Protein 2MUX (pdb70)

InterPro domains:
  IPR001394 Peptidase C19, ubiquitin carboxyl-terminal hydrolase [PF00443] (169-654)
  IPR003903 Ubiquitin interacting motif [PS50330] (97-116)
  IPR003903 Ubiquitin interacting motif [SM00726] (97-116)
  IPR009060 UBA-like superfamily [SSF46934] (2-73)
  IPR018200 Ubiquitin specific protease, conserved site [PS00972] (170-185)
  IPR018200 Ubiquitin specific protease, conserved site [PS00973] (591-608)
  IPR028889 Ubiquitin specific protease UPS, catalytic domain [PS50235] (169-657)
  IPR038765 Papain-like cysteine peptidase superfamily [SSF54001] (167-654)
  IPR050164 Ubiquitin carboxyl-terminal hydrolases [PTHR24006] (99-657)
  IPR054108 Ubiquitin carboxyl-terminal hydrolase 25/28, UIM [PF21909] (70-132)
  IPR054109 UBA-like domain [PF22566] (16-60)

Secondary structure (DSSP, 8-state):
---S-S---S-HHHHHHHHHHHHHHHHS----HHHHHHHHHHHTS-HHHHHHHHHSS---SSSS----SSSTT-------S----------S-SS----HHHHHHHHHHHHHHHHHS-S--S-THHHHHHHHHHHHTSS-SS----

Foldseek 3Di:
DPPPDDPVLPDVSCVCCCVVLVVLCVVLVDPPSVLQVVLCVVVVNDRVRSNCCVVVDDDDDVPPDDDDDDPPPPNDDDPPDDDDDDPPDDPDDDPPDDPVCVVVVVVVVVVVCVCVPPPDDPVPPVVVVVVVVVVVVPVPPDPPDD

Solvent-accessible surface area: 14635 Å² total; per-residue (Å²): 235,84,99,124,110,137,116,133,148,164,69,72,82,108,140,130,81,102,66,22,35,69,67,0,78,113,70,18,9,39,123,73,116,120,76,10,65,101,4,25,152,100,5,128,54,66,43,138,72,0,17,30,91,30,29,74,178,125,70,129,106,114,113,76,136,85,101,56,113,184,152,106,57,108,137,41,125,106,225,184,169,82,131,61,96,158,82,130,108,145,127,141,96,180,103,27,121,73,181,82,90,111,129,168,63,113,51,102,65,115,25,133,58,113,184,70,131,178,173,83,44,125,84,84,95,113,125,47,108,58,187,89,107,120,82,95,80,53,148,85,181,84,101,126,206,270

Nearest PDB structures (foldseek):
  2mux-assembly1_A  TM=3.375E-01  e=9.725E-16  Homo sapiens
  2lva-assembly1_A  TM=3.539E-01  e=2.546E-04  Homo sapiens
  2muu-assembly1_A  TM=3.837E-01  e=1.658E-03  Homo sapiens
  2mux-assembly1_A  TM=3.399E-01  e=7.164E-18  Homo sapiens
  2lva-assembly1_A  TM=3.438E-01  e=9.542E-04  Homo sapiens

Organism: Homo sapiens (NCBI:txid9606)

Structure (mmCIF, N/CA/C/O backbone):
data_2MUX
#
_entry.id   2MUX
#
loop_
_atom_site.group_PDB
_atom_site.id
_atom_site.type_symbol
_atom_site.label_atom_id
_atom_site.label_alt_id
_atom_site.label_comp_id
_atom_site.label_asym_id
_atom_site.label_entity_id
_atom_site.label_seq_id
_atom_site.pdbx_PDB_ins_code
_atom_site.Cartn_x
_atom_site.Cartn_y
_atom_site.Cartn_z
_atom_site.occupancy
_atom_site.B_iso_or_equiv
_atom_site.auth_seq_id
_atom_site.auth_comp_id
_atom_site.auth_asym_id
_atom_site.auth_atom_id
_atom_site.pdbx_PDB_model_num
ATOM 1 N N . MET A 1 21 ? -39.625 -11.862 17.560 1.00 0.00 1 MET A N 1
ATOM 2 C CA . MET A 1 21 ? -38.547 -10.835 17.617 1.00 0.00 1 MET A CA 1
ATOM 3 C C . MET A 1 21 ? -39.119 -9.475 17.228 1.00 0.00 1 MET A C 1
ATOM 4 O O . MET A 1 21 ? -39.341 -8.617 18.082 1.00 0.00 1 MET A O 1
ATOM 18 N N . THR A 1 22 ? -39.352 -9.287 15.933 1.00 0.00 2 THR A N 1
ATOM 19 C CA . THR A 1 22 ? -39.898 -8.028 15.438 1.00 0.00 2 THR A CA 1
ATOM 20 C C . THR A 1 22 ? -41.404 -8.144 15.226 1.00 0.00 2 THR A C 1
ATOM 21 O O . THR A 1 22 ? -41.907 -7.906 14.127 1.00 0.00 2 THR A O 1
ATOM 32 N N . VAL A 1 23 ? -42.118 -8.514 16.285 1.00 0.00 3 VAL A N 1
ATOM 33 C CA . VAL A 1 23 ? -43.565 -8.662 16.207 1.00 0.00 3 VAL A CA 1
ATOM 34 C C . VAL A 1 23 ? -44.198 -7.426 15.577 1.00 0.00 3 VAL A C 1
ATOM 35 O O . VAL A 1 23 ? -43.968 -6.303 16.026 1.00 0.00 3 VAL A O 1
ATOM 48 N N . GLU A 1 24 ? -44.996 -7.640 14.537 1.00 0.00 4 GLU A N 1
ATOM 49 C CA . GLU A 1 24 ? -45.657 -6.533 13.854 1.00 0.00 4 GLU A CA 1
ATOM 50 C C . GLU A 1 24 ? -46.868 -6.056 14.651 1.00 0.00 4 GLU A C 1
ATOM 51 O O . GLU A 1 24 ? -47.916 -5.749 14.083 1.00 0.00 4 GLU A O 1
ATOM 63 N N . GLN A 1 25 ? -46.716 -5.995 15.971 1.00 0.00 5 GLN A N 1
ATOM 64 C CA . GLN A 1 25 ? -47.804 -5.552 16.836 1.00 0.00 5 GLN A CA 1
ATOM 65 C C . GLN A 1 25 ? -47.259 -5.066 18.176 1.00 0.00 5 GLN A C 1
ATOM 66 O O . GLN A 1 25 ? -46.048 -4.938 18.355 1.00 0.00 5 GLN A O 1
ATOM 80 N N . ASN A 1 26 ? -48.163 -4.799 19.114 1.00 0.00 6 ASN A N 1
ATOM 81 C CA . ASN A 1 26 ? -47.765 -4.331 20.435 1.00 0.00 6 ASN A CA 1
ATOM 82 C C . ASN A 1 26 ? -48.971 -3.785 21.191 1.00 0.00 6 ASN A C 1
ATOM 83 O O . ASN A 1 26 ? -49.382 -4.343 22.209 1.00 0.00 6 ASN A O 1
ATOM 94 N N . VAL A 1 27 ? -49.533 -2.691 20.688 1.00 0.00 7 VAL A N 1
ATOM 95 C CA . VAL A 1 27 ? -50.691 -2.080 21.327 1.00 0.00 7 VAL A CA 1
ATOM 96 C C . VAL A 1 27 ? -51.232 -0.937 20.472 1.00 0.00 7 VAL A C 1
ATOM 97 O O . VAL A 1 27 ? -50.665 0.156 20.449 1.00 0.00 7 VAL A O 1
ATOM 110 N N . LEU A 1 28 ? -52.332 -1.197 19.773 1.00 0.00 8 LEU A N 1
ATOM 111 C CA . LEU A 1 28 ? -52.940 -0.181 18.922 1.00 0.00 8 LEU A CA 1
ATOM 112 C C . LEU A 1 28 ? -53.801 0.771 19.747 1.00 0.00 8 LEU A C 1
ATOM 113 O O . LEU A 1 28 ? -54.420 0.375 20.733 1.00 0.00 8 LEU A O 1
ATOM 129 N N . GLN A 1 29 ? -53.812 2.038 19.352 1.00 0.00 9 GLN A N 1
ATOM 130 C CA . GLN A 1 29 ? -54.577 3.041 20.069 1.00 0.00 9 GLN A CA 1
ATOM 131 C C . GLN A 1 29 ? -55.358 3.925 19.101 1.00 0.00 9 GLN A C 1
ATOM 132 O O . GLN A 1 29 ? -54.812 4.870 18.530 1.00 0.00 9 GLN A O 1
ATOM 146 N N . GLN A 1 30 ? -56.637 3.614 18.923 1.00 0.00 10 GLN A N 1
ATOM 147 C CA . GLN A 1 30 ? -57.483 4.390 18.026 1.00 0.00 10 GLN A CA 1
ATOM 148 C C . GLN A 1 30 ? -56.787 4.615 16.688 1.00 0.00 10 GLN A C 1
ATOM 149 O O . GLN A 1 30 ? -56.079 3.740 16.191 1.00 0.00 10 GLN A O 1
ATOM 163 N N . SER A 1 31 ? -56.996 5.795 16.110 1.00 0.00 11 SER A N 1
ATOM 164 C CA . SER A 1 31 ? -56.385 6.124 14.827 1.00 0.00 11 SER A CA 1
ATOM 165 C C . SER A 1 31 ? -56.941 5.225 13.728 1.00 0.00 11 SER A C 1
ATOM 166 O O . SER A 1 31 ? -56.188 4.586 12.993 1.00 0.00 11 SER A O 1
ATOM 174 N N . ALA A 1 32 ? -58.266 5.180 13.625 1.00 0.00 12 ALA A N 1
ATOM 175 C CA . ALA A 1 32 ? -58.918 4.355 12.615 1.00 0.00 12 ALA A CA 1
ATOM 176 C C . ALA A 1 32 ? -58.857 5.033 11.250 1.00 0.00 12 ALA A C 1
ATOM 177 O O . ALA A 1 32 ? -58.467 4.417 10.258 1.00 0.00 12 ALA A O 1
ATOM 184 N N . ALA A 1 33 ? -59.242 6.305 11.207 1.00 0.00 13 ALA A N 1
ATOM 185 C CA . ALA A 1 33 ? -59.222 7.053 9.957 1.00 0.00 13 ALA A CA 1
ATOM 186 C C . ALA A 1 33 ? -57.828 7.012 9.342 1.00 0.00 13 ALA A C 1
ATOM 187 O O . ALA A 1 33 ? -57.678 6.918 8.123 1.00 0.00 13 ALA A O 1
ATOM 194 N N . GLN A 1 34 ? -56.811 7.079 10.194 1.00 0.00 14 GLN A N 1
ATOM 195 C CA . GLN A 1 34 ? -55.431 7.044 9.727 1.00 0.00 14 GLN A CA 1
ATOM 196 C C . GLN A 1 34 ? -55.060 5.632 9.283 1.00 0.00 14 GLN A C 1
ATOM 197 O O . GLN A 1 34 ? -54.191 5.445 8.433 1.00 0.00 14 GLN A O 1
ATOM 211 N N . LYS A 1 35 ? -55.732 4.643 9.864 1.00 0.00 15 LYS A N 1
ATOM 212 C CA . LYS A 1 35 ? -55.472 3.249 9.523 1.00 0.00 15 LYS A CA 1
ATOM 213 C C . LYS A 1 35 ? -55.683 3.017 8.030 1.00 0.00 15 LYS A C 1
ATOM 214 O O . LYS A 1 35 ? -55.207 2.028 7.473 1.00 0.00 15 LYS A O 1
ATOM 233 N N . HIS A 1 36 ? -56.407 3.930 7.389 1.00 0.00 16 HIS A N 1
ATOM 234 C CA . HIS A 1 36 ? -56.683 3.808 5.961 1.00 0.00 16 HIS A CA 1
ATOM 235 C C . HIS A 1 36 ? -55.455 4.179 5.134 1.00 0.00 16 HIS A C 1
ATOM 236 O O . HIS A 1 36 ? -54.950 3.364 4.363 1.00 0.00 16 HIS A O 1
ATOM 250 N N . GLN A 1 37 ? -54.973 5.407 5.299 1.00 0.00 17 GLN A N 1
ATOM 251 C CA . GLN A 1 37 ? -53.799 5.849 4.555 1.00 0.00 17 GLN A CA 1
ATOM 252 C C . GLN A 1 37 ? -52.625 4.927 4.847 1.00 0.00 17 GLN A C 1
ATOM 253 O O . GLN A 1 37 ? -51.780 4.685 3.987 1.00 0.00 17 GLN A O 1
ATOM 267 N N . GLN A 1 38 ? -52.585 4.413 6.072 1.00 0.00 18 GLN A N 1
ATOM 268 C CA . GLN A 1 38 ? -51.514 3.514 6.480 1.00 0.00 18 GLN A CA 1
ATOM 269 C C . GLN A 1 38 ? -51.500 2.271 5.607 1.00 0.00 18 GLN A C 1
ATOM 270 O O . GLN A 1 38 ? -50.474 1.916 5.042 1.00 0.00 18 GLN A O 1
ATOM 284 N N . THR A 1 39 ? -52.648 1.605 5.533 1.00 0.00 19 THR A N 1
ATOM 285 C CA . THR A 1 39 ? -52.774 0.382 4.758 1.00 0.00 19 THR A CA 1
ATOM 286 C C . THR A 1 39 ? -52.525 0.626 3.275 1.00 0.00 19 THR A C 1
ATOM 287 O O . THR A 1 39 ? -51.729 -0.065 2.643 1.00 0.00 19 THR A O 1
ATOM 298 N N . PHE A 1 40 ? -53.220 1.607 2.732 1.00 0.00 20 PHE A N 1
ATOM 299 C CA . PHE A 1 40 ? -53.085 1.946 1.315 1.00 0.00 20 PHE A CA 1
ATOM 300 C C . PHE A 1 40 ? -51.626 2.240 0.982 1.00 0.00 20 PHE A C 1
ATOM 301 O O . PHE A 1 40 ? -51.050 1.652 0.068 1.00 0.00 20 PHE A O 1
ATOM 318 N N . LEU A 1 41 ? -51.036 3.144 1.747 1.00 0.00 21 LEU A N 1
ATOM 319 C CA . LEU A 1 41 ? -49.635 3.507 1.557 1.00 0.00 21 LEU A CA 1
ATOM 320 C C . LEU A 1 41 ? -48.760 2.284 1.805 1.00 0.00 21 LEU A C 1
ATOM 321 O O . LEU A 1 41 ? -47.890 1.947 1.001 1.00 0.00 21 LEU A O 1
ATOM 337 N N . ASN A 1 42 ? -49.020 1.613 2.920 1.00 0.00 22 ASN A N 1
ATOM 338 C CA . ASN A 1 42 ? -48.279 0.412 3.273 1.00 0.00 22 ASN A CA 1
ATOM 339 C C . ASN A 1 42 ? -48.265 -0.536 2.084 1.00 0.00 22 ASN A C 1
ATOM 340 O O . ASN A 1 42 ? -47.236 -1.121 1.739 1.00 0.00 22 ASN A O 1
ATOM 351 N N . GLN A 1 43 ? -49.424 -0.666 1.455 1.00 0.00 23 GLN A N 1
ATOM 352 C CA . GLN A 1 43 ? -49.560 -1.528 0.295 1.00 0.00 23 GLN A CA 1
ATOM 353 C C . GLN A 1 43 ? -48.566 -1.116 -0.782 1.00 0.00 23 GLN A C 1
ATOM 354 O O . GLN A 1 43 ? -47.800 -1.943 -1.266 1.00 0.00 23 GLN A O 1
ATOM 368 N N . LEU A 1 44 ? -48.590 0.167 -1.152 1.00 0.00 24 LEU A N 1
ATOM 369 C CA . LEU A 1 44 ? -47.698 0.685 -2.186 1.00 0.00 24 LEU A CA 1
ATOM 370 C C . LEU A 1 44 ? -46.289 0.143 -2.004 1.00 0.00 24 LEU A C 1
ATOM 371 O O . LEU A 1 44 ? -45.592 -0.126 -2.976 1.00 0.00 24 LEU A O 1
ATOM 387 N N . ARG A 1 45 ? -45.880 -0.029 -0.760 1.00 0.00 25 ARG A N 1
ATOM 388 C CA . ARG A 1 45 ? -44.553 -0.555 -0.476 1.00 0.00 25 ARG A CA 1
ATOM 389 C C . ARG A 1 45 ? -44.532 -2.062 -0.717 1.00 0.00 25 ARG A C 1
ATOM 390 O O . ARG A 1 45 ? -43.474 -2.663 -0.901 1.00 0.00 25 ARG A O 1
ATOM 411 N N . GLU A 1 46 ? -45.716 -2.664 -0.686 1.00 0.00 26 GLU A N 1
ATOM 412 C CA . GLU A 1 46 ? -45.842 -4.110 -0.869 1.00 0.00 26 GLU A CA 1
ATOM 413 C C . GLU A 1 46 ? -45.963 -4.546 -2.342 1.00 0.00 26 GLU A C 1
ATOM 414 O O . GLU A 1 46 ? -45.167 -5.359 -2.812 1.00 0.00 26 GLU A O 1
ATOM 426 N N . ILE A 1 47 ? -46.980 -4.049 -3.053 1.00 0.00 27 ILE A N 1
ATOM 427 C CA . ILE A 1 47 ? -47.199 -4.460 -4.453 1.00 0.00 27 ILE A CA 1
ATOM 428 C C . ILE A 1 47 ? -45.995 -4.144 -5.339 1.00 0.00 27 ILE A C 1
ATOM 429 O O . ILE A 1 47 ? -45.415 -5.041 -5.951 1.00 0.00 27 ILE A O 1
ATOM 445 N N . THR A 1 48 ? -45.633 -2.869 -5.419 1.00 0.00 28 THR A N 1
ATOM 446 C CA . THR A 1 48 ? -44.509 -2.459 -6.256 1.00 0.00 28 THR A CA 1
ATOM 447 C C . THR A 1 48 ? -43.184 -2.661 -5.525 1.00 0.00 28 THR A C 1
ATOM 448 O O . THR A 1 48 ? -42.112 -2.435 -6.087 1.00 0.00 28 THR A O 1
ATOM 459 N N . GLY A 1 49 ? -43.266 -3.102 -4.274 1.00 0.00 29 GLY A N 1
ATOM 460 C CA . GLY A 1 49 ? -42.068 -3.349 -3.478 1.00 0.00 29 GLY A CA 1
ATOM 461 C C . GLY A 1 49 ? -41.230 -2.085 -3.326 1.00 0.00 29 GLY A C 1
ATOM 462 O O . GLY A 1 49 ? -40.021 -2.155 -3.108 1.00 0.00 29 GLY A O 1
ATOM 466 N N . ILE A 1 50 ? -41.875 -0.930 -3.438 1.00 0.00 30 ILE A N 1
ATOM 467 C CA . ILE A 1 50 ? -41.168 0.337 -3.306 1.00 0.00 30 ILE A CA 1
ATOM 468 C C . ILE A 1 50 ? -40.716 0.539 -1.860 1.00 0.00 30 ILE A C 1
ATOM 469 O O . ILE A 1 50 ? -41.247 -0.091 -0.945 1.00 0.00 30 ILE A O 1
ATOM 485 N N . ASN A 1 51 ? -39.729 1.408 -1.659 1.00 0.00 31 ASN A N 1
ATOM 486 C CA . ASN A 1 51 ? -39.215 1.663 -0.315 1.00 0.00 31 ASN A CA 1
ATOM 487 C C . ASN A 1 51 ? -39.097 3.159 -0.042 1.00 0.00 31 ASN A C 1
ATOM 488 O O . ASN A 1 51 ? -38.338 3.579 0.832 1.00 0.00 31 ASN A O 1
ATOM 499 N N . ASP A 1 52 ? -39.853 3.958 -0.784 1.00 0.00 32 ASP A N 1
ATOM 500 C CA . ASP A 1 52 ? -39.826 5.403 -0.602 1.00 0.00 32 ASP A CA 1
ATOM 501 C C . ASP A 1 52 ? -41.072 5.860 0.150 1.00 0.00 32 ASP A C 1
ATOM 502 O O . ASP A 1 52 ? -42.194 5.626 -0.295 1.00 0.00 32 ASP A O 1
ATOM 511 N N . THR A 1 53 ? -40.866 6.499 1.295 1.00 0.00 33 THR A N 1
ATOM 512 C CA . THR A 1 53 ? -41.981 6.971 2.110 1.00 0.00 33 THR A CA 1
ATOM 513 C C . THR A 1 53 ? -42.514 8.308 1.598 1.00 0.00 33 THR A C 1
ATOM 514 O O . THR A 1 53 ? -43.681 8.638 1.805 1.00 0.00 33 THR A O 1
ATOM 525 N N . GLN A 1 54 ? -41.654 9.077 0.939 1.00 0.00 34 GLN A N 1
ATOM 526 C CA . GLN A 1 54 ? -42.060 10.380 0.418 1.00 0.00 34 GLN A CA 1
ATOM 527 C C . GLN A 1 54 ? -42.740 10.242 -0.941 1.00 0.00 34 GLN A C 1
ATOM 528 O O . GLN A 1 54 ? -43.790 10.838 -1.186 1.00 0.00 34 GLN A O 1
ATOM 542 N N . ILE A 1 55 ? -42.132 9.464 -1.825 1.00 0.00 35 ILE A N 1
ATOM 543 C CA . ILE A 1 55 ? -42.684 9.268 -3.159 1.00 0.00 35 ILE A CA 1
ATOM 544 C C . ILE A 1 55 ? -44.005 8.505 -3.100 1.00 0.00 35 ILE A C 1
ATOM 545 O O . ILE A 1 55 ? -44.798 8.551 -4.040 1.00 0.00 35 ILE A O 1
ATOM 561 N N . LEU A 1 56 ? -44.235 7.798 -1.998 1.00 0.00 36 LEU A N 1
ATOM 562 C CA . LEU A 1 56 ? -45.465 7.027 -1.847 1.00 0.00 36 LEU A CA 1
ATOM 563 C C . LEU A 1 56 ? -46.656 7.942 -1.573 1.00 0.00 36 LEU A C 1
ATOM 564 O O . LEU A 1 56 ? -47.587 8.015 -2.375 1.00 0.00 36 LEU A O 1
ATOM 580 N N . GLN A 1 57 ? -46.623 8.641 -0.443 1.00 0.00 37 GLN A N 1
ATOM 581 C CA . GLN A 1 57 ? -47.712 9.547 -0.096 1.00 0.00 37 GLN A CA 1
ATOM 582 C C . GLN A 1 57 ? -47.995 10.469 -1.270 1.00 0.00 37 GLN A C 1
ATOM 583 O O . GLN A 1 57 ? -49.109 10.966 -1.432 1.00 0.00 37 GLN A O 1
ATOM 597 N N . GLN A 1 58 ? -46.981 10.669 -2.102 1.00 0.00 38 GLN A N 1
ATOM 598 C CA . GLN A 1 58 ? -47.133 11.510 -3.282 1.00 0.00 38 GLN A CA 1
ATOM 599 C C . GLN A 1 58 ? -47.920 10.752 -4.346 1.00 0.00 38 GLN A C 1
ATOM 600 O O . GLN A 1 58 ? -48.770 11.320 -5.033 1.00 0.00 38 GLN A O 1
ATOM 614 N N . ALA A 1 59 ? -47.640 9.456 -4.457 1.00 0.00 39 ALA A N 1
ATOM 615 C CA . ALA A 1 59 ? -48.333 8.611 -5.420 1.00 0.00 39 ALA A CA 1
ATOM 616 C C . ALA A 1 59 ? -49.810 8.508 -5.052 1.00 0.00 39 ALA A C 1
ATOM 617 O O . ALA A 1 59 ? -50.647 8.159 -5.884 1.00 0.00 39 ALA A O 1
ATOM 624 N N . LEU A 1 60 ? -50.118 8.824 -3.796 1.00 0.00 40 LEU A N 1
ATOM 625 C CA . LEU A 1 60 ? -51.494 8.777 -3.312 1.00 0.00 40 LEU A CA 1
ATOM 626 C C . LEU A 1 60 ? -52.263 10.018 -3.758 1.00 0.00 40 LEU A C 1
ATOM 627 O O . LEU A 1 60 ? -53.336 9.917 -4.351 1.00 0.00 40 LEU A O 1
ATOM 643 N N . LYS A 1 61 ? -51.706 11.189 -3.466 1.00 0.00 41 LYS A N 1
ATOM 644 C CA . LYS A 1 61 ? -52.349 12.441 -3.838 1.00 0.00 41 LYS A CA 1
ATOM 645 C C . LYS A 1 61 ? -52.708 12.434 -5.318 1.00 0.00 41 LYS A C 1
ATOM 646 O O . LYS A 1 61 ? -53.717 13.011 -5.725 1.00 0.00 41 LYS A O 1
ATOM 665 N N . ASP A 1 62 ? -51.874 11.781 -6.120 1.00 0.00 42 ASP A N 1
ATOM 666 C CA . ASP A 1 62 ? -52.114 11.713 -7.555 1.00 0.00 42 ASP A CA 1
ATOM 667 C C . ASP A 1 62 ? -53.075 10.576 -7.895 1.00 0.00 42 ASP A C 1
ATOM 668 O O . ASP A 1 62 ? -53.790 10.635 -8.896 1.00 0.00 42 ASP A O 1
ATOM 677 N N . SER A 1 63 ? -53.086 9.540 -7.060 1.00 0.00 43 SER A N 1
ATOM 678 C CA . SER A 1 63 ? -53.963 8.394 -7.289 1.00 0.00 43 SER A CA 1
ATOM 679 C C . SER A 1 63 ? -55.379 8.692 -6.812 1.00 0.00 43 SER A C 1
ATOM 680 O O . SER A 1 63 ? -56.352 8.181 -7.367 1.00 0.00 43 SER A O 1
ATOM 688 N N . ASN A 1 64 ? -55.488 9.525 -5.786 1.00 0.00 44 ASN A N 1
ATOM 689 C CA . ASN A 1 64 ? -56.791 9.890 -5.246 1.00 0.00 44 ASN A CA 1
ATOM 690 C C . ASN A 1 64 ? -57.529 8.666 -4.701 1.00 0.00 44 ASN A C 1
ATOM 691 O O . ASN A 1 64 ? -58.754 8.584 -4.790 1.00 0.00 44 ASN A O 1
ATOM 702 N N . GLY A 1 65 ? -56.783 7.723 -4.126 1.00 0.00 45 GLY A N 1
ATOM 703 C CA . GLY A 1 65 ? -57.396 6.521 -3.562 1.00 0.00 45 GLY A CA 1
ATOM 704 C C . GLY A 1 65 ? -57.227 5.316 -4.484 1.00 0.00 45 GLY A C 1
ATOM 705 O O . GLY A 1 65 ? -57.746 4.234 -4.205 1.00 0.00 45 GLY A O 1
ATOM 709 N N . ASN A 1 66 ? -56.493 5.503 -5.573 1.00 0.00 46 ASN A N 1
ATOM 710 C CA . ASN A 1 66 ? -56.256 4.418 -6.519 1.00 0.00 46 ASN A CA 1
ATOM 711 C C . ASN A 1 66 ? -54.940 3.711 -6.181 1.00 0.00 46 ASN A C 1
ATOM 712 O O . ASN A 1 66 ? -53.920 4.358 -5.959 1.00 0.00 46 ASN A O 1
ATOM 723 N N . LEU A 1 67 ? -54.980 2.382 -6.111 1.00 0.00 47 LEU A N 1
ATOM 724 C CA . LEU A 1 67 ? -53.788 1.605 -5.752 1.00 0.00 47 LEU A CA 1
ATOM 725 C C . LEU A 1 67 ? -52.904 1.333 -6.967 1.00 0.00 47 LEU A C 1
ATOM 726 O O . LEU A 1 67 ? -51.755 1.771 -7.019 1.00 0.00 47 LEU A O 1
ATOM 742 N N . GLU A 1 68 ? -53.444 0.605 -7.937 1.00 0.00 48 GLU A N 1
ATOM 743 C CA . GLU A 1 68 ? -52.690 0.273 -9.143 1.00 0.00 48 GLU A CA 1
ATOM 744 C C . GLU A 1 68 ? -52.118 1.534 -9.771 1.00 0.00 48 GLU A C 1
ATOM 745 O O . GLU A 1 68 ? -51.151 1.482 -10.530 1.00 0.00 48 GLU A O 1
ATOM 757 N N . LEU A 1 69 ? -52.725 2.665 -9.447 1.00 0.00 49 LEU A N 1
ATOM 758 C CA . LEU A 1 69 ? -52.277 3.940 -9.982 1.00 0.00 49 LEU A CA 1
ATOM 759 C C . LEU A 1 69 ? -51.096 4.453 -9.189 1.00 0.00 49 LEU A C 1
ATOM 760 O O . LEU A 1 69 ? -50.036 4.721 -9.748 1.00 0.00 49 LEU A O 1
ATOM 776 N N . ALA A 1 70 ? -51.268 4.564 -7.880 1.00 0.00 50 ALA A N 1
ATOM 777 C CA . ALA A 1 70 ? -50.177 5.019 -7.049 1.00 0.00 50 ALA A CA 1
ATOM 778 C C . ALA A 1 70 ? -48.982 4.147 -7.371 1.00 0.00 50 ALA A C 1
ATOM 779 O O . ALA A 1 70 ? -47.847 4.611 -7.441 1.00 0.00 50 ALA A O 1
ATOM 786 N N . VAL A 1 71 ? -49.274 2.876 -7.617 1.00 0.00 51 VAL A N 1
ATOM 787 C CA . VAL A 1 71 ? -48.254 1.916 -7.990 1.00 0.00 51 VAL A CA 1
ATOM 788 C C . VAL A 1 71 ? -47.637 2.327 -9.318 1.00 0.00 51 VAL A C 1
ATOM 789 O O . VAL A 1 71 ? -46.417 2.389 -9.465 1.00 0.00 51 VAL A O 1
ATOM 802 N N . ALA A 1 72 ? -48.504 2.607 -10.282 1.00 0.00 52 ALA A N 1
ATOM 803 C CA . ALA A 1 72 ? -48.066 3.013 -11.605 1.00 0.00 52 ALA A CA 1
ATOM 804 C C . ALA A 1 72 ? -47.177 4.251 -11.525 1.00 0.00 52 ALA A C 1
ATOM 805 O O . ALA A 1 72 ? -46.145 4.322 -12.180 1.00 0.00 52 ALA A O 1
ATOM 812 N N . PHE A 1 73 ? -47.571 5.230 -10.724 1.00 0.00 53 PHE A N 1
ATOM 813 C CA . PHE A 1 73 ? -46.762 6.440 -10.602 1.00 0.00 53 PHE A CA 1
ATOM 814 C C . PHE A 1 73 ? -45.369 6.110 -10.073 1.00 0.00 53 PHE A C 1
ATOM 815 O O . PHE A 1 73 ? -44.417 6.853 -10.309 1.00 0.00 53 PHE A O 1
ATOM 832 N N . LEU A 1 74 ? -45.253 4.997 -9.359 1.00 0.00 54 LEU A N 1
ATOM 833 C CA . LEU A 1 74 ? -43.963 4.592 -8.808 1.00 0.00 54 LEU A CA 1
ATOM 834 C C . LEU A 1 74 ? -43.180 3.761 -9.820 1.00 0.00 54 LEU A C 1
ATOM 835 O O . LEU A 1 74 ? -42.035 4.078 -10.144 1.00 0.00 54 LEU A O 1
ATOM 851 N N . THR A 1 75 ? -43.807 2.705 -10.327 1.00 0.00 55 THR A N 1
ATOM 852 C CA . THR A 1 75 ? -43.162 1.846 -11.313 1.00 0.00 55 THR A CA 1
ATOM 853 C C . THR A 1 75 ? -43.482 2.348 -12.715 1.00 0.00 55 THR A C 1
ATOM 854 O O . THR A 1 75 ? -42.630 2.342 -13.603 1.00 0.00 55 THR A O 1
ATOM 865 N N . ALA A 1 76 ? -44.718 2.798 -12.889 1.00 0.00 56 ALA A N 1
ATOM 866 C CA . ALA A 1 76 ? -45.172 3.327 -14.169 1.00 0.00 56 ALA A CA 1
ATOM 867 C C . ALA A 1 76 ? -44.534 2.576 -15.336 1.00 0.00 56 ALA A C 1
ATOM 868 O O . ALA A 1 76 ? -44.490 3.075 -16.461 1.00 0.00 56 ALA A O 1
ATOM 875 N N . LYS A 1 77 ? -44.053 1.366 -15.059 1.00 0.00 57 LYS A N 1
ATOM 876 C CA . LYS A 1 77 ? -43.432 0.534 -16.085 1.00 0.00 57 LYS A CA 1
ATOM 877 C C . LYS A 1 77 ? -43.907 -0.909 -15.945 1.00 0.00 57 LYS A C 1
ATOM 878 O O . LYS A 1 77 ? -45.009 -1.256 -16.371 1.00 0.00 57 LYS A O 1
ATOM 897 N N . ASN A 1 78 ? -43.069 -1.742 -15.335 1.00 0.00 58 ASN A N 1
ATOM 898 C CA . ASN A 1 78 ? -43.411 -3.145 -15.126 1.00 0.00 58 ASN A CA 1
ATOM 899 C C . ASN A 1 78 ? -43.686 -3.397 -13.646 1.00 0.00 58 ASN A C 1
ATOM 900 O O . ASN A 1 78 ? -43.886 -2.456 -12.878 1.00 0.00 58 ASN A O 1
ATOM 911 N N . ALA A 1 79 ? -43.691 -4.665 -13.246 1.00 0.00 59 ALA A N 1
ATOM 912 C CA . ALA A 1 79 ? -43.941 -5.005 -11.848 1.00 0.00 59 ALA A CA 1
ATOM 913 C C . ALA A 1 79 ? -44.462 -6.433 -11.713 1.00 0.00 59 ALA A C 1
ATOM 914 O O . ALA A 1 79 ? -45.302 -6.874 -12.498 1.00 0.00 59 ALA A O 1
ATOM 921 N N . LYS A 1 80 ? -43.961 -7.147 -10.708 1.00 0.00 60 LYS A N 1
ATOM 922 C CA . LYS A 1 80 ? -44.387 -8.520 -10.472 1.00 0.00 60 LYS A CA 1
ATOM 923 C C . LYS A 1 80 ? -44.977 -8.661 -9.070 1.00 0.00 60 LYS A C 1
ATOM 924 O O . LYS A 1 80 ? -45.919 -7.952 -8.714 1.00 0.00 60 LYS A O 1
ATOM 943 N N . THR A 1 81 ? -44.421 -9.574 -8.275 1.00 0.00 61 THR A N 1
ATOM 944 C CA . THR A 1 81 ? -44.914 -9.781 -6.915 1.00 0.00 61 THR A CA 1
ATOM 945 C C . THR A 1 81 ? -43.896 -10.527 -6.049 1.00 0.00 61 THR A C 1
ATOM 946 O O . THR A 1 81 ? -43.761 -10.237 -4.861 1.00 0.00 61 THR A O 1
ATOM 957 N N . PRO A 1 82 ? -43.188 -11.478 -6.605 1.00 0.00 62 PRO A N 1
ATOM 958 C CA . PRO A 1 82 ? -42.181 -12.272 -5.861 1.00 0.00 62 PRO A CA 1
ATOM 959 C C . PRO A 1 82 ? -40.806 -11.611 -5.884 1.00 0.00 62 PRO A C 1
ATOM 960 O O . PRO A 1 82 ? -39.794 -12.244 -5.583 1.00 0.00 62 PRO A O 1
ATOM 971 N N . GLN A 1 83 ? -40.781 -10.332 -6.245 1.00 0.00 63 GLN A N 1
ATOM 972 C CA . GLN A 1 83 ? -39.530 -9.587 -6.309 1.00 0.00 63 GLN A CA 1
ATOM 973 C C . GLN A 1 83 ? -38.825 -9.601 -4.957 1.00 0.00 63 GLN A C 1
ATOM 974 O O . GLN A 1 83 ? -37.948 -10.429 -4.712 1.00 0.00 63 GLN A O 1
ATOM 988 N N . GLN A 1 84 ? -39.214 -8.678 -4.083 1.00 0.00 64 GLN A N 1
ATOM 989 C CA . GLN A 1 84 ? -38.612 -8.594 -2.758 1.00 0.00 64 GLN A CA 1
ATOM 990 C C . GLN A 1 84 ? -39.686 -8.683 -1.679 1.00 0.00 64 GLN A C 1
ATOM 991 O O . GLN A 1 84 ? -40.374 -7.704 -1.391 1.00 0.00 64 GLN A O 1
ATOM 1005 N N . GLU A 1 85 ? -39.823 -9.865 -1.087 1.00 0.00 65 GLU A N 1
ATOM 1006 C CA . GLU A 1 85 ? -40.817 -10.074 -0.043 1.00 0.00 65 GLU A CA 1
ATOM 1007 C C . GLU A 1 85 ? -40.451 -9.289 1.212 1.00 0.00 65 GLU A C 1
ATOM 1008 O O . GLU A 1 85 ? -39.388 -9.496 1.798 1.00 0.00 65 GLU A O 1
ATOM 1020 N N . GLU A 1 86 ? -41.340 -8.389 1.619 1.00 0.00 66 GLU A N 1
ATOM 1021 C CA . GLU A 1 86 ? -41.102 -7.577 2.808 1.00 0.00 66 GLU A CA 1
ATOM 1022 C C . GLU A 1 86 ? -40.397 -8.400 3.881 1.00 0.00 66 GLU A C 1
ATOM 1023 O O . GLU A 1 86 ? -41.042 -9.095 4.667 1.00 0.00 66 GLU A O 1
ATOM 1035 N N . THR A 1 87 ? -39.070 -8.322 3.906 1.00 0.00 67 THR A N 1
ATOM 1036 C CA . THR A 1 87 ? -38.289 -9.071 4.885 1.00 0.00 67 THR A CA 1
ATOM 1037 C C . THR A 1 87 ? -37.905 -8.188 6.069 1.00 0.00 67 THR A C 1
ATOM 1038 O O . THR A 1 87 ? -38.051 -8.591 7.224 1.00 0.00 67 THR A O 1
ATOM 1049 N N . THR A 1 88 ? -37.412 -6.988 5.782 1.00 0.00 68 THR A N 1
ATOM 1050 C CA . THR A 1 88 ? -37.010 -6.071 6.843 1.00 0.00 68 THR A CA 1
ATOM 1051 C C . THR A 1 88 ? -36.934 -4.637 6.327 1.00 0.00 68 THR A C 1
ATOM 1052 O O . THR A 1 88 ? -37.206 -4.370 5.157 1.00 0.00 68 THR A O 1
ATOM 1063 N N . TYR A 1 89 ? -36.558 -3.721 7.214 1.00 0.00 69 TYR A N 1
ATOM 1064 C CA . TYR A 1 89 ? -36.441 -2.314 6.850 1.00 0.00 69 TYR A CA 1
ATOM 1065 C C . TYR A 1 89 ? -35.496 -1.597 7.811 1.00 0.00 69 TYR A C 1
ATOM 1066 O O . TYR A 1 89 ? -35.926 -0.782 8.626 1.00 0.00 69 TYR A O 1
ATOM 1084 N N . TYR A 1 90 ? -34.209 -1.913 7.712 1.00 0.00 70 TYR A N 1
ATOM 1085 C CA . TYR A 1 90 ? -33.212 -1.297 8.581 1.00 0.00 70 TYR A CA 1
ATOM 1086 C C . TYR A 1 90 ? -31.877 -1.163 7.857 1.00 0.00 70 TYR A C 1
ATOM 1087 O O . TYR A 1 90 ? -31.576 -0.118 7.279 1.00 0.00 70 TYR A O 1
ATOM 1105 N N . GLN A 1 91 ? -31.080 -2.226 7.893 1.00 0.00 71 GLN A N 1
ATOM 1106 C CA . GLN A 1 91 ? -29.778 -2.214 7.236 1.00 0.00 71 GLN A CA 1
ATOM 1107 C C . GLN A 1 91 ? -29.872 -2.848 5.853 1.00 0.00 71 GLN A C 1
ATOM 1108 O O . GLN A 1 91 ? -28.939 -3.510 5.397 1.00 0.00 71 GLN A O 1
ATOM 1122 N N . THR A 1 92 ? -31.004 -2.640 5.189 1.00 0.00 72 THR A N 1
ATOM 1123 C CA . THR A 1 92 ? -31.210 -3.195 3.856 1.00 0.00 72 THR A CA 1
ATOM 1124 C C . THR A 1 92 ? -30.742 -4.646 3.802 1.00 0.00 72 THR A C 1
ATOM 1125 O O . THR A 1 92 ? -30.522 -5.198 2.724 1.00 0.00 72 THR A O 1
ATOM 1136 N N . ALA A 1 93 ? -30.591 -5.257 4.972 1.00 0.00 73 ALA A N 1
ATOM 1137 C CA . ALA A 1 93 ? -30.147 -6.644 5.045 1.00 0.00 73 ALA A CA 1
ATOM 1138 C C . ALA A 1 93 ? -29.017 -6.895 4.052 1.00 0.00 73 ALA A C 1
ATOM 1139 O O . ALA A 1 93 ? -28.689 -8.042 3.747 1.00 0.00 73 ALA A O 1
ATOM 1146 N N . LEU A 1 94 ? -28.427 -5.815 3.552 1.00 0.00 74 LEU A N 1
ATOM 1147 C CA . LEU A 1 94 ? -27.334 -5.926 2.594 1.00 0.00 74 LEU A CA 1
ATOM 1148 C C . LEU A 1 94 ? -26.565 -7.228 2.803 1.00 0.00 74 LEU A C 1
ATOM 1149 O O . LEU A 1 94 ? -25.645 -7.290 3.619 1.00 0.00 74 LEU A O 1
ATOM 1165 N N . PRO A 1 95 ? -26.921 -8.260 2.085 1.00 0.00 75 PRO A N 1
ATOM 1166 C CA . PRO A 1 95 ? -26.250 -9.583 2.195 1.00 0.00 75 PRO A CA 1
ATOM 1167 C C . PRO A 1 95 ? -24.944 -9.630 1.404 1.00 0.00 75 PRO A C 1
ATOM 1168 O O . PRO A 1 95 ? -24.410 -10.705 1.131 1.00 0.00 75 PRO A O 1
ATOM 1179 N N . GLY A 1 96 ? -24.437 -8.455 1.042 1.00 0.00 76 GLY A N 1
ATOM 1180 C CA . GLY A 1 96 ? -23.194 -8.370 0.283 1.00 0.00 76 GLY A CA 1
ATOM 1181 C C . GLY A 1 96 ? -23.012 -6.976 -0.309 1.00 0.00 76 GLY A C 1
ATOM 1182 O O . GLY A 1 96 ? -23.987 -6.290 -0.615 1.00 0.00 76 GLY A O 1
ATOM 1186 N N . ASN A 1 97 ? -21.758 -6.564 -0.468 1.00 0.00 77 ASN A N 1
ATOM 1187 C CA . ASN A 1 97 ? -21.461 -5.248 -1.024 1.00 0.00 77 ASN A CA 1
ATOM 1188 C C . ASN A 1 97 ? -21.087 -5.360 -2.499 1.00 0.00 77 ASN A C 1
ATOM 1189 O O . ASN A 1 97 ? -21.944 -5.253 -3.376 1.00 0.00 77 ASN A O 1
ATOM 1200 N N . ASP A 1 98 ? -19.803 -5.574 -2.764 1.00 0.00 78 ASP A N 1
ATOM 1201 C CA . ASP A 1 98 ? -19.327 -5.696 -4.137 1.00 0.00 78 ASP A CA 1
ATOM 1202 C C . ASP A 1 98 ? -17.864 -5.275 -4.232 1.00 0.00 78 ASP A C 1
ATOM 1203 O O . ASP A 1 98 ? -17.367 -4.531 -3.387 1.00 0.00 78 ASP A O 1
ATOM 1212 N N . ARG A 1 99 ? -17.182 -5.752 -5.267 1.00 0.00 79 ARG A N 1
ATOM 1213 C CA . ARG A 1 99 ? -15.778 -5.413 -5.461 1.00 0.00 79 ARG A CA 1
ATOM 1214 C C . ARG A 1 99 ? -15.631 -3.924 -5.761 1.00 0.00 79 ARG A C 1
ATOM 1215 O O . ARG A 1 99 ? -16.262 -3.401 -6.679 1.00 0.00 79 ARG A O 1
ATOM 1236 N N . TYR A 1 100 ? -14.796 -3.246 -4.979 1.00 0.00 80 TYR A N 1
ATOM 1237 C CA . TYR A 1 100 ? -14.574 -1.821 -5.164 1.00 0.00 80 TYR A CA 1
ATOM 1238 C C . TYR A 1 100 ? -13.548 -1.584 -6.268 1.00 0.00 80 TYR A C 1
ATOM 1239 O O . TYR A 1 100 ? -13.177 -2.509 -6.989 1.00 0.00 80 TYR A O 1
ATOM 1257 N N . ILE A 1 101 ? -13.103 -0.338 -6.393 1.00 0.00 81 ILE A N 1
ATOM 1258 C CA . ILE A 1 101 ? -12.121 0.025 -7.413 1.00 0.00 81 ILE A CA 1
ATOM 1259 C C . ILE A 1 101 ? -11.326 -1.197 -7.861 1.00 0.00 81 ILE A C 1
ATOM 1260 O O . ILE A 1 101 ? -11.659 -1.834 -8.859 1.00 0.00 81 ILE A O 1
ATOM 1276 N N . SER A 1 102 ? -10.275 -1.519 -7.115 1.00 0.00 82 SER A N 1
ATOM 1277 C CA . SER A 1 102 ? -9.441 -2.668 -7.445 1.00 0.00 82 SER A CA 1
ATOM 1278 C C . SER A 1 102 ? -8.450 -2.956 -6.322 1.00 0.00 82 SER A C 1
ATOM 1279 O O . SER A 1 102 ? -8.541 -2.383 -5.237 1.00 0.00 82 SER A O 1
ATOM 1287 N N . VAL A 1 103 ? -7.504 -3.849 -6.592 1.00 0.00 83 VAL A N 1
ATOM 1288 C CA . VAL A 1 103 ? -6.498 -4.212 -5.600 1.00 0.00 83 VAL A CA 1
ATOM 1289 C C . VAL A 1 103 ? -5.493 -3.079 -5.415 1.00 0.00 83 VAL A C 1
ATOM 1290 O O . VAL A 1 103 ? -5.587 -2.041 -6.068 1.00 0.00 83 VAL A O 1
ATOM 1303 N N . GLY A 1 104 ? -4.527 -3.290 -4.525 1.00 0.00 84 GLY A N 1
ATOM 1304 C CA . GLY A 1 104 ? -3.507 -2.281 -4.270 1.00 0.00 84 GLY A CA 1
ATOM 1305 C C . GLY A 1 104 ? -2.467 -2.276 -5.385 1.00 0.00 84 GLY A C 1
ATOM 1306 O O . GLY A 1 104 ? -2.169 -1.232 -5.965 1.00 0.00 84 GLY A O 1
ATOM 1310 N N . SER A 1 105 ? -1.923 -3.452 -5.683 1.00 0.00 85 SER A N 1
ATOM 1311 C CA . SER A 1 105 ? -0.920 -3.575 -6.734 1.00 0.00 85 SER A CA 1
ATOM 1312 C C . SER A 1 105 ? 0.368 -2.865 -6.329 1.00 0.00 85 SER A C 1
ATOM 1313 O O . SER A 1 105 ? 0.720 -1.825 -6.886 1.00 0.00 85 SER A O 1
ATOM 1321 N N . GLN A 1 106 ? 1.066 -3.438 -5.352 1.00 0.00 86 GLN A N 1
ATOM 1322 C CA . GLN A 1 106 ? 2.315 -2.858 -4.871 1.00 0.00 86 GLN A CA 1
ATOM 1323 C C . GLN A 1 106 ? 3.435 -3.080 -5.881 1.00 0.00 86 GLN A C 1
ATOM 1324 O O . GLN A 1 106 ? 3.253 -3.773 -6.882 1.00 0.00 86 GLN A O 1
ATOM 1338 N N . ALA A 1 107 ? 4.594 -2.489 -5.611 1.00 0.00 87 ALA A N 1
ATOM 1339 C CA . ALA A 1 107 ? 5.738 -2.634 -6.503 1.00 0.00 87 ALA A CA 1
ATOM 1340 C C . ALA A 1 107 ? 6.315 -4.042 -6.401 1.00 0.00 87 ALA A C 1
ATOM 1341 O O . ALA A 1 107 ? 6.370 -4.623 -5.317 1.00 0.00 87 ALA A O 1
ATOM 1348 N N . ASP A 1 108 ? 6.743 -4.587 -7.535 1.00 0.00 88 ASP A N 1
ATOM 1349 C CA . ASP A 1 108 ? 7.312 -5.930 -7.556 1.00 0.00 88 ASP A CA 1
ATOM 1350 C C . ASP A 1 108 ? 8.833 -5.871 -7.475 1.00 0.00 88 ASP A C 1
ATOM 1351 O O . ASP A 1 108 ? 9.526 -6.737 -8.009 1.00 0.00 88 ASP A O 1
ATOM 1360 N N . THR A 1 109 ? 9.347 -4.846 -6.804 1.00 0.00 89 THR A N 1
ATOM 1361 C CA . THR A 1 109 ? 10.789 -4.688 -6.661 1.00 0.00 89 THR A CA 1
ATOM 1362 C C . THR A 1 109 ? 11.371 -5.825 -5.826 1.00 0.00 89 THR A C 1
ATOM 1363 O O . THR A 1 109 ? 10.971 -6.035 -4.681 1.00 0.00 89 THR A O 1
ATOM 1374 N N . ASN A 1 110 ? 12.316 -6.559 -6.408 1.00 0.00 90 ASN A N 1
ATOM 1375 C CA . ASN A 1 110 ? 12.941 -7.675 -5.708 1.00 0.00 90 ASN A CA 1
ATOM 1376 C C . ASN A 1 110 ? 14.124 -8.198 -6.511 1.00 0.00 90 ASN A C 1
ATOM 1377 O O . ASN A 1 110 ? 14.483 -9.372 -6.420 1.00 0.00 90 ASN A O 1
ATOM 1388 N N . VAL A 1 111 ? 14.716 -7.317 -7.307 1.00 0.00 91 VAL A N 1
ATOM 1389 C CA . VAL A 1 111 ? 15.851 -7.690 -8.139 1.00 0.00 91 VAL A CA 1
ATOM 1390 C C . VAL A 1 111 ? 17.164 -7.253 -7.501 1.00 0.00 91 VAL A C 1
ATOM 1391 O O . VAL A 1 111 ? 17.527 -7.721 -6.423 1.00 0.00 91 VAL A O 1
ATOM 1404 N N . ILE A 1 112 ? 17.865 -6.354 -8.186 1.00 0.00 92 ILE A N 1
ATOM 1405 C CA . ILE A 1 112 ? 19.143 -5.841 -7.708 1.00 0.00 92 ILE A CA 1
ATOM 1406 C C . ILE A 1 112 ? 19.891 -6.890 -6.895 1.00 0.00 92 ILE A C 1
ATOM 1407 O O . ILE A 1 112 ? 19.610 -8.085 -6.979 1.00 0.00 92 ILE A O 1
ATOM 1423 N N . ASP A 1 113 ? 20.848 -6.421 -6.117 1.00 0.00 93 ASP A N 1
ATOM 1424 C CA . ASP A 1 113 ? 21.657 -7.299 -5.279 1.00 0.00 93 ASP A CA 1
ATOM 1425 C C . ASP A 1 113 ? 22.158 -6.539 -4.055 1.00 0.00 93 ASP A C 1
ATOM 1426 O O . ASP A 1 113 ? 22.620 -5.403 -4.165 1.00 0.00 93 ASP A O 1
ATOM 1435 N N . LEU A 1 114 ? 22.056 -7.168 -2.889 1.00 0.00 94 LEU A N 1
ATOM 1436 C CA . LEU A 1 114 ? 22.495 -6.536 -1.650 1.00 0.00 94 LEU A CA 1
ATOM 1437 C C . LEU A 1 114 ? 24.017 -6.546 -1.539 1.00 0.00 94 LEU A C 1
ATOM 1438 O O . LEU A 1 114 ? 24.615 -5.597 -1.032 1.00 0.00 94 LEU A O 1
ATOM 1454 N N . THR A 1 115 ? 24.638 -7.622 -2.010 1.00 0.00 95 THR A N 1
ATOM 1455 C CA . THR A 1 115 ? 26.091 -7.735 -1.949 1.00 0.00 95 THR A CA 1
ATOM 1456 C C . THR A 1 115 ? 26.721 -7.306 -3.270 1.00 0.00 95 THR A C 1
ATOM 1457 O O . THR A 1 115 ? 27.683 -6.538 -3.289 1.00 0.00 95 THR A O 1
ATOM 1468 N N . GLY A 1 116 ? 26.175 -7.808 -4.372 1.00 0.00 96 GLY A N 1
ATOM 1469 C CA . GLY A 1 116 ? 26.696 -7.467 -5.691 1.00 0.00 96 GLY A CA 1
ATOM 1470 C C . GLY A 1 116 ? 27.948 -8.279 -6.005 1.00 0.00 96 GLY A C 1
ATOM 1471 O O . GLY A 1 116 ? 28.673 -7.978 -6.952 1.00 0.00 96 GLY A O 1
ATOM 1475 N N . ASP A 1 117 ? 28.194 -9.308 -5.202 1.00 0.00 97 ASP A N 1
ATOM 1476 C CA . ASP A 1 117 ? 29.363 -10.158 -5.400 1.00 0.00 97 ASP A CA 1
ATOM 1477 C C . ASP A 1 117 ? 30.564 -9.325 -5.837 1.00 0.00 97 ASP A C 1
ATOM 1478 O O . ASP A 1 117 ? 30.897 -9.271 -7.021 1.00 0.00 97 ASP A O 1
ATOM 1487 N N . ASP A 1 118 ? 31.210 -8.678 -4.872 1.00 0.00 98 ASP A N 1
ATOM 1488 C CA . ASP A 1 118 ? 32.375 -7.851 -5.165 1.00 0.00 98 ASP A CA 1
ATOM 1489 C C . ASP A 1 118 ? 33.587 -8.342 -4.381 1.00 0.00 98 ASP A C 1
ATOM 1490 O O . ASP A 1 118 ? 33.920 -7.798 -3.328 1.00 0.00 98 ASP A O 1
ATOM 1499 N N . LYS A 1 119 ? 34.240 -9.377 -4.900 1.00 0.00 99 LYS A N 1
ATOM 1500 C CA . LYS A 1 119 ? 35.412 -9.942 -4.239 1.00 0.00 99 LYS A CA 1
ATOM 1501 C C . LYS A 1 119 ? 36.694 -9.307 -4.773 1.00 0.00 99 LYS A C 1
ATOM 1502 O O . LYS A 1 119 ? 37.792 -9.634 -4.322 1.00 0.00 99 LYS A O 1
ATOM 1521 N N . ASP A 1 120 ? 36.549 -8.403 -5.735 1.00 0.00 100 ASP A N 1
ATOM 1522 C CA . ASP A 1 120 ? 37.707 -7.736 -6.321 1.00 0.00 100 ASP A CA 1
ATOM 1523 C C . ASP A 1 120 ? 38.376 -6.817 -5.301 1.00 0.00 100 ASP A C 1
ATOM 1524 O O . ASP A 1 120 ? 39.512 -6.383 -5.493 1.00 0.00 100 ASP A O 1
ATOM 1533 N N . ASP A 1 121 ? 37.663 -6.520 -4.220 1.00 0.00 101 ASP A N 1
ATOM 1534 C CA . ASP A 1 121 ? 38.193 -5.646 -3.177 1.00 0.00 101 ASP A CA 1
ATOM 1535 C C . ASP A 1 121 ? 39.578 -6.108 -2.724 1.00 0.00 101 ASP A C 1
ATOM 1536 O O . ASP A 1 121 ? 40.540 -5.336 -2.746 1.00 0.00 101 ASP A O 1
ATOM 1545 N N . LEU A 1 122 ? 39.675 -7.364 -2.300 1.00 0.00 102 LEU A N 1
ATOM 1546 C CA . LEU A 1 122 ? 40.951 -7.893 -1.835 1.00 0.00 102 LEU A CA 1
ATOM 1547 C C . LEU A 1 122 ? 42.014 -7.738 -2.905 1.00 0.00 102 LEU A C 1
ATOM 1548 O O . LEU A 1 122 ? 43.175 -7.457 -2.608 1.00 0.00 102 LEU A O 1
ATOM 1564 N N . GLN A 1 123 ? 41.604 -7.890 -4.148 1.00 0.00 103 GLN A N 1
ATOM 1565 C CA . GLN A 1 123 ? 42.528 -7.729 -5.256 1.00 0.00 103 GLN A CA 1
ATOM 1566 C C . GLN A 1 123 ? 43.195 -6.371 -5.121 1.00 0.00 103 GLN A C 1
ATOM 1567 O O . GLN A 1 123 ? 44.261 -6.115 -5.686 1.00 0.00 103 GLN A O 1
ATOM 1581 N N . ARG A 1 124 ? 42.547 -5.509 -4.346 1.00 0.00 104 ARG A N 1
ATOM 1582 C CA . ARG A 1 124 ? 43.058 -4.168 -4.106 1.00 0.00 104 ARG A CA 1
ATOM 1583 C C . ARG A 1 124 ? 44.029 -4.187 -2.936 1.00 0.00 104 ARG A C 1
ATOM 1584 O O . ARG A 1 124 ? 44.997 -3.430 -2.907 1.00 0.00 104 ARG A O 1
ATOM 1605 N N . ALA A 1 125 ? 43.765 -5.065 -1.976 1.00 0.00 105 ALA A N 1
ATOM 1606 C CA . ALA A 1 125 ? 44.631 -5.180 -0.810 1.00 0.00 105 ALA A CA 1
ATOM 1607 C C . ALA A 1 125 ? 46.069 -5.446 -1.247 1.00 0.00 105 ALA A C 1
ATOM 1608 O O . ALA A 1 125 ? 46.992 -4.723 -0.865 1.00 0.00 105 ALA A O 1
ATOM 1615 N N . ILE A 1 126 ? 46.251 -6.486 -2.058 1.00 0.00 106 ILE A N 1
ATOM 1616 C CA . ILE A 1 126 ? 47.580 -6.838 -2.547 1.00 0.00 106 ILE A CA 1
ATOM 1617 C C . ILE A 1 126 ? 48.110 -5.760 -3.473 1.00 0.00 106 ILE A C 1
ATOM 1618 O O . ILE A 1 126 ? 49.250 -5.313 -3.349 1.00 0.00 106 ILE A O 1
ATOM 1634 N N . ALA A 1 127 ? 47.268 -5.350 -4.393 1.00 0.00 107 ALA A N 1
ATOM 1635 C CA . ALA A 1 127 ? 47.636 -4.315 -5.350 1.00 0.00 107 ALA A CA 1
ATOM 1636 C C . ALA A 1 127 ? 48.230 -3.113 -4.622 1.00 0.00 107 ALA A C 1
ATOM 1637 O O . ALA A 1 127 ? 49.364 -2.705 -4.885 1.00 0.00 107 ALA A O 1
ATOM 1644 N N . LEU A 1 128 ? 47.454 -2.556 -3.698 1.00 0.00 108 LEU A N 1
ATOM 1645 C CA . LEU A 1 128 ? 47.903 -1.406 -2.926 1.00 0.00 108 LEU A CA 1
ATOM 1646 C C . LEU A 1 128 ? 49.319 -1.640 -2.413 1.00 0.00 108 LEU A C 1
ATOM 1647 O O . LEU A 1 128 ? 50.173 -0.758 -2.496 1.00 0.00 108 LEU A O 1
ATOM 1663 N N . SER A 1 129 ? 49.563 -2.838 -1.891 1.00 0.00 109 SER A N 1
ATOM 1664 C CA . SER A 1 129 ? 50.885 -3.173 -1.376 1.00 0.00 109 SER A CA 1
ATOM 1665 C C . SER A 1 129 ? 51.908 -3.155 -2.502 1.00 0.00 109 SER A C 1
ATOM 1666 O O . SER A 1 129 ? 52.999 -2.605 -2.353 1.00 0.00 109 SER A O 1
ATOM 1674 N N . LEU A 1 130 ? 51.543 -3.743 -3.633 1.00 0.00 110 LEU A N 1
ATOM 1675 C CA . LEU A 1 130 ? 52.437 -3.766 -4.779 1.00 0.00 110 LEU A CA 1
ATOM 1676 C C . LEU A 1 130 ? 52.974 -2.365 -5.023 1.00 0.00 110 LEU A C 1
ATOM 1677 O O . LEU A 1 130 ? 53.992 -2.177 -5.691 1.00 0.00 110 LEU A O 1
ATOM 1693 N N . ALA A 1 131 ? 52.274 -1.384 -4.468 1.00 0.00 111 ALA A N 1
ATOM 1694 C CA . ALA A 1 131 ? 52.676 0.010 -4.622 1.00 0.00 111 ALA A CA 1
ATOM 1695 C C . ALA A 1 131 ? 53.687 0.399 -3.551 1.00 0.00 111 ALA A C 1
ATOM 1696 O O . ALA A 1 131 ? 54.801 0.823 -3.860 1.00 0.00 111 ALA A O 1
ATOM 1703 N N . GLU A 1 132 ? 53.295 0.250 -2.291 1.00 0.00 112 GLU A N 1
ATOM 1704 C CA . GLU A 1 132 ? 54.181 0.589 -1.186 1.00 0.00 112 GLU A CA 1
ATOM 1705 C C . GLU A 1 132 ? 55.562 -0.017 -1.410 1.00 0.00 112 GLU A C 1
ATOM 1706 O O . GLU A 1 132 ? 56.542 0.405 -0.797 1.00 0.00 112 GLU A O 1
ATOM 1718 N N . SER A 1 133 ? 55.632 -1.007 -2.296 1.00 0.00 113 SER A N 1
ATOM 1719 C CA . SER A 1 133 ? 56.902 -1.659 -2.593 1.00 0.00 113 SER A CA 1
ATOM 1720 C C . SER A 1 133 ? 57.610 -0.956 -3.746 1.00 0.00 113 SER A C 1
ATOM 1721 O O . SER A 1 133 ? 58.761 -0.540 -3.614 1.00 0.00 113 SER A O 1
ATOM 1729 N N . ASN A 1 134 ? 56.917 -0.815 -4.872 1.00 0.00 114 ASN A N 1
ATOM 1730 C CA . ASN A 1 134 ? 57.505 -0.147 -6.026 1.00 0.00 114 ASN A CA 1
ATOM 1731 C C . ASN A 1 134 ? 57.829 1.299 -5.674 1.00 0.00 114 ASN A C 1
ATOM 1732 O O . ASN A 1 134 ? 58.285 2.072 -6.517 1.00 0.00 114 ASN A O 1
ATOM 1743 N N . ARG A 1 135 ? 57.596 1.651 -4.413 1.00 0.00 115 ARG A N 1
ATOM 1744 C CA . ARG A 1 135 ? 57.870 3.000 -3.937 1.00 0.00 115 ARG A CA 1
ATOM 1745 C C . ARG A 1 135 ? 58.915 2.951 -2.831 1.00 0.00 115 ARG A C 1
ATOM 1746 O O . ARG A 1 135 ? 59.672 3.901 -2.630 1.00 0.00 115 ARG A O 1
ATOM 1767 N N . ALA A 1 136 ? 58.953 1.827 -2.123 1.00 0.00 116 ALA A N 1
ATOM 1768 C CA . ALA A 1 136 ? 59.912 1.645 -1.043 1.00 0.00 116 ALA A CA 1
ATOM 1769 C C . ALA A 1 136 ? 61.225 1.107 -1.600 1.00 0.00 116 ALA A C 1
ATOM 1770 O O . ALA A 1 136 ? 62.271 1.196 -0.956 1.00 0.00 116 ALA A O 1
ATOM 1777 N N . PHE A 1 137 ? 61.161 0.552 -2.807 1.00 0.00 117 PHE A N 1
ATOM 1778 C CA . PHE A 1 137 ? 62.347 0.006 -3.452 1.00 0.00 117 PHE A CA 1
ATOM 1779 C C . PHE A 1 137 ? 63.265 1.134 -3.911 1.00 0.00 117 PHE A C 1
ATOM 1780 O O . PHE A 1 137 ? 62.916 2.309 -3.809 1.00 0.00 117 PHE A O 1
ATOM 1797 N N . ARG A 1 138 ? 64.441 0.772 -4.411 1.00 0.00 118 ARG A N 1
ATOM 1798 C CA . ARG A 1 138 ? 65.399 1.768 -4.874 1.00 0.00 118 ARG A CA 1
ATOM 1799 C C . ARG A 1 138 ? 65.851 1.466 -6.299 1.00 0.00 118 ARG A C 1
ATOM 1800 O O . ARG A 1 138 ? 66.930 1.885 -6.718 1.00 0.00 118 ARG A O 1
ATOM 1821 N N . GLU A 1 139 ? 65.019 0.736 -7.037 1.00 0.00 119 GLU A N 1
ATOM 1822 C CA . GLU A 1 139 ? 65.339 0.377 -8.416 1.00 0.00 119 GLU A CA 1
ATOM 1823 C C . GLU A 1 139 ? 66.570 -0.522 -8.464 1.00 0.00 119 GLU A C 1
ATOM 1824 O O . GLU A 1 139 ? 66.677 -1.397 -9.323 1.00 0.00 119 GLU A O 1
ATOM 1836 N N . THR A 1 140 ? 67.493 -0.304 -7.535 1.00 0.00 120 THR A N 1
ATOM 1837 C CA . THR A 1 140 ? 68.707 -1.105 -7.476 1.00 0.00 120 THR A CA 1
ATOM 1838 C C . THR A 1 140 ? 68.381 -2.520 -7.013 1.00 0.00 120 THR A C 1
ATOM 1839 O O . THR A 1 140 ? 67.763 -3.295 -7.743 1.00 0.00 120 THR A O 1
ATOM 1850 N N . GLY A 1 141 ? 68.791 -2.850 -5.794 1.00 0.00 121 GLY A N 1
ATOM 1851 C CA . GLY A 1 141 ? 68.526 -4.175 -5.247 1.00 0.00 121 GLY A CA 1
ATOM 1852 C C . GLY A 1 141 ? 69.822 -4.904 -4.913 1.00 0.00 121 GLY A C 1
ATOM 1853 O O . GLY A 1 141 ? 69.889 -5.652 -3.938 1.00 0.00 121 GLY A O 1
ATOM 1857 N N . ILE A 1 142 ? 70.847 -4.686 -5.729 1.00 0.00 122 ILE A N 1
ATOM 1858 C CA . ILE A 1 142 ? 72.133 -5.335 -5.508 1.00 0.00 122 ILE A CA 1
ATOM 1859 C C . ILE A 1 142 ? 72.857 -4.705 -4.321 1.00 0.00 122 ILE A C 1
ATOM 1860 O O . ILE A 1 142 ? 73.804 -5.279 -3.784 1.00 0.00 122 ILE A O 1
ATOM 1876 N N . THR A 1 143 ? 72.405 -3.521 -3.918 1.00 0.00 123 THR A N 1
ATOM 1877 C CA . THR A 1 143 ? 73.017 -2.822 -2.794 1.00 0.00 123 THR A CA 1
ATOM 1878 C C . THR A 1 143 ? 74.511 -2.624 -3.031 1.00 0.00 123 THR A C 1
ATOM 1879 O O . THR A 1 143 ? 75.342 -3.108 -2.261 1.00 0.00 123 THR A O 1
ATOM 1890 N N . ASP A 1 144 ? 74.844 -1.909 -4.101 1.00 0.00 124 ASP A N 1
ATOM 1891 C CA . ASP A 1 144 ? 76.240 -1.649 -4.435 1.00 0.00 124 ASP A CA 1
ATOM 1892 C C . ASP A 1 144 ? 76.798 -0.525 -3.568 1.00 0.00 124 ASP A C 1
ATOM 1893 O O . ASP A 1 144 ? 77.945 -0.111 -3.733 1.00 0.00 124 ASP A O 1
ATOM 1902 N N . GLU A 1 145 ? 75.979 -0.036 -2.645 1.00 0.00 125 GLU A N 1
ATOM 1903 C CA . GLU A 1 145 ? 76.398 1.042 -1.757 1.00 0.00 125 GLU A CA 1
ATOM 1904 C C . GLU A 1 145 ? 77.612 0.621 -0.933 1.00 0.00 125 GLU A C 1
ATOM 1905 O O . GLU A 1 145 ? 78.529 1.412 -0.713 1.00 0.00 125 GLU A O 1
ATOM 1917 N N . GLU A 1 146 ? 77.609 -0.628 -0.479 1.00 0.00 126 GLU A N 1
ATOM 1918 C CA . GLU A 1 146 ? 78.714 -1.143 0.324 1.00 0.00 126 GLU A CA 1
ATOM 1919 C C . GLU A 1 146 ? 80.042 -0.975 -0.408 1.00 0.00 126 GLU A C 1
ATOM 1920 O O . GLU A 1 146 ? 80.993 -0.412 0.134 1.00 0.00 126 GLU A O 1
ATOM 1932 N N . GLN A 1 147 ? 80.101 -1.472 -1.639 1.00 0.00 127 GLN A N 1
ATOM 1933 C CA . GLN A 1 147 ? 81.320 -1.377 -2.434 1.00 0.00 127 GLN A CA 1
ATOM 1934 C C . GLN A 1 147 ? 81.759 0.077 -2.573 1.00 0.00 127 GLN A C 1
ATOM 1935 O O . GLN A 1 147 ? 82.945 0.364 -2.735 1.00 0.00 127 GLN A O 1
ATOM 1949 N N . ALA A 1 148 ? 80.796 0.990 -2.508 1.00 0.00 128 ALA A N 1
ATOM 1950 C CA . ALA A 1 148 ? 81.097 2.411 -2.628 1.00 0.00 128 ALA A CA 1
ATOM 1951 C C . ALA A 1 148 ? 81.782 2.924 -1.364 1.00 0.00 128 ALA A C 1
ATOM 1952 O O . ALA A 1 148 ? 83.009 2.996 -1.297 1.00 0.00 128 ALA A O 1
ATOM 1959 N N . ILE A 1 149 ? 80.979 3.278 -0.364 1.00 0.00 129 ILE A N 1
ATOM 1960 C CA . ILE A 1 149 ? 81.515 3.783 0.896 1.00 0.00 129 ILE A CA 1
ATOM 1961 C C . ILE A 1 149 ? 82.918 3.240 1.143 1.00 0.00 129 ILE A C 1
ATOM 1962 O O . ILE A 1 149 ? 83.797 3.958 1.619 1.00 0.00 129 ILE A O 1
ATOM 1978 N N . SER A 1 150 ? 83.122 1.968 0.818 1.00 0.00 130 SER A N 1
ATOM 1979 C CA . SER A 1 150 ? 84.424 1.339 1.012 1.00 0.00 130 SER A CA 1
ATOM 1980 C C . SER A 1 150 ? 85.486 2.027 0.160 1.00 0.00 130 SER A C 1
ATOM 1981 O O . SER A 1 150 ? 86.378 2.695 0.683 1.00 0.00 130 SER A O 1
ATOM 1989 N N . ARG A 1 151 ? 85.383 1.858 -1.154 1.00 0.00 131 ARG A N 1
ATOM 1990 C CA . ARG A 1 151 ? 86.340 2.465 -2.073 1.00 0.00 131 ARG A CA 1
ATOM 1991 C C . ARG A 1 151 ? 86.635 3.907 -1.669 1.00 0.00 131 ARG A C 1
ATOM 1992 O O . ARG A 1 151 ? 87.698 4.443 -1.980 1.00 0.00 131 ARG A O 1
ATOM 2013 N N . VAL A 1 152 ? 85.687 4.528 -0.975 1.00 0.00 132 VAL A N 1
ATOM 2014 C CA . VAL A 1 152 ? 85.856 5.910 -0.535 1.00 0.00 132 VAL A CA 1
ATOM 2015 C C . VAL A 1 152 ? 86.814 5.984 0.651 1.00 0.00 132 VAL A C 1
ATOM 2016 O O . VAL A 1 152 ? 87.881 6.598 0.563 1.00 0.00 132 VAL A O 1
ATOM 2029 N N . LEU A 1 153 ? 86.434 5.353 1.759 1.00 0.00 133 LEU A N 1
ATOM 2030 C CA . LEU A 1 153 ? 87.280 5.355 2.946 1.00 0.00 133 LEU A CA 1
ATOM 2031 C C . LEU A 1 153 ? 88.742 5.256 2.532 1.00 0.00 133 LEU A C 1
ATOM 2032 O O . LEU A 1 153 ? 89.556 6.112 2.875 1.00 0.00 133 LEU A O 1
ATOM 2048 N N . GLU A 1 154 ? 89.061 4.210 1.775 1.00 0.00 134 GLU A N 1
ATOM 2049 C CA . GLU A 1 154 ? 90.422 4.012 1.297 1.00 0.00 134 GLU A CA 1
ATOM 2050 C C . GLU A 1 154 ? 90.881 5.235 0.527 1.00 0.00 134 GLU A C 1
ATOM 2051 O O . GLU A 1 154 ? 92.015 5.667 0.682 1.00 0.00 134 GLU A O 1
ATOM 2063 N N . ALA A 1 155 ? 89.993 5.795 -0.291 1.00 0.00 135 ALA A N 1
ATOM 2064 C CA . ALA A 1 155 ? 90.339 6.982 -1.063 1.00 0.00 135 ALA A CA 1
ATOM 2065 C C . ALA A 1 155 ? 91.243 7.885 -0.236 1.00 0.00 135 ALA A C 1
ATOM 2066 O O . ALA A 1 155 ? 92.388 8.142 -0.606 1.00 0.00 135 ALA A O 1
ATOM 2073 N N . SER A 1 156 ? 90.727 8.345 0.899 1.00 0.00 136 SER A N 1
ATOM 2074 C CA . SER A 1 156 ? 91.508 9.199 1.785 1.00 0.00 136 SER A CA 1
ATOM 2075 C C . SER A 1 156 ? 92.542 8.353 2.517 1.00 0.00 136 SER A C 1
ATOM 2076 O O . SER A 1 156 ? 93.408 8.876 3.215 1.00 0.00 136 SER A O 1
ATOM 2084 N N . ILE A 1 157 ? 92.417 7.039 2.334 1.00 0.00 137 ILE A N 1
ATOM 2085 C CA . ILE A 1 157 ? 93.306 6.051 2.949 1.00 0.00 137 ILE A CA 1
ATOM 2086 C C . ILE A 1 157 ? 92.618 5.402 4.131 1.00 0.00 137 ILE A C 1
ATOM 2087 O O . ILE A 1 157 ? 93.233 5.150 5.167 1.00 0.00 137 ILE A O 1
ATOM 2103 N N . ALA A 1 158 ? 91.331 5.134 3.949 1.00 0.00 138 ALA A N 1
ATOM 2104 C CA . ALA A 1 158 ? 90.518 4.504 4.987 1.00 0.00 138 ALA A CA 1
ATOM 2105 C C . ALA A 1 158 ? 91.208 4.572 6.347 1.00 0.00 138 ALA A C 1
ATOM 2106 O O . ALA A 1 158 ? 91.048 5.540 7.089 1.00 0.00 138 ALA A O 1
ATOM 2113 N N . GLU A 1 159 ? 91.975 3.534 6.666 1.00 0.00 139 GLU A N 1
ATOM 2114 C CA . GLU A 1 159 ? 92.684 3.479 7.939 1.00 0.00 139 GLU A CA 1
ATOM 2115 C C . GLU A 1 159 ? 93.783 4.536 7.991 1.00 0.00 139 GLU A C 1
ATOM 2116 O O . GLU A 1 159 ? 93.624 5.639 7.468 1.00 0.00 139 GLU A O 1
ATOM 2128 N N . ASN A 1 160 ? 94.897 4.190 8.628 1.00 0.00 140 ASN A N 1
ATOM 2129 C CA . ASN A 1 160 ? 96.018 5.116 8.746 1.00 0.00 140 ASN A CA 1
ATOM 2130 C C . ASN A 1 160 ? 97.317 4.357 8.999 1.00 0.00 140 ASN A C 1
ATOM 2131 O O . ASN A 1 160 ? 97.359 3.436 9.815 1.00 0.00 140 ASN A O 1
ATOM 2142 N N . LYS A 1 161 ? 98.374 4.752 8.295 1.00 0.00 141 LYS A N 1
ATOM 2143 C CA . LYS A 1 161 ? 99.671 4.103 8.451 1.00 0.00 141 LYS A CA 1
ATOM 2144 C C . LYS A 1 161 ? 100.462 4.759 9.579 1.00 0.00 141 LYS A C 1
ATOM 2145 O O . LYS A 1 161 ? 100.464 4.275 10.712 1.00 0.00 141 LYS A O 1
ATOM 2164 N N . ALA A 1 162 ? 101.130 5.864 9.262 1.00 0.00 142 ALA A N 1
ATOM 2165 C CA . ALA A 1 162 ? 101.920 6.581 10.257 1.00 0.00 142 ALA A CA 1
ATOM 2166 C C . ALA A 1 162 ? 101.074 7.650 10.943 1.00 0.00 142 ALA A C 1
ATOM 2167 O O . ALA A 1 162 ? 101.001 8.789 10.481 1.00 0.00 142 ALA A O 1
ATOM 2174 N N . CYS A 1 163 ? 100.436 7.275 12.048 1.00 0.00 143 CYS A N 1
ATOM 2175 C CA . CYS A 1 163 ? 99.596 8.209 12.791 1.00 0.00 143 CYS A CA 1
ATOM 2176 C C . CYS A 1 163 ? 100.310 9.546 12.981 1.00 0.00 143 CYS A C 1
ATOM 2177 O O . CYS A 1 163 ? 101.540 9.610 12.971 1.00 0.00 143 CYS A O 1
ATOM 2185 N N . LEU A 1 164 ? 99.531 10.611 13.152 1.00 0.00 144 LEU A N 1
ATOM 2186 C CA . LEU A 1 164 ? 100.100 11.943 13.342 1.00 0.00 144 LEU A CA 1
ATOM 2187 C C . LEU A 1 164 ? 100.270 12.243 14.830 1.00 0.00 144 LEU A C 1
ATOM 2188 O O . LEU A 1 164 ? 100.306 11.331 15.655 1.00 0.00 144 LEU A O 1
ATOM 2204 N N . LYS A 1 165 ? 100.374 13.527 15.163 1.00 0.00 145 LYS A N 1
ATOM 2205 C CA . LYS A 1 165 ? 100.539 13.938 16.555 1.00 0.00 145 LYS A CA 1
ATOM 2206 C C . LYS A 1 165 ? 99.218 13.819 17.307 1.00 0.00 145 LYS A C 1
ATOM 2207 O O . LYS A 1 165 ? 99.176 13.934 18.532 1.00 0.00 145 LYS A O 1
ATOM 2226 N N . ARG A 1 166 ? 98.141 13.591 16.565 1.00 0.00 146 ARG A N 1
ATOM 2227 C CA . ARG A 1 166 ? 96.821 13.460 17.171 1.00 0.00 146 ARG A CA 1
ATOM 2228 C C . ARG A 1 166 ? 96.727 12.167 17.975 1.00 0.00 146 ARG A C 1
ATOM 2229 O O . ARG A 1 166 ? 97.432 11.231 17.639 1.00 0.00 146 ARG A O 1
ATOM 2251 N N . MET A 1 21 ? 6.802 -45.723 35.184 1.00 0.00 1 MET A N 2
ATOM 2252 C CA . MET A 1 21 ? 5.748 -46.730 35.490 1.00 0.00 1 MET A CA 2
ATOM 2253 C C . MET A 1 21 ? 5.433 -47.529 34.230 1.00 0.00 1 MET A C 2
ATOM 2254 O O . MET A 1 21 ? 6.065 -47.341 33.190 1.00 0.00 1 MET A O 2
ATOM 2268 N N . THR A 1 22 ? 4.452 -48.419 34.332 1.00 0.00 2 THR A N 2
ATOM 2269 C CA . THR A 1 22 ? 4.058 -49.241 33.195 1.00 0.00 2 THR A CA 2
ATOM 2270 C C . THR A 1 22 ? 3.666 -48.361 32.013 1.00 0.00 2 THR A C 2
ATOM 2271 O O . THR A 1 22 ? 2.484 -48.132 31.764 1.00 0.00 2 THR A O 2
ATOM 2282 N N . VAL A 1 23 ? 4.669 -47.871 31.289 1.00 0.00 3 VAL A N 2
ATOM 2283 C CA . VAL A 1 23 ? 4.423 -47.015 30.133 1.00 0.00 3 VAL A CA 2
ATOM 2284 C C . VAL A 1 23 ? 3.263 -47.551 29.303 1.00 0.00 3 VAL A C 2
ATOM 2285 O O . VAL A 1 23 ? 2.103 -47.463 29.703 1.00 0.00 3 VAL A O 2
ATOM 2298 N N . GLU A 1 24 ? 3.589 -48.104 28.145 1.00 0.00 4 GLU A N 2
ATOM 2299 C CA . GLU A 1 24 ? 2.571 -48.655 27.259 1.00 0.00 4 GLU A CA 2
ATOM 2300 C C . GLU A 1 24 ? 2.390 -50.146 27.521 1.00 0.00 4 GLU A C 2
ATOM 2301 O O . GLU A 1 24 ? 1.435 -50.558 28.179 1.00 0.00 4 GLU A O 2
ATOM 2313 N N . GLN A 1 25 ? 3.315 -50.949 27.005 1.00 0.00 5 GLN A N 2
ATOM 2314 C CA . GLN A 1 25 ? 3.248 -52.394 27.195 1.00 0.00 5 GLN A CA 2
ATOM 2315 C C . GLN A 1 25 ? 1.846 -52.912 26.890 1.00 0.00 5 GLN A C 2
ATOM 2316 O O . GLN A 1 25 ? 1.593 -53.453 25.813 1.00 0.00 5 GLN A O 2
ATOM 2330 N N . ASN A 1 26 ? 0.940 -52.745 27.847 1.00 0.00 6 ASN A N 2
ATOM 2331 C CA . ASN A 1 26 ? -0.434 -53.200 27.675 1.00 0.00 6 ASN A CA 2
ATOM 2332 C C . ASN A 1 26 ? -0.576 -54.645 28.141 1.00 0.00 6 ASN A C 2
ATOM 2333 O O . ASN A 1 26 ? 0.364 -55.229 28.679 1.00 0.00 6 ASN A O 2
ATOM 2344 N N . VAL A 1 27 ? -1.757 -55.215 27.933 1.00 0.00 7 VAL A N 2
ATOM 2345 C CA . VAL A 1 27 ? -2.009 -56.592 28.338 1.00 0.00 7 VAL A CA 2
ATOM 2346 C C . VAL A 1 27 ? -2.816 -57.324 27.272 1.00 0.00 7 VAL A C 2
ATOM 2347 O O . VAL A 1 27 ? -3.690 -56.740 26.631 1.00 0.00 7 VAL A O 2
ATOM 2360 N N . LEU A 1 28 ? -2.519 -58.605 27.087 1.00 0.00 8 LEU A N 2
ATOM 2361 C CA . LEU A 1 28 ? -3.227 -59.405 26.095 1.00 0.00 8 LEU A CA 2
ATOM 2362 C C . LEU A 1 28 ? -3.509 -60.800 26.639 1.00 0.00 8 LEU A C 2
ATOM 2363 O O . LEU A 1 28 ? -2.625 -61.655 26.683 1.00 0.00 8 LEU A O 2
ATOM 2379 N N . GLN A 1 29 ? -4.749 -61.016 27.052 1.00 0.00 9 GLN A N 2
ATOM 2380 C CA . GLN A 1 29 ? -5.153 -62.307 27.596 1.00 0.00 9 GLN A CA 2
ATOM 2381 C C . GLN A 1 29 ? -4.743 -63.434 26.655 1.00 0.00 9 GLN A C 2
ATOM 2382 O O . GLN A 1 29 ? -4.150 -63.191 25.604 1.00 0.00 9 GLN A O 2
ATOM 2396 N N . GLN A 1 30 ? -5.060 -64.667 27.037 1.00 0.00 10 GLN A N 2
ATOM 2397 C CA . GLN A 1 30 ? -4.715 -65.821 26.215 1.00 0.00 10 GLN A CA 2
ATOM 2398 C C . GLN A 1 30 ? -5.962 -66.632 25.878 1.00 0.00 10 GLN A C 2
ATOM 2399 O O . GLN A 1 30 ? -6.963 -66.087 25.413 1.00 0.00 10 GLN A O 2
ATOM 2413 N N . SER A 1 31 ? -5.894 -67.939 26.114 1.00 0.00 11 SER A N 2
ATOM 2414 C CA . SER A 1 31 ? -7.026 -68.817 25.832 1.00 0.00 11 SER A CA 2
ATOM 2415 C C . SER A 1 31 ? -7.401 -69.622 27.071 1.00 0.00 11 SER A C 2
ATOM 2416 O O . SER A 1 31 ? -8.110 -69.134 27.951 1.00 0.00 11 SER A O 2
ATOM 2424 N N . ALA A 1 32 ? -6.920 -70.859 27.132 1.00 0.00 12 ALA A N 2
ATOM 2425 C CA . ALA A 1 32 ? -7.207 -71.729 28.266 1.00 0.00 12 ALA A CA 2
ATOM 2426 C C . ALA A 1 32 ? -6.972 -70.995 29.583 1.00 0.00 12 ALA A C 2
ATOM 2427 O O . ALA A 1 32 ? -7.419 -71.439 30.640 1.00 0.00 12 ALA A O 2
ATOM 2434 N N . ALA A 1 33 ? -6.262 -69.876 29.512 1.00 0.00 13 ALA A N 2
ATOM 2435 C CA . ALA A 1 33 ? -5.966 -69.093 30.707 1.00 0.00 13 ALA A CA 2
ATOM 2436 C C . ALA A 1 33 ? -7.163 -68.240 31.116 1.00 0.00 13 ALA A C 2
ATOM 2437 O O . ALA A 1 33 ? -7.313 -67.890 32.287 1.00 0.00 13 ALA A O 2
ATOM 2444 N N . GLN A 1 34 ? -8.010 -67.905 30.149 1.00 0.00 14 GLN A N 2
ATOM 2445 C CA . GLN A 1 34 ? -9.185 -67.086 30.430 1.00 0.00 14 GLN A CA 2
ATOM 2446 C C . GLN A 1 34 ? -10.340 -67.950 30.926 1.00 0.00 14 GLN A C 2
ATOM 2447 O O . GLN A 1 34 ? -11.033 -67.589 31.876 1.00 0.00 14 GLN A O 2
ATOM 2461 N N . LYS A 1 35 ? -10.545 -69.089 30.274 1.00 0.00 15 LYS A N 2
ATOM 2462 C CA . LYS A 1 35 ? -11.624 -69.994 30.655 1.00 0.00 15 LYS A CA 2
ATOM 2463 C C . LYS A 1 35 ? -11.459 -70.463 32.097 1.00 0.00 15 LYS A C 2
ATOM 2464 O O . LYS A 1 35 ? -12.438 -70.795 32.766 1.00 0.00 15 LYS A O 2
ATOM 2483 N N . HIS A 1 36 ? -10.219 -70.492 32.573 1.00 0.00 16 HIS A N 2
ATOM 2484 C CA . HIS A 1 36 ? -9.949 -70.929 33.939 1.00 0.00 16 HIS A CA 2
ATOM 2485 C C . HIS A 1 36 ? -10.239 -69.812 34.936 1.00 0.00 16 HIS A C 2
ATOM 2486 O O . HIS A 1 36 ? -10.935 -70.020 35.930 1.00 0.00 16 HIS A O 2
ATOM 2500 N N . GLN A 1 37 ? -9.695 -68.628 34.670 1.00 0.00 17 GLN A N 2
ATOM 2501 C CA . GLN A 1 37 ? -9.898 -67.485 35.554 1.00 0.00 17 GLN A CA 2
ATOM 2502 C C . GLN A 1 37 ? -11.383 -67.256 35.808 1.00 0.00 17 GLN A C 2
ATOM 2503 O O . GLN A 1 37 ? -11.794 -66.951 36.928 1.00 0.00 17 GLN A O 2
ATOM 2517 N N . GLN A 1 38 ? -12.183 -67.397 34.757 1.00 0.00 18 GLN A N 2
ATOM 2518 C CA . GLN A 1 38 ? -13.622 -67.194 34.868 1.00 0.00 18 GLN A CA 2
ATOM 2519 C C . GLN A 1 38 ? -14.239 -68.166 35.871 1.00 0.00 18 GLN A C 2
ATOM 2520 O O . GLN A 1 38 ? -15.082 -67.778 36.679 1.00 0.00 18 GLN A O 2
ATOM 2534 N N . THR A 1 39 ? -13.823 -69.426 35.813 1.00 0.00 19 THR A N 2
ATOM 2535 C CA . THR A 1 39 ? -14.361 -70.432 36.725 1.00 0.00 19 THR A CA 2
ATOM 2536 C C . THR A 1 39 ? -13.674 -70.358 38.078 1.00 0.00 19 THR A C 2
ATOM 2537 O O . THR A 1 39 ? -14.314 -70.459 39.125 1.00 0.00 19 THR A O 2
ATOM 2548 N N . PHE A 1 40 ? -12.371 -70.184 38.041 1.00 0.00 20 PHE A N 2
ATOM 2549 C CA . PHE A 1 40 ? -11.584 -70.100 39.263 1.00 0.00 20 PHE A CA 2
ATOM 2550 C C . PHE A 1 40 ? -12.101 -68.978 40.157 1.00 0.00 20 PHE A C 2
ATOM 2551 O O . PHE A 1 40 ? -12.465 -69.203 41.313 1.00 0.00 20 PHE A O 2
ATOM 2568 N N . LEU A 1 41 ? -12.133 -67.772 39.608 1.00 0.00 21 LEU A N 2
ATOM 2569 C CA . LEU A 1 41 ? -12.608 -66.615 40.355 1.00 0.00 21 LEU A CA 2
ATOM 2570 C C . LEU A 1 41 ? -14.084 -66.781 40.695 1.00 0.00 21 LEU A C 2
ATOM 2571 O O . LEU A 1 41 ? -14.519 -66.447 41.798 1.00 0.00 21 LEU A O 2
ATOM 2587 N N . ASN A 1 42 ? -14.852 -67.310 39.746 1.00 0.00 22 ASN A N 2
ATOM 2588 C CA . ASN A 1 42 ? -16.276 -67.526 39.968 1.00 0.00 22 ASN A CA 2
ATOM 2589 C C . ASN A 1 42 ? -16.476 -68.402 41.197 1.00 0.00 22 ASN A C 2
ATOM 2590 O O . ASN A 1 42 ? -17.370 -68.162 42.009 1.00 0.00 22 ASN A O 2
ATOM 2601 N N . GLN A 1 43 ? -15.628 -69.416 41.330 1.00 0.00 23 GLN A N 2
ATOM 2602 C CA . GLN A 1 43 ? -15.709 -70.323 42.472 1.00 0.00 23 GLN A CA 2
ATOM 2603 C C . GLN A 1 43 ? -15.594 -69.537 43.773 1.00 0.00 23 GLN A C 2
ATOM 2604 O O . GLN A 1 43 ? -16.384 -69.730 44.698 1.00 0.00 23 GLN A O 2
ATOM 2618 N N . LEU A 1 44 ? -14.605 -68.649 43.836 1.00 0.00 24 LEU A N 2
ATOM 2619 C CA . LEU A 1 44 ? -14.396 -67.837 45.031 1.00 0.00 24 LEU A CA 2
ATOM 2620 C C . LEU A 1 44 ? -15.694 -67.154 45.451 1.00 0.00 24 LEU A C 2
ATOM 2621 O O . LEU A 1 44 ? -16.139 -67.279 46.589 1.00 0.00 24 LEU A O 2
ATOM 2637 N N . ARG A 1 45 ? -16.307 -66.442 44.521 1.00 0.00 25 ARG A N 2
ATOM 2638 C CA . ARG A 1 45 ? -17.556 -65.758 44.801 1.00 0.00 25 ARG A CA 2
ATOM 2639 C C . ARG A 1 45 ? -18.609 -66.770 45.214 1.00 0.00 25 ARG A C 2
ATOM 2640 O O . ARG A 1 45 ? -19.657 -66.417 45.753 1.00 0.00 25 ARG A O 2
ATOM 2661 N N . GLU A 1 46 ? -18.331 -68.032 44.918 1.00 0.00 26 GLU A N 2
ATOM 2662 C CA . GLU A 1 46 ? -19.273 -69.100 45.222 1.00 0.00 26 GLU A CA 2
ATOM 2663 C C . GLU A 1 46 ? -19.198 -69.579 46.678 1.00 0.00 26 GLU A C 2
ATOM 2664 O O . GLU A 1 46 ? -20.211 -69.585 47.377 1.00 0.00 26 GLU A O 2
ATOM 2676 N N . ILE A 1 47 ? -18.022 -70.027 47.122 1.00 0.00 27 ILE A N 2
ATOM 2677 C CA . ILE A 1 47 ? -17.897 -70.553 48.486 1.00 0.00 27 ILE A CA 2
ATOM 2678 C C . ILE A 1 47 ? -17.816 -69.471 49.546 1.00 0.00 27 ILE A C 2
ATOM 2679 O O . ILE A 1 47 ? -18.471 -69.569 50.584 1.00 0.00 27 ILE A O 2
ATOM 2695 N N . THR A 1 48 ? -16.989 -68.469 49.325 1.00 0.00 28 THR A N 2
ATOM 2696 C CA . THR A 1 48 ? -16.836 -67.442 50.327 1.00 0.00 28 THR A CA 2
ATOM 2697 C C . THR A 1 48 ? -17.794 -66.272 50.088 1.00 0.00 28 THR A C 2
ATOM 2698 O O . THR A 1 48 ? -17.881 -65.348 50.898 1.00 0.00 28 THR A O 2
ATOM 2709 N N . GLY A 1 49 ? -18.545 -66.352 48.992 1.00 0.00 29 GLY A N 2
ATOM 2710 C CA . GLY A 1 49 ? -19.544 -65.333 48.661 1.00 0.00 29 GLY A CA 2
ATOM 2711 C C . GLY A 1 49 ? -18.950 -63.946 48.419 1.00 0.00 29 GLY A C 2
ATOM 2712 O O . GLY A 1 49 ? -19.666 -63.034 48.005 1.00 0.00 29 GLY A O 2
ATOM 2716 N N . ILE A 1 50 ? -17.662 -63.769 48.677 1.00 0.00 30 ILE A N 2
ATOM 2717 C CA . ILE A 1 50 ? -17.047 -62.461 48.468 1.00 0.00 30 ILE A CA 2
ATOM 2718 C C . ILE A 1 50 ? -17.194 -62.034 47.012 1.00 0.00 30 ILE A C 2
ATOM 2719 O O . ILE A 1 50 ? -16.415 -62.443 46.150 1.00 0.00 30 ILE A O 2
ATOM 2735 N N . ASN A 1 51 ? -18.207 -61.215 46.747 1.00 0.00 31 ASN A N 2
ATOM 2736 C CA . ASN A 1 51 ? -18.464 -60.741 45.392 1.00 0.00 31 ASN A CA 2
ATOM 2737 C C . ASN A 1 51 ? -17.587 -59.540 45.054 1.00 0.00 31 ASN A C 2
ATOM 2738 O O . ASN A 1 51 ? -18.019 -58.625 44.354 1.00 0.00 31 ASN A O 2
ATOM 2749 N N . ASP A 1 52 ? -16.354 -59.552 45.545 1.00 0.00 32 ASP A N 2
ATOM 2750 C CA . ASP A 1 52 ? -15.430 -58.459 45.273 1.00 0.00 32 ASP A CA 2
ATOM 2751 C C . ASP A 1 52 ? -14.365 -58.908 44.280 1.00 0.00 32 ASP A C 2
ATOM 2752 O O . ASP A 1 52 ? -13.280 -59.340 44.669 1.00 0.00 32 ASP A O 2
ATOM 2761 N N . THR A 1 53 ? -14.686 -58.805 42.995 1.00 0.00 33 THR A N 2
ATOM 2762 C CA . THR A 1 53 ? -13.758 -59.209 41.944 1.00 0.00 33 THR A CA 2
ATOM 2763 C C . THR A 1 53 ? -12.347 -58.719 42.243 1.00 0.00 33 THR A C 2
ATOM 2764 O O . THR A 1 53 ? -11.369 -59.413 41.963 1.00 0.00 33 THR A O 2
ATOM 2775 N N . GLN A 1 54 ? -12.248 -57.524 42.808 1.00 0.00 34 GLN A N 2
ATOM 2776 C CA . GLN A 1 54 ? -10.953 -56.953 43.135 1.00 0.00 34 GLN A CA 2
ATOM 2777 C C . GLN A 1 54 ? -10.183 -57.871 44.074 1.00 0.00 34 GLN A C 2
ATOM 2778 O O . GLN A 1 54 ? -9.001 -58.145 43.860 1.00 0.00 34 GLN A O 2
ATOM 2792 N N . ILE A 1 55 ? -10.855 -58.342 45.118 1.00 0.00 35 ILE A N 2
ATOM 2793 C CA . ILE A 1 55 ? -10.214 -59.222 46.082 1.00 0.00 35 ILE A CA 2
ATOM 2794 C C . ILE A 1 55 ? -10.062 -60.629 45.509 1.00 0.00 35 ILE A C 2
ATOM 2795 O O . ILE A 1 55 ? -9.092 -61.326 45.807 1.00 0.00 35 ILE A O 2
ATOM 2811 N N . LEU A 1 56 ? -11.017 -61.038 44.679 1.00 0.00 36 LEU A N 2
ATOM 2812 C CA . LEU A 1 56 ? -10.960 -62.362 44.067 1.00 0.00 36 LEU A CA 2
ATOM 2813 C C . LEU A 1 56 ? -9.763 -62.451 43.127 1.00 0.00 36 LEU A C 2
ATOM 2814 O O . LEU A 1 56 ? -8.846 -63.242 43.347 1.00 0.00 36 LEU A O 2
ATOM 2830 N N . GLN A 1 57 ? -9.778 -61.628 42.084 1.00 0.00 37 GLN A N 2
ATOM 2831 C CA . GLN A 1 57 ? -8.686 -61.617 41.120 1.00 0.00 37 GLN A CA 2
ATOM 2832 C C . GLN A 1 57 ? -7.350 -61.479 41.843 1.00 0.00 37 GLN A C 2
ATOM 2833 O O . GLN A 1 57 ? -6.320 -61.946 41.359 1.00 0.00 37 GLN A O 2
ATOM 2847 N N . GLN A 1 58 ? -7.378 -60.839 43.009 1.00 0.00 38 GLN A N 2
ATOM 2848 C CA . GLN A 1 58 ? -6.165 -60.654 43.797 1.00 0.00 38 GLN A CA 2
ATOM 2849 C C . GLN A 1 58 ? -5.818 -61.942 44.536 1.00 0.00 38 GLN A C 2
ATOM 2850 O O . GLN A 1 58 ? -4.651 -62.318 44.635 1.00 0.00 38 GLN A O 2
ATOM 2864 N N . ALA A 1 59 ? -6.844 -62.621 45.044 1.00 0.00 39 ALA A N 2
ATOM 2865 C CA . ALA A 1 59 ? -6.638 -63.872 45.760 1.00 0.00 39 ALA A CA 2
ATOM 2866 C C . ALA A 1 59 ? -5.943 -64.883 44.856 1.00 0.00 39 ALA A C 2
ATOM 2867 O O . ALA A 1 59 ? -5.057 -65.616 45.293 1.00 0.00 39 ALA A O 2
ATOM 2874 N N . LEU A 1 60 ? -6.345 -64.902 43.590 1.00 0.00 40 LEU A N 2
ATOM 2875 C CA . LEU A 1 60 ? -5.753 -65.812 42.617 1.00 0.00 40 LEU A CA 2
ATOM 2876 C C . LEU A 1 60 ? -4.301 -65.417 42.346 1.00 0.00 40 LEU A C 2
ATOM 2877 O O . LEU A 1 60 ? -3.414 -66.268 42.277 1.00 0.00 40 LEU A O 2
ATOM 2893 N N . LYS A 1 61 ? -4.068 -64.118 42.201 1.00 0.00 41 LYS A N 2
ATOM 2894 C CA . LYS A 1 61 ? -2.729 -63.612 41.940 1.00 0.00 41 LYS A CA 2
ATOM 2895 C C . LYS A 1 61 ? -1.725 -64.235 42.900 1.00 0.00 41 LYS A C 2
ATOM 2896 O O . LYS A 1 61 ? -0.607 -64.573 42.510 1.00 0.00 41 LYS A O 2
ATOM 2915 N N . ASP A 1 62 ? -2.123 -64.380 44.160 1.00 0.00 42 ASP A N 2
ATOM 2916 C CA . ASP A 1 62 ? -1.235 -64.959 45.156 1.00 0.00 42 ASP A CA 2
ATOM 2917 C C . ASP A 1 62 ? -1.351 -66.482 45.180 1.00 0.00 42 ASP A C 2
ATOM 2918 O O . ASP A 1 62 ? -0.351 -67.186 45.317 1.00 0.00 42 ASP A O 2
ATOM 2927 N N . SER A 1 63 ? -2.577 -66.980 45.053 1.00 0.00 43 SER A N 2
ATOM 2928 C CA . SER A 1 63 ? -2.814 -68.421 45.073 1.00 0.00 43 SER A CA 2
ATOM 2929 C C . SER A 1 63 ? -2.141 -69.106 43.888 1.00 0.00 43 SER A C 2
ATOM 2930 O O . SER A 1 63 ? -1.834 -70.297 43.942 1.00 0.00 43 SER A O 2
ATOM 2938 N N . ASN A 1 64 ? -1.914 -68.349 42.825 1.00 0.00 44 ASN A N 2
ATOM 2939 C CA . ASN A 1 64 ? -1.271 -68.891 41.631 1.00 0.00 44 ASN A CA 2
ATOM 2940 C C . ASN A 1 64 ? -1.943 -70.184 41.169 1.00 0.00 44 ASN A C 2
ATOM 2941 O O . ASN A 1 64 ? -1.267 -71.133 40.774 1.00 0.00 44 ASN A O 2
ATOM 2952 N N . GLY A 1 65 ? -3.273 -70.214 41.197 1.00 0.00 45 GLY A N 2
ATOM 2953 C CA . GLY A 1 65 ? -4.004 -71.399 40.751 1.00 0.00 45 GLY A CA 2
ATOM 2954 C C . GLY A 1 65 ? -4.520 -72.229 41.923 1.00 0.00 45 GLY A C 2
ATOM 2955 O O . GLY A 1 65 ? -5.187 -73.245 41.723 1.00 0.00 45 GLY A O 2
ATOM 2959 N N . ASN A 1 66 ? -4.222 -71.796 43.141 1.00 0.00 46 ASN A N 2
ATOM 2960 C CA . ASN A 1 66 ? -4.683 -72.518 44.324 1.00 0.00 46 ASN A CA 2
ATOM 2961 C C . ASN A 1 66 ? -5.963 -71.876 44.859 1.00 0.00 46 ASN A C 2
ATOM 2962 O O . ASN A 1 66 ? -5.988 -70.686 45.162 1.00 0.00 46 ASN A O 2
ATOM 2973 N N . LEU A 1 67 ? -7.031 -72.661 44.962 1.00 0.00 47 LEU A N 2
ATOM 2974 C CA . LEU A 1 67 ? -8.303 -72.127 45.444 1.00 0.00 47 LEU A CA 2
ATOM 2975 C C . LEU A 1 67 ? -8.365 -72.138 46.963 1.00 0.00 47 LEU A C 2
ATOM 2976 O O . LEU A 1 67 ? -8.475 -71.084 47.590 1.00 0.00 47 LEU A O 2
ATOM 2992 N N . GLU A 1 68 ? -8.287 -73.322 47.559 1.00 0.00 48 GLU A N 2
ATOM 2993 C CA . GLU A 1 68 ? -8.330 -73.408 49.009 1.00 0.00 48 GLU A CA 2
ATOM 2994 C C . GLU A 1 68 ? -7.462 -72.305 49.587 1.00 0.00 48 GLU A C 2
ATOM 2995 O O . GLU A 1 68 ? -7.629 -71.892 50.734 1.00 0.00 48 GLU A O 2
ATOM 3007 N N . LEU A 1 69 ? -6.544 -71.827 48.759 1.00 0.00 49 LEU A N 2
ATOM 3008 C CA . LEU A 1 69 ? -5.642 -70.758 49.145 1.00 0.00 49 LEU A CA 2
ATOM 3009 C C . LEU A 1 69 ? -6.267 -69.417 48.807 1.00 0.00 49 LEU A C 2
ATOM 3010 O O . LEU A 1 69 ? -6.167 -68.463 49.576 1.00 0.00 49 LEU A O 2
ATOM 3026 N N . ALA A 1 70 ? -6.932 -69.359 47.657 1.00 0.00 50 ALA A N 2
ATOM 3027 C CA . ALA A 1 70 ? -7.591 -68.133 47.243 1.00 0.00 50 ALA A CA 2
ATOM 3028 C C . ALA A 1 70 ? -8.752 -67.854 48.189 1.00 0.00 50 ALA A C 2
ATOM 3029 O O . ALA A 1 70 ? -8.814 -66.793 48.805 1.00 0.00 50 ALA A O 2
ATOM 3036 N N . VAL A 1 71 ? -9.651 -68.826 48.337 1.00 0.00 51 VAL A N 2
ATOM 3037 C CA . VAL A 1 71 ? -10.771 -68.663 49.251 1.00 0.00 51 VAL A CA 2
ATOM 3038 C C . VAL A 1 71 ? -10.232 -68.282 50.613 1.00 0.00 51 VAL A C 2
ATOM 3039 O O . VAL A 1 71 ? -10.623 -67.275 51.203 1.00 0.00 51 VAL A O 2
ATOM 3052 N N . ALA A 1 72 ? -9.307 -69.099 51.083 1.00 0.00 52 ALA A N 2
ATOM 3053 C CA . ALA A 1 72 ? -8.668 -68.874 52.359 1.00 0.00 52 ALA A CA 2
ATOM 3054 C C . ALA A 1 72 ? -8.115 -67.456 52.410 1.00 0.00 52 ALA A C 2
ATOM 3055 O O . ALA A 1 72 ? -8.288 -66.742 53.394 1.00 0.00 52 ALA A O 2
ATOM 3062 N N . PHE A 1 73 ? -7.460 -67.052 51.330 1.00 0.00 53 PHE A N 2
ATOM 3063 C CA . PHE A 1 73 ? -6.893 -65.711 51.252 1.00 0.00 53 PHE A CA 2
ATOM 3064 C C . PHE A 1 73 ? -7.928 -64.665 51.657 1.00 0.00 53 PHE A C 2
ATOM 3065 O O . PHE A 1 73 ? -7.577 -63.590 52.143 1.00 0.00 53 PHE A O 2
ATOM 3082 N N . LEU A 1 74 ? -9.203 -64.983 51.451 1.00 0.00 54 LEU A N 2
ATOM 3083 C CA . LEU A 1 74 ? -10.275 -64.054 51.800 1.00 0.00 54 LEU A CA 2
ATOM 3084 C C . LEU A 1 74 ? -10.670 -64.211 53.264 1.00 0.00 54 LEU A C 2
ATOM 3085 O O . LEU A 1 74 ? -10.710 -63.236 54.012 1.00 0.00 54 LEU A O 2
ATOM 3101 N N . THR A 1 75 ? -10.965 -65.443 53.665 1.00 0.00 55 THR A N 2
ATOM 3102 C CA . THR A 1 75 ? -11.358 -65.705 55.044 1.00 0.00 55 THR A CA 2
ATOM 3103 C C . THR A 1 75 ? -10.128 -65.826 55.935 1.00 0.00 55 THR A C 2
ATOM 3104 O O . THR A 1 75 ? -10.078 -65.250 57.022 1.00 0.00 55 THR A O 2
ATOM 3115 N N . ALA A 1 76 ? -9.133 -66.574 55.470 1.00 0.00 56 ALA A N 2
ATOM 3116 C CA . ALA A 1 76 ? -7.907 -66.753 56.242 1.00 0.00 56 ALA A CA 2
ATOM 3117 C C . ALA A 1 76 ? -7.620 -65.510 57.078 1.00 0.00 56 ALA A C 2
ATOM 3118 O O . ALA A 1 76 ? -7.883 -64.388 56.645 1.00 0.00 56 ALA A O 2
ATOM 3125 N N . LYS A 1 77 ? -7.077 -65.714 58.274 1.00 0.00 57 LYS A N 2
ATOM 3126 C CA . LYS A 1 77 ? -6.760 -64.596 59.154 1.00 0.00 57 LYS A CA 2
ATOM 3127 C C . LYS A 1 77 ? -5.252 -64.483 59.358 1.00 0.00 57 LYS A C 2
ATOM 3128 O O . LYS A 1 77 ? -4.573 -65.476 59.619 1.00 0.00 57 LYS A O 2
ATOM 3147 N N . ASN A 1 78 ? -4.738 -63.263 59.239 1.00 0.00 58 ASN A N 2
ATOM 3148 C CA . ASN A 1 78 ? -3.311 -63.021 59.416 1.00 0.00 58 ASN A CA 2
ATOM 3149 C C . ASN A 1 78 ? -3.038 -61.521 59.498 1.00 0.00 58 ASN A C 2
ATOM 3150 O O . ASN A 1 78 ? -2.067 -61.023 58.929 1.00 0.00 58 ASN A O 2
ATOM 3161 N N . ALA A 1 79 ? -3.906 -60.808 60.208 1.00 0.00 59 ALA A N 2
ATOM 3162 C CA . ALA A 1 79 ? -3.753 -59.366 60.356 1.00 0.00 59 ALA A CA 2
ATOM 3163 C C . ALA A 1 79 ? -4.049 -58.662 59.037 1.00 0.00 59 ALA A C 2
ATOM 3164 O O . ALA A 1 79 ? -4.894 -59.109 58.261 1.00 0.00 59 ALA A O 2
ATOM 3171 N N . LYS A 1 80 ? -3.347 -57.562 58.787 1.00 0.00 60 LYS A N 2
ATOM 3172 C CA . LYS A 1 80 ? -3.542 -56.809 57.554 1.00 0.00 60 LYS A CA 2
ATOM 3173 C C . LYS A 1 80 ? -2.642 -57.354 56.449 1.00 0.00 60 LYS A C 2
ATOM 3174 O O . LYS A 1 80 ? -2.502 -58.567 56.294 1.00 0.00 60 LYS A O 2
ATOM 3193 N N . THR A 1 81 ? -2.032 -56.451 55.691 1.00 0.00 61 THR A N 2
ATOM 3194 C CA . THR A 1 81 ? -1.144 -56.852 54.608 1.00 0.00 61 THR A CA 2
ATOM 3195 C C . THR A 1 81 ? -0.036 -55.822 54.420 1.00 0.00 61 THR A C 2
ATOM 3196 O O . THR A 1 81 ? 0.055 -55.167 53.382 1.00 0.00 61 THR A O 2
ATOM 3207 N N . PRO A 1 82 ? 0.795 -55.676 55.412 1.00 0.00 62 PRO A N 2
ATOM 3208 C CA . PRO A 1 82 ? 1.927 -54.714 55.392 1.00 0.00 62 PRO A CA 2
ATOM 3209 C C . PRO A 1 82 ? 3.161 -55.291 54.703 1.00 0.00 62 PRO A C 2
ATOM 3210 O O . PRO A 1 82 ? 3.237 -55.332 53.475 1.00 0.00 62 PRO A O 2
ATOM 3221 N N . GLN A 1 83 ? 4.125 -55.737 55.503 1.00 0.00 63 GLN A N 2
ATOM 3222 C CA . GLN A 1 83 ? 5.350 -56.309 54.959 1.00 0.00 63 GLN A CA 2
ATOM 3223 C C . GLN A 1 83 ? 5.953 -55.385 53.907 1.00 0.00 63 GLN A C 2
ATOM 3224 O O . GLN A 1 83 ? 6.040 -55.739 52.731 1.00 0.00 63 GLN A O 2
ATOM 3238 N N . GLN A 1 84 ? 6.368 -54.198 54.337 1.00 0.00 64 GLN A N 2
ATOM 3239 C CA . GLN A 1 84 ? 6.962 -53.230 53.422 1.00 0.00 64 GLN A CA 2
ATOM 3240 C C . GLN A 1 84 ? 6.067 -53.027 52.203 1.00 0.00 64 GLN A C 2
ATOM 3241 O O . GLN A 1 84 ? 6.213 -53.714 51.193 1.00 0.00 64 GLN A O 2
ATOM 3255 N N . GLU A 1 85 ? 5.140 -52.080 52.305 1.00 0.00 65 GLU A N 2
ATOM 3256 C CA . GLU A 1 85 ? 4.228 -51.799 51.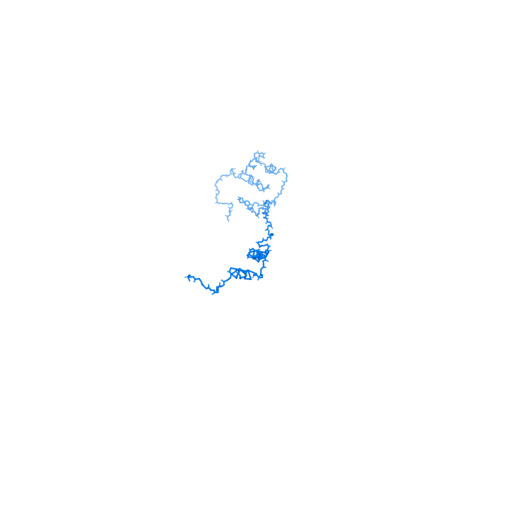201 1.00 0.00 65 GLU A CA 2
ATOM 3257 C C . GLU A 1 85 ? 4.726 -50.614 50.379 1.00 0.00 65 GLU A C 2
ATOM 3258 O O . GLU A 1 85 ? 4.044 -50.153 49.465 1.00 0.00 65 GLU A O 2
ATOM 3270 N N . GLU A 1 86 ? 5.916 -50.125 50.710 1.00 0.00 66 GLU A N 2
ATOM 3271 C CA . GLU A 1 86 ? 6.490 -48.992 49.994 1.00 0.00 66 GLU A CA 2
ATOM 3272 C C . GLU A 1 86 ? 7.121 -49.446 48.681 1.00 0.00 66 GLU A C 2
ATOM 3273 O O . GLU A 1 86 ? 6.434 -49.594 47.670 1.00 0.00 66 GLU A O 2
ATOM 3285 N N . THR A 1 87 ? 8.432 -49.664 48.702 1.00 0.00 67 THR A N 2
ATOM 3286 C CA . THR A 1 87 ? 9.143 -50.099 47.505 1.00 0.00 67 THR A CA 2
ATOM 3287 C C . THR A 1 87 ? 8.329 -51.139 46.743 1.00 0.00 67 THR A C 2
ATOM 3288 O O . THR A 1 87 ? 8.297 -52.312 47.115 1.00 0.00 67 THR A O 2
ATOM 3299 N N . THR A 1 88 ? 7.675 -50.700 45.674 1.00 0.00 68 THR A N 2
ATOM 3300 C CA . THR A 1 88 ? 6.865 -51.598 44.861 1.00 0.00 68 THR A CA 2
ATOM 3301 C C . THR A 1 88 ? 6.496 -50.929 43.541 1.00 0.00 68 THR A C 2
ATOM 3302 O O . THR A 1 88 ? 6.925 -49.810 43.262 1.00 0.00 68 THR A O 2
ATOM 3313 N N . TYR A 1 89 ? 5.698 -51.621 42.735 1.00 0.00 69 TYR A N 2
ATOM 3314 C CA . TYR A 1 89 ? 5.280 -51.081 41.447 1.00 0.00 69 TYR A CA 2
ATOM 3315 C C . TYR A 1 89 ? 3.909 -51.625 41.058 1.00 0.00 69 TYR A C 2
ATOM 3316 O O . TYR A 1 89 ? 3.657 -52.826 41.156 1.00 0.00 69 TYR A O 2
ATOM 3334 N N . TYR A 1 90 ? 3.029 -50.733 40.617 1.00 0.00 70 TYR A N 2
ATOM 3335 C CA . TYR A 1 90 ? 1.686 -51.135 40.215 1.00 0.00 70 TYR A CA 2
ATOM 3336 C C . TYR A 1 90 ? 1.534 -51.035 38.701 1.00 0.00 70 TYR A C 2
ATOM 3337 O O . TYR A 1 90 ? 2.505 -50.786 37.986 1.00 0.00 70 TYR A O 2
ATOM 3355 N N . GLN A 1 91 ? 0.311 -51.223 38.219 1.00 0.00 71 GLN A N 2
ATOM 3356 C CA . GLN A 1 91 ? 0.047 -51.142 36.789 1.00 0.00 71 GLN A CA 2
ATOM 3357 C C . GLN A 1 91 ? -0.983 -50.055 36.502 1.00 0.00 71 GLN A C 2
ATOM 3358 O O . GLN A 1 91 ? -1.260 -49.737 35.346 1.00 0.00 71 GLN A O 2
ATOM 3372 N N . THR A 1 92 ? -1.543 -49.486 37.565 1.00 0.00 72 THR A N 2
ATOM 3373 C CA . THR A 1 92 ? -2.538 -48.429 37.420 1.00 0.00 72 THR A CA 2
ATOM 3374 C C . THR A 1 92 ? -1.856 -47.068 37.320 1.00 0.00 72 THR A C 2
ATOM 3375 O O . THR A 1 92 ? -1.414 -46.510 38.323 1.00 0.00 72 THR A O 2
ATOM 3386 N N . ALA A 1 93 ? -1.771 -46.542 36.102 1.00 0.00 73 ALA A N 2
ATOM 3387 C CA . ALA A 1 93 ? -1.135 -45.249 35.886 1.00 0.00 73 ALA A CA 2
ATOM 3388 C C . ALA A 1 93 ? -1.354 -44.776 34.450 1.00 0.00 73 ALA A C 2
ATOM 3389 O O . ALA A 1 93 ? -0.993 -45.468 33.498 1.00 0.00 73 ALA A O 2
ATOM 3396 N N . LEU A 1 94 ? -1.945 -43.595 34.304 1.00 0.00 74 LEU A N 2
ATOM 3397 C CA . LEU A 1 94 ? -2.206 -43.043 32.979 1.00 0.00 74 LEU A CA 2
ATOM 3398 C C . LEU A 1 94 ? -1.039 -42.193 32.488 1.00 0.00 74 LEU A C 2
ATOM 3399 O O . LEU A 1 94 ? -0.838 -42.059 31.285 1.00 0.00 74 LEU A O 2
ATOM 3415 N N . PRO A 1 95 ? -0.279 -41.613 33.386 1.00 0.00 75 PRO A N 2
ATOM 3416 C CA . PRO A 1 95 ? 0.887 -40.754 33.018 1.00 0.00 75 PRO A CA 2
ATOM 3417 C C . PRO A 1 95 ? 1.899 -41.499 32.152 1.00 0.00 75 PRO A C 2
ATOM 3418 O O . PRO A 1 95 ? 3.078 -41.588 32.492 1.00 0.00 75 PRO A O 2
ATOM 3429 N N . GLY A 1 96 ? 1.426 -42.033 31.032 1.00 0.00 76 GLY A N 2
ATOM 3430 C CA . GLY A 1 96 ? 2.295 -42.771 30.122 1.00 0.00 76 GLY A CA 2
ATOM 3431 C C . GLY A 1 96 ? 2.368 -42.084 28.763 1.00 0.00 76 GLY A C 2
ATOM 3432 O O . GLY A 1 96 ? 1.653 -42.450 27.830 1.00 0.00 76 GLY A O 2
ATOM 3436 N N . ASN A 1 97 ? 3.238 -41.086 28.658 1.00 0.00 77 ASN A N 2
ATOM 3437 C CA . ASN A 1 97 ? 3.398 -40.352 27.407 1.00 0.00 77 ASN A CA 2
ATOM 3438 C C . ASN A 1 97 ? 4.769 -39.688 27.348 1.00 0.00 77 ASN A C 2
ATOM 3439 O O . ASN A 1 97 ? 5.249 -39.143 28.341 1.00 0.00 77 ASN A O 2
ATOM 3450 N N . ASP A 1 98 ? 5.394 -39.734 26.175 1.00 0.00 78 ASP A N 2
ATOM 3451 C CA . ASP A 1 98 ? 6.708 -39.130 25.998 1.00 0.00 78 ASP A CA 2
ATOM 3452 C C . ASP A 1 98 ? 6.676 -38.099 24.876 1.00 0.00 78 ASP A C 2
ATOM 3453 O O . ASP A 1 98 ? 5.607 -37.727 24.392 1.00 0.00 78 ASP A O 2
ATOM 3462 N N . ARG A 1 99 ? 7.854 -37.640 24.468 1.00 0.00 79 ARG A N 2
ATOM 3463 C CA . ARG A 1 99 ? 7.947 -36.649 23.403 1.00 0.00 79 ARG A CA 2
ATOM 3464 C C . ARG A 1 99 ? 9.108 -36.974 22.468 1.00 0.00 79 ARG A C 2
ATOM 3465 O O . ARG A 1 99 ? 8.930 -37.662 21.463 1.00 0.00 79 ARG A O 2
ATOM 3486 N N . TYR A 1 100 ? 10.293 -36.473 22.803 1.00 0.00 80 TYR A N 2
ATOM 3487 C CA . TYR A 1 100 ? 11.474 -36.715 21.986 1.00 0.00 80 TYR A CA 2
ATOM 3488 C C . TYR A 1 100 ? 11.388 -35.938 20.679 1.00 0.00 80 TYR A C 2
ATOM 3489 O O . TYR A 1 100 ? 10.307 -35.529 20.255 1.00 0.00 80 TYR A O 2
ATOM 3507 N N . ILE A 1 101 ? 12.538 -35.739 20.047 1.00 0.00 81 ILE A N 2
ATOM 3508 C CA . ILE A 1 101 ? 12.597 -35.009 18.784 1.00 0.00 81 ILE A CA 2
ATOM 3509 C C . ILE A 1 101 ? 12.321 -33.528 19.011 1.00 0.00 81 ILE A C 2
ATOM 3510 O O . ILE A 1 101 ? 11.249 -33.153 19.485 1.00 0.00 81 ILE A O 2
ATOM 3526 N N . SER A 1 102 ? 13.294 -32.690 18.669 1.00 0.00 82 SER A N 2
ATOM 3527 C CA . SER A 1 102 ? 13.141 -31.251 18.840 1.00 0.00 82 SER A CA 2
ATOM 3528 C C . SER A 1 102 ? 14.455 -30.532 18.558 1.00 0.00 82 SER A C 2
ATOM 3529 O O . SER A 1 102 ? 14.463 -29.354 18.197 1.00 0.00 82 SER A O 2
ATOM 3537 N N . VAL A 1 103 ? 15.565 -31.244 18.723 1.00 0.00 83 VAL A N 2
ATOM 3538 C CA . VAL A 1 103 ? 16.878 -30.657 18.481 1.00 0.00 83 VAL A CA 2
ATOM 3539 C C . VAL A 1 103 ? 17.595 -31.390 17.352 1.00 0.00 83 VAL A C 2
ATOM 3540 O O . VAL A 1 103 ? 17.462 -32.605 17.205 1.00 0.00 83 VAL A O 2
ATOM 3553 N N . GLY A 1 104 ? 18.354 -30.644 16.555 1.00 0.00 84 GLY A N 2
ATOM 3554 C CA . GLY A 1 104 ? 19.087 -31.235 15.442 1.00 0.00 84 GLY A CA 2
ATOM 3555 C C . GLY A 1 104 ? 20.592 -31.116 15.657 1.00 0.00 84 GLY A C 2
ATOM 3556 O O . GLY A 1 104 ? 21.209 -31.977 16.285 1.00 0.00 84 GLY A O 2
ATOM 3560 N N . SER A 1 105 ? 21.179 -30.044 15.132 1.00 0.00 85 SER A N 2
ATOM 3561 C CA . SER A 1 105 ? 22.614 -29.822 15.275 1.00 0.00 85 SER A CA 2
ATOM 3562 C C . SER A 1 105 ? 23.091 -28.744 14.309 1.00 0.00 85 SER A C 2
ATOM 3563 O O . SER A 1 105 ? 23.874 -29.014 13.399 1.00 0.00 85 SER A O 2
ATOM 3571 N N . GLN A 1 106 ? 22.617 -27.519 14.513 1.00 0.00 86 GLN A N 2
ATOM 3572 C CA . GLN A 1 106 ? 23.007 -26.407 13.653 1.00 0.00 86 GLN A CA 2
ATOM 3573 C C . GLN A 1 106 ? 23.219 -26.890 12.220 1.00 0.00 86 GLN A C 2
ATOM 3574 O O . GLN A 1 106 ? 22.686 -27.925 11.819 1.00 0.00 86 GLN A O 2
ATOM 3588 N N . ALA A 1 107 ? 24.000 -26.134 11.454 1.00 0.00 87 ALA A N 2
ATOM 3589 C CA . ALA A 1 107 ? 24.277 -26.495 10.067 1.00 0.00 87 ALA A CA 2
ATOM 3590 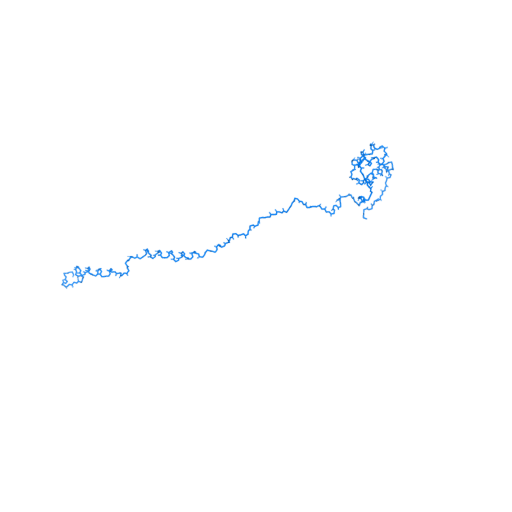C C . ALA A 1 107 ? 25.728 -26.188 9.714 1.00 0.00 87 ALA A C 2
ATOM 3591 O O . ALA A 1 107 ? 26.330 -25.268 10.268 1.00 0.00 87 ALA A O 2
ATOM 3598 N N . ASP A 1 108 ? 26.283 -26.963 8.787 1.00 0.00 88 ASP A N 2
ATOM 3599 C CA . ASP A 1 108 ? 27.665 -26.758 8.369 1.00 0.00 88 ASP A CA 2
ATOM 3600 C C . ASP A 1 108 ? 27.857 -25.336 7.855 1.00 0.00 88 ASP A C 2
ATOM 3601 O O . ASP A 1 108 ? 28.972 -24.815 7.841 1.00 0.00 88 ASP A O 2
ATOM 3610 N N . THR A 1 109 ? 26.759 -24.712 7.438 1.00 0.00 89 THR A N 2
ATOM 3611 C CA . THR A 1 109 ? 26.816 -23.347 6.928 1.00 0.00 89 THR A CA 2
ATOM 3612 C C . THR A 1 109 ? 27.849 -23.236 5.811 1.00 0.00 89 THR A C 2
ATOM 3613 O O . THR A 1 109 ? 28.552 -24.200 5.506 1.00 0.00 89 THR A O 2
ATOM 3624 N N . ASN A 1 110 ? 27.937 -22.057 5.203 1.00 0.00 90 ASN A N 2
ATOM 3625 C CA . ASN A 1 110 ? 28.888 -21.836 4.120 1.00 0.00 90 ASN A CA 2
ATOM 3626 C C . ASN A 1 110 ? 28.933 -20.357 3.760 1.00 0.00 90 ASN A C 2
ATOM 3627 O O . ASN A 1 110 ? 29.046 -19.989 2.591 1.00 0.00 90 ASN A O 2
ATOM 3638 N N . VAL A 1 111 ? 28.831 -19.516 4.780 1.00 0.00 91 VAL A N 2
ATOM 3639 C CA . VAL A 1 111 ? 28.848 -18.075 4.578 1.00 0.00 91 VAL A CA 2
ATOM 3640 C C . VAL A 1 111 ? 30.080 -17.449 5.222 1.00 0.00 91 VAL A C 2
ATOM 3641 O O . VAL A 1 111 ? 31.187 -17.544 4.695 1.00 0.00 91 VAL A O 2
ATOM 3654 N N . ILE A 1 112 ? 29.867 -16.805 6.365 1.00 0.00 92 ILE A N 2
ATOM 3655 C CA . ILE A 1 112 ? 30.952 -16.155 7.089 1.00 0.00 92 ILE A CA 2
ATOM 3656 C C . ILE A 1 112 ? 32.029 -15.659 6.136 1.00 0.00 92 ILE A C 2
ATOM 3657 O O . ILE A 1 112 ? 31.777 -15.428 4.954 1.00 0.00 92 ILE A O 2
ATOM 3673 N N . ASP A 1 113 ? 33.224 -15.492 6.673 1.00 0.00 93 ASP A N 2
ATOM 3674 C CA . ASP A 1 113 ? 34.354 -15.016 5.881 1.00 0.00 93 ASP A CA 2
ATOM 3675 C C . ASP A 1 113 ? 34.072 -13.619 5.333 1.00 0.00 93 ASP A C 2
ATOM 3676 O O . ASP A 1 113 ? 33.353 -13.463 4.347 1.00 0.00 93 ASP A O 2
ATOM 3685 N N . LEU A 1 114 ? 34.642 -12.606 5.981 1.00 0.00 94 LEU A N 2
ATOM 3686 C CA . LEU A 1 114 ? 34.442 -11.226 5.550 1.00 0.00 94 LEU A CA 2
ATOM 3687 C C . LEU A 1 114 ? 35.382 -10.876 4.399 1.00 0.00 94 LEU A C 2
ATOM 3688 O O . LEU A 1 114 ? 35.778 -9.722 4.238 1.00 0.00 94 LEU A O 2
ATOM 3704 N N . THR A 1 115 ? 35.732 -11.878 3.599 1.00 0.00 95 THR A N 2
ATOM 3705 C CA . THR A 1 115 ? 36.623 -11.665 2.464 1.00 0.00 95 THR A CA 2
ATOM 3706 C C . THR A 1 115 ? 36.004 -12.229 1.189 1.00 0.00 95 THR A C 2
ATOM 3707 O O . THR A 1 115 ? 36.291 -11.762 0.086 1.00 0.00 95 THR A O 2
ATOM 3718 N N . GLY A 1 116 ? 35.151 -13.237 1.348 1.00 0.00 96 GLY A N 2
ATOM 3719 C CA . GLY A 1 116 ? 34.495 -13.859 0.203 1.00 0.00 96 GLY A CA 2
ATOM 3720 C C . GLY A 1 116 ? 33.482 -12.909 -0.426 1.00 0.00 96 GLY A C 2
ATOM 3721 O O . GLY A 1 116 ? 33.167 -13.018 -1.611 1.00 0.00 96 GLY A O 2
ATOM 3725 N N . ASP A 1 117 ? 32.974 -11.978 0.374 1.00 0.00 97 ASP A N 2
ATOM 3726 C CA . ASP A 1 117 ? 31.998 -11.014 -0.118 1.00 0.00 97 ASP A CA 2
ATOM 3727 C C . ASP A 1 117 ? 32.346 -10.582 -1.538 1.00 0.00 97 ASP A C 2
ATOM 3728 O O . ASP A 1 117 ? 31.553 -10.758 -2.463 1.00 0.00 97 ASP A O 2
ATOM 3737 N N . ASP A 1 118 ? 33.539 -10.017 -1.704 1.00 0.00 98 ASP A N 2
ATOM 3738 C CA . ASP A 1 118 ? 33.985 -9.564 -3.016 1.00 0.00 98 ASP A CA 2
ATOM 3739 C C . ASP A 1 118 ? 35.447 -9.946 -3.240 1.00 0.00 98 ASP A C 2
ATOM 3740 O O . ASP A 1 118 ? 36.252 -9.931 -2.308 1.00 0.00 98 ASP A O 2
ATOM 3749 N N . LYS A 1 119 ? 35.783 -10.288 -4.480 1.00 0.00 99 LYS A N 2
ATOM 3750 C CA . LYS A 1 119 ? 37.152 -10.673 -4.811 1.00 0.00 99 LYS A CA 2
ATOM 3751 C C . LYS A 1 119 ? 37.981 -9.444 -5.172 1.00 0.00 99 LYS A C 2
ATOM 3752 O O . LYS A 1 119 ? 39.078 -9.248 -4.648 1.00 0.00 99 LYS A O 2
ATOM 3771 N N . ASP A 1 120 ? 37.447 -8.618 -6.066 1.00 0.00 100 ASP A N 2
ATOM 3772 C CA . ASP A 1 120 ? 38.144 -7.409 -6.487 1.00 0.00 100 ASP A CA 2
ATOM 3773 C C . ASP A 1 120 ? 38.538 -6.573 -5.274 1.00 0.00 100 ASP A C 2
ATOM 3774 O O . ASP A 1 120 ? 39.447 -5.746 -5.347 1.00 0.00 100 ASP A O 2
ATOM 3783 N N . ASP A 1 121 ? 37.850 -6.798 -4.159 1.00 0.00 101 ASP A N 2
ATOM 3784 C CA . ASP A 1 121 ? 38.141 -6.059 -2.938 1.00 0.00 101 ASP A CA 2
ATOM 3785 C C . ASP A 1 121 ? 39.549 -6.380 -2.448 1.00 0.00 101 ASP A C 2
ATOM 3786 O O . ASP A 1 121 ? 40.322 -5.479 -2.122 1.00 0.00 101 ASP A O 2
ATOM 3795 N N . LEU A 1 122 ? 39.885 -7.666 -2.410 1.00 0.00 102 LEU A N 2
ATOM 3796 C CA . LEU A 1 122 ? 41.213 -8.073 -1.969 1.00 0.00 102 LEU A CA 2
ATOM 3797 C C . LEU A 1 122 ? 42.234 -7.738 -3.036 1.00 0.00 102 LEU A C 2
ATOM 3798 O O . LEU A 1 122 ? 43.284 -7.163 -2.753 1.00 0.00 102 LEU A O 2
ATOM 3814 N N . GLN A 1 123 ? 41.904 -8.078 -4.264 1.00 0.00 103 GLN A N 2
ATOM 3815 C CA . GLN A 1 123 ? 42.787 -7.780 -5.376 1.00 0.00 103 GLN A CA 2
ATOM 3816 C C . GLN A 1 123 ? 43.281 -6.353 -5.226 1.00 0.00 103 GLN A C 2
ATOM 3817 O O . GLN A 1 123 ? 44.301 -5.961 -5.793 1.00 0.00 103 GLN A O 2
ATOM 3831 N N . ARG A 1 124 ? 42.533 -5.589 -4.440 1.00 0.00 104 ARG A N 2
ATOM 3832 C CA . ARG A 1 124 ? 42.873 -4.195 -4.186 1.00 0.00 104 ARG A CA 2
ATOM 3833 C C . ARG A 1 124 ? 43.861 -4.099 -3.032 1.00 0.00 104 ARG A C 2
ATOM 3834 O O . ARG A 1 124 ? 44.861 -3.385 -3.115 1.00 0.00 104 ARG A O 2
ATOM 3855 N N . ALA A 1 125 ? 43.581 -4.833 -1.959 1.00 0.00 105 ALA A N 2
ATOM 3856 C CA . ALA A 1 125 ? 44.460 -4.830 -0.798 1.00 0.00 105 ALA A CA 2
ATOM 3857 C C . ALA A 1 125 ? 45.884 -5.171 -1.225 1.00 0.00 105 ALA A C 2
ATOM 3858 O O . ALA A 1 125 ? 46.839 -4.492 -0.847 1.00 0.00 105 ALA A O 2
ATOM 3865 N N . ILE A 1 126 ? 46.015 -6.224 -2.028 1.00 0.00 106 ILE A N 2
ATOM 3866 C CA . ILE A 1 126 ? 47.324 -6.641 -2.514 1.00 0.00 106 ILE A CA 2
ATOM 3867 C C . ILE A 1 126 ? 47.935 -5.543 -3.356 1.00 0.00 106 ILE A C 2
ATOM 3868 O O . ILE A 1 126 ? 49.023 -5.041 -3.073 1.00 0.00 106 ILE A O 2
ATOM 3884 N N . ALA A 1 127 ? 47.210 -5.180 -4.387 1.00 0.00 107 ALA A N 2
ATOM 3885 C CA . ALA A 1 127 ? 47.648 -4.130 -5.296 1.00 0.00 107 ALA A CA 2
ATOM 3886 C C . ALA A 1 127 ? 48.174 -2.939 -4.504 1.00 0.00 107 ALA A C 2
ATOM 3887 O O . ALA A 1 127 ? 49.216 -2.371 -4.831 1.00 0.00 107 ALA A O 2
ATOM 3894 N N . LEU A 1 128 ? 47.445 -2.570 -3.455 1.00 0.00 108 LEU A N 2
ATOM 3895 C CA . LEU A 1 128 ? 47.846 -1.449 -2.614 1.00 0.00 108 LEU A CA 2
ATOM 3896 C C . LEU A 1 128 ? 49.271 -1.652 -2.113 1.00 0.00 108 LEU A C 2
ATOM 3897 O O . LEU A 1 128 ? 50.055 -0.706 -2.042 1.00 0.00 108 LEU A O 2
ATOM 3913 N N . SER A 1 129 ? 49.601 -2.894 -1.769 1.00 0.00 109 SER A N 2
ATOM 3914 C CA . SER A 1 129 ? 50.939 -3.204 -1.283 1.00 0.00 109 SER A CA 2
ATOM 3915 C C . SER A 1 129 ? 51.936 -3.173 -2.431 1.00 0.00 109 SER A C 2
ATOM 3916 O O . SER A 1 129 ? 53.003 -2.570 -2.323 1.00 0.00 109 SER A O 2
ATOM 3924 N N . LEU A 1 130 ? 51.576 -3.812 -3.535 1.00 0.00 110 LEU A N 2
ATOM 3925 C CA . LEU A 1 130 ? 52.446 -3.830 -4.700 1.00 0.00 110 LEU A CA 2
ATOM 3926 C C . LEU A 1 130 ? 52.917 -2.416 -4.997 1.00 0.00 110 LEU A C 2
ATOM 3927 O O . LEU A 1 130 ? 53.897 -2.209 -5.714 1.00 0.00 110 LEU A O 2
ATOM 3943 N N . ALA A 1 131 ? 52.203 -1.446 -4.437 1.00 0.00 111 ALA A N 2
ATOM 3944 C CA . ALA A 1 131 ? 52.541 -0.041 -4.640 1.00 0.00 111 ALA A CA 2
ATOM 3945 C C . ALA A 1 131 ? 53.551 0.423 -3.597 1.00 0.00 111 ALA A C 2
ATOM 3946 O O . ALA A 1 131 ? 54.646 0.872 -3.938 1.00 0.00 111 ALA A O 2
ATOM 3953 N N . GLU A 1 132 ? 53.183 0.304 -2.324 1.00 0.00 112 GLU A N 2
ATOM 3954 C CA . GLU A 1 132 ? 54.079 0.710 -1.248 1.00 0.00 112 GLU A CA 2
ATOM 3955 C C . GLU A 1 132 ? 55.466 0.136 -1.499 1.00 0.00 112 GLU A C 2
ATOM 3956 O O . GLU A 1 132 ? 56.473 0.673 -1.033 1.00 0.00 112 GLU A O 2
ATOM 3968 N N . SER A 1 133 ? 55.506 -0.954 -2.256 1.00 0.00 113 SER A N 2
ATOM 3969 C CA . SER A 1 133 ? 56.768 -1.599 -2.587 1.00 0.00 113 SER A CA 2
ATOM 3970 C C . SER A 1 133 ? 57.359 -0.970 -3.841 1.00 0.00 113 SER A C 2
ATOM 3971 O O . SER A 1 133 ? 58.541 -0.629 -3.878 1.00 0.00 113 SER A O 2
ATOM 3979 N N . ASN A 1 134 ? 56.524 -0.803 -4.864 1.00 0.00 114 ASN A N 2
ATOM 3980 C CA . ASN A 1 134 ? 56.982 -0.197 -6.106 1.00 0.00 114 ASN A CA 2
ATOM 3981 C C . ASN A 1 134 ? 57.809 1.042 -5.792 1.00 0.00 114 ASN A C 2
ATOM 3982 O O . ASN A 1 134 ? 58.531 1.559 -6.644 1.00 0.00 114 ASN A O 2
ATOM 3993 N N . ARG A 1 135 ? 57.703 1.503 -4.549 1.00 0.00 115 ARG A N 2
ATOM 3994 C CA . ARG A 1 135 ? 58.450 2.673 -4.105 1.00 0.00 115 ARG A CA 2
ATOM 3995 C C . ARG A 1 135 ? 59.640 2.230 -3.263 1.00 0.00 115 ARG A C 2
ATOM 3996 O O . ARG A 1 135 ? 60.719 2.817 -3.333 1.00 0.00 115 ARG A O 2
ATOM 4017 N N . ALA A 1 136 ? 59.430 1.185 -2.468 1.00 0.00 116 ALA A N 2
ATOM 4018 C CA . ALA A 1 136 ? 60.487 0.660 -1.613 1.00 0.00 116 ALA A CA 2
ATOM 4019 C C . ALA A 1 136 ? 61.181 -0.523 -2.284 1.00 0.00 116 ALA A C 2
ATOM 4020 O O . ALA A 1 136 ? 61.689 -1.419 -1.610 1.00 0.00 116 ALA A O 2
ATOM 4027 N N . PHE A 1 137 ? 61.199 -0.520 -3.613 1.00 0.00 117 PHE A N 2
ATOM 4028 C CA . PHE A 1 137 ? 61.834 -1.601 -4.359 1.00 0.00 117 PHE A CA 2
ATOM 4029 C C . PHE A 1 137 ? 63.201 -1.167 -4.880 1.00 0.00 117 PHE A C 2
ATOM 4030 O O . PHE A 1 137 ? 64.160 -1.939 -4.850 1.00 0.00 117 PHE A O 2
ATOM 4047 N N . ARG A 1 138 ? 63.282 0.070 -5.360 1.00 0.00 118 ARG A N 2
ATOM 4048 C CA . ARG A 1 138 ? 64.537 0.593 -5.888 1.00 0.00 118 ARG A CA 2
ATOM 4049 C C . ARG A 1 138 ? 65.724 0.009 -5.129 1.00 0.00 118 ARG A C 2
ATOM 4050 O O . ARG A 1 138 ? 66.775 -0.255 -5.710 1.00 0.00 118 ARG A O 2
ATOM 4071 N N . GLU A 1 139 ? 65.547 -0.188 -3.825 1.00 0.00 119 GLU A N 2
ATOM 4072 C CA . GLU A 1 139 ? 66.611 -0.741 -2.995 1.00 0.00 119 GLU A CA 2
ATOM 4073 C C . GLU A 1 139 ? 67.978 -0.398 -3.578 1.00 0.00 119 GLU A C 2
ATOM 4074 O O . GLU A 1 139 ? 68.783 -1.285 -3.862 1.00 0.00 119 GLU A O 2
ATOM 4086 N N . THR A 1 140 ? 68.231 0.894 -3.758 1.00 0.00 120 THR A N 2
ATOM 4087 C CA . THR A 1 140 ? 69.502 1.348 -4.312 1.00 0.00 120 THR A CA 2
ATOM 4088 C C . THR A 1 140 ? 70.672 0.795 -3.501 1.00 0.00 120 THR A C 2
ATOM 4089 O O . THR A 1 140 ? 70.619 0.745 -2.273 1.00 0.00 120 THR A O 2
ATOM 4100 N N . GLY A 1 141 ? 71.725 0.384 -4.200 1.00 0.00 121 GLY A N 2
ATOM 4101 C CA . GLY A 1 141 ? 72.904 -0.163 -3.538 1.00 0.00 121 GLY A CA 2
ATOM 4102 C C . GLY A 1 141 ? 74.168 0.147 -4.334 1.00 0.00 121 GLY A C 2
ATOM 4103 O O . GLY A 1 141 ? 74.647 -0.686 -5.105 1.00 0.00 121 GLY A O 2
ATOM 4107 N N . ILE A 1 142 ? 74.701 1.349 -4.143 1.00 0.00 122 ILE A N 2
ATOM 4108 C CA . ILE A 1 142 ? 75.909 1.759 -4.849 1.00 0.00 122 ILE A CA 2
ATOM 4109 C C . ILE A 1 142 ? 77.028 2.069 -3.859 1.00 0.00 122 ILE A C 2
ATOM 4110 O O . ILE A 1 142 ? 76.774 2.522 -2.743 1.00 0.00 122 ILE A O 2
ATOM 4126 N N . THR A 1 143 ? 78.265 1.825 -4.278 1.00 0.00 123 THR A N 2
ATOM 4127 C CA . THR A 1 143 ? 79.415 2.084 -3.418 1.00 0.00 123 THR A CA 2
ATOM 4128 C C . THR A 1 143 ? 79.474 3.560 -3.035 1.00 0.00 123 THR A C 2
ATOM 4129 O O . THR A 1 143 ? 78.990 4.422 -3.768 1.00 0.00 123 THR A O 2
ATOM 4140 N N . ASP A 1 144 ? 80.072 3.842 -1.881 1.00 0.00 124 ASP A N 2
ATOM 4141 C CA . ASP A 1 144 ? 80.189 5.218 -1.410 1.00 0.00 124 ASP A CA 2
ATOM 4142 C C . ASP A 1 144 ? 81.599 5.488 -0.893 1.00 0.00 124 ASP A C 2
ATOM 4143 O O . ASP A 1 144 ? 81.882 6.564 -0.363 1.00 0.00 124 ASP A O 2
ATOM 4152 N N . GLU A 1 145 ? 82.479 4.505 -1.051 1.00 0.00 125 GLU A N 2
ATOM 4153 C CA . GLU A 1 145 ? 83.858 4.645 -0.598 1.00 0.00 125 GLU A CA 2
ATOM 4154 C C . GLU A 1 145 ? 84.648 5.531 -1.557 1.00 0.00 125 GLU A C 2
ATOM 4155 O O . GLU A 1 145 ? 85.591 6.213 -1.155 1.00 0.00 125 GLU A O 2
ATOM 4167 N N . GLU A 1 146 ? 84.255 5.514 -2.826 1.00 0.00 126 GLU A N 2
ATOM 4168 C CA . GLU A 1 146 ? 84.932 6.317 -3.836 1.00 0.00 126 GLU A CA 2
ATOM 4169 C C . GLU A 1 146 ? 84.826 7.802 -3.502 1.00 0.00 126 GLU A C 2
ATOM 4170 O O . GLU A 1 146 ? 85.825 8.521 -3.505 1.00 0.00 126 GLU A O 2
ATOM 4182 N N . GLN A 1 147 ? 83.610 8.255 -3.214 1.00 0.00 127 GLN A N 2
ATOM 4183 C CA . GLN A 1 147 ? 83.389 9.656 -2.879 1.00 0.00 127 GLN A CA 2
ATOM 4184 C C . GLN A 1 147 ? 84.036 9.994 -1.540 1.00 0.00 127 GLN A C 2
ATOM 4185 O O . GLN A 1 147 ? 84.462 11.126 -1.314 1.00 0.00 127 GLN A O 2
ATOM 4199 N N . ALA A 1 148 ? 84.106 9.006 -0.654 1.00 0.00 128 ALA A N 2
ATOM 4200 C CA . ALA A 1 148 ? 84.706 9.213 0.659 1.00 0.00 128 ALA A CA 2
ATOM 4201 C C . ALA A 1 148 ? 86.163 9.641 0.520 1.00 0.00 128 ALA A C 2
ATOM 4202 O O . ALA A 1 148 ? 86.590 10.630 1.114 1.00 0.00 128 ALA A O 2
ATOM 4209 N N . ILE A 1 149 ? 86.921 8.888 -0.269 1.00 0.00 129 ILE A N 2
ATOM 4210 C CA . ILE A 1 149 ? 88.331 9.195 -0.481 1.00 0.00 129 ILE A CA 2
ATOM 4211 C C . ILE A 1 149 ? 88.492 10.586 -1.087 1.00 0.00 129 ILE A C 2
ATOM 4212 O O . ILE A 1 149 ? 89.158 11.449 -0.517 1.00 0.00 129 ILE A O 2
ATOM 4228 N N . SER A 1 150 ? 87.876 10.792 -2.246 1.00 0.00 130 SER A N 2
ATOM 4229 C CA . SER A 1 150 ? 87.956 12.081 -2.924 1.00 0.00 130 SER A CA 2
ATOM 4230 C C . SER A 1 150 ? 87.768 13.221 -1.928 1.00 0.00 130 SER A C 2
ATOM 4231 O O . SER A 1 150 ? 88.419 14.262 -2.030 1.00 0.00 130 SER A O 2
ATOM 4239 N N . ARG A 1 151 ? 86.874 13.017 -0.967 1.00 0.00 131 ARG A N 2
ATOM 4240 C CA . ARG A 1 151 ? 86.606 14.034 0.043 1.00 0.00 131 ARG A CA 2
ATOM 4241 C C . ARG A 1 151 ? 87.869 14.343 0.839 1.00 0.00 131 ARG A C 2
ATOM 4242 O O . ARG A 1 151 ? 88.307 15.492 0.904 1.00 0.00 131 ARG A O 2
ATOM 4263 N N . VAL A 1 152 ? 88.451 13.312 1.444 1.00 0.00 132 VAL A N 2
ATOM 4264 C CA . VAL A 1 152 ? 89.664 13.492 2.232 1.00 0.00 132 VAL A CA 2
ATOM 4265 C C . VAL A 1 152 ? 90.650 14.392 1.493 1.00 0.00 132 VAL A C 2
ATOM 4266 O O . VAL A 1 152 ? 91.353 15.194 2.106 1.00 0.00 132 VAL A O 2
ATOM 4279 N N . LEU A 1 153 ? 90.686 14.258 0.170 1.00 0.00 133 LEU A N 2
ATOM 4280 C CA . LEU A 1 153 ? 91.581 15.070 -0.648 1.00 0.00 133 LEU A CA 2
ATOM 4281 C C . LEU A 1 153 ? 91.139 16.532 -0.611 1.00 0.00 133 LEU A C 2
ATOM 4282 O O . LEU A 1 153 ? 91.570 17.305 0.251 1.00 0.00 133 LEU A O 2
ATOM 4298 N N . GLU A 1 154 ? 90.265 16.907 -1.538 1.00 0.00 134 GLU A N 2
ATOM 4299 C CA . GLU A 1 154 ? 89.770 18.277 -1.574 1.00 0.00 134 GLU A CA 2
ATOM 4300 C C . GLU A 1 154 ? 89.675 18.816 -0.158 1.00 0.00 134 GLU A C 2
ATOM 4301 O O . GLU A 1 154 ? 90.176 19.894 0.127 1.00 0.00 134 GLU A O 2
ATOM 4313 N N . ALA A 1 155 ? 89.046 18.052 0.731 1.00 0.00 135 ALA A N 2
ATOM 4314 C CA . ALA A 1 155 ? 88.917 18.474 2.120 1.00 0.00 135 ALA A CA 2
ATOM 4315 C C . ALA A 1 155 ? 90.189 19.185 2.568 1.00 0.00 135 ALA A C 2
ATOM 4316 O O . ALA A 1 155 ? 90.193 20.398 2.776 1.00 0.00 135 ALA A O 2
ATOM 4323 N N . SER A 1 156 ? 91.272 18.424 2.698 1.00 0.00 136 SER A N 2
ATOM 4324 C CA . SER A 1 156 ? 92.550 18.997 3.102 1.00 0.00 136 SER A CA 2
ATOM 4325 C C . SER A 1 156 ? 93.086 19.890 1.991 1.00 0.00 136 SER A C 2
ATOM 4326 O O . SER A 1 156 ? 94.241 20.302 2.020 1.00 0.00 136 SER A O 2
ATOM 4334 N N . ILE A 1 157 ? 92.221 20.161 1.013 1.00 0.00 137 ILE A N 2
ATOM 4335 C CA . ILE A 1 157 ? 92.557 20.994 -0.147 1.00 0.00 137 ILE A CA 2
ATOM 4336 C C . ILE A 1 157 ? 93.448 20.227 -1.110 1.00 0.00 137 ILE A C 2
ATOM 4337 O O . ILE A 1 157 ? 94.425 20.753 -1.643 1.00 0.00 137 ILE A O 2
ATOM 4353 N N . ALA A 1 158 ? 93.069 18.974 -1.332 1.00 0.00 138 ALA A N 2
ATOM 4354 C CA . ALA A 1 158 ? 93.802 18.085 -2.241 1.00 0.00 138 ALA A CA 2
ATOM 4355 C C . ALA A 1 158 ? 95.022 18.777 -2.840 1.00 0.00 138 ALA A C 2
ATOM 4356 O O . ALA A 1 158 ? 96.162 18.414 -2.546 1.00 0.00 138 ALA A O 2
ATOM 4363 N N . GLU A 1 159 ? 94.773 19.768 -3.690 1.00 0.00 139 GLU A N 2
ATOM 4364 C CA . GLU A 1 159 ? 95.852 20.503 -4.338 1.00 0.00 139 GLU A CA 2
ATOM 4365 C C . GLU A 1 159 ? 96.310 21.673 -3.474 1.00 0.00 139 GLU A C 2
ATOM 4366 O O . GLU A 1 159 ? 95.493 22.372 -2.876 1.00 0.00 139 GLU A O 2
ATOM 4378 N N . ASN A 1 160 ? 97.621 21.887 -3.421 1.00 0.00 140 ASN A N 2
ATOM 4379 C CA . ASN A 1 160 ? 98.174 22.981 -2.633 1.00 0.00 140 ASN A CA 2
ATOM 4380 C C . ASN A 1 160 ? 99.186 23.773 -3.454 1.00 0.00 140 ASN A C 2
ATOM 4381 O O . ASN A 1 160 ? 100.314 24.000 -3.016 1.00 0.00 140 ASN A O 2
ATOM 4392 N N . LYS A 1 161 ? 98.776 24.191 -4.647 1.00 0.00 141 LYS A N 2
ATOM 4393 C CA . LYS A 1 161 ? 99.654 24.957 -5.524 1.00 0.00 141 LYS A CA 2
ATOM 4394 C C . LYS A 1 161 ? 99.873 26.360 -4.968 1.00 0.00 141 LYS A C 2
ATOM 4395 O O . LYS A 1 161 ? 100.421 26.528 -3.878 1.00 0.00 141 LYS A O 2
ATOM 4414 N N . ALA A 1 162 ? 99.440 27.363 -5.723 1.00 0.00 142 ALA A N 2
ATOM 4415 C CA . ALA A 1 162 ? 99.590 28.750 -5.298 1.00 0.00 142 ALA A CA 2
ATOM 4416 C C . ALA A 1 162 ? 100.956 28.968 -4.653 1.00 0.00 142 ALA A C 2
ATOM 4417 O O . ALA A 1 162 ? 101.904 28.227 -4.916 1.00 0.00 142 ALA A O 2
ATOM 4424 N N . CYS A 1 163 ? 101.048 29.987 -3.805 1.00 0.00 143 CYS A N 2
ATOM 4425 C CA . CYS A 1 163 ? 102.302 30.294 -3.126 1.00 0.00 143 CYS A CA 2
ATOM 4426 C C . CYS A 1 163 ? 103.407 30.576 -4.139 1.00 0.00 143 CYS A C 2
ATOM 4427 O O . CYS A 1 163 ? 103.657 31.729 -4.494 1.00 0.00 143 CYS A O 2
ATOM 4435 N N . LEU A 1 164 ? 104.063 29.519 -4.602 1.00 0.00 144 LEU A N 2
ATOM 4436 C CA . LEU A 1 164 ? 105.140 29.667 -5.575 1.00 0.00 144 LEU A CA 2
ATOM 4437 C C . LEU A 1 164 ? 104.628 30.359 -6.835 1.00 0.00 144 LEU A C 2
ATOM 4438 O O . LEU A 1 164 ? 103.770 29.830 -7.540 1.00 0.00 144 LEU A O 2
ATOM 4454 N N . LYS A 1 165 ? 105.162 31.544 -7.110 1.00 0.00 145 LYS A N 2
ATOM 4455 C CA . LYS A 1 165 ? 104.751 32.300 -8.287 1.00 0.00 145 LYS A CA 2
ATOM 4456 C C . LYS A 1 165 ? 105.788 33.368 -8.630 1.00 0.00 145 LYS A C 2
ATOM 4457 O O . LYS A 1 165 ? 105.621 34.122 -9.587 1.00 0.00 145 LYS A O 2
ATOM 4476 N N . ARG A 1 166 ? 106.856 33.423 -7.841 1.00 0.00 146 ARG A N 2
ATOM 4477 C CA . ARG A 1 166 ? 107.913 34.400 -8.071 1.00 0.00 146 ARG A CA 2
ATOM 4478 C C . ARG A 1 166 ? 109.199 33.978 -7.367 1.00 0.00 146 ARG A C 2
ATOM 4479 O O . ARG A 1 166 ? 109.201 32.916 -6.766 1.00 0.00 146 ARG A O 2
ATOM 4501 N N . MET A 1 21 ? -16.883 -41.317 -4.898 1.00 0.00 1 MET A N 3
ATOM 4502 C CA . MET A 1 21 ? -17.502 -41.165 -3.552 1.00 0.00 1 MET A CA 3
ATOM 4503 C C . MET A 1 21 ? -18.343 -39.892 -3.524 1.00 0.00 1 MET A C 3
ATOM 4504 O O . MET A 1 21 ? -18.326 -39.105 -4.470 1.00 0.00 1 MET A O 3
ATOM 4518 N N . THR A 1 22 ? -19.073 -39.695 -2.431 1.00 0.00 2 THR A N 3
ATOM 4519 C CA . THR A 1 22 ? -19.915 -38.512 -2.290 1.00 0.00 2 THR A CA 3
ATOM 4520 C C . THR A 1 22 ? -19.062 -37.286 -1.980 1.00 0.00 2 THR A C 3
ATOM 4521 O O . THR A 1 22 ? -17.883 -37.408 -1.652 1.00 0.00 2 THR A O 3
ATOM 4532 N N . VAL A 1 23 ? -19.668 -36.107 -2.088 1.00 0.00 3 VAL A N 3
ATOM 4533 C CA . VAL A 1 23 ? -18.958 -34.859 -1.819 1.00 0.00 3 VAL A CA 3
ATOM 4534 C C . VAL A 1 23 ? -17.986 -35.024 -0.656 1.00 0.00 3 VAL A C 3
ATOM 4535 O O . VAL A 1 23 ? -16.923 -35.627 -0.800 1.00 0.00 3 VAL A O 3
ATOM 4548 N N . GLU A 1 24 ? -18.356 -34.479 0.492 1.00 0.00 4 GLU A N 3
ATOM 4549 C CA . GLU A 1 24 ? -17.511 -34.565 1.677 1.00 0.00 4 GLU A CA 3
ATOM 4550 C C . GLU A 1 24 ? -18.331 -34.991 2.891 1.00 0.00 4 GLU A C 3
ATOM 4551 O O . GLU A 1 24 ? -18.423 -34.260 3.877 1.00 0.00 4 GLU A O 3
ATOM 4563 N N . GLN A 1 25 ? -18.923 -36.179 2.812 1.00 0.00 5 GLN A N 3
ATOM 4564 C CA . GLN A 1 25 ? -19.734 -36.690 3.912 1.00 0.00 5 GLN A CA 3
ATOM 4565 C C . GLN A 1 25 ? -19.130 -37.972 4.477 1.00 0.00 5 GLN A C 3
ATOM 4566 O O . GLN A 1 25 ? -18.488 -38.737 3.757 1.00 0.00 5 GLN A O 3
ATOM 4580 N N . ASN A 1 26 ? -19.344 -38.200 5.770 1.00 0.00 6 ASN A N 3
ATOM 4581 C CA . ASN A 1 26 ? -18.822 -39.394 6.426 1.00 0.00 6 ASN A CA 3
ATOM 4582 C C . ASN A 1 26 ? -17.317 -39.521 6.210 1.00 0.00 6 ASN A C 3
ATOM 4583 O O . ASN A 1 26 ? -16.808 -40.619 5.989 1.00 0.00 6 ASN A O 3
ATOM 4594 N N . VAL A 1 27 ? -16.615 -38.391 6.283 1.00 0.00 7 VAL A N 3
ATOM 4595 C CA . VAL A 1 27 ? -15.163 -38.371 6.099 1.00 0.00 7 VAL A CA 3
ATOM 4596 C C . VAL A 1 27 ? -14.687 -39.607 5.338 1.00 0.00 7 VAL A C 3
ATOM 4597 O O . VAL A 1 27 ? -14.624 -40.704 5.891 1.00 0.00 7 VAL A O 3
ATOM 4610 N N . LEU A 1 28 ? -14.350 -39.415 4.070 1.00 0.00 8 LEU A N 3
ATOM 4611 C CA . LEU A 1 28 ? -13.881 -40.516 3.237 1.00 0.00 8 LEU A CA 3
ATOM 4612 C C . LEU A 1 28 ? -12.370 -40.442 3.033 1.00 0.00 8 LEU A C 3
ATOM 4613 O O . LEU A 1 28 ? -11.789 -41.262 2.323 1.00 0.00 8 LEU A O 3
ATOM 4629 N N . GLN A 1 29 ? -11.743 -39.453 3.658 1.00 0.00 9 GLN A N 3
ATOM 4630 C CA . GLN A 1 29 ? -10.299 -39.280 3.536 1.00 0.00 9 GLN A CA 3
ATOM 4631 C C . GLN A 1 29 ? -9.563 -40.167 4.534 1.00 0.00 9 GLN A C 3
ATOM 4632 O O . GLN A 1 29 ? -9.896 -40.195 5.718 1.00 0.00 9 GLN A O 3
ATOM 4646 N N . GLN A 1 30 ? -8.556 -40.887 4.048 1.00 0.00 10 GLN A N 3
ATOM 4647 C CA . GLN A 1 30 ? -7.775 -41.771 4.908 1.00 0.00 10 GLN A CA 3
ATOM 4648 C C . GLN A 1 30 ? -8.642 -42.901 5.453 1.00 0.00 10 GLN A C 3
ATOM 4649 O O . GLN A 1 30 ? -8.124 -43.875 5.999 1.00 0.00 10 GLN A O 3
ATOM 4663 N N . SER A 1 31 ? -9.960 -42.759 5.297 1.00 0.00 11 SER A N 3
ATOM 4664 C CA . SER A 1 31 ? -10.913 -43.766 5.770 1.00 0.00 11 SER A CA 3
ATOM 4665 C C . SER A 1 31 ? -10.229 -44.823 6.633 1.00 0.00 11 SER A C 3
ATOM 4666 O O . SER A 1 31 ? -9.914 -45.914 6.158 1.00 0.00 11 SER A O 3
ATOM 4674 N N . ALA A 1 32 ? -10.004 -44.495 7.901 1.00 0.00 12 ALA A N 3
ATOM 4675 C CA . ALA A 1 32 ? -9.358 -45.427 8.818 1.00 0.00 12 ALA A CA 3
ATOM 4676 C C . ALA A 1 32 ? -10.227 -46.665 9.024 1.00 0.00 12 ALA A C 3
ATOM 4677 O O . ALA A 1 32 ? -9.748 -47.702 9.487 1.00 0.00 12 ALA A O 3
ATOM 4684 N N . ALA A 1 33 ? -11.505 -46.551 8.676 1.00 0.00 13 ALA A N 3
ATOM 4685 C CA . ALA A 1 33 ? -12.430 -47.668 8.829 1.00 0.00 13 ALA A CA 3
ATOM 4686 C C . ALA A 1 33 ? -11.796 -48.961 8.327 1.00 0.00 13 ALA A C 3
ATOM 4687 O O . ALA A 1 33 ? -12.045 -50.037 8.870 1.00 0.00 13 ALA A O 3
ATOM 4694 N N . GLN A 1 34 ? -10.976 -48.848 7.287 1.00 0.00 14 GLN A N 3
ATOM 4695 C CA . GLN A 1 34 ? -10.312 -50.016 6.722 1.00 0.00 14 GLN A CA 3
ATOM 4696 C C . GLN A 1 34 ? -9.608 -50.809 7.818 1.00 0.00 14 GLN A C 3
ATOM 4697 O O . GLN A 1 34 ? -9.280 -51.981 7.638 1.00 0.00 14 GLN A O 3
ATOM 4711 N N . LYS A 1 35 ? -9.379 -50.158 8.954 1.00 0.00 15 LYS A N 3
ATOM 4712 C CA . LYS A 1 35 ? -8.714 -50.806 10.076 1.00 0.00 15 LYS A CA 3
ATOM 4713 C C . LYS A 1 35 ? -9.434 -52.095 10.457 1.00 0.00 15 LYS A C 3
ATOM 4714 O O . LYS A 1 35 ? -8.803 -53.077 10.849 1.00 0.00 15 LYS A O 3
ATOM 4733 N N . HIS A 1 36 ? -10.758 -52.084 10.343 1.00 0.00 16 HIS A N 3
ATOM 4734 C CA . HIS A 1 36 ? -11.553 -53.259 10.682 1.00 0.00 16 HIS A CA 3
ATOM 4735 C C . HIS A 1 36 ? -11.446 -54.316 9.586 1.00 0.00 16 HIS A C 3
ATOM 4736 O O . HIS A 1 36 ? -11.028 -55.446 9.843 1.00 0.00 16 HIS A O 3
ATOM 4750 N N . GLN A 1 37 ? -11.823 -53.946 8.368 1.00 0.00 17 GLN A N 3
ATOM 4751 C CA . GLN A 1 37 ? -11.761 -54.876 7.245 1.00 0.00 17 GLN A CA 3
ATOM 4752 C C . GLN A 1 37 ? -10.369 -55.492 7.140 1.00 0.00 17 GLN A C 3
ATOM 4753 O O . GLN A 1 37 ? -10.216 -56.640 6.722 1.00 0.00 17 GLN A O 3
ATOM 4767 N N . GLN A 1 38 ? -9.356 -54.719 7.519 1.00 0.00 18 GLN A N 3
ATOM 4768 C CA . GLN A 1 38 ? -7.980 -55.196 7.459 1.00 0.00 18 GLN A CA 3
ATOM 4769 C C . GLN A 1 38 ? -7.802 -56.433 8.332 1.00 0.00 18 GLN A C 3
ATOM 4770 O O . GLN A 1 38 ? -7.347 -57.476 7.863 1.00 0.00 18 GLN A O 3
ATOM 4784 N N . THR A 1 39 ? -8.161 -56.310 9.606 1.00 0.00 19 THR A N 3
ATOM 4785 C CA . THR A 1 39 ? -8.032 -57.428 10.533 1.00 0.00 19 THR A CA 3
ATOM 4786 C C . THR A 1 39 ? -9.019 -58.524 10.177 1.00 0.00 19 THR A C 3
ATOM 4787 O O . THR A 1 39 ? -8.664 -59.699 10.085 1.00 0.00 19 THR A O 3
ATOM 4798 N N . PHE A 1 40 ? -10.253 -58.119 9.975 1.00 0.00 20 PHE A N 3
ATOM 4799 C CA . PHE A 1 40 ? -11.309 -59.054 9.621 1.00 0.00 20 PHE A CA 3
ATOM 4800 C C . PHE A 1 40 ? -10.835 -59.976 8.503 1.00 0.00 20 PHE A C 3
ATOM 4801 O O . PHE A 1 40 ? -10.775 -61.191 8.670 1.00 0.00 20 PHE A O 3
ATOM 4818 N N . LEU A 1 41 ? -10.488 -59.383 7.368 1.00 0.00 21 LEU A N 3
ATOM 4819 C CA . LEU A 1 41 ? -10.006 -60.155 6.227 1.00 0.00 21 LEU A CA 3
ATOM 4820 C C . LEU A 1 41 ? -8.722 -60.884 6.598 1.00 0.00 21 LEU A C 3
ATOM 4821 O O . LEU A 1 41 ? -8.612 -62.097 6.416 1.00 0.00 21 LEU A O 3
ATOM 4837 N N . ASN A 1 42 ? -7.755 -60.140 7.128 1.00 0.00 22 ASN A N 3
ATOM 4838 C CA . ASN A 1 42 ? -6.489 -60.739 7.527 1.00 0.00 22 ASN A CA 3
ATOM 4839 C C . ASN A 1 42 ? -6.754 -62.028 8.291 1.00 0.00 22 ASN A C 3
ATOM 4840 O O . ASN A 1 42 ? -5.985 -62.985 8.205 1.00 0.00 22 ASN A O 3
ATOM 4851 N N . GLN A 1 43 ? -7.862 -62.049 9.025 1.00 0.00 23 GLN A N 3
ATOM 4852 C CA . GLN A 1 43 ? -8.227 -63.236 9.785 1.00 0.00 23 GLN A CA 3
ATOM 4853 C C . GLN A 1 43 ? -8.690 -64.334 8.839 1.00 0.00 23 GLN A C 3
ATOM 4854 O O . GLN A 1 43 ? -8.231 -65.470 8.932 1.00 0.00 23 GLN A O 3
ATOM 4868 N N . LEU A 1 44 ? -9.592 -63.991 7.918 1.00 0.00 24 LEU A N 3
ATOM 4869 C CA . LEU A 1 44 ? -10.087 -64.969 6.960 1.00 0.00 24 LEU A CA 3
ATOM 4870 C C . LEU A 1 44 ? -8.915 -65.764 6.403 1.00 0.00 24 LEU A C 3
ATOM 4871 O O . LEU A 1 44 ? -9.069 -66.906 5.985 1.00 0.00 24 LEU A O 3
ATOM 4887 N N . ARG A 1 45 ? -7.739 -65.151 6.423 1.00 0.00 25 ARG A N 3
ATOM 4888 C CA . ARG A 1 45 ? -6.531 -65.813 5.951 1.00 0.00 25 ARG A CA 3
ATOM 4889 C C . ARG A 1 45 ? -5.881 -66.589 7.103 1.00 0.00 25 ARG A C 3
ATOM 4890 O O . ARG A 1 45 ? -5.114 -67.526 6.885 1.00 0.00 25 ARG A O 3
ATOM 4911 N N . GLU A 1 46 ? -6.169 -66.149 8.326 1.00 0.00 26 GLU A N 3
ATOM 4912 C CA . GLU A 1 46 ? -5.589 -66.754 9.525 1.00 0.00 26 GLU A CA 3
ATOM 4913 C C . GLU A 1 46 ? -6.381 -67.958 10.059 1.00 0.00 26 GLU A C 3
ATOM 4914 O O . GLU A 1 46 ? -5.821 -69.042 10.224 1.00 0.00 26 GLU A O 3
ATOM 4926 N N . ILE A 1 47 ? -7.662 -67.761 10.378 1.00 0.00 27 ILE A N 3
ATOM 4927 C CA . ILE A 1 47 ? -8.467 -68.854 10.947 1.00 0.00 27 ILE A CA 3
ATOM 4928 C C . ILE A 1 47 ? -8.406 -70.096 10.067 1.00 0.00 27 ILE A C 3
ATOM 4929 O O . ILE A 1 47 ? -7.984 -71.163 10.511 1.00 0.00 27 ILE A O 3
ATOM 4945 N N . THR A 1 48 ? -8.841 -69.952 8.822 1.00 0.00 28 THR A N 3
ATOM 4946 C CA . THR A 1 48 ? -8.848 -71.074 7.892 1.00 0.00 28 THR A CA 3
ATOM 4947 C C . THR A 1 48 ? -7.470 -71.263 7.260 1.00 0.00 28 THR A C 3
ATOM 4948 O O . THR A 1 48 ? -7.240 -72.226 6.528 1.00 0.00 28 THR A O 3
ATOM 4959 N N . GLY A 1 49 ? -6.553 -70.349 7.560 1.00 0.00 29 GLY A N 3
ATOM 4960 C CA . GLY A 1 49 ? -5.195 -70.436 7.028 1.00 0.00 29 GLY A CA 3
ATOM 4961 C C . GLY A 1 49 ? -5.158 -70.199 5.519 1.00 0.00 29 GLY A C 3
ATOM 4962 O O . GLY A 1 49 ? -4.327 -70.774 4.817 1.00 0.00 29 GLY A O 3
ATOM 4966 N N . ILE A 1 50 ? -6.056 -69.352 5.025 1.00 0.00 30 ILE A N 3
ATOM 4967 C CA . ILE A 1 50 ? -6.101 -69.057 3.594 1.00 0.00 30 ILE A CA 3
ATOM 4968 C C . ILE A 1 50 ? -5.171 -67.894 3.254 1.00 0.00 30 ILE A C 3
ATOM 4969 O O . ILE A 1 50 ? -4.891 -67.045 4.100 1.00 0.00 30 ILE A O 3
ATOM 4985 N N . ASN A 1 51 ? -4.694 -67.862 2.011 1.00 0.00 31 ASN A N 3
ATOM 4986 C CA . ASN A 1 51 ? -3.793 -66.798 1.575 1.00 0.00 31 ASN A CA 3
ATOM 4987 C C . ASN A 1 51 ? -4.502 -65.841 0.620 1.00 0.00 31 ASN A C 3
ATOM 4988 O O . ASN A 1 51 ? -4.528 -64.631 0.847 1.00 0.00 31 ASN A O 3
ATOM 4999 N N . ASP A 1 52 ? -5.075 -66.389 -0.446 1.00 0.00 32 ASP A N 3
ATOM 5000 C CA . ASP A 1 52 ? -5.778 -65.567 -1.426 1.00 0.00 32 ASP A CA 3
ATOM 5001 C C . ASP A 1 52 ? -6.604 -64.495 -0.724 1.00 0.00 32 ASP A C 3
ATOM 5002 O O . ASP A 1 52 ? -7.686 -64.770 -0.207 1.00 0.00 32 ASP A O 3
ATOM 5011 N N . THR A 1 53 ? -6.078 -63.275 -0.704 1.00 0.00 33 THR A N 3
ATOM 5012 C CA . THR A 1 53 ? -6.763 -62.162 -0.054 1.00 0.00 33 THR A CA 3
ATOM 5013 C C . THR A 1 53 ? -8.055 -61.804 -0.789 1.00 0.00 33 THR A C 3
ATOM 5014 O O . THR A 1 53 ? -8.977 -61.241 -0.197 1.00 0.00 33 THR A O 3
ATOM 5025 N N . GLN A 1 54 ? -8.116 -62.127 -2.076 1.00 0.00 34 GLN A N 3
ATOM 5026 C CA . GLN A 1 54 ? -9.302 -61.823 -2.872 1.00 0.00 34 GLN A CA 3
ATOM 5027 C C . GLN A 1 54 ? -10.484 -62.685 -2.437 1.00 0.00 34 GLN A C 3
ATOM 5028 O O . GLN A 1 54 ? -11.572 -62.173 -2.168 1.00 0.00 34 GLN A O 3
ATOM 5042 N N . ILE A 1 55 ? -10.267 -63.994 -2.379 1.00 0.00 35 ILE A N 3
ATOM 5043 C CA . ILE A 1 55 ? -11.324 -64.918 -1.984 1.00 0.00 35 ILE A CA 3
ATOM 5044 C C . ILE A 1 55 ? -11.938 -64.507 -0.649 1.00 0.00 35 ILE A C 3
ATOM 5045 O O . ILE A 1 55 ? -13.056 -64.907 -0.322 1.00 0.00 35 ILE A O 3
ATOM 5061 N N . LEU A 1 56 ? -11.204 -63.712 0.123 1.00 0.00 36 LEU A N 3
ATOM 5062 C CA . LEU A 1 56 ? -11.701 -63.267 1.421 1.00 0.00 36 LEU A CA 3
ATOM 5063 C C . LEU A 1 56 ? -12.670 -62.102 1.257 1.00 0.00 36 LEU A C 3
ATOM 5064 O O . LEU A 1 56 ? -13.838 -62.198 1.634 1.00 0.00 36 LEU A O 3
ATOM 5080 N N . GLN A 1 57 ? -12.182 -61.005 0.689 1.00 0.00 37 GLN A N 3
ATOM 5081 C CA . GLN A 1 57 ? -13.024 -59.833 0.478 1.00 0.00 37 GLN A CA 3
ATOM 5082 C C . GLN A 1 57 ? -14.379 -60.274 -0.052 1.00 0.00 37 GLN A C 3
ATOM 5083 O O . GLN A 1 57 ? -15.390 -59.591 0.126 1.00 0.00 37 GLN A O 3
ATOM 5097 N N . GLN A 1 58 ? -14.384 -61.434 -0.694 1.00 0.00 38 GLN A N 3
ATOM 5098 C CA . GLN A 1 58 ? -15.609 -61.996 -1.247 1.00 0.00 38 GLN A CA 3
ATOM 5099 C C . GLN A 1 58 ? -16.425 -62.656 -0.142 1.00 0.00 38 GLN A C 3
ATOM 5100 O O . GLN A 1 58 ? -17.652 -62.541 -0.104 1.00 0.00 38 GLN A O 3
ATOM 5114 N N . ALA A 1 59 ? -15.731 -63.339 0.764 1.00 0.00 39 ALA A N 3
ATOM 5115 C CA . ALA A 1 59 ? -16.394 -64.004 1.870 1.00 0.00 39 ALA A CA 3
ATOM 5116 C C . ALA A 1 59 ? -17.083 -62.974 2.753 1.00 0.00 39 ALA A C 3
ATOM 5117 O O . ALA A 1 59 ? -18.171 -63.216 3.272 1.00 0.00 39 ALA A O 3
ATOM 5124 N N . LEU A 1 60 ? -16.448 -61.816 2.903 1.00 0.00 40 LEU A N 3
ATOM 5125 C CA . LEU A 1 60 ? -17.016 -60.744 3.711 1.00 0.00 40 LEU A CA 3
ATOM 5126 C C . LEU A 1 60 ? -18.285 -60.213 3.055 1.00 0.00 40 LEU A C 3
ATOM 5127 O O . LEU A 1 60 ? -19.276 -59.934 3.731 1.00 0.00 40 LEU A O 3
ATOM 5143 N N . LYS A 1 61 ? -18.254 -60.085 1.732 1.00 0.00 41 LYS A N 3
ATOM 5144 C CA . LYS A 1 61 ? -19.412 -59.598 0.998 1.00 0.00 41 LYS A CA 3
ATOM 5145 C C . LYS A 1 61 ? -20.640 -60.417 1.366 1.00 0.00 41 LYS A C 3
ATOM 5146 O O . LYS A 1 61 ? -21.741 -59.884 1.500 1.00 0.00 41 LYS A O 3
ATOM 5165 N N . ASP A 1 62 ? -20.441 -61.720 1.523 1.00 0.00 42 ASP A N 3
ATOM 5166 C CA . ASP A 1 62 ? -21.539 -62.609 1.872 1.00 0.00 42 ASP A CA 3
ATOM 5167 C C . ASP A 1 62 ? -21.737 -62.677 3.387 1.00 0.00 42 ASP A C 3
ATOM 5168 O O . ASP A 1 62 ? -22.851 -62.889 3.863 1.00 0.00 42 ASP A O 3
ATOM 5177 N N . SER A 1 63 ? -20.651 -62.503 4.140 1.00 0.00 43 SER A N 3
ATOM 5178 C CA . SER A 1 63 ? -20.731 -62.558 5.600 1.00 0.00 43 SER A CA 3
ATOM 5179 C C . SER A 1 63 ? -21.266 -61.248 6.170 1.00 0.00 43 SER A C 3
ATOM 5180 O O . SER A 1 63 ? -21.769 -61.212 7.294 1.00 0.00 43 SER A O 3
ATOM 5188 N N . ASN A 1 64 ? -21.152 -60.175 5.395 1.00 0.00 44 ASN A N 3
ATOM 5189 C CA . ASN A 1 64 ? -21.626 -58.868 5.841 1.00 0.00 44 ASN A CA 3
ATOM 5190 C C . ASN A 1 64 ? -20.867 -58.407 7.083 1.00 0.00 44 ASN A C 3
ATOM 5191 O O . ASN A 1 64 ? -21.405 -57.675 7.913 1.00 0.00 44 ASN A O 3
ATOM 5202 N N . GLY A 1 65 ? -19.613 -58.835 7.204 1.00 0.00 45 GLY A N 3
ATOM 5203 C CA . GLY A 1 65 ? -18.794 -58.449 8.350 1.00 0.00 45 GLY A CA 3
ATOM 5204 C C . GLY A 1 65 ? -18.715 -59.571 9.383 1.00 0.00 45 GLY A C 3
ATOM 5205 O O . GLY A 1 65 ? -18.088 -59.418 10.431 1.00 0.00 45 GLY A O 3
ATOM 5209 N N . ASN A 1 66 ? -19.353 -60.694 9.080 1.00 0.00 46 ASN A N 3
ATOM 5210 C CA . ASN A 1 66 ? -19.349 -61.837 9.987 1.00 0.00 46 ASN A CA 3
ATOM 5211 C C . ASN A 1 66 ? -18.136 -62.731 9.713 1.00 0.00 46 ASN A C 3
ATOM 5212 O O . ASN A 1 66 ? -17.859 -63.078 8.565 1.00 0.00 46 ASN A O 3
ATOM 5223 N N . LEU A 1 67 ? -17.406 -63.083 10.772 1.00 0.00 47 LEU A N 3
ATOM 5224 C CA . LEU A 1 67 ? -16.205 -63.913 10.630 1.00 0.00 47 LEU A CA 3
ATOM 5225 C C . LEU A 1 67 ? -16.560 -65.395 10.584 1.00 0.00 47 LEU A C 3
ATOM 5226 O O . LEU A 1 67 ? -16.330 -66.062 9.579 1.00 0.00 47 LEU A O 3
ATOM 5242 N N . GLU A 1 68 ? -17.125 -65.905 11.669 1.00 0.00 48 GLU A N 3
ATOM 5243 C CA . GLU A 1 68 ? -17.505 -67.306 11.718 1.00 0.00 48 GLU A CA 3
ATOM 5244 C C . GLU A 1 68 ? -18.222 -67.683 10.433 1.00 0.00 48 GLU A C 3
ATOM 5245 O O . GLU A 1 68 ? -18.276 -68.851 10.047 1.00 0.00 48 GLU A O 3
ATOM 5257 N N . LEU A 1 69 ? -18.764 -66.670 9.776 1.00 0.00 49 LEU A N 3
ATOM 5258 C CA . LEU A 1 69 ? -19.481 -66.866 8.529 1.00 0.00 49 LEU A CA 3
ATOM 5259 C C . LEU A 1 69 ? -18.529 -66.766 7.353 1.00 0.00 49 LEU A C 3
ATOM 5260 O O . LEU A 1 69 ? -18.611 -67.549 6.410 1.00 0.00 49 LEU A O 3
ATOM 5276 N N . ALA A 1 70 ? -17.617 -65.806 7.420 1.00 0.00 50 ALA A N 3
ATOM 5277 C CA . ALA A 1 70 ? -16.648 -65.639 6.354 1.00 0.00 50 ALA A CA 3
ATOM 5278 C C . ALA A 1 70 ? -15.778 -66.886 6.275 1.00 0.00 50 ALA A C 3
ATOM 5279 O O . ALA A 1 70 ? -15.571 -67.440 5.197 1.00 0.00 50 ALA A O 3
ATOM 5286 N N . VAL A 1 71 ? -15.295 -67.345 7.431 1.00 0.00 51 VAL A N 3
ATOM 5287 C CA . VAL A 1 71 ? -14.480 -68.549 7.469 1.00 0.00 51 VAL A CA 3
ATOM 5288 C C . VAL A 1 71 ? -15.278 -69.703 6.897 1.00 0.00 51 VAL A C 3
ATOM 5289 O O . VAL A 1 71 ? -14.890 -70.320 5.905 1.00 0.00 51 VAL A O 3
ATOM 5302 N N . ALA A 1 72 ? -16.410 -69.967 7.527 1.00 0.00 52 ALA A N 3
ATOM 5303 C CA . ALA A 1 72 ? -17.290 -71.027 7.086 1.00 0.00 52 ALA A CA 3
ATOM 5304 C C . ALA A 1 72 ? -17.546 -70.885 5.591 1.00 0.00 52 ALA A C 3
ATOM 5305 O O . ALA A 1 72 ? -17.571 -71.870 4.856 1.00 0.00 52 ALA A O 3
ATOM 5312 N N . PHE A 1 73 ? -17.720 -69.645 5.148 1.00 0.00 53 PHE A N 3
ATOM 5313 C CA . PHE A 1 73 ? -17.953 -69.376 3.735 1.00 0.00 53 PHE A CA 3
ATOM 5314 C C . PHE A 1 73 ? -16.850 -70.004 2.892 1.00 0.00 53 PHE A C 3
ATOM 5315 O O . PHE A 1 73 ? -17.086 -70.441 1.765 1.00 0.00 53 PHE A O 3
ATOM 5332 N N . LEU A 1 74 ? -15.644 -70.048 3.449 1.00 0.00 54 LEU A N 3
ATOM 5333 C CA . LEU A 1 74 ? -14.508 -70.631 2.744 1.00 0.00 54 LEU A CA 3
ATOM 5334 C C . LEU A 1 74 ? -14.463 -72.137 2.966 1.00 0.00 54 LEU A C 3
ATOM 5335 O O . LEU A 1 74 ? -14.390 -72.912 2.012 1.00 0.00 54 LEU A O 3
ATOM 5351 N N . THR A 1 75 ? -14.511 -72.548 4.229 1.00 0.00 55 THR A N 3
ATOM 5352 C CA . THR A 1 75 ? -14.478 -73.968 4.554 1.00 0.00 55 THR A CA 3
ATOM 5353 C C . THR A 1 75 ? -15.796 -74.624 4.168 1.00 0.00 55 THR A C 3
ATOM 5354 O O . THR A 1 75 ? -15.806 -75.643 3.479 1.00 0.00 55 THR A O 3
ATOM 5365 N N . ALA A 1 76 ? -16.901 -74.018 4.611 1.00 0.00 56 ALA A N 3
ATOM 5366 C CA . ALA A 1 76 ? -18.240 -74.529 4.312 1.00 0.00 56 ALA A CA 3
ATOM 5367 C C . ALA A 1 76 ? -18.163 -75.883 3.615 1.00 0.00 56 ALA A C 3
ATOM 5368 O O . ALA A 1 76 ? -17.901 -76.904 4.251 1.00 0.00 56 ALA A O 3
ATOM 5375 N N . LYS A 1 77 ? -18.370 -75.885 2.302 1.00 0.00 57 LYS A N 3
ATOM 5376 C CA . LYS A 1 77 ? -18.296 -77.123 1.536 1.00 0.00 57 LYS A CA 3
ATOM 5377 C C . LYS A 1 77 ? -16.836 -77.526 1.358 1.00 0.00 57 LYS A C 3
ATOM 5378 O O . LYS A 1 77 ? -15.974 -76.672 1.159 1.00 0.00 57 LYS A O 3
ATOM 5397 N N . ASN A 1 78 ? -16.557 -78.822 1.450 1.00 0.00 58 ASN A N 3
ATOM 5398 C CA . ASN A 1 78 ? -15.186 -79.300 1.314 1.00 0.00 58 ASN A CA 3
ATOM 5399 C C . ASN A 1 78 ? -14.259 -78.443 2.170 1.00 0.00 58 ASN A C 3
ATOM 5400 O O . ASN A 1 78 ? -14.711 -77.768 3.095 1.00 0.00 58 ASN A O 3
ATOM 5411 N N . ALA A 1 79 ? -12.966 -78.466 1.865 1.00 0.00 59 ALA A N 3
ATOM 5412 C CA . ALA A 1 79 ? -12.012 -77.675 2.634 1.00 0.00 59 ALA A CA 3
ATOM 5413 C C . ALA A 1 79 ? -10.582 -77.920 2.152 1.00 0.00 59 ALA A C 3
ATOM 5414 O O . ALA A 1 79 ? -9.673 -78.142 2.952 1.00 0.00 59 ALA A O 3
ATOM 5421 N N . LYS A 1 80 ? -10.387 -77.875 0.837 1.00 0.00 60 LYS A N 3
ATOM 5422 C CA . LYS A 1 80 ? -9.069 -78.089 0.265 1.00 0.00 60 LYS A CA 3
ATOM 5423 C C . LYS A 1 80 ? -8.987 -77.470 -1.129 1.00 0.00 60 LYS A C 3
ATOM 5424 O O . LYS A 1 80 ? -9.955 -77.504 -1.889 1.00 0.00 60 LYS A O 3
ATOM 5443 N N . THR A 1 81 ? -7.827 -76.908 -1.461 1.00 0.00 61 THR A N 3
ATOM 5444 C CA . THR A 1 81 ? -7.642 -76.288 -2.769 1.00 0.00 61 THR A CA 3
ATOM 5445 C C . THR A 1 81 ? -6.196 -75.834 -2.973 1.00 0.00 61 THR A C 3
ATOM 5446 O O . THR A 1 81 ? -5.647 -75.968 -4.066 1.00 0.00 61 THR A O 3
ATOM 5457 N N . PRO A 1 82 ? -5.579 -75.291 -1.955 1.00 0.00 62 PRO A N 3
ATOM 5458 C CA . PRO A 1 82 ? -4.172 -74.799 -2.036 1.00 0.00 62 PRO A CA 3
ATOM 5459 C C . PRO A 1 82 ? -3.175 -75.934 -2.249 1.00 0.00 62 PRO A C 3
ATOM 5460 O O . PRO A 1 82 ? -2.067 -75.716 -2.738 1.00 0.00 62 PRO A O 3
ATOM 5471 N N . GLN A 1 83 ? -3.576 -77.144 -1.875 1.00 0.00 63 GLN A N 3
ATOM 5472 C CA . GLN A 1 83 ? -2.706 -78.305 -2.025 1.00 0.00 63 GLN A CA 3
ATOM 5473 C C . GLN A 1 83 ? -2.448 -78.597 -3.499 1.00 0.00 63 GLN A C 3
ATOM 5474 O O . GLN A 1 83 ? -3.381 -78.716 -4.292 1.00 0.00 63 GLN A O 3
ATOM 5488 N N . GLN A 1 84 ? -1.173 -78.714 -3.857 1.00 0.00 64 GLN A N 3
ATOM 5489 C CA . GLN A 1 84 ? -0.799 -78.997 -5.237 1.00 0.00 64 GLN A CA 3
ATOM 5490 C C . GLN A 1 84 ? -1.704 -78.246 -6.206 1.00 0.00 64 GLN A C 3
ATOM 5491 O O . GLN A 1 84 ? -2.361 -78.850 -7.053 1.00 0.00 64 GLN A O 3
ATOM 5505 N N . GLU A 1 85 ? -1.728 -76.923 -6.079 1.00 0.00 65 GLU A N 3
ATOM 5506 C CA . GLU A 1 85 ? -2.553 -76.099 -6.954 1.00 0.00 65 GLU A CA 3
ATOM 5507 C C . GLU A 1 85 ? -1.796 -75.757 -8.232 1.00 0.00 65 GLU A C 3
ATOM 5508 O O . GLU A 1 85 ? -2.369 -75.219 -9.180 1.00 0.00 65 GLU A O 3
ATOM 5520 N N . GLU A 1 86 ? -0.505 -76.076 -8.253 1.00 0.00 66 GLU A N 3
ATOM 5521 C CA . GLU A 1 86 ? 0.323 -75.799 -9.422 1.00 0.00 66 GLU A CA 3
ATOM 5522 C C . GLU A 1 86 ? -0.492 -75.965 -10.701 1.00 0.00 66 GLU A C 3
ATOM 5523 O O . GLU A 1 86 ? -1.022 -77.041 -10.974 1.00 0.00 66 GLU A O 3
ATOM 5535 N N . THR A 1 87 ? -0.588 -74.894 -11.481 1.00 0.00 67 THR A N 3
ATOM 5536 C CA . THR A 1 87 ? -1.343 -74.938 -12.728 1.00 0.00 67 THR A CA 3
ATOM 5537 C C . THR A 1 87 ? -0.662 -74.094 -13.800 1.00 0.00 67 THR A C 3
ATOM 5538 O O . THR A 1 87 ? -0.749 -74.398 -14.989 1.00 0.00 67 THR A O 3
ATOM 5549 N N . THR A 1 88 ? 0.015 -73.033 -13.372 1.00 0.00 68 THR A N 3
ATOM 5550 C CA . THR A 1 88 ? 0.703 -72.155 -14.311 1.00 0.00 68 THR A CA 3
ATOM 5551 C C . THR A 1 88 ? -0.147 -71.942 -15.559 1.00 0.00 68 THR A C 3
ATOM 5552 O O . THR A 1 88 ? 0.109 -72.542 -16.603 1.00 0.00 68 THR A O 3
ATOM 5563 N N . TYR A 1 89 ? -1.157 -71.086 -15.442 1.00 0.00 69 TYR A N 3
ATOM 5564 C CA . TYR A 1 89 ? -2.042 -70.802 -16.569 1.00 0.00 69 TYR A CA 3
ATOM 5565 C C . TYR A 1 89 ? -3.100 -69.777 -16.173 1.00 0.00 69 TYR A C 3
ATOM 5566 O O . TYR A 1 89 ? -4.264 -70.120 -15.965 1.00 0.00 69 TYR A O 3
ATOM 5584 N N . TYR A 1 90 ? -2.687 -68.518 -16.071 1.00 0.00 70 TYR A N 3
ATOM 5585 C CA . TYR A 1 90 ? -3.608 -67.448 -15.699 1.00 0.00 70 TYR A CA 3
ATOM 5586 C C . TYR A 1 90 ? -3.230 -66.149 -16.402 1.00 0.00 70 TYR A C 3
ATOM 5587 O O . TYR A 1 90 ? -2.308 -66.118 -17.215 1.00 0.00 70 TYR A O 3
ATOM 5605 N N . GLN A 1 91 ? -3.948 -65.079 -16.079 1.00 0.00 71 GLN A N 3
ATOM 5606 C CA . GLN A 1 91 ? -3.680 -63.778 -16.683 1.00 0.00 71 GLN A CA 3
ATOM 5607 C C . GLN A 1 91 ? -2.703 -62.983 -15.822 1.00 0.00 71 GLN A C 3
ATOM 5608 O O . GLN A 1 91 ? -1.518 -63.311 -15.751 1.00 0.00 71 GLN A O 3
ATOM 5622 N N . THR A 1 92 ? -3.202 -61.937 -15.168 1.00 0.00 72 THR A N 3
ATOM 5623 C CA . THR A 1 92 ? -2.354 -61.110 -14.316 1.00 0.00 72 THR A CA 3
ATOM 5624 C C . THR A 1 92 ? -3.010 -60.883 -12.957 1.00 0.00 72 THR A C 3
ATOM 5625 O O . THR A 1 92 ? -2.419 -60.269 -12.068 1.00 0.00 72 THR A O 3
ATOM 5636 N N . ALA A 1 93 ? -4.235 -61.377 -12.800 1.00 0.00 73 ALA A N 3
ATOM 5637 C CA . ALA A 1 93 ? -4.957 -61.214 -11.543 1.00 0.00 73 ALA A CA 3
ATOM 5638 C C . ALA A 1 93 ? -5.046 -59.738 -11.174 1.00 0.00 73 ALA A C 3
ATOM 5639 O O . ALA A 1 93 ? -4.109 -58.976 -11.407 1.00 0.00 73 ALA A O 3
ATOM 5646 N N . LEU A 1 94 ? -6.177 -59.341 -10.600 1.00 0.00 74 LEU A N 3
ATOM 5647 C CA . LEU A 1 94 ? -6.373 -57.951 -10.208 1.00 0.00 74 LEU A CA 3
ATOM 5648 C C . LEU A 1 94 ? -5.618 -57.019 -11.154 1.00 0.00 74 LEU A C 3
ATOM 5649 O O . LEU A 1 94 ? -4.412 -56.820 -11.006 1.00 0.00 74 LEU A O 3
ATOM 5665 N N . PRO A 1 95 ? -6.296 -56.445 -12.114 1.00 0.00 75 PRO A N 3
ATOM 5666 C CA . PRO A 1 95 ? -5.665 -55.518 -13.095 1.00 0.00 75 PRO A CA 3
ATOM 5667 C C . PRO A 1 95 ? -4.789 -54.474 -12.407 1.00 0.00 75 PRO A C 3
ATOM 5668 O O . PRO A 1 95 ? -4.150 -53.653 -13.065 1.00 0.00 75 PRO A O 3
ATOM 5679 N N . GLY A 1 96 ? -4.762 -54.516 -11.079 1.00 0.00 76 GLY A N 3
ATOM 5680 C CA . GLY A 1 96 ? -3.960 -53.573 -10.309 1.00 0.00 76 GLY A CA 3
ATOM 5681 C C . GLY A 1 96 ? -4.579 -52.181 -10.335 1.00 0.00 76 GLY A C 3
ATOM 5682 O O . GLY A 1 96 ? -4.853 -51.633 -11.403 1.00 0.00 76 GLY A O 3
ATOM 5686 N N . ASN A 1 97 ? -4.795 -51.613 -9.155 1.00 0.00 77 ASN A N 3
ATOM 5687 C CA . ASN A 1 97 ? -5.381 -50.282 -9.054 1.00 0.00 77 ASN A CA 3
ATOM 5688 C C . ASN A 1 97 ? -4.715 -49.488 -7.935 1.00 0.00 77 ASN A C 3
ATOM 5689 O O . ASN A 1 97 ? -5.259 -48.489 -7.462 1.00 0.00 77 ASN A O 3
ATOM 5700 N N . ASP A 1 98 ? -3.537 -49.937 -7.518 1.00 0.00 78 ASP A N 3
ATOM 5701 C CA . ASP A 1 98 ? -2.805 -49.258 -6.456 1.00 0.00 78 ASP A CA 3
ATOM 5702 C C . ASP A 1 98 ? -3.001 -47.749 -6.555 1.00 0.00 78 ASP A C 3
ATOM 5703 O O . ASP A 1 98 ? -3.216 -47.211 -7.642 1.00 0.00 78 ASP A O 3
ATOM 5712 N N . ARG A 1 99 ? -2.925 -47.072 -5.415 1.00 0.00 79 ARG A N 3
ATOM 5713 C CA . ARG A 1 99 ? -3.096 -45.625 -5.386 1.00 0.00 79 ARG A CA 3
ATOM 5714 C C . ARG A 1 99 ? -2.286 -44.966 -6.499 1.00 0.00 79 ARG A C 3
ATOM 5715 O O . ARG A 1 99 ? -1.163 -45.380 -6.791 1.00 0.00 79 ARG A O 3
ATOM 5736 N N . TYR A 1 100 ? -2.860 -43.938 -7.115 1.00 0.00 80 TYR A N 3
ATOM 5737 C CA . TYR A 1 100 ? -2.183 -43.228 -8.187 1.00 0.00 80 TYR A CA 3
ATOM 5738 C C . TYR A 1 100 ? -2.058 -41.752 -7.837 1.00 0.00 80 TYR A C 3
ATOM 5739 O O . TYR A 1 100 ? -2.525 -41.310 -6.788 1.00 0.00 80 TYR A O 3
ATOM 5757 N N . ILE A 1 101 ? -1.425 -40.998 -8.723 1.00 0.00 81 ILE A N 3
ATOM 5758 C CA . ILE A 1 101 ? -1.237 -39.568 -8.506 1.00 0.00 81 ILE A CA 3
ATOM 5759 C C . ILE A 1 101 ? -0.326 -39.324 -7.307 1.00 0.00 81 ILE A C 3
ATOM 5760 O O . ILE A 1 101 ? 0.730 -38.704 -7.433 1.00 0.00 81 ILE A O 3
ATOM 5776 N N . SER A 1 102 ? -0.739 -39.817 -6.145 1.00 0.00 82 SER A N 3
ATOM 5777 C CA . SER A 1 102 ? 0.048 -39.647 -4.929 1.00 0.00 82 SER A CA 3
ATOM 5778 C C . SER A 1 102 ? 0.570 -38.219 -4.828 1.00 0.00 82 SER A C 3
ATOM 5779 O O . SER A 1 102 ? -0.007 -37.297 -5.404 1.00 0.00 82 SER A O 3
ATOM 5787 N N . VAL A 1 103 ? 1.662 -38.042 -4.093 1.00 0.00 83 VAL A N 3
ATOM 5788 C CA . VAL A 1 103 ? 2.245 -36.715 -3.927 1.00 0.00 83 VAL A CA 3
ATOM 5789 C C . VAL A 1 103 ? 3.757 -36.809 -3.740 1.00 0.00 83 VAL A C 3
ATOM 5790 O O . VAL A 1 103 ? 4.256 -37.714 -3.070 1.00 0.00 83 VAL A O 3
ATOM 5803 N N . GLY A 1 104 ? 4.480 -35.867 -4.337 1.00 0.00 84 GLY A N 3
ATOM 5804 C CA . GLY A 1 104 ? 5.934 -35.850 -4.230 1.00 0.00 84 GLY A CA 3
ATOM 5805 C C . GLY A 1 104 ? 6.441 -34.431 -3.991 1.00 0.00 84 GLY A C 3
ATOM 5806 O O . GLY A 1 104 ? 6.442 -33.945 -2.860 1.00 0.00 84 GLY A O 3
ATOM 5810 N N . SER A 1 105 ? 6.867 -33.772 -5.062 1.00 0.00 85 SER A N 3
ATOM 5811 C CA . SER A 1 105 ? 7.371 -32.408 -4.952 1.00 0.00 85 SER A CA 3
ATOM 5812 C C . SER A 1 105 ? 8.295 -32.274 -3.746 1.00 0.00 85 SER A C 3
ATOM 5813 O O . SER A 1 105 ? 7.995 -31.546 -2.800 1.00 0.00 85 SER A O 3
ATOM 5821 N N . GLN A 1 106 ? 9.420 -32.982 -3.787 1.00 0.00 86 GLN A N 3
ATOM 5822 C CA . GLN A 1 106 ? 10.379 -32.934 -2.689 1.00 0.00 86 GLN A CA 3
ATOM 5823 C C . GLN A 1 106 ? 11.560 -32.039 -3.052 1.00 0.00 86 GLN A C 3
ATOM 5824 O O . GLN A 1 106 ? 12.104 -31.335 -2.201 1.00 0.00 86 GLN A O 3
ATOM 5838 N N . ALA A 1 107 ? 11.953 -32.072 -4.322 1.00 0.00 87 ALA A N 3
ATOM 5839 C CA . ALA A 1 107 ? 13.072 -31.261 -4.790 1.00 0.00 87 ALA A CA 3
ATOM 5840 C C . ALA A 1 107 ? 13.010 -29.861 -4.186 1.00 0.00 87 ALA A C 3
ATOM 5841 O O . ALA A 1 107 ? 11.943 -29.251 -4.114 1.00 0.00 87 ALA A O 3
ATOM 5848 N N . ASP A 1 108 ? 14.162 -29.359 -3.756 1.00 0.00 88 ASP A N 3
ATOM 5849 C CA . ASP A 1 108 ? 14.231 -28.029 -3.161 1.00 0.00 88 ASP A CA 3
ATOM 5850 C C . ASP A 1 108 ? 15.369 -27.225 -3.781 1.00 0.00 88 ASP A C 3
ATOM 5851 O O . ASP A 1 108 ? 16.498 -27.251 -3.290 1.00 0.00 88 ASP A O 3
ATOM 5860 N N . THR A 1 109 ? 15.066 -26.514 -4.861 1.00 0.00 89 THR A N 3
ATOM 5861 C CA . THR A 1 109 ? 16.077 -25.709 -5.538 1.00 0.00 89 THR A CA 3
ATOM 5862 C C . THR A 1 109 ? 15.575 -24.285 -5.749 1.00 0.00 89 THR A C 3
ATOM 5863 O O . THR A 1 109 ? 14.627 -24.055 -6.498 1.00 0.00 89 THR A O 3
ATOM 5874 N N . ASN A 1 110 ? 16.223 -23.332 -5.087 1.00 0.00 90 ASN A N 3
ATOM 5875 C CA . ASN A 1 110 ? 15.839 -21.932 -5.213 1.00 0.00 90 ASN A CA 3
ATOM 5876 C C . ASN A 1 110 ? 16.984 -21.051 -4.746 1.00 0.00 90 ASN A C 3
ATOM 5877 O O . ASN A 1 110 ? 16.779 -19.940 -4.256 1.00 0.00 90 ASN A O 3
ATOM 5888 N N . VAL A 1 111 ? 18.194 -21.573 -4.892 1.00 0.00 91 VAL A N 3
ATOM 5889 C CA . VAL A 1 111 ? 19.385 -20.854 -4.475 1.00 0.00 91 VAL A CA 3
ATOM 5890 C C . VAL A 1 111 ? 20.329 -20.643 -5.646 1.00 0.00 91 VAL A C 3
ATOM 5891 O O . VAL A 1 111 ? 20.183 -21.270 -6.695 1.00 0.00 91 VAL A O 3
ATOM 5904 N N . ILE A 1 112 ? 21.310 -19.771 -5.450 1.00 0.00 92 ILE A N 3
ATOM 5905 C CA . ILE A 1 112 ? 22.288 -19.498 -6.489 1.00 0.00 92 ILE A CA 3
ATOM 5906 C C . ILE A 1 112 ? 23.295 -18.463 -6.019 1.00 0.00 92 ILE A C 3
ATOM 5907 O O . ILE A 1 112 ? 23.474 -18.241 -4.822 1.00 0.00 92 ILE A O 3
ATOM 5923 N N . ASP A 1 113 ? 23.943 -17.834 -6.981 1.00 0.00 93 ASP A N 3
ATOM 5924 C CA . ASP A 1 113 ? 24.938 -16.810 -6.684 1.00 0.00 93 ASP A CA 3
ATOM 5925 C C . ASP A 1 113 ? 25.014 -15.795 -7.818 1.00 0.00 93 ASP A C 3
ATOM 5926 O O . ASP A 1 113 ? 24.441 -14.708 -7.730 1.00 0.00 93 ASP A O 3
ATOM 5935 N N . LEU A 1 114 ? 25.722 -16.156 -8.884 1.00 0.00 94 LEU A N 3
ATOM 5936 C CA . LEU A 1 114 ? 25.867 -15.268 -10.032 1.00 0.00 94 LEU A CA 3
ATOM 5937 C C . LEU A 1 114 ? 26.720 -14.059 -9.666 1.00 0.00 94 LEU A C 3
ATOM 5938 O O . LEU A 1 114 ? 27.620 -13.671 -10.411 1.00 0.00 94 LEU A O 3
ATOM 5954 N N . THR A 1 115 ? 26.430 -13.466 -8.512 1.00 0.00 95 THR A N 3
ATOM 5955 C CA . THR A 1 115 ? 27.175 -12.301 -8.053 1.00 0.00 95 THR A CA 3
ATOM 5956 C C . THR A 1 115 ? 28.410 -12.732 -7.267 1.00 0.00 95 THR A C 3
ATOM 5957 O O . THR A 1 115 ? 29.453 -12.081 -7.323 1.00 0.00 95 THR A O 3
ATOM 5968 N N . GLY A 1 116 ? 28.282 -13.834 -6.536 1.00 0.00 96 GLY A N 3
ATOM 5969 C CA . GLY A 1 116 ? 29.392 -14.348 -5.742 1.00 0.00 96 GLY A CA 3
ATOM 5970 C C . GLY A 1 116 ? 30.227 -13.209 -5.165 1.00 0.00 96 GLY A C 3
ATOM 5971 O O . GLY A 1 116 ? 31.402 -13.389 -4.846 1.00 0.00 96 GLY A O 3
ATOM 5975 N N . ASP A 1 117 ? 29.614 -12.037 -5.035 1.00 0.00 97 ASP A N 3
ATOM 5976 C CA . ASP A 1 117 ? 30.312 -10.876 -4.497 1.00 0.00 97 ASP A CA 3
ATOM 5977 C C . ASP A 1 117 ? 31.507 -10.515 -5.372 1.00 0.00 97 ASP A C 3
ATOM 5978 O O . ASP A 1 117 ? 31.882 -11.271 -6.270 1.00 0.00 97 ASP A O 3
ATOM 5987 N N . ASP A 1 118 ? 32.104 -9.359 -5.104 1.00 0.00 98 ASP A N 3
ATOM 5988 C CA . ASP A 1 118 ? 33.258 -8.909 -5.874 1.00 0.00 98 ASP A CA 3
ATOM 5989 C C . ASP A 1 118 ? 34.548 -9.166 -5.102 1.00 0.00 98 ASP A C 3
ATOM 5990 O O . ASP A 1 118 ? 34.693 -8.737 -3.957 1.00 0.00 98 ASP A O 3
ATOM 5999 N N . LYS A 1 119 ? 35.481 -9.868 -5.735 1.00 0.00 99 LYS A N 3
ATOM 6000 C CA . LYS A 1 119 ? 36.755 -10.176 -5.095 1.00 0.00 99 LYS A CA 3
ATOM 6001 C C . LYS A 1 119 ? 37.770 -9.071 -5.369 1.00 0.00 99 LYS A C 3
ATOM 6002 O O . LYS A 1 119 ? 38.842 -9.037 -4.765 1.00 0.00 99 LYS A O 3
ATOM 6021 N N . ASP A 1 120 ? 37.423 -8.169 -6.281 1.00 0.00 100 ASP A N 3
ATOM 6022 C CA . ASP A 1 120 ? 38.313 -7.067 -6.624 1.00 0.00 100 ASP A CA 3
ATOM 6023 C C . ASP A 1 120 ? 38.782 -6.349 -5.363 1.00 0.00 100 ASP A C 3
ATOM 6024 O O . ASP A 1 120 ? 39.902 -5.842 -5.306 1.00 0.00 100 ASP A O 3
ATOM 6033 N N . ASP A 1 121 ? 37.921 -6.315 -4.351 1.00 0.00 101 ASP A N 3
ATOM 6034 C CA . ASP A 1 121 ? 38.266 -5.660 -3.095 1.00 0.00 101 ASP A CA 3
ATOM 6035 C C . ASP A 1 121 ? 39.611 -6.170 -2.587 1.00 0.00 101 ASP A C 3
ATOM 6036 O O . ASP A 1 121 ? 40.475 -5.385 -2.193 1.00 0.00 101 ASP A O 3
ATOM 6045 N N . LEU A 1 122 ? 39.786 -7.487 -2.604 1.00 0.00 102 LEU A N 3
ATOM 6046 C CA . LEU A 1 122 ? 41.035 -8.083 -2.145 1.00 0.00 102 LEU A CA 3
ATOM 6047 C C . LEU A 1 122 ? 42.141 -7.813 -3.139 1.00 0.00 102 LEU A C 3
ATOM 6048 O O . LEU A 1 122 ? 43.188 -7.263 -2.795 1.00 0.00 102 LEU A O 3
ATOM 6064 N N . GLN A 1 123 ? 41.892 -8.183 -4.374 1.00 0.00 103 GLN A N 3
ATOM 6065 C CA . GLN A 1 123 ? 42.863 -7.956 -5.426 1.00 0.00 103 GLN A CA 3
ATOM 6066 C C . GLN A 1 123 ? 43.418 -6.554 -5.275 1.00 0.00 103 GLN A C 3
ATOM 6067 O O . GLN A 1 123 ? 44.473 -6.216 -5.811 1.00 0.00 103 GLN A O 3
ATOM 6081 N N . ARG A 1 124 ? 42.682 -5.747 -4.525 1.00 0.00 104 ARG A N 3
ATOM 6082 C CA . ARG A 1 124 ? 43.081 -4.368 -4.280 1.00 0.00 104 ARG A CA 3
ATOM 6083 C C . ARG A 1 124 ? 44.016 -4.292 -3.082 1.00 0.00 104 ARG A C 3
ATOM 6084 O O . ARG A 1 124 ? 44.967 -3.513 -3.075 1.00 0.00 104 ARG A O 3
ATOM 6105 N N . ALA A 1 125 ? 43.746 -5.109 -2.069 1.00 0.00 105 ALA A N 3
ATOM 6106 C CA . ALA A 1 125 ? 44.582 -5.123 -0.875 1.00 0.00 105 ALA A CA 3
ATOM 6107 C C . ALA A 1 125 ? 46.018 -5.490 -1.241 1.00 0.00 105 ALA A C 3
ATOM 6108 O O . ALA A 1 125 ? 46.972 -4.929 -0.697 1.00 0.00 105 ALA A O 3
ATOM 6115 N N . ILE A 1 126 ? 46.164 -6.427 -2.174 1.00 0.00 106 ILE A N 3
ATOM 6116 C CA . ILE A 1 126 ? 47.490 -6.853 -2.613 1.00 0.00 106 ILE A CA 3
ATOM 6117 C C . ILE A 1 126 ? 48.103 -5.798 -3.510 1.00 0.00 106 ILE A C 3
ATOM 6118 O O . ILE A 1 126 ? 49.305 -5.535 -3.467 1.00 0.00 106 ILE A O 3
ATOM 6134 N N . ALA A 1 127 ? 47.253 -5.198 -4.315 1.00 0.00 107 ALA A N 3
ATOM 6135 C CA . ALA A 1 127 ? 47.680 -4.156 -5.234 1.00 0.00 107 ALA A CA 3
ATOM 6136 C C . ALA A 1 127 ? 48.233 -2.967 -4.458 1.00 0.00 107 ALA A C 3
ATOM 6137 O O . ALA A 1 127 ? 49.378 -2.560 -4.657 1.00 0.00 107 ALA A O 3
ATOM 6144 N N . LEU A 1 128 ? 47.413 -2.420 -3.567 1.00 0.00 108 LEU A N 3
ATOM 6145 C CA . LEU A 1 128 ? 47.826 -1.284 -2.755 1.00 0.00 108 LEU A CA 3
ATOM 6146 C C . LEU A 1 128 ? 49.192 -1.552 -2.135 1.00 0.00 108 LEU A C 3
ATOM 6147 O O . LEU A 1 128 ? 50.122 -0.760 -2.291 1.00 0.00 108 LEU A O 3
ATOM 6163 N N . SER A 1 129 ? 49.311 -2.680 -1.438 1.00 0.00 109 SER A N 3
ATOM 6164 C CA . SER A 1 129 ? 50.575 -3.039 -0.811 1.00 0.00 109 SER A CA 3
ATOM 6165 C C . SER A 1 129 ? 51.671 -3.110 -1.863 1.00 0.00 109 SER A C 3
ATOM 6166 O O . SER A 1 129 ? 52.738 -2.514 -1.705 1.00 0.00 109 SER A O 3
ATOM 6174 N N . LEU A 1 130 ? 51.394 -3.820 -2.947 1.00 0.00 110 LEU A N 3
ATOM 6175 C CA . LEU A 1 130 ? 52.358 -3.930 -4.028 1.00 0.00 110 LEU A CA 3
ATOM 6176 C C . LEU A 1 130 ? 52.873 -2.543 -4.371 1.00 0.00 110 LEU A C 3
ATOM 6177 O O . LEU A 1 130 ? 53.913 -2.385 -5.011 1.00 0.00 110 LEU A O 3
ATOM 6193 N N . ALA A 1 131 ? 52.120 -1.540 -3.933 1.00 0.00 111 ALA A N 3
ATOM 6194 C CA . ALA A 1 131 ? 52.479 -0.150 -4.184 1.00 0.00 111 ALA A CA 3
ATOM 6195 C C . ALA A 1 131 ? 53.557 0.309 -3.212 1.00 0.00 111 ALA A C 3
ATOM 6196 O O . ALA A 1 131 ? 54.609 0.793 -3.623 1.00 0.00 111 ALA A O 3
ATOM 6203 N N . GLU A 1 132 ? 53.290 0.150 -1.921 1.00 0.00 112 GLU A N 3
ATOM 6204 C CA . GLU A 1 132 ? 54.256 0.553 -0.911 1.00 0.00 112 GLU A CA 3
ATOM 6205 C C . GLU A 1 132 ? 55.635 0.040 -1.299 1.00 0.00 112 GLU A C 3
ATOM 6206 O O . GLU A 1 132 ? 56.657 0.585 -0.878 1.00 0.00 112 GLU A O 3
ATOM 6218 N N . SER A 1 133 ? 55.650 -1.006 -2.118 1.00 0.00 113 SER A N 3
ATOM 6219 C CA . SER A 1 133 ? 56.906 -1.585 -2.578 1.00 0.00 113 SER A CA 3
ATOM 6220 C C . SER A 1 133 ? 57.341 -0.916 -3.874 1.00 0.00 113 SER A C 3
ATOM 6221 O O . SER A 1 133 ? 58.452 -0.394 -3.972 1.00 0.00 113 SER A O 3
ATOM 6229 N N . ASN A 1 134 ? 56.452 -0.922 -4.860 1.00 0.00 114 ASN A N 3
ATOM 6230 C CA . ASN A 1 134 ? 56.751 -0.298 -6.140 1.00 0.00 114 ASN A CA 3
ATOM 6231 C C . ASN A 1 134 ? 57.285 1.108 -5.908 1.00 0.00 114 ASN A C 3
ATOM 6232 O O . ASN A 1 134 ? 57.756 1.769 -6.834 1.00 0.00 114 ASN A O 3
ATOM 6243 N N . ARG A 1 135 ? 57.212 1.551 -4.657 1.00 0.00 115 ARG A N 3
ATOM 6244 C CA . ARG A 1 135 ? 57.693 2.875 -4.291 1.00 0.00 115 ARG A CA 3
ATOM 6245 C C . ARG A 1 135 ? 59.059 2.764 -3.625 1.00 0.00 115 ARG A C 3
ATOM 6246 O O . ARG A 1 135 ? 60.015 3.424 -4.032 1.00 0.00 115 ARG A O 3
ATOM 6267 N N . ALA A 1 136 ? 59.145 1.914 -2.608 1.00 0.00 116 ALA A N 3
ATOM 6268 C CA . ALA A 1 136 ? 60.402 1.712 -1.900 1.00 0.00 116 ALA A CA 3
ATOM 6269 C C . ALA A 1 136 ? 61.501 1.344 -2.890 1.00 0.00 116 ALA A C 3
ATOM 6270 O O . ALA A 1 136 ? 62.670 1.672 -2.690 1.00 0.00 116 ALA A O 3
ATOM 6277 N N . PHE A 1 137 ? 61.107 0.664 -3.961 1.00 0.00 117 PHE A N 3
ATOM 6278 C CA . PHE A 1 137 ? 62.053 0.253 -4.991 1.00 0.00 117 PHE A CA 3
ATOM 6279 C C . PHE A 1 137 ? 62.923 1.432 -5.418 1.00 0.00 117 PHE A C 3
ATOM 6280 O O . PHE A 1 137 ? 64.093 1.518 -5.045 1.00 0.00 117 PHE A O 3
ATOM 6297 N N . ARG A 1 138 ? 62.342 2.337 -6.198 1.00 0.00 118 ARG A N 3
ATOM 6298 C CA . ARG A 1 138 ? 63.073 3.509 -6.667 1.00 0.00 118 ARG A CA 3
ATOM 6299 C C . ARG A 1 138 ? 63.199 4.540 -5.551 1.00 0.00 118 ARG A C 3
ATOM 6300 O O . ARG A 1 138 ? 62.456 5.522 -5.510 1.00 0.00 118 ARG A O 3
ATOM 6321 N N . GLU A 1 139 ? 64.145 4.309 -4.646 1.00 0.00 119 GLU A N 3
ATOM 6322 C CA . GLU A 1 139 ? 64.362 5.222 -3.530 1.00 0.00 119 GLU A CA 3
ATOM 6323 C C . GLU A 1 139 ? 65.161 6.441 -3.979 1.00 0.00 119 GLU A C 3
ATOM 6324 O O . GLU A 1 139 ? 65.309 7.408 -3.231 1.00 0.00 119 GLU A O 3
ATOM 6336 N N . THR A 1 140 ? 65.672 6.388 -5.204 1.00 0.00 120 THR A N 3
ATOM 6337 C CA . THR A 1 140 ? 66.454 7.494 -5.746 1.00 0.00 120 THR A CA 3
ATOM 6338 C C . THR A 1 140 ? 65.708 8.814 -5.574 1.00 0.00 120 THR A C 3
ATOM 6339 O O . THR A 1 140 ? 64.567 8.957 -6.013 1.00 0.00 120 THR A O 3
ATOM 6350 N N . GLY A 1 141 ? 66.363 9.774 -4.932 1.00 0.00 121 GLY A N 3
ATOM 6351 C CA . GLY A 1 141 ? 65.757 11.081 -4.705 1.00 0.00 121 GLY A CA 3
ATOM 6352 C C . GLY A 1 141 ? 66.826 12.162 -4.589 1.00 0.00 121 GLY A C 3
ATOM 6353 O O . GLY A 1 141 ? 67.673 12.117 -3.698 1.00 0.00 121 GLY A O 3
ATOM 6357 N N . ILE A 1 142 ? 66.781 13.132 -5.497 1.00 0.00 122 ILE A N 3
ATOM 6358 C CA . ILE A 1 142 ? 67.753 14.219 -5.487 1.00 0.00 122 ILE A CA 3
ATOM 6359 C C . ILE A 1 142 ? 67.047 15.566 -5.364 1.00 0.00 122 ILE A C 3
ATOM 6360 O O . ILE A 1 142 ? 66.050 15.820 -6.040 1.00 0.00 122 ILE A O 3
ATOM 6376 N N . THR A 1 143 ? 67.571 16.425 -4.497 1.00 0.00 123 THR A N 3
ATOM 6377 C CA . THR A 1 143 ? 66.982 17.744 -4.295 1.00 0.00 123 THR A CA 3
ATOM 6378 C C . THR A 1 143 ? 67.992 18.839 -4.627 1.00 0.00 123 THR A C 3
ATOM 6379 O O . THR A 1 143 ? 68.219 19.149 -5.797 1.00 0.00 123 THR A O 3
ATOM 6390 N N . ASP A 1 144 ? 68.596 19.417 -3.592 1.00 0.00 124 ASP A N 3
ATOM 6391 C CA . ASP A 1 144 ? 69.583 20.475 -3.782 1.00 0.00 124 ASP A CA 3
ATOM 6392 C C . ASP A 1 144 ? 69.340 21.208 -5.101 1.00 0.00 124 ASP A C 3
ATOM 6393 O O . ASP A 1 144 ? 70.277 21.530 -5.832 1.00 0.00 124 ASP A O 3
ATOM 6402 N N . GLU A 1 145 ? 68.071 21.471 -5.397 1.00 0.00 125 GLU A N 3
ATOM 6403 C CA . GLU A 1 145 ? 67.712 22.166 -6.628 1.00 0.00 125 GLU A CA 3
ATOM 6404 C C . GLU A 1 145 ? 67.774 23.678 -6.431 1.00 0.00 125 GLU A C 3
ATOM 6405 O O . GLU A 1 145 ? 68.375 24.393 -7.233 1.00 0.00 125 GLU A O 3
ATOM 6417 N N . GLU A 1 146 ? 67.150 24.160 -5.361 1.00 0.00 126 GLU A N 3
ATOM 6418 C CA . GLU A 1 146 ? 67.145 25.590 -5.076 1.00 0.00 126 GLU A CA 3
ATOM 6419 C C . GLU A 1 146 ? 68.571 26.113 -4.937 1.00 0.00 126 GLU A C 3
ATOM 6420 O O . GLU A 1 146 ? 68.874 27.234 -5.346 1.00 0.00 126 GLU A O 3
ATOM 6432 N N . GLN A 1 147 ? 69.441 25.295 -4.354 1.00 0.00 127 GLN A N 3
ATOM 6433 C CA . GLN A 1 147 ? 70.832 25.688 -4.162 1.00 0.00 127 GLN A CA 3
ATOM 6434 C C . GLN A 1 147 ? 71.614 25.564 -5.467 1.00 0.00 127 GLN A C 3
ATOM 6435 O O . GLN A 1 147 ? 72.295 26.501 -5.885 1.00 0.00 127 GLN A O 3
ATOM 6449 N N . ALA A 1 148 ? 71.515 24.403 -6.106 1.00 0.00 128 ALA A N 3
ATOM 6450 C CA . ALA A 1 148 ? 72.221 24.172 -7.361 1.00 0.00 128 ALA A CA 3
ATOM 6451 C C . ALA A 1 148 ? 71.988 25.330 -8.328 1.00 0.00 128 ALA A C 3
ATOM 6452 O O . ALA A 1 148 ? 72.923 25.810 -8.970 1.00 0.00 128 ALA A O 3
ATOM 6459 N N . ILE A 1 149 ? 70.739 25.775 -8.427 1.00 0.00 129 ILE A N 3
ATOM 6460 C CA . ILE A 1 149 ? 70.404 26.878 -9.320 1.00 0.00 129 ILE A CA 3
ATOM 6461 C C . ILE A 1 149 ? 71.076 28.166 -8.854 1.00 0.00 129 ILE A C 3
ATOM 6462 O O . ILE A 1 149 ? 71.896 28.743 -9.568 1.00 0.00 129 ILE A O 3
ATOM 6478 N N . SER A 1 150 ? 70.722 28.612 -7.653 1.00 0.00 130 SER A N 3
ATOM 6479 C CA . SER A 1 150 ? 71.295 29.836 -7.101 1.00 0.00 130 SER A CA 3
ATOM 6480 C C . SER A 1 150 ? 72.818 29.741 -7.036 1.00 0.00 130 SER A C 3
ATOM 6481 O O . SER A 1 150 ? 73.505 30.752 -6.896 1.00 0.00 130 SER A O 3
ATOM 6489 N N . ARG A 1 151 ? 73.338 28.522 -7.136 1.00 0.00 131 ARG A N 3
ATOM 6490 C CA . ARG A 1 151 ? 74.780 28.314 -7.085 1.00 0.00 131 ARG A CA 3
ATOM 6491 C C . ARG A 1 151 ? 75.428 28.719 -8.405 1.00 0.00 131 ARG A C 3
ATOM 6492 O O . ARG A 1 151 ? 76.378 29.501 -8.428 1.00 0.00 131 ARG A O 3
ATOM 6513 N N . VAL A 1 152 ? 74.907 28.184 -9.503 1.00 0.00 132 VAL A N 3
ATOM 6514 C CA . VAL A 1 152 ? 75.442 28.496 -10.822 1.00 0.00 132 VAL A CA 3
ATOM 6515 C C . VAL A 1 152 ? 75.238 29.974 -11.143 1.00 0.00 132 VAL A C 3
ATOM 6516 O O . VAL A 1 152 ? 76.183 30.680 -11.493 1.00 0.00 132 VAL A O 3
ATOM 6529 N N . LEU A 1 153 ? 73.997 30.435 -11.018 1.00 0.00 133 LEU A N 3
ATOM 6530 C CA . LEU A 1 153 ? 73.679 31.831 -11.295 1.00 0.00 133 LEU A CA 3
ATOM 6531 C C . LEU A 1 153 ? 74.677 32.756 -10.603 1.00 0.00 133 LEU A C 3
ATOM 6532 O O . LEU A 1 153 ? 75.276 33.623 -11.239 1.00 0.00 133 LEU A O 3
ATOM 6548 N N . GLU A 1 154 ? 74.848 32.566 -9.299 1.00 0.00 134 GLU A N 3
ATOM 6549 C CA . GLU A 1 154 ? 75.776 33.391 -8.535 1.00 0.00 134 GLU A CA 3
ATOM 6550 C C . GLU A 1 154 ? 77.145 33.413 -9.207 1.00 0.00 134 GLU A C 3
ATOM 6551 O O . GLU A 1 154 ? 77.705 34.479 -9.463 1.00 0.00 134 GLU A O 3
ATOM 6563 N N . ALA A 1 155 ? 77.676 32.229 -9.494 1.00 0.00 135 ALA A N 3
ATOM 6564 C CA . ALA A 1 155 ? 78.977 32.123 -10.142 1.00 0.00 135 ALA A CA 3
ATOM 6565 C C . ALA A 1 155 ? 78.973 32.874 -11.469 1.00 0.00 135 ALA A C 3
ATOM 6566 O O . ALA A 1 155 ? 80.023 33.115 -12.063 1.00 0.00 135 ALA A O 3
ATOM 6573 N N . SER A 1 156 ? 77.780 33.240 -11.927 1.00 0.00 136 SER A N 3
ATOM 6574 C CA . SER A 1 156 ? 77.643 33.963 -13.185 1.00 0.00 136 SER A CA 3
ATOM 6575 C C . SER A 1 156 ? 77.179 35.394 -12.930 1.00 0.00 136 SER A C 3
ATOM 6576 O O . SER A 1 156 ? 77.058 36.192 -13.859 1.00 0.00 136 SER A O 3
ATOM 6584 N N . ILE A 1 157 ? 76.920 35.710 -11.665 1.00 0.00 137 ILE A N 3
ATOM 6585 C CA . ILE A 1 157 ? 76.469 37.048 -11.298 1.00 0.00 137 ILE A CA 3
ATOM 6586 C C . ILE A 1 157 ? 77.644 37.900 -10.822 1.00 0.00 137 ILE A C 3
ATOM 6587 O O . ILE A 1 157 ? 77.517 39.114 -10.657 1.00 0.00 137 ILE A O 3
ATOM 6603 N N . ALA A 1 158 ? 78.787 37.256 -10.603 1.00 0.00 138 ALA A N 3
ATOM 6604 C CA . ALA A 1 158 ? 79.977 37.964 -10.145 1.00 0.00 138 ALA A CA 3
ATOM 6605 C C . ALA A 1 158 ? 80.820 38.416 -11.333 1.00 0.00 138 ALA A C 3
ATOM 6606 O O . ALA A 1 158 ? 80.535 38.064 -12.477 1.00 0.00 138 ALA A O 3
ATOM 6613 N N . GLU A 1 159 ? 81.858 39.198 -11.054 1.00 0.00 139 GLU A N 3
ATOM 6614 C CA . GLU A 1 159 ? 82.735 39.693 -12.109 1.00 0.00 139 GLU A CA 3
ATOM 6615 C C . GLU A 1 159 ? 83.733 38.618 -12.530 1.00 0.00 139 GLU A C 3
ATOM 6616 O O . GLU A 1 159 ? 84.442 38.053 -11.697 1.00 0.00 139 GLU A O 3
ATOM 6628 N N . ASN A 1 160 ? 83.782 38.345 -13.830 1.00 0.00 140 ASN A N 3
ATOM 6629 C CA . ASN A 1 160 ? 84.698 37.339 -14.357 1.00 0.00 140 ASN A CA 3
ATOM 6630 C C . ASN A 1 160 ? 86.136 37.657 -13.954 1.00 0.00 140 ASN A C 3
ATOM 6631 O O . ASN A 1 160 ? 86.373 38.390 -12.995 1.00 0.00 140 ASN A O 3
ATOM 6642 N N . LYS A 1 161 ? 87.090 37.102 -14.696 1.00 0.00 141 LYS A N 3
ATOM 6643 C CA . LYS A 1 161 ? 88.501 37.334 -14.411 1.00 0.00 141 LYS A CA 3
ATOM 6644 C C . LYS A 1 161 ? 88.856 36.850 -13.007 1.00 0.00 141 LYS A C 3
ATOM 6645 O O . LYS A 1 161 ? 88.050 36.198 -12.343 1.00 0.00 141 LYS A O 3
ATOM 6664 N N . ALA A 1 162 ? 90.067 37.174 -12.565 1.00 0.00 142 ALA A N 3
ATOM 6665 C CA . ALA A 1 162 ? 90.521 36.767 -11.239 1.00 0.00 142 ALA A CA 3
ATOM 6666 C C . ALA A 1 162 ? 90.441 37.936 -10.262 1.00 0.00 142 ALA A C 3
ATOM 6667 O O . ALA A 1 162 ? 90.937 39.027 -10.543 1.00 0.00 142 ALA A O 3
ATOM 6674 N N . CYS A 1 163 ? 89.814 37.700 -9.116 1.00 0.00 143 CYS A N 3
ATOM 6675 C CA . CYS A 1 163 ? 89.678 38.741 -8.104 1.00 0.00 143 CYS A CA 3
ATOM 6676 C C . CYS A 1 163 ? 91.000 39.479 -7.918 1.00 0.00 143 CYS A C 3
ATOM 6677 O O . CYS A 1 163 ? 91.165 40.604 -8.388 1.00 0.00 143 CYS A O 3
ATOM 6685 N N . LEU A 1 164 ? 91.940 38.835 -7.231 1.00 0.00 144 LEU A N 3
ATOM 6686 C CA . LEU A 1 164 ? 93.246 39.440 -6.992 1.00 0.00 144 LEU A CA 3
ATOM 6687 C C . LEU A 1 164 ? 94.357 38.548 -7.536 1.00 0.00 144 LEU A C 3
ATOM 6688 O O . LEU A 1 164 ? 94.222 37.325 -7.577 1.00 0.00 144 LEU A O 3
ATOM 6704 N N . LYS A 1 165 ? 95.455 39.170 -7.955 1.00 0.00 145 LYS A N 3
ATOM 6705 C CA . LYS A 1 165 ? 96.588 38.426 -8.497 1.00 0.00 145 LYS A CA 3
ATOM 6706 C C . LYS A 1 165 ? 96.107 37.249 -9.339 1.00 0.00 145 LYS A C 3
ATOM 6707 O O . LYS A 1 165 ? 94.929 37.159 -9.688 1.00 0.00 145 LYS A O 3
ATOM 6726 N N . ARG A 1 166 ? 97.029 36.347 -9.662 1.00 0.00 146 ARG A N 3
ATOM 6727 C CA . ARG A 1 166 ? 96.696 35.176 -10.464 1.00 0.00 146 ARG A CA 3
ATOM 6728 C C . ARG A 1 166 ? 95.703 34.286 -9.724 1.00 0.00 146 ARG A C 3
ATOM 6729 O O . ARG A 1 166 ? 94.531 34.334 -10.059 1.00 0.00 146 ARG A O 3
ATOM 6751 N N . MET A 1 21 ? -2.449 -22.598 -35.942 1.00 0.00 1 MET A N 4
ATOM 6752 C CA . MET A 1 21 ? -1.718 -22.526 -34.646 1.00 0.00 1 MET A CA 4
ATOM 6753 C C . MET A 1 21 ? -2.162 -21.281 -33.887 1.00 0.00 1 MET A C 4
ATOM 6754 O O . MET A 1 21 ? -1.983 -21.185 -32.673 1.00 0.00 1 MET A O 4
ATOM 6768 N N . THR A 1 22 ? -2.741 -20.329 -34.611 1.00 0.00 2 THR A N 4
ATOM 6769 C CA . THR A 1 22 ? -3.207 -19.091 -33.996 1.00 0.00 2 THR A CA 4
ATOM 6770 C C . THR A 1 22 ? -4.554 -19.305 -33.310 1.00 0.00 2 THR A C 4
ATOM 6771 O O . THR A 1 22 ? -4.693 -19.054 -32.112 1.00 0.00 2 THR A O 4
ATOM 6782 N N . VAL A 1 23 ? -5.538 -19.767 -34.079 1.00 0.00 3 VAL A N 4
ATOM 6783 C CA . VAL A 1 23 ? -6.877 -20.013 -33.546 1.00 0.00 3 VAL A CA 4
ATOM 6784 C C . VAL A 1 23 ? -7.115 -19.215 -32.269 1.00 0.00 3 VAL A C 4
ATOM 6785 O O . VAL A 1 23 ? -6.963 -19.734 -31.164 1.00 0.00 3 VAL A O 4
ATOM 6798 N N . GLU A 1 24 ? -7.491 -17.950 -32.428 1.00 0.00 4 GLU A N 4
ATOM 6799 C CA . GLU A 1 24 ? -7.748 -17.090 -31.279 1.00 0.00 4 GLU A CA 4
ATOM 6800 C C . GLU A 1 24 ? -9.179 -17.280 -30.782 1.00 0.00 4 GLU A C 4
ATOM 6801 O O . GLU A 1 24 ? -9.768 -16.372 -30.194 1.00 0.00 4 GLU A O 4
ATOM 6813 N N . GLN A 1 25 ? -9.733 -18.464 -31.023 1.00 0.00 5 GLN A N 4
ATOM 6814 C CA . GLN A 1 25 ? -11.095 -18.761 -30.598 1.00 0.00 5 GLN A CA 4
ATOM 6815 C C . GLN A 1 25 ? -11.098 -19.827 -29.505 1.00 0.00 5 GLN A C 4
ATOM 6816 O O . GLN A 1 25 ? -11.192 -21.021 -29.790 1.00 0.00 5 GLN A O 4
ATOM 6830 N N . ASN A 1 26 ? -10.992 -19.389 -28.255 1.00 0.00 6 ASN A N 4
ATOM 6831 C CA . ASN A 1 26 ? -10.981 -20.312 -27.132 1.00 0.00 6 ASN A CA 4
ATOM 6832 C C . ASN A 1 26 ? -12.322 -21.031 -27.013 1.00 0.00 6 ASN A C 4
ATOM 6833 O O . ASN A 1 26 ? -13.130 -21.018 -27.942 1.00 0.00 6 ASN A O 4
ATOM 6844 N N . VAL A 1 27 ? -12.552 -21.653 -25.861 1.00 0.00 7 VAL A N 4
ATOM 6845 C CA . VAL A 1 27 ? -13.799 -22.372 -25.620 1.00 0.00 7 VAL A CA 4
ATOM 6846 C C . VAL A 1 27 ? -13.801 -23.718 -26.340 1.00 0.00 7 VAL A C 4
ATOM 6847 O O . VAL A 1 27 ? -14.767 -24.477 -26.248 1.00 0.00 7 VAL A O 4
ATOM 6860 N N . LEU A 1 28 ? -12.721 -24.012 -27.059 1.00 0.00 8 LEU A N 4
ATOM 6861 C CA . LEU A 1 28 ? -12.625 -25.272 -27.787 1.00 0.00 8 LEU A CA 4
ATOM 6862 C C . LEU A 1 28 ? -11.536 -26.163 -27.195 1.00 0.00 8 LEU A C 4
ATOM 6863 O O . LEU A 1 28 ? -11.399 -27.325 -27.579 1.00 0.00 8 LEU A O 4
ATOM 6879 N N . GLN A 1 29 ? -10.766 -25.618 -26.260 1.00 0.00 9 GLN A N 4
ATOM 6880 C CA . GLN A 1 29 ? -9.699 -26.384 -25.626 1.00 0.00 9 GLN A CA 4
ATOM 6881 C C . GLN A 1 29 ? -10.035 -26.661 -24.164 1.00 0.00 9 GLN A C 4
ATOM 6882 O O . GLN A 1 29 ? -9.284 -26.290 -23.262 1.00 0.00 9 GLN A O 4
ATOM 6896 N N . GLN A 1 30 ? -11.172 -27.313 -23.939 1.00 0.00 10 GLN A N 4
ATOM 6897 C CA . GLN A 1 30 ? -11.603 -27.634 -22.582 1.00 0.00 10 GLN A CA 4
ATOM 6898 C C . GLN A 1 30 ? -12.770 -28.618 -22.608 1.00 0.00 10 GLN A C 4
ATOM 6899 O O . GLN A 1 30 ? -13.931 -28.218 -22.541 1.00 0.00 10 GLN A O 4
ATOM 6913 N N . SER A 1 31 ? -12.452 -29.905 -22.705 1.00 0.00 11 SER A N 4
ATOM 6914 C CA . SER A 1 31 ? -13.485 -30.935 -22.736 1.00 0.00 11 SER A CA 4
ATOM 6915 C C . SER A 1 31 ? -14.052 -31.168 -21.339 1.00 0.00 11 SER A C 4
ATOM 6916 O O . SER A 1 31 ? -14.949 -31.988 -21.151 1.00 0.00 11 SER A O 4
ATOM 6924 N N . ALA A 1 32 ? -13.517 -30.442 -20.362 1.00 0.00 12 ALA A N 4
ATOM 6925 C CA . ALA A 1 32 ? -13.973 -30.577 -18.984 1.00 0.00 12 ALA A CA 4
ATOM 6926 C C . ALA A 1 32 ? -15.277 -29.813 -18.770 1.00 0.00 12 ALA A C 4
ATOM 6927 O O . ALA A 1 32 ? -16.188 -30.300 -18.100 1.00 0.00 12 ALA A O 4
ATOM 6934 N N . ALA A 1 33 ? -15.359 -28.615 -19.340 1.00 0.00 13 ALA A N 4
ATOM 6935 C CA . ALA A 1 33 ? -16.558 -27.795 -19.201 1.00 0.00 13 ALA A CA 4
ATOM 6936 C C . ALA A 1 33 ? -17.811 -28.622 -19.471 1.00 0.00 13 ALA A C 4
ATOM 6937 O O . ALA A 1 33 ? -18.895 -28.302 -18.983 1.00 0.00 13 ALA A O 4
ATOM 6944 N N . GLN A 1 34 ? -17.655 -29.687 -20.250 1.00 0.00 14 GLN A N 4
ATOM 6945 C CA . GLN A 1 34 ? -18.783 -30.553 -20.578 1.00 0.00 14 GLN A CA 4
ATOM 6946 C C . GLN A 1 34 ? -19.127 -31.457 -19.400 1.00 0.00 14 GLN A C 4
ATOM 6947 O O . GLN A 1 34 ? -20.299 -31.671 -19.090 1.00 0.00 14 GLN A O 4
ATOM 6961 N N . LYS A 1 35 ? -18.097 -31.990 -18.749 1.00 0.00 15 LYS A N 4
ATOM 6962 C CA . LYS A 1 35 ? -18.302 -32.877 -17.609 1.00 0.00 15 LYS A CA 4
ATOM 6963 C C . LYS A 1 35 ? -18.541 -32.074 -16.334 1.00 0.00 15 LYS A C 4
ATOM 6964 O O . LYS A 1 35 ? -19.064 -32.598 -15.350 1.00 0.00 15 LYS A O 4
ATOM 6983 N N . HIS A 1 36 ? -18.150 -30.806 -16.355 1.00 0.00 16 HIS A N 4
ATOM 6984 C CA . HIS A 1 36 ? -18.322 -29.945 -15.190 1.00 0.00 16 HIS A CA 4
ATOM 6985 C C . HIS A 1 36 ? -19.801 -29.759 -14.861 1.00 0.00 16 HIS A C 4
ATOM 6986 O O . HIS A 1 36 ? -20.158 -29.455 -13.722 1.00 0.00 16 HIS A O 4
ATOM 7000 N N . GLN A 1 37 ? -20.657 -29.944 -15.860 1.00 0.00 17 GLN A N 4
ATOM 7001 C CA . GLN A 1 37 ? -22.093 -29.793 -15.652 1.00 0.00 17 GLN A CA 4
ATOM 7002 C C . GLN A 1 37 ? -22.523 -30.504 -14.374 1.00 0.00 17 GLN A C 4
ATOM 7003 O O . GLN A 1 37 ? -23.561 -30.184 -13.794 1.00 0.00 17 GLN A O 4
ATOM 7017 N N . GLN A 1 38 ? -21.716 -31.467 -13.939 1.00 0.00 18 GLN A N 4
ATOM 7018 C CA . GLN A 1 38 ? -22.021 -32.216 -12.727 1.00 0.00 18 GLN A CA 4
ATOM 7019 C C . GLN A 1 38 ? -22.215 -31.270 -11.549 1.00 0.00 18 GLN A C 4
ATOM 7020 O O . GLN A 1 38 ? -23.150 -31.423 -10.764 1.00 0.00 18 GLN A O 4
ATOM 7034 N N . THR A 1 39 ? -21.318 -30.298 -11.426 1.00 0.00 19 THR A N 4
ATOM 7035 C CA . THR A 1 39 ? -21.397 -29.340 -10.331 1.00 0.00 19 THR A CA 4
ATOM 7036 C C . THR A 1 39 ? -22.599 -28.423 -10.506 1.00 0.00 19 THR A C 4
ATOM 7037 O O . THR A 1 39 ? -23.331 -28.145 -9.556 1.00 0.00 19 THR A O 4
ATOM 7048 N N . PHE A 1 40 ? -22.790 -27.968 -11.727 1.00 0.00 20 PHE A N 4
ATOM 7049 C CA . PHE A 1 40 ? -23.904 -27.082 -12.049 1.00 0.00 20 PHE A CA 4
ATOM 7050 C C . PHE A 1 40 ? -25.217 -27.669 -11.537 1.00 0.00 20 PHE A C 4
ATOM 7051 O O . PHE A 1 40 ? -25.923 -27.047 -10.738 1.00 0.00 20 PHE A O 4
ATOM 7068 N N . LEU A 1 41 ? -25.535 -28.873 -11.997 1.00 0.00 21 LEU A N 4
ATOM 7069 C CA . LEU A 1 41 ? -26.760 -29.539 -11.575 1.00 0.00 21 LEU A CA 4
ATOM 7070 C C . LEU A 1 41 ? -26.703 -29.838 -10.082 1.00 0.00 21 LEU A C 4
ATOM 7071 O O . LEU A 1 41 ? -27.681 -29.641 -9.363 1.00 0.00 21 LEU A O 4
ATOM 7087 N N . ASN A 1 42 ? -25.547 -30.299 -9.619 1.00 0.00 22 ASN A N 4
ATOM 7088 C CA . ASN A 1 42 ? -25.381 -30.602 -8.205 1.00 0.00 22 ASN A CA 4
ATOM 7089 C C . ASN A 1 42 ? -25.866 -29.422 -7.370 1.00 0.00 22 ASN A C 4
ATOM 7090 O O . ASN A 1 42 ? -26.529 -29.601 -6.349 1.00 0.00 22 ASN A O 4
ATOM 7101 N N . GLN A 1 43 ? -25.536 -28.215 -7.822 1.00 0.00 23 GLN A N 4
ATOM 7102 C CA . GLN A 1 43 ? -25.953 -27.008 -7.114 1.00 0.00 23 GLN A CA 4
ATOM 7103 C C . GLN A 1 43 ? -27.473 -26.940 -7.046 1.00 0.00 23 GLN A C 4
ATOM 7104 O O . GLN A 1 43 ? -28.045 -26.677 -5.988 1.00 0.00 23 GLN A O 4
ATOM 7118 N N . LEU A 1 44 ? -28.126 -27.188 -8.178 1.00 0.00 24 LEU A N 4
ATOM 7119 C CA . LEU A 1 44 ? -29.584 -27.159 -8.213 1.00 0.00 24 LEU A CA 4
ATOM 7120 C C . LEU A 1 44 ? -30.149 -28.016 -7.082 1.00 0.00 24 LEU A C 4
ATOM 7121 O O . LEU A 1 44 ? -30.885 -27.536 -6.228 1.00 0.00 24 LEU A O 4
ATOM 7137 N N . ARG A 1 45 ? -29.781 -29.288 -7.072 1.00 0.00 25 ARG A N 4
ATOM 7138 C CA . ARG A 1 45 ? -30.243 -30.199 -6.036 1.00 0.00 25 ARG A CA 4
ATOM 7139 C C . ARG A 1 45 ? -29.791 -29.700 -4.675 1.00 0.00 25 ARG A C 4
ATOM 7140 O O . ARG A 1 45 ? -30.290 -30.136 -3.638 1.00 0.00 25 ARG A O 4
ATOM 7161 N N . GLU A 1 46 ? -28.812 -28.805 -4.693 1.00 0.00 26 GLU A N 4
ATOM 7162 C CA . GLU A 1 46 ? -28.258 -28.275 -3.459 1.00 0.00 26 GLU A CA 4
ATOM 7163 C C . GLU A 1 46 ? -29.139 -27.193 -2.833 1.00 0.00 26 GLU A C 4
ATOM 7164 O O . GLU A 1 46 ? -29.402 -27.228 -1.630 1.00 0.00 26 GLU A O 4
ATOM 7176 N N . ILE A 1 47 ? -29.568 -26.213 -3.628 1.00 0.00 27 ILE A N 4
ATOM 7177 C CA . ILE A 1 47 ? -30.381 -25.125 -3.084 1.00 0.00 27 ILE A CA 4
ATOM 7178 C C . ILE A 1 47 ? -31.865 -25.423 -3.138 1.00 0.00 27 ILE A C 4
ATOM 7179 O O . ILE A 1 47 ? -32.586 -25.182 -2.170 1.00 0.00 27 ILE A O 4
ATOM 7195 N N . THR A 1 48 ? -32.335 -25.896 -4.276 1.00 0.00 28 THR A N 4
ATOM 7196 C CA . THR A 1 48 ? -33.750 -26.148 -4.415 1.00 0.00 28 THR A CA 4
ATOM 7197 C C . THR A 1 48 ? -34.116 -27.554 -3.934 1.00 0.00 28 THR A C 4
ATOM 7198 O O . THR A 1 48 ? -35.290 -27.921 -3.894 1.00 0.00 28 THR A O 4
ATOM 7209 N N . GLY A 1 49 ? -33.100 -28.316 -3.535 1.00 0.00 29 GLY A N 4
ATOM 7210 C CA . GLY A 1 49 ? -33.311 -29.666 -3.015 1.00 0.00 29 GLY A CA 4
ATOM 7211 C C . GLY A 1 49 ? -34.006 -30.582 -4.019 1.00 0.00 29 GLY A C 4
ATOM 7212 O O . GLY A 1 49 ? -34.759 -31.475 -3.628 1.00 0.00 29 GLY A O 4
ATOM 7216 N N . ILE A 1 50 ? -33.751 -30.373 -5.303 1.00 0.00 30 ILE A N 4
ATOM 7217 C CA . ILE A 1 50 ? -34.366 -31.214 -6.326 1.00 0.00 30 ILE A CA 4
ATOM 7218 C C . ILE A 1 50 ? -33.481 -32.424 -6.619 1.00 0.00 30 ILE A C 4
ATOM 7219 O O . ILE A 1 50 ? -32.283 -32.282 -6.866 1.00 0.00 30 ILE A O 4
ATOM 7235 N N . ASN A 1 51 ? -34.075 -33.615 -6.573 1.00 0.00 31 ASN A N 4
ATOM 7236 C CA . ASN A 1 51 ? -33.324 -34.846 -6.820 1.00 0.00 31 ASN A CA 4
ATOM 7237 C C . ASN A 1 51 ? -33.421 -35.271 -8.284 1.00 0.00 31 ASN A C 4
ATOM 7238 O O . ASN A 1 51 ? -32.413 -35.591 -8.912 1.00 0.00 31 ASN A O 4
ATOM 7249 N N . ASP A 1 52 ? -34.638 -35.279 -8.819 1.00 0.00 32 ASP A N 4
ATOM 7250 C CA . ASP A 1 52 ? -34.844 -35.675 -10.207 1.00 0.00 32 ASP A CA 4
ATOM 7251 C C . ASP A 1 52 ? -33.748 -35.097 -11.098 1.00 0.00 32 ASP A C 4
ATOM 7252 O O . ASP A 1 52 ? -33.804 -33.933 -11.494 1.00 0.00 32 ASP A O 4
ATOM 7261 N N . THR A 1 53 ? -32.749 -35.919 -11.399 1.00 0.00 33 THR A N 4
ATOM 7262 C CA . THR A 1 53 ? -31.632 -35.487 -12.234 1.00 0.00 33 THR A CA 4
ATOM 7263 C C . THR A 1 53 ? -32.100 -35.112 -13.638 1.00 0.00 33 THR A C 4
ATOM 7264 O O . THR A 1 53 ? -31.423 -34.365 -14.344 1.00 0.00 33 THR A O 4
ATOM 7275 N N . GLN A 1 54 ? -33.253 -35.634 -14.043 1.00 0.00 34 GLN A N 4
ATOM 7276 C CA . GLN A 1 54 ? -33.782 -35.338 -15.372 1.00 0.00 34 GLN A CA 4
ATOM 7277 C C . GLN A 1 54 ? -34.403 -33.946 -15.408 1.00 0.00 34 GLN A C 4
ATOM 7278 O O . GLN A 1 54 ? -34.251 -33.215 -16.386 1.00 0.00 34 GLN A O 4
ATOM 7292 N N . ILE A 1 55 ? -35.106 -33.582 -14.342 1.00 0.00 35 ILE A N 4
ATOM 7293 C CA . ILE A 1 55 ? -35.741 -32.272 -14.281 1.00 0.00 35 ILE A CA 4
ATOM 7294 C C . ILE A 1 55 ? -34.693 -31.182 -14.085 1.00 0.00 35 ILE A C 4
ATOM 7295 O O . ILE A 1 55 ? -34.935 -30.015 -14.389 1.00 0.00 35 ILE A O 4
ATOM 7311 N N . LEU A 1 56 ? -33.527 -31.571 -13.577 1.00 0.00 36 LEU A N 4
ATOM 7312 C CA . LEU A 1 56 ? -32.454 -30.611 -13.350 1.00 0.00 36 LEU A CA 4
ATOM 7313 C C . LEU A 1 56 ? -31.788 -30.244 -14.667 1.00 0.00 36 LEU A C 4
ATOM 7314 O O . LEU A 1 56 ? -31.846 -29.094 -15.103 1.00 0.00 36 LEU A O 4
ATOM 7330 N N . GLN A 1 57 ? -31.170 -31.229 -15.310 1.00 0.00 37 GLN A N 4
ATOM 7331 C CA . GLN A 1 57 ? -30.521 -30.982 -16.587 1.00 0.00 37 GLN A CA 4
ATOM 7332 C C . GLN A 1 57 ? -31.487 -30.236 -17.493 1.00 0.00 37 GLN A C 4
ATOM 7333 O O . GLN A 1 57 ? -31.080 -29.493 -18.387 1.00 0.00 37 GLN A O 4
ATOM 7347 N N . GLN A 1 58 ? -32.777 -30.429 -17.231 1.00 0.00 38 GLN A N 4
ATOM 7348 C CA . GLN A 1 58 ? -33.815 -29.760 -17.999 1.00 0.00 38 GLN A CA 4
ATOM 7349 C C . GLN A 1 58 ? -33.873 -28.288 -17.608 1.00 0.00 38 GLN A C 4
ATOM 7350 O O . GLN A 1 58 ? -34.081 -27.417 -18.451 1.00 0.00 38 GLN A O 4
ATOM 7364 N N . ALA A 1 59 ? -33.673 -28.019 -16.318 1.00 0.00 39 ALA A N 4
ATOM 7365 C CA . ALA A 1 59 ? -33.690 -26.646 -15.829 1.00 0.00 39 ALA A CA 4
ATOM 7366 C C . ALA A 1 59 ? -32.600 -25.840 -16.522 1.00 0.00 39 ALA A C 4
ATOM 7367 O O . ALA A 1 59 ? -32.822 -24.705 -16.932 1.00 0.00 39 ALA A O 4
ATOM 7374 N N . LEU A 1 60 ? -31.424 -26.446 -16.660 1.00 0.00 40 LEU A N 4
ATOM 7375 C CA . LEU A 1 60 ? -30.301 -25.786 -17.314 1.00 0.00 40 LEU A CA 4
ATOM 7376 C C . LEU A 1 60 ? -30.589 -25.596 -18.803 1.00 0.00 40 LEU A C 4
ATOM 7377 O O . LEU A 1 60 ? -30.207 -24.586 -19.395 1.00 0.00 40 LEU A O 4
ATOM 7393 N N . LYS A 1 61 ? -31.271 -26.568 -19.402 1.00 0.00 41 LYS A N 4
ATOM 7394 C CA . LYS A 1 61 ? -31.604 -26.488 -20.818 1.00 0.00 41 LYS A CA 4
ATOM 7395 C C . LYS A 1 61 ? -32.316 -25.174 -21.113 1.00 0.00 41 LYS A C 4
ATOM 7396 O O . LYS A 1 61 ? -32.051 -24.528 -22.127 1.00 0.00 41 LYS A O 4
ATOM 7415 N N . ASP A 1 62 ? -33.217 -24.780 -20.217 1.00 0.00 42 ASP A N 4
ATOM 7416 C CA . ASP A 1 62 ? -33.952 -23.538 -20.392 1.00 0.00 42 ASP A CA 4
ATOM 7417 C C . ASP A 1 62 ? -33.170 -22.366 -19.800 1.00 0.00 42 ASP A C 4
ATOM 7418 O O . ASP A 1 62 ? -33.359 -21.217 -20.199 1.00 0.00 42 ASP A O 4
ATOM 7427 N N . SER A 1 63 ? -32.291 -22.669 -18.847 1.00 0.00 43 SER A N 4
ATOM 7428 C CA . SER A 1 63 ? -31.483 -21.636 -18.204 1.00 0.00 43 SER A CA 4
ATOM 7429 C C . SER A 1 63 ? -30.331 -21.212 -19.109 1.00 0.00 43 SER A C 4
ATOM 7430 O O . SER A 1 63 ? -29.615 -20.257 -18.813 1.00 0.00 43 SER A O 4
ATOM 7438 N N . ASN A 1 64 ? -30.161 -21.928 -20.212 1.00 0.00 44 ASN A N 4
ATOM 7439 C CA . ASN A 1 64 ? -29.096 -21.619 -21.159 1.00 0.00 44 ASN A CA 4
ATOM 7440 C C . ASN A 1 64 ? -27.727 -21.639 -20.478 1.00 0.00 44 ASN A C 4
ATOM 7441 O O . ASN A 1 64 ? -26.788 -20.994 -20.942 1.00 0.00 44 ASN A O 4
ATOM 7452 N N . GLY A 1 65 ? -27.613 -22.389 -19.385 1.00 0.00 45 GLY A N 4
ATOM 7453 C CA . GLY A 1 65 ? -26.344 -22.481 -18.667 1.00 0.00 45 GLY A CA 4
ATOM 7454 C C . GLY A 1 65 ? -26.354 -21.621 -17.409 1.00 0.00 45 GLY A C 4
ATOM 7455 O O . GLY A 1 65 ? -25.416 -21.659 -16.614 1.00 0.00 45 GLY A O 4
ATOM 7459 N N . ASN A 1 66 ? -27.423 -20.853 -17.230 1.00 0.00 46 ASN A N 4
ATOM 7460 C CA . ASN A 1 66 ? -27.554 -19.994 -16.056 1.00 0.00 46 ASN A CA 4
ATOM 7461 C C . ASN A 1 66 ? -28.123 -20.802 -14.886 1.00 0.00 46 ASN A C 4
ATOM 7462 O O . ASN A 1 66 ? -29.097 -21.536 -15.047 1.00 0.00 46 ASN A O 4
ATOM 7473 N N . LEU A 1 67 ? -27.489 -20.692 -13.718 1.00 0.00 47 LEU A N 4
ATOM 7474 C CA . LEU A 1 67 ? -27.929 -21.457 -12.548 1.00 0.00 47 LEU A CA 4
ATOM 7475 C C . LEU A 1 67 ? -29.075 -20.764 -11.827 1.00 0.00 47 LEU A C 4
ATOM 7476 O O . LEU A 1 67 ? -30.188 -21.288 -11.782 1.00 0.00 47 LEU A O 4
ATOM 7492 N N . GLU A 1 68 ? -28.818 -19.583 -11.282 1.00 0.00 48 GLU A N 4
ATOM 7493 C CA . GLU A 1 68 ? -29.867 -18.852 -10.598 1.00 0.00 48 GLU A CA 4
ATOM 7494 C C . GLU A 1 68 ? -31.133 -18.964 -11.424 1.00 0.00 48 GLU A C 4
ATOM 7495 O O . GLU A 1 68 ? -32.246 -18.790 -10.930 1.00 0.00 48 GLU A O 4
ATOM 7507 N N . LEU A 1 69 ? -30.925 -19.270 -12.696 1.00 0.00 49 LEU A N 4
ATOM 7508 C CA . LEU A 1 69 ? -32.013 -19.430 -13.637 1.00 0.00 49 LEU A CA 4
ATOM 7509 C C . LEU A 1 69 ? -32.507 -20.864 -13.614 1.00 0.00 49 LEU A C 4
ATOM 7510 O O . LEU A 1 69 ? -33.706 -21.109 -13.555 1.00 0.00 49 LEU A O 4
ATOM 7526 N N . ALA A 1 70 ? -31.569 -21.809 -13.640 1.00 0.00 50 ALA A N 4
ATOM 7527 C CA . ALA A 1 70 ? -31.932 -23.218 -13.597 1.00 0.00 50 ALA A CA 4
ATOM 7528 C C . ALA A 1 70 ? -32.795 -23.471 -12.370 1.00 0.00 50 ALA A C 4
ATOM 7529 O O . ALA A 1 70 ? -33.902 -23.999 -12.475 1.00 0.00 50 ALA A O 4
ATOM 7536 N N . VAL A 1 71 ? -32.294 -23.060 -11.206 1.00 0.00 51 VAL A N 4
ATOM 7537 C CA . VAL A 1 71 ? -33.044 -23.218 -9.975 1.00 0.00 51 VAL A CA 4
ATOM 7538 C C . VAL A 1 71 ? -34.378 -22.523 -10.113 1.00 0.00 51 VAL A C 4
ATOM 7539 O O . VAL A 1 71 ? -35.436 -23.150 -10.074 1.00 0.00 51 VAL A O 4
ATOM 7552 N N . ALA A 1 72 ? -34.307 -21.217 -10.295 1.00 0.00 52 ALA A N 4
ATOM 7553 C CA . ALA A 1 72 ? -35.497 -20.419 -10.464 1.00 0.00 52 ALA A CA 4
ATOM 7554 C C . ALA A 1 72 ? -36.434 -21.116 -11.441 1.00 0.00 52 ALA A C 4
ATOM 7555 O O . ALA A 1 72 ? -37.650 -21.075 -11.287 1.00 0.00 52 ALA A O 4
ATOM 7562 N N . PHE A 1 73 ? -35.846 -21.775 -12.434 1.00 0.00 53 PHE A N 4
ATOM 7563 C CA . PHE A 1 73 ? -36.630 -22.503 -13.426 1.00 0.00 53 PHE A CA 4
ATOM 7564 C C . PHE A 1 73 ? -37.380 -23.652 -12.762 1.00 0.00 53 PHE A C 4
ATOM 7565 O O . PHE A 1 73 ? -38.459 -24.044 -13.206 1.00 0.00 53 PHE A O 4
ATOM 7582 N N . LEU A 1 74 ? -36.792 -24.193 -11.700 1.00 0.00 54 LEU A N 4
ATOM 7583 C CA . LEU A 1 74 ? -37.400 -25.303 -10.980 1.00 0.00 54 LEU A CA 4
ATOM 7584 C C . LEU A 1 74 ? -38.353 -24.807 -9.893 1.00 0.00 54 LEU A C 4
ATOM 7585 O O . LEU A 1 74 ? -39.451 -25.338 -9.732 1.00 0.00 54 LEU A O 4
ATOM 7601 N N . THR A 1 75 ? -37.927 -23.792 -9.146 1.00 0.00 55 THR A N 4
ATOM 7602 C CA . THR A 1 75 ? -38.757 -23.248 -8.075 1.00 0.00 55 THR A CA 4
ATOM 7603 C C . THR A 1 75 ? -39.698 -22.170 -8.606 1.00 0.00 55 THR A C 4
ATOM 7604 O O . THR A 1 75 ? -40.789 -21.979 -8.070 1.00 0.00 55 THR A O 4
ATOM 7615 N N . ALA A 1 76 ? -39.267 -21.470 -9.656 1.00 0.00 56 ALA A N 4
ATOM 7616 C CA . ALA A 1 76 ? -40.084 -20.409 -10.252 1.00 0.00 56 ALA A CA 4
ATOM 7617 C C . ALA A 1 76 ? -41.553 -20.581 -9.880 1.00 0.00 56 ALA A C 4
ATOM 7618 O O . ALA A 1 76 ? -42.221 -19.627 -9.481 1.00 0.00 56 ALA A O 4
ATOM 7625 N N . LYS A 1 77 ? -42.049 -21.808 -10.013 1.00 0.00 57 LYS A N 4
ATOM 7626 C CA . LYS A 1 77 ? -43.440 -22.100 -9.687 1.00 0.00 57 LYS A CA 4
ATOM 7627 C C . LYS A 1 77 ? -43.536 -22.802 -8.337 1.00 0.00 57 LYS A C 4
ATOM 7628 O O . LYS A 1 77 ? -42.765 -23.715 -8.046 1.00 0.00 57 LYS A O 4
ATOM 7647 N N . ASN A 1 78 ? -44.489 -22.371 -7.518 1.00 0.00 58 ASN A N 4
ATOM 7648 C CA . ASN A 1 78 ? -44.676 -22.968 -6.201 1.00 0.00 58 ASN A CA 4
ATOM 7649 C C . ASN A 1 78 ? -45.947 -22.434 -5.549 1.00 0.00 58 ASN A C 4
ATOM 7650 O O . ASN A 1 78 ? -46.749 -21.757 -6.192 1.00 0.00 58 ASN A O 4
ATOM 7661 N N . ALA A 1 79 ? -46.125 -22.743 -4.270 1.00 0.00 59 ALA A N 4
ATOM 7662 C CA . ALA A 1 79 ? -47.303 -22.288 -3.543 1.00 0.00 59 ALA A CA 4
ATOM 7663 C C . ALA A 1 79 ? -47.025 -22.240 -2.045 1.00 0.00 59 ALA A C 4
ATOM 7664 O O . ALA A 1 79 ? -46.089 -21.577 -1.599 1.00 0.00 59 ALA A O 4
ATOM 7671 N N . LYS A 1 80 ? -47.847 -22.944 -1.275 1.00 0.00 60 LYS A N 4
ATOM 7672 C CA . LYS A 1 80 ? -47.683 -22.974 0.172 1.00 0.00 60 LYS A CA 4
ATOM 7673 C C . LYS A 1 80 ? -47.049 -24.287 0.614 1.00 0.00 60 LYS A C 4
ATOM 7674 O O . LYS A 1 80 ? -46.918 -25.224 -0.173 1.00 0.00 60 LYS A O 4
ATOM 7693 N N . THR A 1 81 ? -46.656 -24.346 1.881 1.00 0.00 61 THR A N 4
ATOM 7694 C CA . THR A 1 81 ? -46.034 -25.548 2.423 1.00 0.00 61 THR A CA 4
ATOM 7695 C C . THR A 1 81 ? -46.022 -25.502 3.946 1.00 0.00 61 THR A C 4
ATOM 7696 O O . THR A 1 81 ? -44.968 -25.356 4.566 1.00 0.00 61 THR A O 4
ATOM 7707 N N . PRO A 1 82 ? -47.171 -25.620 4.552 1.00 0.00 62 PRO A N 4
ATOM 7708 C CA . PRO A 1 82 ? -47.318 -25.591 6.026 1.00 0.00 62 PRO A CA 4
ATOM 7709 C C . PRO A 1 82 ? -47.192 -26.979 6.642 1.00 0.00 62 PRO A C 4
ATOM 7710 O O . PRO A 1 82 ? -47.126 -27.124 7.862 1.00 0.00 62 PRO A O 4
ATOM 7721 N N . GLN A 1 83 ? -47.161 -27.993 5.788 1.00 0.00 63 GLN A N 4
ATOM 7722 C CA . GLN A 1 83 ? -47.043 -29.367 6.254 1.00 0.00 63 GLN A CA 4
ATOM 7723 C C . GLN A 1 83 ? -45.954 -29.483 7.319 1.00 0.00 63 GLN A C 4
ATOM 7724 O O . GLN A 1 83 ? -45.781 -30.538 7.930 1.00 0.00 63 GLN A O 4
ATOM 7738 N N . GLN A 1 84 ? -45.224 -28.393 7.535 1.00 0.00 64 GLN A N 4
ATOM 7739 C CA . GLN A 1 84 ? -44.156 -28.387 8.529 1.00 0.00 64 GLN A CA 4
ATOM 7740 C C . GLN A 1 84 ? -43.110 -29.443 8.195 1.00 0.00 64 GLN A C 4
ATOM 7741 O O . GLN A 1 84 ? -42.960 -30.431 8.915 1.00 0.00 64 GLN A O 4
ATOM 7755 N N . GLU A 1 85 ? -42.393 -29.229 7.098 1.00 0.00 65 GLU A N 4
ATOM 7756 C CA . GLU A 1 85 ? -41.364 -30.175 6.675 1.00 0.00 65 GLU A CA 4
ATOM 7757 C C . GLU A 1 85 ? -39.969 -29.643 6.998 1.00 0.00 65 GLU A C 4
ATOM 7758 O O . GLU A 1 85 ? -39.390 -29.986 8.030 1.00 0.00 65 GLU A O 4
ATOM 7770 N N . GLU A 1 86 ? -39.432 -28.807 6.113 1.00 0.00 66 GLU A N 4
ATOM 7771 C CA . GLU A 1 86 ? -38.102 -28.242 6.321 1.00 0.00 66 GLU A CA 4
ATOM 7772 C C . GLU A 1 86 ? -37.082 -29.349 6.570 1.00 0.00 66 GLU A C 4
ATOM 7773 O O . GLU A 1 86 ? -37.421 -30.411 7.093 1.00 0.00 66 GLU A O 4
ATOM 7785 N N . THR A 1 87 ? -35.832 -29.097 6.189 1.00 0.00 67 THR A N 4
ATOM 7786 C CA . THR A 1 87 ? -34.773 -30.085 6.374 1.00 0.00 67 THR A CA 4
ATOM 7787 C C . THR A 1 87 ? -33.508 -29.429 6.920 1.00 0.00 67 THR A C 4
ATOM 7788 O O . THR A 1 87 ? -32.495 -30.094 7.128 1.00 0.00 67 THR A O 4
ATOM 7799 N N . THR A 1 88 ? -33.572 -28.120 7.149 1.00 0.00 68 THR A N 4
ATOM 7800 C CA . THR A 1 88 ? -32.420 -27.391 7.668 1.00 0.00 68 THR A CA 4
ATOM 7801 C C . THR A 1 88 ? -31.208 -27.589 6.762 1.00 0.00 68 THR A C 4
ATOM 7802 O O . THR A 1 88 ? -30.293 -28.344 7.090 1.00 0.00 68 THR A O 4
ATOM 7813 N N . TYR A 1 89 ? -31.209 -26.908 5.621 1.00 0.00 69 TYR A N 4
ATOM 7814 C CA . TYR A 1 89 ? -30.104 -27.022 4.676 1.00 0.00 69 TYR A CA 4
ATOM 7815 C C . TYR A 1 89 ? -29.742 -25.655 4.102 1.00 0.00 69 TYR A C 4
ATOM 7816 O O . TYR A 1 89 ? -30.395 -25.164 3.181 1.00 0.00 69 TYR A O 4
ATOM 7834 N N . TYR A 1 90 ? -28.697 -25.047 4.652 1.00 0.00 70 TYR A N 4
ATOM 7835 C CA . TYR A 1 90 ? -28.256 -23.737 4.186 1.00 0.00 70 TYR A CA 4
ATOM 7836 C C . TYR A 1 90 ? -26.750 -23.732 3.950 1.00 0.00 70 TYR A C 4
ATOM 7837 O O . TYR A 1 90 ? -26.289 -23.591 2.817 1.00 0.00 70 TYR A O 4
ATOM 7855 N N . GLN A 1 91 ? -25.988 -23.886 5.028 1.00 0.00 71 GLN A N 4
ATOM 7856 C CA . GLN A 1 91 ? -24.533 -23.898 4.928 1.00 0.00 71 GLN A CA 4
ATOM 7857 C C . GLN A 1 91 ? -24.092 -24.457 3.578 1.00 0.00 71 GLN A C 4
ATOM 7858 O O . GLN A 1 91 ? -23.901 -25.663 3.428 1.00 0.00 71 GLN A O 4
ATOM 7872 N N . THR A 1 92 ? -23.926 -23.570 2.602 1.00 0.00 72 THR A N 4
ATOM 7873 C CA . THR A 1 92 ? -23.499 -23.986 1.269 1.00 0.00 72 THR A CA 4
ATOM 7874 C C . THR A 1 92 ? -21.980 -24.113 1.219 1.00 0.00 72 THR A C 4
ATOM 7875 O O . THR A 1 92 ? -21.445 -25.187 0.942 1.00 0.00 72 THR A O 4
ATOM 7886 N N . ALA A 1 93 ? -21.293 -23.009 1.495 1.00 0.00 73 ALA A N 4
ATOM 7887 C CA . ALA A 1 93 ? -19.834 -23.001 1.485 1.00 0.00 73 ALA A CA 4
ATOM 7888 C C . ALA A 1 93 ? -19.296 -23.722 0.255 1.00 0.00 73 ALA A C 4
ATOM 7889 O O . ALA A 1 93 ? -19.393 -24.944 0.146 1.00 0.00 73 ALA A O 4
ATOM 7896 N N . LEU A 1 94 ? -18.725 -22.957 -0.670 1.00 0.00 74 LEU A N 4
ATOM 7897 C CA . LEU A 1 94 ? -18.173 -23.538 -1.888 1.00 0.00 74 LEU A CA 4
ATOM 7898 C C . LEU A 1 94 ? -16.765 -23.012 -2.145 1.00 0.00 74 LEU A C 4
ATOM 7899 O O . LEU A 1 94 ? -16.443 -22.591 -3.256 1.00 0.00 74 LEU A O 4
ATOM 7915 N N . PRO A 1 95 ? -15.929 -23.035 -1.144 1.00 0.00 75 PRO A N 4
ATOM 7916 C CA . PRO A 1 95 ? -14.523 -22.555 -1.262 1.00 0.00 75 PRO A CA 4
ATOM 7917 C C . PRO A 1 95 ? -13.677 -23.484 -2.127 1.00 0.00 75 PRO A C 4
ATOM 7918 O O . PRO A 1 95 ? -12.618 -23.095 -2.621 1.00 0.00 75 PRO A O 4
ATOM 7929 N N . GLY A 1 96 ? -14.153 -24.713 -2.305 1.00 0.00 76 GLY A N 4
ATOM 7930 C CA . GLY A 1 96 ? -13.435 -25.694 -3.112 1.00 0.00 76 GLY A CA 4
ATOM 7931 C C . GLY A 1 96 ? -11.942 -25.392 -3.140 1.00 0.00 76 GLY A C 4
ATOM 7932 O O . GLY A 1 96 ? -11.377 -24.913 -2.155 1.00 0.00 76 GLY A O 4
ATOM 7936 N N . ASN A 1 97 ? -11.306 -25.675 -4.272 1.00 0.00 77 ASN A N 4
ATOM 7937 C CA . ASN A 1 97 ? -9.876 -25.430 -4.416 1.00 0.00 77 ASN A CA 4
ATOM 7938 C C . ASN A 1 97 ? -9.565 -24.867 -5.799 1.00 0.00 77 ASN A C 4
ATOM 7939 O O . ASN A 1 97 ? -9.772 -25.535 -6.812 1.00 0.00 77 ASN A O 4
ATOM 7950 N N . ASP A 1 98 ? -9.065 -23.637 -5.833 1.00 0.00 78 ASP A N 4
ATOM 7951 C CA . ASP A 1 98 ? -8.730 -22.995 -7.098 1.00 0.00 78 ASP A CA 4
ATOM 7952 C C . ASP A 1 98 ? -7.890 -23.927 -7.966 1.00 0.00 78 ASP A C 4
ATOM 7953 O O . ASP A 1 98 ? -6.939 -24.545 -7.490 1.00 0.00 78 ASP A O 4
ATOM 7962 N N . ARG A 1 99 ? -8.251 -24.024 -9.241 1.00 0.00 79 ARG A N 4
ATOM 7963 C CA . ARG A 1 99 ? -7.522 -24.885 -10.167 1.00 0.00 79 ARG A CA 4
ATOM 7964 C C . ARG A 1 99 ? -6.069 -24.436 -10.287 1.00 0.00 79 ARG A C 4
ATOM 7965 O O . ARG A 1 99 ? -5.416 -24.141 -9.284 1.00 0.00 79 ARG A O 4
ATOM 7986 N N . TYR A 1 100 ? -5.567 -24.386 -11.515 1.00 0.00 80 TYR A N 4
ATOM 7987 C CA . TYR A 1 100 ? -4.187 -23.971 -11.752 1.00 0.00 80 TYR A CA 4
ATOM 7988 C C . TYR A 1 100 ? -4.130 -22.892 -12.830 1.00 0.00 80 TYR A C 4
ATOM 7989 O O . TYR A 1 100 ? -5.143 -22.275 -13.158 1.00 0.00 80 TYR A O 4
ATOM 8007 N N . ILE A 1 101 ? -2.938 -22.672 -13.377 1.00 0.00 81 ILE A N 4
ATOM 8008 C CA . ILE A 1 101 ? -2.760 -21.665 -14.417 1.00 0.00 81 ILE A CA 4
ATOM 8009 C C . ILE A 1 101 ? -3.188 -20.291 -13.916 1.00 0.00 81 ILE A C 4
ATOM 8010 O O . ILE A 1 101 ? -4.156 -20.167 -13.164 1.00 0.00 81 ILE A O 4
ATOM 8026 N N . SER A 1 102 ? -2.462 -19.260 -14.337 1.00 0.00 82 SER A N 4
ATOM 8027 C CA . SER A 1 102 ? -2.775 -17.896 -13.926 1.00 0.00 82 SER A CA 4
ATOM 8028 C C . SER A 1 102 ? -1.864 -16.900 -14.636 1.00 0.00 82 SER A C 4
ATOM 8029 O O . SER A 1 102 ? -1.673 -16.975 -15.850 1.00 0.00 82 SER A O 4
ATOM 8037 N N . VAL A 1 103 ? -1.303 -15.969 -13.871 1.00 0.00 83 VAL A N 4
ATOM 8038 C CA . VAL A 1 103 ? -0.413 -14.962 -14.437 1.00 0.00 83 VAL A CA 4
ATOM 8039 C C . VAL A 1 103 ? 1.019 -15.486 -14.496 1.00 0.00 83 VAL A C 4
ATOM 8040 O O . VAL A 1 103 ? 1.272 -16.660 -14.225 1.00 0.00 83 VAL A O 4
ATOM 8053 N N . GLY A 1 104 ? 1.952 -14.609 -14.851 1.00 0.00 84 GLY A N 4
ATOM 8054 C CA . GLY A 1 104 ? 3.355 -14.994 -14.940 1.00 0.00 84 GLY A CA 4
ATOM 8055 C C . GLY A 1 104 ? 3.833 -14.990 -16.388 1.00 0.00 84 GLY A C 4
ATOM 8056 O O . GLY A 1 104 ? 4.380 -15.980 -16.874 1.00 0.00 84 GLY A O 4
ATOM 8060 N N . SER A 1 105 ? 3.626 -13.869 -17.073 1.00 0.00 85 SER A N 4
ATOM 8061 C CA . SER A 1 105 ? 4.042 -13.751 -18.465 1.00 0.00 85 SER A CA 4
ATOM 8062 C C . SER A 1 105 ? 4.720 -12.407 -18.712 1.00 0.00 85 SER A C 4
ATOM 8063 O O . SER A 1 105 ? 4.660 -11.865 -19.815 1.00 0.00 85 SER A O 4
ATOM 8071 N N . GLN A 1 106 ? 5.370 -11.878 -17.680 1.00 0.00 86 GLN A N 4
ATOM 8072 C CA . GLN A 1 106 ? 6.060 -10.598 -17.801 1.00 0.00 86 GLN A CA 4
ATOM 8073 C C . GLN A 1 106 ? 7.542 -10.819 -18.086 1.00 0.00 86 GLN A C 4
ATOM 8074 O O . GLN A 1 106 ? 8.124 -11.816 -17.658 1.00 0.00 86 GLN A O 4
ATOM 8088 N N . ALA A 1 107 ? 8.147 -9.885 -18.813 1.00 0.00 87 ALA A N 4
ATOM 8089 C CA . ALA A 1 107 ? 9.561 -9.995 -19.151 1.00 0.00 87 ALA A CA 4
ATOM 8090 C C . ALA A 1 107 ? 10.411 -9.161 -18.198 1.00 0.00 87 ALA A C 4
ATOM 8091 O O . ALA A 1 107 ? 10.621 -7.969 -18.422 1.00 0.00 87 ALA A O 4
ATOM 8098 N N . ASP A 1 108 ? 10.899 -9.795 -17.137 1.00 0.00 88 ASP A N 4
ATOM 8099 C CA . ASP A 1 108 ? 11.729 -9.101 -16.159 1.00 0.00 88 ASP A CA 4
ATOM 8100 C C . ASP A 1 108 ? 12.606 -8.062 -16.846 1.00 0.00 88 ASP A C 4
ATOM 8101 O O . ASP A 1 108 ? 12.497 -6.866 -16.577 1.00 0.00 88 ASP A O 4
ATOM 8110 N N . THR A 1 109 ? 13.477 -8.529 -17.735 1.00 0.00 89 THR A N 4
ATOM 8111 C CA . THR A 1 109 ? 14.372 -7.633 -18.457 1.00 0.00 89 THR A CA 4
ATOM 8112 C C . THR A 1 109 ? 14.700 -6.407 -17.610 1.00 0.00 89 THR A C 4
ATOM 8113 O O . THR A 1 109 ? 14.544 -5.271 -18.058 1.00 0.00 89 THR A O 4
ATOM 8124 N N . ASN A 1 110 ? 15.156 -6.648 -16.386 1.00 0.00 90 ASN A N 4
ATOM 8125 C CA . ASN A 1 110 ? 15.509 -5.563 -15.479 1.00 0.00 90 ASN A CA 4
ATOM 8126 C C . ASN A 1 110 ? 16.325 -6.119 -14.326 1.00 0.00 90 ASN A C 4
ATOM 8127 O O . ASN A 1 110 ? 16.342 -5.565 -13.227 1.00 0.00 90 ASN A O 4
ATOM 8138 N N . VAL A 1 111 ? 16.987 -7.234 -14.596 1.00 0.00 91 VAL A N 4
ATOM 8139 C CA . VAL A 1 111 ? 17.803 -7.904 -13.596 1.00 0.00 91 VAL A CA 4
ATOM 8140 C C . VAL A 1 111 ? 19.280 -7.784 -13.934 1.00 0.00 91 VAL A C 4
ATOM 8141 O O . VAL A 1 111 ? 19.670 -6.998 -14.799 1.00 0.00 91 VAL A O 4
ATOM 8154 N N . ILE A 1 112 ? 20.095 -8.583 -13.257 1.00 0.00 92 ILE A N 4
ATOM 8155 C CA . ILE A 1 112 ? 21.526 -8.578 -13.504 1.00 0.00 92 ILE A CA 4
ATOM 8156 C C . ILE A 1 112 ? 22.198 -9.732 -12.776 1.00 0.00 92 ILE A C 4
ATOM 8157 O O . ILE A 1 112 ? 21.551 -10.705 -12.391 1.00 0.00 92 ILE A O 4
ATOM 8173 N N . ASP A 1 113 ? 23.499 -9.610 -12.603 1.00 0.00 93 ASP A N 4
ATOM 8174 C CA . ASP A 1 113 ? 24.276 -10.643 -11.928 1.00 0.00 93 ASP A CA 4
ATOM 8175 C C . ASP A 1 113 ? 24.500 -10.281 -10.465 1.00 0.00 93 ASP A C 4
ATOM 8176 O O . ASP A 1 113 ? 25.009 -9.206 -10.151 1.00 0.00 93 ASP A O 4
ATOM 8185 N N . LEU A 1 114 ? 24.119 -11.191 -9.572 1.00 0.00 94 LEU A N 4
ATOM 8186 C CA . LEU A 1 114 ? 24.286 -10.962 -8.142 1.00 0.00 94 LEU A CA 4
ATOM 8187 C C . LEU A 1 114 ? 25.258 -11.980 -7.554 1.00 0.00 94 LEU A C 4
ATOM 8188 O O . LEU A 1 114 ? 25.445 -12.045 -6.339 1.00 0.00 94 LEU A O 4
ATOM 8204 N N . THR A 1 115 ? 25.872 -12.770 -8.428 1.00 0.00 95 THR A N 4
ATOM 8205 C CA . THR A 1 115 ? 26.826 -13.784 -7.990 1.00 0.00 95 THR A CA 4
ATOM 8206 C C . THR A 1 115 ? 28.249 -13.361 -8.336 1.00 0.00 95 THR A C 4
ATOM 8207 O O . THR A 1 115 ? 29.201 -13.733 -7.651 1.00 0.00 95 THR A O 4
ATOM 8218 N N . GLY A 1 116 ? 28.387 -12.583 -9.405 1.00 0.00 96 GLY A N 4
ATOM 8219 C CA . GLY A 1 116 ? 29.699 -12.116 -9.831 1.00 0.00 96 GLY A CA 4
ATOM 8220 C C . GLY A 1 116 ? 30.155 -10.934 -8.983 1.00 0.00 96 GLY A C 4
ATOM 8221 O O . GLY A 1 116 ? 30.687 -9.953 -9.503 1.00 0.00 96 GLY A O 4
ATOM 8225 N N . ASP A 1 117 ? 29.940 -11.035 -7.675 1.00 0.00 97 ASP A N 4
ATOM 8226 C CA . ASP A 1 117 ? 30.331 -9.968 -6.763 1.00 0.00 97 ASP A CA 4
ATOM 8227 C C . ASP A 1 117 ? 31.679 -9.385 -7.169 1.00 0.00 97 ASP A C 4
ATOM 8228 O O . ASP A 1 117 ? 32.453 -10.023 -7.883 1.00 0.00 97 ASP A O 4
ATOM 8237 N N . ASP A 1 118 ? 31.954 -8.170 -6.708 1.00 0.00 98 ASP A N 4
ATOM 8238 C CA . ASP A 1 118 ? 33.214 -7.511 -7.026 1.00 0.00 98 ASP A CA 4
ATOM 8239 C C . ASP A 1 118 ? 34.298 -7.933 -6.041 1.00 0.00 98 ASP A C 4
ATOM 8240 O O . ASP A 1 118 ? 34.413 -7.374 -4.951 1.00 0.00 98 ASP A O 4
ATOM 8249 N N . LYS A 1 119 ? 35.090 -8.925 -6.433 1.00 0.00 99 LYS A N 4
ATOM 8250 C CA . LYS A 1 119 ? 36.162 -9.418 -5.577 1.00 0.00 99 LYS A CA 4
ATOM 8251 C C . LYS A 1 119 ? 37.376 -8.500 -5.653 1.00 0.00 99 LYS A C 4
ATOM 8252 O O . LYS A 1 119 ? 38.349 -8.680 -4.924 1.00 0.00 99 LYS A O 4
ATOM 8271 N N . ASP A 1 120 ? 37.310 -7.513 -6.541 1.00 0.00 100 ASP A N 4
ATOM 8272 C CA . ASP A 1 120 ? 38.411 -6.570 -6.702 1.00 0.00 100 ASP A CA 4
ATOM 8273 C C . ASP A 1 120 ? 38.847 -6.025 -5.347 1.00 0.00 100 ASP A C 4
ATOM 8274 O O . ASP A 1 120 ? 39.962 -5.524 -5.198 1.00 0.00 100 ASP A O 4
ATOM 8283 N N . ASP A 1 121 ? 37.960 -6.123 -4.364 1.00 0.00 101 ASP A N 4
ATOM 8284 C CA . ASP A 1 121 ? 38.260 -5.635 -3.023 1.00 0.00 101 ASP A CA 4
ATOM 8285 C C . ASP A 1 121 ? 39.586 -6.200 -2.526 1.00 0.00 101 ASP A C 4
ATOM 8286 O O . ASP A 1 121 ? 40.443 -5.460 -2.043 1.00 0.00 101 ASP A O 4
ATOM 8295 N N . LEU A 1 122 ? 39.750 -7.515 -2.640 1.00 0.00 102 LEU A N 4
ATOM 8296 C CA . LEU A 1 122 ? 40.980 -8.156 -2.191 1.00 0.00 102 LEU A CA 4
ATOM 8297 C C . LEU A 1 122 ? 42.128 -7.817 -3.116 1.00 0.00 102 LEU A C 4
ATOM 8298 O O . LEU A 1 122 ? 43.169 -7.322 -2.684 1.00 0.00 102 LEU A O 4
ATOM 8314 N N . GLN A 1 123 ? 41.924 -8.065 -4.391 1.00 0.00 103 GLN A N 4
ATOM 8315 C CA . GLN A 1 123 ? 42.944 -7.759 -5.376 1.00 0.00 103 GLN A CA 4
ATOM 8316 C C . GLN A 1 123 ? 43.513 -6.390 -5.063 1.00 0.00 103 GLN A C 4
ATOM 8317 O O . GLN A 1 123 ? 44.600 -6.024 -5.512 1.00 0.00 103 GLN A O 4
ATOM 8331 N N . ARG A 1 124 ? 42.748 -5.644 -4.279 1.00 0.00 104 ARG A N 4
ATOM 8332 C CA . ARG A 1 124 ? 43.146 -4.300 -3.883 1.00 0.00 104 ARG A CA 4
ATOM 8333 C C . ARG A 1 124 ? 44.019 -4.345 -2.635 1.00 0.00 104 ARG A C 4
ATOM 8334 O O . ARG A 1 124 ? 44.984 -3.592 -2.519 1.00 0.00 104 ARG A O 4
ATOM 8355 N N . ALA A 1 125 ? 43.677 -5.231 -1.704 1.00 0.00 105 ALA A N 4
ATOM 8356 C CA . ALA A 1 125 ? 44.446 -5.356 -0.472 1.00 0.00 105 ALA A CA 4
ATOM 8357 C C . ALA A 1 125 ? 45.921 -5.590 -0.787 1.00 0.00 105 ALA A C 4
ATOM 8358 O O . ALA A 1 125 ? 46.786 -4.816 -0.373 1.00 0.00 105 ALA A O 4
ATOM 8365 N N . ILE A 1 126 ? 46.200 -6.654 -1.532 1.00 0.00 106 ILE A N 4
ATOM 8366 C CA . ILE A 1 126 ? 47.573 -6.970 -1.902 1.00 0.00 106 ILE A CA 4
ATOM 8367 C C . ILE A 1 126 ? 48.137 -5.870 -2.768 1.00 0.00 106 ILE A C 4
ATOM 8368 O O . ILE A 1 126 ? 49.157 -5.257 -2.454 1.00 0.00 106 ILE A O 4
ATOM 8384 N N . ALA A 1 127 ? 47.448 -5.633 -3.857 1.00 0.00 107 ALA A N 4
ATOM 8385 C CA . ALA A 1 127 ? 47.852 -4.600 -4.801 1.00 0.00 107 ALA A CA 4
ATOM 8386 C C . ALA A 1 127 ? 48.254 -3.334 -4.053 1.00 0.00 107 ALA A C 4
ATOM 8387 O O . ALA A 1 127 ? 49.225 -2.669 -4.413 1.00 0.00 107 ALA A O 4
ATOM 8394 N N . LEU A 1 128 ? 47.508 -3.012 -3.000 1.00 0.00 108 LEU A N 4
ATOM 8395 C CA . LEU A 1 128 ? 47.804 -1.828 -2.200 1.00 0.00 108 LEU A CA 4
ATOM 8396 C C . LEU A 1 128 ? 49.211 -1.927 -1.628 1.00 0.00 108 LEU A C 4
ATOM 8397 O O . LEU A 1 128 ? 49.974 -0.961 -1.662 1.00 0.00 108 LEU A O 4
ATOM 8413 N N . SER A 1 129 ? 49.555 -3.103 -1.114 1.00 0.00 109 SER A N 4
ATOM 8414 C CA . SER A 1 129 ? 50.884 -3.305 -0.555 1.00 0.00 109 SER A CA 4
ATOM 8415 C C . SER A 1 129 ? 51.914 -3.269 -1.671 1.00 0.00 109 SER A C 4
ATOM 8416 O O . SER A 1 129 ? 52.917 -2.562 -1.582 1.00 0.00 109 SER A O 4
ATOM 8424 N N . LEU A 1 130 ? 51.643 -4.011 -2.735 1.00 0.00 110 LEU A N 4
ATOM 8425 C CA . LEU A 1 130 ? 52.537 -4.030 -3.880 1.00 0.00 110 LEU A CA 4
ATOM 8426 C C . LEU A 1 130 ? 52.820 -2.598 -4.311 1.00 0.00 110 LEU A C 4
ATOM 8427 O O . LEU A 1 130 ? 53.768 -2.328 -5.048 1.00 0.00 110 LEU A O 4
ATOM 8443 N N . ALA A 1 131 ? 51.971 -1.686 -3.846 1.00 0.00 111 ALA A N 4
ATOM 8444 C CA . ALA A 1 131 ? 52.113 -0.273 -4.187 1.00 0.00 111 ALA A CA 4
ATOM 8445 C C . ALA A 1 131 ? 53.179 0.393 -3.326 1.00 0.00 111 ALA A C 4
ATOM 8446 O O . ALA A 1 131 ? 54.163 0.926 -3.844 1.00 0.00 111 ALA A O 4
ATOM 8453 N N . GLU A 1 132 ? 52.986 0.355 -2.012 1.00 0.00 112 GLU A N 4
ATOM 8454 C CA . GLU A 1 132 ? 53.953 0.958 -1.106 1.00 0.00 112 GLU A CA 4
ATOM 8455 C C . GLU A 1 132 ? 55.352 0.529 -1.513 1.00 0.00 112 GLU A C 4
ATOM 8456 O O . GLU A 1 132 ? 56.335 1.228 -1.260 1.00 0.00 112 GLU A O 4
ATOM 8468 N N . SER A 1 133 ? 55.428 -0.625 -2.162 1.00 0.00 113 SER A N 4
ATOM 8469 C CA . SER A 1 133 ? 56.704 -1.147 -2.626 1.00 0.00 113 SER A CA 4
ATOM 8470 C C . SER A 1 133 ? 56.978 -0.660 -4.040 1.00 0.00 113 SER A C 4
ATOM 8471 O O . SER A 1 133 ? 58.092 -0.250 -4.362 1.00 0.00 113 SER A O 4
ATOM 8479 N N . ASN A 1 134 ? 55.950 -0.702 -4.879 1.00 0.00 114 ASN A N 4
ATOM 8480 C CA . ASN A 1 134 ? 56.095 -0.251 -6.253 1.00 0.00 114 ASN A CA 4
ATOM 8481 C C . ASN A 1 134 ? 57.013 0.962 -6.299 1.00 0.00 114 ASN A C 4
ATOM 8482 O O . ASN A 1 134 ? 57.633 1.248 -7.323 1.00 0.00 114 ASN A O 4
ATOM 8493 N N . ARG A 1 135 ? 57.108 1.665 -5.172 1.00 0.00 115 ARG A N 4
ATOM 8494 C CA . ARG A 1 135 ? 57.968 2.839 -5.089 1.00 0.00 115 ARG A CA 4
ATOM 8495 C C . ARG A 1 135 ? 59.216 2.510 -4.280 1.00 0.00 115 ARG A C 4
ATOM 8496 O O . ARG A 1 135 ? 60.332 2.842 -4.677 1.00 0.00 115 ARG A O 4
ATOM 8517 N N . ALA A 1 136 ? 59.018 1.837 -3.151 1.00 0.00 116 ALA A N 4
ATOM 8518 C CA . ALA A 1 136 ? 60.136 1.449 -2.305 1.00 0.00 116 ALA A CA 4
ATOM 8519 C C . ALA A 1 136 ? 60.815 0.214 -2.886 1.00 0.00 116 ALA A C 4
ATOM 8520 O O . ALA A 1 136 ? 61.512 -0.518 -2.184 1.00 0.00 116 ALA A O 4
ATOM 8527 N N . PHE A 1 137 ? 60.597 -0.009 -4.179 1.00 0.00 117 PHE A N 4
ATOM 8528 C CA . PHE A 1 137 ? 61.178 -1.157 -4.863 1.00 0.00 117 PHE A CA 4
ATOM 8529 C C . PHE A 1 137 ? 62.132 -0.705 -5.965 1.00 0.00 117 PHE A C 4
ATOM 8530 O O . PHE A 1 137 ? 63.347 -0.675 -5.774 1.00 0.00 117 PHE A O 4
ATOM 8547 N N . ARG A 1 138 ? 61.570 -0.358 -7.119 1.00 0.00 118 ARG A N 4
ATOM 8548 C CA . ARG A 1 138 ? 62.383 0.089 -8.248 1.00 0.00 118 ARG A CA 4
ATOM 8549 C C . ARG A 1 138 ? 63.001 1.453 -7.959 1.00 0.00 118 ARG A C 4
ATOM 8550 O O . ARG A 1 138 ? 62.386 2.490 -8.206 1.00 0.00 118 ARG A O 4
ATOM 8571 N N . GLU A 1 139 ? 64.223 1.443 -7.436 1.00 0.00 119 GLU A N 4
ATOM 8572 C CA . GLU A 1 139 ? 64.920 2.685 -7.118 1.00 0.00 119 GLU A CA 4
ATOM 8573 C C . GLU A 1 139 ? 66.204 2.805 -7.935 1.00 0.00 119 GLU A C 4
ATOM 8574 O O . GLU A 1 139 ? 67.254 3.169 -7.407 1.00 0.00 119 GLU A O 4
ATOM 8586 N N . THR A 1 140 ? 66.111 2.498 -9.224 1.00 0.00 120 THR A N 4
ATOM 8587 C CA . THR A 1 140 ? 67.273 2.578 -10.104 1.00 0.00 120 THR A CA 4
ATOM 8588 C C . THR A 1 140 ? 67.582 4.031 -10.452 1.00 0.00 120 THR A C 4
ATOM 8589 O O . THR A 1 140 ? 66.692 4.881 -10.459 1.00 0.00 120 THR A O 4
ATOM 8600 N N . GLY A 1 141 ? 68.850 4.309 -10.740 1.00 0.00 121 GLY A N 4
ATOM 8601 C CA . GLY A 1 141 ? 69.262 5.665 -11.087 1.00 0.00 121 GLY A CA 4
ATOM 8602 C C . GLY A 1 141 ? 70.764 5.844 -10.894 1.00 0.00 121 GLY A C 4
ATOM 8603 O O . GLY A 1 141 ? 71.203 6.731 -10.162 1.00 0.00 121 GLY A O 4
ATOM 8607 N N . ILE A 1 142 ? 71.547 4.998 -11.555 1.00 0.00 122 ILE A N 4
ATOM 8608 C CA . ILE A 1 142 ? 72.998 5.077 -11.447 1.00 0.00 122 ILE A CA 4
ATOM 8609 C C . ILE A 1 142 ? 73.533 6.249 -12.262 1.00 0.00 122 ILE A C 4
ATOM 8610 O O . ILE A 1 142 ? 73.135 6.453 -13.409 1.00 0.00 122 ILE A O 4
ATOM 8626 N N . THR A 1 143 ? 74.437 7.014 -11.663 1.00 0.00 123 THR A N 4
ATOM 8627 C CA . THR A 1 143 ? 75.026 8.160 -12.343 1.00 0.00 123 THR A CA 4
ATOM 8628 C C . THR A 1 143 ? 76.540 8.002 -12.427 1.00 0.00 123 THR A C 4
ATOM 8629 O O . THR A 1 143 ? 77.204 8.689 -13.201 1.00 0.00 123 THR A O 4
ATOM 8640 N N . ASP A 1 144 ? 77.072 7.087 -11.621 1.00 0.00 124 ASP A N 4
ATOM 8641 C CA . ASP A 1 144 ? 78.509 6.830 -11.599 1.00 0.00 124 ASP A CA 4
ATOM 8642 C C . ASP A 1 144 ? 79.286 8.045 -12.090 1.00 0.00 124 ASP A C 4
ATOM 8643 O O . ASP A 1 144 ? 80.152 7.930 -12.959 1.00 0.00 124 ASP A O 4
ATOM 8652 N N . GLU A 1 145 ? 78.977 9.208 -11.529 1.00 0.00 125 GLU A N 4
ATOM 8653 C CA . GLU A 1 145 ? 79.663 10.435 -11.918 1.00 0.00 125 GLU A CA 4
ATOM 8654 C C . GLU A 1 145 ? 81.055 10.480 -11.299 1.00 0.00 125 GLU A C 4
ATOM 8655 O O . GLU A 1 145 ? 82.022 10.877 -11.950 1.00 0.00 125 GLU A O 4
ATOM 8667 N N . GLU A 1 146 ? 81.150 10.063 -10.041 1.00 0.00 126 GLU A N 4
ATOM 8668 C CA . GLU A 1 146 ? 82.431 10.052 -9.344 1.00 0.00 126 GLU A CA 4
ATOM 8669 C C . GLU A 1 146 ? 83.443 9.213 -10.115 1.00 0.00 126 GLU A C 4
ATOM 8670 O O . GLU A 1 146 ? 84.617 9.573 -10.215 1.00 0.00 126 GLU A O 4
ATOM 8682 N N . GLN A 1 147 ? 82.979 8.096 -10.663 1.00 0.00 127 GLN A N 4
ATOM 8683 C CA . GLN A 1 147 ? 83.848 7.212 -11.429 1.00 0.00 127 GLN A CA 4
ATOM 8684 C C . GLN A 1 147 ? 84.210 7.865 -12.761 1.00 0.00 127 GLN A C 4
ATOM 8685 O O . GLN A 1 147 ? 85.326 7.710 -13.258 1.00 0.00 127 GLN A O 4
ATOM 8699 N N . ALA A 1 148 ? 83.258 8.597 -13.330 1.00 0.00 128 ALA A N 4
ATOM 8700 C CA . ALA A 1 148 ? 83.483 9.273 -14.601 1.00 0.00 128 ALA A CA 4
ATOM 8701 C C . ALA A 1 148 ? 84.455 10.433 -14.420 1.00 0.00 128 ALA A C 4
ATOM 8702 O O . ALA A 1 148 ? 85.600 10.372 -14.869 1.00 0.00 128 ALA A O 4
ATOM 8709 N N . ILE A 1 149 ? 83.991 11.487 -13.757 1.00 0.00 129 ILE A N 4
ATOM 8710 C CA . ILE A 1 149 ? 84.829 12.656 -13.518 1.00 0.00 129 ILE A CA 4
ATOM 8711 C C . ILE A 1 149 ? 86.218 12.229 -13.059 1.00 0.00 129 ILE A C 4
ATOM 8712 O O . ILE A 1 149 ? 87.224 12.819 -13.457 1.00 0.00 129 ILE A O 4
ATOM 8728 N N . SER A 1 150 ? 86.269 11.196 -12.224 1.00 0.00 130 SER A N 4
ATOM 8729 C CA . SER A 1 150 ? 87.541 10.694 -11.721 1.00 0.00 130 SER A CA 4
ATOM 8730 C C . SER A 1 150 ? 88.467 10.336 -12.879 1.00 0.00 130 SER A C 4
ATOM 8731 O O . SER A 1 150 ? 89.580 10.853 -12.979 1.00 0.00 130 SER A O 4
ATOM 8739 N N . ARG A 1 151 ? 87.996 9.454 -13.755 1.00 0.00 131 ARG A N 4
ATOM 8740 C CA . ARG A 1 151 ? 88.789 9.042 -14.908 1.00 0.00 131 ARG A CA 4
ATOM 8741 C C . ARG A 1 151 ? 89.274 10.267 -15.673 1.00 0.00 131 ARG A C 4
ATOM 8742 O O . ARG A 1 151 ? 90.465 10.408 -15.952 1.00 0.00 131 ARG A O 4
ATOM 8763 N N . VAL A 1 152 ? 88.342 11.154 -16.004 1.00 0.00 132 VAL A N 4
ATOM 8764 C CA . VAL A 1 152 ? 88.682 12.371 -16.731 1.00 0.00 132 VAL A CA 4
ATOM 8765 C C . VAL A 1 152 ? 89.888 13.046 -16.090 1.00 0.00 132 VAL A C 4
ATOM 8766 O O . VAL A 1 152 ? 90.983 13.043 -16.652 1.00 0.00 132 VAL A O 4
ATOM 8779 N N . LEU A 1 153 ? 89.681 13.620 -14.910 1.00 0.00 133 LEU A N 4
ATOM 8780 C CA . LEU A 1 153 ? 90.761 14.294 -14.199 1.00 0.00 133 LEU A CA 4
ATOM 8781 C C . LEU A 1 153 ? 92.100 13.646 -14.533 1.00 0.00 133 LEU A C 4
ATOM 8782 O O . LEU A 1 153 ? 92.944 14.248 -15.198 1.00 0.00 133 LEU A O 4
ATOM 8798 N N . GLU A 1 154 ? 92.287 12.417 -14.066 1.00 0.00 134 GLU A N 4
ATOM 8799 C CA . GLU A 1 154 ? 93.526 11.694 -14.319 1.00 0.00 134 GLU A CA 4
ATOM 8800 C C . GLU A 1 154 ? 93.900 11.765 -15.795 1.00 0.00 134 GLU A C 4
ATOM 8801 O O . GLU A 1 154 ? 94.966 12.267 -16.152 1.00 0.00 134 GLU A O 4
ATOM 8813 N N . ALA A 1 155 ? 93.017 11.260 -16.651 1.00 0.00 135 ALA A N 4
ATOM 8814 C CA . ALA A 1 155 ? 93.265 11.272 -18.087 1.00 0.00 135 ALA A CA 4
ATOM 8815 C C . ALA A 1 155 ? 93.505 12.696 -18.581 1.00 0.00 135 ALA A C 4
ATOM 8816 O O . ALA A 1 155 ? 93.657 12.929 -19.780 1.00 0.00 135 ALA A O 4
ATOM 8823 N N . SER A 1 156 ? 93.537 13.646 -17.651 1.00 0.00 136 SER A N 4
ATOM 8824 C CA . SER A 1 156 ? 93.760 15.042 -18.008 1.00 0.00 136 SER A CA 4
ATOM 8825 C C . SER A 1 156 ? 95.095 15.532 -17.456 1.00 0.00 136 SER A C 4
ATOM 8826 O O . SER A 1 156 ? 95.668 16.497 -17.963 1.00 0.00 136 SER A O 4
ATOM 8834 N N . ILE A 1 157 ? 95.583 14.865 -16.416 1.00 0.00 137 ILE A N 4
ATOM 8835 C CA . ILE A 1 157 ? 96.851 15.247 -15.806 1.00 0.00 137 ILE A CA 4
ATOM 8836 C C . ILE A 1 157 ? 97.935 14.221 -16.122 1.00 0.00 137 ILE A C 4
ATOM 8837 O O . ILE A 1 157 ? 99.070 14.582 -16.437 1.00 0.00 137 ILE A O 4
ATOM 8853 N N . ALA A 1 158 ? 97.581 12.942 -16.038 1.00 0.00 138 ALA A N 4
ATOM 8854 C CA . ALA A 1 158 ? 98.537 11.878 -16.318 1.00 0.00 138 ALA A CA 4
ATOM 8855 C C . ALA A 1 158 ? 99.900 12.221 -15.726 1.00 0.00 138 ALA A C 4
ATOM 8856 O O . ALA A 1 158 ? 100.919 12.168 -16.415 1.00 0.00 138 ALA A O 4
ATOM 8863 N N . GLU A 1 159 ? 99.908 12.577 -14.446 1.00 0.00 139 GLU A N 4
ATOM 8864 C CA . GLU A 1 159 ? 101.149 12.935 -13.768 1.00 0.00 139 GLU A CA 4
ATOM 8865 C C . GLU A 1 159 ? 101.805 11.703 -13.151 1.00 0.00 139 GLU A C 4
ATOM 8866 O O . GLU A 1 159 ? 101.177 10.965 -12.394 1.00 0.00 139 GLU A O 4
ATOM 8878 N N . ASN A 1 160 ? 103.077 11.494 -13.478 1.00 0.00 140 ASN A N 4
ATOM 8879 C CA . ASN A 1 160 ? 103.819 10.355 -12.951 1.00 0.00 140 ASN A CA 4
ATOM 8880 C C . ASN A 1 160 ? 105.156 10.814 -12.377 1.00 0.00 140 ASN A C 4
ATOM 8881 O O . ASN A 1 160 ? 105.244 11.195 -11.210 1.00 0.00 140 ASN A O 4
ATOM 8892 N N . LYS A 1 161 ? 106.191 10.778 -13.208 1.00 0.00 141 LYS A N 4
ATOM 8893 C CA . LYS A 1 161 ? 107.520 11.196 -12.779 1.00 0.00 141 LYS A CA 4
ATOM 8894 C C . LYS A 1 161 ? 107.926 10.473 -11.499 1.00 0.00 141 LYS A C 4
ATOM 8895 O O . LYS A 1 161 ? 107.696 10.967 -10.396 1.00 0.00 141 LYS A O 4
ATOM 8914 N N . ALA A 1 162 ? 108.535 9.302 -11.654 1.00 0.00 142 ALA A N 4
ATOM 8915 C CA . ALA A 1 162 ? 108.973 8.523 -10.503 1.00 0.00 142 ALA A CA 4
ATOM 8916 C C . ALA A 1 162 ? 109.835 9.381 -9.582 1.00 0.00 142 ALA A C 4
ATOM 8917 O O . ALA A 1 162 ? 110.529 10.291 -10.037 1.00 0.00 142 ALA A O 4
ATOM 8924 N N . CYS A 1 163 ? 109.786 9.090 -8.288 1.00 0.00 143 CYS A N 4
ATOM 8925 C CA . CYS A 1 163 ? 110.567 9.847 -7.317 1.00 0.00 143 CYS A CA 4
ATOM 8926 C C . CYS A 1 163 ? 112.053 9.785 -7.659 1.00 0.00 143 CYS A C 4
ATOM 8927 O O . CYS A 1 163 ? 112.637 8.705 -7.738 1.00 0.00 143 CYS A O 4
ATOM 8935 N N . LEU A 1 164 ? 112.656 10.952 -7.866 1.00 0.00 144 LEU A N 4
ATOM 8936 C CA . LEU A 1 164 ? 114.074 11.022 -8.201 1.00 0.00 144 LEU A CA 4
ATOM 8937 C C . LEU A 1 164 ? 114.895 11.411 -6.975 1.00 0.00 144 LEU A C 4
ATOM 8938 O O . LEU A 1 164 ? 115.847 10.723 -6.608 1.00 0.00 144 LEU A O 4
ATOM 8954 N N . LYS A 1 165 ? 114.517 12.522 -6.348 1.00 0.00 145 LYS A N 4
ATOM 8955 C CA . LYS A 1 165 ? 115.220 13.003 -5.163 1.00 0.00 145 LYS A CA 4
ATOM 8956 C C . LYS A 1 165 ? 116.716 13.133 -5.435 1.00 0.00 145 LYS A C 4
ATOM 8957 O O . LYS A 1 165 ? 117.275 12.404 -6.255 1.00 0.00 145 LYS A O 4
ATOM 8976 N N . ARG A 1 166 ? 117.357 14.066 -4.737 1.00 0.00 146 ARG A N 4
ATOM 8977 C CA . ARG A 1 166 ? 118.788 14.291 -4.904 1.00 0.00 146 ARG A CA 4
ATOM 8978 C C . ARG A 1 166 ? 119.059 15.127 -6.152 1.00 0.00 146 ARG A C 4
ATOM 8979 O O . ARG A 1 166 ? 119.133 14.549 -7.223 1.00 0.00 146 ARG A O 4
ATOM 9001 N N . MET A 1 21 ? 9.296 -20.021 -26.406 1.00 0.00 1 MET A N 5
ATOM 9002 C CA . MET A 1 21 ? 8.982 -21.429 -26.786 1.00 0.00 1 MET A CA 5
ATOM 9003 C C . MET A 1 21 ? 9.252 -22.347 -25.598 1.00 0.00 1 MET A C 5
ATOM 9004 O O . MET A 1 21 ? 8.537 -23.326 -25.384 1.00 0.00 1 MET A O 5
ATOM 9018 N N . THR A 1 22 ? 10.287 -22.025 -24.829 1.00 0.00 2 THR A N 5
ATOM 9019 C CA . THR A 1 22 ? 10.642 -22.828 -23.663 1.00 0.00 2 THR A CA 5
ATOM 9020 C C . THR A 1 22 ? 11.133 -21.935 -22.528 1.00 0.00 2 THR A C 5
ATOM 9021 O O . THR A 1 22 ? 12.239 -22.113 -22.019 1.00 0.00 2 THR A O 5
ATOM 9032 N N . VAL A 1 23 ? 10.305 -20.968 -22.142 1.00 0.00 3 VAL A N 5
ATOM 9033 C CA . VAL A 1 23 ? 10.663 -20.049 -21.077 1.00 0.00 3 VAL A CA 5
ATOM 9034 C C . VAL A 1 23 ? 10.499 -20.699 -19.705 1.00 0.00 3 VAL A C 5
ATOM 9035 O O . VAL A 1 23 ? 9.445 -20.593 -19.079 1.00 0.00 3 VAL A O 5
ATOM 9048 N N . GLU A 1 24 ? 11.553 -21.365 -19.243 1.00 0.00 4 GLU A N 5
ATOM 9049 C CA . GLU A 1 24 ? 11.523 -22.024 -17.941 1.00 0.00 4 GLU A CA 5
ATOM 9050 C C . GLU A 1 24 ? 10.263 -22.866 -17.785 1.00 0.00 4 GLU A C 5
ATOM 9051 O O . GLU A 1 24 ? 9.938 -23.315 -16.686 1.00 0.00 4 GLU A O 5
ATOM 9063 N N . GLN A 1 25 ? 9.556 -23.079 -18.889 1.00 0.00 5 GLN A N 5
ATOM 9064 C CA . GLN A 1 25 ? 8.335 -23.873 -18.856 1.00 0.00 5 GLN A CA 5
ATOM 9065 C C . GLN A 1 25 ? 8.617 -25.256 -18.279 1.00 0.00 5 GLN A C 5
ATOM 9066 O O . GLN A 1 25 ? 9.714 -25.792 -18.433 1.00 0.00 5 GLN A O 5
ATOM 9080 N N . ASN A 1 26 ? 7.621 -25.828 -17.613 1.00 0.00 6 ASN A N 5
ATOM 9081 C CA . ASN A 1 26 ? 7.773 -27.146 -17.017 1.00 0.00 6 ASN A CA 5
ATOM 9082 C C . ASN A 1 26 ? 6.493 -27.564 -16.301 1.00 0.00 6 ASN A C 5
ATOM 9083 O O . ASN A 1 26 ? 5.986 -26.842 -15.442 1.00 0.00 6 ASN A O 5
ATOM 9094 N N . VAL A 1 27 ? 5.976 -28.731 -16.665 1.00 0.00 7 VAL A N 5
ATOM 9095 C CA . VAL A 1 27 ? 4.754 -29.238 -16.052 1.00 0.00 7 VAL A CA 5
ATOM 9096 C C . VAL A 1 27 ? 4.995 -29.590 -14.586 1.00 0.00 7 VAL A C 5
ATOM 9097 O O . VAL A 1 27 ? 4.466 -30.580 -14.080 1.00 0.00 7 VAL A O 5
ATOM 9110 N N . LEU A 1 28 ? 5.796 -28.772 -13.909 1.00 0.00 8 LEU A N 5
ATOM 9111 C CA . LEU A 1 28 ? 6.097 -29.010 -12.502 1.00 0.00 8 LEU A CA 5
ATOM 9112 C C . LEU A 1 28 ? 4.878 -29.595 -11.793 1.00 0.00 8 LEU A C 5
ATOM 9113 O O . LEU A 1 28 ? 4.976 -30.615 -11.110 1.00 0.00 8 LEU A O 5
ATOM 9129 N N . GLN A 1 29 ? 3.730 -28.946 -11.963 1.00 0.00 9 GLN A N 5
ATOM 9130 C CA . GLN A 1 29 ? 2.502 -29.416 -11.335 1.00 0.00 9 GLN A CA 5
ATOM 9131 C C . GLN A 1 29 ? 1.505 -29.887 -12.390 1.00 0.00 9 GLN A C 5
ATOM 9132 O O . GLN A 1 29 ? 1.117 -29.123 -13.275 1.00 0.00 9 GLN A O 5
ATOM 9146 N N . GLN A 1 30 ? 1.094 -31.146 -12.288 1.00 0.00 10 GLN A N 5
ATOM 9147 C CA . GLN A 1 30 ? 0.140 -31.707 -13.238 1.00 0.00 10 GLN A CA 5
ATOM 9148 C C . GLN A 1 30 ? -0.505 -32.965 -12.666 1.00 0.00 10 GLN A C 5
ATOM 9149 O O . GLN A 1 30 ? -1.327 -33.606 -13.322 1.00 0.00 10 GLN A O 5
ATOM 9163 N N . SER A 1 31 ? -0.126 -33.313 -11.440 1.00 0.00 11 SER A N 5
ATOM 9164 C CA . SER A 1 31 ? -0.675 -34.498 -10.789 1.00 0.00 11 SER A CA 5
ATOM 9165 C C . SER A 1 31 ? -2.177 -34.343 -10.573 1.00 0.00 11 SER A C 5
ATOM 9166 O O . SER A 1 31 ? -2.836 -35.249 -10.062 1.00 0.00 11 SER A O 5
ATOM 9174 N N . ALA A 1 32 ? -2.712 -33.193 -10.966 1.00 0.00 12 ALA A N 5
ATOM 9175 C CA . ALA A 1 32 ? -4.139 -32.935 -10.810 1.00 0.00 12 ALA A CA 5
ATOM 9176 C C . ALA A 1 32 ? -4.930 -33.655 -11.896 1.00 0.00 12 ALA A C 5
ATOM 9177 O O . ALA A 1 32 ? -6.069 -34.071 -11.677 1.00 0.00 12 ALA A O 5
ATOM 9184 N N . ALA A 1 33 ? -4.319 -33.801 -13.066 1.00 0.00 13 ALA A N 5
ATOM 9185 C CA . ALA A 1 33 ? -4.972 -34.476 -14.181 1.00 0.00 13 ALA A CA 5
ATOM 9186 C C . ALA A 1 33 ? -5.458 -35.860 -13.762 1.00 0.00 13 ALA A C 5
ATOM 9187 O O . ALA A 1 33 ? -6.518 -36.314 -14.193 1.00 0.00 13 ALA A O 5
ATOM 9194 N N . GLN A 1 34 ? -4.672 -36.528 -12.922 1.00 0.00 14 GLN A N 5
ATOM 9195 C CA . GLN A 1 34 ? -5.031 -37.862 -12.456 1.00 0.00 14 GLN A CA 5
ATOM 9196 C C . GLN A 1 34 ? -6.322 -37.821 -11.647 1.00 0.00 14 GLN A C 5
ATOM 9197 O O . GLN A 1 34 ? -6.979 -38.845 -11.456 1.00 0.00 14 GLN A O 5
ATOM 9211 N N . LYS A 1 35 ? -6.684 -36.633 -11.174 1.00 0.00 15 LYS A N 5
ATOM 9212 C CA . LYS A 1 35 ? -7.902 -36.477 -10.388 1.00 0.00 15 LYS A CA 5
ATOM 9213 C C . LYS A 1 35 ? -9.130 -36.521 -11.291 1.00 0.00 15 LYS A C 5
ATOM 9214 O O . LYS A 1 35 ? -10.183 -37.023 -10.897 1.00 0.00 15 LYS A O 5
ATOM 9233 N N . HIS A 1 36 ? -8.992 -35.993 -12.504 1.00 0.00 16 HIS A N 5
ATOM 9234 C CA . HIS A 1 36 ? -10.105 -35.984 -13.447 1.00 0.00 16 HIS A CA 5
ATOM 9235 C C . HIS A 1 36 ? -10.427 -37.402 -13.904 1.00 0.00 16 HIS A C 5
ATOM 9236 O O . HIS A 1 36 ? -11.544 -37.884 -13.717 1.00 0.00 16 HIS A O 5
ATOM 9250 N N . GLN A 1 37 ? -9.441 -38.072 -14.496 1.00 0.00 17 GLN A N 5
ATOM 9251 C CA . GLN A 1 37 ? -9.646 -39.438 -14.959 1.00 0.00 17 GLN A CA 5
ATOM 9252 C C . GLN A 1 37 ? -10.162 -40.297 -13.813 1.00 0.00 17 GLN A C 5
ATOM 9253 O O . GLN A 1 37 ? -10.858 -41.287 -14.031 1.00 0.00 17 GLN A O 5
ATOM 9267 N N . GLN A 1 38 ? -9.820 -39.901 -12.592 1.00 0.00 18 GLN A N 5
ATOM 9268 C CA . GLN A 1 38 ? -10.260 -40.632 -11.410 1.00 0.00 18 GLN A CA 5
ATOM 9269 C C . GLN A 1 38 ? -11.777 -40.570 -11.288 1.00 0.00 18 GLN A C 5
ATOM 9270 O O . GLN A 1 38 ? -12.448 -41.598 -11.230 1.00 0.00 18 GLN A O 5
ATOM 9284 N N . THR A 1 39 ? -12.309 -39.351 -11.248 1.00 0.00 19 THR A N 5
ATOM 9285 C CA . THR A 1 39 ? -13.748 -39.157 -11.129 1.00 0.00 19 THR A CA 5
ATOM 9286 C C . THR A 1 39 ? -14.435 -39.443 -12.452 1.00 0.00 19 THR A C 5
ATOM 9287 O O . THR A 1 39 ? -15.431 -40.161 -12.513 1.00 0.00 19 THR A O 5
ATOM 9298 N N . PHE A 1 40 ? -13.887 -38.869 -13.503 1.00 0.00 20 PHE A N 5
ATOM 9299 C CA . PHE A 1 40 ? -14.433 -39.051 -14.842 1.00 0.00 20 PHE A CA 5
ATOM 9300 C C . PHE A 1 40 ? -14.722 -40.527 -15.097 1.00 0.00 20 PHE A C 5
ATOM 9301 O O . PHE A 1 40 ? -15.820 -40.893 -15.518 1.00 0.00 20 PHE A O 5
ATOM 9318 N N . LEU A 1 41 ? -13.729 -41.368 -14.831 1.00 0.00 21 LEU A N 5
ATOM 9319 C CA . LEU A 1 41 ? -13.882 -42.805 -15.025 1.00 0.00 21 LEU A CA 5
ATOM 9320 C C . LEU A 1 41 ? -14.851 -43.373 -13.997 1.00 0.00 21 LEU A C 5
ATOM 9321 O O . LEU A 1 41 ? -15.815 -44.050 -14.351 1.00 0.00 21 LEU A O 5
ATOM 9337 N N . ASN A 1 42 ? -14.605 -43.082 -12.720 1.00 0.00 22 ASN A N 5
ATOM 9338 C CA . ASN A 1 42 ? -15.491 -43.567 -11.670 1.00 0.00 22 ASN A CA 5
ATOM 9339 C C . ASN A 1 42 ? -16.929 -43.336 -12.104 1.00 0.00 22 ASN A C 5
ATOM 9340 O O . ASN A 1 42 ? -17.805 -44.171 -11.878 1.00 0.00 22 ASN A O 5
ATOM 9351 N N . GLN A 1 43 ? -17.150 -42.204 -12.760 1.00 0.00 23 GLN A N 5
ATOM 9352 C CA . GLN A 1 43 ? -18.477 -41.873 -13.265 1.00 0.00 23 GLN A CA 5
ATOM 9353 C C . GLN A 1 43 ? -18.896 -42.928 -14.275 1.00 0.00 23 GLN A C 5
ATOM 9354 O O . GLN A 1 43 ? -19.942 -43.560 -14.137 1.00 0.00 23 GLN A O 5
ATOM 9368 N N . LEU A 1 44 ? -18.056 -43.113 -15.289 1.00 0.00 24 LEU A N 5
ATOM 9369 C CA . LEU A 1 44 ? -18.315 -44.091 -16.327 1.00 0.00 24 LEU A CA 5
ATOM 9370 C C . LEU A 1 44 ? -18.759 -45.409 -15.710 1.00 0.00 24 LEU A C 5
ATOM 9371 O O . LEU A 1 44 ? -19.397 -46.229 -16.361 1.00 0.00 24 LEU A O 5
ATOM 9387 N N . ARG A 1 45 ? -18.415 -45.604 -14.447 1.00 0.00 25 ARG A N 5
ATOM 9388 C CA . ARG A 1 45 ? -18.796 -46.820 -13.743 1.00 0.00 25 ARG A CA 5
ATOM 9389 C C . ARG A 1 45 ? -20.175 -46.648 -13.103 1.00 0.00 25 ARG A C 5
ATOM 9390 O O . ARG A 1 45 ? -20.862 -47.625 -12.805 1.00 0.00 25 ARG A O 5
ATOM 9411 N N . GLU A 1 46 ? -20.547 -45.393 -12.863 1.00 0.00 26 GLU A N 5
ATOM 9412 C CA . GLU A 1 46 ? -21.822 -45.078 -12.216 1.00 0.00 26 GLU A CA 5
ATOM 9413 C C . GLU A 1 46 ? -22.993 -44.950 -13.200 1.00 0.00 26 GLU A C 5
ATOM 9414 O O . GLU A 1 46 ? -24.004 -45.637 -13.056 1.00 0.00 26 GLU A O 5
ATOM 9426 N N . ILE A 1 47 ? -22.877 -44.038 -14.165 1.00 0.00 27 ILE A N 5
ATOM 9427 C CA . ILE A 1 47 ? -23.972 -43.810 -15.116 1.00 0.00 27 ILE A CA 5
ATOM 9428 C C . ILE A 1 47 ? -24.403 -45.108 -15.792 1.00 0.00 27 ILE A C 5
ATOM 9429 O O . ILE A 1 47 ? -25.560 -45.516 -15.690 1.00 0.00 27 ILE A O 5
ATOM 9445 N N . THR A 1 48 ? -23.475 -45.744 -16.490 1.00 0.00 28 THR A N 5
ATOM 9446 C CA . THR A 1 48 ? -23.781 -46.987 -17.191 1.00 0.00 28 THR A CA 5
ATOM 9447 C C . THR A 1 48 ? -23.660 -48.184 -16.251 1.00 0.00 28 THR A C 5
ATOM 9448 O O . THR A 1 48 ? -23.992 -49.310 -16.621 1.00 0.00 28 THR A O 5
ATOM 9459 N N . GLY A 1 49 ? -23.201 -47.930 -15.029 1.00 0.00 29 GLY A N 5
ATOM 9460 C CA . GLY A 1 49 ? -23.065 -48.994 -14.035 1.00 0.00 29 GLY A CA 5
ATOM 9461 C C . GLY A 1 49 ? -21.958 -49.985 -14.397 1.00 0.00 29 GLY A C 5
ATOM 9462 O O . GLY A 1 49 ? -22.059 -51.172 -14.087 1.00 0.00 29 GLY A O 5
ATOM 9466 N N . ILE A 1 50 ? -20.905 -49.501 -15.047 1.00 0.00 30 ILE A N 5
ATOM 9467 C CA . ILE A 1 50 ? -19.797 -50.374 -15.432 1.00 0.00 30 ILE A CA 5
ATOM 9468 C C . ILE A 1 50 ? -18.742 -50.436 -14.331 1.00 0.00 30 ILE A C 5
ATOM 9469 O O . ILE A 1 50 ? -18.692 -49.572 -13.456 1.00 0.00 30 ILE A O 5
ATOM 9485 N N . ASN A 1 51 ? -17.899 -51.463 -14.379 1.00 0.00 31 ASN A N 5
ATOM 9486 C CA . ASN A 1 51 ? -16.846 -51.622 -13.380 1.00 0.00 31 ASN A CA 5
ATOM 9487 C C . ASN A 1 51 ? -15.481 -51.741 -14.055 1.00 0.00 31 ASN A C 5
ATOM 9488 O O . ASN A 1 51 ? -14.449 -51.497 -13.431 1.00 0.00 31 ASN A O 5
ATOM 9499 N N . ASP A 1 52 ? -15.485 -52.117 -15.331 1.00 0.00 32 ASP A N 5
ATOM 9500 C CA . ASP A 1 52 ? -14.240 -52.263 -16.078 1.00 0.00 32 ASP A CA 5
ATOM 9501 C C . ASP A 1 52 ? -13.572 -50.907 -16.274 1.00 0.00 32 ASP A C 5
ATOM 9502 O O . ASP A 1 52 ? -14.180 -49.972 -16.793 1.00 0.00 32 ASP A O 5
ATOM 9511 N N . THR A 1 53 ? -12.319 -50.808 -15.846 1.00 0.00 33 THR A N 5
ATOM 9512 C CA . THR A 1 53 ? -11.575 -49.560 -15.968 1.00 0.00 33 THR A CA 5
ATOM 9513 C C . THR A 1 53 ? -10.966 -49.410 -17.359 1.00 0.00 33 THR A C 5
ATOM 9514 O O . THR A 1 53 ? -10.654 -48.301 -17.785 1.00 0.00 33 THR A O 5
ATOM 9525 N N . GLN A 1 54 ? -10.789 -50.523 -18.062 1.00 0.00 34 GLN A N 5
ATOM 9526 C CA . GLN A 1 54 ? -10.205 -50.481 -19.395 1.00 0.00 34 GLN A CA 5
ATOM 9527 C C . GLN A 1 54 ? -11.262 -50.110 -20.435 1.00 0.00 34 GLN A C 5
ATOM 9528 O O . GLN A 1 54 ? -11.008 -49.306 -21.331 1.00 0.00 34 GLN A O 5
ATOM 9542 N N . ILE A 1 55 ? -12.446 -50.699 -20.311 1.00 0.00 35 ILE A N 5
ATOM 9543 C CA . ILE A 1 55 ? -13.525 -50.418 -21.248 1.00 0.00 35 ILE A CA 5
ATOM 9544 C C . ILE A 1 55 ? -13.895 -48.939 -21.207 1.00 0.00 35 ILE A C 5
ATOM 9545 O O . ILE A 1 55 ? -14.093 -48.307 -22.246 1.00 0.00 35 ILE A O 5
ATOM 9561 N N . LEU A 1 56 ? -13.991 -48.391 -20.002 1.00 0.00 36 LEU A N 5
ATOM 9562 C CA . LEU A 1 56 ? -14.344 -46.987 -19.842 1.00 0.00 36 LEU A CA 5
ATOM 9563 C C . LEU A 1 56 ? -13.206 -46.084 -20.308 1.00 0.00 36 LEU A C 5
ATOM 9564 O O . LEU A 1 56 ? -13.397 -45.239 -21.183 1.00 0.00 36 LEU A O 5
ATOM 9580 N N . GLN A 1 57 ? -12.022 -46.260 -19.728 1.00 0.00 37 GLN A N 5
ATOM 9581 C CA . GLN A 1 57 ? -10.877 -45.442 -20.116 1.00 0.00 37 GLN A CA 5
ATOM 9582 C C . GLN A 1 57 ? -10.803 -45.360 -21.632 1.00 0.00 37 GLN A C 5
ATOM 9583 O O . GLN A 1 57 ? -10.304 -44.385 -22.192 1.00 0.00 37 GLN A O 5
ATOM 9597 N N . GLN A 1 58 ? -11.330 -46.389 -22.288 1.00 0.00 38 GLN A N 5
ATOM 9598 C CA . GLN A 1 58 ? -11.348 -46.425 -23.741 1.00 0.00 38 GLN A CA 5
ATOM 9599 C C . GLN A 1 58 ? -12.359 -45.408 -24.253 1.00 0.00 38 GLN A C 5
ATOM 9600 O O . GLN A 1 58 ? -12.117 -44.714 -25.241 1.00 0.00 38 GLN A O 5
ATOM 9614 N N . ALA A 1 59 ? -13.487 -45.319 -23.556 1.00 0.00 39 ALA A N 5
ATOM 9615 C CA . ALA A 1 59 ? -14.532 -44.375 -23.926 1.00 0.00 39 ALA A CA 5
ATOM 9616 C C . ALA A 1 59 ? -14.044 -42.947 -23.699 1.00 0.00 39 ALA A C 5
ATOM 9617 O O . ALA A 1 59 ? -14.511 -42.009 -24.342 1.00 0.00 39 ALA A O 5
ATOM 9624 N N . LEU A 1 60 ? -13.091 -42.801 -22.781 1.00 0.00 40 LEU A N 5
ATOM 9625 C CA . LEU A 1 60 ? -12.525 -41.493 -22.468 1.00 0.00 40 LEU A CA 5
ATOM 9626 C C . LEU A 1 60 ? -11.626 -41.026 -23.605 1.00 0.00 40 LEU A C 5
ATOM 9627 O O . LEU A 1 60 ? -11.709 -39.881 -24.050 1.00 0.00 40 LEU A O 5
ATOM 9643 N N . LYS A 1 61 ? -10.768 -41.925 -24.075 1.00 0.00 41 LYS A N 5
ATOM 9644 C CA . LYS A 1 61 ? -9.854 -41.600 -25.160 1.00 0.00 41 LYS A CA 5
ATOM 9645 C C . LYS A 1 61 ? -10.626 -41.161 -26.401 1.00 0.00 41 LYS A C 5
ATOM 9646 O O . LYS A 1 61 ? -10.146 -40.343 -27.186 1.00 0.00 41 LYS A O 5
ATOM 9665 N N . ASP A 1 62 ? -11.818 -41.722 -26.575 1.00 0.00 42 ASP A N 5
ATOM 9666 C CA . ASP A 1 62 ? -12.646 -41.396 -27.731 1.00 0.00 42 ASP A CA 5
ATOM 9667 C C . ASP A 1 62 ? -13.515 -40.164 -27.472 1.00 0.00 42 ASP A C 5
ATOM 9668 O O . ASP A 1 62 ? -13.583 -39.258 -28.302 1.00 0.00 42 ASP A O 5
ATOM 9677 N N . SER A 1 63 ? -14.195 -40.144 -26.328 1.00 0.00 43 SER A N 5
ATOM 9678 C CA . SER A 1 63 ? -15.076 -39.026 -25.994 1.00 0.00 43 SER A CA 5
ATOM 9679 C C . SER A 1 63 ? -14.299 -37.721 -25.845 1.00 0.00 43 SER A C 5
ATOM 9680 O O . SER A 1 63 ? -14.891 -36.655 -25.682 1.00 0.00 43 SER A O 5
ATOM 9688 N N . ASN A 1 64 ? -12.977 -37.811 -25.913 1.00 0.00 44 ASN A N 5
ATOM 9689 C CA . ASN A 1 64 ? -12.121 -36.632 -25.801 1.00 0.00 44 ASN A CA 5
ATOM 9690 C C . ASN A 1 64 ? -12.310 -35.900 -24.469 1.00 0.00 44 ASN A C 5
ATOM 9691 O O . ASN A 1 64 ? -12.085 -34.692 -24.387 1.00 0.00 44 ASN A O 5
ATOM 9702 N N . GLY A 1 65 ? -12.689 -36.627 -23.418 1.00 0.00 45 GLY A N 5
ATOM 9703 C CA . GLY A 1 65 ? -12.861 -36.005 -22.104 1.00 0.00 45 GLY A CA 5
ATOM 9704 C C . GLY A 1 65 ? -14.330 -35.782 -21.745 1.00 0.00 45 GLY A C 5
ATOM 9705 O O . GLY A 1 65 ? -14.649 -35.474 -20.597 1.00 0.00 45 GLY A O 5
ATOM 9709 N N . ASN A 1 66 ? -15.217 -35.940 -22.714 1.00 0.00 46 ASN A N 5
ATOM 9710 C CA . ASN A 1 66 ? -16.641 -35.750 -22.458 1.00 0.00 46 ASN A CA 5
ATOM 9711 C C . ASN A 1 66 ? -17.259 -37.042 -21.913 1.00 0.00 46 ASN A C 5
ATOM 9712 O O . ASN A 1 66 ? -17.026 -38.124 -22.444 1.00 0.00 46 ASN A O 5
ATOM 9723 N N . LEU A 1 67 ? -18.024 -36.926 -20.830 1.00 0.00 47 LEU A N 5
ATOM 9724 C CA . LEU A 1 67 ? -18.638 -38.102 -20.210 1.00 0.00 47 LEU A CA 5
ATOM 9725 C C . LEU A 1 67 ? -19.916 -38.504 -20.936 1.00 0.00 47 LEU A C 5
ATOM 9726 O O . LEU A 1 67 ? -20.013 -39.608 -21.470 1.00 0.00 47 LEU A O 5
ATOM 9742 N N . GLU A 1 68 ? -20.894 -37.608 -20.954 1.00 0.00 48 GLU A N 5
ATOM 9743 C CA . GLU A 1 68 ? -22.153 -37.899 -21.618 1.00 0.00 48 GLU A CA 5
ATOM 9744 C C . GLU A 1 68 ? -21.889 -38.626 -22.928 1.00 0.00 48 GLU A C 5
ATOM 9745 O O . GLU A 1 68 ? -22.731 -39.380 -23.417 1.00 0.00 48 GLU A O 5
ATOM 9757 N N . LEU A 1 69 ? -20.701 -38.409 -23.474 1.00 0.00 49 LEU A N 5
ATOM 9758 C CA . LEU A 1 69 ? -20.307 -39.060 -24.711 1.00 0.00 49 LEU A CA 5
ATOM 9759 C C . LEU A 1 69 ? -19.627 -40.375 -24.398 1.00 0.00 49 LEU A C 5
ATOM 9760 O O . LEU A 1 69 ? -19.789 -41.353 -25.121 1.00 0.00 49 LEU A O 5
ATOM 9776 N N . ALA A 1 70 ? -18.880 -40.399 -23.298 1.00 0.00 50 ALA A N 5
ATOM 9777 C CA . ALA A 1 70 ? -18.212 -41.620 -22.891 1.00 0.00 50 ALA A CA 5
ATOM 9778 C C . ALA A 1 70 ? -19.274 -42.655 -22.567 1.00 0.00 50 ALA A C 5
ATOM 9779 O O . ALA A 1 70 ? -19.267 -43.758 -23.110 1.00 0.00 50 ALA A O 5
ATOM 9786 N N . VAL A 1 71 ? -20.220 -42.271 -21.706 1.00 0.00 51 VAL A N 5
ATOM 9787 C CA . VAL A 1 71 ? -21.317 -43.160 -21.351 1.00 0.00 51 VAL A CA 5
ATOM 9788 C C . VAL A 1 71 ? -22.035 -43.572 -22.618 1.00 0.00 51 VAL A C 5
ATOM 9789 O O . VAL A 1 71 ? -22.164 -44.755 -22.930 1.00 0.00 51 VAL A O 5
ATOM 9802 N N . ALA A 1 72 ? -22.486 -42.568 -23.349 1.00 0.00 52 ALA A N 5
ATOM 9803 C CA . ALA A 1 72 ? -23.176 -42.795 -24.597 1.00 0.00 52 ALA A CA 5
ATOM 9804 C C . ALA A 1 72 ? -22.330 -43.691 -25.488 1.00 0.00 52 ALA A C 5
ATOM 9805 O O . ALA A 1 72 ? -22.845 -44.539 -26.204 1.00 0.00 52 ALA A O 5
ATOM 9812 N N . PHE A 1 73 ? -21.019 -43.509 -25.424 1.00 0.00 53 PHE A N 5
ATOM 9813 C CA . PHE A 1 73 ? -20.117 -44.333 -26.221 1.00 0.00 53 PHE A CA 5
ATOM 9814 C C . PHE A 1 73 ? -20.389 -45.810 -25.953 1.00 0.00 53 PHE A C 5
ATOM 9815 O O . PHE A 1 73 ? -20.223 -46.653 -26.832 1.00 0.00 53 PHE A O 5
ATOM 9832 N N . LEU A 1 74 ? -20.809 -46.111 -24.726 1.00 0.00 54 LEU A N 5
ATOM 9833 C CA . LEU A 1 74 ? -21.101 -47.487 -24.348 1.00 0.00 54 LEU A CA 5
ATOM 9834 C C . LEU A 1 74 ? -22.468 -47.904 -24.883 1.00 0.00 54 LEU A C 5
ATOM 9835 O O . LEU A 1 74 ? -22.586 -48.895 -25.606 1.00 0.00 54 LEU A O 5
ATOM 9851 N N . THR A 1 75 ? -23.498 -47.135 -24.538 1.00 0.00 55 THR A N 5
ATOM 9852 C CA . THR A 1 75 ? -24.850 -47.430 -25.004 1.00 0.00 55 THR A CA 5
ATOM 9853 C C . THR A 1 75 ? -25.032 -46.899 -26.420 1.00 0.00 55 THR A C 5
ATOM 9854 O O . THR A 1 75 ? -25.459 -47.620 -27.322 1.00 0.00 55 THR A O 5
ATOM 9865 N N . ALA A 1 76 ? -24.675 -45.634 -26.604 1.00 0.00 56 ALA A N 5
ATOM 9866 C CA . ALA A 1 76 ? -24.766 -44.989 -27.908 1.00 0.00 56 ALA A CA 5
ATOM 9867 C C . ALA A 1 76 ? -25.978 -45.489 -28.692 1.00 0.00 56 ALA A C 5
ATOM 9868 O O . ALA A 1 76 ? -26.945 -45.982 -28.111 1.00 0.00 56 ALA A O 5
ATOM 9875 N N . LYS A 1 77 ? -25.921 -45.344 -30.014 1.00 0.00 57 LYS A N 5
ATOM 9876 C CA . LYS A 1 77 ? -27.021 -45.769 -30.874 1.00 0.00 57 LYS A CA 5
ATOM 9877 C C . LYS A 1 77 ? -28.099 -44.692 -30.920 1.00 0.00 57 LYS A C 5
ATOM 9878 O O . LYS A 1 77 ? -29.093 -44.763 -30.197 1.00 0.00 57 LYS A O 5
ATOM 9897 N N . ASN A 1 78 ? -27.891 -43.688 -31.768 1.00 0.00 58 ASN A N 5
ATOM 9898 C CA . ASN A 1 78 ? -28.850 -42.595 -31.891 1.00 0.00 58 ASN A CA 5
ATOM 9899 C C . ASN A 1 78 ? -28.802 -41.706 -30.652 1.00 0.00 58 ASN A C 5
ATOM 9900 O O . ASN A 1 78 ? -29.809 -41.119 -30.258 1.00 0.00 58 ASN A O 5
ATOM 9911 N N . ALA A 1 79 ? -27.624 -41.616 -30.038 1.00 0.00 59 ALA A N 5
ATOM 9912 C CA . ALA A 1 79 ? -27.462 -40.800 -28.839 1.00 0.00 59 ALA A CA 5
ATOM 9913 C C . ALA A 1 79 ? -26.254 -39.873 -28.966 1.00 0.00 59 ALA A C 5
ATOM 9914 O O . ALA A 1 79 ? -26.084 -38.954 -28.164 1.00 0.00 59 ALA A O 5
ATOM 9921 N N . LYS A 1 80 ? -25.418 -40.116 -29.970 1.00 0.00 60 LYS A N 5
ATOM 9922 C CA . LYS A 1 80 ? -24.232 -39.289 -30.177 1.00 0.00 60 LYS A CA 5
ATOM 9923 C C . LYS A 1 80 ? -24.615 -37.814 -30.264 1.00 0.00 60 LYS A C 5
ATOM 9924 O O . LYS A 1 80 ? -25.768 -37.477 -30.532 1.00 0.00 60 LYS A O 5
ATOM 9943 N N . THR A 1 81 ? -23.641 -36.939 -30.033 1.00 0.00 61 THR A N 5
ATOM 9944 C CA . THR A 1 81 ? -23.890 -35.503 -30.086 1.00 0.00 61 THR A CA 5
ATOM 9945 C C . THR A 1 81 ? -22.579 -34.727 -30.002 1.00 0.00 61 THR A C 5
ATOM 9946 O O . THR A 1 81 ? -22.248 -34.156 -28.963 1.00 0.00 61 THR A O 5
ATOM 9957 N N . PRO A 1 82 ? -21.837 -34.698 -31.076 1.00 0.00 62 PRO A N 5
ATOM 9958 C CA . PRO A 1 82 ? -20.537 -33.982 -31.144 1.00 0.00 62 PRO A CA 5
ATOM 9959 C C . PRO A 1 82 ? -20.712 -32.502 -31.473 1.00 0.00 62 PRO A C 5
ATOM 9960 O O . PRO A 1 82 ? -20.492 -31.637 -30.625 1.00 0.00 62 PRO A O 5
ATOM 9971 N N . GLN A 1 83 ? -21.112 -32.222 -32.710 1.00 0.00 63 GLN A N 5
ATOM 9972 C CA . GLN A 1 83 ? -21.318 -30.845 -33.144 1.00 0.00 63 GLN A CA 5
ATOM 9973 C C . GLN A 1 83 ? -20.142 -29.966 -32.725 1.00 0.00 63 GLN A C 5
ATOM 9974 O O . GLN A 1 83 ? -20.123 -29.434 -31.616 1.00 0.00 63 GLN A O 5
ATOM 9988 N N . GLN A 1 84 ? -19.171 -29.824 -33.630 1.00 0.00 64 GLN A N 5
ATOM 9989 C CA . GLN A 1 84 ? -17.978 -29.012 -33.374 1.00 0.00 64 GLN A CA 5
ATOM 9990 C C . GLN A 1 84 ? -17.925 -28.538 -31.926 1.00 0.00 64 GLN A C 5
ATOM 9991 O O . GLN A 1 84 ? -18.399 -27.449 -31.601 1.00 0.00 64 GLN A O 5
ATOM 10005 N N . GLU A 1 85 ? -17.344 -29.363 -31.061 1.00 0.00 65 GLU A N 5
ATOM 10006 C CA . GLU A 1 85 ? -17.234 -29.015 -29.649 1.00 0.00 65 GLU A CA 5
ATOM 10007 C C . GLU A 1 85 ? -16.509 -27.685 -29.478 1.00 0.00 65 GLU A C 5
ATOM 10008 O O . GLU A 1 85 ? -15.891 -27.178 -30.413 1.00 0.00 65 GLU A O 5
ATOM 10020 N N . GLU A 1 86 ? -16.592 -27.125 -28.276 1.00 0.00 66 GLU A N 5
ATOM 10021 C CA . GLU A 1 86 ? -15.940 -25.853 -27.989 1.00 0.00 66 GLU A CA 5
ATOM 10022 C C . GLU A 1 86 ? -15.106 -25.951 -26.716 1.00 0.00 66 GLU A C 5
ATOM 10023 O O . GLU A 1 86 ? -15.591 -25.666 -25.622 1.00 0.00 66 GLU A O 5
ATOM 10035 N N . THR A 1 87 ? -13.849 -26.357 -26.867 1.00 0.00 67 THR A N 5
ATOM 10036 C CA . THR A 1 87 ? -12.956 -26.491 -25.721 1.00 0.00 67 THR A CA 5
ATOM 10037 C C . THR A 1 87 ? -11.957 -25.340 -25.682 1.00 0.00 67 THR A C 5
ATOM 10038 O O . THR A 1 87 ? -10.840 -25.458 -26.184 1.00 0.00 67 THR A O 5
ATOM 10049 N N . THR A 1 88 ? -12.366 -24.228 -25.081 1.00 0.00 68 THR A N 5
ATOM 10050 C CA . THR A 1 88 ? -11.495 -23.063 -24.981 1.00 0.00 68 THR A CA 5
ATOM 10051 C C . THR A 1 88 ? -11.514 -22.500 -23.564 1.00 0.00 68 THR A C 5
ATOM 10052 O O . THR A 1 88 ? -12.566 -22.124 -23.049 1.00 0.00 68 THR A O 5
ATOM 10063 N N . TYR A 1 89 ? -10.341 -22.441 -22.943 1.00 0.00 69 TYR A N 5
ATOM 10064 C CA . TYR A 1 89 ? -10.229 -21.919 -21.586 1.00 0.00 69 TYR A CA 5
ATOM 10065 C C . TYR A 1 89 ? -9.294 -20.714 -21.562 1.00 0.00 69 TYR A C 5
ATOM 10066 O O . TYR A 1 89 ? -8.346 -20.661 -20.777 1.00 0.00 69 TYR A O 5
ATOM 10084 N N . TYR A 1 90 ? -9.566 -19.747 -22.433 1.00 0.00 70 TYR A N 5
ATOM 10085 C CA . TYR A 1 90 ? -8.742 -18.547 -22.509 1.00 0.00 70 TYR A CA 5
ATOM 10086 C C . TYR A 1 90 ? -8.118 -18.242 -21.151 1.00 0.00 70 TYR A C 5
ATOM 10087 O O . TYR A 1 90 ? -6.895 -18.250 -21.004 1.00 0.00 70 TYR A O 5
ATOM 10105 N N . GLN A 1 91 ? -8.963 -17.976 -20.159 1.00 0.00 71 GLN A N 5
ATOM 10106 C CA . GLN A 1 91 ? -8.474 -17.676 -18.819 1.00 0.00 71 GLN A CA 5
ATOM 10107 C C . GLN A 1 91 ? -7.217 -18.487 -18.522 1.00 0.00 71 GLN A C 5
ATOM 10108 O O . GLN A 1 91 ? -6.128 -17.933 -18.380 1.00 0.00 71 GLN A O 5
ATOM 10122 N N . THR A 1 92 ? -7.378 -19.803 -18.434 1.00 0.00 72 THR A N 5
ATOM 10123 C CA . THR A 1 92 ? -6.249 -20.684 -18.159 1.00 0.00 72 THR A CA 5
ATOM 10124 C C . THR A 1 92 ? -5.707 -20.441 -16.753 1.00 0.00 72 THR A C 5
ATOM 10125 O O . THR A 1 92 ? -5.035 -21.300 -16.181 1.00 0.00 72 THR A O 5
ATOM 10136 N N . ALA A 1 93 ? -6.004 -19.268 -16.203 1.00 0.00 73 ALA A N 5
ATOM 10137 C CA . ALA A 1 93 ? -5.543 -18.923 -14.863 1.00 0.00 73 ALA A CA 5
ATOM 10138 C C . ALA A 1 93 ? -4.020 -19.009 -14.783 1.00 0.00 73 ALA A C 5
ATOM 10139 O O . ALA A 1 93 ? -3.469 -19.922 -14.168 1.00 0.00 73 ALA A O 5
ATOM 10146 N N . LEU A 1 94 ? -3.346 -18.050 -15.410 1.00 0.00 74 LEU A N 5
ATOM 10147 C CA . LEU A 1 94 ? -1.888 -18.027 -15.404 1.00 0.00 74 LEU A CA 5
ATOM 10148 C C . LEU A 1 94 ? -1.377 -16.651 -14.987 1.00 0.00 74 LEU A C 5
ATOM 10149 O O . LEU A 1 94 ? -0.803 -15.920 -15.792 1.00 0.00 74 LEU A O 5
ATOM 10165 N N . PRO A 1 95 ? -1.577 -16.296 -13.748 1.00 0.00 75 PRO A N 5
ATOM 10166 C CA . PRO A 1 95 ? -1.133 -14.983 -13.203 1.00 0.00 75 PRO A CA 5
ATOM 10167 C C . PRO A 1 95 ? 0.268 -14.610 -13.679 1.00 0.00 75 PRO A C 5
ATOM 10168 O O . PRO A 1 95 ? 0.538 -13.451 -13.996 1.00 0.00 75 PRO A O 5
ATOM 10179 N N . GLY A 1 96 ? 1.154 -15.599 -13.728 1.00 0.00 76 GLY A N 5
ATOM 10180 C CA . GLY A 1 96 ? 2.524 -15.364 -14.168 1.00 0.00 76 GLY A CA 5
ATOM 10181 C C . GLY A 1 96 ? 3.473 -15.279 -12.977 1.00 0.00 76 GLY A C 5
ATOM 10182 O O . GLY A 1 96 ? 3.480 -14.287 -12.246 1.00 0.00 76 GLY A O 5
ATOM 10186 N N . ASN A 1 97 ? 4.271 -16.323 -12.789 1.00 0.00 77 ASN A N 5
ATOM 10187 C CA . ASN A 1 97 ? 5.223 -16.356 -11.685 1.00 0.00 77 ASN A CA 5
ATOM 10188 C C . ASN A 1 97 ? 6.644 -16.165 -12.205 1.00 0.00 77 ASN A C 5
ATOM 10189 O O . ASN A 1 97 ? 7.587 -16.025 -11.427 1.00 0.00 77 ASN A O 5
ATOM 10200 N N . ASP A 1 98 ? 6.785 -16.162 -13.526 1.00 0.00 78 ASP A N 5
ATOM 10201 C CA . ASP A 1 98 ? 8.092 -15.989 -14.148 1.00 0.00 78 ASP A CA 5
ATOM 10202 C C . ASP A 1 98 ? 8.805 -14.768 -13.574 1.00 0.00 78 ASP A C 5
ATOM 10203 O O . ASP A 1 98 ? 8.246 -14.035 -12.759 1.00 0.00 78 ASP A O 5
ATOM 10212 N N . ARG A 1 99 ? 10.044 -14.558 -14.008 1.00 0.00 79 ARG A N 5
ATOM 10213 C CA . ARG A 1 99 ? 10.829 -13.423 -13.535 1.00 0.00 79 ARG A CA 5
ATOM 10214 C C . ARG A 1 99 ? 10.806 -13.347 -12.013 1.00 0.00 79 ARG A C 5
ATOM 10215 O O . ARG A 1 99 ? 9.777 -13.039 -11.410 1.00 0.00 79 ARG A O 5
ATOM 10236 N N . TYR A 1 100 ? 11.949 -13.628 -11.394 1.00 0.00 80 TYR A N 5
ATOM 10237 C CA . TYR A 1 100 ? 12.049 -13.585 -9.941 1.00 0.00 80 TYR A CA 5
ATOM 10238 C C . TYR A 1 100 ? 11.861 -12.159 -9.437 1.00 0.00 80 TYR A C 5
ATOM 10239 O O . TYR A 1 100 ? 10.972 -11.887 -8.630 1.00 0.00 80 TYR A O 5
ATOM 10257 N N . ILE A 1 101 ? 12.702 -11.252 -9.923 1.00 0.00 81 ILE A N 5
ATOM 10258 C CA . ILE A 1 101 ? 12.618 -9.855 -9.517 1.00 0.00 81 ILE A CA 5
ATOM 10259 C C . ILE A 1 101 ? 12.552 -8.951 -10.743 1.00 0.00 81 ILE A C 5
ATOM 10260 O O . ILE A 1 101 ? 12.045 -9.347 -11.792 1.00 0.00 81 ILE A O 5
ATOM 10276 N N . SER A 1 102 ? 13.068 -7.734 -10.604 1.00 0.00 82 SER A N 5
ATOM 10277 C CA . SER A 1 102 ? 13.060 -6.784 -11.709 1.00 0.00 82 SER A CA 5
ATOM 10278 C C . SER A 1 102 ? 14.358 -5.982 -11.734 1.00 0.00 82 SER A C 5
ATOM 10279 O O . SER A 1 102 ? 15.228 -6.217 -12.572 1.00 0.00 82 SER A O 5
ATOM 10287 N N . VAL A 1 103 ? 14.480 -5.034 -10.811 1.00 0.00 83 VAL A N 5
ATOM 10288 C CA . VAL A 1 103 ? 15.677 -4.203 -10.739 1.00 0.00 83 VAL A CA 5
ATOM 10289 C C . VAL A 1 103 ? 15.810 -3.576 -9.355 1.00 0.00 83 VAL A C 5
ATOM 10290 O O . VAL A 1 103 ? 14.895 -2.904 -8.877 1.00 0.00 83 VAL A O 5
ATOM 10303 N N . GLY A 1 104 ? 16.955 -3.798 -8.717 1.00 0.00 84 GLY A N 5
ATOM 10304 C CA . GLY A 1 104 ? 17.195 -3.249 -7.387 1.00 0.00 84 GLY A CA 5
ATOM 10305 C C . GLY A 1 104 ? 18.429 -2.356 -7.383 1.00 0.00 84 GLY A C 5
ATOM 10306 O O . GLY A 1 104 ? 18.389 -1.223 -7.863 1.00 0.00 84 GLY A O 5
ATOM 10310 N N . SER A 1 105 ? 19.525 -2.872 -6.837 1.00 0.00 85 SER A N 5
ATOM 10311 C CA . SER A 1 105 ? 20.768 -2.111 -6.773 1.00 0.00 85 SER A CA 5
ATOM 10312 C C . SER A 1 105 ? 21.849 -2.906 -6.047 1.00 0.00 85 SER A C 5
ATOM 10313 O O . SER A 1 105 ? 22.956 -3.076 -6.556 1.00 0.00 85 SER A O 5
ATOM 10321 N N . GLN A 1 106 ? 21.518 -3.389 -4.854 1.00 0.00 86 GLN A N 5
ATOM 10322 C CA . GLN A 1 106 ? 22.467 -4.165 -4.065 1.00 0.00 86 GLN A CA 5
ATOM 10323 C C . GLN A 1 106 ? 22.263 -5.659 -4.295 1.00 0.00 86 GLN A C 5
ATOM 10324 O O . GLN A 1 106 ? 21.693 -6.069 -5.307 1.00 0.00 86 GLN A O 5
ATOM 10338 N N . ALA A 1 107 ? 22.730 -6.468 -3.350 1.00 0.00 87 ALA A N 5
ATOM 10339 C CA . ALA A 1 107 ? 22.592 -7.916 -3.460 1.00 0.00 87 ALA A CA 5
ATOM 10340 C C . ALA A 1 107 ? 21.127 -8.328 -3.340 1.00 0.00 87 ALA A C 5
ATOM 10341 O O . ALA A 1 107 ? 20.616 -8.527 -2.238 1.00 0.00 87 ALA A O 5
ATOM 10348 N N . ASP A 1 108 ? 20.457 -8.455 -4.481 1.00 0.00 88 ASP A N 5
ATOM 10349 C CA . ASP A 1 108 ? 19.052 -8.847 -4.494 1.00 0.00 88 ASP A CA 5
ATOM 10350 C C . ASP A 1 108 ? 18.923 -10.364 -4.383 1.00 0.00 88 ASP A C 5
ATOM 10351 O O . ASP A 1 108 ? 18.217 -10.994 -5.172 1.00 0.00 88 ASP A O 5
ATOM 10360 N N . THR A 1 109 ? 19.611 -10.945 -3.405 1.00 0.00 89 THR A N 5
ATOM 10361 C CA . THR A 1 109 ? 19.566 -12.389 -3.211 1.00 0.00 89 THR A CA 5
ATOM 10362 C C . THR A 1 109 ? 19.774 -13.103 -4.543 1.00 0.00 89 THR A C 5
ATOM 10363 O O . THR A 1 109 ? 18.838 -13.260 -5.327 1.00 0.00 89 THR A O 5
ATOM 10374 N N . ASN A 1 110 ? 21.009 -13.528 -4.796 1.00 0.00 90 ASN A N 5
ATOM 10375 C CA . ASN A 1 110 ? 21.330 -14.216 -6.042 1.00 0.00 90 ASN A CA 5
ATOM 10376 C C . ASN A 1 110 ? 22.821 -14.509 -6.095 1.00 0.00 90 ASN A C 5
ATOM 10377 O O . ASN A 1 110 ? 23.453 -14.417 -7.148 1.00 0.00 90 ASN A O 5
ATOM 10388 N N . VAL A 1 111 ? 23.375 -14.843 -4.939 1.00 0.00 91 VAL A N 5
ATOM 10389 C CA . VAL A 1 111 ? 24.795 -15.131 -4.828 1.00 0.00 91 VAL A CA 5
ATOM 10390 C C . VAL A 1 111 ? 25.074 -16.614 -5.029 1.00 0.00 91 VAL A C 5
ATOM 10391 O O . VAL A 1 111 ? 24.159 -17.407 -5.245 1.00 0.00 91 VAL A O 5
ATOM 10404 N N . ILE A 1 112 ? 26.350 -16.978 -4.941 1.00 0.00 92 ILE A N 5
ATOM 10405 C CA . ILE A 1 112 ? 26.753 -18.367 -5.099 1.00 0.00 92 ILE A CA 5
ATOM 10406 C C . ILE A 1 112 ? 28.261 -18.511 -4.961 1.00 0.00 92 ILE A C 5
ATOM 10407 O O . ILE A 1 112 ? 28.935 -17.652 -4.390 1.00 0.00 92 ILE A O 5
ATOM 10423 N N . ASP A 1 113 ? 28.775 -19.607 -5.487 1.00 0.00 93 ASP A N 5
ATOM 10424 C CA . ASP A 1 113 ? 30.207 -19.884 -5.429 1.00 0.00 93 ASP A CA 5
ATOM 10425 C C . ASP A 1 113 ? 30.544 -20.677 -4.172 1.00 0.00 93 ASP A C 5
ATOM 10426 O O . ASP A 1 113 ? 29.765 -20.708 -3.218 1.00 0.00 93 ASP A O 5
ATOM 10435 N N . LEU A 1 114 ? 31.707 -21.320 -4.175 1.00 0.00 94 LEU A N 5
ATOM 10436 C CA . LEU A 1 114 ? 32.131 -22.113 -3.028 1.00 0.00 94 LEU A CA 5
ATOM 10437 C C . LEU A 1 114 ? 32.345 -21.224 -1.807 1.00 0.00 94 LEU A C 5
ATOM 10438 O O . LEU A 1 114 ? 32.130 -21.651 -0.673 1.00 0.00 94 LEU A O 5
ATOM 10454 N N . THR A 1 115 ? 32.768 -19.985 -2.044 1.00 0.00 95 THR A N 5
ATOM 10455 C CA . THR A 1 115 ? 33.004 -19.051 -0.949 1.00 0.00 95 THR A CA 5
ATOM 10456 C C . THR A 1 115 ? 32.251 -17.746 -1.183 1.00 0.00 95 THR A C 5
ATOM 10457 O O . THR A 1 115 ? 31.918 -17.032 -0.237 1.00 0.00 95 THR A O 5
ATOM 10468 N N . GLY A 1 116 ? 31.985 -17.438 -2.447 1.00 0.00 96 GLY A N 5
ATOM 10469 C CA . GLY A 1 116 ? 31.271 -16.213 -2.788 1.00 0.00 96 GLY A CA 5
ATOM 10470 C C . GLY A 1 116 ? 31.947 -15.001 -2.158 1.00 0.00 96 GLY A C 5
ATOM 10471 O O . GLY A 1 116 ? 31.340 -13.938 -2.023 1.00 0.00 96 GLY A O 5
ATOM 10475 N N . ASP A 1 117 ? 33.209 -15.169 -1.774 1.00 0.00 97 ASP A N 5
ATOM 10476 C CA . ASP A 1 117 ? 33.962 -14.083 -1.160 1.00 0.00 97 ASP A CA 5
ATOM 10477 C C . ASP A 1 117 ? 34.340 -13.037 -2.203 1.00 0.00 97 ASP A C 5
ATOM 10478 O O . ASP A 1 117 ? 34.921 -13.359 -3.239 1.00 0.00 97 ASP A O 5
ATOM 10487 N N . ASP A 1 118 ? 34.004 -11.784 -1.921 1.00 0.00 98 ASP A N 5
ATOM 10488 C CA . ASP A 1 118 ? 34.310 -10.695 -2.842 1.00 0.00 98 ASP A CA 5
ATOM 10489 C C . ASP A 1 118 ? 35.817 -10.492 -2.956 1.00 0.00 98 ASP A C 5
ATOM 10490 O O . ASP A 1 118 ? 36.453 -9.965 -2.043 1.00 0.00 98 ASP A O 5
ATOM 10499 N N . LYS A 1 119 ? 36.380 -10.913 -4.084 1.00 0.00 99 LYS A N 5
ATOM 10500 C CA . LYS A 1 119 ? 37.814 -10.770 -4.311 1.00 0.00 99 LYS A CA 5
ATOM 10501 C C . LYS A 1 119 ? 38.115 -9.445 -5.002 1.00 0.00 99 LYS A C 5
ATOM 10502 O O . LYS A 1 119 ? 39.274 -9.054 -5.144 1.00 0.00 99 LYS A O 5
ATOM 10521 N N . ASP A 1 120 ? 37.062 -8.760 -5.432 1.00 0.00 100 ASP A N 5
ATOM 10522 C CA . ASP A 1 120 ? 37.215 -7.479 -6.112 1.00 0.00 100 ASP A CA 5
ATOM 10523 C C . ASP A 1 120 ? 37.991 -6.489 -5.248 1.00 0.00 100 ASP A C 5
ATOM 10524 O O . ASP A 1 120 ? 38.852 -5.761 -5.743 1.00 0.00 100 ASP A O 5
ATOM 10533 N N . ASP A 1 121 ? 37.677 -6.460 -3.957 1.00 0.00 101 ASP A N 5
ATOM 10534 C CA . ASP A 1 121 ? 38.348 -5.547 -3.038 1.00 0.00 101 ASP A CA 5
ATOM 10535 C C . ASP A 1 121 ? 39.684 -6.116 -2.574 1.00 0.00 101 ASP A C 5
ATOM 10536 O O . ASP A 1 121 ? 40.567 -5.376 -2.137 1.00 0.00 101 ASP A O 5
ATOM 10545 N N . LEU A 1 122 ? 39.834 -7.431 -2.667 1.00 0.00 102 LEU A N 5
ATOM 10546 C CA . LEU A 1 122 ? 41.077 -8.062 -2.248 1.00 0.00 102 LEU A CA 5
ATOM 10547 C C . LEU A 1 122 ? 42.170 -7.771 -3.249 1.00 0.00 102 LEU A C 5
ATOM 10548 O O . LEU A 1 122 ? 43.257 -7.319 -2.890 1.00 0.00 102 LEU A O 5
ATOM 10564 N N . GLN A 1 123 ? 41.864 -8.007 -4.504 1.00 0.00 103 GLN A N 5
ATOM 10565 C CA . GLN A 1 123 ? 42.823 -7.736 -5.556 1.00 0.00 103 GLN A CA 5
ATOM 10566 C C . GLN A 1 123 ? 43.428 -6.364 -5.312 1.00 0.00 103 GLN A C 5
ATOM 10567 O O . GLN A 1 123 ? 44.507 -6.036 -5.808 1.00 0.00 103 GLN A O 5
ATOM 10581 N N . ARG A 1 124 ? 42.709 -5.572 -4.524 1.00 0.00 104 ARG A N 5
ATOM 10582 C CA . ARG A 1 124 ? 43.150 -4.225 -4.191 1.00 0.00 104 ARG A CA 5
ATOM 10583 C C . ARG A 1 124 ? 44.060 -4.250 -2.970 1.00 0.00 104 ARG A C 5
ATOM 10584 O O . ARG A 1 124 ? 44.964 -3.425 -2.838 1.00 0.00 104 ARG A O 5
ATOM 10605 N N . ALA A 1 125 ? 43.808 -5.199 -2.078 1.00 0.00 105 ALA A N 5
ATOM 10606 C CA . ALA A 1 125 ? 44.604 -5.325 -0.864 1.00 0.00 105 ALA A CA 5
ATOM 10607 C C . ALA A 1 125 ? 46.076 -5.575 -1.190 1.00 0.00 105 ALA A C 5
ATOM 10608 O O . ALA A 1 125 ? 46.950 -4.819 -0.761 1.00 0.00 105 ALA A O 5
ATOM 10615 N N . ILE A 1 126 ? 46.352 -6.642 -1.940 1.00 0.00 106 ILE A N 5
ATOM 10616 C CA . ILE A 1 126 ? 47.735 -6.963 -2.286 1.00 0.00 106 ILE A CA 5
ATOM 10617 C C . ILE A 1 126 ? 48.271 -6.011 -3.338 1.00 0.00 106 ILE A C 5
ATOM 10618 O O . ILE A 1 126 ? 49.451 -5.660 -3.332 1.00 0.00 106 ILE A O 5
ATOM 10634 N N . ALA A 1 127 ? 47.401 -5.589 -4.228 1.00 0.00 107 ALA A N 5
ATOM 10635 C CA . ALA A 1 127 ? 47.795 -4.664 -5.279 1.00 0.00 107 ALA A CA 5
ATOM 10636 C C . ALA A 1 127 ? 48.282 -3.358 -4.659 1.00 0.00 107 ALA A C 5
ATOM 10637 O O . ALA A 1 127 ? 49.423 -2.941 -4.869 1.00 0.00 107 ALA A O 5
ATOM 10644 N N . LEU A 1 128 ? 47.411 -2.725 -3.879 1.00 0.00 108 LEU A N 5
ATOM 10645 C CA . LEU A 1 128 ? 47.764 -1.477 -3.218 1.00 0.00 108 LEU A CA 5
ATOM 10646 C C . LEU A 1 128 ? 49.127 -1.614 -2.552 1.00 0.00 108 LEU A C 5
ATOM 10647 O O . LEU A 1 128 ? 49.976 -0.727 -2.662 1.00 0.00 108 LEU A O 5
ATOM 10663 N N . SER A 1 129 ? 49.334 -2.735 -1.866 1.00 0.00 109 SER A N 5
ATOM 10664 C CA . SER A 1 129 ? 50.606 -2.975 -1.197 1.00 0.00 109 SER A CA 5
ATOM 10665 C C . SER A 1 129 ? 51.734 -3.007 -2.217 1.00 0.00 109 SER A C 5
ATOM 10666 O O . SER A 1 129 ? 52.773 -2.374 -2.028 1.00 0.00 109 SER A O 5
ATOM 10674 N N . LEU A 1 130 ? 51.517 -3.728 -3.310 1.00 0.00 110 LEU A N 5
ATOM 10675 C CA . LEU A 1 130 ? 52.521 -3.805 -4.360 1.00 0.00 110 LEU A CA 5
ATOM 10676 C C . LEU A 1 130 ? 52.996 -2.398 -4.692 1.00 0.00 110 LEU A C 5
ATOM 10677 O O . LEU A 1 130 ? 54.060 -2.205 -5.281 1.00 0.00 110 LEU A O 5
ATOM 10693 N N . ALA A 1 131 ? 52.191 -1.416 -4.297 1.00 0.00 111 ALA A N 5
ATOM 10694 C CA . ALA A 1 131 ? 52.522 -0.017 -4.544 1.00 0.00 111 ALA A CA 5
ATOM 10695 C C . ALA A 1 131 ? 53.484 0.500 -3.482 1.00 0.00 111 ALA A C 5
ATOM 10696 O O . ALA A 1 131 ? 54.567 1.002 -3.799 1.00 0.00 111 ALA A O 5
ATOM 10703 N N . GLU A 1 132 ? 53.087 0.370 -2.221 1.00 0.00 112 GLU A N 5
ATOM 10704 C CA . GLU A 1 132 ? 53.930 0.826 -1.126 1.00 0.00 112 GLU A CA 5
ATOM 10705 C C . GLU A 1 132 ? 55.359 0.354 -1.357 1.00 0.00 112 GLU A C 5
ATOM 10706 O O . GLU A 1 132 ? 56.316 0.938 -0.843 1.00 0.00 112 GLU A O 5
ATOM 10718 N N . SER A 1 133 ? 55.494 -0.701 -2.152 1.00 0.00 113 SER A N 5
ATOM 10719 C CA . SER A 1 133 ? 56.809 -1.241 -2.466 1.00 0.00 113 SER A CA 5
ATOM 10720 C C . SER A 1 133 ? 57.362 -0.578 -3.717 1.00 0.00 113 SER A C 5
ATOM 10721 O O . SER A 1 133 ? 58.501 -0.111 -3.730 1.00 0.00 113 SER A O 5
ATOM 10729 N N . ASN A 1 134 ? 56.546 -0.533 -4.765 1.00 0.00 114 ASN A N 5
ATOM 10730 C CA . ASN A 1 134 ? 56.967 0.085 -6.014 1.00 0.00 114 ASN A CA 5
ATOM 10731 C C . ASN A 1 134 ? 57.828 1.306 -5.726 1.00 0.00 114 ASN A C 5
ATOM 10732 O O . ASN A 1 134 ? 58.597 1.753 -6.578 1.00 0.00 114 ASN A O 5
ATOM 10743 N N . ARG A 1 135 ? 57.701 1.840 -4.514 1.00 0.00 115 ARG A N 5
ATOM 10744 C CA . ARG A 1 135 ? 58.486 3.007 -4.124 1.00 0.00 115 ARG A CA 5
ATOM 10745 C C . ARG A 1 135 ? 59.557 2.615 -3.114 1.00 0.00 115 ARG A C 5
ATOM 10746 O O . ARG A 1 135 ? 60.652 3.176 -3.110 1.00 0.00 115 ARG A O 5
ATOM 10767 N N . ALA A 1 136 ? 59.243 1.643 -2.262 1.00 0.00 116 ALA A N 5
ATOM 10768 C CA . ALA A 1 136 ? 60.202 1.186 -1.266 1.00 0.00 116 ALA A CA 5
ATOM 10769 C C . ALA A 1 136 ? 61.016 0.019 -1.817 1.00 0.00 116 ALA A C 5
ATOM 10770 O O . ALA A 1 136 ? 61.798 -0.602 -1.098 1.00 0.00 116 ALA A O 5
ATOM 10777 N N . PHE A 1 137 ? 60.823 -0.272 -3.101 1.00 0.00 117 PHE A N 5
ATOM 10778 C CA . PHE A 1 137 ? 61.543 -1.365 -3.747 1.00 0.00 117 PHE A CA 5
ATOM 10779 C C . PHE A 1 137 ? 62.902 -0.887 -4.247 1.00 0.00 117 PHE A C 5
ATOM 10780 O O . PHE A 1 137 ? 63.258 0.281 -4.088 1.00 0.00 117 PHE A O 5
ATOM 10797 N N . ARG A 1 138 ? 63.656 -1.798 -4.854 1.00 0.00 118 ARG A N 5
ATOM 10798 C CA . ARG A 1 138 ? 64.971 -1.458 -5.376 1.00 0.00 118 ARG A CA 5
ATOM 10799 C C . ARG A 1 138 ? 64.940 -0.099 -6.069 1.00 0.00 118 ARG A C 5
ATOM 10800 O O . ARG A 1 138 ? 65.919 0.646 -6.035 1.00 0.00 118 ARG A O 5
ATOM 10821 N N . GLU A 1 139 ? 63.809 0.215 -6.694 1.00 0.00 119 GLU A N 5
ATOM 10822 C CA . GLU A 1 139 ? 63.652 1.487 -7.399 1.00 0.00 119 GLU A CA 5
ATOM 10823 C C . GLU A 1 139 ? 65.008 2.047 -7.818 1.00 0.00 119 GLU A C 5
ATOM 10824 O O . GLU A 1 139 ? 65.310 3.210 -7.560 1.00 0.00 119 GLU A O 5
ATOM 10836 N N . THR A 1 140 ? 65.809 1.202 -8.467 1.00 0.00 120 THR A N 5
ATOM 10837 C CA . THR A 1 140 ? 67.140 1.597 -8.934 1.00 0.00 120 THR A CA 5
ATOM 10838 C C . THR A 1 140 ? 67.351 3.102 -8.810 1.00 0.00 120 THR A C 5
ATOM 10839 O O . THR A 1 140 ? 68.192 3.560 -8.036 1.00 0.00 120 THR A O 5
ATOM 10850 N N . GLY A 1 141 ? 66.582 3.867 -9.577 1.00 0.00 121 GLY A N 5
ATOM 10851 C CA . GLY A 1 141 ? 66.693 5.321 -9.546 1.00 0.00 121 GLY A CA 5
ATOM 10852 C C . GLY A 1 141 ? 67.954 5.789 -10.261 1.00 0.00 121 GLY A C 5
ATOM 10853 O O . GLY A 1 141 ? 68.875 5.005 -10.494 1.00 0.00 121 GLY A O 5
ATOM 10857 N N . ILE A 1 142 ? 67.991 7.072 -10.607 1.00 0.00 122 ILE A N 5
ATOM 10858 C CA . ILE A 1 142 ? 69.147 7.633 -11.294 1.00 0.00 122 ILE A CA 5
ATOM 10859 C C . ILE A 1 142 ? 70.406 7.447 -10.454 1.00 0.00 122 ILE A C 5
ATOM 10860 O O . ILE A 1 142 ? 70.329 7.142 -9.264 1.00 0.00 122 ILE A O 5
ATOM 10876 N N . THR A 1 143 ? 71.564 7.632 -11.080 1.00 0.00 123 THR A N 5
ATOM 10877 C CA . THR A 1 143 ? 72.833 7.478 -10.378 1.00 0.00 123 THR A CA 5
ATOM 10878 C C . THR A 1 143 ? 73.893 8.396 -10.979 1.00 0.00 123 THR A C 5
ATOM 10879 O O . THR A 1 143 ? 74.595 8.018 -11.918 1.00 0.00 123 THR A O 5
ATOM 10890 N N . ASP A 1 144 ? 74.004 9.602 -10.433 1.00 0.00 124 ASP A N 5
ATOM 10891 C CA . ASP A 1 144 ? 74.983 10.564 -10.925 1.00 0.00 124 ASP A CA 5
ATOM 10892 C C . ASP A 1 144 ? 75.947 10.967 -9.814 1.00 0.00 124 ASP A C 5
ATOM 10893 O O . ASP A 1 144 ? 76.862 11.760 -10.031 1.00 0.00 124 ASP A O 5
ATOM 10902 N N . GLU A 1 145 ? 75.735 10.416 -8.623 1.00 0.00 125 GLU A N 5
ATOM 10903 C CA . GLU A 1 145 ? 76.593 10.729 -7.486 1.00 0.00 125 GLU A CA 5
ATOM 10904 C C . GLU A 1 145 ? 77.979 10.119 -7.676 1.00 0.00 125 GLU A C 5
ATOM 10905 O O . GLU A 1 145 ? 78.992 10.767 -7.414 1.00 0.00 125 GLU A O 5
ATOM 10917 N N . GLU A 1 146 ? 78.018 8.871 -8.131 1.00 0.00 126 GLU A N 5
ATOM 10918 C CA . GLU A 1 146 ? 79.290 8.189 -8.350 1.00 0.00 126 GLU A CA 5
ATOM 10919 C C . GLU A 1 146 ? 80.203 9.035 -9.233 1.00 0.00 126 GLU A C 5
ATOM 10920 O O . GLU A 1 146 ? 81.410 9.109 -9.004 1.00 0.00 126 GLU A O 5
ATOM 10932 N N . GLN A 1 147 ? 79.618 9.669 -10.245 1.00 0.00 127 GLN A N 5
ATOM 10933 C CA . GLN A 1 147 ? 80.388 10.507 -11.158 1.00 0.00 127 GLN A CA 5
ATOM 10934 C C . GLN A 1 147 ? 80.884 11.763 -10.448 1.00 0.00 127 GLN A C 5
ATOM 10935 O O . GLN A 1 147 ? 81.971 12.263 -10.739 1.00 0.00 127 GLN A O 5
ATOM 10949 N N . ALA A 1 148 ? 80.081 12.268 -9.518 1.00 0.00 128 ALA A N 5
ATOM 10950 C CA . ALA A 1 148 ? 80.449 13.468 -8.776 1.00 0.00 128 ALA A CA 5
ATOM 10951 C C . ALA A 1 148 ? 81.506 13.150 -7.723 1.00 0.00 128 ALA A C 5
ATOM 10952 O O . ALA A 1 148 ? 82.663 13.551 -7.850 1.00 0.00 128 ALA A O 5
ATOM 10959 N N . ILE A 1 149 ? 81.098 12.430 -6.685 1.00 0.00 129 ILE A N 5
ATOM 10960 C CA . ILE A 1 149 ? 82.016 12.065 -5.612 1.00 0.00 129 ILE A CA 5
ATOM 10961 C C . ILE A 1 149 ? 83.387 11.699 -6.173 1.00 0.00 129 ILE A C 5
ATOM 10962 O O . ILE A 1 149 ? 84.408 11.903 -5.518 1.00 0.00 129 ILE A O 5
ATOM 10978 N N . SER A 1 150 ? 83.404 11.154 -7.385 1.00 0.00 130 SER A N 5
ATOM 10979 C CA . SER A 1 150 ? 84.658 10.760 -8.018 1.00 0.00 130 SER A CA 5
ATOM 10980 C C . SER A 1 150 ? 85.452 11.986 -8.463 1.00 0.00 130 SER A C 5
ATOM 10981 O O . SER A 1 150 ? 86.408 12.393 -7.804 1.00 0.00 130 SER A O 5
ATOM 10989 N N . ARG A 1 151 ? 85.050 12.562 -9.589 1.00 0.00 131 ARG A N 5
ATOM 10990 C CA . ARG A 1 151 ? 85.727 13.736 -10.131 1.00 0.00 131 ARG A CA 5
ATOM 10991 C C . ARG A 1 151 ? 86.428 14.531 -9.030 1.00 0.00 131 ARG A C 5
ATOM 10992 O O . ARG A 1 151 ? 87.633 14.772 -9.101 1.00 0.00 131 ARG A O 5
ATOM 11013 N N . VAL A 1 152 ? 85.666 14.951 -8.024 1.00 0.00 132 VAL A N 5
ATOM 11014 C CA . VAL A 1 152 ? 86.231 15.734 -6.929 1.00 0.00 132 VAL A CA 5
ATOM 11015 C C . VAL A 1 152 ? 87.368 14.983 -6.237 1.00 0.00 132 VAL A C 5
ATOM 11016 O O . VAL A 1 152 ? 88.532 15.369 -6.345 1.00 0.00 132 VAL A O 5
ATOM 11029 N N . LEU A 1 153 ? 87.028 13.916 -5.521 1.00 0.00 133 LEU A N 5
ATOM 11030 C CA . LEU A 1 153 ? 88.037 13.133 -4.814 1.00 0.00 133 LEU A CA 5
ATOM 11031 C C . LEU A 1 153 ? 89.274 12.936 -5.686 1.00 0.00 133 LEU A C 5
ATOM 11032 O O . LEU A 1 153 ? 90.391 13.248 -5.275 1.00 0.00 133 LEU A O 5
ATOM 11048 N N . GLU A 1 154 ? 89.065 12.413 -6.888 1.00 0.00 134 GLU A N 5
ATOM 11049 C CA . GLU A 1 154 ? 90.170 12.176 -7.807 1.00 0.00 134 GLU A CA 5
ATOM 11050 C C . GLU A 1 154 ? 91.155 13.341 -7.774 1.00 0.00 134 GLU A C 5
ATOM 11051 O O . GLU A 1 154 ? 92.358 13.145 -7.605 1.00 0.00 134 GLU A O 5
ATOM 11063 N N . ALA A 1 155 ? 90.635 14.553 -7.937 1.00 0.00 135 ALA A N 5
ATOM 11064 C CA . ALA A 1 155 ? 91.478 15.744 -7.925 1.00 0.00 135 ALA A CA 5
ATOM 11065 C C . ALA A 1 155 ? 92.237 15.857 -6.607 1.00 0.00 135 ALA A C 5
ATOM 11066 O O . ALA A 1 155 ? 93.283 16.501 -6.536 1.00 0.00 135 ALA A O 5
ATOM 11073 N N . SER A 1 156 ? 91.704 15.231 -5.562 1.00 0.00 136 SER A N 5
ATOM 11074 C CA . SER A 1 156 ? 92.346 15.277 -4.253 1.00 0.00 136 SER A CA 5
ATOM 11075 C C . SER A 1 156 ? 93.396 14.177 -4.125 1.00 0.00 136 SER A C 5
ATOM 11076 O O . SER A 1 156 ? 94.594 14.434 -4.235 1.00 0.00 136 SER A O 5
ATOM 11084 N N . ILE A 1 157 ? 92.939 12.953 -3.887 1.00 0.00 137 ILE A N 5
ATOM 11085 C CA . ILE A 1 157 ? 93.849 11.823 -3.739 1.00 0.00 137 ILE A CA 5
ATOM 11086 C C . ILE A 1 157 ? 94.938 11.858 -4.809 1.00 0.00 137 ILE A C 5
ATOM 11087 O O . ILE A 1 157 ? 96.104 11.575 -4.529 1.00 0.00 137 ILE A O 5
ATOM 11103 N N . ALA A 1 158 ? 94.551 12.201 -6.033 1.00 0.00 138 ALA A N 5
ATOM 11104 C CA . ALA A 1 158 ? 95.506 12.262 -7.136 1.00 0.00 138 ALA A CA 5
ATOM 11105 C C . ALA A 1 158 ? 96.537 13.364 -6.904 1.00 0.00 138 ALA A C 5
ATOM 11106 O O . ALA A 1 158 ? 96.406 14.470 -7.431 1.00 0.00 138 ALA A O 5
ATOM 11113 N N . GLU A 1 159 ? 97.564 13.053 -6.119 1.00 0.00 139 GLU A N 5
ATOM 11114 C CA . GLU A 1 159 ? 98.616 14.024 -5.832 1.00 0.00 139 GLU A CA 5
ATOM 11115 C C . GLU A 1 159 ? 99.474 14.258 -7.072 1.00 0.00 139 GLU A C 5
ATOM 11116 O O . GLU A 1 159 ? 99.902 13.309 -7.729 1.00 0.00 139 GLU A O 5
ATOM 11128 N N . ASN A 1 160 ? 99.722 15.525 -7.386 1.00 0.00 140 ASN A N 5
ATOM 11129 C CA . ASN A 1 160 ? 100.531 15.867 -8.550 1.00 0.00 140 ASN A CA 5
ATOM 11130 C C . ASN A 1 160 ? 101.838 16.526 -8.120 1.00 0.00 140 ASN A C 5
ATOM 11131 O O . ASN A 1 160 ? 101.873 17.285 -7.151 1.00 0.00 140 ASN A O 5
ATOM 11142 N N . LYS A 1 161 ? 102.913 16.231 -8.846 1.00 0.00 141 LYS A N 5
ATOM 11143 C CA . LYS A 1 161 ? 104.218 16.800 -8.528 1.00 0.00 141 LYS A CA 5
ATOM 11144 C C . LYS A 1 161 ? 104.799 17.520 -9.742 1.00 0.00 141 LYS A C 5
ATOM 11145 O O . LYS A 1 161 ? 104.951 16.929 -10.811 1.00 0.00 141 LYS A O 5
ATOM 11164 N N . ALA A 1 162 ? 105.124 18.797 -9.568 1.00 0.00 142 ALA A N 5
ATOM 11165 C CA . ALA A 1 162 ? 105.690 19.586 -10.658 1.00 0.00 142 ALA A CA 5
ATOM 11166 C C . ALA A 1 162 ? 107.208 19.441 -10.689 1.00 0.00 142 ALA A C 5
ATOM 11167 O O . ALA A 1 162 ? 107.833 19.573 -11.741 1.00 0.00 142 ALA A O 5
ATOM 11174 N N . CYS A 1 163 ? 107.794 19.168 -9.528 1.00 0.00 143 CYS A N 5
ATOM 11175 C CA . CYS A 1 163 ? 109.239 19.004 -9.432 1.00 0.00 143 CYS A CA 5
ATOM 11176 C C . CYS A 1 163 ? 109.959 20.228 -9.993 1.00 0.00 143 CYS A C 5
ATOM 11177 O O . CYS A 1 163 ? 109.422 21.336 -9.981 1.00 0.00 143 CYS A O 5
ATOM 11185 N N . LEU A 1 164 ? 111.176 20.016 -10.484 1.00 0.00 144 LEU A N 5
ATOM 11186 C CA . LEU A 1 164 ? 111.966 21.107 -11.048 1.00 0.00 144 LEU A CA 5
ATOM 11187 C C . LEU A 1 164 ? 112.386 22.090 -9.960 1.00 0.00 144 LEU A C 5
ATOM 11188 O O . LEU A 1 164 ? 112.164 23.294 -10.080 1.00 0.00 144 LEU A O 5
ATOM 11204 N N . LYS A 1 165 ? 112.997 21.568 -8.902 1.00 0.00 145 LYS A N 5
ATOM 11205 C CA . LYS A 1 165 ? 113.449 22.410 -7.801 1.00 0.00 145 LYS A CA 5
ATOM 11206 C C . LYS A 1 165 ? 114.967 22.346 -7.676 1.00 0.00 145 LYS A C 5
ATOM 11207 O O . LYS A 1 165 ? 115.522 22.578 -6.602 1.00 0.00 145 LYS A O 5
ATOM 11226 N N . ARG A 1 166 ? 115.633 22.028 -8.783 1.00 0.00 146 ARG A N 5
ATOM 11227 C CA . ARG A 1 166 ? 117.089 21.933 -8.788 1.00 0.00 146 ARG A CA 5
ATOM 11228 C C . ARG A 1 166 ? 117.714 23.272 -8.412 1.00 0.00 146 ARG A C 5
ATOM 11229 O O . ARG A 1 166 ? 118.234 23.372 -7.312 1.00 0.00 146 ARG A O 5
ATOM 11251 N N . MET A 1 21 ? -25.114 -9.455 -5.272 1.00 0.00 1 MET A N 6
ATOM 11252 C CA . MET A 1 21 ? -23.705 -9.416 -4.791 1.00 0.00 1 MET A CA 6
ATOM 11253 C C . MET A 1 21 ? -23.270 -10.822 -4.388 1.00 0.00 1 MET A C 6
ATOM 11254 O O . MET A 1 21 ? -22.772 -11.035 -3.281 1.00 0.00 1 MET A O 6
ATOM 11268 N N . THR A 1 22 ? -23.460 -11.779 -5.291 1.00 0.00 2 THR A N 6
ATOM 11269 C CA . THR A 1 22 ? -23.083 -13.162 -5.017 1.00 0.00 2 THR A CA 6
ATOM 11270 C C . THR A 1 22 ? -21.791 -13.519 -5.744 1.00 0.00 2 THR A C 6
ATOM 11271 O O . THR A 1 22 ? -21.202 -14.571 -5.495 1.00 0.00 2 THR A O 6
ATOM 11282 N N . VAL A 1 23 ? -21.360 -12.636 -6.642 1.00 0.00 3 VAL A N 6
ATOM 11283 C CA . VAL A 1 23 ? -20.136 -12.857 -7.407 1.00 0.00 3 VAL A CA 6
ATOM 11284 C C . VAL A 1 23 ? -19.795 -14.343 -7.479 1.00 0.00 3 VAL A C 6
ATOM 11285 O O . VAL A 1 23 ? -18.642 -14.729 -7.290 1.00 0.00 3 VAL A O 6
ATOM 11298 N N . GLU A 1 24 ? -20.811 -15.162 -7.757 1.00 0.00 4 GLU A N 6
ATOM 11299 C CA . GLU A 1 24 ? -20.637 -16.613 -7.862 1.00 0.00 4 GLU A CA 6
ATOM 11300 C C . GLU A 1 24 ? -19.218 -17.036 -7.495 1.00 0.00 4 GLU A C 6
ATOM 11301 O O . GLU A 1 24 ? -18.391 -17.291 -8.371 1.00 0.00 4 GLU A O 6
ATOM 11313 N N . GLN A 1 25 ? -18.941 -17.107 -6.198 1.00 0.00 5 GLN A N 6
ATOM 11314 C CA . GLN A 1 25 ? -17.616 -17.501 -5.732 1.00 0.00 5 GLN A CA 6
ATOM 11315 C C . GLN A 1 25 ? -17.322 -18.949 -6.107 1.00 0.00 5 GLN A C 6
ATOM 11316 O O . GLN A 1 25 ? -17.281 -19.302 -7.286 1.00 0.00 5 GLN A O 6
ATOM 11330 N N . ASN A 1 26 ? -17.118 -19.783 -5.093 1.00 0.00 6 ASN A N 6
ATOM 11331 C CA . ASN A 1 26 ? -16.829 -21.191 -5.316 1.00 0.00 6 ASN A CA 6
ATOM 11332 C C . ASN A 1 26 ? -16.463 -21.873 -4.004 1.00 0.00 6 ASN A C 6
ATOM 11333 O O . ASN A 1 26 ? -15.593 -22.743 -3.967 1.00 0.00 6 ASN A O 6
ATOM 11344 N N . VAL A 1 27 ? -17.131 -21.473 -2.927 1.00 0.00 7 VAL A N 6
ATOM 11345 C CA . VAL A 1 27 ? -16.868 -22.053 -1.616 1.00 0.00 7 VAL A CA 6
ATOM 11346 C C . VAL A 1 27 ? -18.173 -22.456 -0.937 1.00 0.00 7 VAL A C 6
ATOM 11347 O O . VAL A 1 27 ? -18.277 -23.546 -0.374 1.00 0.00 7 VAL A O 6
ATOM 11360 N N . LEU A 1 28 ? -19.165 -21.572 -0.993 1.00 0.00 8 LEU A N 6
ATOM 11361 C CA . LEU A 1 28 ? -20.459 -21.849 -0.378 1.00 0.00 8 LEU A CA 6
ATOM 11362 C C . LEU A 1 28 ? -21.397 -20.655 -0.541 1.00 0.00 8 LEU A C 6
ATOM 11363 O O . LEU A 1 28 ? -21.001 -19.510 -0.324 1.00 0.00 8 LEU A O 6
ATOM 11379 N N . GLN A 1 29 ? -22.642 -20.929 -0.922 1.00 0.00 9 GLN A N 6
ATOM 11380 C CA . GLN A 1 29 ? -23.623 -19.866 -1.106 1.00 0.00 9 GLN A CA 6
ATOM 11381 C C . GLN A 1 29 ? -24.167 -19.401 0.241 1.00 0.00 9 GLN A C 6
ATOM 11382 O O . GLN A 1 29 ? -25.339 -19.607 0.553 1.00 0.00 9 GLN A O 6
ATOM 11396 N N . GLN A 1 30 ? -23.306 -18.773 1.032 1.00 0.00 10 GLN A N 6
ATOM 11397 C CA . GLN A 1 30 ? -23.705 -18.282 2.346 1.00 0.00 10 GLN A CA 6
ATOM 11398 C C . GLN A 1 30 ? -24.968 -17.435 2.247 1.00 0.00 10 GLN A C 6
ATOM 11399 O O . GLN A 1 30 ? -25.330 -16.961 1.170 1.00 0.00 10 GLN A O 6
ATOM 11413 N N . SER A 1 31 ? -25.629 -17.243 3.385 1.00 0.00 11 SER A N 6
ATOM 11414 C CA . SER A 1 31 ? -26.851 -16.445 3.435 1.00 0.00 11 SER A CA 6
ATOM 11415 C C . SER A 1 31 ? -27.538 -16.405 2.073 1.00 0.00 11 SER A C 6
ATOM 11416 O O . SER A 1 31 ? -27.332 -15.476 1.292 1.00 0.00 11 SER A O 6
ATOM 11424 N N . ALA A 1 32 ? -28.361 -17.412 1.795 1.00 0.00 12 ALA A N 6
ATOM 11425 C CA . ALA A 1 32 ? -29.075 -17.469 0.525 1.00 0.00 12 ALA A CA 6
ATOM 11426 C C . ALA A 1 32 ? -30.333 -16.605 0.586 1.00 0.00 12 ALA A C 6
ATOM 11427 O O . ALA A 1 32 ? -30.862 -16.187 -0.443 1.00 0.00 12 ALA A O 6
ATOM 11434 N N . ALA A 1 33 ? -30.799 -16.339 1.803 1.00 0.00 13 ALA A N 6
ATOM 11435 C CA . ALA A 1 33 ? -31.992 -15.519 1.990 1.00 0.00 13 ALA A CA 6
ATOM 11436 C C . ALA A 1 33 ? -31.716 -14.079 1.570 1.00 0.00 13 ALA A C 6
ATOM 11437 O O . ALA A 1 33 ? -32.504 -13.470 0.847 1.00 0.00 13 ALA A O 6
ATOM 11444 N N . GLN A 1 34 ? -30.591 -13.542 2.028 1.00 0.00 14 GLN A N 6
ATOM 11445 C CA . GLN A 1 34 ? -30.216 -12.172 1.695 1.00 0.00 14 GLN A CA 6
ATOM 11446 C C . GLN A 1 34 ? -30.295 -11.946 0.189 1.00 0.00 14 GLN A C 6
ATOM 11447 O O . GLN A 1 34 ? -30.444 -10.814 -0.271 1.00 0.00 14 GLN A O 6
ATOM 11461 N N . LYS A 1 35 ? -30.197 -13.029 -0.573 1.00 0.00 15 LYS A N 6
ATOM 11462 C CA . LYS A 1 35 ? -30.260 -12.936 -2.027 1.00 0.00 15 LYS A CA 6
ATOM 11463 C C . LYS A 1 35 ? -31.625 -12.419 -2.471 1.00 0.00 15 LYS A C 6
ATOM 11464 O O . LYS A 1 35 ? -31.784 -11.944 -3.595 1.00 0.00 15 LYS A O 6
ATOM 11483 N N . HIS A 1 36 ? -32.609 -12.518 -1.582 1.00 0.00 16 HIS A N 6
ATOM 11484 C CA . HIS A 1 36 ? -33.958 -12.059 -1.898 1.00 0.00 16 HIS A CA 6
ATOM 11485 C C . HIS A 1 36 ? -33.945 -10.589 -2.304 1.00 0.00 16 HIS A C 6
ATOM 11486 O O . HIS A 1 36 ? -34.437 -10.229 -3.374 1.00 0.00 16 HIS A O 6
ATOM 11500 N N . GLN A 1 37 ? -33.384 -9.740 -1.446 1.00 0.00 17 GLN A N 6
ATOM 11501 C CA . GLN A 1 37 ? -33.323 -8.313 -1.740 1.00 0.00 17 GLN A CA 6
ATOM 11502 C C . GLN A 1 37 ? -32.736 -8.084 -3.127 1.00 0.00 17 GLN A C 6
ATOM 11503 O O . GLN A 1 37 ? -33.257 -7.289 -3.907 1.00 0.00 17 GLN A O 6
ATOM 11517 N N . GLN A 1 38 ? -31.652 -8.788 -3.429 1.00 0.00 18 GLN A N 6
ATOM 11518 C CA . GLN A 1 38 ? -31.011 -8.652 -4.729 1.00 0.00 18 GLN A CA 6
ATOM 11519 C C . GLN A 1 38 ? -32.051 -8.703 -5.842 1.00 0.00 18 GLN A C 6
ATOM 11520 O O . GLN A 1 38 ? -32.081 -7.837 -6.714 1.00 0.00 18 GLN A O 6
ATOM 11534 N N . THR A 1 39 ? -32.899 -9.727 -5.808 1.00 0.00 19 THR A N 6
ATOM 11535 C CA . THR A 1 39 ? -33.930 -9.882 -6.826 1.00 0.00 19 THR A CA 6
ATOM 11536 C C . THR A 1 39 ? -35.034 -8.851 -6.641 1.00 0.00 19 THR A C 6
ATOM 11537 O O . THR A 1 39 ? -35.432 -8.168 -7.583 1.00 0.00 19 THR A O 6
ATOM 11548 N N . PHE A 1 40 ? -35.516 -8.752 -5.419 1.00 0.00 20 PHE A N 6
ATOM 11549 C CA . PHE A 1 40 ? -36.579 -7.808 -5.084 1.00 0.00 20 PHE A CA 6
ATOM 11550 C C . PHE A 1 40 ? -36.275 -6.436 -5.676 1.00 0.00 20 PHE A C 6
ATOM 11551 O O . PHE A 1 40 ? -37.049 -5.896 -6.464 1.00 0.00 20 PHE A O 6
ATOM 11568 N N . LEU A 1 41 ? -35.139 -5.885 -5.282 1.00 0.00 21 LEU A N 6
ATOM 11569 C CA . LEU A 1 41 ? -34.713 -4.579 -5.766 1.00 0.00 21 LEU A CA 6
ATOM 11570 C C . LEU A 1 41 ? -34.412 -4.643 -7.259 1.00 0.00 21 LEU A C 6
ATOM 11571 O O . LEU A 1 41 ? -34.900 -3.825 -8.036 1.00 0.00 21 LEU A O 6
ATOM 11587 N N . ASN A 1 42 ? -33.614 -5.627 -7.660 1.00 0.00 22 ASN A N 6
ATOM 11588 C CA . ASN A 1 42 ? -33.279 -5.777 -9.068 1.00 0.00 22 ASN A CA 6
ATOM 11589 C C . ASN A 1 42 ? -34.542 -5.634 -9.902 1.00 0.00 22 ASN A C 6
ATOM 11590 O O . ASN A 1 42 ? -34.540 -5.005 -10.961 1.00 0.00 22 ASN A O 6
ATOM 11601 N N . GLN A 1 43 ? -35.627 -6.214 -9.404 1.00 0.00 23 GLN A N 6
ATOM 11602 C CA . GLN A 1 43 ? -36.899 -6.138 -10.098 1.00 0.00 23 GLN A CA 6
ATOM 11603 C C . GLN A 1 43 ? -37.336 -4.683 -10.215 1.00 0.00 23 GLN A C 6
ATOM 11604 O O . GLN A 1 43 ? -37.682 -4.224 -11.300 1.00 0.00 23 GLN A O 6
ATOM 11618 N N . LEU A 1 44 ? -37.313 -3.960 -9.091 1.00 0.00 24 LEU A N 6
ATOM 11619 C CA . LEU A 1 44 ? -37.711 -2.558 -9.085 1.00 0.00 24 LEU A CA 6
ATOM 11620 C C . LEU A 1 44 ? -37.103 -1.836 -10.278 1.00 0.00 24 LEU A C 6
ATOM 11621 O O . LEU A 1 44 ? -37.689 -0.902 -10.814 1.00 0.00 24 LEU A O 6
ATOM 11637 N N . ARG A 1 45 ? -35.929 -2.288 -10.700 1.00 0.00 25 ARG A N 6
ATOM 11638 C CA . ARG A 1 45 ? -35.258 -1.687 -11.844 1.00 0.00 25 ARG A CA 6
ATOM 11639 C C . ARG A 1 45 ? -35.783 -2.297 -13.136 1.00 0.00 25 ARG A C 6
ATOM 11640 O O . ARG A 1 45 ? -35.613 -1.739 -14.214 1.00 0.00 25 ARG A O 6
ATOM 11661 N N . GLU A 1 46 ? -36.402 -3.462 -13.013 1.00 0.00 26 GLU A N 6
ATOM 11662 C CA . GLU A 1 46 ? -36.938 -4.164 -14.176 1.00 0.00 26 GLU A CA 6
ATOM 11663 C C . GLU A 1 46 ? -38.369 -3.728 -14.523 1.00 0.00 26 GLU A C 6
ATOM 11664 O O . GLU A 1 46 ? -38.649 -3.354 -15.663 1.00 0.00 26 GLU A O 6
ATOM 11676 N N . ILE A 1 47 ? -39.283 -3.816 -13.552 1.00 0.00 27 ILE A N 6
ATOM 11677 C CA . ILE A 1 47 ? -40.692 -3.467 -13.796 1.00 0.00 27 ILE A CA 6
ATOM 11678 C C . ILE A 1 47 ? -40.870 -2.001 -14.188 1.00 0.00 27 ILE A C 6
ATOM 11679 O O . ILE A 1 47 ? -41.409 -1.697 -15.253 1.00 0.00 27 ILE A O 6
ATOM 11695 N N . THR A 1 48 ? -40.454 -1.096 -13.309 1.00 0.00 28 THR A N 6
ATOM 11696 C CA . THR A 1 48 ? -40.615 0.335 -13.566 1.00 0.00 28 THR A CA 6
ATOM 11697 C C . THR A 1 48 ? -39.418 0.908 -14.313 1.00 0.00 28 THR A C 6
ATOM 11698 O O . THR A 1 48 ? -39.417 2.080 -14.691 1.00 0.00 28 THR A O 6
ATOM 11709 N N . GLY A 1 49 ? -38.412 0.079 -14.542 1.00 0.00 29 GLY A N 6
ATOM 11710 C CA . GLY A 1 49 ? -37.227 0.528 -15.270 1.00 0.00 29 GLY A CA 6
ATOM 11711 C C . GLY A 1 49 ? -36.437 1.589 -14.497 1.00 0.00 29 GLY A C 6
ATOM 11712 O O . GLY A 1 49 ? -35.829 2.472 -15.103 1.00 0.00 29 GLY A O 6
ATOM 11716 N N . ILE A 1 50 ? -36.437 1.507 -13.167 1.00 0.00 30 ILE A N 6
ATOM 11717 C CA . ILE A 1 50 ? -35.700 2.484 -12.360 1.00 0.00 30 ILE A CA 6
ATOM 11718 C C . ILE A 1 50 ? -34.441 1.859 -11.761 1.00 0.00 30 ILE A C 6
ATOM 11719 O O . ILE A 1 50 ? -34.514 1.045 -10.843 1.00 0.00 30 ILE A O 6
ATOM 11735 N N . ASN A 1 51 ? -33.286 2.245 -12.295 1.00 0.00 31 ASN A N 6
ATOM 11736 C CA . ASN A 1 51 ? -32.015 1.710 -11.816 1.00 0.00 31 ASN A CA 6
ATOM 11737 C C . ASN A 1 51 ? -31.560 2.401 -10.531 1.00 0.00 31 ASN A C 6
ATOM 11738 O O . ASN A 1 51 ? -30.734 1.861 -9.794 1.00 0.00 31 ASN A O 6
ATOM 11749 N N . ASP A 1 52 ? -32.089 3.592 -10.261 1.00 0.00 32 ASP A N 6
ATOM 11750 C CA . ASP A 1 52 ? -31.702 4.320 -9.054 1.00 0.00 32 ASP A CA 6
ATOM 11751 C C . ASP A 1 52 ? -31.675 3.376 -7.854 1.00 0.00 32 ASP A C 6
ATOM 11752 O O . ASP A 1 52 ? -32.650 3.270 -7.113 1.00 0.00 32 ASP A O 6
ATOM 11761 N N . THR A 1 53 ? -30.549 2.691 -7.680 1.00 0.00 33 THR A N 6
ATOM 11762 C CA . THR A 1 53 ? -30.390 1.740 -6.580 1.00 0.00 33 THR A CA 6
ATOM 11763 C C . THR A 1 53 ? -30.746 2.364 -5.233 1.00 0.00 33 THR A C 6
ATOM 11764 O O . THR A 1 53 ? -31.097 1.656 -4.289 1.00 0.00 33 THR A O 6
ATOM 11775 N N . GLN A 1 54 ? -30.646 3.684 -5.143 1.00 0.00 34 GLN A N 6
ATOM 11776 C CA . GLN A 1 54 ? -30.951 4.374 -3.894 1.00 0.00 34 GLN A CA 6
ATOM 11777 C C . GLN A 1 54 ? -32.460 4.431 -3.648 1.00 0.00 34 GLN A C 6
ATOM 11778 O O . GLN A 1 54 ? -32.922 4.253 -2.518 1.00 0.00 34 GLN A O 6
ATOM 11792 N N . ILE A 1 55 ? -33.225 4.682 -4.705 1.00 0.00 35 ILE A N 6
ATOM 11793 C CA . ILE A 1 55 ? -34.674 4.764 -4.577 1.00 0.00 35 ILE A CA 6
ATOM 11794 C C . ILE A 1 55 ? -35.291 3.377 -4.426 1.00 0.00 35 ILE A C 6
ATOM 11795 O O . ILE A 1 55 ? -36.338 3.224 -3.796 1.00 0.00 35 ILE A O 6
ATOM 11811 N N . LEU A 1 56 ? -34.645 2.369 -5.004 1.00 0.00 36 LEU A N 6
ATOM 11812 C CA . LEU A 1 56 ? -35.159 1.005 -4.915 1.00 0.00 36 LEU A CA 6
ATOM 11813 C C . LEU A 1 56 ? -35.015 0.471 -3.494 1.00 0.00 36 LEU A C 6
ATOM 11814 O O . LEU A 1 56 ? -35.943 -0.131 -2.952 1.00 0.00 36 LEU A O 6
ATOM 11830 N N . GLN A 1 57 ? -33.853 0.696 -2.893 1.00 0.00 37 GLN A N 6
ATOM 11831 C CA . GLN A 1 57 ? -33.611 0.230 -1.533 1.00 0.00 37 GLN A CA 6
ATOM 11832 C C . GLN A 1 57 ? -34.552 0.933 -0.562 1.00 0.00 37 GLN A C 6
ATOM 11833 O O . GLN A 1 57 ? -34.918 0.381 0.475 1.00 0.00 37 GLN A O 6
ATOM 11847 N N . GLN A 1 58 ? -34.946 2.153 -0.913 1.00 0.00 38 GLN A N 6
ATOM 11848 C CA . GLN A 1 58 ? -35.855 2.924 -0.070 1.00 0.00 38 GLN A CA 6
ATOM 11849 C C . GLN A 1 58 ? -37.293 2.459 -0.275 1.00 0.00 38 GLN A C 6
ATOM 11850 O O . GLN A 1 58 ? -38.075 2.387 0.673 1.00 0.00 38 GLN A O 6
ATOM 11864 N N . ALA A 1 59 ? -37.633 2.142 -1.522 1.00 0.00 39 ALA A N 6
ATOM 11865 C CA . ALA A 1 59 ? -38.978 1.682 -1.848 1.00 0.00 39 ALA A CA 6
ATOM 11866 C C . ALA A 1 59 ? -39.251 0.326 -1.201 1.00 0.00 39 ALA A C 6
ATOM 11867 O O . ALA A 1 59 ? -40.394 -0.001 -0.879 1.00 0.00 39 ALA A O 6
ATOM 11874 N N . LEU A 1 60 ? -38.194 -0.456 -1.010 1.00 0.00 40 LEU A N 6
ATOM 11875 C CA . LEU A 1 60 ? -38.327 -1.772 -0.397 1.00 0.00 40 LEU A CA 6
ATOM 11876 C C . LEU A 1 60 ? -38.499 -1.633 1.113 1.00 0.00 40 LEU A C 6
ATOM 11877 O O . LEU A 1 60 ? -39.296 -2.341 1.727 1.00 0.00 40 LEU A O 6
ATOM 11893 N N . LYS A 1 61 ? -37.750 -0.712 1.706 1.00 0.00 41 LYS A N 6
ATOM 11894 C CA . LYS A 1 61 ? -37.826 -0.490 3.144 1.00 0.00 41 LYS A CA 6
ATOM 11895 C C . LYS A 1 61 ? -39.250 -0.139 3.566 1.00 0.00 41 LYS A C 6
ATOM 11896 O O . LYS A 1 61 ? -39.698 -0.524 4.646 1.00 0.00 41 LYS A O 6
ATOM 11915 N N . ASP A 1 62 ? -39.955 0.596 2.715 1.00 0.00 42 ASP A N 6
ATOM 11916 C CA . ASP A 1 62 ? -41.324 0.993 3.024 1.00 0.00 42 ASP A CA 6
ATOM 11917 C C . ASP A 1 62 ? -42.317 -0.089 2.603 1.00 0.00 42 ASP A C 6
ATOM 11918 O O . ASP A 1 62 ? -43.220 -0.441 3.363 1.00 0.00 42 ASP A O 6
ATOM 11927 N N . SER A 1 63 ? -42.150 -0.609 1.390 1.00 0.00 43 SER A N 6
ATOM 11928 C CA . SER A 1 63 ? -43.048 -1.643 0.882 1.00 0.00 43 SER A CA 6
ATOM 11929 C C . SER A 1 63 ? -42.905 -2.936 1.685 1.00 0.00 43 SER A C 6
ATOM 11930 O O . SER A 1 63 ? -43.313 -4.007 1.238 1.00 0.00 43 SER A O 6
ATOM 11938 N N . ASN A 1 64 ? -42.335 -2.818 2.878 1.00 0.00 44 ASN A N 6
ATOM 11939 C CA . ASN A 1 64 ? -42.149 -3.970 3.760 1.00 0.00 44 ASN A CA 6
ATOM 11940 C C . ASN A 1 64 ? -41.921 -5.265 2.976 1.00 0.00 44 ASN A C 6
ATOM 11941 O O . ASN A 1 64 ? -42.233 -6.350 3.465 1.00 0.00 44 ASN A O 6
ATOM 11952 N N . GLY A 1 65 ? -41.361 -5.155 1.775 1.00 0.00 45 GLY A N 6
ATOM 11953 C CA . GLY A 1 65 ? -41.087 -6.343 0.966 1.00 0.00 45 GLY A CA 6
ATOM 11954 C C . GLY A 1 65 ? -42.182 -6.595 -0.066 1.00 0.00 45 GLY A C 6
ATOM 11955 O O . GLY A 1 65 ? -42.398 -7.730 -0.489 1.00 0.00 45 GLY A O 6
ATOM 11959 N N . ASN A 1 66 ? -42.866 -5.534 -0.473 1.00 0.00 46 ASN A N 6
ATOM 11960 C CA . ASN A 1 66 ? -43.927 -5.656 -1.465 1.00 0.00 46 ASN A CA 6
ATOM 11961 C C . ASN A 1 66 ? -43.468 -5.039 -2.795 1.00 0.00 46 ASN A C 6
ATOM 11962 O O . ASN A 1 66 ? -42.931 -3.932 -2.820 1.00 0.00 46 ASN A O 6
ATOM 11973 N N . LEU A 1 67 ? -43.649 -5.781 -3.890 1.00 0.00 47 LEU A N 6
ATOM 11974 C CA . LEU A 1 67 ? -43.206 -5.320 -5.215 1.00 0.00 47 LEU A CA 6
ATOM 11975 C C . LEU A 1 67 ? -44.174 -4.304 -5.812 1.00 0.00 47 LEU A C 6
ATOM 11976 O O . LEU A 1 67 ? -43.809 -3.152 -6.032 1.00 0.00 47 LEU A O 6
ATOM 11992 N N . GLU A 1 68 ? -45.407 -4.725 -6.068 1.00 0.00 48 GLU A N 6
ATOM 11993 C CA . GLU A 1 68 ? -46.394 -3.813 -6.632 1.00 0.00 48 GLU A CA 6
ATOM 11994 C C . GLU A 1 68 ? -46.402 -2.524 -5.830 1.00 0.00 48 GLU A C 6
ATOM 11995 O O . GLU A 1 68 ? -46.853 -1.481 -6.302 1.00 0.00 48 GLU A O 6
ATOM 12007 N N . LEU A 1 69 ? -45.901 -2.618 -4.608 1.00 0.00 49 LEU A N 6
ATOM 12008 C CA . LEU A 1 69 ? -45.842 -1.477 -3.717 1.00 0.00 49 LEU A CA 6
ATOM 12009 C C . LEU A 1 69 ? -44.540 -0.726 -3.903 1.00 0.00 49 LEU A C 6
ATOM 12010 O O . LEU A 1 69 ? -44.543 0.476 -4.130 1.00 0.00 49 LEU A O 6
ATOM 12026 N N . ALA A 1 70 ? -43.423 -1.440 -3.822 1.00 0.00 50 ALA A N 6
ATOM 12027 C CA . ALA A 1 70 ? -42.133 -0.800 -4.012 1.00 0.00 50 ALA A CA 6
ATOM 12028 C C . ALA A 1 70 ? -42.144 -0.059 -5.339 1.00 0.00 50 ALA A C 6
ATOM 12029 O O . ALA A 1 70 ? -41.764 1.106 -5.417 1.00 0.00 50 ALA A O 6
ATOM 12036 N N . VAL A 1 71 ? -42.605 -0.748 -6.377 1.00 0.00 51 VAL A N 6
ATOM 12037 C CA . VAL A 1 71 ? -42.693 -0.161 -7.705 1.00 0.00 51 VAL A CA 6
ATOM 12038 C C . VAL A 1 71 ? -43.662 1.009 -7.696 1.00 0.00 51 VAL A C 6
ATOM 12039 O O . VAL A 1 71 ? -43.343 2.104 -8.155 1.00 0.00 51 VAL A O 6
ATOM 12052 N N . ALA A 1 72 ? -44.848 0.759 -7.162 1.00 0.00 52 ALA A N 6
ATOM 12053 C CA . ALA A 1 72 ? -45.871 1.779 -7.082 1.00 0.00 52 ALA A CA 6
ATOM 12054 C C . ALA A 1 72 ? -45.365 2.948 -6.248 1.00 0.00 52 ALA A C 6
ATOM 12055 O O . ALA A 1 72 ? -45.761 4.093 -6.453 1.00 0.00 52 ALA A O 6
ATOM 12062 N N . PHE A 1 73 ? -44.472 2.647 -5.315 1.00 0.00 53 PHE A N 6
ATOM 12063 C CA . PHE A 1 73 ? -43.894 3.679 -4.465 1.00 0.00 53 PHE A CA 6
ATOM 12064 C C . PHE A 1 73 ? -43.123 4.686 -5.315 1.00 0.00 53 PHE A C 6
ATOM 12065 O O . PHE A 1 73 ? -43.137 5.886 -5.040 1.00 0.00 53 PHE A O 6
ATOM 12082 N N . LEU A 1 74 ? -42.454 4.187 -6.354 1.00 0.00 54 LEU A N 6
ATOM 12083 C CA . LEU A 1 74 ? -41.684 5.050 -7.245 1.00 0.00 54 LEU A CA 6
ATOM 12084 C C . LEU A 1 74 ? -42.615 5.895 -8.107 1.00 0.00 54 LEU A C 6
ATOM 12085 O O . LEU A 1 74 ? -42.551 7.123 -8.090 1.00 0.00 54 LEU A O 6
ATOM 12101 N N . THR A 1 75 ? -43.482 5.224 -8.859 1.00 0.00 55 THR A N 6
ATOM 12102 C CA . THR A 1 75 ? -44.428 5.921 -9.725 1.00 0.00 55 THR A CA 6
ATOM 12103 C C . THR A 1 75 ? -45.635 6.375 -8.916 1.00 0.00 55 THR A C 6
ATOM 12104 O O . THR A 1 75 ? -46.028 7.540 -8.962 1.00 0.00 55 THR A O 6
ATOM 12115 N N . ALA A 1 76 ? -46.209 5.442 -8.167 1.00 0.00 56 ALA A N 6
ATOM 12116 C CA . ALA A 1 76 ? -47.366 5.743 -7.335 1.00 0.00 56 ALA A CA 6
ATOM 12117 C C . ALA A 1 76 ? -48.264 6.779 -8.006 1.00 0.00 56 ALA A C 6
ATOM 12118 O O . ALA A 1 76 ? -48.983 7.517 -7.331 1.00 0.00 56 ALA A O 6
ATOM 12125 N N . LYS A 1 77 ? -48.221 6.830 -9.335 1.00 0.00 57 LYS A N 6
ATOM 12126 C CA . LYS A 1 77 ? -49.039 7.779 -10.078 1.00 0.00 57 LYS A CA 6
ATOM 12127 C C . LYS A 1 77 ? -49.035 7.438 -11.565 1.00 0.00 57 LYS A C 6
ATOM 12128 O O . LYS A 1 77 ? -50.036 7.623 -12.257 1.00 0.00 57 LYS A O 6
ATOM 12147 N N . ASN A 1 78 ? -47.901 6.939 -12.050 1.00 0.00 58 ASN A N 6
ATOM 12148 C CA . ASN A 1 78 ? -47.774 6.574 -13.459 1.00 0.00 58 ASN A CA 6
ATOM 12149 C C . ASN A 1 78 ? -48.189 5.121 -13.683 1.00 0.00 58 ASN A C 6
ATOM 12150 O O . ASN A 1 78 ? -49.089 4.610 -13.017 1.00 0.00 58 ASN A O 6
ATOM 12161 N N . ALA A 1 79 ? -47.523 4.461 -14.629 1.00 0.00 59 ALA A N 6
ATOM 12162 C CA . ALA A 1 79 ? -47.825 3.067 -14.938 1.00 0.00 59 ALA A CA 6
ATOM 12163 C C . ALA A 1 79 ? -49.114 2.963 -15.749 1.00 0.00 59 ALA A C 6
ATOM 12164 O O . ALA A 1 79 ? -50.212 3.083 -15.204 1.00 0.00 59 ALA A O 6
ATOM 12171 N N . LYS A 1 80 ? -48.974 2.745 -17.052 1.00 0.00 60 LYS A N 6
ATOM 12172 C CA . LYS A 1 80 ? -50.131 2.634 -17.928 1.00 0.00 60 LYS A CA 6
ATOM 12173 C C . LYS A 1 80 ? -50.157 1.280 -18.637 1.00 0.00 60 LYS A C 6
ATOM 12174 O O . LYS A 1 80 ? -51.034 0.456 -18.376 1.00 0.00 60 LYS A O 6
ATOM 12193 N N . THR A 1 81 ? -49.204 1.055 -19.543 1.00 0.00 61 THR A N 6
ATOM 12194 C CA . THR A 1 81 ? -49.165 -0.213 -20.277 1.00 0.00 61 THR A CA 6
ATOM 12195 C C . THR A 1 81 ? -47.735 -0.720 -20.469 1.00 0.00 61 THR A C 6
ATOM 12196 O O . THR A 1 81 ? -47.471 -1.914 -20.325 1.00 0.00 61 THR A O 6
ATOM 12207 N N . PRO A 1 82 ? -46.819 0.147 -20.805 1.00 0.00 62 PRO A N 6
ATOM 12208 C CA . PRO A 1 82 ? -45.401 -0.219 -21.037 1.00 0.00 62 PRO A CA 6
ATOM 12209 C C . PRO A 1 82 ? -44.596 -0.212 -19.741 1.00 0.00 62 PRO A C 6
ATOM 12210 O O . PRO A 1 82 ? -43.589 0.487 -19.626 1.00 0.00 62 PRO A O 6
ATOM 12221 N N . GLN A 1 83 ? -45.051 -0.992 -18.770 1.00 0.00 63 GLN A N 6
ATOM 12222 C CA . GLN A 1 83 ? -44.371 -1.064 -17.486 1.00 0.00 63 GLN A CA 6
ATOM 12223 C C . GLN A 1 83 ? -44.146 -2.517 -17.076 1.00 0.00 63 GLN A C 6
ATOM 12224 O O . GLN A 1 83 ? -43.835 -2.807 -15.921 1.00 0.00 63 GLN A O 6
ATOM 12238 N N . GLN A 1 84 ? -44.298 -3.426 -18.035 1.00 0.00 64 GLN A N 6
ATOM 12239 C CA . GLN A 1 84 ? -44.103 -4.847 -17.769 1.00 0.00 64 GLN A CA 6
ATOM 12240 C C . GLN A 1 84 ? -43.342 -5.504 -18.916 1.00 0.00 64 GLN A C 6
ATOM 12241 O O . GLN A 1 84 ? -43.742 -6.555 -19.419 1.00 0.00 64 GLN A O 6
ATOM 12255 N N . GLU A 1 85 ? -42.244 -4.876 -19.324 1.00 0.00 65 GLU A N 6
ATOM 12256 C CA . GLU A 1 85 ? -41.430 -5.405 -20.414 1.00 0.00 65 GLU A CA 6
ATOM 12257 C C . GLU A 1 85 ? -40.516 -6.521 -19.910 1.00 0.00 65 GLU A C 6
ATOM 12258 O O . GLU A 1 85 ? -40.433 -6.771 -18.708 1.00 0.00 65 GLU A O 6
ATOM 12270 N N . GLU A 1 86 ? -39.835 -7.189 -20.837 1.00 0.00 66 GLU A N 6
ATOM 12271 C CA . GLU A 1 86 ? -38.934 -8.276 -20.472 1.00 0.00 66 GLU A CA 6
ATOM 12272 C C . GLU A 1 86 ? -37.483 -7.800 -20.468 1.00 0.00 66 GLU A C 6
ATOM 12273 O O . GLU A 1 86 ? -37.027 -7.158 -21.414 1.00 0.00 66 GLU A O 6
ATOM 12285 N N . THR A 1 87 ? -36.765 -8.123 -19.397 1.00 0.00 67 THR A N 6
ATOM 12286 C CA . THR A 1 87 ? -35.366 -7.731 -19.274 1.00 0.00 67 THR A CA 6
ATOM 12287 C C . THR A 1 87 ? -34.636 -8.669 -18.319 1.00 0.00 67 THR A C 6
ATOM 12288 O O . THR A 1 87 ? -35.081 -8.893 -17.193 1.00 0.00 67 THR A O 6
ATOM 12299 N N . THR A 1 88 ? -33.516 -9.220 -18.775 1.00 0.00 68 THR A N 6
ATOM 12300 C CA . THR A 1 88 ? -32.738 -10.138 -17.950 1.00 0.00 68 THR A CA 6
ATOM 12301 C C . THR A 1 88 ? -31.326 -9.604 -17.735 1.00 0.00 68 THR A C 6
ATOM 12302 O O . THR A 1 88 ? -30.838 -8.783 -18.512 1.00 0.00 68 THR A O 6
ATOM 12313 N N . TYR A 1 89 ? -30.675 -10.081 -16.678 1.00 0.00 69 TYR A N 6
ATOM 12314 C CA . TYR A 1 89 ? -29.317 -9.650 -16.366 1.00 0.00 69 TYR A CA 6
ATOM 12315 C C . TYR A 1 89 ? -28.814 -10.343 -15.103 1.00 0.00 69 TYR A C 6
ATOM 12316 O O . TYR A 1 89 ? -29.500 -10.367 -14.081 1.00 0.00 69 TYR A O 6
ATOM 12334 N N . TYR A 1 90 ? -27.614 -10.909 -15.182 1.00 0.00 70 TYR A N 6
ATOM 12335 C CA . TYR A 1 90 ? -27.030 -11.602 -14.043 1.00 0.00 70 TYR A CA 6
ATOM 12336 C C . TYR A 1 90 ? -25.651 -11.039 -13.720 1.00 0.00 70 TYR A C 6
ATOM 12337 O O . TYR A 1 90 ? -25.216 -10.056 -14.321 1.00 0.00 70 TYR A O 6
ATOM 12355 N N . GLN A 1 91 ? -24.966 -11.669 -12.772 1.00 0.00 71 GLN A N 6
ATOM 12356 C CA . GLN A 1 91 ? -23.634 -11.223 -12.379 1.00 0.00 71 GLN A CA 6
ATOM 12357 C C . GLN A 1 91 ? -22.569 -12.139 -12.971 1.00 0.00 71 GLN A C 6
ATOM 12358 O O . GLN A 1 91 ? -22.746 -13.356 -13.026 1.00 0.00 71 GLN A O 6
ATOM 12372 N N . THR A 1 92 ? -21.463 -11.548 -13.413 1.00 0.00 72 THR A N 6
ATOM 12373 C CA . THR A 1 92 ? -20.375 -12.325 -13.999 1.00 0.00 72 THR A CA 6
ATOM 12374 C C . THR A 1 92 ? -19.050 -11.579 -13.868 1.00 0.00 72 THR A C 6
ATOM 12375 O O . THR A 1 92 ? -18.921 -10.440 -14.315 1.00 0.00 72 THR A O 6
ATOM 12386 N N . ALA A 1 93 ? -18.068 -12.232 -13.253 1.00 0.00 73 ALA A N 6
ATOM 12387 C CA . ALA A 1 93 ? -16.753 -11.626 -13.069 1.00 0.00 73 ALA A CA 6
ATOM 12388 C C . ALA A 1 93 ? -15.788 -12.632 -12.446 1.00 0.00 73 ALA A C 6
ATOM 12389 O O . ALA A 1 93 ? -16.210 -13.626 -11.857 1.00 0.00 73 ALA A O 6
ATOM 12396 N N . LEU A 1 94 ? -14.492 -12.368 -12.580 1.00 0.00 74 LEU A N 6
ATOM 12397 C CA . LEU A 1 94 ? -13.479 -13.261 -12.024 1.00 0.00 74 LEU A CA 6
ATOM 12398 C C . LEU A 1 94 ? -12.208 -12.491 -11.681 1.00 0.00 74 LEU A C 6
ATOM 12399 O O . LEU A 1 94 ? -11.106 -12.894 -12.052 1.00 0.00 74 LEU A O 6
ATOM 12415 N N . PRO A 1 95 ? -12.347 -11.396 -10.985 1.00 0.00 75 PRO A N 6
ATOM 12416 C CA . PRO A 1 95 ? -11.191 -10.543 -10.577 1.00 0.00 75 PRO A CA 6
ATOM 12417 C C . PRO A 1 95 ? -10.267 -11.256 -9.593 1.00 0.00 75 PRO A C 6
ATOM 12418 O O . PRO A 1 95 ? -9.174 -10.775 -9.295 1.00 0.00 75 PRO A O 6
ATOM 12429 N N . GLY A 1 96 ? -10.711 -12.405 -9.092 1.00 0.00 76 GLY A N 6
ATOM 12430 C CA . GLY A 1 96 ? -9.911 -13.172 -8.145 1.00 0.00 76 GLY A CA 6
ATOM 12431 C C . GLY A 1 96 ? -8.447 -13.196 -8.569 1.00 0.00 76 GLY A C 6
ATOM 12432 O O . GLY A 1 96 ? -8.046 -14.010 -9.401 1.00 0.00 76 GLY A O 6
ATOM 12436 N N . ASN A 1 97 ? -7.655 -12.298 -7.994 1.00 0.00 77 ASN A N 6
ATOM 12437 C CA . ASN A 1 97 ? -6.237 -12.225 -8.323 1.00 0.00 77 ASN A CA 6
ATOM 12438 C C . ASN A 1 97 ? -5.430 -13.183 -7.454 1.00 0.00 77 ASN A C 6
ATOM 12439 O O . ASN A 1 97 ? -5.908 -13.652 -6.422 1.00 0.00 77 ASN A O 6
ATOM 12450 N N . ASP A 1 98 ? -4.204 -13.468 -7.880 1.00 0.00 78 ASP A N 6
ATOM 12451 C CA . ASP A 1 98 ? -3.339 -14.372 -7.132 1.00 0.00 78 ASP A CA 6
ATOM 12452 C C . ASP A 1 98 ? -1.919 -14.338 -7.686 1.00 0.00 78 ASP A C 6
ATOM 12453 O O . ASP A 1 98 ? -1.713 -14.394 -8.898 1.00 0.00 78 ASP A O 6
ATOM 12462 N N . ARG A 1 99 ? -0.943 -14.251 -6.789 1.00 0.00 79 ARG A N 6
ATOM 12463 C CA . ARG A 1 99 ? 0.457 -14.215 -7.196 1.00 0.00 79 ARG A CA 6
ATOM 12464 C C . ARG A 1 99 ? 1.301 -15.081 -6.265 1.00 0.00 79 ARG A C 6
ATOM 12465 O O . ARG A 1 99 ? 0.771 -15.775 -5.397 1.00 0.00 79 ARG A O 6
ATOM 12486 N N . TYR A 1 100 ? 2.615 -15.033 -6.449 1.00 0.00 80 TYR A N 6
ATOM 12487 C CA . TYR A 1 100 ? 3.524 -15.812 -5.621 1.00 0.00 80 TYR A CA 6
ATOM 12488 C C . TYR A 1 100 ? 4.942 -15.273 -5.747 1.00 0.00 80 TYR A C 6
ATOM 12489 O O . TYR A 1 100 ? 5.245 -14.503 -6.659 1.00 0.00 80 TYR A O 6
ATOM 12507 N N . ILE A 1 101 ? 5.807 -15.680 -4.830 1.00 0.00 81 ILE A N 6
ATOM 12508 C CA . ILE A 1 101 ? 7.192 -15.227 -4.851 1.00 0.00 81 ILE A CA 6
ATOM 12509 C C . ILE A 1 101 ? 7.267 -13.730 -4.568 1.00 0.00 81 ILE A C 6
ATOM 12510 O O . ILE A 1 101 ? 7.255 -12.914 -5.489 1.00 0.00 81 ILE A O 6
ATOM 12526 N N . SER A 1 102 ? 7.341 -13.377 -3.289 1.00 0.00 82 SER A N 6
ATOM 12527 C CA . SER A 1 102 ? 7.414 -11.974 -2.899 1.00 0.00 82 SER A CA 6
ATOM 12528 C C . SER A 1 102 ? 8.484 -11.769 -1.830 1.00 0.00 82 SER A C 6
ATOM 12529 O O . SER A 1 102 ? 8.218 -11.917 -0.638 1.00 0.00 82 SER A O 6
ATOM 12537 N N . VAL A 1 103 ? 9.692 -11.429 -2.266 1.00 0.00 83 VAL A N 6
ATOM 12538 C CA . VAL A 1 103 ? 10.794 -11.207 -1.335 1.00 0.00 83 VAL A CA 6
ATOM 12539 C C . VAL A 1 103 ? 10.352 -10.298 -0.193 1.00 0.00 83 VAL A C 6
ATOM 12540 O O . VAL A 1 103 ? 9.794 -9.225 -0.421 1.00 0.00 83 VAL A O 6
ATOM 12553 N N . GLY A 1 104 ? 10.605 -10.735 1.037 1.00 0.00 84 GLY A N 6
ATOM 12554 C CA . GLY A 1 104 ? 10.227 -9.951 2.207 1.00 0.00 84 GLY A CA 6
ATOM 12555 C C . GLY A 1 104 ? 10.941 -10.455 3.456 1.00 0.00 84 GLY A C 6
ATOM 12556 O O . GLY A 1 104 ? 10.304 -10.781 4.458 1.00 0.00 84 GLY A O 6
ATOM 12560 N N . SER A 1 105 ? 12.267 -10.513 3.390 1.00 0.00 85 SER A N 6
ATOM 12561 C CA . SER A 1 105 ? 13.060 -10.977 4.522 1.00 0.00 85 SER A CA 6
ATOM 12562 C C . SER A 1 105 ? 13.810 -9.812 5.158 1.00 0.00 85 SER A C 6
ATOM 12563 O O . SER A 1 105 ? 14.894 -9.988 5.715 1.00 0.00 85 SER A O 6
ATOM 12571 N N . GLN A 1 106 ? 13.225 -8.622 5.070 1.00 0.00 86 GLN A N 6
ATOM 12572 C CA . GLN A 1 106 ? 13.847 -7.431 5.638 1.00 0.00 86 GLN A CA 6
ATOM 12573 C C . GLN A 1 106 ? 15.079 -7.034 4.831 1.00 0.00 86 GLN A C 6
ATOM 12574 O O . GLN A 1 106 ? 15.091 -7.147 3.605 1.00 0.00 86 GLN A O 6
ATOM 12588 N N . ALA A 1 107 ? 16.114 -6.567 5.524 1.00 0.00 87 ALA A N 6
ATOM 12589 C CA . ALA A 1 107 ? 17.345 -6.157 4.856 1.00 0.00 87 ALA A CA 6
ATOM 12590 C C . ALA A 1 107 ? 18.370 -5.657 5.872 1.00 0.00 87 ALA A C 6
ATOM 12591 O O . ALA A 1 107 ? 18.061 -4.821 6.720 1.00 0.00 87 ALA A O 6
ATOM 12598 N N . ASP A 1 108 ? 19.592 -6.175 5.777 1.00 0.00 88 ASP A N 6
ATOM 12599 C CA . ASP A 1 108 ? 20.654 -5.772 6.694 1.00 0.00 88 ASP A CA 6
ATOM 12600 C C . ASP A 1 108 ? 22.021 -6.162 6.138 1.00 0.00 88 ASP A C 6
ATOM 12601 O O . ASP A 1 108 ? 22.852 -6.725 6.850 1.00 0.00 88 ASP A O 6
ATOM 12610 N N . THR A 1 109 ? 22.246 -5.857 4.862 1.00 0.00 89 THR A N 6
ATOM 12611 C CA . THR A 1 109 ? 23.515 -6.178 4.213 1.00 0.00 89 THR A CA 6
ATOM 12612 C C . THR A 1 109 ? 24.204 -7.347 4.911 1.00 0.00 89 THR A C 6
ATOM 12613 O O . THR A 1 109 ? 25.376 -7.261 5.276 1.00 0.00 89 THR A O 6
ATOM 12624 N N . ASN A 1 110 ? 23.468 -8.442 5.091 1.00 0.00 90 ASN A N 6
ATOM 12625 C CA . ASN A 1 110 ? 24.018 -9.623 5.746 1.00 0.00 90 ASN A CA 6
ATOM 12626 C C . ASN A 1 110 ? 23.008 -10.758 5.686 1.00 0.00 90 ASN A C 6
ATOM 12627 O O . ASN A 1 110 ? 22.816 -11.493 6.654 1.00 0.00 90 ASN A O 6
ATOM 12638 N N . VAL A 1 111 ? 22.348 -10.870 4.542 1.00 0.00 91 VAL A N 6
ATOM 12639 C CA . VAL A 1 111 ? 21.331 -11.895 4.348 1.00 0.00 91 VAL A CA 6
ATOM 12640 C C . VAL A 1 111 ? 21.745 -12.895 3.274 1.00 0.00 91 VAL A C 6
ATOM 12641 O O . VAL A 1 111 ? 21.856 -14.093 3.538 1.00 0.00 91 VAL A O 6
ATOM 12654 N N . ILE A 1 112 ? 21.949 -12.395 2.060 1.00 0.00 92 ILE A N 6
ATOM 12655 C CA . ILE A 1 112 ? 22.326 -13.250 0.941 1.00 0.00 92 ILE A CA 6
ATOM 12656 C C . ILE A 1 112 ? 23.484 -14.165 1.313 1.00 0.00 92 ILE A C 6
ATOM 12657 O O . ILE A 1 112 ? 23.775 -14.384 2.489 1.00 0.00 92 ILE A O 6
ATOM 12673 N N . ASP A 1 113 ? 24.132 -14.692 0.290 1.00 0.00 93 ASP A N 6
ATOM 12674 C CA . ASP A 1 113 ? 25.266 -15.592 0.481 1.00 0.00 93 ASP A CA 6
ATOM 12675 C C . ASP A 1 113 ? 25.980 -15.297 1.797 1.00 0.00 93 ASP A C 6
ATOM 12676 O O . ASP A 1 113 ? 25.963 -14.167 2.285 1.00 0.00 93 ASP A O 6
ATOM 12685 N N . LEU A 1 114 ? 26.609 -16.321 2.364 1.00 0.00 94 LEU A N 6
ATOM 12686 C CA . LEU A 1 114 ? 27.329 -16.163 3.621 1.00 0.00 94 LEU A CA 6
ATOM 12687 C C . LEU A 1 114 ? 28.812 -15.922 3.361 1.00 0.00 94 LEU A C 6
ATOM 12688 O O . LEU A 1 114 ? 29.453 -15.130 4.053 1.00 0.00 94 LEU A O 6
ATOM 12704 N N . THR A 1 115 ? 29.351 -16.612 2.363 1.00 0.00 95 THR A N 6
ATOM 12705 C CA . THR A 1 115 ? 30.761 -16.468 2.019 1.00 0.00 95 THR A CA 6
ATOM 12706 C C . THR A 1 115 ? 31.005 -15.142 1.306 1.00 0.00 95 THR A C 6
ATOM 12707 O O . THR A 1 115 ? 31.734 -14.283 1.803 1.00 0.00 95 THR A O 6
ATOM 12718 N N . GLY A 1 116 ? 30.392 -14.981 0.138 1.00 0.00 96 GLY A N 6
ATOM 12719 C CA . GLY A 1 116 ? 30.551 -13.755 -0.635 1.00 0.00 96 GLY A CA 6
ATOM 12720 C C . GLY A 1 116 ? 31.917 -13.709 -1.313 1.00 0.00 96 GLY A C 6
ATOM 12721 O O . GLY A 1 116 ? 32.830 -13.030 -0.844 1.00 0.00 96 GLY A O 6
ATOM 12725 N N . ASP A 1 117 ? 32.048 -14.436 -2.417 1.00 0.00 97 ASP A N 6
ATOM 12726 C CA . ASP A 1 117 ? 33.309 -14.470 -3.151 1.00 0.00 97 ASP A CA 6
ATOM 12727 C C . ASP A 1 117 ? 33.587 -13.119 -3.801 1.00 0.00 97 ASP A C 6
ATOM 12728 O O . ASP A 1 117 ? 33.164 -12.864 -4.929 1.00 0.00 97 ASP A O 6
ATOM 12737 N N . ASP A 1 118 ? 34.296 -12.257 -3.081 1.00 0.00 98 ASP A N 6
ATOM 12738 C CA . ASP A 1 118 ? 34.623 -10.933 -3.598 1.00 0.00 98 ASP A CA 6
ATOM 12739 C C . ASP A 1 118 ? 36.135 -10.769 -3.740 1.00 0.00 98 ASP A C 6
ATOM 12740 O O . ASP A 1 118 ? 36.826 -10.438 -2.777 1.00 0.00 98 ASP A O 6
ATOM 12749 N N . LYS A 1 119 ? 36.640 -11.006 -4.947 1.00 0.00 99 LYS A N 6
ATOM 12750 C CA . LYS A 1 119 ? 38.070 -10.883 -5.206 1.00 0.00 99 LYS A CA 6
ATOM 12751 C C . LYS A 1 119 ? 38.412 -9.472 -5.675 1.00 0.00 99 LYS A C 6
ATOM 12752 O O . LYS A 1 119 ? 39.577 -9.080 -5.697 1.00 0.00 99 LYS A O 6
ATOM 12771 N N . ASP A 1 120 ? 37.386 -8.714 -6.051 1.00 0.00 100 ASP A N 6
ATOM 12772 C CA . ASP A 1 120 ? 37.589 -7.348 -6.522 1.00 0.00 100 ASP A CA 6
ATOM 12773 C C . ASP A 1 120 ? 38.085 -6.453 -5.389 1.00 0.00 100 ASP A C 6
ATOM 12774 O O . ASP A 1 120 ? 38.667 -5.396 -5.632 1.00 0.00 100 ASP A O 6
ATOM 12783 N N . ASP A 1 121 ? 37.852 -6.882 -4.154 1.00 0.00 101 ASP A N 6
ATOM 12784 C CA . ASP A 1 121 ? 38.279 -6.106 -2.995 1.00 0.00 101 ASP A CA 6
ATOM 12785 C C . ASP A 1 121 ? 39.707 -6.465 -2.600 1.00 0.00 101 ASP A C 6
ATOM 12786 O O . ASP A 1 121 ? 40.524 -5.587 -2.321 1.00 0.00 101 ASP A O 6
ATOM 12795 N N . LEU A 1 122 ? 40.003 -7.759 -2.575 1.00 0.00 102 LEU A N 6
ATOM 12796 C CA . LEU A 1 122 ? 41.337 -8.216 -2.207 1.00 0.00 102 LEU A CA 6
ATOM 12797 C C . LEU A 1 122 ? 42.352 -7.793 -3.245 1.00 0.00 102 LEU A C 6
ATOM 12798 O O . LEU A 1 122 ? 43.365 -7.173 -2.925 1.00 0.00 102 LEU A O 6
ATOM 12814 N N . GLN A 1 123 ? 42.062 -8.104 -4.487 1.00 0.00 103 GLN A N 6
ATOM 12815 C CA . GLN A 1 123 ? 42.953 -7.722 -5.564 1.00 0.00 103 GLN A CA 6
ATOM 12816 C C . GLN A 1 123 ? 43.391 -6.290 -5.328 1.00 0.00 103 GLN A C 6
ATOM 12817 O O . GLN A 1 123 ? 44.397 -5.824 -5.866 1.00 0.00 103 GLN A O 6
ATOM 12831 N N . ARG A 1 124 ? 42.615 -5.605 -4.498 1.00 0.00 104 ARG A N 6
ATOM 12832 C CA . ARG A 1 124 ? 42.902 -4.216 -4.162 1.00 0.00 104 ARG A CA 6
ATOM 12833 C C . ARG A 1 124 ? 43.868 -4.149 -2.987 1.00 0.00 104 ARG A C 6
ATOM 12834 O O . ARG A 1 124 ? 44.726 -3.269 -2.924 1.00 0.00 104 ARG A O 6
ATOM 12855 N N . ALA A 1 125 ? 43.727 -5.089 -2.061 1.00 0.00 105 ALA A N 6
ATOM 12856 C CA . ALA A 1 125 ? 44.600 -5.131 -0.897 1.00 0.00 105 ALA A CA 6
ATOM 12857 C C . ALA A 1 125 ? 46.023 -5.477 -1.321 1.00 0.00 105 ALA A C 6
ATOM 12858 O O . ALA A 1 125 ? 46.981 -4.816 -0.916 1.00 0.00 105 ALA A O 6
ATOM 12865 N N . ILE A 1 126 ? 46.154 -6.515 -2.143 1.00 0.00 106 ILE A N 6
ATOM 12866 C CA . ILE A 1 126 ? 47.468 -6.936 -2.616 1.00 0.00 106 ILE A CA 6
ATOM 12867 C C . ILE A 1 126 ? 48.070 -5.877 -3.522 1.00 0.00 106 ILE A C 6
ATOM 12868 O O . ILE A 1 126 ? 49.286 -5.683 -3.557 1.00 0.00 106 ILE A O 6
ATOM 12884 N N . ALA A 1 127 ? 47.206 -5.198 -4.245 1.00 0.00 107 ALA A N 6
ATOM 12885 C CA . ALA A 1 127 ? 47.636 -4.148 -5.154 1.00 0.00 107 ALA A CA 6
ATOM 12886 C C . ALA A 1 127 ? 48.146 -2.942 -4.372 1.00 0.00 107 ALA A C 6
ATOM 12887 O O . ALA A 1 127 ? 49.255 -2.461 -4.605 1.00 0.00 107 ALA A O 6
ATOM 12894 N N . LEU A 1 128 ? 47.326 -2.461 -3.442 1.00 0.00 108 LEU A N 6
ATOM 12895 C CA . LEU A 1 128 ? 47.697 -1.309 -2.628 1.00 0.00 108 LEU A CA 6
ATOM 12896 C C . LEU A 1 128 ? 49.120 -1.459 -2.101 1.00 0.00 108 LEU A C 6
ATOM 12897 O O . LEU A 1 128 ? 49.955 -0.569 -2.276 1.00 0.00 108 LEU A O 6
ATOM 12913 N N . SER A 1 129 ? 49.393 -2.589 -1.457 1.00 0.00 109 SER A N 6
ATOM 12914 C CA . SER A 1 129 ? 50.722 -2.836 -0.912 1.00 0.00 109 SER A CA 6
ATOM 12915 C C . SER A 1 129 ? 51.749 -2.910 -2.031 1.00 0.00 109 SER A C 6
ATOM 12916 O O . SER A 1 129 ? 52.811 -2.293 -1.954 1.00 0.00 109 SER A O 6
ATOM 12924 N N . LEU A 1 130 ? 51.423 -3.658 -3.074 1.00 0.00 110 LEU A N 6
ATOM 12925 C CA . LEU A 1 130 ? 52.324 -3.790 -4.207 1.00 0.00 110 LEU A CA 6
ATOM 12926 C C . LEU A 1 130 ? 52.812 -2.413 -4.634 1.00 0.00 110 LEU A C 6
ATOM 12927 O O . LEU A 1 130 ? 53.806 -2.285 -5.348 1.00 0.00 110 LEU A O 6
ATOM 12943 N N . ALA A 1 131 ? 52.096 -1.386 -4.189 1.00 0.00 111 ALA A N 6
ATOM 12944 C CA . ALA A 1 131 ? 52.455 -0.014 -4.529 1.00 0.00 111 ALA A CA 6
ATOM 12945 C C . ALA A 1 131 ? 53.470 0.541 -3.537 1.00 0.00 111 ALA A C 6
ATOM 12946 O O . ALA A 1 131 ? 54.572 0.943 -3.917 1.00 0.00 111 ALA A O 6
ATOM 12953 N N . GLU A 1 132 ? 53.095 0.555 -2.260 1.00 0.00 112 GLU A N 6
ATOM 12954 C CA . GLU A 1 132 ? 53.987 1.065 -1.227 1.00 0.00 112 GLU A CA 6
ATOM 12955 C C . GLU A 1 132 ? 55.385 0.493 -1.422 1.00 0.00 112 GLU A C 6
ATOM 12956 O O . GLU A 1 132 ? 56.376 1.066 -0.966 1.00 0.00 112 GLU A O 6
ATOM 12968 N N . SER A 1 133 ? 55.454 -0.638 -2.113 1.00 0.00 113 SER A N 6
ATOM 12969 C CA . SER A 1 133 ? 56.734 -1.280 -2.374 1.00 0.00 113 SER A CA 6
ATOM 12970 C C . SER A 1 133 ? 57.330 -0.770 -3.678 1.00 0.00 113 SER A C 6
ATOM 12971 O O . SER A 1 133 ? 58.489 -0.358 -3.721 1.00 0.00 113 SER A O 6
ATOM 12979 N N . ASN A 1 134 ? 56.532 -0.797 -4.740 1.00 0.00 114 ASN A N 6
ATOM 12980 C CA . ASN A 1 134 ? 57.005 -0.329 -6.034 1.00 0.00 114 ASN A CA 6
ATOM 12981 C C . ASN A 1 134 ? 57.872 0.909 -5.854 1.00 0.00 114 ASN A C 6
ATOM 12982 O O . ASN A 1 134 ? 58.648 1.269 -6.740 1.00 0.00 114 ASN A O 6
ATOM 12993 N N . ARG A 1 135 ? 57.748 1.552 -4.695 1.00 0.00 115 ARG A N 6
ATOM 12994 C CA . ARG A 1 135 ? 58.545 2.741 -4.412 1.00 0.00 115 ARG A CA 6
ATOM 12995 C C . ARG A 1 135 ? 59.658 2.401 -3.429 1.00 0.00 115 ARG A C 6
ATOM 12996 O O . ARG A 1 135 ? 60.786 2.875 -3.564 1.00 0.00 115 ARG A O 6
ATOM 13017 N N . ALA A 1 136 ? 59.335 1.570 -2.444 1.00 0.00 116 ALA A N 6
ATOM 13018 C CA . ALA A 1 136 ? 60.321 1.162 -1.451 1.00 0.00 116 ALA A CA 6
ATOM 13019 C C . ALA A 1 136 ? 61.047 -0.094 -1.918 1.00 0.00 116 ALA A C 6
ATOM 13020 O O . ALA A 1 136 ? 61.461 -0.922 -1.105 1.00 0.00 116 ALA A O 6
ATOM 13027 N N . PHE A 1 137 ? 61.193 -0.233 -3.233 1.00 0.00 117 PHE A N 6
ATOM 13028 C CA . PHE A 1 137 ? 61.864 -1.396 -3.800 1.00 0.00 117 PHE A CA 6
ATOM 13029 C C . PHE A 1 137 ? 63.001 -0.970 -4.722 1.00 0.00 117 PHE A C 6
ATOM 13030 O O . PHE A 1 137 ? 63.159 0.210 -5.030 1.00 0.00 117 PHE A O 6
ATOM 13047 N N . ARG A 1 138 ? 63.780 -1.952 -5.161 1.00 0.00 118 ARG A N 6
ATOM 13048 C CA . ARG A 1 138 ? 64.907 -1.703 -6.055 1.00 0.00 118 ARG A CA 6
ATOM 13049 C C . ARG A 1 138 ? 65.805 -2.934 -6.116 1.00 0.00 118 ARG A C 6
ATOM 13050 O O . ARG A 1 138 ? 66.250 -3.340 -7.189 1.00 0.00 118 ARG A O 6
ATOM 13071 N N . GLU A 1 139 ? 66.056 -3.525 -4.952 1.00 0.00 119 GLU A N 6
ATOM 13072 C CA . GLU A 1 139 ? 66.893 -4.717 -4.863 1.00 0.00 119 GLU A CA 6
ATOM 13073 C C . GLU A 1 139 ? 67.836 -4.816 -6.062 1.00 0.00 119 GLU A C 6
ATOM 13074 O O . GLU A 1 139 ? 67.787 -5.779 -6.827 1.00 0.00 119 GLU A O 6
ATOM 13086 N N . THR A 1 140 ? 68.697 -3.815 -6.219 1.00 0.00 120 THR A N 6
ATOM 13087 C CA . THR A 1 140 ? 69.646 -3.805 -7.327 1.00 0.00 120 THR A CA 6
ATOM 13088 C C . THR A 1 140 ? 70.790 -4.779 -7.060 1.00 0.00 120 THR A C 6
ATOM 13089 O O . THR A 1 140 ? 71.084 -5.102 -5.908 1.00 0.00 120 THR A O 6
ATOM 13100 N N . GLY A 1 141 ? 71.428 -5.248 -8.128 1.00 0.00 121 GLY A N 6
ATOM 13101 C CA . GLY A 1 141 ? 72.535 -6.189 -7.993 1.00 0.00 121 GLY A CA 6
ATOM 13102 C C . GLY A 1 141 ? 73.854 -5.562 -8.438 1.00 0.00 121 GLY A C 6
ATOM 13103 O O . GLY A 1 141 ? 73.943 -4.350 -8.629 1.00 0.00 121 GLY A O 6
ATOM 13107 N N . ILE A 1 142 ? 74.874 -6.399 -8.598 1.00 0.00 122 ILE A N 6
ATOM 13108 C CA . ILE A 1 142 ? 76.188 -5.923 -9.020 1.00 0.00 122 ILE A CA 6
ATOM 13109 C C . ILE A 1 142 ? 76.821 -6.901 -10.006 1.00 0.00 122 ILE A C 6
ATOM 13110 O O . ILE A 1 142 ? 76.829 -8.111 -9.776 1.00 0.00 122 ILE A O 6
ATOM 13126 N N . THR A 1 143 ? 77.350 -6.371 -11.104 1.00 0.00 123 THR A N 6
ATOM 13127 C CA . THR A 1 143 ? 77.981 -7.209 -12.118 1.00 0.00 123 THR A CA 6
ATOM 13128 C C . THR A 1 143 ? 79.102 -8.042 -11.505 1.00 0.00 123 THR A C 6
ATOM 13129 O O . THR A 1 143 ? 79.020 -9.269 -11.452 1.00 0.00 123 THR A O 6
ATOM 13140 N N . ASP A 1 144 ? 80.148 -7.365 -11.042 1.00 0.00 124 ASP A N 6
ATOM 13141 C CA . ASP A 1 144 ? 81.284 -8.049 -10.432 1.00 0.00 124 ASP A CA 6
ATOM 13142 C C . ASP A 1 144 ? 82.394 -7.054 -10.117 1.00 0.00 124 ASP A C 6
ATOM 13143 O O . ASP A 1 144 ? 83.577 -7.352 -10.282 1.00 0.00 124 ASP A O 6
ATOM 13152 N N . GLU A 1 145 ? 82.001 -5.869 -9.664 1.00 0.00 125 GLU A N 6
ATOM 13153 C CA . GLU A 1 145 ? 82.967 -4.831 -9.328 1.00 0.00 125 GLU A CA 6
ATOM 13154 C C . GLU A 1 145 ? 83.838 -5.267 -8.154 1.00 0.00 125 GLU A C 6
ATOM 13155 O O . GLU A 1 145 ? 84.943 -4.758 -7.966 1.00 0.00 125 GLU A O 6
ATOM 13167 N N . GLU A 1 146 ? 83.332 -6.210 -7.365 1.00 0.00 126 GLU A N 6
ATOM 13168 C CA . GLU A 1 146 ? 84.073 -6.705 -6.210 1.00 0.00 126 GLU A CA 6
ATOM 13169 C C . GLU A 1 146 ? 85.332 -7.445 -6.652 1.00 0.00 126 GLU A C 6
ATOM 13170 O O . GLU A 1 146 ? 86.434 -7.143 -6.196 1.00 0.00 126 GLU A O 6
ATOM 13182 N N . GLN A 1 147 ? 85.158 -8.419 -7.542 1.00 0.00 127 GLN A N 6
ATOM 13183 C CA . GLN A 1 147 ? 86.286 -9.199 -8.037 1.00 0.00 127 GLN A CA 6
ATOM 13184 C C . GLN A 1 147 ? 87.231 -8.318 -8.849 1.00 0.00 127 GLN A C 6
ATOM 13185 O O . GLN A 1 147 ? 88.451 -8.453 -8.761 1.00 0.00 127 GLN A O 6
ATOM 13199 N N . ALA A 1 148 ? 86.657 -7.415 -9.637 1.00 0.00 128 ALA A N 6
ATOM 13200 C CA . ALA A 1 148 ? 87.456 -6.514 -10.459 1.00 0.00 128 ALA A CA 6
ATOM 13201 C C . ALA A 1 148 ? 88.313 -5.608 -9.580 1.00 0.00 128 ALA A C 6
ATOM 13202 O O . ALA A 1 148 ? 89.536 -5.735 -9.545 1.00 0.00 128 ALA A O 6
ATOM 13209 N N . ILE A 1 149 ? 87.658 -4.691 -8.874 1.00 0.00 129 ILE A N 6
ATOM 13210 C CA . ILE A 1 149 ? 88.365 -3.766 -7.997 1.00 0.00 129 ILE A CA 6
ATOM 13211 C C . ILE A 1 149 ? 89.526 -4.466 -7.299 1.00 0.00 129 ILE A C 6
ATOM 13212 O O . ILE A 1 149 ? 90.647 -3.958 -7.273 1.00 0.00 129 ILE A O 6
ATOM 13228 N N . SER A 1 150 ? 89.247 -5.635 -6.732 1.00 0.00 130 SER A N 6
ATOM 13229 C CA . SER A 1 150 ? 90.275 -6.396 -6.032 1.00 0.00 130 SER A CA 6
ATOM 13230 C C . SER A 1 150 ? 91.499 -6.593 -6.921 1.00 0.00 130 SER A C 6
ATOM 13231 O O . SER A 1 150 ? 92.599 -6.157 -6.584 1.00 0.00 130 SER A O 6
ATOM 13239 N N . ARG A 1 151 ? 91.300 -7.257 -8.055 1.00 0.00 131 ARG A N 6
ATOM 13240 C CA . ARG A 1 151 ? 92.398 -7.509 -8.981 1.00 0.00 131 ARG A CA 6
ATOM 13241 C C . ARG A 1 151 ? 93.023 -6.199 -9.449 1.00 0.00 131 ARG A C 6
ATOM 13242 O O . ARG A 1 151 ? 94.228 -5.989 -9.306 1.00 0.00 131 ARG A O 6
ATOM 13263 N N . VAL A 1 152 ? 92.197 -5.322 -10.008 1.00 0.00 132 VAL A N 6
ATOM 13264 C CA . VAL A 1 152 ? 92.685 -4.038 -10.493 1.00 0.00 132 VAL A CA 6
ATOM 13265 C C . VAL A 1 152 ? 93.561 -3.369 -9.439 1.00 0.00 132 VAL A C 6
ATOM 13266 O O . VAL A 1 152 ? 94.766 -3.204 -9.631 1.00 0.00 132 VAL A O 6
ATOM 13279 N N . LEU A 1 153 ? 92.946 -2.991 -8.323 1.00 0.00 133 LEU A N 6
ATOM 13280 C CA . LEU A 1 153 ? 93.677 -2.345 -7.241 1.00 0.00 133 LEU A CA 6
ATOM 13281 C C . LEU A 1 153 ? 95.091 -2.906 -7.138 1.00 0.00 133 LEU A C 6
ATOM 13282 O O . LEU A 1 153 ? 96.063 -2.154 -7.068 1.00 0.00 133 LEU A O 6
ATOM 13298 N N . GLU A 1 154 ? 95.197 -4.230 -7.129 1.00 0.00 134 GLU A N 6
ATOM 13299 C CA . GLU A 1 154 ? 96.500 -4.880 -7.034 1.00 0.00 134 GLU A CA 6
ATOM 13300 C C . GLU A 1 154 ? 97.354 -4.548 -8.253 1.00 0.00 134 GLU A C 6
ATOM 13301 O O . GLU A 1 154 ? 98.554 -4.304 -8.134 1.00 0.00 134 GLU A O 6
ATOM 13313 N N . ALA A 1 155 ? 96.726 -4.542 -9.424 1.00 0.00 135 ALA A N 6
ATOM 13314 C CA . ALA A 1 155 ? 97.439 -4.238 -10.660 1.00 0.00 135 ALA A CA 6
ATOM 13315 C C . ALA A 1 155 ? 97.993 -2.818 -10.624 1.00 0.00 135 ALA A C 6
ATOM 13316 O O . ALA A 1 155 ? 99.031 -2.531 -11.223 1.00 0.00 135 ALA A O 6
ATOM 13323 N N . SER A 1 156 ? 97.295 -1.930 -9.924 1.00 0.00 136 SER A N 6
ATOM 13324 C CA . SER A 1 156 ? 97.730 -0.542 -9.822 1.00 0.00 136 SER A CA 6
ATOM 13325 C C . SER A 1 156 ? 98.824 -0.396 -8.769 1.00 0.00 136 SER A C 6
ATOM 13326 O O . SER A 1 156 ? 99.529 0.613 -8.729 1.00 0.00 136 SER A O 6
ATOM 13334 N N . ILE A 1 157 ? 98.960 -1.406 -7.918 1.00 0.00 137 ILE A N 6
ATOM 13335 C CA . ILE A 1 157 ? 99.970 -1.376 -6.867 1.00 0.00 137 ILE A CA 6
ATOM 13336 C C . ILE A 1 157 ? 101.254 -2.054 -7.332 1.00 0.00 137 ILE A C 6
ATOM 13337 O O . ILE A 1 157 ? 102.327 -1.820 -6.774 1.00 0.00 137 ILE A O 6
ATOM 13353 N N . ALA A 1 158 ? 101.140 -2.895 -8.353 1.00 0.00 138 ALA A N 6
ATOM 13354 C CA . ALA A 1 158 ? 102.304 -3.600 -8.880 1.00 0.00 138 ALA A CA 6
ATOM 13355 C C . ALA A 1 158 ? 103.565 -2.768 -8.676 1.00 0.00 138 ALA A C 6
ATOM 13356 O O . ALA A 1 158 ? 104.427 -3.116 -7.870 1.00 0.00 138 ALA A O 6
ATOM 13363 N N . GLU A 1 159 ? 103.661 -1.665 -9.408 1.00 0.00 139 GLU A N 6
ATOM 13364 C CA . GLU A 1 159 ? 104.818 -0.786 -9.298 1.00 0.00 139 GLU A CA 6
ATOM 13365 C C . GLU A 1 159 ? 104.398 0.575 -8.756 1.00 0.00 139 GLU A C 6
ATOM 13366 O O . GLU A 1 159 ? 104.977 1.603 -9.111 1.00 0.00 139 GLU A O 6
ATOM 13378 N N . ASN A 1 160 ? 103.385 0.574 -7.897 1.00 0.00 140 ASN A N 6
ATOM 13379 C CA . ASN A 1 160 ? 102.889 1.813 -7.312 1.00 0.00 140 ASN A CA 6
ATOM 13380 C C . ASN A 1 160 ? 102.498 2.799 -8.407 1.00 0.00 140 ASN A C 6
ATOM 13381 O O . ASN A 1 160 ? 101.773 2.450 -9.338 1.00 0.00 140 ASN A O 6
ATOM 13392 N N . LYS A 1 161 ? 102.986 4.029 -8.290 1.00 0.00 141 LYS A N 6
ATOM 13393 C CA . LYS A 1 161 ? 102.684 5.059 -9.277 1.00 0.00 141 LYS A CA 6
ATOM 13394 C C . LYS A 1 161 ? 103.518 6.309 -9.016 1.00 0.00 141 LYS A C 6
ATOM 13395 O O . LYS A 1 161 ? 103.412 6.929 -7.957 1.00 0.00 141 LYS A O 6
ATOM 13414 N N . ALA A 1 162 ? 104.347 6.670 -9.988 1.00 0.00 142 ALA A N 6
ATOM 13415 C CA . ALA A 1 162 ? 105.198 7.846 -9.858 1.00 0.00 142 ALA A CA 6
ATOM 13416 C C . ALA A 1 162 ? 105.666 8.312 -11.232 1.00 0.00 142 ALA A C 6
ATOM 13417 O O . ALA A 1 162 ? 106.725 8.926 -11.363 1.00 0.00 142 ALA A O 6
ATOM 13424 N N . CYS A 1 163 ? 104.870 8.014 -12.252 1.00 0.00 143 CYS A N 6
ATOM 13425 C CA . CYS A 1 163 ? 105.213 8.404 -13.613 1.00 0.00 143 CYS A CA 6
ATOM 13426 C C . CYS A 1 163 ? 106.630 7.955 -13.951 1.00 0.00 143 CYS A C 6
ATOM 13427 O O . CYS A 1 163 ? 107.233 7.169 -13.220 1.00 0.00 143 CYS A O 6
ATOM 13435 N N . LEU A 1 164 ? 107.156 8.458 -15.061 1.00 0.00 144 LEU A N 6
ATOM 13436 C CA . LEU A 1 164 ? 108.505 8.102 -15.485 1.00 0.00 144 LEU A CA 6
ATOM 13437 C C . LEU A 1 164 ? 108.820 6.656 -15.116 1.00 0.00 144 LEU A C 6
ATOM 13438 O O . LEU A 1 164 ? 109.977 6.299 -14.897 1.00 0.00 144 LEU A O 6
ATOM 13454 N N . LYS A 1 165 ? 107.783 5.830 -15.051 1.00 0.00 145 LYS A N 6
ATOM 13455 C CA . LYS A 1 165 ? 107.960 4.423 -14.709 1.00 0.00 145 LYS A CA 6
ATOM 13456 C C . LYS A 1 165 ? 108.494 3.650 -15.910 1.00 0.00 145 LYS A C 6
ATOM 13457 O O . LYS A 1 165 ? 108.251 4.023 -17.058 1.00 0.00 145 LYS A O 6
ATOM 13476 N N . ARG A 1 166 ? 109.222 2.570 -15.641 1.00 0.00 146 ARG A N 6
ATOM 13477 C CA . ARG A 1 166 ? 109.781 1.756 -16.712 1.00 0.00 146 ARG A CA 6
ATOM 13478 C C . ARG A 1 166 ? 110.772 2.570 -17.541 1.00 0.00 146 ARG A C 6
ATOM 13479 O O . ARG A 1 166 ? 111.108 3.664 -17.120 1.00 0.00 146 ARG A O 6
ATOM 13501 N N . MET A 1 21 ? 12.250 -51.273 49.256 1.00 0.00 1 MET A N 7
ATOM 13502 C CA . MET A 1 21 ? 12.093 -49.949 49.921 1.00 0.00 1 MET A CA 7
ATOM 13503 C C . MET A 1 21 ? 11.822 -48.880 48.866 1.00 0.00 1 MET A C 7
ATOM 13504 O O . MET A 1 21 ? 12.716 -48.119 48.497 1.00 0.00 1 MET A O 7
ATOM 13518 N N . THR A 1 22 ? 10.583 -48.831 48.384 1.00 0.00 2 THR A N 7
ATOM 13519 C CA . THR A 1 22 ? 10.205 -47.851 47.370 1.00 0.00 2 THR A CA 7
ATOM 13520 C C . THR A 1 22 ? 8.933 -47.115 47.781 1.00 0.00 2 THR A C 7
ATOM 13521 O O . THR A 1 22 ? 8.990 -45.982 48.258 1.00 0.00 2 THR A O 7
ATOM 13532 N N . VAL A 1 23 ? 7.790 -47.769 47.591 1.00 0.00 3 VAL A N 7
ATOM 13533 C CA . VAL A 1 23 ? 6.502 -47.175 47.944 1.00 0.00 3 VAL A CA 7
ATOM 13534 C C . VAL A 1 23 ? 6.585 -45.652 47.948 1.00 0.00 3 VAL A C 7
ATOM 13535 O O . VAL A 1 23 ? 6.032 -44.995 48.830 1.00 0.00 3 VAL A O 7
ATOM 13548 N N . GLU A 1 24 ? 7.273 -45.094 46.958 1.00 0.00 4 GLU A N 7
ATOM 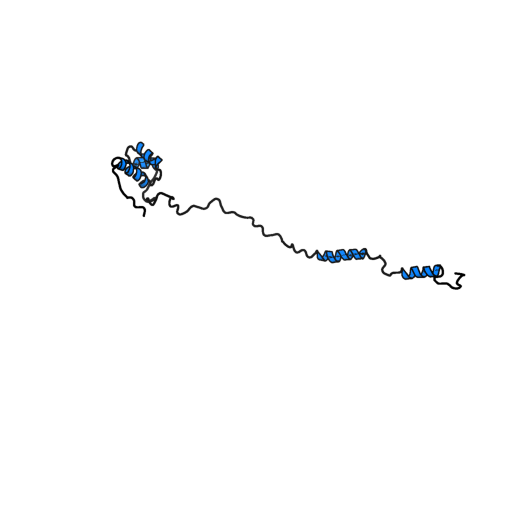13549 C CA . GLU A 1 24 ? 7.412 -43.646 46.866 1.00 0.00 4 GLU A CA 7
ATOM 13550 C C . GLU A 1 24 ? 6.043 -42.975 46.937 1.00 0.00 4 GLU A C 7
ATOM 13551 O O . GLU A 1 24 ? 5.059 -43.497 46.415 1.00 0.00 4 GLU A O 7
ATOM 13563 N N . GLN A 1 25 ? 5.990 -41.817 47.586 1.00 0.00 5 GLN A N 7
ATOM 13564 C CA . GLN A 1 25 ? 4.737 -41.084 47.718 1.00 0.00 5 GLN A CA 7
ATOM 13565 C C . GLN A 1 25 ? 3.933 -41.165 46.424 1.00 0.00 5 GLN A C 7
ATOM 13566 O O . GLN A 1 25 ? 4.451 -40.890 45.342 1.00 0.00 5 GLN A O 7
ATOM 13580 N N . ASN A 1 26 ? 2.664 -41.542 46.544 1.00 0.00 6 ASN A N 7
ATOM 13581 C CA . ASN A 1 26 ? 1.799 -41.654 45.384 1.00 0.00 6 ASN A CA 7
ATOM 13582 C C . ASN A 1 26 ? 0.408 -41.105 45.689 1.00 0.00 6 ASN A C 7
ATOM 13583 O O . ASN A 1 26 ? -0.550 -41.864 45.840 1.00 0.00 6 ASN A O 7
ATOM 13594 N N . VAL A 1 27 ? 0.304 -39.781 45.775 1.00 0.00 7 VAL A N 7
ATOM 13595 C CA . VAL A 1 27 ? -0.976 -39.142 46.058 1.00 0.00 7 VAL A CA 7
ATOM 13596 C C . VAL A 1 27 ? -1.504 -38.429 44.816 1.00 0.00 7 VAL A C 7
ATOM 13597 O O . VAL A 1 27 ? -2.528 -37.747 44.868 1.00 0.00 7 VAL A O 7
ATOM 13610 N N . LEU A 1 28 ? -0.800 -38.596 43.702 1.00 0.00 8 LEU A N 7
ATOM 13611 C CA . LEU A 1 28 ? -1.208 -37.967 42.451 1.00 0.00 8 LEU A CA 7
ATOM 13612 C C . LEU A 1 28 ? -2.398 -38.703 41.844 1.00 0.00 8 LEU A C 7
ATOM 13613 O O . LEU A 1 28 ? -3.142 -38.142 41.040 1.00 0.00 8 LEU A O 7
ATOM 13629 N N . GLN A 1 29 ? -2.570 -39.962 42.235 1.00 0.00 9 GLN A N 7
ATOM 13630 C CA . GLN A 1 29 ? -3.673 -40.768 41.724 1.00 0.00 9 GLN A CA 7
ATOM 13631 C C . GLN A 1 29 ? -4.964 -40.438 42.466 1.00 0.00 9 GLN A C 7
ATOM 13632 O O . GLN A 1 29 ? -5.283 -41.054 43.484 1.00 0.00 9 GLN A O 7
ATOM 13646 N N . GLN A 1 30 ? -5.702 -39.462 41.950 1.00 0.00 10 GLN A N 7
ATOM 13647 C CA . GLN A 1 30 ? -6.958 -39.054 42.570 1.00 0.00 10 GLN A CA 7
ATOM 13648 C C . GLN A 1 30 ? -8.011 -40.145 42.415 1.00 0.00 10 GLN A C 7
ATOM 13649 O O . GLN A 1 30 ? -7.691 -41.288 42.093 1.00 0.00 10 GLN A O 7
ATOM 13663 N N . SER A 1 31 ? -9.267 -39.782 42.646 1.00 0.00 11 SER A N 7
ATOM 13664 C CA . SER A 1 31 ? -10.362 -40.737 42.526 1.00 0.00 11 SER A CA 7
ATOM 13665 C C . SER A 1 31 ? -11.657 -40.019 42.162 1.00 0.00 11 SER A C 7
ATOM 13666 O O . SER A 1 31 ? -12.744 -40.432 42.565 1.00 0.00 11 SER A O 7
ATOM 13674 N N . ALA A 1 32 ? -11.532 -38.938 41.398 1.00 0.00 12 ALA A N 7
ATOM 13675 C CA . ALA A 1 32 ? -12.699 -38.167 40.984 1.00 0.00 12 ALA A CA 7
ATOM 13676 C C . ALA A 1 32 ? -13.417 -38.862 39.831 1.00 0.00 12 ALA A C 7
ATOM 13677 O O . ALA A 1 32 ? -14.645 -38.943 39.809 1.00 0.00 12 ALA A O 7
ATOM 13684 N N . ALA A 1 33 ? -12.641 -39.362 38.877 1.00 0.00 13 ALA A N 7
ATOM 13685 C CA . ALA A 1 33 ? -13.207 -40.050 37.722 1.00 0.00 13 ALA A CA 7
ATOM 13686 C C . ALA A 1 33 ? -13.944 -41.313 38.158 1.00 0.00 13 ALA A C 7
ATOM 13687 O O . ALA A 1 33 ? -14.774 -41.846 37.421 1.00 0.00 13 ALA A O 7
ATOM 13694 N N . GLN A 1 34 ? -13.628 -41.790 39.358 1.00 0.00 14 GLN A N 7
ATOM 13695 C CA . GLN A 1 34 ? -14.259 -42.996 39.886 1.00 0.00 14 GLN A CA 7
ATOM 13696 C C . GLN A 1 34 ? -15.774 -42.933 39.730 1.00 0.00 14 GLN A C 7
ATOM 13697 O O . GLN A 1 34 ? -16.432 -43.956 39.541 1.00 0.00 14 GLN A O 7
ATOM 13711 N N . LYS A 1 35 ? -16.322 -41.731 39.842 1.00 0.00 15 LYS A N 7
ATOM 13712 C CA . LYS A 1 35 ? -17.765 -41.546 39.744 1.00 0.00 15 LYS A CA 7
ATOM 13713 C C . LYS A 1 35 ? -18.251 -41.304 38.314 1.00 0.00 15 LYS A C 7
ATOM 13714 O O . LYS A 1 35 ? -19.208 -41.936 37.866 1.00 0.00 15 LYS A O 7
ATOM 13733 N N . HIS A 1 36 ? -17.645 -40.342 37.629 1.00 0.00 16 HIS A N 7
ATOM 13734 C CA . HIS A 1 36 ? -18.097 -39.982 36.286 1.00 0.00 16 HIS A CA 7
ATOM 13735 C C . HIS A 1 36 ? -17.445 -40.777 35.147 1.00 0.00 16 HIS A C 7
ATOM 13736 O O . HIS A 1 36 ? -18.149 -41.415 34.364 1.00 0.00 16 HIS A O 7
ATOM 13750 N N . GLN A 1 37 ? -16.122 -40.701 35.009 1.00 0.00 17 GLN A N 7
ATOM 13751 C CA . GLN A 1 37 ? -15.459 -41.390 33.896 1.00 0.00 17 GLN A CA 7
ATOM 13752 C C . GLN A 1 37 ? -15.163 -42.854 34.201 1.00 0.00 17 GLN A C 7
ATOM 13753 O O . GLN A 1 37 ? -15.648 -43.744 33.507 1.00 0.00 17 GLN A O 7
ATOM 13767 N N . GLN A 1 38 ? -14.361 -43.105 35.226 1.00 0.00 18 GLN A N 7
ATOM 13768 C CA . GLN A 1 38 ? -14.014 -44.477 35.575 1.00 0.00 18 GLN A CA 7
ATOM 13769 C C . GLN A 1 38 ? -15.256 -45.347 35.596 1.00 0.00 18 GLN A C 7
ATOM 13770 O O . GLN A 1 38 ? -15.196 -46.535 35.291 1.00 0.00 18 GLN A O 7
ATOM 13784 N N . THR A 1 39 ? -16.376 -44.752 35.969 1.00 0.00 19 THR A N 7
ATOM 13785 C CA . THR A 1 39 ? -17.622 -45.494 36.031 1.00 0.00 19 THR A CA 7
ATOM 13786 C C . THR A 1 39 ? -18.085 -45.857 34.626 1.00 0.00 19 THR A C 7
ATOM 13787 O O . THR A 1 39 ? -18.406 -47.008 34.333 1.00 0.00 19 THR A O 7
ATOM 13798 N N . PHE A 1 40 ? -18.103 -44.853 33.771 1.00 0.00 20 PHE A N 7
ATOM 13799 C CA . PHE A 1 40 ? -18.510 -45.030 32.381 1.00 0.00 20 PHE A CA 7
ATOM 13800 C C . PHE A 1 40 ? -17.587 -46.034 31.702 1.00 0.00 20 PHE A C 7
ATOM 13801 O O . PHE A 1 40 ? -18.032 -46.989 31.067 1.00 0.00 20 PHE A O 7
ATOM 13818 N N . LEU A 1 41 ? -16.295 -45.809 31.865 1.00 0.00 21 LEU A N 7
ATOM 13819 C CA . LEU A 1 41 ? -15.288 -46.692 31.299 1.00 0.00 21 LEU A CA 7
ATOM 13820 C C . LEU A 1 41 ? -15.371 -48.048 31.984 1.00 0.00 21 LEU A C 7
ATOM 13821 O O . LEU A 1 41 ? -15.264 -49.091 31.342 1.00 0.00 21 LEU A O 7
ATOM 13837 N N . ASN A 1 42 ? -15.596 -48.024 33.293 1.00 0.00 22 ASN A N 7
ATOM 13838 C CA . ASN A 1 42 ? -15.727 -49.262 34.043 1.00 0.00 22 ASN A CA 7
ATOM 13839 C C . ASN A 1 42 ? -16.884 -50.050 33.460 1.00 0.00 22 ASN A C 7
ATOM 13840 O O . ASN A 1 42 ? -16.817 -51.271 33.309 1.00 0.00 22 ASN A O 7
ATOM 13851 N N . GLN A 1 43 ? -17.938 -49.323 33.105 1.00 0.00 23 GLN A N 7
ATOM 13852 C CA . GLN A 1 43 ? -19.111 -49.936 32.503 1.00 0.00 23 GLN A CA 7
ATOM 13853 C C . GLN A 1 43 ? -18.692 -50.692 31.253 1.00 0.00 23 GLN A C 7
ATOM 13854 O O . GLN A 1 43 ? -19.011 -51.866 31.086 1.00 0.00 23 GLN A O 7
ATOM 13868 N N . LEU A 1 44 ? -17.966 -50.002 30.376 1.00 0.00 24 LEU A N 7
ATOM 13869 C CA . LEU A 1 44 ? -17.493 -50.606 29.141 1.00 0.00 24 LEU A CA 7
ATOM 13870 C C . LEU A 1 44 ? -16.904 -51.982 29.417 1.00 0.00 24 LEU A C 7
ATOM 13871 O O . LEU A 1 44 ? -17.137 -52.932 28.675 1.00 0.00 24 LEU A O 7
ATOM 13887 N N . ARG A 1 45 ? -16.157 -52.084 30.503 1.00 0.00 25 ARG A N 7
ATOM 13888 C CA . ARG A 1 45 ? -15.551 -53.347 30.889 1.00 0.00 25 ARG A CA 7
ATOM 13889 C C . ARG A 1 45 ? -16.631 -54.315 31.350 1.00 0.00 25 ARG A C 7
ATOM 13890 O O . ARG A 1 45 ? -16.411 -55.520 31.432 1.00 0.00 25 ARG A O 7
ATOM 13911 N N . GLU A 1 46 ? -17.793 -53.765 31.682 1.00 0.00 26 GLU A N 7
ATOM 13912 C CA . GLU A 1 46 ? -18.898 -54.577 32.171 1.00 0.00 26 GLU A CA 7
ATOM 13913 C C . GLU A 1 46 ? -19.756 -55.167 31.042 1.00 0.00 26 GLU A C 7
ATOM 13914 O O . GLU A 1 46 ? -19.929 -56.382 30.964 1.00 0.00 26 GLU A O 7
ATOM 13926 N N . ILE A 1 47 ? -20.324 -54.308 30.195 1.00 0.00 27 ILE A N 7
ATOM 13927 C CA . ILE A 1 47 ? -21.198 -54.780 29.113 1.00 0.00 27 ILE A CA 7
ATOM 13928 C C . ILE A 1 47 ? -20.448 -55.639 28.093 1.00 0.00 27 ILE A C 7
ATOM 13929 O O . ILE A 1 47 ? -20.810 -56.793 27.864 1.00 0.00 27 ILE A O 7
ATOM 13945 N N . THR A 1 48 ? -19.423 -55.071 27.464 1.00 0.00 28 THR A N 7
ATOM 13946 C CA . THR A 1 48 ? -18.666 -55.808 26.453 1.00 0.00 28 THR A CA 7
ATOM 13947 C C . THR A 1 48 ? -17.600 -56.695 27.089 1.00 0.00 28 THR A C 7
ATOM 13948 O O . THR A 1 48 ? -16.911 -57.441 26.396 1.00 0.00 28 THR A O 7
ATOM 13959 N N . GLY A 1 49 ? -17.480 -56.623 28.409 1.00 0.00 29 GLY A N 7
ATOM 13960 C CA . GLY A 1 49 ? -16.504 -57.445 29.120 1.00 0.00 29 GLY A CA 7
ATOM 13961 C C . GLY A 1 49 ? -15.068 -57.117 28.707 1.00 0.00 29 GLY A C 7
ATOM 13962 O O . GLY A 1 49 ? -14.162 -57.927 28.908 1.00 0.00 29 GLY A O 7
ATOM 13966 N N . ILE A 1 50 ? -14.857 -55.934 28.135 1.00 0.00 30 ILE A N 7
ATOM 13967 C CA . ILE A 1 50 ? -13.513 -55.540 27.711 1.00 0.00 30 ILE A CA 7
ATOM 13968 C C . ILE A 1 50 ? -12.593 -55.383 28.918 1.00 0.00 30 ILE A C 7
ATOM 13969 O O . ILE A 1 50 ? -13.057 -55.229 30.043 1.00 0.00 30 ILE A O 7
ATOM 13985 N N . ASN A 1 51 ? -11.284 -55.428 28.679 1.00 0.00 31 ASN A N 7
ATOM 13986 C CA . ASN A 1 51 ? -10.317 -55.297 29.767 1.00 0.00 31 ASN A CA 7
ATOM 13987 C C . ASN A 1 51 ? -9.451 -54.053 29.592 1.00 0.00 31 ASN A C 7
ATOM 13988 O O . ASN A 1 51 ? -9.394 -53.198 30.476 1.00 0.00 31 ASN A O 7
ATOM 13999 N N . ASP A 1 52 ? -8.772 -53.960 28.453 1.00 0.00 32 ASP A N 7
ATOM 14000 C CA . ASP A 1 52 ? -7.908 -52.815 28.184 1.00 0.00 32 ASP A CA 7
ATOM 14001 C C . ASP A 1 52 ? -8.640 -51.509 28.477 1.00 0.00 32 ASP A C 7
ATOM 14002 O O . ASP A 1 52 ? -9.583 -51.146 27.776 1.00 0.00 32 ASP A O 7
ATOM 14011 N N . THR A 1 53 ? -8.199 -50.809 29.516 1.00 0.00 33 THR A N 7
ATOM 14012 C CA . THR A 1 53 ? -8.821 -49.544 29.892 1.00 0.00 33 THR A CA 7
ATOM 14013 C C . THR A 1 53 ? -8.476 -48.452 28.884 1.00 0.00 33 THR A C 7
ATOM 14014 O O . THR A 1 53 ? -9.164 -47.435 28.798 1.00 0.00 33 THR A O 7
ATOM 14025 N N . GLN A 1 54 ? -7.408 -48.669 28.123 1.00 0.00 34 GLN A N 7
ATOM 14026 C CA . GLN A 1 54 ? -6.984 -47.694 27.127 1.00 0.00 34 GLN A CA 7
ATOM 14027 C C . GLN A 1 54 ? -7.966 -47.656 25.962 1.00 0.00 34 GLN A C 7
ATOM 14028 O O . GLN A 1 54 ? -8.327 -46.586 25.474 1.00 0.00 34 GLN A O 7
ATOM 14042 N N . ILE A 1 55 ? -8.393 -48.833 25.521 1.00 0.00 35 ILE A N 7
ATOM 14043 C CA . ILE A 1 55 ? -9.334 -48.926 24.413 1.00 0.00 35 ILE A CA 7
ATOM 14044 C C . ILE A 1 55 ? -10.653 -48.248 24.772 1.00 0.00 35 ILE A C 7
ATOM 14045 O O . ILE A 1 55 ? -11.248 -47.555 23.947 1.00 0.00 35 ILE A O 7
ATOM 14061 N N . LEU A 1 56 ? -11.102 -48.448 26.007 1.00 0.00 36 LEU A N 7
ATOM 14062 C CA . LEU A 1 56 ? -12.352 -47.844 26.456 1.00 0.00 36 LEU A CA 7
ATOM 14063 C C . LEU A 1 56 ? -12.268 -46.324 26.376 1.00 0.00 36 LEU A C 7
ATOM 14064 O O . LEU A 1 56 ? -13.021 -45.691 25.637 1.00 0.00 36 LEU A O 7
ATOM 14080 N N . GLN A 1 57 ? -11.347 -45.743 27.135 1.00 0.00 37 GLN A N 7
ATOM 14081 C CA . GLN A 1 57 ? -11.180 -44.295 27.128 1.00 0.00 37 GLN A CA 7
ATOM 14082 C C . GLN A 1 57 ? -11.238 -43.782 25.695 1.00 0.00 37 GLN A C 7
ATOM 14083 O O . GLN A 1 57 ? -11.640 -42.647 25.441 1.00 0.00 37 GLN A O 7
ATOM 14097 N N . GLN A 1 58 ? -10.845 -44.642 24.764 1.00 0.00 38 GLN A N 7
ATOM 14098 C CA . GLN A 1 58 ? -10.864 -44.289 23.352 1.00 0.00 38 GLN A CA 7
ATOM 14099 C C . GLN A 1 58 ? -12.295 -44.334 22.826 1.00 0.00 38 GLN A C 7
ATOM 14100 O O . GLN A 1 58 ? -12.706 -43.487 22.033 1.00 0.00 38 GLN A O 7
ATOM 14114 N N . ALA A 1 59 ? -13.051 -45.327 23.289 1.00 0.00 39 ALA A N 7
ATOM 14115 C CA . ALA A 1 59 ? -14.440 -45.480 22.877 1.00 0.00 39 ALA A CA 7
ATOM 14116 C C . ALA A 1 59 ? -15.276 -44.328 23.419 1.00 0.00 39 ALA A C 7
ATOM 14117 O O . ALA A 1 59 ? -16.168 -43.819 22.742 1.00 0.00 39 ALA A O 7
ATOM 14124 N N . LEU A 1 60 ? -14.966 -43.912 24.643 1.00 0.00 40 LEU A N 7
ATOM 14125 C CA . LEU A 1 60 ? -15.677 -42.804 25.270 1.00 0.00 40 LEU A CA 7
ATOM 14126 C C . LEU A 1 60 ? -15.459 -41.539 24.446 1.00 0.00 40 LEU A C 7
ATOM 14127 O O . LEU A 1 60 ? -16.362 -40.719 24.287 1.00 0.00 40 LEU A O 7
ATOM 14143 N N . LYS A 1 61 ? -14.248 -41.399 23.916 1.00 0.00 41 LYS A N 7
ATOM 14144 C CA . LYS A 1 61 ? -13.897 -40.243 23.104 1.00 0.00 41 LYS A CA 7
ATOM 14145 C C . LYS A 1 61 ? -14.797 -40.142 21.875 1.00 0.00 41 LYS A C 7
ATOM 14146 O O . LYS A 1 61 ? -15.255 -39.057 21.519 1.00 0.00 41 LYS A O 7
ATOM 14165 N N . ASP A 1 62 ? -15.037 -41.275 21.225 1.00 0.00 42 ASP A N 7
ATOM 14166 C CA . ASP A 1 62 ? -15.873 -41.294 20.031 1.00 0.00 42 ASP A CA 7
ATOM 14167 C C . ASP A 1 62 ? -17.354 -41.241 20.395 1.00 0.00 42 ASP A C 7
ATOM 14168 O O . ASP A 1 62 ? -18.123 -40.488 19.797 1.00 0.00 42 ASP A O 7
ATOM 14177 N N . SER A 1 63 ? -17.749 -42.055 21.367 1.00 0.00 43 SER A N 7
ATOM 14178 C CA . SER A 1 63 ? -19.145 -42.105 21.790 1.00 0.00 43 SER A CA 7
ATOM 14179 C C . SER A 1 63 ? -19.573 -40.795 22.446 1.00 0.00 43 SER A C 7
ATOM 14180 O O . SER A 1 63 ? -20.730 -40.388 22.342 1.00 0.00 43 SER A O 7
ATOM 14188 N N . ASN A 1 64 ? -18.633 -40.133 23.109 1.00 0.00 44 ASN A N 7
ATOM 14189 C CA . ASN A 1 64 ? -18.924 -38.860 23.765 1.00 0.00 44 ASN A CA 7
ATOM 14190 C C . ASN A 1 64 ? -19.881 -39.037 24.946 1.00 0.00 44 ASN A C 7
ATOM 14191 O O . ASN A 1 64 ? -20.842 -38.281 25.094 1.00 0.00 44 ASN A O 7
ATOM 14202 N N . GLY A 1 65 ? -19.603 -40.022 25.796 1.00 0.00 45 GLY A N 7
ATOM 14203 C CA . GLY A 1 65 ? -20.438 -40.263 26.973 1.00 0.00 45 GLY A CA 7
ATOM 14204 C C . GLY A 1 65 ? -21.512 -41.313 26.707 1.00 0.00 45 GLY A C 7
ATOM 14205 O O . GLY A 1 65 ? -22.123 -41.833 27.641 1.00 0.00 45 GLY A O 7
ATOM 14209 N N . ASN A 1 66 ? -21.736 -41.628 25.439 1.00 0.00 46 ASN A N 7
ATOM 14210 C CA . ASN A 1 66 ? -22.737 -42.626 25.080 1.00 0.00 46 ASN A CA 7
ATOM 14211 C C . ASN A 1 66 ? -22.154 -44.026 25.272 1.00 0.00 46 ASN A C 7
ATOM 14212 O O . ASN A 1 66 ? -21.094 -44.342 24.737 1.00 0.00 46 ASN A O 7
ATOM 14223 N N . LEU A 1 67 ? -22.837 -44.856 26.060 1.00 0.00 47 LEU A N 7
ATOM 14224 C CA . LEU A 1 67 ? -22.341 -46.207 26.332 1.00 0.00 47 LEU A CA 7
ATOM 14225 C C . LEU A 1 67 ? -22.761 -47.180 25.242 1.00 0.00 47 LEU A C 7
ATOM 14226 O O . LEU A 1 67 ? -21.914 -47.732 24.541 1.00 0.00 47 LEU A O 7
ATOM 14242 N N . GLU A 1 68 ? -24.064 -47.381 25.081 1.00 0.00 48 GLU A N 7
ATOM 14243 C CA . GLU A 1 68 ? -24.531 -48.284 24.044 1.00 0.00 48 GLU A CA 7
ATOM 14244 C C . GLU A 1 68 ? -23.712 -48.027 22.795 1.00 0.00 48 GLU A C 7
ATOM 14245 O O . GLU A 1 68 ? -23.604 -48.871 21.905 1.00 0.00 48 GLU A O 7
ATOM 14257 N N . LEU A 1 69 ? -23.125 -46.841 22.764 1.00 0.00 49 LEU A N 7
ATOM 14258 C CA . LEU A 1 69 ? -22.287 -46.426 21.659 1.00 0.00 49 LEU A CA 7
ATOM 14259 C C . LEU A 1 69 ? -20.873 -46.906 21.887 1.00 0.00 49 LEU A C 7
ATOM 14260 O O . LEU A 1 69 ? -20.277 -47.536 21.018 1.00 0.00 49 LEU A O 7
ATOM 14276 N N . ALA A 1 70 ? -20.350 -46.630 23.073 1.00 0.00 50 ALA A N 7
ATOM 14277 C CA . ALA A 1 70 ? -19.013 -47.075 23.400 1.00 0.00 50 ALA A CA 7
ATOM 14278 C C . ALA A 1 70 ? -18.971 -48.589 23.265 1.00 0.00 50 ALA A C 7
ATOM 14279 O O . ALA A 1 70 ? -18.191 -49.131 22.485 1.00 0.00 50 ALA A O 7
ATOM 14286 N N . VAL A 1 71 ? -19.853 -49.269 24.000 1.00 0.00 51 VAL A N 7
ATOM 14287 C CA . VAL A 1 71 ? -19.928 -50.720 23.921 1.00 0.00 51 VAL A CA 7
ATOM 14288 C C . VAL A 1 71 ? -20.002 -51.134 22.467 1.00 0.00 51 VAL A C 7
ATOM 14289 O O . VAL A 1 71 ? -19.287 -52.028 22.019 1.00 0.00 51 VAL A O 7
ATOM 14302 N N . ALA A 1 72 ? -20.873 -50.455 21.738 1.00 0.00 52 ALA A N 7
ATOM 14303 C CA . ALA A 1 72 ? -21.050 -50.726 20.329 1.00 0.00 52 ALA A CA 7
ATOM 14304 C C . ALA A 1 72 ? -19.736 -50.497 19.601 1.00 0.00 52 ALA A C 7
ATOM 14305 O O . ALA A 1 72 ? -19.397 -51.224 18.672 1.00 0.00 52 ALA A O 7
ATOM 14312 N N . PHE A 1 73 ? -18.989 -49.488 20.048 1.00 0.00 53 PHE A N 7
ATOM 14313 C CA . PHE A 1 73 ? -17.697 -49.181 19.440 1.00 0.00 53 PHE A CA 7
ATOM 14314 C C . PHE A 1 73 ? -16.726 -50.335 19.654 1.00 0.00 53 PHE A C 7
ATOM 14315 O O . PHE A 1 73 ? -15.909 -50.643 18.786 1.00 0.00 53 PHE A O 7
ATOM 14332 N N . LEU A 1 74 ? -16.822 -50.970 20.817 1.00 0.00 54 LEU A N 7
ATOM 14333 C CA . LEU A 1 74 ? -15.950 -52.088 21.141 1.00 0.00 54 LEU A CA 7
ATOM 14334 C C . LEU A 1 74 ? -16.295 -53.291 20.275 1.00 0.00 54 LEU A C 7
ATOM 14335 O O . LEU A 1 74 ? -15.449 -53.817 19.551 1.00 0.00 54 LEU A O 7
ATOM 14351 N N . THR A 1 75 ? -17.549 -53.720 20.356 1.00 0.00 55 THR A N 7
ATOM 14352 C CA . THR A 1 75 ? -18.011 -54.859 19.578 1.00 0.00 55 THR A CA 7
ATOM 14353 C C . THR A 1 75 ? -18.300 -54.439 18.142 1.00 0.00 55 THR A C 7
ATOM 14354 O O . THR A 1 75 ? -17.861 -55.089 17.194 1.00 0.00 55 THR A O 7
ATOM 14365 N N . ALA A 1 76 ? -19.044 -53.346 17.989 1.00 0.00 56 ALA A N 7
ATOM 14366 C CA . ALA A 1 76 ? -19.386 -52.852 16.658 1.00 0.00 56 ALA A CA 7
ATOM 14367 C C . ALA A 1 76 ? -19.473 -54.015 15.675 1.00 0.00 56 ALA A C 7
ATOM 14368 O O . ALA A 1 76 ? -20.138 -55.016 15.941 1.00 0.00 56 ALA A O 7
ATOM 14375 N N . LYS A 1 77 ? -18.789 -53.881 14.544 1.00 0.00 57 LYS A N 7
ATOM 14376 C CA . LYS A 1 77 ? -18.794 -54.936 13.539 1.00 0.00 57 LYS A CA 7
ATOM 14377 C C . LYS A 1 77 ? -17.723 -55.969 13.870 1.00 0.00 57 LYS A C 7
ATOM 14378 O O . LYS A 1 77 ? -17.222 -56.015 14.994 1.00 0.00 57 LYS A O 7
ATOM 14397 N N . ASN A 1 78 ? -17.374 -56.797 12.893 1.00 0.00 58 ASN A N 7
ATOM 14398 C CA . ASN A 1 78 ? -16.360 -57.820 13.112 1.00 0.00 58 ASN A CA 7
ATOM 14399 C C . ASN A 1 78 ? -16.112 -58.620 11.838 1.00 0.00 58 ASN A C 7
ATOM 14400 O O . ASN A 1 78 ? -16.915 -58.590 10.906 1.00 0.00 58 ASN A O 7
ATOM 14411 N N . ALA A 1 79 ? -14.994 -59.336 11.810 1.00 0.00 59 ALA A N 7
ATOM 14412 C CA . ALA A 1 79 ? -14.643 -60.147 10.651 1.00 0.00 59 ALA A CA 7
ATOM 14413 C C . ALA A 1 79 ? -14.323 -59.267 9.446 1.00 0.00 59 ALA A C 7
ATOM 14414 O O . ALA A 1 79 ? -14.986 -59.348 8.412 1.00 0.00 59 ALA A O 7
ATOM 14421 N N . LYS A 1 80 ? -13.298 -58.432 9.587 1.00 0.00 60 LYS A N 7
ATOM 14422 C CA . LYS A 1 80 ? -12.888 -57.542 8.507 1.00 0.00 60 LYS A CA 7
ATOM 14423 C C . LYS A 1 80 ? -11.437 -57.818 8.122 1.00 0.00 60 LYS A C 7
ATOM 14424 O O . LYS A 1 80 ? -11.057 -57.706 6.956 1.00 0.00 60 LYS A O 7
ATOM 14443 N N . THR A 1 81 ? -10.636 -58.180 9.117 1.00 0.00 61 THR A N 7
ATOM 14444 C CA . THR A 1 81 ? -9.226 -58.475 8.900 1.00 0.00 61 THR A CA 7
ATOM 14445 C C . THR A 1 81 ? -8.499 -58.568 10.237 1.00 0.00 61 THR A C 7
ATOM 14446 O O . THR A 1 81 ? -7.940 -57.584 10.721 1.00 0.00 61 THR A O 7
ATOM 14457 N N . PRO A 1 82 ? -8.505 -59.727 10.838 1.00 0.00 62 PRO A N 7
ATOM 14458 C CA . PRO A 1 82 ? -7.843 -59.967 12.141 1.00 0.00 62 PRO A CA 7
ATOM 14459 C C . PRO A 1 82 ? -6.385 -60.380 11.968 1.00 0.00 62 PRO A C 7
ATOM 14460 O O . PRO A 1 82 ? -5.750 -60.037 10.970 1.00 0.00 62 PRO A O 7
ATOM 14471 N N . GLN A 1 83 ? -5.858 -61.119 12.937 1.00 0.00 63 GLN A N 7
ATOM 14472 C CA . GLN A 1 83 ? -4.474 -61.568 12.866 1.00 0.00 63 GLN A CA 7
ATOM 14473 C C . GLN A 1 83 ? -3.522 -60.374 12.840 1.00 0.00 63 GLN A C 7
ATOM 14474 O O . GLN A 1 83 ? -2.308 -60.533 12.961 1.00 0.00 63 GLN A O 7
ATOM 14488 N N . GLN A 1 84 ? -4.085 -59.181 12.682 1.00 0.00 64 GLN A N 7
ATOM 14489 C CA . GLN A 1 84 ? -3.283 -57.964 12.643 1.00 0.00 64 GLN A CA 7
ATOM 14490 C C . GLN A 1 84 ? -3.948 -56.871 13.471 1.00 0.00 64 GLN A C 7
ATOM 14491 O O . GLN A 1 84 ? -4.245 -55.788 12.966 1.00 0.00 64 GLN A O 7
ATOM 14505 N N . GLU A 1 85 ? -4.185 -57.166 14.745 1.00 0.00 65 GLU A N 7
ATOM 14506 C CA . GLU A 1 85 ? -4.821 -56.207 15.639 1.00 0.00 65 GLU A CA 7
ATOM 14507 C C . GLU A 1 85 ? -4.115 -56.187 16.992 1.00 0.00 65 GLU A C 7
ATOM 14508 O O . GLU A 1 85 ? -3.884 -57.233 17.597 1.00 0.00 65 GLU A O 7
ATOM 14520 N N . GLU A 1 86 ? -3.775 -54.989 17.458 1.00 0.00 66 GLU A N 7
ATOM 14521 C CA . GLU A 1 86 ? -3.093 -54.842 18.739 1.00 0.00 66 GLU A CA 7
ATOM 14522 C C . GLU A 1 86 ? -3.211 -53.407 19.242 1.00 0.00 66 GLU A C 7
ATOM 14523 O O . GLU A 1 86 ? -2.628 -52.488 18.666 1.00 0.00 66 GLU A O 7
ATOM 14535 N N . THR A 1 87 ? -3.970 -53.219 20.315 1.00 0.00 67 THR A N 7
ATOM 14536 C CA . THR A 1 87 ? -4.156 -51.886 20.881 1.00 0.00 67 THR A CA 7
ATOM 14537 C C . THR A 1 87 ? -2.826 -51.143 20.948 1.00 0.00 67 THR A C 7
ATOM 14538 O O . THR A 1 87 ? -1.951 -51.489 21.741 1.00 0.00 67 THR A O 7
ATOM 14549 N N . THR A 1 88 ? -2.683 -50.120 20.112 1.00 0.00 68 THR A N 7
ATOM 14550 C CA . THR A 1 88 ? -1.452 -49.336 20.087 1.00 0.00 68 THR A CA 7
ATOM 14551 C C . THR A 1 88 ? -1.552 -48.206 19.066 1.00 0.00 68 THR A C 7
ATOM 14552 O O . THR A 1 88 ? -1.398 -47.034 19.410 1.00 0.00 68 THR A O 7
ATOM 14563 N N . TYR A 1 89 ? -1.804 -48.566 17.812 1.00 0.00 69 TYR A N 7
ATOM 14564 C CA . TYR A 1 89 ? -1.914 -47.570 16.752 1.00 0.00 69 TYR A CA 7
ATOM 14565 C C . TYR A 1 89 ? -0.600 -46.808 16.604 1.00 0.00 69 TYR A C 7
ATOM 14566 O O . TYR A 1 89 ? -0.311 -45.896 17.378 1.00 0.00 69 TYR A O 7
ATOM 14584 N N . TYR A 1 90 ? 0.194 -47.191 15.611 1.00 0.00 70 TYR A N 7
ATOM 14585 C CA . TYR A 1 90 ? 1.479 -46.540 15.376 1.00 0.00 70 TYR A CA 7
ATOM 14586 C C . TYR A 1 90 ? 1.278 -45.159 14.760 1.00 0.00 70 TYR A C 7
ATOM 14587 O O . TYR A 1 90 ? 0.147 -44.707 14.579 1.00 0.00 70 TYR A O 7
ATOM 14605 N N . GLN A 1 91 ? 2.382 -44.495 14.440 1.00 0.00 71 GLN A N 7
ATOM 14606 C CA . GLN A 1 91 ? 2.317 -43.166 13.846 1.00 0.00 71 GLN A CA 7
ATOM 14607 C C . GLN A 1 91 ? 2.316 -43.264 12.323 1.00 0.00 71 GLN A C 7
ATOM 14608 O O . GLN A 1 91 ? 3.114 -43.997 11.738 1.00 0.00 71 GLN A O 7
ATOM 14622 N N . THR A 1 92 ? 1.415 -42.522 11.687 1.00 0.00 72 THR A N 7
ATOM 14623 C CA . THR A 1 92 ? 1.320 -42.535 10.231 1.00 0.00 72 THR A CA 7
ATOM 14624 C C . THR A 1 92 ? 1.355 -41.114 9.676 1.00 0.00 72 THR A C 7
ATOM 14625 O O . THR A 1 92 ? 1.806 -40.887 8.553 1.00 0.00 72 THR A O 7
ATOM 14636 N N . ALA A 1 93 ? 0.877 -40.161 10.470 1.00 0.00 73 ALA A N 7
ATOM 14637 C CA . ALA A 1 93 ? 0.860 -38.766 10.046 1.00 0.00 73 ALA A CA 7
ATOM 14638 C C . ALA A 1 93 ? 2.278 -38.270 9.783 1.00 0.00 73 ALA A C 7
ATOM 14639 O O . ALA A 1 93 ? 3.192 -38.526 10.567 1.00 0.00 73 ALA A O 7
ATOM 14646 N N . LEU A 1 94 ? 2.453 -37.558 8.674 1.00 0.00 74 LEU A N 7
ATOM 14647 C CA . LEU A 1 94 ? 3.763 -37.030 8.316 1.00 0.00 74 LEU A CA 7
ATOM 14648 C C . LEU A 1 94 ? 3.687 -35.525 8.084 1.00 0.00 74 LEU A C 7
ATOM 14649 O O . LEU A 1 94 ? 4.163 -35.018 7.068 1.00 0.00 74 LEU A O 7
ATOM 14665 N N . PRO A 1 95 ? 3.097 -34.815 9.005 1.00 0.00 75 PRO A N 7
ATOM 14666 C CA . PRO A 1 95 ? 2.949 -33.333 8.909 1.00 0.00 75 PRO A CA 7
ATOM 14667 C C . PRO A 1 95 ? 4.295 -32.618 8.964 1.00 0.00 75 PRO A C 7
ATOM 14668 O O . PRO A 1 95 ? 4.570 -31.862 9.895 1.00 0.00 75 PRO A O 7
ATOM 14679 N N . GLY A 1 96 ? 5.134 -32.864 7.961 1.00 0.00 76 GLY A N 7
ATOM 14680 C CA . GLY A 1 96 ? 6.450 -32.238 7.907 1.00 0.00 76 GLY A CA 7
ATOM 14681 C C . GLY A 1 96 ? 6.439 -30.886 8.610 1.00 0.00 76 GLY A C 7
ATOM 14682 O O . GLY A 1 96 ? 5.722 -29.971 8.207 1.00 0.00 76 GLY A O 7
ATOM 14686 N N . ASN A 1 97 ? 7.240 -30.767 9.664 1.00 0.00 77 ASN A N 7
ATOM 14687 C CA . ASN A 1 97 ? 7.314 -29.519 10.415 1.00 0.00 77 ASN A CA 7
ATOM 14688 C C . ASN A 1 97 ? 8.715 -28.924 10.331 1.00 0.00 77 ASN A C 7
ATOM 14689 O O . ASN A 1 97 ? 9.675 -29.494 10.848 1.00 0.00 77 ASN A O 7
ATOM 14700 N N . ASP A 1 98 ? 8.821 -27.771 9.679 1.00 0.00 78 ASP A N 7
ATOM 14701 C CA . ASP A 1 98 ? 10.109 -27.102 9.537 1.00 0.00 78 ASP A CA 7
ATOM 14702 C C . ASP A 1 98 ? 10.248 -25.995 10.576 1.00 0.00 78 ASP A C 7
ATOM 14703 O O . ASP A 1 98 ? 9.354 -25.163 10.735 1.00 0.00 78 ASP A O 7
ATOM 14712 N N . ARG A 1 99 ? 11.373 -25.992 11.283 1.00 0.00 79 ARG A N 7
ATOM 14713 C CA . ARG A 1 99 ? 11.615 -24.983 12.308 1.00 0.00 79 ARG A CA 7
ATOM 14714 C C . ARG A 1 99 ? 13.112 -24.806 12.543 1.00 0.00 79 ARG A C 7
ATOM 14715 O O . ARG A 1 99 ? 13.577 -23.703 12.833 1.00 0.00 79 ARG A O 7
ATOM 14736 N N . TYR A 1 100 ? 13.861 -25.898 12.421 1.00 0.00 80 TYR A N 7
ATOM 14737 C CA . TYR A 1 100 ? 15.306 -25.855 12.627 1.00 0.00 80 TYR A CA 7
ATOM 14738 C C . TYR A 1 100 ? 15.633 -25.495 14.076 1.00 0.00 80 TYR A C 7
ATOM 14739 O O . TYR A 1 100 ? 16.672 -25.894 14.603 1.00 0.00 80 TYR A O 7
ATOM 14757 N N . ILE A 1 101 ? 14.741 -24.741 14.711 1.00 0.00 81 ILE A N 7
ATOM 14758 C CA . ILE A 1 101 ? 14.944 -24.335 16.100 1.00 0.00 81 ILE A CA 7
ATOM 14759 C C . ILE A 1 101 ? 13.613 -23.956 16.740 1.00 0.00 81 ILE A C 7
ATOM 14760 O O . ILE A 1 101 ? 12.557 -24.080 16.119 1.00 0.00 81 ILE A O 7
ATOM 14776 N N . SER A 1 102 ? 13.669 -23.489 17.984 1.00 0.00 82 SER A N 7
ATOM 14777 C CA . SER A 1 102 ? 12.459 -23.093 18.696 1.00 0.00 82 SER A CA 7
ATOM 14778 C C . SER A 1 102 ? 12.544 -21.635 19.129 1.00 0.00 82 SER A C 7
ATOM 14779 O O . SER A 1 102 ? 13.488 -20.926 18.778 1.00 0.00 82 SER A O 7
ATOM 14787 N N . VAL A 1 103 ? 11.554 -21.193 19.897 1.00 0.00 83 VAL A N 7
ATOM 14788 C CA . VAL A 1 103 ? 11.529 -19.816 20.375 1.00 0.00 83 VAL A CA 7
ATOM 14789 C C . VAL A 1 103 ? 12.947 -19.274 20.522 1.00 0.00 83 VAL A C 7
ATOM 14790 O O . VAL A 1 103 ? 13.700 -19.711 21.393 1.00 0.00 83 VAL A O 7
ATOM 14803 N N . GLY A 1 104 ? 13.304 -18.321 19.669 1.00 0.00 84 GLY A N 7
ATOM 14804 C CA . GLY A 1 104 ? 14.634 -17.727 19.717 1.00 0.00 84 GLY A CA 7
ATOM 14805 C C . GLY A 1 104 ? 14.889 -17.084 21.075 1.00 0.00 84 GLY A C 7
ATOM 14806 O O . GLY A 1 104 ? 15.922 -17.320 21.702 1.00 0.00 84 GLY A O 7
ATOM 14810 N N . SER A 1 105 ? 13.940 -16.270 21.525 1.00 0.00 85 SER A N 7
ATOM 14811 C CA . SER A 1 105 ? 14.069 -15.595 22.812 1.00 0.00 85 SER A CA 7
ATOM 14812 C C . SER A 1 105 ? 15.246 -14.626 22.791 1.00 0.00 85 SER A C 7
ATOM 14813 O O . SER A 1 105 ? 15.416 -13.820 23.705 1.00 0.00 85 SER A O 7
ATOM 14821 N N . GLN A 1 106 ? 16.054 -14.709 21.738 1.00 0.00 86 GLN A N 7
ATOM 14822 C CA . GLN A 1 106 ? 17.211 -13.832 21.603 1.00 0.00 86 GLN A CA 7
ATOM 14823 C C . GLN A 1 106 ? 17.520 -13.580 20.131 1.00 0.00 86 GLN A C 7
ATOM 14824 O O . GLN A 1 106 ? 17.020 -14.283 19.253 1.00 0.00 86 GLN A O 7
ATOM 14838 N N . ALA A 1 107 ? 18.346 -12.572 19.868 1.00 0.00 87 ALA A N 7
ATOM 14839 C CA . ALA A 1 107 ? 18.712 -12.237 18.496 1.00 0.00 87 ALA A CA 7
ATOM 14840 C C . ALA A 1 107 ? 19.729 -13.236 17.953 1.00 0.00 87 ALA A C 7
ATOM 14841 O O . ALA A 1 107 ? 20.759 -13.489 18.579 1.00 0.00 87 ALA A O 7
ATOM 14848 N N . ASP A 1 108 ? 19.432 -13.801 16.788 1.00 0.00 88 ASP A N 7
ATOM 14849 C CA . ASP A 1 108 ? 20.328 -14.774 16.172 1.00 0.00 88 ASP A CA 7
ATOM 14850 C C . ASP A 1 108 ? 21.142 -14.128 15.056 1.00 0.00 88 ASP A C 7
ATOM 14851 O O . ASP A 1 108 ? 22.158 -14.671 14.621 1.00 0.00 88 ASP A O 7
ATOM 14860 N N . THR A 1 109 ? 20.693 -12.965 14.596 1.00 0.00 89 THR A N 7
ATOM 14861 C CA . THR A 1 109 ? 21.391 -12.256 13.530 1.00 0.00 89 THR A CA 7
ATOM 14862 C C . THR A 1 109 ? 22.880 -12.147 13.846 1.00 0.00 89 THR A C 7
ATOM 14863 O O . THR A 1 109 ? 23.293 -12.310 14.994 1.00 0.00 89 THR A O 7
ATOM 14874 N N . ASN A 1 110 ? 23.681 -11.873 12.820 1.00 0.00 90 ASN A N 7
ATOM 14875 C CA . ASN A 1 110 ? 25.123 -11.745 13.002 1.00 0.00 90 ASN A CA 7
ATOM 14876 C C . ASN A 1 110 ? 25.781 -11.419 11.671 1.00 0.00 90 ASN A C 7
ATOM 14877 O O . ASN A 1 110 ? 26.929 -11.783 11.419 1.00 0.00 90 ASN A O 7
ATOM 14888 N N . VAL A 1 111 ? 25.029 -10.736 10.819 1.00 0.00 91 VAL A N 7
ATOM 14889 C CA . VAL A 1 111 ? 25.517 -10.361 9.503 1.00 0.00 91 VAL A CA 7
ATOM 14890 C C . VAL A 1 111 ? 26.277 -9.044 9.562 1.00 0.00 91 VAL A C 7
ATOM 14891 O O . VAL A 1 111 ? 26.221 -8.328 10.560 1.00 0.00 91 VAL A O 7
ATOM 14904 N N . ILE A 1 112 ? 26.976 -8.731 8.477 1.00 0.00 92 ILE A N 7
ATOM 14905 C CA . ILE A 1 112 ? 27.739 -7.493 8.400 1.00 0.00 92 ILE A CA 7
ATOM 14906 C C . ILE A 1 112 ? 28.753 -7.555 7.270 1.00 0.00 92 ILE A C 7
ATOM 14907 O O . ILE A 1 112 ? 29.044 -8.621 6.731 1.00 0.00 92 ILE A O 7
ATOM 14923 N N . ASP A 1 113 ? 29.283 -6.392 6.920 1.00 0.00 93 ASP A N 7
ATOM 14924 C CA . ASP A 1 113 ? 30.268 -6.299 5.849 1.00 0.00 93 ASP A CA 7
ATOM 14925 C C . ASP A 1 113 ? 31.666 -6.075 6.417 1.00 0.00 93 ASP A C 7
ATOM 14926 O O . ASP A 1 113 ? 31.838 -5.365 7.408 1.00 0.00 93 ASP A O 7
ATOM 14935 N N . LEU A 1 114 ? 32.658 -6.687 5.781 1.00 0.00 94 LEU A N 7
ATOM 14936 C CA . LEU A 1 114 ? 34.041 -6.555 6.224 1.00 0.00 94 LEU A CA 7
ATOM 14937 C C . LEU A 1 114 ? 34.918 -6.015 5.098 1.00 0.00 94 LEU A C 7
ATOM 14938 O O . LEU A 1 114 ? 35.872 -5.278 5.339 1.00 0.00 94 LEU A O 7
ATOM 14954 N N . THR A 1 115 ? 34.586 -6.392 3.867 1.00 0.00 95 THR A N 7
ATOM 14955 C CA . THR A 1 115 ? 35.350 -5.942 2.710 1.00 0.00 95 THR A CA 7
ATOM 14956 C C . THR A 1 115 ? 34.711 -4.703 2.095 1.00 0.00 95 THR A C 7
ATOM 14957 O O . THR A 1 115 ? 35.319 -4.022 1.269 1.00 0.00 95 THR A O 7
ATOM 14968 N N . GLY A 1 116 ? 33.480 -4.414 2.502 1.00 0.00 96 GLY A N 7
ATOM 14969 C CA . GLY A 1 116 ? 32.769 -3.252 1.985 1.00 0.00 96 GLY A CA 7
ATOM 14970 C C . GLY A 1 116 ? 31.681 -3.668 1.000 1.00 0.00 96 GLY A C 7
ATOM 14971 O O . GLY A 1 116 ? 30.825 -2.864 0.632 1.00 0.00 96 GLY A O 7
ATOM 14975 N N . ASP A 1 117 ? 31.722 -4.927 0.576 1.00 0.00 97 ASP A N 7
ATOM 14976 C CA . ASP A 1 117 ? 30.732 -5.433 -0.367 1.00 0.00 97 ASP A CA 7
ATOM 14977 C C . ASP A 1 117 ? 31.223 -6.718 -1.025 1.00 0.00 97 ASP A C 7
ATOM 14978 O O . ASP A 1 117 ? 30.879 -7.818 -0.594 1.00 0.00 97 ASP A O 7
ATOM 14987 N N . ASP A 1 118 ? 32.029 -6.571 -2.072 1.00 0.00 98 ASP A N 7
ATOM 14988 C CA . ASP A 1 118 ? 32.562 -7.728 -2.783 1.00 0.00 98 ASP A CA 7
ATOM 14989 C C . ASP A 1 118 ? 33.866 -8.197 -2.144 1.00 0.00 98 ASP A C 7
ATOM 14990 O O . ASP A 1 118 ? 34.620 -7.396 -1.592 1.00 0.00 98 ASP A O 7
ATOM 14999 N N . LYS A 1 119 ? 34.124 -9.498 -2.224 1.00 0.00 99 LYS A N 7
ATOM 15000 C CA . LYS A 1 119 ? 35.342 -10.062 -1.653 1.00 0.00 99 LYS A CA 7
ATOM 15001 C C . LYS A 1 119 ? 36.503 -9.926 -2.630 1.00 0.00 99 LYS A C 7
ATOM 15002 O O . LYS A 1 119 ? 37.663 -10.119 -2.265 1.00 0.00 99 LYS A O 7
ATOM 15021 N N . ASP A 1 120 ? 36.184 -9.589 -3.877 1.00 0.00 100 ASP A N 7
ATOM 15022 C CA . ASP A 1 120 ? 37.210 -9.429 -4.899 1.00 0.00 100 ASP A CA 7
ATOM 15023 C C . ASP A 1 120 ? 38.066 -8.200 -4.606 1.00 0.00 100 ASP A C 7
ATOM 15024 O O . ASP A 1 120 ? 39.194 -8.089 -5.085 1.00 0.00 100 ASP A O 7
ATOM 15033 N N . ASP A 1 121 ? 37.520 -7.279 -3.817 1.00 0.00 101 ASP A N 7
ATOM 15034 C CA . ASP A 1 121 ? 38.243 -6.063 -3.468 1.00 0.00 101 ASP A CA 7
ATOM 15035 C C . ASP A 1 121 ? 39.600 -6.402 -2.861 1.00 0.00 101 ASP A C 7
ATOM 15036 O O . ASP A 1 121 ? 40.490 -5.552 -2.793 1.00 0.00 101 ASP A O 7
ATOM 15045 N N . LEU A 1 122 ? 39.760 -7.647 -2.421 1.00 0.00 102 LEU A N 7
ATOM 15046 C CA . LEU A 1 122 ? 41.022 -8.065 -1.826 1.00 0.00 102 LEU A CA 7
ATOM 15047 C C . LEU A 1 122 ? 42.141 -7.912 -2.836 1.00 0.00 102 LEU A C 7
ATOM 15048 O O . LEU A 1 122 ? 43.261 -7.535 -2.491 1.00 0.00 102 LEU A O 7
ATOM 15064 N N . GLN A 1 123 ? 41.817 -8.168 -4.086 1.00 0.00 103 GLN A N 7
ATOM 15065 C CA . GLN A 1 123 ? 42.791 -8.014 -5.149 1.00 0.00 103 GLN A CA 7
ATOM 15066 C C . GLN A 1 123 ? 43.314 -6.590 -5.100 1.00 0.00 103 GLN A C 7
ATOM 15067 O O . GLN A 1 123 ? 44.378 -6.270 -5.633 1.00 0.00 103 GLN A O 7
ATOM 15081 N N . ARG A 1 124 ? 42.539 -5.745 -4.429 1.00 0.00 104 ARG A N 7
ATOM 15082 C CA . ARG A 1 124 ? 42.893 -4.343 -4.275 1.00 0.00 104 ARG A CA 7
ATOM 15083 C C . ARG A 1 124 ? 43.876 -4.187 -3.125 1.00 0.00 104 ARG A C 7
ATOM 15084 O O . ARG A 1 124 ? 44.809 -3.386 -3.192 1.00 0.00 104 ARG A O 7
ATOM 15105 N N . ALA A 1 125 ? 43.664 -4.969 -2.071 1.00 0.00 105 ALA A N 7
ATOM 15106 C CA . ALA A 1 125 ? 44.543 -4.924 -0.912 1.00 0.00 105 ALA A CA 7
ATOM 15107 C C . ALA A 1 125 ? 45.980 -5.203 -1.337 1.00 0.00 105 ALA A C 7
ATOM 15108 O O . ALA A 1 125 ? 46.898 -4.461 -0.983 1.00 0.00 105 ALA A O 7
ATOM 15115 N N . ILE A 1 126 ? 46.167 -6.269 -2.109 1.00 0.00 106 ILE A N 7
ATOM 15116 C CA . ILE A 1 126 ? 47.498 -6.623 -2.586 1.00 0.00 106 ILE A CA 7
ATOM 15117 C C . ILE A 1 126 ? 48.041 -5.511 -3.461 1.00 0.00 106 ILE A C 7
ATOM 15118 O O . ILE A 1 126 ? 49.215 -5.148 -3.387 1.00 0.00 106 ILE A O 7
ATOM 15134 N N . ALA A 1 127 ? 47.161 -4.980 -4.280 1.00 0.00 107 ALA A N 7
ATOM 15135 C CA . ALA A 1 127 ? 47.513 -3.898 -5.186 1.00 0.00 107 ALA A CA 7
ATOM 15136 C C . ALA A 1 127 ? 48.096 -2.721 -4.412 1.00 0.00 107 ALA A C 7
ATOM 15137 O O . ALA A 1 127 ? 49.140 -2.178 -4.777 1.00 0.00 107 ALA A O 7
ATOM 15144 N N . LEU A 1 128 ? 47.411 -2.331 -3.342 1.00 0.00 108 LEU A N 7
ATOM 15145 C CA . LEU A 1 128 ? 47.859 -1.216 -2.517 1.00 0.00 108 LEU A CA 7
ATOM 15146 C C . LEU A 1 128 ? 49.280 -1.448 -2.018 1.00 0.00 108 LEU A C 7
ATOM 15147 O O . LEU A 1 128 ? 50.060 -0.505 -1.876 1.00 0.00 108 LEU A O 7
ATOM 15163 N N . SER A 1 129 ? 49.613 -2.706 -1.748 1.00 0.00 109 SER A N 7
ATOM 15164 C CA . SER A 1 129 ? 50.947 -3.036 -1.261 1.00 0.00 109 SER A CA 7
ATOM 15165 C C . SER A 1 129 ? 51.948 -3.038 -2.405 1.00 0.00 109 SER A C 7
ATOM 15166 O O . SER A 1 129 ? 53.003 -2.411 -2.318 1.00 0.00 109 SER A O 7
ATOM 15174 N N . LEU A 1 130 ? 51.610 -3.732 -3.482 1.00 0.00 110 LEU A N 7
ATOM 15175 C CA . LEU A 1 130 ? 52.493 -3.781 -4.635 1.00 0.00 110 LEU A CA 7
ATOM 15176 C C . LEU A 1 130 ? 52.944 -2.370 -4.981 1.00 0.00 110 LEU A C 7
ATOM 15177 O O . LEU A 1 130 ? 53.934 -2.174 -5.684 1.00 0.00 110 LEU A O 7
ATOM 15193 N N . ALA A 1 131 ? 52.202 -1.392 -4.473 1.00 0.00 111 ALA A N 7
ATOM 15194 C CA . ALA A 1 131 ? 52.523 0.009 -4.722 1.00 0.00 111 ALA A CA 7
ATOM 15195 C C . ALA A 1 131 ? 53.485 0.531 -3.663 1.00 0.00 111 ALA A C 7
ATOM 15196 O O . ALA A 1 131 ? 54.587 0.989 -3.976 1.00 0.00 111 ALA A O 7
ATOM 15203 N N . GLU A 1 132 ? 53.067 0.450 -2.403 1.00 0.00 112 GLU A N 7
ATOM 15204 C CA . GLU A 1 132 ? 53.906 0.909 -1.307 1.00 0.00 112 GLU A CA 7
ATOM 15205 C C . GLU A 1 132 ? 55.313 0.379 -1.502 1.00 0.00 112 GLU A C 7
ATOM 15206 O O . GLU A 1 132 ? 56.293 0.971 -1.046 1.00 0.00 112 GLU A O 7
ATOM 15218 N N . SER A 1 133 ? 55.395 -0.740 -2.201 1.00 0.00 113 SER A N 7
ATOM 15219 C CA . SER A 1 133 ? 56.676 -1.364 -2.486 1.00 0.00 113 SER A CA 7
ATOM 15220 C C . SER A 1 133 ? 57.293 -0.741 -3.732 1.00 0.00 113 SER A C 7
ATOM 15221 O O . SER A 1 133 ? 58.485 -0.436 -3.759 1.00 0.00 113 SER A O 7
ATOM 15229 N N . ASN A 1 134 ? 56.471 -0.542 -4.759 1.00 0.00 114 ASN A N 7
ATOM 15230 C CA . ASN A 1 134 ? 56.955 0.061 -5.992 1.00 0.00 114 ASN A CA 7
ATOM 15231 C C . ASN A 1 134 ? 57.877 1.226 -5.661 1.00 0.00 114 ASN A C 7
ATOM 15232 O O . ASN A 1 134 ? 58.667 1.667 -6.495 1.00 0.00 114 ASN A O 7
ATOM 15243 N N . ARG A 1 135 ? 57.770 1.714 -4.428 1.00 0.00 115 ARG A N 7
ATOM 15244 C CA . ARG A 1 135 ? 58.601 2.824 -3.979 1.00 0.00 115 ARG A CA 7
ATOM 15245 C C . ARG A 1 135 ? 59.730 2.312 -3.089 1.00 0.00 115 ARG A C 7
ATOM 15246 O O . ARG A 1 135 ? 60.882 2.716 -3.238 1.00 0.00 115 ARG A O 7
ATOM 15267 N N . ALA A 1 136 ? 59.390 1.415 -2.169 1.00 0.00 116 ALA A N 7
ATOM 15268 C CA . ALA A 1 136 ? 60.384 0.848 -1.265 1.00 0.00 116 ALA A CA 7
ATOM 15269 C C . ALA A 1 136 ? 61.147 -0.275 -1.960 1.00 0.00 116 ALA A C 7
ATOM 15270 O O . ALA A 1 136 ? 61.887 -1.025 -1.323 1.00 0.00 116 ALA A O 7
ATOM 15277 N N . PHE A 1 137 ? 60.959 -0.380 -3.271 1.00 0.00 117 PHE A N 7
ATOM 15278 C CA . PHE A 1 137 ? 61.633 -1.410 -4.051 1.00 0.00 117 PHE A CA 7
ATOM 15279 C C . PHE A 1 137 ? 63.002 -0.916 -4.512 1.00 0.00 117 PHE A C 7
ATOM 15280 O O . PHE A 1 137 ? 63.942 -0.845 -3.721 1.00 0.00 117 PHE A O 7
ATOM 15297 N N . ARG A 1 138 ? 63.111 -0.570 -5.792 1.00 0.00 118 ARG A N 7
ATOM 15298 C CA . ARG A 1 138 ? 64.372 -0.081 -6.334 1.00 0.00 118 ARG A CA 7
ATOM 15299 C C . ARG A 1 138 ? 64.534 1.409 -6.048 1.00 0.00 118 ARG A C 7
ATOM 15300 O O . ARG A 1 138 ? 64.993 2.168 -6.901 1.00 0.00 118 ARG A O 7
ATOM 15321 N N . GLU A 1 139 ? 64.152 1.816 -4.840 1.00 0.00 119 GLU A N 7
ATOM 15322 C CA . GLU A 1 139 ? 64.255 3.216 -4.437 1.00 0.00 119 GLU A CA 7
ATOM 15323 C C . GLU A 1 139 ? 64.261 4.139 -5.652 1.00 0.00 119 GLU A C 7
ATOM 15324 O O . GLU A 1 139 ? 65.028 5.100 -5.706 1.00 0.00 119 GLU A O 7
ATOM 15336 N N . THR A 1 140 ? 63.402 3.847 -6.623 1.00 0.00 120 THR A N 7
ATOM 15337 C CA . THR A 1 140 ? 63.326 4.668 -7.825 1.00 0.00 120 THR A CA 7
ATOM 15338 C C . THR A 1 140 ? 63.278 6.145 -7.454 1.00 0.00 120 THR A C 7
ATOM 15339 O O . THR A 1 140 ? 63.111 6.496 -6.286 1.00 0.00 120 THR A O 7
ATOM 15350 N N . GLY A 1 141 ? 63.427 7.009 -8.453 1.00 0.00 121 GLY A N 7
ATOM 15351 C CA . GLY A 1 141 ? 63.398 8.447 -8.212 1.00 0.00 121 GLY A CA 7
ATOM 15352 C C . GLY A 1 141 ? 63.204 9.214 -9.513 1.00 0.00 121 GLY A C 7
ATOM 15353 O O . GLY A 1 141 ? 63.628 10.363 -9.637 1.00 0.00 121 GLY A O 7
ATOM 15357 N N . ILE A 1 142 ? 62.557 8.574 -10.481 1.00 0.00 122 ILE A N 7
ATOM 15358 C CA . ILE A 1 142 ? 62.309 9.211 -11.767 1.00 0.00 122 ILE A CA 7
ATOM 15359 C C . ILE A 1 142 ? 61.873 10.659 -11.564 1.00 0.00 122 ILE A C 7
ATOM 15360 O O . ILE A 1 142 ? 61.381 11.023 -10.495 1.00 0.00 122 ILE A O 7
ATOM 15376 N N . THR A 1 143 ? 62.058 11.480 -12.590 1.00 0.00 123 THR A N 7
ATOM 15377 C CA . THR A 1 143 ? 61.679 12.885 -12.503 1.00 0.00 123 THR A CA 7
ATOM 15378 C C . THR A 1 143 ? 60.957 13.326 -13.771 1.00 0.00 123 THR A C 7
ATOM 15379 O O . THR A 1 143 ? 61.187 12.780 -14.850 1.00 0.00 123 THR A O 7
ATOM 15390 N N . ASP A 1 144 ? 60.084 14.318 -13.631 1.00 0.00 124 ASP A N 7
ATOM 15391 C CA . ASP A 1 144 ? 59.333 14.826 -14.772 1.00 0.00 124 ASP A CA 7
ATOM 15392 C C . ASP A 1 144 ? 59.611 16.313 -14.973 1.00 0.00 124 ASP A C 7
ATOM 15393 O O . ASP A 1 144 ? 60.463 16.692 -15.776 1.00 0.00 124 ASP A O 7
ATOM 15402 N N . GLU A 1 145 ? 58.887 17.150 -14.236 1.00 0.00 125 GLU A N 7
ATOM 15403 C CA . GLU A 1 145 ? 59.065 18.594 -14.338 1.00 0.00 125 GLU A CA 7
ATOM 15404 C C . GLU A 1 145 ? 60.473 18.993 -13.908 1.00 0.00 125 GLU A C 7
ATOM 15405 O O . GLU A 1 145 ? 61.150 19.756 -14.597 1.00 0.00 125 GLU A O 7
ATOM 15417 N N . GLU A 1 146 ? 60.905 18.474 -12.765 1.00 0.00 126 GLU A N 7
ATOM 15418 C CA . GLU A 1 146 ? 62.235 18.783 -12.251 1.00 0.00 126 GLU A CA 7
ATOM 15419 C C . GLU A 1 146 ? 63.298 18.500 -13.308 1.00 0.00 126 GLU A C 7
ATOM 15420 O O . GLU A 1 146 ? 64.309 19.196 -13.388 1.00 0.00 126 GLU A O 7
ATOM 15432 N N . GLN A 1 147 ? 63.064 17.471 -14.116 1.00 0.00 127 GLN A N 7
ATOM 15433 C CA . GLN A 1 147 ? 64.011 17.104 -15.164 1.00 0.00 127 GLN A CA 7
ATOM 15434 C C . GLN A 1 147 ? 64.097 18.199 -16.224 1.00 0.00 127 GLN A C 7
ATOM 15435 O O . GLN A 1 147 ? 65.178 18.713 -16.512 1.00 0.00 127 GLN A O 7
ATOM 15449 N N . ALA A 1 148 ? 62.952 18.550 -16.801 1.00 0.00 128 ALA A N 7
ATOM 15450 C CA . ALA A 1 148 ? 62.912 19.584 -17.830 1.00 0.00 128 ALA A CA 7
ATOM 15451 C C . ALA A 1 148 ? 63.750 20.789 -17.414 1.00 0.00 128 ALA A C 7
ATOM 15452 O O . ALA A 1 148 ? 64.752 21.110 -18.052 1.00 0.00 128 ALA A O 7
ATOM 15459 N N . ILE A 1 149 ? 63.331 21.453 -16.342 1.00 0.00 129 ILE A N 7
ATOM 15460 C CA . ILE A 1 149 ? 64.051 22.622 -15.850 1.00 0.00 129 ILE A CA 7
ATOM 15461 C C . ILE A 1 149 ? 65.555 22.364 -15.852 1.00 0.00 129 ILE A C 7
ATOM 15462 O O . ILE A 1 149 ? 66.347 23.248 -16.181 1.00 0.00 129 ILE A O 7
ATOM 15478 N N . SER A 1 150 ? 65.943 21.148 -15.480 1.00 0.00 130 SER A N 7
ATOM 15479 C CA . SER A 1 150 ? 67.356 20.783 -15.440 1.00 0.00 130 SER A CA 7
ATOM 15480 C C . SER A 1 150 ? 67.953 20.772 -16.844 1.00 0.00 130 SER A C 7
ATOM 15481 O O . SER A 1 150 ? 69.054 21.276 -17.067 1.00 0.00 130 SER A O 7
ATOM 15489 N N . ARG A 1 151 ? 67.221 20.191 -17.790 1.00 0.00 131 ARG A N 7
ATOM 15490 C CA . ARG A 1 151 ? 67.690 20.117 -19.169 1.00 0.00 131 ARG A CA 7
ATOM 15491 C C . ARG A 1 151 ? 68.142 21.490 -19.656 1.00 0.00 131 ARG A C 7
ATOM 15492 O O . ARG A 1 151 ? 69.105 21.605 -20.414 1.00 0.00 131 ARG A O 7
ATOM 15513 N N . VAL A 1 152 ? 67.440 22.531 -19.215 1.00 0.00 132 VAL A N 7
ATOM 15514 C CA . VAL A 1 152 ? 67.779 23.893 -19.614 1.00 0.00 132 VAL A CA 7
ATOM 15515 C C . VAL A 1 152 ? 69.022 24.374 -18.870 1.00 0.00 132 VAL A C 7
ATOM 15516 O O . VAL A 1 152 ? 70.052 24.658 -19.481 1.00 0.00 132 VAL A O 7
ATOM 15529 N N . LEU A 1 153 ? 68.916 24.462 -17.548 1.00 0.00 133 LEU A N 7
ATOM 15530 C CA . LEU A 1 153 ? 70.034 24.911 -16.726 1.00 0.00 133 LEU A CA 7
ATOM 15531 C C . LEU A 1 153 ? 71.333 24.244 -17.165 1.00 0.00 133 LEU A C 7
ATOM 15532 O O . LEU A 1 153 ? 72.377 24.891 -17.252 1.00 0.00 133 LEU A O 7
ATOM 15548 N N . GLU A 1 154 ? 71.264 22.945 -17.437 1.00 0.00 134 GLU A N 7
ATOM 15549 C CA . GLU A 1 154 ? 72.442 22.197 -17.863 1.00 0.00 134 GLU A CA 7
ATOM 15550 C C . GLU A 1 154 ? 72.923 22.673 -19.232 1.00 0.00 134 GLU A C 7
ATOM 15551 O O . GLU A 1 154 ? 74.101 22.983 -19.412 1.00 0.00 134 GLU A O 7
ATOM 15563 N N . ALA A 1 155 ? 72.008 22.720 -20.195 1.00 0.00 135 ALA A N 7
ATOM 15564 C CA . ALA A 1 155 ? 72.356 23.149 -21.546 1.00 0.00 135 ALA A CA 7
ATOM 15565 C C . ALA A 1 155 ? 72.550 24.660 -21.607 1.00 0.00 135 ALA A C 7
ATOM 15566 O O . ALA A 1 155 ? 72.746 25.225 -22.683 1.00 0.00 135 ALA A O 7
ATOM 15573 N N . SER A 1 156 ? 72.494 25.313 -20.451 1.00 0.00 136 SER A N 7
ATOM 15574 C CA . SER A 1 156 ? 72.668 26.761 -20.397 1.00 0.00 136 SER A CA 7
ATOM 15575 C C . SER A 1 156 ? 73.691 27.145 -19.333 1.00 0.00 136 SER A C 7
ATOM 15576 O O . SER A 1 156 ? 73.922 28.329 -19.085 1.00 0.00 136 SER A O 7
ATOM 15584 N N . ILE A 1 157 ? 74.303 26.145 -18.708 1.00 0.00 137 ILE A N 7
ATOM 15585 C CA . ILE A 1 157 ? 75.299 26.403 -17.674 1.00 0.00 137 ILE A CA 7
ATOM 15586 C C . ILE A 1 157 ? 76.401 25.346 -17.708 1.00 0.00 137 ILE A C 7
ATOM 15587 O O . ILE A 1 157 ? 77.230 25.272 -16.801 1.00 0.00 137 ILE A O 7
ATOM 15603 N N . ALA A 1 158 ? 76.402 24.539 -18.766 1.00 0.00 138 ALA A N 7
ATOM 15604 C CA . ALA A 1 158 ? 77.404 23.486 -18.931 1.00 0.00 138 ALA A CA 7
ATOM 15605 C C . ALA A 1 158 ? 78.030 23.097 -17.595 1.00 0.00 138 ALA A C 7
ATOM 15606 O O . ALA A 1 158 ? 78.865 23.822 -17.053 1.00 0.00 138 ALA A O 7
ATOM 15613 N N . GLU A 1 159 ? 77.631 21.941 -17.077 1.00 0.00 139 GLU A N 7
ATOM 15614 C CA . GLU A 1 159 ? 78.164 21.455 -15.809 1.00 0.00 139 GLU A CA 7
ATOM 15615 C C . GLU A 1 159 ? 78.954 20.167 -16.021 1.00 0.00 139 GLU A C 7
ATOM 15616 O O . GLU A 1 159 ? 78.591 19.337 -16.853 1.00 0.00 139 GLU A O 7
ATOM 15628 N N . ASN A 1 160 ? 80.036 20.006 -15.264 1.00 0.00 140 ASN A N 7
ATOM 15629 C CA . ASN A 1 160 ? 80.865 18.811 -15.381 1.00 0.00 140 ASN A CA 7
ATOM 15630 C C . ASN A 1 160 ? 81.182 18.238 -14.003 1.00 0.00 140 ASN A C 7
ATOM 15631 O O . ASN A 1 160 ? 80.317 18.180 -13.130 1.00 0.00 140 ASN A O 7
ATOM 15642 N N . LYS A 1 161 ? 82.429 17.813 -13.817 1.00 0.00 141 LYS A N 7
ATOM 15643 C CA . LYS A 1 161 ? 82.850 17.244 -12.540 1.00 0.00 141 LYS A CA 7
ATOM 15644 C C . LYS A 1 161 ? 84.330 17.513 -12.290 1.00 0.00 141 LYS A C 7
ATOM 15645 O O . LYS A 1 161 ? 85.197 16.903 -12.917 1.00 0.00 141 LYS A O 7
ATOM 15664 N N . ALA A 1 162 ? 84.615 18.429 -11.369 1.00 0.00 142 ALA A N 7
ATOM 15665 C CA . ALA A 1 162 ? 85.995 18.769 -11.044 1.00 0.00 142 ALA A CA 7
ATOM 15666 C C . ALA A 1 162 ? 86.904 17.557 -11.215 1.00 0.00 142 ALA A C 7
ATOM 15667 O O . ALA A 1 162 ? 86.846 16.608 -10.434 1.00 0.00 142 ALA A O 7
ATOM 15674 N N . CYS A 1 163 ? 87.747 17.597 -12.243 1.00 0.00 143 CYS A N 7
ATOM 15675 C CA . CYS A 1 163 ? 88.668 16.498 -12.509 1.00 0.00 143 CYS A CA 7
ATOM 15676 C C . CYS A 1 163 ? 90.102 16.916 -12.199 1.00 0.00 143 CYS A C 7
ATOM 15677 O O . CYS A 1 163 ? 91.047 16.179 -12.477 1.00 0.00 143 CYS A O 7
ATOM 15685 N N . LEU A 1 164 ? 90.256 18.104 -11.625 1.00 0.00 144 LEU A N 7
ATOM 15686 C CA . LEU A 1 164 ? 91.578 18.612 -11.285 1.00 0.00 144 LEU A CA 7
ATOM 15687 C C . LEU A 1 164 ? 92.392 18.873 -12.549 1.00 0.00 144 LEU A C 7
ATOM 15688 O O . LEU A 1 164 ? 92.304 18.122 -13.521 1.00 0.00 144 LEU A O 7
ATOM 15704 N N . LYS A 1 165 ? 93.183 19.940 -12.529 1.00 0.00 145 LYS A N 7
ATOM 15705 C CA . LYS A 1 165 ? 94.008 20.290 -13.680 1.00 0.00 145 LYS A CA 7
ATOM 15706 C C . LYS A 1 165 ? 95.487 20.125 -13.344 1.00 0.00 145 LYS A C 7
ATOM 15707 O O . LYS A 1 165 ? 95.851 19.331 -12.477 1.00 0.00 145 LYS A O 7
ATOM 15726 N N . ARG A 1 166 ? 96.335 20.881 -14.035 1.00 0.00 146 ARG A N 7
ATOM 15727 C CA . ARG A 1 166 ? 97.772 20.807 -13.799 1.00 0.00 146 ARG A CA 7
ATOM 15728 C C . ARG A 1 166 ? 98.492 21.949 -14.507 1.00 0.00 146 ARG A C 7
ATOM 15729 O O . ARG A 1 166 ? 98.187 23.092 -14.209 1.00 0.00 146 ARG A O 7
ATOM 15751 N N . MET A 1 21 ? -8.693 -36.567 9.078 1.00 0.00 1 MET A N 8
ATOM 15752 C CA . MET A 1 21 ? -9.554 -37.294 10.054 1.00 0.00 1 MET A CA 8
ATOM 15753 C C . MET A 1 21 ? -10.580 -38.133 9.296 1.00 0.00 1 MET A C 8
ATOM 15754 O O . MET A 1 21 ? -10.220 -39.060 8.571 1.00 0.00 1 MET A O 8
ATOM 15768 N N . THR A 1 22 ? -11.858 -37.806 9.466 1.00 0.00 2 THR A N 8
ATOM 15769 C CA . THR A 1 22 ? -12.918 -38.544 8.788 1.00 0.00 2 THR A CA 8
ATOM 15770 C C . THR A 1 22 ? -14.271 -37.885 9.038 1.00 0.00 2 THR A C 8
ATOM 15771 O O . THR A 1 22 ? -15.130 -37.852 8.156 1.00 0.00 2 THR A O 8
ATOM 15782 N N . VAL A 1 23 ? -14.456 -37.364 10.247 1.00 0.00 3 VAL A N 8
ATOM 15783 C CA . VAL A 1 23 ? -15.701 -36.714 10.607 1.00 0.00 3 VAL A CA 8
ATOM 15784 C C . VAL A 1 23 ? -15.718 -35.271 10.103 1.00 0.00 3 VAL A C 8
ATOM 15785 O O . VAL A 1 23 ? -16.056 -34.344 10.842 1.00 0.00 3 VAL A O 8
ATOM 15798 N N . GLU A 1 24 ? -15.349 -35.087 8.841 1.00 0.00 4 GLU A N 8
ATOM 15799 C CA . GLU A 1 24 ? -15.322 -33.752 8.252 1.00 0.00 4 GLU A CA 8
ATOM 15800 C C . GLU A 1 24 ? -16.453 -33.578 7.240 1.00 0.00 4 GLU A C 8
ATOM 15801 O O . GLU A 1 24 ? -17.503 -33.024 7.563 1.00 0.00 4 GLU A O 8
ATOM 15813 N N . GLN A 1 25 ? -16.233 -34.046 6.015 1.00 0.00 5 GLN A N 8
ATOM 15814 C CA . GLN A 1 25 ? -17.246 -33.924 4.971 1.00 0.00 5 GLN A CA 8
ATOM 15815 C C . GLN A 1 25 ? -17.706 -32.475 4.851 1.00 0.00 5 GLN A C 8
ATOM 15816 O O . GLN A 1 25 ? -17.518 -31.678 5.769 1.00 0.00 5 GLN A O 8
ATOM 15830 N N . ASN A 1 26 ? -18.316 -32.143 3.717 1.00 0.00 6 ASN A N 8
ATOM 15831 C CA . ASN A 1 26 ? -18.802 -30.793 3.488 1.00 0.00 6 ASN A CA 8
ATOM 15832 C C . ASN A 1 26 ? -19.706 -30.753 2.261 1.00 0.00 6 ASN A C 8
ATOM 15833 O O . ASN A 1 26 ? -19.244 -30.514 1.145 1.00 0.00 6 ASN A O 8
ATOM 15844 N N . VAL A 1 27 ? -20.997 -30.988 2.475 1.00 0.00 7 VAL A N 8
ATOM 15845 C CA . VAL A 1 27 ? -21.958 -30.978 1.378 1.00 0.00 7 VAL A CA 8
ATOM 15846 C C . VAL A 1 27 ? -23.140 -30.073 1.711 1.00 0.00 7 VAL A C 8
ATOM 15847 O O . VAL A 1 27 ? -23.462 -29.864 2.880 1.00 0.00 7 VAL A O 8
ATOM 15860 N N . LEU A 1 28 ? -23.783 -29.539 0.677 1.00 0.00 8 LEU A N 8
ATOM 15861 C CA . LEU A 1 28 ? -24.924 -28.661 0.869 1.00 0.00 8 LEU A CA 8
ATOM 15862 C C . LEU A 1 28 ? -25.662 -28.493 -0.451 1.00 0.00 8 LEU A C 8
ATOM 15863 O O . LEU A 1 28 ? -25.121 -28.796 -1.513 1.00 0.00 8 LEU A O 8
ATOM 15879 N N . GLN A 1 29 ? -26.893 -28.013 -0.376 1.00 0.00 9 GLN A N 8
ATOM 15880 C CA . GLN A 1 29 ? -27.700 -27.804 -1.573 1.00 0.00 9 GLN A CA 8
ATOM 15881 C C . GLN A 1 29 ? -26.821 -27.677 -2.813 1.00 0.00 9 GLN A C 8
ATOM 15882 O O . GLN A 1 29 ? -26.877 -28.515 -3.715 1.00 0.00 9 GLN A O 8
ATOM 15896 N N . GLN A 1 30 ? -26.011 -26.623 -2.851 1.00 0.00 10 GLN A N 8
ATOM 15897 C CA . GLN A 1 30 ? -25.125 -26.395 -3.985 1.00 0.00 10 GLN A CA 8
ATOM 15898 C C . GLN A 1 30 ? -25.842 -26.711 -5.295 1.00 0.00 10 GLN A C 8
ATOM 15899 O O . GLN A 1 30 ? -26.978 -26.289 -5.507 1.00 0.00 10 GLN A O 8
ATOM 15913 N N . SER A 1 31 ? -25.172 -27.457 -6.166 1.00 0.00 11 SER A N 8
ATOM 15914 C CA . SER A 1 31 ? -25.751 -27.829 -7.452 1.00 0.00 11 SER A CA 8
ATOM 15915 C C . SER A 1 31 ? -25.078 -29.090 -7.980 1.00 0.00 11 SER A C 8
ATOM 15916 O O . SER A 1 31 ? -25.700 -30.148 -8.074 1.00 0.00 11 SER A O 8
ATOM 15924 N N . ALA A 1 32 ? -23.796 -28.970 -8.309 1.00 0.00 12 ALA A N 8
ATOM 15925 C CA . ALA A 1 32 ? -23.032 -30.106 -8.812 1.00 0.00 12 ALA A CA 8
ATOM 15926 C C . ALA A 1 32 ? -23.116 -31.271 -7.832 1.00 0.00 12 ALA A C 8
ATOM 15927 O O . ALA A 1 32 ? -22.760 -32.403 -8.161 1.00 0.00 12 ALA A O 8
ATOM 15934 N N . ALA A 1 33 ? -23.579 -30.978 -6.620 1.00 0.00 13 ALA A N 8
ATOM 15935 C CA . ALA A 1 33 ? -23.696 -32.000 -5.586 1.00 0.00 13 ALA A CA 8
ATOM 15936 C C . ALA A 1 33 ? -24.259 -33.295 -6.163 1.00 0.00 13 ALA A C 8
ATOM 15937 O O . ALA A 1 33 ? -24.102 -34.365 -5.575 1.00 0.00 13 ALA A O 8
ATOM 15944 N N . GLN A 1 34 ? -24.909 -33.197 -7.319 1.00 0.00 14 GLN A N 8
ATOM 15945 C CA . GLN A 1 34 ? -25.481 -34.374 -7.965 1.00 0.00 14 GLN A CA 8
ATOM 15946 C C . GLN A 1 34 ? -24.373 -35.271 -8.512 1.00 0.00 14 GLN A C 8
ATOM 15947 O O . GLN A 1 34 ? -24.449 -36.496 -8.419 1.00 0.00 14 GLN A O 8
ATOM 15961 N N . LYS A 1 35 ? -23.346 -34.649 -9.084 1.00 0.00 15 LYS A N 8
ATOM 15962 C CA . LYS A 1 35 ? -22.225 -35.394 -9.647 1.00 0.00 15 LYS A CA 8
ATOM 15963 C C . LYS A 1 35 ? -21.277 -35.859 -8.544 1.00 0.00 15 LYS A C 8
ATOM 15964 O O . LYS A 1 35 ? -20.472 -36.768 -8.746 1.00 0.00 15 LYS A O 8
ATOM 15983 N N . HIS A 1 36 ? -21.376 -35.225 -7.381 1.00 0.00 16 HIS A N 8
ATOM 15984 C CA . HIS A 1 36 ? -20.518 -35.579 -6.255 1.00 0.00 16 HIS A CA 8
ATOM 15985 C C . HIS A 1 36 ? -20.828 -36.985 -5.754 1.00 0.00 16 HIS A C 8
ATOM 15986 O O . HIS A 1 36 ? -20.002 -37.606 -5.085 1.00 0.00 16 HIS A O 8
ATOM 16000 N N . GLN A 1 37 ? -22.021 -37.484 -6.066 1.00 0.00 17 GLN A N 8
ATOM 16001 C CA . GLN A 1 37 ? -22.401 -38.818 -5.617 1.00 0.00 17 GLN A CA 8
ATOM 16002 C C . GLN A 1 37 ? -21.255 -39.796 -5.855 1.00 0.00 17 GLN A C 8
ATOM 16003 O O . GLN A 1 37 ? -20.977 -40.658 -5.022 1.00 0.00 17 GLN A O 8
ATOM 16017 N N . GLN A 1 38 ? -20.585 -39.645 -6.994 1.00 0.00 18 GLN A N 8
ATOM 16018 C CA . GLN A 1 38 ? -19.463 -40.512 -7.331 1.00 0.00 18 GLN A CA 8
ATOM 16019 C C . GLN A 1 38 ? -18.513 -40.646 -6.144 1.00 0.00 18 GLN A C 8
ATOM 16020 O O . GLN A 1 38 ? -18.228 -41.753 -5.689 1.00 0.00 18 GLN A O 8
ATOM 16034 N N . THR A 1 39 ? -18.027 -39.512 -5.645 1.00 0.00 19 THR A N 8
ATOM 16035 C CA . THR A 1 39 ? -17.113 -39.525 -4.510 1.00 0.00 19 THR A CA 8
ATOM 16036 C C . THR A 1 39 ? -17.861 -39.879 -3.233 1.00 0.00 19 THR A C 8
ATOM 16037 O O . THR A 1 39 ? -17.371 -40.637 -2.398 1.00 0.00 19 THR A O 8
ATOM 16048 N N . PHE A 1 40 ? -19.055 -39.329 -3.108 1.00 0.00 20 PHE A N 8
ATOM 16049 C CA . PHE A 1 40 ? -19.897 -39.586 -1.944 1.00 0.00 20 PHE A CA 8
ATOM 16050 C C . PHE A 1 40 ? -19.903 -41.073 -1.631 1.00 0.00 20 PHE A C 8
ATOM 16051 O O . PHE A 1 40 ? -19.431 -41.507 -0.580 1.00 0.00 20 PHE A O 8
ATOM 16068 N N . LEU A 1 41 ? -20.429 -41.844 -2.570 1.00 0.00 21 LEU A N 8
ATOM 16069 C CA . LEU A 1 41 ? -20.491 -43.289 -2.422 1.00 0.00 21 LEU A CA 8
ATOM 16070 C C . LEU A 1 41 ? -19.088 -43.829 -2.168 1.00 0.00 21 LEU A C 8
ATOM 16071 O O . LEU A 1 41 ? -18.878 -44.645 -1.270 1.00 0.00 21 LEU A O 8
ATOM 16087 N N . ASN A 1 42 ? -18.122 -43.344 -2.946 1.00 0.00 22 ASN A N 8
ATOM 16088 C CA . ASN A 1 42 ? -16.739 -43.768 -2.772 1.00 0.00 22 ASN A CA 8
ATOM 16089 C C . ASN A 1 42 ? -16.364 -43.680 -1.300 1.00 0.00 22 ASN A C 8
ATOM 16090 O O . ASN A 1 42 ? -15.746 -44.587 -0.738 1.00 0.00 22 ASN A O 8
ATOM 16101 N N . GLN A 1 43 ? -16.762 -42.587 -0.665 1.00 0.00 23 GLN A N 8
ATOM 16102 C CA . GLN A 1 43 ? -16.480 -42.421 0.746 1.00 0.00 23 GLN A CA 8
ATOM 16103 C C . GLN A 1 43 ? -17.146 -43.551 1.513 1.00 0.00 23 GLN A C 8
ATOM 16104 O O . GLN A 1 43 ? -16.489 -44.290 2.233 1.00 0.00 23 GLN A O 8
ATOM 16118 N N . LEU A 1 44 ? -18.452 -43.695 1.337 1.00 0.00 24 LEU A N 8
ATOM 16119 C CA . LEU A 1 44 ? -19.191 -44.749 2.015 1.00 0.00 24 LEU A CA 8
ATOM 16120 C C . LEU A 1 44 ? -18.427 -46.069 1.957 1.00 0.00 24 LEU A C 8
ATOM 16121 O O . LEU A 1 44 ? -18.671 -46.968 2.753 1.00 0.00 24 LEU A O 8
ATOM 16137 N N . ARG A 1 45 ? -17.489 -46.180 1.028 1.00 0.00 25 ARG A N 8
ATOM 16138 C CA . ARG A 1 45 ? -16.696 -47.397 0.930 1.00 0.00 25 ARG A CA 8
ATOM 16139 C C . ARG A 1 45 ? -15.525 -47.291 1.898 1.00 0.00 25 ARG A C 8
ATOM 16140 O O . ARG A 1 45 ? -14.969 -48.290 2.352 1.00 0.00 25 ARG A O 8
ATOM 16161 N N . GLU A 1 46 ? -15.162 -46.050 2.187 1.00 0.00 26 GLU A N 8
ATOM 16162 C CA . GLU A 1 46 ? -14.051 -45.746 3.090 1.00 0.00 26 GLU A CA 8
ATOM 16163 C C . GLU A 1 46 ? -14.468 -45.684 4.575 1.00 0.00 26 GLU A C 8
ATOM 16164 O O . GLU A 1 46 ? -13.901 -46.393 5.406 1.00 0.00 26 GLU A O 8
ATOM 16176 N N . ILE A 1 47 ? -15.420 -44.803 4.912 1.00 0.00 27 ILE A N 8
ATOM 16177 C CA . ILE A 1 47 ? -15.844 -44.636 6.317 1.00 0.00 27 ILE A CA 8
ATOM 16178 C C . ILE A 1 47 ? -16.252 -45.954 6.964 1.00 0.00 27 ILE A C 8
ATOM 16179 O O . ILE A 1 47 ? -15.661 -46.371 7.961 1.00 0.00 27 ILE A O 8
ATOM 16195 N N . THR A 1 48 ? -17.270 -46.602 6.412 1.00 0.00 28 THR A N 8
ATOM 16196 C CA . THR A 1 48 ? -17.741 -47.861 6.975 1.00 0.00 28 THR A CA 8
ATOM 16197 C C . THR A 1 48 ? -16.981 -49.038 6.372 1.00 0.00 28 THR A C 8
ATOM 16198 O O . THR A 1 48 ? -17.186 -50.186 6.764 1.00 0.00 28 THR A O 8
ATOM 16209 N N . GLY A 1 49 ? -16.096 -48.745 5.422 1.00 0.00 29 GLY A N 8
ATOM 16210 C CA . GLY A 1 49 ? -15.310 -49.795 4.782 1.00 0.00 29 GLY A CA 8
ATOM 16211 C C . GLY A 1 49 ? -16.186 -50.625 3.854 1.00 0.00 29 GLY A C 8
ATOM 16212 O O . GLY A 1 49 ? -15.982 -51.829 3.703 1.00 0.00 29 GLY A O 8
ATOM 16216 N N . ILE A 1 50 ? -17.175 -49.976 3.250 1.00 0.00 30 ILE A N 8
ATOM 16217 C CA . ILE A 1 50 ? -18.094 -50.672 2.354 1.00 0.00 30 ILE A CA 8
ATOM 16218 C C . ILE A 1 50 ? -17.502 -50.840 0.956 1.00 0.00 30 ILE A C 8
ATOM 16219 O O . ILE A 1 50 ? -16.544 -50.165 0.585 1.00 0.00 30 ILE A O 8
ATOM 16235 N N . ASN A 1 51 ? -18.082 -51.761 0.190 1.00 0.00 31 ASN A N 8
ATOM 16236 C CA . ASN A 1 51 ? -17.614 -52.028 -1.165 1.00 0.00 31 ASN A CA 8
ATOM 16237 C C . ASN A 1 51 ? -18.763 -52.528 -2.040 1.00 0.00 31 ASN A C 8
ATOM 16238 O O . ASN A 1 51 ? -18.562 -53.349 -2.936 1.00 0.00 31 ASN A O 8
ATOM 16249 N N . ASP A 1 52 ? -19.966 -52.025 -1.776 1.00 0.00 32 ASP A N 8
ATOM 16250 C CA . ASP A 1 52 ? -21.144 -52.421 -2.542 1.00 0.00 32 ASP A CA 8
ATOM 16251 C C . ASP A 1 52 ? -21.644 -51.253 -3.387 1.00 0.00 32 ASP A C 8
ATOM 16252 O O . ASP A 1 52 ? -21.595 -50.100 -2.959 1.00 0.00 32 ASP A O 8
ATOM 16261 N N . THR A 1 53 ? -22.114 -51.559 -4.591 1.00 0.00 33 THR A N 8
ATOM 16262 C CA . THR A 1 53 ? -22.609 -50.528 -5.498 1.00 0.00 33 THR A CA 8
ATOM 16263 C C . THR A 1 53 ? -24.059 -50.153 -5.189 1.00 0.00 33 THR A C 8
ATOM 16264 O O . THR A 1 53 ? -24.437 -48.985 -5.281 1.00 0.00 33 THR A O 8
ATOM 16275 N N . GLN A 1 54 ? -24.872 -51.148 -4.856 1.00 0.00 34 GLN A N 8
ATOM 16276 C CA . GLN A 1 54 ? -26.284 -50.907 -4.572 1.00 0.00 34 GLN A CA 8
ATOM 16277 C C . GLN A 1 54 ? -26.505 -50.346 -3.168 1.00 0.00 34 GLN A C 8
ATOM 16278 O O . GLN A 1 54 ? -27.187 -49.335 -2.997 1.00 0.00 34 GLN A O 8
ATOM 16292 N N . ILE A 1 55 ? -25.953 -51.018 -2.166 1.00 0.00 35 ILE A N 8
ATOM 16293 C CA . ILE A 1 55 ? -26.125 -50.586 -0.780 1.00 0.00 35 ILE A CA 8
ATOM 16294 C C . ILE A 1 55 ? -25.642 -49.152 -0.569 1.00 0.00 35 ILE A C 8
ATOM 16295 O O . ILE A 1 55 ? -26.089 -48.474 0.355 1.00 0.00 35 ILE A O 8
ATOM 16311 N N . LEU A 1 56 ? -24.720 -48.695 -1.409 1.00 0.00 36 LEU A N 8
ATOM 16312 C CA . LEU A 1 56 ? -24.191 -47.342 -1.267 1.00 0.00 36 LEU A CA 8
ATOM 16313 C C . LEU A 1 56 ? -25.096 -46.314 -1.939 1.00 0.00 36 LEU A C 8
ATOM 16314 O O . LEU A 1 56 ? -25.131 -45.151 -1.537 1.00 0.00 36 LEU A O 8
ATOM 16330 N N . GLN A 1 57 ? -25.837 -46.746 -2.949 1.00 0.00 37 GLN A N 8
ATOM 16331 C CA . GLN A 1 57 ? -26.748 -45.846 -3.647 1.00 0.00 37 GLN A CA 8
ATOM 16332 C C . GLN A 1 57 ? -28.040 -45.724 -2.855 1.00 0.00 37 GLN A C 8
ATOM 16333 O O . GLN A 1 57 ? -28.819 -44.785 -3.038 1.00 0.00 37 GLN A O 8
ATOM 16347 N N . GLN A 1 58 ? -28.246 -46.685 -1.967 1.00 0.00 38 GLN A N 8
ATOM 16348 C CA . GLN A 1 58 ? -29.435 -46.707 -1.129 1.00 0.00 38 GLN A CA 8
ATOM 16349 C C . GLN A 1 58 ? -29.229 -45.848 0.113 1.00 0.00 38 GLN A C 8
ATOM 16350 O O . GLN A 1 58 ? -30.171 -45.245 0.626 1.00 0.00 38 GLN A O 8
ATOM 16364 N N . ALA A 1 59 ? -27.987 -45.794 0.590 1.00 0.00 39 ALA A N 8
ATOM 16365 C CA . ALA A 1 59 ? -27.671 -45.002 1.769 1.00 0.00 39 ALA A CA 8
ATOM 16366 C C . ALA A 1 59 ? -27.673 -43.520 1.415 1.00 0.00 39 ALA A C 8
ATOM 16367 O O . ALA A 1 59 ? -28.318 -42.713 2.084 1.00 0.00 39 ALA A O 8
ATOM 16374 N N . LEU A 1 60 ? -26.959 -43.173 0.350 1.00 0.00 40 LEU A N 8
ATOM 16375 C CA . LEU A 1 60 ? -26.895 -41.789 -0.099 1.00 0.00 40 LEU A CA 8
ATOM 16376 C C . LEU A 1 60 ? -28.299 -41.278 -0.398 1.00 0.00 40 LEU A C 8
ATOM 16377 O O . LEU A 1 60 ? -28.644 -40.146 -0.057 1.00 0.00 40 LEU A O 8
ATOM 16393 N N . LYS A 1 61 ? -29.108 -42.123 -1.030 1.00 0.00 41 LYS A N 8
ATOM 16394 C CA . LYS A 1 61 ? -30.477 -41.748 -1.358 1.00 0.00 41 LYS A CA 8
ATOM 16395 C C . LYS A 1 61 ? -31.264 -41.466 -0.084 1.00 0.00 41 LYS A C 8
ATOM 16396 O O . LYS A 1 61 ? -32.112 -40.575 -0.048 1.00 0.00 41 LYS A O 8
ATOM 16415 N N . ASP A 1 62 ? -30.977 -42.238 0.958 1.00 0.00 42 ASP A N 8
ATOM 16416 C CA . ASP A 1 62 ? -31.660 -42.077 2.236 1.00 0.00 42 ASP A CA 8
ATOM 16417 C C . ASP A 1 62 ? -30.969 -41.023 3.102 1.00 0.00 42 ASP A C 8
ATOM 16418 O O . ASP A 1 62 ? -31.568 -40.483 4.032 1.00 0.00 42 ASP A O 8
ATOM 16427 N N . SER A 1 63 ? -29.708 -40.739 2.798 1.00 0.00 43 SER A N 8
ATOM 16428 C CA . SER A 1 63 ? -28.953 -39.751 3.564 1.00 0.00 43 SER A CA 8
ATOM 16429 C C . SER A 1 63 ? -29.252 -38.337 3.073 1.00 0.00 43 SER A C 8
ATOM 16430 O O . SER A 1 63 ? -29.208 -37.382 3.849 1.00 0.00 43 SER A O 8
ATOM 16438 N N . ASN A 1 64 ? -29.560 -38.209 1.787 1.00 0.00 44 ASN A N 8
ATOM 16439 C CA . ASN A 1 64 ? -29.870 -36.904 1.213 1.00 0.00 44 ASN A CA 8
ATOM 16440 C C . ASN A 1 64 ? -28.609 -36.054 1.075 1.00 0.00 44 ASN A C 8
ATOM 16441 O O . ASN A 1 64 ? -28.657 -34.833 1.224 1.00 0.00 44 ASN A O 8
ATOM 16452 N N . GLY A 1 65 ? -27.485 -36.703 0.788 1.00 0.00 45 GLY A N 8
ATOM 16453 C CA . GLY A 1 65 ? -26.223 -35.988 0.632 1.00 0.00 45 GLY A CA 8
ATOM 16454 C C . GLY A 1 65 ? -25.463 -35.936 1.952 1.00 0.00 45 GLY A C 8
ATOM 16455 O O . GLY A 1 65 ? -24.388 -35.344 2.040 1.00 0.00 45 GLY A O 8
ATOM 16459 N N . ASN A 1 66 ? -26.032 -36.565 2.973 1.00 0.00 46 ASN A N 8
ATOM 16460 C CA . ASN A 1 66 ? -25.406 -36.597 4.290 1.00 0.00 46 ASN A CA 8
ATOM 16461 C C . ASN A 1 66 ? -24.623 -37.902 4.454 1.00 0.00 46 ASN A C 8
ATOM 16462 O O . ASN A 1 66 ? -25.161 -38.986 4.236 1.00 0.00 46 ASN A O 8
ATOM 16473 N N . LEU A 1 67 ? -23.340 -37.792 4.801 1.00 0.00 47 LEU A N 8
ATOM 16474 C CA . LEU A 1 67 ? -22.488 -38.979 4.940 1.00 0.00 47 LEU A CA 8
ATOM 16475 C C . LEU A 1 67 ? -22.714 -39.677 6.277 1.00 0.00 47 LEU A C 8
ATOM 16476 O O . LEU A 1 67 ? -23.184 -40.814 6.312 1.00 0.00 47 LEU A O 8
ATOM 16492 N N . GLU A 1 68 ? -22.396 -38.998 7.375 1.00 0.00 48 GLU A N 8
ATOM 16493 C CA . GLU A 1 68 ? -22.599 -39.592 8.688 1.00 0.00 48 GLU A CA 8
ATOM 16494 C C . GLU A 1 68 ? -23.948 -40.279 8.701 1.00 0.00 48 GLU A C 8
ATOM 16495 O O . GLU A 1 68 ? -24.213 -41.170 9.506 1.00 0.00 48 GLU A O 8
ATOM 16507 N N . LEU A 1 69 ? -24.792 -39.840 7.780 1.00 0.00 49 LEU A N 8
ATOM 16508 C CA . LEU A 1 69 ? -26.126 -40.381 7.639 1.00 0.00 49 LEU A CA 8
ATOM 16509 C C . LEU A 1 69 ? -26.096 -41.579 6.709 1.00 0.00 49 LEU A C 8
ATOM 16510 O O . LEU A 1 69 ? -26.703 -42.605 6.992 1.00 0.00 49 LEU A O 8
ATOM 16526 N N . ALA A 1 70 ? -25.370 -41.448 5.604 1.00 0.00 50 ALA A N 8
ATOM 16527 C CA . ALA A 1 70 ? -25.262 -42.546 4.661 1.00 0.00 50 ALA A CA 8
ATOM 16528 C C . ALA A 1 70 ? -24.643 -43.743 5.367 1.00 0.00 50 ALA A C 8
ATOM 16529 O O . ALA A 1 70 ? -25.233 -44.820 5.402 1.00 0.00 50 ALA A O 8
ATOM 16536 N N . VAL A 1 71 ? -23.465 -43.536 5.962 1.00 0.00 51 VAL A N 8
ATOM 16537 C CA . VAL A 1 71 ? -22.799 -44.605 6.700 1.00 0.00 51 VAL A CA 8
ATOM 16538 C C . VAL A 1 71 ? -23.748 -45.151 7.742 1.00 0.00 51 VAL A C 8
ATOM 16539 O O . VAL A 1 71 ? -24.068 -46.338 7.770 1.00 0.00 51 VAL A O 8
ATOM 16552 N N . ALA A 1 72 ? -24.197 -44.248 8.592 1.00 0.00 52 ALA A N 8
ATOM 16553 C CA . ALA A 1 72 ? -25.119 -44.586 9.648 1.00 0.00 52 ALA A CA 8
ATOM 16554 C C . ALA A 1 72 ? -26.289 -45.377 9.080 1.00 0.00 52 ALA A C 8
ATOM 16555 O O . ALA A 1 72 ? -26.724 -46.363 9.660 1.00 0.00 52 ALA A O 8
ATOM 16562 N N . PHE A 1 73 ? -26.781 -44.950 7.929 1.00 0.00 53 PHE A N 8
ATOM 16563 C CA . PHE A 1 73 ? -27.892 -45.639 7.291 1.00 0.00 53 PHE A CA 8
ATOM 16564 C C . PHE A 1 73 ? -27.596 -47.129 7.160 1.00 0.00 53 PHE A C 8
ATOM 16565 O O . PHE A 1 73 ? -28.503 -47.958 7.234 1.00 0.00 53 PHE A O 8
ATOM 16582 N N . LEU A 1 74 ? -26.323 -47.467 6.978 1.00 0.00 54 LEU A N 8
ATOM 16583 C CA . LEU A 1 74 ? -25.936 -48.868 6.853 1.00 0.00 54 LEU A CA 8
ATOM 16584 C C . LEU A 1 74 ? -25.988 -49.550 8.215 1.00 0.00 54 LEU A C 8
ATOM 16585 O O . LEU A 1 74 ? -26.702 -50.535 8.401 1.00 0.00 54 LEU A O 8
ATOM 16601 N N . THR A 1 75 ? -25.231 -49.011 9.166 1.00 0.00 55 THR A N 8
ATOM 16602 C CA . THR A 1 75 ? -25.199 -49.569 10.513 1.00 0.00 55 THR A CA 8
ATOM 16603 C C . THR A 1 75 ? -26.449 -49.164 11.284 1.00 0.00 55 THR A C 8
ATOM 16604 O O . THR A 1 75 ? -27.133 -50.002 11.868 1.00 0.00 55 THR A O 8
ATOM 16615 N N . ALA A 1 76 ? -26.735 -47.868 11.275 1.00 0.00 56 ALA A N 8
ATOM 16616 C CA . ALA A 1 76 ? -27.906 -47.345 11.974 1.00 0.00 56 ALA A CA 8
ATOM 16617 C C . ALA A 1 76 ? -29.162 -48.128 11.603 1.00 0.00 56 ALA A C 8
ATOM 16618 O O . ALA A 1 76 ? -29.157 -48.928 10.667 1.00 0.00 56 ALA A O 8
ATOM 16625 N N . LYS A 1 77 ? -30.238 -47.883 12.344 1.00 0.00 57 LYS A N 8
ATOM 16626 C CA . LYS A 1 77 ? -31.504 -48.560 12.090 1.00 0.00 57 LYS A CA 8
ATOM 16627 C C . LYS A 1 77 ? -32.576 -47.541 11.712 1.00 0.00 57 LYS A C 8
ATOM 16628 O O . LYS A 1 77 ? -33.593 -47.888 11.108 1.00 0.00 57 LYS A O 8
ATOM 16647 N N . ASN A 1 78 ? -32.337 -46.285 12.073 1.00 0.00 58 ASN A N 8
ATOM 16648 C CA . ASN A 1 78 ? -33.280 -45.214 11.770 1.00 0.00 58 ASN A CA 8
ATOM 16649 C C . ASN A 1 78 ? -32.584 -44.097 10.999 1.00 0.00 58 ASN A C 8
ATOM 16650 O O . ASN A 1 78 ? -31.623 -44.343 10.269 1.00 0.00 58 ASN A O 8
ATOM 16661 N N . ALA A 1 79 ? -33.072 -42.871 11.160 1.00 0.00 59 ALA A N 8
ATOM 16662 C CA . ALA A 1 79 ? -32.479 -41.733 10.466 1.00 0.00 59 ALA A CA 8
ATOM 16663 C C . ALA A 1 79 ? -33.009 -40.415 11.026 1.00 0.00 59 ALA A C 8
ATOM 16664 O O . ALA A 1 79 ? -34.218 -40.202 11.100 1.00 0.00 59 ALA A O 8
ATOM 16671 N N . LYS A 1 80 ? -32.090 -39.535 11.416 1.00 0.00 60 LYS A N 8
ATOM 16672 C CA . LYS A 1 80 ? -32.463 -38.241 11.964 1.00 0.00 60 LYS A CA 8
ATOM 16673 C C . LYS A 1 80 ? -31.918 -37.114 11.091 1.00 0.00 60 LYS A C 8
ATOM 16674 O O . LYS A 1 80 ? -31.950 -37.196 9.865 1.00 0.00 60 LYS A O 8
ATOM 16693 N N . THR A 1 81 ? -31.413 -36.063 11.733 1.00 0.00 61 THR A N 8
ATOM 16694 C CA . THR A 1 81 ? -30.860 -34.929 11.002 1.00 0.00 61 THR A CA 8
ATOM 16695 C C . THR A 1 81 ? -29.703 -34.306 11.771 1.00 0.00 61 THR A C 8
ATOM 16696 O O . THR A 1 81 ? -29.778 -33.160 12.216 1.00 0.00 61 THR A O 8
ATOM 16707 N N . PRO A 1 82 ? -28.644 -35.046 11.925 1.00 0.00 62 PRO A N 8
ATOM 16708 C CA . PRO A 1 82 ? -27.427 -34.596 12.647 1.00 0.00 62 PRO A CA 8
ATOM 16709 C C . PRO A 1 82 ? -26.455 -33.856 11.730 1.00 0.00 62 PRO A C 8
ATOM 16710 O O . PRO A 1 82 ? -26.550 -32.640 11.559 1.00 0.00 62 PRO A O 8
ATOM 16721 N N . GLN A 1 83 ? -25.525 -34.600 11.139 1.00 0.00 63 GLN A N 8
ATOM 16722 C CA . GLN A 1 83 ? -24.541 -34.015 10.232 1.00 0.00 63 GLN A CA 8
ATOM 16723 C C . GLN A 1 83 ? -23.668 -32.988 10.949 1.00 0.00 63 GLN A C 8
ATOM 16724 O O . GLN A 1 83 ? -22.596 -32.629 10.460 1.00 0.00 63 GLN A O 8
ATOM 16738 N N . GLN A 1 84 ? -24.126 -32.513 12.103 1.00 0.00 64 GLN A N 8
ATOM 16739 C CA . GLN A 1 84 ? -23.365 -31.524 12.859 1.00 0.00 64 GLN A CA 8
ATOM 16740 C C . GLN A 1 84 ? -22.962 -30.362 11.953 1.00 0.00 64 GLN A C 8
ATOM 16741 O O . GLN A 1 84 ? -21.783 -30.023 11.854 1.00 0.00 64 GLN A O 8
ATOM 16755 N N . GLU A 1 85 ? -23.951 -29.763 11.296 1.00 0.00 65 GLU A N 8
ATOM 16756 C CA . GLU A 1 85 ? -23.704 -28.640 10.394 1.00 0.00 65 GLU A CA 8
ATOM 16757 C C . GLU A 1 85 ? -22.383 -27.952 10.728 1.00 0.00 65 GLU A C 8
ATOM 16758 O O . GLU A 1 85 ? -22.268 -27.264 11.743 1.00 0.00 65 GLU A O 8
ATOM 16770 N N . GLU A 1 86 ? -21.387 -28.147 9.868 1.00 0.00 66 GLU A N 8
ATOM 16771 C CA . GLU A 1 86 ? -20.075 -27.544 10.080 1.00 0.00 66 GLU A CA 8
ATOM 16772 C C . GLU A 1 86 ? -19.371 -27.296 8.749 1.00 0.00 66 GLU A C 8
ATOM 16773 O O . GLU A 1 86 ? -19.586 -28.020 7.779 1.00 0.00 66 GLU A O 8
ATOM 16785 N N . THR A 1 87 ? -18.527 -26.269 8.715 1.00 0.00 67 THR A N 8
ATOM 16786 C CA . THR A 1 87 ? -17.793 -25.936 7.499 1.00 0.00 67 THR A CA 8
ATOM 16787 C C . THR A 1 87 ? -16.298 -26.161 7.702 1.00 0.00 67 THR A C 8
ATOM 16788 O O . THR A 1 87 ? -15.677 -25.532 8.559 1.00 0.00 67 THR A O 8
ATOM 16799 N N . THR A 1 88 ? -15.727 -27.062 6.909 1.00 0.00 68 THR A N 8
ATOM 16800 C CA . THR A 1 88 ? -14.304 -27.364 7.013 1.00 0.00 68 THR A CA 8
ATOM 16801 C C . THR A 1 88 ? -13.676 -27.476 5.628 1.00 0.00 68 THR A C 8
ATOM 16802 O O . THR A 1 88 ? -14.159 -26.881 4.665 1.00 0.00 68 THR A O 8
ATOM 16813 N N . TYR A 1 89 ? -12.595 -28.244 5.538 1.00 0.00 69 TYR A N 8
ATOM 16814 C CA . TYR A 1 89 ? -11.904 -28.431 4.269 1.00 0.00 69 TYR A CA 8
ATOM 16815 C C . TYR A 1 89 ? -10.916 -29.589 4.363 1.00 0.00 69 TYR A C 8
ATOM 16816 O O . TYR A 1 89 ? -10.281 -29.793 5.397 1.00 0.00 69 TYR A O 8
ATOM 16834 N N . TYR A 1 90 ? -10.791 -30.344 3.278 1.00 0.00 70 TYR A N 8
ATOM 16835 C CA . TYR A 1 90 ? -9.877 -31.480 3.253 1.00 0.00 70 TYR A CA 8
ATOM 16836 C C . TYR A 1 90 ? -8.453 -31.029 3.562 1.00 0.00 70 TYR A C 8
ATOM 16837 O O . TYR A 1 90 ? -8.240 -29.959 4.131 1.00 0.00 70 TYR A O 8
ATOM 16855 N N . GLN A 1 91 ? -7.482 -31.854 3.185 1.00 0.00 71 GLN A N 8
ATOM 16856 C CA . GLN A 1 91 ? -6.082 -31.529 3.430 1.00 0.00 71 GLN A CA 8
ATOM 16857 C C . GLN A 1 91 ? -5.291 -31.544 2.126 1.00 0.00 71 GLN A C 8
ATOM 16858 O O . GLN A 1 91 ? -4.172 -31.035 2.061 1.00 0.00 71 GLN A O 8
ATOM 16872 N N . THR A 1 92 ? -5.880 -32.129 1.086 1.00 0.00 72 THR A N 8
ATOM 16873 C CA . THR A 1 92 ? -5.217 -32.204 -0.211 1.00 0.00 72 THR A CA 8
ATOM 16874 C C . THR A 1 92 ? -3.752 -32.584 -0.037 1.00 0.00 72 THR A C 8
ATOM 16875 O O . THR A 1 92 ? -2.856 -31.786 -0.312 1.00 0.00 72 THR A O 8
ATOM 16886 N N . ALA A 1 93 ? -3.515 -33.807 0.424 1.00 0.00 73 ALA A N 8
ATOM 16887 C CA . ALA A 1 93 ? -2.154 -34.282 0.635 1.00 0.00 73 ALA A CA 8
ATOM 16888 C C . ALA A 1 93 ? -1.835 -35.440 -0.304 1.00 0.00 73 ALA A C 8
ATOM 16889 O O . ALA A 1 93 ? -2.633 -35.786 -1.174 1.00 0.00 73 ALA A O 8
ATOM 16896 N N . LEU A 1 94 ? -0.661 -36.035 -0.118 1.00 0.00 74 LEU A N 8
ATOM 16897 C CA . LEU A 1 94 ? -0.242 -37.156 -0.951 1.00 0.00 74 LEU A CA 8
ATOM 16898 C C . LEU A 1 94 ? 0.503 -38.197 -0.118 1.00 0.00 74 LEU A C 8
ATOM 16899 O O . LEU A 1 94 ? 1.668 -38.496 -0.382 1.00 0.00 74 LEU A O 8
ATOM 16915 N N . PRO A 1 95 ? -0.137 -38.745 0.875 1.00 0.00 75 PRO A N 8
ATOM 16916 C CA . PRO A 1 95 ? 0.490 -39.763 1.763 1.00 0.00 75 PRO A CA 8
ATOM 16917 C C . PRO A 1 95 ? 0.799 -41.061 1.019 1.00 0.00 75 PRO A C 8
ATOM 16918 O O . PRO A 1 95 ? 1.354 -41.999 1.591 1.00 0.00 75 PRO A O 8
ATOM 16929 N N . GLY A 1 96 ? 0.439 -41.105 -0.258 1.00 0.00 76 GLY A N 8
ATOM 16930 C CA . GLY A 1 96 ? 0.684 -42.290 -1.070 1.00 0.00 76 GLY A CA 8
ATOM 16931 C C . GLY A 1 96 ? 2.003 -42.168 -1.824 1.00 0.00 76 GLY A C 8
ATOM 16932 O O . GLY A 1 96 ? 2.077 -41.516 -2.866 1.00 0.00 76 GLY A O 8
ATOM 16936 N N . ASN A 1 97 ? 3.044 -42.799 -1.289 1.00 0.00 77 ASN A N 8
ATOM 16937 C CA . ASN A 1 97 ? 4.359 -42.756 -1.917 1.00 0.00 77 ASN A CA 8
ATOM 16938 C C . ASN A 1 97 ? 4.468 -43.821 -3.003 1.00 0.00 77 ASN A C 8
ATOM 16939 O O . ASN A 1 97 ? 4.607 -45.008 -2.709 1.00 0.00 77 ASN A O 8
ATOM 16950 N N . ASP A 1 98 ? 4.400 -43.389 -4.256 1.00 0.00 78 ASP A N 8
ATOM 16951 C CA . ASP A 1 98 ? 4.488 -44.314 -5.380 1.00 0.00 78 ASP A CA 8
ATOM 16952 C C . ASP A 1 98 ? 3.103 -44.830 -5.755 1.00 0.00 78 ASP A C 8
ATOM 16953 O O . ASP A 1 98 ? 2.851 -46.034 -5.730 1.00 0.00 78 ASP A O 8
ATOM 16962 N N . ARG A 1 99 ? 2.208 -43.910 -6.096 1.00 0.00 79 ARG A N 8
ATOM 16963 C CA . ARG A 1 99 ? 0.850 -44.284 -6.471 1.00 0.00 79 ARG A CA 8
ATOM 16964 C C . ARG A 1 99 ? 0.195 -43.179 -7.292 1.00 0.00 79 ARG A C 8
ATOM 16965 O O . ARG A 1 99 ? -0.252 -42.169 -6.749 1.00 0.00 79 ARG A O 8
ATOM 16986 N N . TYR A 1 100 ? 0.141 -43.378 -8.605 1.00 0.00 80 TYR A N 8
ATOM 16987 C CA . TYR A 1 100 ? -0.464 -42.392 -9.493 1.00 0.00 80 TYR A CA 8
ATOM 16988 C C . TYR A 1 100 ? 0.200 -41.029 -9.321 1.00 0.00 80 TYR A C 8
ATOM 16989 O O . TYR A 1 100 ? 0.576 -40.646 -8.213 1.00 0.00 80 TYR A O 8
ATOM 17007 N N . ILE A 1 101 ? 0.334 -40.300 -10.424 1.00 0.00 81 ILE A N 8
ATOM 17008 C CA . ILE A 1 101 ? 0.947 -38.977 -10.386 1.00 0.00 81 ILE A CA 8
ATOM 17009 C C . ILE A 1 101 ? 2.413 -39.071 -9.977 1.00 0.00 81 ILE A C 8
ATOM 17010 O O . ILE A 1 101 ? 2.837 -38.444 -9.005 1.00 0.00 81 ILE A O 8
ATOM 17026 N N . SER A 1 102 ? 3.183 -39.853 -10.724 1.00 0.00 82 SER A N 8
ATOM 17027 C CA . SER A 1 102 ? 4.601 -40.016 -10.430 1.00 0.00 82 SER A CA 8
ATOM 17028 C C . SER A 1 102 ? 5.321 -38.673 -10.514 1.00 0.00 82 SER A C 8
ATOM 17029 O O . SER A 1 102 ? 5.065 -37.879 -11.419 1.00 0.00 82 SER A O 8
ATOM 17037 N N . VAL A 1 103 ? 6.219 -38.429 -9.563 1.00 0.00 83 VAL A N 8
ATOM 17038 C CA . VAL A 1 103 ? 6.971 -37.178 -9.535 1.00 0.00 83 VAL A CA 8
ATOM 17039 C C . VAL A 1 103 ? 7.082 -36.583 -10.934 1.00 0.00 83 VAL A C 8
ATOM 17040 O O . VAL A 1 103 ? 7.318 -37.299 -11.907 1.00 0.00 83 VAL A O 8
ATOM 17053 N N . GLY A 1 104 ? 6.907 -35.268 -11.029 1.00 0.00 84 GLY A N 8
ATOM 17054 C CA . GLY A 1 104 ? 6.988 -34.588 -12.316 1.00 0.00 84 GLY A CA 8
ATOM 17055 C C . GLY A 1 104 ? 8.399 -34.072 -12.575 1.00 0.00 84 GLY A C 8
ATOM 17056 O O . GLY A 1 104 ? 9.235 -34.777 -13.140 1.00 0.00 84 GLY A O 8
ATOM 17060 N N . SER A 1 105 ? 8.657 -32.836 -12.159 1.00 0.00 85 SER A N 8
ATOM 17061 C CA . SER A 1 105 ? 9.970 -32.234 -12.353 1.00 0.00 85 SER A CA 8
ATOM 17062 C C . SER A 1 105 ? 10.333 -31.344 -11.168 1.00 0.00 85 SER A C 8
ATOM 17063 O O . SER A 1 105 ? 11.121 -30.408 -11.303 1.00 0.00 85 SER A O 8
ATOM 17071 N N . GLN A 1 106 ? 9.758 -31.642 -10.007 1.00 0.00 86 GLN A N 8
ATOM 17072 C CA . GLN A 1 106 ? 10.037 -30.858 -8.811 1.00 0.00 86 GLN A CA 8
ATOM 17073 C C . GLN A 1 106 ? 11.525 -30.540 -8.723 1.00 0.00 86 GLN A C 8
ATOM 17074 O O . GLN A 1 106 ? 12.358 -31.267 -9.264 1.00 0.00 86 GLN A O 8
ATOM 17088 N N . ALA A 1 107 ? 11.854 -29.449 -8.039 1.00 0.00 87 ALA A N 8
ATOM 17089 C CA . ALA A 1 107 ? 13.246 -29.049 -7.892 1.00 0.00 87 ALA A CA 8
ATOM 17090 C C . ALA A 1 107 ? 13.347 -27.575 -7.519 1.00 0.00 87 ALA A C 8
ATOM 17091 O O . ALA A 1 107 ? 13.610 -26.727 -8.373 1.00 0.00 87 ALA A O 8
ATOM 17098 N N . ASP A 1 108 ? 13.140 -27.274 -6.241 1.00 0.00 88 ASP A N 8
ATOM 17099 C CA . ASP A 1 108 ? 13.216 -25.896 -5.772 1.00 0.00 88 ASP A CA 8
ATOM 17100 C C . ASP A 1 108 ? 14.668 -25.433 -5.722 1.00 0.00 88 ASP A C 8
ATOM 17101 O O . ASP A 1 108 ? 14.952 -24.281 -5.394 1.00 0.00 88 ASP A O 8
ATOM 17110 N N . THR A 1 109 ? 15.581 -26.341 -6.049 1.00 0.00 89 THR A N 8
ATOM 17111 C CA . THR A 1 109 ? 17.003 -26.020 -6.037 1.00 0.00 89 THR A CA 8
ATOM 17112 C C . THR A 1 109 ? 17.363 -25.134 -7.225 1.00 0.00 89 THR A C 8
ATOM 17113 O O . THR A 1 109 ? 17.177 -25.520 -8.380 1.00 0.00 89 THR A O 8
ATOM 17124 N N . ASN A 1 110 ? 17.876 -23.944 -6.933 1.00 0.00 90 ASN A N 8
ATOM 17125 C CA . ASN A 1 110 ? 18.259 -23.008 -7.984 1.00 0.00 90 ASN A CA 8
ATOM 17126 C C . ASN A 1 110 ? 18.840 -21.749 -7.362 1.00 0.00 90 ASN A C 8
ATOM 17127 O O . ASN A 1 110 ? 18.633 -20.640 -7.856 1.00 0.00 90 ASN A O 8
ATOM 17138 N N . VAL A 1 111 ? 19.554 -21.935 -6.263 1.00 0.00 91 VAL A N 8
ATOM 17139 C CA . VAL A 1 111 ? 20.155 -20.818 -5.553 1.00 0.00 91 VAL A CA 8
ATOM 17140 C C . VAL A 1 111 ? 21.673 -20.895 -5.584 1.00 0.00 91 VAL A C 8
ATOM 17141 O O . VAL A 1 111 ? 22.249 -21.968 -5.759 1.00 0.00 91 VAL A O 8
ATOM 17154 N N . ILE A 1 112 ? 22.311 -19.748 -5.389 1.00 0.00 92 ILE A N 8
ATOM 17155 C CA . ILE A 1 112 ? 23.763 -19.685 -5.372 1.00 0.00 92 ILE A CA 8
ATOM 17156 C C . ILE A 1 112 ? 24.232 -18.257 -5.144 1.00 0.00 92 ILE A C 8
ATOM 17157 O O . ILE A 1 112 ? 23.487 -17.413 -4.645 1.00 0.00 92 ILE A O 8
ATOM 17173 N N . ASP A 1 113 ? 25.472 -18.003 -5.518 1.00 0.00 93 ASP A N 8
ATOM 17174 C CA . ASP A 1 113 ? 26.053 -16.673 -5.359 1.00 0.00 93 ASP A CA 8
ATOM 17175 C C . ASP A 1 113 ? 26.793 -16.249 -6.623 1.00 0.00 93 ASP A C 8
ATOM 17176 O O . ASP A 1 113 ? 27.809 -16.840 -6.987 1.00 0.00 93 ASP A O 8
ATOM 17185 N N . LEU A 1 114 ? 26.275 -15.220 -7.284 1.00 0.00 94 LEU A N 8
ATOM 17186 C CA . LEU A 1 114 ? 26.891 -14.715 -8.506 1.00 0.00 94 LEU A CA 8
ATOM 17187 C C . LEU A 1 114 ? 28.174 -13.957 -8.183 1.00 0.00 94 LEU A C 8
ATOM 17188 O O . LEU A 1 114 ? 28.935 -13.592 -9.081 1.00 0.00 94 LEU A O 8
ATOM 17204 N N . THR A 1 115 ? 28.406 -13.720 -6.896 1.00 0.00 95 THR A N 8
ATOM 17205 C CA . THR A 1 115 ? 29.596 -12.999 -6.461 1.00 0.00 95 THR A CA 8
ATOM 17206 C C . THR A 1 115 ? 30.289 -13.744 -5.323 1.00 0.00 95 THR A C 8
ATOM 17207 O O . THR A 1 115 ? 31.470 -14.077 -5.415 1.00 0.00 95 THR A O 8
ATOM 17218 N N . GLY A 1 116 ? 29.548 -14.002 -4.250 1.00 0.00 96 GLY A N 8
ATOM 17219 C CA . GLY A 1 116 ? 30.105 -14.709 -3.102 1.00 0.00 96 GLY A CA 8
ATOM 17220 C C . GLY A 1 116 ? 31.201 -13.888 -2.429 1.00 0.00 96 GLY A C 8
ATOM 17221 O O . GLY A 1 116 ? 31.441 -14.020 -1.229 1.00 0.00 96 GLY A O 8
ATOM 17225 N N . ASP A 1 117 ? 31.865 -13.042 -3.211 1.00 0.00 97 ASP A N 8
ATOM 17226 C CA . ASP A 1 117 ? 32.936 -12.204 -2.683 1.00 0.00 97 ASP A CA 8
ATOM 17227 C C . ASP A 1 117 ? 33.530 -11.338 -3.788 1.00 0.00 97 ASP A C 8
ATOM 17228 O O . ASP A 1 117 ? 33.793 -11.818 -4.891 1.00 0.00 97 ASP A O 8
ATOM 17237 N N . ASP A 1 118 ? 33.739 -10.061 -3.487 1.00 0.00 98 ASP A N 8
ATOM 17238 C CA . ASP A 1 118 ? 34.302 -9.141 -4.466 1.00 0.00 98 ASP A CA 8
ATOM 17239 C C . ASP A 1 118 ? 35.799 -9.388 -4.631 1.00 0.00 98 ASP A C 8
ATOM 17240 O O . ASP A 1 118 ? 36.619 -8.747 -3.974 1.00 0.00 98 ASP A O 8
ATOM 17249 N N . LYS A 1 119 ? 36.150 -10.322 -5.511 1.00 0.00 99 LYS A N 8
ATOM 17250 C CA . LYS A 1 119 ? 37.553 -10.639 -5.751 1.00 0.00 99 LYS A CA 8
ATOM 17251 C C . LYS A 1 119 ? 38.308 -9.384 -6.185 1.00 0.00 99 LYS A C 8
ATOM 17252 O O . LYS A 1 119 ? 39.534 -9.322 -6.094 1.00 0.00 99 LYS A O 8
ATOM 17271 N N . ASP A 1 120 ? 37.564 -8.389 -6.654 1.00 0.00 100 ASP A N 8
ATOM 17272 C CA . ASP A 1 120 ? 38.165 -7.138 -7.099 1.00 0.00 100 ASP A CA 8
ATOM 17273 C C . ASP A 1 120 ? 38.609 -6.300 -5.903 1.00 0.00 100 ASP A C 8
ATOM 17274 O O . ASP A 1 120 ? 39.532 -5.492 -6.009 1.00 0.00 100 ASP A O 8
ATOM 17283 N N . ASP A 1 121 ? 37.945 -6.497 -4.767 1.00 0.00 101 ASP A N 8
ATOM 17284 C CA . ASP A 1 121 ? 38.283 -5.754 -3.557 1.00 0.00 101 ASP A CA 8
ATOM 17285 C C . ASP A 1 121 ? 39.642 -6.195 -3.024 1.00 0.00 101 ASP A C 8
ATOM 17286 O O . ASP A 1 121 ? 40.537 -5.372 -2.812 1.00 0.00 101 ASP A O 8
ATOM 17295 N N . LEU A 1 122 ? 39.796 -7.497 -2.809 1.00 0.00 102 LEU A N 8
ATOM 17296 C CA . LEU A 1 122 ? 41.056 -8.022 -2.304 1.00 0.00 102 LEU A CA 8
ATOM 17297 C C . LEU A 1 122 ? 42.186 -7.643 -3.235 1.00 0.00 102 LEU A C 8
ATOM 17298 O O . LEU A 1 122 ? 43.223 -7.138 -2.805 1.00 0.00 102 LEU A O 8
ATOM 17314 N N . GLN A 1 123 ? 41.966 -7.865 -4.514 1.00 0.00 103 GLN A N 8
ATOM 17315 C CA . GLN A 1 123 ? 42.964 -7.514 -5.508 1.00 0.00 103 GLN A CA 8
ATOM 17316 C C . GLN A 1 123 ? 43.486 -6.129 -5.183 1.00 0.00 103 GLN A C 8
ATOM 17317 O O . GLN A 1 123 ? 44.567 -5.728 -5.617 1.00 0.00 103 GLN A O 8
ATOM 17331 N N . ARG A 1 124 ? 42.691 -5.411 -4.402 1.00 0.00 104 ARG A N 8
ATOM 17332 C CA . ARG A 1 124 ? 43.045 -4.062 -3.987 1.00 0.00 104 ARG A CA 8
ATOM 17333 C C . ARG A 1 124 ? 43.977 -4.121 -2.787 1.00 0.00 104 ARG A C 8
ATOM 17334 O O . ARG A 1 124 ? 44.910 -3.327 -2.670 1.00 0.00 104 ARG A O 8
ATOM 17355 N N . ALA A 1 125 ? 43.715 -5.073 -1.900 1.00 0.00 105 ALA A N 8
ATOM 17356 C CA . ALA A 1 125 ? 44.537 -5.238 -0.707 1.00 0.00 105 ALA A CA 8
ATOM 17357 C C . ALA A 1 125 ? 45.982 -5.549 -1.086 1.00 0.00 105 ALA A C 8
ATOM 17358 O O . ALA A 1 125 ? 46.908 -4.861 -0.655 1.00 0.00 105 ALA A O 8
ATOM 17365 N N . ILE A 1 126 ? 46.170 -6.592 -1.891 1.00 0.00 106 ILE A N 8
ATOM 17366 C CA . ILE A 1 126 ? 47.513 -6.983 -2.316 1.00 0.00 106 ILE A CA 8
ATOM 17367 C C . ILE A 1 126 ? 48.131 -5.907 -3.188 1.00 0.00 106 ILE A C 8
ATOM 17368 O O . ILE A 1 126 ? 49.333 -5.646 -3.129 1.00 0.00 106 ILE A O 8
ATOM 17384 N N . ALA A 1 127 ? 47.293 -5.293 -3.991 1.00 0.00 107 ALA A N 8
ATOM 17385 C CA . ALA A 1 127 ? 47.733 -4.237 -4.888 1.00 0.00 107 ALA A CA 8
ATOM 17386 C C . ALA A 1 127 ? 48.217 -3.031 -4.093 1.00 0.00 107 ALA A C 8
ATOM 17387 O O . ALA A 1 127 ? 49.222 -2.409 -4.436 1.00 0.00 107 ALA A O 8
ATOM 17394 N N . LEU A 1 128 ? 47.493 -2.707 -3.025 1.00 0.00 108 LEU A N 8
ATOM 17395 C CA . LEU A 1 128 ? 47.857 -1.574 -2.183 1.00 0.00 108 LEU A CA 8
ATOM 17396 C C . LEU A 1 128 ? 49.267 -1.752 -1.633 1.00 0.00 108 LEU A C 8
ATOM 17397 O O . LEU A 1 128 ? 50.075 -0.824 -1.658 1.00 0.00 108 LEU A O 8
ATOM 17413 N N . SER A 1 129 ? 49.556 -2.951 -1.136 1.00 0.00 109 SER A N 8
ATOM 17414 C CA . SER A 1 129 ? 50.874 -3.236 -0.584 1.00 0.00 109 SER A CA 8
ATOM 17415 C C . SER A 1 129 ? 51.922 -3.206 -1.682 1.00 0.00 109 SER A C 8
ATOM 17416 O O . SER A 1 129 ? 52.891 -2.449 -1.607 1.00 0.00 109 SER A O 8
ATOM 17424 N N . LEU A 1 130 ? 51.715 -4.010 -2.714 1.00 0.00 110 LEU A N 8
ATOM 17425 C CA . LEU A 1 130 ? 52.643 -4.036 -3.828 1.00 0.00 110 LEU A CA 8
ATOM 17426 C C . LEU A 1 130 ? 52.940 -2.607 -4.249 1.00 0.00 110 LEU A C 8
ATOM 17427 O O . LEU A 1 130 ? 53.922 -2.333 -4.939 1.00 0.00 110 LEU A O 8
ATOM 17443 N N . ALA A 1 131 ? 52.067 -1.705 -3.819 1.00 0.00 111 ALA A N 8
ATOM 17444 C CA . ALA A 1 131 ? 52.217 -0.290 -4.142 1.00 0.00 111 ALA A CA 8
ATOM 17445 C C . ALA A 1 131 ? 53.307 0.342 -3.287 1.00 0.00 111 ALA A C 8
ATOM 17446 O O . ALA A 1 131 ? 54.286 0.876 -3.810 1.00 0.00 111 ALA A O 8
ATOM 17453 N N . GLU A 1 132 ? 53.140 0.270 -1.971 1.00 0.00 112 GLU A N 8
ATOM 17454 C CA . GLU A 1 132 ? 54.131 0.834 -1.064 1.00 0.00 112 GLU A CA 8
ATOM 17455 C C . GLU A 1 132 ? 55.518 0.342 -1.455 1.00 0.00 112 GLU A C 8
ATOM 17456 O O . GLU A 1 132 ? 56.530 0.962 -1.124 1.00 0.00 112 GLU A O 8
ATOM 17468 N N . SER A 1 133 ? 55.550 -0.773 -2.178 1.00 0.00 113 SER A N 8
ATOM 17469 C CA . SER A 1 133 ? 56.811 -1.344 -2.629 1.00 0.00 113 SER A CA 8
ATOM 17470 C C . SER A 1 133 ? 57.202 -0.740 -3.972 1.00 0.00 113 SER A C 8
ATOM 17471 O O . SER A 1 133 ? 58.307 -0.224 -4.132 1.00 0.00 113 SER A O 8
ATOM 17479 N N . ASN A 1 134 ? 56.282 -0.795 -4.930 1.00 0.00 114 ASN A N 8
ATOM 17480 C CA . ASN A 1 134 ? 56.545 -0.232 -6.247 1.00 0.00 114 ASN A CA 8
ATOM 17481 C C . ASN A 1 134 ? 57.215 1.126 -6.096 1.00 0.00 114 ASN A C 8
ATOM 17482 O O . ASN A 1 134 ? 57.763 1.676 -7.052 1.00 0.00 114 ASN A O 8
ATOM 17493 N N . ARG A 1 135 ? 57.172 1.654 -4.876 1.00 0.00 115 ARG A N 8
ATOM 17494 C CA . ARG A 1 135 ? 57.781 2.944 -4.585 1.00 0.00 115 ARG A CA 8
ATOM 17495 C C . ARG A 1 135 ? 59.123 2.738 -3.893 1.00 0.00 115 ARG A C 8
ATOM 17496 O O . ARG A 1 135 ? 60.099 3.428 -4.188 1.00 0.00 115 ARG A O 8
ATOM 17517 N N . ALA A 1 136 ? 59.168 1.773 -2.979 1.00 0.00 116 ALA A N 8
ATOM 17518 C CA . ALA A 1 136 ? 60.399 1.470 -2.261 1.00 0.00 116 ALA A CA 8
ATOM 17519 C C . ALA A 1 136 ? 61.350 0.698 -3.169 1.00 0.00 116 ALA A C 8
ATOM 17520 O O . ALA A 1 136 ? 62.541 0.572 -2.882 1.00 0.00 116 ALA A O 8
ATOM 17527 N N . PHE A 1 137 ? 60.808 0.188 -4.272 1.00 0.00 117 PHE A N 8
ATOM 17528 C CA . PHE A 1 137 ? 61.604 -0.569 -5.232 1.00 0.00 117 PHE A CA 8
ATOM 17529 C C . PHE A 1 137 ? 62.625 0.341 -5.903 1.00 0.00 117 PHE A C 8
ATOM 17530 O O . PHE A 1 137 ? 63.832 0.136 -5.777 1.00 0.00 117 PHE A O 8
ATOM 17547 N N . ARG A 1 138 ? 62.129 1.347 -6.615 1.00 0.00 118 ARG A N 8
ATOM 17548 C CA . ARG A 1 138 ? 63.002 2.288 -7.304 1.00 0.00 118 ARG A CA 8
ATOM 17549 C C . ARG A 1 138 ? 64.256 2.560 -6.479 1.00 0.00 118 ARG A C 8
ATOM 17550 O O . ARG A 1 138 ? 65.318 1.995 -6.741 1.00 0.00 118 ARG A O 8
ATOM 17571 N N . GLU A 1 139 ? 64.126 3.431 -5.483 1.00 0.00 119 GLU A N 8
ATOM 17572 C CA . GLU A 1 139 ? 65.257 3.773 -4.627 1.00 0.00 119 GLU A CA 8
ATOM 17573 C C . GLU A 1 139 ? 66.380 4.391 -5.450 1.00 0.00 119 GLU A C 8
ATOM 17574 O O . GLU A 1 139 ? 67.379 4.860 -4.905 1.00 0.00 119 GLU A O 8
ATOM 17586 N N . THR A 1 140 ? 66.206 4.391 -6.768 1.00 0.00 120 THR A N 8
ATOM 17587 C CA . THR A 1 140 ? 67.209 4.958 -7.661 1.00 0.00 120 THR A CA 8
ATOM 17588 C C . THR A 1 140 ? 67.768 6.254 -7.084 1.00 0.00 120 THR A C 8
ATOM 17589 O O . THR A 1 140 ? 67.023 7.089 -6.573 1.00 0.00 120 THR A O 8
ATOM 17600 N N . GLY A 1 141 ? 69.084 6.412 -7.168 1.00 0.00 121 GLY A N 8
ATOM 17601 C CA . GLY A 1 141 ? 69.732 7.611 -6.649 1.00 0.00 121 GLY A CA 8
ATOM 17602 C C . GLY A 1 141 ? 70.988 7.252 -5.864 1.00 0.00 121 GLY A C 8
ATOM 17603 O O . GLY A 1 141 ? 70.966 7.191 -4.635 1.00 0.00 121 GLY A O 8
ATOM 17607 N N . ILE A 1 142 ? 72.079 7.014 -6.583 1.00 0.00 122 ILE A N 8
ATOM 17608 C CA . ILE A 1 142 ? 73.341 6.661 -5.944 1.00 0.00 122 ILE A CA 8
ATOM 17609 C C . ILE A 1 142 ? 74.487 6.741 -6.946 1.00 0.00 122 ILE A C 8
ATOM 17610 O O . ILE A 1 142 ? 74.274 6.999 -8.131 1.00 0.00 122 ILE A O 8
ATOM 17626 N N . THR A 1 143 ? 75.705 6.518 -6.462 1.00 0.00 123 THR A N 8
ATOM 17627 C CA . THR A 1 143 ? 76.880 6.566 -7.324 1.00 0.00 123 THR A CA 8
ATOM 17628 C C . THR A 1 143 ? 76.930 7.885 -8.090 1.00 0.00 123 THR A C 8
ATOM 17629 O O . THR A 1 143 ? 77.101 7.899 -9.309 1.00 0.00 123 THR A O 8
ATOM 17640 N N . ASP A 1 144 ? 76.784 8.990 -7.369 1.00 0.00 124 ASP A N 8
ATOM 17641 C CA . ASP A 1 144 ? 76.819 10.306 -7.995 1.00 0.00 124 ASP A CA 8
ATOM 17642 C C . ASP A 1 144 ? 78.195 10.573 -8.596 1.00 0.00 124 ASP A C 8
ATOM 17643 O O . ASP A 1 144 ? 79.201 10.587 -7.887 1.00 0.00 124 ASP A O 8
ATOM 17652 N N . GLU A 1 145 ? 78.232 10.773 -9.908 1.00 0.00 125 GLU A N 8
ATOM 17653 C CA . GLU A 1 145 ? 79.492 11.027 -10.596 1.00 0.00 125 GLU A CA 8
ATOM 17654 C C . GLU A 1 145 ? 79.838 12.513 -10.569 1.00 0.00 125 GLU A C 8
ATOM 17655 O O . GLU A 1 145 ? 81.003 12.885 -10.429 1.00 0.00 125 GLU A O 8
ATOM 17667 N N . GLU A 1 146 ? 78.822 13.358 -10.708 1.00 0.00 126 GLU A N 8
ATOM 17668 C CA . GLU A 1 146 ? 79.039 14.801 -10.700 1.00 0.00 126 GLU A CA 8
ATOM 17669 C C . GLU A 1 146 ? 79.388 15.291 -9.297 1.00 0.00 126 GLU A C 8
ATOM 17670 O O . GLU A 1 146 ? 80.188 16.212 -9.135 1.00 0.00 126 GLU A O 8
ATOM 17682 N N . GLN A 1 147 ? 78.785 14.672 -8.287 1.00 0.00 127 GLN A N 8
ATOM 17683 C CA . GLN A 1 147 ? 79.045 15.062 -6.906 1.00 0.00 127 GLN A CA 8
ATOM 17684 C C . GLN A 1 147 ? 80.334 14.422 -6.399 1.00 0.00 127 GLN A C 8
ATOM 17685 O O . GLN A 1 147 ? 81.072 15.025 -5.620 1.00 0.00 127 GLN A O 8
ATOM 17699 N N . ALA A 1 148 ? 80.596 13.198 -6.841 1.00 0.00 128 ALA A N 8
ATOM 17700 C CA . ALA A 1 148 ? 81.799 12.486 -6.421 1.00 0.00 128 ALA A CA 8
ATOM 17701 C C . ALA A 1 148 ? 83.044 13.104 -7.050 1.00 0.00 128 ALA A C 8
ATOM 17702 O O . ALA A 1 148 ? 84.086 13.213 -6.404 1.00 0.00 128 ALA A O 8
ATOM 17709 N N . ILE A 1 149 ? 82.931 13.505 -8.312 1.00 0.00 129 ILE A N 8
ATOM 17710 C CA . ILE A 1 149 ? 84.058 14.107 -9.015 1.00 0.00 129 ILE A CA 8
ATOM 17711 C C . ILE A 1 149 ? 84.243 15.562 -8.597 1.00 0.00 129 ILE A C 8
ATOM 17712 O O . ILE A 1 149 ? 85.368 16.031 -8.427 1.00 0.00 129 ILE A O 8
ATOM 17728 N N . SER A 1 150 ? 83.132 16.273 -8.439 1.00 0.00 130 SER A N 8
ATOM 17729 C CA . SER A 1 150 ? 83.187 17.677 -8.047 1.00 0.00 130 SER A CA 8
ATOM 17730 C C . SER A 1 150 ? 83.560 17.814 -6.575 1.00 0.00 130 SER A C 8
ATOM 17731 O O . SER A 1 150 ? 84.046 18.859 -6.143 1.00 0.00 130 SER A O 8
ATOM 17739 N N . ARG A 1 151 ? 83.330 16.754 -5.808 1.00 0.00 131 ARG A N 8
ATOM 17740 C CA . ARG A 1 151 ? 83.645 16.772 -4.385 1.00 0.00 131 ARG A CA 8
ATOM 17741 C C . ARG A 1 151 ? 85.143 16.587 -4.165 1.00 0.00 131 ARG A C 8
ATOM 17742 O O . ARG A 1 151 ? 85.795 17.422 -3.538 1.00 0.00 131 ARG A O 8
ATOM 17763 N N . VAL A 1 152 ? 85.682 15.488 -4.683 1.00 0.00 132 VAL A N 8
ATOM 17764 C CA . VAL A 1 152 ? 87.105 15.208 -4.535 1.00 0.00 132 VAL A CA 8
ATOM 17765 C C . VAL A 1 152 ? 87.938 16.354 -5.096 1.00 0.00 132 VAL A C 8
ATOM 17766 O O . VAL A 1 152 ? 88.979 16.706 -4.542 1.00 0.00 132 VAL A O 8
ATOM 17779 N N . LEU A 1 153 ? 87.473 16.936 -6.197 1.00 0.00 133 LEU A N 8
ATOM 17780 C CA . LEU A 1 153 ? 88.187 18.044 -6.819 1.00 0.00 133 LEU A CA 8
ATOM 17781 C C . LEU A 1 153 ? 88.188 19.260 -5.900 1.00 0.00 133 LEU A C 8
ATOM 17782 O O . LEU A 1 153 ? 89.242 19.703 -5.445 1.00 0.00 133 LEU A O 8
ATOM 17798 N N . GLU A 1 154 ? 87.003 19.794 -5.628 1.00 0.00 134 GLU A N 8
ATOM 17799 C CA . GLU A 1 154 ? 86.886 20.957 -4.758 1.00 0.00 134 GLU A CA 8
ATOM 17800 C C . GLU A 1 154 ? 87.744 20.777 -3.510 1.00 0.00 134 GLU A C 8
ATOM 17801 O O . GLU A 1 154 ? 88.532 21.653 -3.154 1.00 0.00 134 GLU A O 8
ATOM 17813 N N . ALA A 1 155 ? 87.587 19.633 -2.850 1.00 0.00 135 ALA A N 8
ATOM 17814 C CA . ALA A 1 155 ? 88.355 19.347 -1.645 1.00 0.00 135 ALA A CA 8
ATOM 17815 C C . ALA A 1 155 ? 89.848 19.521 -1.904 1.00 0.00 135 ALA A C 8
ATOM 17816 O O . ALA A 1 155 ? 90.570 20.082 -1.081 1.00 0.00 135 ALA A O 8
ATOM 17823 N N . SER A 1 156 ? 90.305 19.036 -3.054 1.00 0.00 136 SER A N 8
ATOM 17824 C CA . SER A 1 156 ? 91.716 19.144 -3.409 1.00 0.00 136 SER A CA 8
ATOM 17825 C C . SER A 1 156 ? 92.079 20.593 -3.716 1.00 0.00 136 SER A C 8
ATOM 17826 O O . SER A 1 156 ? 92.764 21.250 -2.933 1.00 0.00 136 SER A O 8
ATOM 17834 N N . ILE A 1 157 ? 91.613 21.085 -4.859 1.00 0.00 137 ILE A N 8
ATOM 17835 C CA . ILE A 1 157 ? 91.893 22.459 -5.256 1.00 0.00 137 ILE A CA 8
ATOM 17836 C C . ILE A 1 157 ? 91.552 23.419 -4.122 1.00 0.00 137 ILE A C 8
ATOM 17837 O O . ILE A 1 157 ? 92.069 24.535 -4.064 1.00 0.00 137 ILE A O 8
ATOM 17853 N N . ALA A 1 158 ? 90.676 22.977 -3.226 1.00 0.00 138 ALA A N 8
ATOM 17854 C CA . ALA A 1 158 ? 90.267 23.803 -2.096 1.00 0.00 138 ALA A CA 8
ATOM 17855 C C . ALA A 1 158 ? 89.479 25.016 -2.578 1.00 0.00 138 ALA A C 8
ATOM 17856 O O . ALA A 1 158 ? 88.994 25.045 -3.709 1.00 0.00 138 ALA A O 8
ATOM 17863 N N . GLU A 1 159 ? 89.357 26.014 -1.712 1.00 0.00 139 GLU A N 8
ATOM 17864 C CA . GLU A 1 159 ? 88.627 27.227 -2.056 1.00 0.00 139 GLU A CA 8
ATOM 17865 C C . GLU A 1 159 ? 89.566 28.259 -2.677 1.00 0.00 139 GLU A C 8
ATOM 17866 O O . GLU A 1 159 ? 90.206 29.035 -1.967 1.00 0.00 139 GLU A O 8
ATOM 17878 N N . ASN A 1 160 ? 89.637 28.263 -4.005 1.00 0.00 140 ASN A N 8
ATOM 17879 C CA . ASN A 1 160 ? 90.498 29.204 -4.714 1.00 0.00 140 ASN A CA 8
ATOM 17880 C C . ASN A 1 160 ? 89.890 29.561 -6.067 1.00 0.00 140 ASN A C 8
ATOM 17881 O O . ASN A 1 160 ? 89.767 28.710 -6.948 1.00 0.00 140 ASN A O 8
ATOM 17892 N N . LYS A 1 161 ? 89.510 30.825 -6.223 1.00 0.00 141 LYS A N 8
ATOM 17893 C CA . LYS A 1 161 ? 88.914 31.285 -7.471 1.00 0.00 141 LYS A CA 8
ATOM 17894 C C . LYS A 1 161 ? 89.961 31.973 -8.340 1.00 0.00 141 LYS A C 8
ATOM 17895 O O . LYS A 1 161 ? 90.510 31.369 -9.263 1.00 0.00 141 LYS A O 8
ATOM 17914 N N . ALA A 1 162 ? 90.231 33.237 -8.037 1.00 0.00 142 ALA A N 8
ATOM 17915 C CA . ALA A 1 162 ? 91.214 34.000 -8.796 1.00 0.00 142 ALA A CA 8
ATOM 17916 C C . ALA A 1 162 ? 91.175 33.608 -10.269 1.00 0.00 142 ALA A C 8
ATOM 17917 O O . ALA A 1 162 ? 90.502 34.252 -11.075 1.00 0.00 142 ALA A O 8
ATOM 17924 N N . CYS A 1 163 ? 91.898 32.548 -10.614 1.00 0.00 143 CYS A N 8
ATOM 17925 C CA . CYS A 1 163 ? 91.933 32.082 -11.994 1.00 0.00 143 CYS A CA 8
ATOM 17926 C C . CYS A 1 163 ? 92.472 30.656 -12.062 1.00 0.00 143 CYS A C 8
ATOM 17927 O O . CYS A 1 163 ? 91.707 29.698 -12.176 1.00 0.00 143 CYS A O 8
ATOM 17935 N N . LEU A 1 164 ? 93.792 30.526 -11.992 1.00 0.00 144 LEU A N 8
ATOM 17936 C CA . LEU A 1 164 ? 94.424 29.213 -12.045 1.00 0.00 144 LEU A CA 8
ATOM 17937 C C . LEU A 1 164 ? 95.937 29.346 -11.907 1.00 0.00 144 LEU A C 8
ATOM 17938 O O . LEU A 1 164 ? 96.658 28.348 -11.870 1.00 0.00 144 LEU A O 8
ATOM 17954 N N . LYS A 1 165 ? 96.409 30.585 -11.831 1.00 0.00 145 LYS A N 8
ATOM 17955 C CA . LYS A 1 165 ? 97.838 30.843 -11.698 1.00 0.00 145 LYS A CA 8
ATOM 17956 C C . LYS A 1 165 ? 98.607 30.227 -12.863 1.00 0.00 145 LYS A C 8
ATOM 17957 O O . LYS A 1 165 ? 98.020 29.613 -13.753 1.00 0.00 145 LYS A O 8
ATOM 17976 N N . ARG A 1 166 ? 99.926 30.396 -12.847 1.00 0.00 146 ARG A N 8
ATOM 17977 C CA . ARG A 1 166 ? 100.770 29.855 -13.906 1.00 0.00 146 ARG A CA 8
ATOM 17978 C C . ARG A 1 166 ? 101.387 28.527 -13.476 1.00 0.00 146 ARG A C 8
ATOM 17979 O O . ARG A 1 166 ? 102.389 28.560 -12.781 1.00 0.00 146 ARG A O 8
ATOM 18001 N N . MET A 1 21 ? -20.495 -61.401 4.427 1.00 0.00 1 MET A N 9
ATOM 18002 C CA . MET A 1 21 ? -21.749 -61.983 3.870 1.00 0.00 1 MET A CA 9
ATOM 18003 C C . MET A 1 21 ? -22.721 -60.858 3.530 1.00 0.00 1 MET A C 9
ATOM 18004 O O . MET A 1 21 ? -22.505 -59.705 3.901 1.00 0.00 1 MET A O 9
ATOM 18018 N N . THR A 1 22 ? -23.792 -61.203 2.824 1.00 0.00 2 THR A N 9
ATOM 18019 C CA . THR A 1 22 ? -24.793 -60.213 2.440 1.00 0.00 2 THR A CA 9
ATOM 18020 C C . THR A 1 22 ? -24.171 -59.132 1.561 1.00 0.00 2 THR A C 9
ATOM 18021 O O . THR A 1 22 ? -23.686 -58.116 2.060 1.00 0.00 2 THR A O 9
ATOM 18032 N N . VAL A 1 23 ? -24.185 -59.358 0.251 1.00 0.00 3 VAL A N 9
ATOM 18033 C CA . VAL A 1 23 ? -23.618 -58.401 -0.690 1.00 0.00 3 VAL A CA 9
ATOM 18034 C C . VAL A 1 23 ? -24.199 -57.007 -0.468 1.00 0.00 3 VAL A C 9
ATOM 18035 O O . VAL A 1 23 ? -23.841 -56.060 -1.166 1.00 0.00 3 VAL A O 9
ATOM 18048 N N . GLU A 1 24 ? -25.095 -56.888 0.506 1.00 0.00 4 GLU A N 9
ATOM 18049 C CA . GLU A 1 24 ? -25.714 -55.601 0.802 1.00 0.00 4 GLU A CA 9
ATOM 18050 C C . GLU A 1 24 ? -24.740 -54.460 0.518 1.00 0.00 4 GLU A C 9
ATOM 18051 O O . GLU A 1 24 ? -23.757 -54.277 1.236 1.00 0.00 4 GLU A O 9
ATOM 18063 N N . GLN A 1 25 ? -25.020 -53.700 -0.537 1.00 0.00 5 GLN A N 9
ATOM 18064 C CA . GLN A 1 25 ? -24.162 -52.582 -0.913 1.00 0.00 5 GLN A CA 9
ATOM 18065 C C . GLN A 1 25 ? -24.505 -51.339 -0.097 1.00 0.00 5 GLN A C 9
ATOM 18066 O O . GLN A 1 25 ? -25.122 -50.402 -0.606 1.00 0.00 5 GLN A O 9
ATOM 18080 N N . ASN A 1 26 ? -24.102 -51.334 1.169 1.00 0.00 6 ASN A N 9
ATOM 18081 C CA . ASN A 1 26 ? -24.372 -50.197 2.040 1.00 0.00 6 ASN A CA 9
ATOM 18082 C C . ASN A 1 26 ? -24.018 -48.892 1.335 1.00 0.00 6 ASN A C 9
ATOM 18083 O O . ASN A 1 26 ? -22.991 -48.796 0.666 1.00 0.00 6 ASN A O 9
ATOM 18094 N N . VAL A 1 27 ? -24.876 -47.888 1.489 1.00 0.00 7 VAL A N 9
ATOM 18095 C CA . VAL A 1 27 ? -24.638 -46.593 0.862 1.00 0.00 7 VAL A CA 9
ATOM 18096 C C . VAL A 1 27 ? -24.849 -45.461 1.862 1.00 0.00 7 VAL A C 9
ATOM 18097 O O . VAL A 1 27 ? -25.695 -45.553 2.752 1.00 0.00 7 VAL A O 9
ATOM 18110 N N . LEU A 1 28 ? -24.076 -44.391 1.706 1.00 0.00 8 LEU A N 9
ATOM 18111 C CA . LEU A 1 28 ? -24.186 -43.245 2.598 1.00 0.00 8 LEU A CA 9
ATOM 18112 C C . LEU A 1 28 ? -25.291 -42.307 2.122 1.00 0.00 8 LEU A C 9
ATOM 18113 O O . LEU A 1 28 ? -25.624 -41.330 2.793 1.00 0.00 8 LEU A O 9
ATOM 18129 N N . GLN A 1 29 ? -25.859 -42.617 0.960 1.00 0.00 9 GLN A N 9
ATOM 18130 C CA . GLN A 1 29 ? -26.930 -41.799 0.403 1.00 0.00 9 GLN A CA 9
ATOM 18131 C C . GLN A 1 29 ? -28.280 -42.248 0.953 1.00 0.00 9 GLN A C 9
ATOM 18132 O O . GLN A 1 29 ? -29.331 -41.889 0.422 1.00 0.00 9 GLN A O 9
ATOM 18146 N N . GLN A 1 30 ? -28.239 -43.037 2.023 1.00 0.00 10 GLN A N 9
ATOM 18147 C CA . GLN A 1 30 ? -29.463 -43.533 2.645 1.00 0.00 10 GLN A CA 9
ATOM 18148 C C . GLN A 1 30 ? -30.212 -42.397 3.331 1.00 0.00 10 GLN A C 9
ATOM 18149 O O . GLN A 1 30 ? -31.211 -42.623 4.014 1.00 0.00 10 GLN A O 9
ATOM 18163 N N . SER A 1 31 ? -29.723 -41.176 3.146 1.00 0.00 11 SER A N 9
ATOM 18164 C CA . SER A 1 31 ? -30.355 -40.012 3.754 1.00 0.00 11 SER A CA 9
ATOM 18165 C C . SER A 1 31 ? -30.530 -38.896 2.731 1.00 0.00 11 SER A C 9
ATOM 18166 O O . SER A 1 31 ? -29.916 -37.836 2.846 1.00 0.00 11 SER A O 9
ATOM 18174 N N . ALA A 1 32 ? -31.372 -39.139 1.731 1.00 0.00 12 ALA A N 9
ATOM 18175 C CA . ALA A 1 32 ? -31.618 -38.142 0.697 1.00 0.00 12 ALA A CA 9
ATOM 18176 C C . ALA A 1 32 ? -32.238 -36.887 1.308 1.00 0.00 12 ALA A C 9
ATOM 18177 O O . ALA A 1 32 ? -32.146 -35.798 0.744 1.00 0.00 12 ALA A O 9
ATOM 18184 N N . ALA A 1 33 ? -32.868 -37.054 2.466 1.00 0.00 13 ALA A N 9
ATOM 18185 C CA . ALA A 1 33 ? -33.501 -35.936 3.156 1.00 0.00 13 ALA A CA 9
ATOM 18186 C C . ALA A 1 33 ? -32.589 -34.712 3.156 1.00 0.00 13 ALA A C 9
ATOM 18187 O O . ALA A 1 33 ? -33.041 -33.588 3.374 1.00 0.00 13 ALA A O 9
ATOM 18194 N N . GLN A 1 34 ? -31.302 -34.941 2.920 1.00 0.00 14 GLN A N 9
ATOM 18195 C CA . GLN A 1 34 ? -30.328 -33.854 2.905 1.00 0.00 14 GLN A CA 9
ATOM 18196 C C . GLN A 1 34 ? -30.824 -32.686 2.056 1.00 0.00 14 GLN A C 9
ATOM 18197 O O . GLN A 1 34 ? -30.679 -31.525 2.439 1.00 0.00 14 GLN A O 9
ATOM 18211 N N . LYS A 1 35 ? -31.406 -32.996 0.904 1.00 0.00 15 LYS A N 9
ATOM 18212 C CA . LYS A 1 35 ? -31.912 -31.954 0.017 1.00 0.00 15 LYS A CA 9
ATOM 18213 C C . LYS A 1 35 ? -33.319 -31.530 0.430 1.00 0.00 15 LYS A C 9
ATOM 18214 O O . LYS A 1 35 ? -33.792 -30.462 0.042 1.00 0.00 15 LYS A O 9
ATOM 18233 N N . HIS A 1 36 ? -33.985 -32.375 1.211 1.00 0.00 16 HIS A N 9
ATOM 18234 C CA . HIS A 1 36 ? -35.340 -32.076 1.661 1.00 0.00 16 HIS A CA 9
ATOM 18235 C C . HIS A 1 36 ? -35.329 -31.273 2.961 1.00 0.00 16 HIS A C 9
ATOM 18236 O O . HIS A 1 36 ? -36.272 -30.535 3.248 1.00 0.00 16 HIS A O 9
ATOM 18250 N N . GLN A 1 37 ? -34.263 -31.416 3.747 1.00 0.00 17 GLN A N 9
ATOM 18251 C CA . GLN A 1 37 ? -34.167 -30.687 5.010 1.00 0.00 17 GLN A CA 9
ATOM 18252 C C . GLN A 1 37 ? -34.575 -29.234 4.811 1.00 0.00 17 GLN A C 9
ATOM 18253 O O . GLN A 1 37 ? -35.002 -28.565 5.753 1.00 0.00 17 GLN A O 9
ATOM 18267 N N . GLN A 1 38 ? -34.445 -28.751 3.582 1.00 0.00 18 GLN A N 9
ATOM 18268 C CA . GLN A 1 38 ? -34.808 -27.376 3.276 1.00 0.00 18 GLN A CA 9
ATOM 18269 C C . GLN A 1 38 ? -36.236 -27.094 3.722 1.00 0.00 18 GLN A C 9
ATOM 18270 O O . GLN A 1 38 ? -36.524 -26.030 4.267 1.00 0.00 18 GLN A O 9
ATOM 18284 N N . THR A 1 39 ? -37.126 -28.052 3.484 1.00 0.00 19 THR A N 9
ATOM 18285 C CA . THR A 1 39 ? -38.524 -27.891 3.865 1.00 0.00 19 THR A CA 9
ATOM 18286 C C . THR A 1 39 ? -38.714 -28.200 5.340 1.00 0.00 19 THR A C 9
ATOM 18287 O O . THR A 1 39 ? -39.393 -27.471 6.060 1.00 0.00 19 THR A O 9
ATOM 18298 N N . PHE A 1 40 ? -38.104 -29.283 5.777 1.00 0.00 20 PHE A N 9
ATOM 18299 C CA . PHE A 1 40 ? -38.197 -29.692 7.170 1.00 0.00 20 PHE A CA 9
ATOM 18300 C C . PHE A 1 40 ? -37.903 -28.505 8.078 1.00 0.00 20 PHE A C 9
ATOM 18301 O O . PHE A 1 40 ? -38.746 -28.085 8.867 1.00 0.00 20 PHE A O 9
ATOM 18318 N N . LEU A 1 41 ? -36.701 -27.961 7.950 1.00 0.00 21 LEU A N 9
ATOM 18319 C CA . LEU A 1 41 ? -36.305 -26.812 8.754 1.00 0.00 21 LEU A CA 9
ATOM 18320 C C . LEU A 1 41 ? -37.271 -25.659 8.504 1.00 0.00 21 LEU A C 9
ATOM 18321 O O . LEU A 1 41 ? -37.679 -24.962 9.433 1.00 0.00 21 LEU A O 9
ATOM 18337 N N . ASN A 1 42 ? -37.657 -25.475 7.246 1.00 0.00 22 ASN A N 9
ATOM 18338 C CA . ASN A 1 42 ? -38.599 -24.417 6.910 1.00 0.00 22 ASN A CA 9
ATOM 18339 C C . ASN A 1 42 ? -39.844 -24.571 7.771 1.00 0.00 22 ASN A C 9
ATOM 18340 O O . ASN A 1 42 ? -40.391 -23.592 8.281 1.00 0.00 22 ASN A O 9
ATOM 18351 N N . GLN A 1 43 ? -40.270 -25.819 7.952 1.00 0.00 23 GLN A N 9
ATOM 18352 C CA . GLN A 1 43 ? -41.431 -26.102 8.779 1.00 0.00 23 GLN A CA 9
ATOM 18353 C C . GLN A 1 43 ? -41.167 -25.605 10.188 1.00 0.00 23 GLN A C 9
ATOM 18354 O O . GLN A 1 43 ? -41.955 -24.851 10.754 1.00 0.00 23 GLN A O 9
ATOM 18368 N N . LEU A 1 44 ? -40.039 -26.041 10.745 1.00 0.00 24 LEU A N 9
ATOM 18369 C CA . LEU A 1 44 ? -39.653 -25.651 12.088 1.00 0.00 24 LEU A CA 9
ATOM 18370 C C . LEU A 1 44 ? -39.875 -24.162 12.286 1.00 0.00 24 LEU A C 9
ATOM 18371 O O . LEU A 1 44 ? -40.020 -23.689 13.407 1.00 0.00 24 LEU A O 9
ATOM 18387 N N . ARG A 1 45 ? -39.909 -23.432 11.186 1.00 0.00 25 ARG A N 9
ATOM 18388 C CA . ARG A 1 45 ? -40.135 -21.998 11.247 1.00 0.00 25 ARG A CA 9
ATOM 18389 C C . ARG A 1 45 ? -41.633 -21.698 11.244 1.00 0.00 25 ARG A C 9
ATOM 18390 O O . ARG A 1 45 ? -42.072 -20.657 11.730 1.00 0.00 25 ARG A O 9
ATOM 18411 N N . GLU A 1 46 ? -42.401 -22.605 10.647 1.00 0.00 26 GLU A N 9
ATOM 18412 C CA . GLU A 1 46 ? -43.853 -22.429 10.528 1.00 0.00 26 GLU A CA 9
ATOM 18413 C C . GLU A 1 46 ? -44.660 -22.975 11.720 1.00 0.00 26 GLU A C 9
ATOM 18414 O O . GLU A 1 46 ? -45.467 -22.249 12.300 1.00 0.00 26 GLU A O 9
ATOM 18426 N N . ILE A 1 47 ? -44.491 -24.259 12.052 1.00 0.00 27 ILE A N 9
ATOM 18427 C CA . ILE A 1 47 ? -45.281 -24.861 13.139 1.00 0.00 27 ILE A CA 9
ATOM 18428 C C . ILE A 1 47 ? -45.169 -24.055 14.427 1.00 0.00 27 ILE A C 9
ATOM 18429 O O . ILE A 1 47 ? -46.171 -23.582 14.961 1.00 0.00 27 ILE A O 9
ATOM 18445 N N . THR A 1 48 ? -43.952 -23.920 14.933 1.00 0.00 28 THR A N 9
ATOM 18446 C CA . THR A 1 48 ? -43.737 -23.189 16.173 1.00 0.00 28 THR A CA 9
ATOM 18447 C C . THR A 1 48 ? -43.610 -21.694 15.902 1.00 0.00 28 THR A C 9
ATOM 18448 O O . THR A 1 48 ? -43.523 -20.890 16.829 1.00 0.00 28 THR A O 9
ATOM 18459 N N . GLY A 1 49 ? -43.619 -21.331 14.624 1.00 0.00 29 GLY A N 9
ATOM 18460 C CA . GLY A 1 49 ? -43.526 -19.929 14.235 1.00 0.00 29 GLY A CA 9
ATOM 18461 C C . GLY A 1 49 ? -42.255 -19.276 14.767 1.00 0.00 29 GLY A C 9
ATOM 18462 O O . GLY A 1 49 ? -42.247 -18.084 15.075 1.00 0.00 29 GLY A O 9
ATOM 18466 N N . ILE A 1 50 ? -41.179 -20.051 14.873 1.00 0.00 30 ILE A N 9
ATOM 18467 C CA . ILE A 1 50 ? -39.919 -19.504 15.372 1.00 0.00 30 ILE A CA 9
ATOM 18468 C C . ILE A 1 50 ? -38.982 -19.161 14.216 1.00 0.00 30 ILE A C 9
ATOM 18469 O O . ILE A 1 50 ? -38.963 -19.846 13.196 1.00 0.00 30 ILE A O 9
ATOM 18485 N N . ASN A 1 51 ? -38.205 -18.096 14.387 1.00 0.00 31 ASN A N 9
ATOM 18486 C CA . ASN A 1 51 ? -37.267 -17.671 13.353 1.00 0.00 31 ASN A CA 9
ATOM 18487 C C . ASN A 1 51 ? -35.867 -18.200 13.651 1.00 0.00 31 ASN A C 9
ATOM 18488 O O . ASN A 1 51 ? -35.180 -18.698 12.759 1.00 0.00 31 ASN A O 9
ATOM 18499 N N . ASP A 1 52 ? -35.451 -18.087 14.910 1.00 0.00 32 ASP A N 9
ATOM 18500 C CA . ASP A 1 52 ? -34.130 -18.559 15.316 1.00 0.00 32 ASP A CA 9
ATOM 18501 C C . ASP A 1 52 ? -33.818 -19.902 14.665 1.00 0.00 32 ASP A C 9
ATOM 18502 O O . ASP A 1 52 ? -34.097 -20.958 15.231 1.00 0.00 32 ASP A O 9
ATOM 18511 N N . THR A 1 53 ? -33.239 -19.852 13.469 1.00 0.00 33 THR A N 9
ATOM 18512 C CA . THR A 1 53 ? -32.896 -21.069 12.741 1.00 0.00 33 THR A CA 9
ATOM 18513 C C . THR A 1 53 ? -31.901 -21.916 13.528 1.00 0.00 33 THR A C 9
ATOM 18514 O O . THR A 1 53 ? -31.817 -23.129 13.332 1.00 0.00 33 THR A O 9
ATOM 18525 N N . GLN A 1 54 ? -31.150 -21.276 14.418 1.00 0.00 34 GLN A N 9
ATOM 18526 C CA . GLN A 1 54 ? -30.169 -21.991 15.223 1.00 0.00 34 GLN A CA 9
ATOM 18527 C C . GLN A 1 54 ? -30.853 -23.070 16.051 1.00 0.00 34 GLN A C 9
ATOM 18528 O O . GLN A 1 54 ? -30.381 -24.205 16.130 1.00 0.00 34 GLN A O 9
ATOM 18542 N N . ILE A 1 55 ? -31.974 -22.706 16.661 1.00 0.00 35 ILE A N 9
ATOM 18543 C CA . ILE A 1 55 ? -32.727 -23.645 17.479 1.00 0.00 35 ILE A CA 9
ATOM 18544 C C . ILE A 1 55 ? -33.459 -24.652 16.599 1.00 0.00 35 ILE A C 9
ATOM 18545 O O . ILE A 1 55 ? -33.663 -25.802 16.991 1.00 0.00 35 ILE A O 9
ATOM 18561 N N . LEU A 1 56 ? -33.851 -24.214 15.407 1.00 0.00 36 LEU A N 9
ATOM 18562 C CA . LEU A 1 56 ? -34.560 -25.087 14.478 1.00 0.00 36 LEU A CA 9
ATOM 18563 C C . LEU A 1 56 ? -33.626 -26.155 13.918 1.00 0.00 36 LEU A C 9
ATOM 18564 O O . LEU A 1 56 ? -33.823 -27.348 14.150 1.00 0.00 36 LEU A O 9
ATOM 18580 N N . GLN A 1 57 ? -32.609 -25.720 13.183 1.00 0.00 37 GLN A N 9
ATOM 18581 C CA . GLN A 1 57 ? -31.652 -26.650 12.595 1.00 0.00 37 GLN A CA 9
ATOM 18582 C C . GLN A 1 57 ? -31.190 -27.664 13.635 1.00 0.00 37 GLN A C 9
ATOM 18583 O O . GLN A 1 57 ? -30.950 -28.831 13.323 1.00 0.00 37 GLN A O 9
ATOM 18597 N N . GLN A 1 58 ? -31.067 -27.203 14.873 1.00 0.00 38 GLN A N 9
ATOM 18598 C CA . GLN A 1 58 ? -30.630 -28.068 15.963 1.00 0.00 38 GLN A CA 9
ATOM 18599 C C . GLN A 1 58 ? -31.734 -29.040 16.364 1.00 0.00 38 GLN A C 9
ATOM 18600 O O . GLN A 1 58 ? -31.461 -30.177 16.749 1.00 0.00 38 GLN A O 9
ATOM 18614 N N . ALA A 1 59 ? -32.981 -28.590 16.275 1.00 0.00 39 ALA A N 9
ATOM 18615 C CA . ALA A 1 59 ? -34.111 -29.436 16.637 1.00 0.00 39 ALA A CA 9
ATOM 18616 C C . ALA A 1 59 ? -34.183 -30.658 15.726 1.00 0.00 39 ALA A C 9
ATOM 18617 O O . ALA A 1 59 ? -34.392 -31.778 16.193 1.00 0.00 39 ALA A O 9
ATOM 18624 N N . LEU A 1 60 ? -34.010 -30.438 14.426 1.00 0.00 40 LEU A N 9
ATOM 18625 C CA . LEU A 1 60 ? -34.060 -31.537 13.470 1.00 0.00 40 LEU A CA 9
ATOM 18626 C C . LEU A 1 60 ? -32.940 -32.534 13.741 1.00 0.00 40 LEU A C 9
ATOM 18627 O O . LEU A 1 60 ? -33.154 -33.746 13.726 1.00 0.00 40 LEU A O 9
ATOM 18643 N N . LYS A 1 61 ? -31.744 -32.012 13.983 1.00 0.00 41 LYS A N 9
ATOM 18644 C CA . LYS A 1 61 ? -30.591 -32.859 14.249 1.00 0.00 41 LYS A CA 9
ATOM 18645 C C . LYS A 1 61 ? -30.860 -33.782 15.433 1.00 0.00 41 LYS A C 9
ATOM 18646 O O . LYS A 1 61 ? -30.368 -34.910 15.476 1.00 0.00 41 LYS A O 9
ATOM 18665 N N . ASP A 1 62 ? -31.631 -33.294 16.399 1.00 0.00 42 ASP A N 9
ATOM 18666 C CA . ASP A 1 62 ? -31.942 -34.085 17.584 1.00 0.00 42 ASP A CA 9
ATOM 18667 C C . ASP A 1 62 ? -33.172 -34.971 17.372 1.00 0.00 42 ASP A C 9
ATOM 18668 O O . ASP A 1 62 ? -33.338 -35.979 18.058 1.00 0.00 42 ASP A O 9
ATOM 18677 N N . SER A 1 63 ? -34.036 -34.592 16.432 1.00 0.00 43 SER A N 9
ATOM 18678 C CA . SER A 1 63 ? -35.244 -35.373 16.173 1.00 0.00 43 SER A CA 9
ATOM 18679 C C . SER A 1 63 ? -34.982 -36.458 15.131 1.00 0.00 43 SER A C 9
ATOM 18680 O O . SER A 1 63 ? -35.825 -37.322 14.896 1.00 0.00 43 SER A O 9
ATOM 18688 N N . ASN A 1 64 ? -33.800 -36.413 14.529 1.00 0.00 44 ASN A N 9
ATOM 18689 C CA . ASN A 1 64 ? -33.410 -37.405 13.529 1.00 0.00 44 ASN A CA 9
ATOM 18690 C C . ASN A 1 64 ? -34.261 -37.317 12.261 1.00 0.00 44 ASN A C 9
ATOM 18691 O O . ASN A 1 64 ? -34.332 -38.277 11.495 1.00 0.00 44 ASN A O 9
ATOM 18702 N N . GLY A 1 65 ? -34.880 -36.165 12.023 1.00 0.00 45 GLY A N 9
ATOM 18703 C CA . GLY A 1 65 ? -35.687 -35.991 10.817 1.00 0.00 45 GLY A CA 9
ATOM 18704 C C . GLY A 1 65 ? -37.189 -36.092 11.091 1.00 0.00 45 GLY A C 9
ATOM 18705 O O . GLY A 1 65 ? -37.983 -36.218 10.158 1.00 0.00 45 GLY A O 9
ATOM 18709 N N . ASN A 1 66 ? -37.582 -36.019 12.359 1.00 0.00 46 ASN A N 9
ATOM 18710 C CA . ASN A 1 66 ? -39.001 -36.083 12.705 1.00 0.00 46 ASN A CA 9
ATOM 18711 C C . ASN A 1 66 ? -39.481 -34.699 13.151 1.00 0.00 46 ASN A C 9
ATOM 18712 O O . ASN A 1 66 ? -38.865 -34.066 14.009 1.00 0.00 46 ASN A O 9
ATOM 18723 N N . LEU A 1 67 ? -40.561 -34.221 12.533 1.00 0.00 47 LEU A N 9
ATOM 18724 C CA . LEU A 1 67 ? -41.091 -32.888 12.834 1.00 0.00 47 LEU A CA 9
ATOM 18725 C C . LEU A 1 67 ? -41.693 -32.808 14.234 1.00 0.00 47 LEU A C 9
ATOM 18726 O O . LEU A 1 67 ? -41.218 -32.048 15.075 1.00 0.00 47 LEU A O 9
ATOM 18742 N N . GLU A 1 68 ? -42.742 -33.582 14.479 1.00 0.00 48 GLU A N 9
ATOM 18743 C CA . GLU A 1 68 ? -43.394 -33.564 15.784 1.00 0.00 48 GLU A CA 9
ATOM 18744 C C . GLU A 1 68 ? -42.362 -33.587 16.901 1.00 0.00 48 GLU A C 9
ATOM 18745 O O . GLU A 1 68 ? -42.638 -33.176 18.028 1.00 0.00 48 GLU A O 9
ATOM 18757 N N . LEU A 1 69 ? -41.169 -34.057 16.573 1.00 0.00 49 LEU A N 9
ATOM 18758 C CA . LEU A 1 69 ? -40.087 -34.120 17.544 1.00 0.00 49 LEU A CA 9
ATOM 18759 C C . LEU A 1 69 ? -39.292 -32.834 17.505 1.00 0.00 49 LEU A C 9
ATOM 18760 O O . LEU A 1 69 ? -38.892 -32.312 18.541 1.00 0.00 49 LEU A O 9
ATOM 18776 N N . ALA A 1 70 ? -39.085 -32.315 16.302 1.00 0.00 50 ALA A N 9
ATOM 18777 C CA . ALA A 1 70 ? -38.360 -31.068 16.152 1.00 0.00 50 ALA A CA 9
ATOM 18778 C C . ALA A 1 70 ? -39.164 -29.961 16.811 1.00 0.00 50 ALA A C 9
ATOM 18779 O O . ALA A 1 70 ? -38.652 -29.223 17.645 1.00 0.00 50 ALA A O 9
ATOM 18786 N N . VAL A 1 71 ? -40.442 -29.881 16.451 1.00 0.00 51 VAL A N 9
ATOM 18787 C CA . VAL A 1 71 ? -41.329 -28.886 17.035 1.00 0.00 51 VAL A CA 9
ATOM 18788 C C . VAL A 1 71 ? -41.392 -29.088 18.537 1.00 0.00 51 VAL A C 9
ATOM 18789 O O . VAL A 1 71 ? -41.224 -28.150 19.316 1.00 0.00 51 VAL A O 9
ATOM 18802 N N . ALA A 1 72 ? -41.628 -30.330 18.926 1.00 0.00 52 ALA A N 9
ATOM 18803 C CA . ALA A 1 72 ? -41.707 -30.681 20.328 1.00 0.00 52 ALA A CA 9
ATOM 18804 C C . ALA A 1 72 ? -40.376 -30.385 21.002 1.00 0.00 52 ALA A C 9
ATOM 18805 O O . ALA A 1 72 ? -40.327 -29.997 22.163 1.00 0.00 52 ALA A O 9
ATOM 18812 N N . PHE A 1 73 ? -39.295 -30.564 20.259 1.00 0.00 53 PHE A N 9
ATOM 18813 C CA . PHE A 1 73 ? -37.969 -30.296 20.799 1.00 0.00 53 PHE A CA 9
ATOM 18814 C C . PHE A 1 73 ? -37.864 -28.841 21.246 1.00 0.00 53 PHE A C 9
ATOM 18815 O O . PHE A 1 73 ? -37.099 -28.516 22.155 1.00 0.00 53 PHE A O 9
ATOM 18832 N N . LEU A 1 74 ? -38.634 -27.967 20.602 1.00 0.00 54 LEU A N 9
ATOM 18833 C CA . LEU A 1 74 ? -38.615 -26.550 20.947 1.00 0.00 54 LEU A CA 9
ATOM 18834 C C . LEU A 1 74 ? -39.477 -26.290 22.179 1.00 0.00 54 LEU A C 9
ATOM 18835 O O . LEU A 1 74 ? -39.006 -25.733 23.170 1.00 0.00 54 LEU A O 9
ATOM 18851 N N . THR A 1 75 ? -40.739 -26.703 22.112 1.00 0.00 55 THR A N 9
ATOM 18852 C CA . THR A 1 75 ? -41.652 -26.516 23.236 1.00 0.00 55 THR A CA 9
ATOM 18853 C C . THR A 1 75 ? -41.551 -27.695 24.195 1.00 0.00 55 THR A C 9
ATOM 18854 O O . THR A 1 75 ? -41.482 -27.519 25.411 1.00 0.00 55 THR A O 9
ATOM 18865 N N . ALA A 1 76 ? -41.534 -28.898 23.634 1.00 0.00 56 ALA A N 9
ATOM 18866 C CA . ALA A 1 76 ? -41.432 -30.112 24.435 1.00 0.00 56 ALA A CA 9
ATOM 18867 C C . ALA A 1 76 ? -41.997 -29.887 25.834 1.00 0.00 56 ALA A C 9
ATOM 18868 O O . ALA A 1 76 ? -43.189 -30.080 26.069 1.00 0.00 56 ALA A O 9
ATOM 18875 N N . LYS A 1 77 ? -41.135 -29.478 26.760 1.00 0.00 57 LYS A N 9
ATOM 18876 C CA . LYS A 1 77 ? -41.569 -29.233 28.129 1.00 0.00 57 LYS A CA 9
ATOM 18877 C C . LYS A 1 77 ? -41.928 -30.548 28.814 1.00 0.00 57 LYS A C 9
ATOM 18878 O O . LYS A 1 77 ? -41.310 -30.933 29.808 1.00 0.00 57 LYS A O 9
ATOM 18897 N N . ASN A 1 78 ? -42.924 -31.237 28.268 1.00 0.00 58 ASN A N 9
ATOM 18898 C CA . ASN A 1 78 ? -43.358 -32.513 28.820 1.00 0.00 58 ASN A CA 9
ATOM 18899 C C . ASN A 1 78 ? -43.357 -33.581 27.732 1.00 0.00 58 ASN A C 9
ATOM 18900 O O . ASN A 1 78 ? -43.290 -34.776 28.018 1.00 0.00 58 ASN A O 9
ATOM 18911 N N . ALA A 1 79 ? -43.431 -33.137 26.481 1.00 0.00 59 ALA A N 9
ATOM 18912 C CA . ALA A 1 79 ? -43.437 -34.057 25.352 1.00 0.00 59 ALA A CA 9
ATOM 18913 C C . ALA A 1 79 ? -42.016 -34.326 24.870 1.00 0.00 59 ALA A C 9
ATOM 18914 O O . ALA A 1 79 ? -41.543 -33.700 23.921 1.00 0.00 59 ALA A O 9
ATOM 18921 N N . LYS A 1 80 ? -41.339 -35.262 25.527 1.00 0.00 60 LYS A N 9
ATOM 18922 C CA . LYS A 1 80 ? -39.974 -35.605 25.152 1.00 0.00 60 LYS A CA 9
ATOM 18923 C C . LYS A 1 80 ? -39.979 -36.566 23.968 1.00 0.00 60 LYS A C 9
ATOM 18924 O O . LYS A 1 80 ? -40.126 -36.148 22.820 1.00 0.00 60 LYS A O 9
ATOM 18943 N N . THR A 1 81 ? -39.819 -37.855 24.257 1.00 0.00 61 THR A N 9
ATOM 18944 C CA . THR A 1 81 ? -39.808 -38.871 23.210 1.00 0.00 61 THR A CA 9
ATOM 18945 C C . THR A 1 81 ? -38.379 -39.156 22.767 1.00 0.00 61 THR A C 9
ATOM 18946 O O . THR A 1 81 ? -37.939 -38.698 21.713 1.00 0.00 61 THR A O 9
ATOM 18957 N N . PRO A 1 82 ? -37.652 -39.893 23.560 1.00 0.00 62 PRO A N 9
ATOM 18958 C CA . PRO A 1 82 ? -36.243 -40.252 23.275 1.00 0.00 62 PRO A CA 9
ATOM 18959 C C . PRO A 1 82 ? -36.136 -41.571 22.503 1.00 0.00 62 PRO A C 9
ATOM 18960 O O . PRO A 1 82 ? -36.769 -41.735 21.460 1.00 0.00 62 PRO A O 9
ATOM 18971 N N . GLN A 1 83 ? -35.343 -42.509 23.016 1.00 0.00 63 GLN A N 9
ATOM 18972 C CA . GLN A 1 83 ? -35.181 -43.800 22.355 1.00 0.00 63 GLN A CA 9
ATOM 18973 C C . GLN A 1 83 ? -34.393 -43.649 21.057 1.00 0.00 63 GLN A C 9
ATOM 18974 O O . GLN A 1 83 ? -33.895 -44.631 20.507 1.00 0.00 63 GLN A O 9
ATOM 18988 N N . GLN A 1 84 ? -34.287 -42.417 20.572 1.00 0.00 64 GLN A N 9
ATOM 18989 C CA . GLN A 1 84 ? -33.559 -42.158 19.335 1.00 0.00 64 GLN A CA 9
ATOM 18990 C C . GLN A 1 84 ? -32.742 -40.874 19.446 1.00 0.00 64 GLN A C 9
ATOM 18991 O O . GLN A 1 84 ? -32.934 -39.935 18.673 1.00 0.00 64 GLN A O 9
ATOM 19005 N N . GLU A 1 85 ? -31.828 -40.842 20.410 1.00 0.00 65 GLU A N 9
ATOM 19006 C CA . GLU A 1 85 ? -30.984 -39.670 20.610 1.00 0.00 65 GLU A CA 9
ATOM 19007 C C . GLU A 1 85 ? -29.617 -39.888 19.970 1.00 0.00 65 GLU A C 9
ATOM 19008 O O . GLU A 1 85 ? -28.914 -40.843 20.297 1.00 0.00 65 GLU A O 9
ATOM 19020 N N . GLU A 1 86 ? -29.248 -38.997 19.055 1.00 0.00 66 GLU A N 9
ATOM 19021 C CA . GLU A 1 86 ? -27.964 -39.107 18.373 1.00 0.00 66 GLU A CA 9
ATOM 19022 C C . GLU A 1 86 ? -27.882 -40.417 17.598 1.00 0.00 66 GLU A C 9
ATOM 19023 O O . GLU A 1 86 ? -28.847 -41.181 17.547 1.00 0.00 66 GLU A O 9
ATOM 19035 N N . THR A 1 87 ? -26.725 -40.672 16.996 1.00 0.00 67 THR A N 9
ATOM 19036 C CA . THR A 1 87 ? -26.530 -41.894 16.225 1.00 0.00 67 THR A CA 9
ATOM 19037 C C . THR A 1 87 ? -25.592 -42.849 16.957 1.00 0.00 67 THR A C 9
ATOM 19038 O O . THR A 1 87 ? -24.650 -42.420 17.623 1.00 0.00 67 THR A O 9
ATOM 19049 N N . THR A 1 88 ? -25.858 -44.145 16.830 1.00 0.00 68 THR A N 9
ATOM 19050 C CA . THR A 1 88 ? -25.032 -45.154 17.483 1.00 0.00 68 THR A CA 9
ATOM 19051 C C . THR A 1 88 ? -23.553 -44.827 17.307 1.00 0.00 68 THR A C 9
ATOM 19052 O O . THR A 1 88 ? -22.804 -44.745 18.282 1.00 0.00 68 THR A O 9
ATOM 19063 N N . TYR A 1 89 ? -23.139 -44.636 16.059 1.00 0.00 69 TYR A N 9
ATOM 19064 C CA . TYR A 1 89 ? -21.748 -44.314 15.765 1.00 0.00 69 TYR A CA 9
ATOM 19065 C C . TYR A 1 89 ? -20.828 -45.450 16.202 1.00 0.00 69 TYR A C 9
ATOM 19066 O O . TYR A 1 89 ? -21.061 -46.093 17.226 1.00 0.00 69 TYR A O 9
ATOM 19084 N N . TYR A 1 90 ? -19.780 -45.689 15.420 1.00 0.00 70 TYR A N 9
ATOM 19085 C CA . TYR A 1 90 ? -18.828 -46.748 15.737 1.00 0.00 70 TYR A CA 9
ATOM 19086 C C . TYR A 1 90 ? -18.119 -46.445 17.053 1.00 0.00 70 TYR A C 9
ATOM 19087 O O . TYR A 1 90 ? -18.613 -45.668 17.870 1.00 0.00 70 TYR A O 9
ATOM 19105 N N . GLN A 1 91 ? -16.958 -47.060 17.254 1.00 0.00 71 GLN A N 9
ATOM 19106 C CA . GLN A 1 91 ? -16.194 -46.843 18.476 1.00 0.00 71 GLN A CA 9
ATOM 19107 C C . GLN A 1 91 ? -14.937 -46.030 18.185 1.00 0.00 71 GLN A C 9
ATOM 19108 O O . GLN A 1 91 ? -14.420 -45.337 19.061 1.00 0.00 71 GLN A O 9
ATOM 19122 N N . THR A 1 92 ? -14.450 -46.121 16.951 1.00 0.00 72 THR A N 9
ATOM 19123 C CA . THR A 1 92 ? -13.251 -45.389 16.561 1.00 0.00 72 THR A CA 9
ATOM 19124 C C . THR A 1 92 ? -13.379 -43.916 16.932 1.00 0.00 72 THR A C 9
ATOM 19125 O O . THR A 1 92 ? -14.476 -43.424 17.197 1.00 0.00 72 THR A O 9
ATOM 19136 N N . ALA A 1 93 ? -12.250 -43.218 16.949 1.00 0.00 73 ALA A N 9
ATOM 19137 C CA . ALA A 1 93 ? -12.242 -41.801 17.290 1.00 0.00 73 ALA A CA 9
ATOM 19138 C C . ALA A 1 93 ? -10.865 -41.386 17.793 1.00 0.00 73 ALA A C 9
ATOM 19139 O O . ALA A 1 93 ? -10.726 -40.397 18.512 1.00 0.00 73 ALA A O 9
ATOM 19146 N N . LEU A 1 94 ? -9.848 -42.151 17.407 1.00 0.00 74 LEU A N 9
ATOM 19147 C CA . LEU A 1 94 ? -8.481 -41.861 17.819 1.00 0.00 74 LEU A CA 9
ATOM 19148 C C . LEU A 1 94 ? -8.307 -40.369 18.092 1.00 0.00 74 LEU A C 9
ATOM 19149 O O . LEU A 1 94 ? -8.037 -39.590 17.177 1.00 0.00 74 LEU A O 9
ATOM 19165 N N . PRO A 1 95 ? -8.460 -39.962 19.324 1.00 0.00 75 PRO A N 9
ATOM 19166 C CA . PRO A 1 95 ? -8.321 -38.531 19.723 1.00 0.00 75 PRO A CA 9
ATOM 19167 C C . PRO A 1 95 ? -7.039 -37.904 19.181 1.00 0.00 75 PRO A C 9
ATOM 19168 O O . PRO A 1 95 ? -6.918 -36.682 19.108 1.00 0.00 75 PRO A O 9
ATOM 19179 N N . GLY A 1 96 ? -6.085 -38.748 18.800 1.00 0.00 76 GLY A N 9
ATOM 19180 C CA . GLY A 1 96 ? -4.819 -38.263 18.265 1.00 0.00 76 GLY A CA 9
ATOM 19181 C C . GLY A 1 96 ? -3.891 -37.805 19.385 1.00 0.00 76 GLY A C 9
ATOM 19182 O O . GLY A 1 96 ? -3.985 -38.282 20.516 1.00 0.00 76 GLY A O 9
ATOM 19186 N N . ASN A 1 97 ? -2.995 -36.879 19.061 1.00 0.00 77 ASN A N 9
ATOM 19187 C CA . ASN A 1 97 ? -2.053 -36.365 20.050 1.00 0.00 77 ASN A CA 9
ATOM 19188 C C . ASN A 1 97 ? -1.245 -35.209 19.471 1.00 0.00 77 ASN A C 9
ATOM 19189 O O . ASN A 1 97 ? -1.380 -34.065 19.904 1.00 0.00 77 ASN A O 9
ATOM 19200 N N . ASP A 1 98 ? -0.403 -35.518 18.490 1.00 0.00 78 ASP A N 9
ATOM 19201 C CA . ASP A 1 98 ? 0.427 -34.498 17.858 1.00 0.00 78 ASP A CA 9
ATOM 19202 C C . ASP A 1 98 ? -0.395 -33.666 16.879 1.00 0.00 78 ASP A C 9
ATOM 19203 O O . ASP A 1 98 ? -1.611 -33.830 16.776 1.00 0.00 78 ASP A O 9
ATOM 19212 N N . ARG A 1 99 ? 0.279 -32.774 16.160 1.00 0.00 79 ARG A N 9
ATOM 19213 C CA . ARG A 1 99 ? -0.396 -31.922 15.188 1.00 0.00 79 ARG A CA 9
ATOM 19214 C C . ARG A 1 99 ? -0.534 -32.647 13.853 1.00 0.00 79 ARG A C 9
ATOM 19215 O O . ARG A 1 99 ? -1.421 -32.341 13.057 1.00 0.00 79 ARG A O 9
ATOM 19236 N N . TYR A 1 100 ? 0.352 -33.608 13.616 1.00 0.00 80 TYR A N 9
ATOM 19237 C CA . TYR A 1 100 ? 0.327 -34.373 12.375 1.00 0.00 80 TYR A CA 9
ATOM 19238 C C . TYR A 1 100 ? 0.758 -33.501 11.201 1.00 0.00 80 TYR A C 9
ATOM 19239 O O . TYR A 1 100 ? 1.411 -33.973 10.269 1.00 0.00 80 TYR A O 9
ATOM 19257 N N . ILE A 1 101 ? 0.393 -32.225 11.254 1.00 0.00 81 ILE A N 9
ATOM 19258 C CA . ILE A 1 101 ? 0.750 -31.292 10.191 1.00 0.00 81 ILE A CA 9
ATOM 19259 C C . ILE A 1 101 ? 1.405 -30.046 10.777 1.00 0.00 81 ILE A C 9
ATOM 19260 O O . ILE A 1 101 ? 1.023 -29.578 11.850 1.00 0.00 81 ILE A O 9
ATOM 19276 N N . SER A 1 102 ? 2.394 -29.515 10.068 1.00 0.00 82 SER A N 9
ATOM 19277 C CA . SER A 1 102 ? 3.096 -28.323 10.530 1.00 0.00 82 SER A CA 9
ATOM 19278 C C . SER A 1 102 ? 2.167 -27.113 10.515 1.00 0.00 82 SER A C 9
ATOM 19279 O O . SER A 1 102 ? 2.622 -25.969 10.516 1.00 0.00 82 SER A O 9
ATOM 19287 N N . VAL A 1 103 ? 0.863 -27.374 10.503 1.00 0.00 83 VAL A N 9
ATOM 19288 C CA . VAL A 1 103 ? -0.123 -26.297 10.489 1.00 0.00 83 VAL A CA 9
ATOM 19289 C C . VAL A 1 103 ? 0.403 -25.091 9.719 1.00 0.00 83 VAL A C 9
ATOM 19290 O O . VAL A 1 103 ? 0.170 -23.945 10.106 1.00 0.00 83 VAL A O 9
ATOM 19303 N N . GLY A 1 104 ? 1.112 -25.354 8.626 1.00 0.00 84 GLY A N 9
ATOM 19304 C CA . GLY A 1 104 ? 1.664 -24.279 7.809 1.00 0.00 84 GLY A CA 9
ATOM 19305 C C . GLY A 1 104 ? 2.780 -23.545 8.546 1.00 0.00 84 GLY A C 9
ATOM 19306 O O . GLY A 1 104 ? 2.538 -22.542 9.217 1.00 0.00 84 GLY A O 9
ATOM 19310 N N . SER A 1 105 ? 4.000 -24.054 8.416 1.00 0.00 85 SER A N 9
ATOM 19311 C CA . SER A 1 105 ? 5.150 -23.439 9.071 1.00 0.00 85 SER A CA 9
ATOM 19312 C C . SER A 1 105 ? 6.245 -23.149 8.051 1.00 0.00 85 SER A C 9
ATOM 19313 O O . SER A 1 105 ? 7.423 -23.051 8.396 1.00 0.00 85 SER A O 9
ATOM 19321 N N . GLN A 1 106 ? 5.844 -23.014 6.790 1.00 0.00 86 GLN A N 9
ATOM 19322 C CA . GLN A 1 106 ? 6.794 -22.738 5.717 1.00 0.00 86 GLN A CA 9
ATOM 19323 C C . GLN A 1 106 ? 7.573 -21.457 5.997 1.00 0.00 86 GLN A C 9
ATOM 19324 O O . GLN A 1 106 ? 8.705 -21.296 5.542 1.00 0.00 86 GLN A O 9
ATOM 19338 N N . ALA A 1 107 ? 6.961 -20.546 6.747 1.00 0.00 87 ALA A N 9
ATOM 19339 C CA . ALA A 1 107 ? 7.608 -19.281 7.077 1.00 0.00 87 ALA A CA 9
ATOM 19340 C C . ALA A 1 107 ? 7.708 -18.393 5.841 1.00 0.00 87 ALA A C 9
ATOM 19341 O O . ALA A 1 107 ? 7.436 -18.836 4.725 1.00 0.00 87 ALA A O 9
ATOM 19348 N N . ASP A 1 108 ? 8.097 -17.139 6.046 1.00 0.00 88 ASP A N 9
ATOM 19349 C CA . ASP A 1 108 ? 8.224 -16.200 4.939 1.00 0.00 88 ASP A CA 9
ATOM 19350 C C . ASP A 1 108 ? 9.663 -15.708 4.812 1.00 0.00 88 ASP A C 9
ATOM 19351 O O . ASP A 1 108 ? 10.270 -15.804 3.745 1.00 0.00 88 ASP A O 9
ATOM 19360 N N . THR A 1 109 ? 10.203 -15.178 5.905 1.00 0.00 89 THR A N 9
ATOM 19361 C CA . THR A 1 109 ? 11.571 -14.672 5.901 1.00 0.00 89 THR A CA 9
ATOM 19362 C C . THR A 1 109 ? 12.509 -15.665 5.221 1.00 0.00 89 THR A C 9
ATOM 19363 O O . THR A 1 109 ? 12.377 -16.877 5.392 1.00 0.00 89 THR A O 9
ATOM 19374 N N . ASN A 1 110 ? 13.456 -15.139 4.451 1.00 0.00 90 ASN A N 9
ATOM 19375 C CA . ASN A 1 110 ? 14.415 -15.983 3.746 1.00 0.00 90 ASN A CA 9
ATOM 19376 C C . ASN A 1 110 ? 15.371 -15.115 2.945 1.00 0.00 90 ASN A C 9
ATOM 19377 O O . ASN A 1 110 ? 15.870 -15.516 1.893 1.00 0.00 90 ASN A O 9
ATOM 19388 N N . VAL A 1 111 ? 15.608 -13.913 3.451 1.00 0.00 91 VAL A N 9
ATOM 19389 C CA . VAL A 1 111 ? 16.490 -12.967 2.784 1.00 0.00 91 VAL A CA 9
ATOM 19390 C C . VAL A 1 111 ? 17.883 -12.990 3.393 1.00 0.00 91 VAL A C 9
ATOM 19391 O O . VAL A 1 111 ? 18.084 -13.500 4.496 1.00 0.00 91 VAL A O 9
ATOM 19404 N N . ILE A 1 112 ? 18.835 -12.409 2.673 1.00 0.00 92 ILE A N 9
ATOM 19405 C CA . ILE A 1 112 ? 20.206 -12.341 3.154 1.00 0.00 92 ILE A CA 9
ATOM 19406 C C . ILE A 1 112 ? 21.103 -11.645 2.142 1.00 0.00 92 ILE A C 9
ATOM 19407 O O . ILE A 1 112 ? 20.633 -10.942 1.248 1.00 0.00 92 ILE A O 9
ATOM 19423 N N . ASP A 1 113 ? 22.397 -11.859 2.300 1.00 0.00 93 ASP A N 9
ATOM 19424 C CA . ASP A 1 113 ? 23.384 -11.263 1.406 1.00 0.00 93 ASP A CA 9
ATOM 19425 C C . ASP A 1 113 ? 24.556 -12.217 1.204 1.00 0.00 93 ASP A C 9
ATOM 19426 O O . ASP A 1 113 ? 25.131 -12.721 2.169 1.00 0.00 93 ASP A O 9
ATOM 19435 N N . LEU A 1 114 ? 24.902 -12.465 -0.054 1.00 0.00 94 LEU A N 9
ATOM 19436 C CA . LEU A 1 114 ? 26.006 -13.366 -0.365 1.00 0.00 94 LEU A CA 9
ATOM 19437 C C . LEU A 1 114 ? 26.995 -12.703 -1.318 1.00 0.00 94 LEU A C 9
ATOM 19438 O O . LEU A 1 114 ? 27.872 -13.364 -1.874 1.00 0.00 94 LEU A O 9
ATOM 19454 N N . THR A 1 115 ? 26.849 -11.395 -1.501 1.00 0.00 95 THR A N 9
ATOM 19455 C CA . THR A 1 115 ? 27.739 -10.657 -2.390 1.00 0.00 95 THR A CA 9
ATOM 19456 C C . THR A 1 115 ? 28.301 -9.428 -1.684 1.00 0.00 95 THR A C 9
ATOM 19457 O O . THR A 1 115 ? 29.277 -8.830 -2.139 1.00 0.00 95 THR A O 9
ATOM 19468 N N . GLY A 1 116 ? 27.679 -9.054 -0.571 1.00 0.00 96 GLY A N 9
ATOM 19469 C CA . GLY A 1 116 ? 28.125 -7.894 0.191 1.00 0.00 96 GLY A CA 9
ATOM 19470 C C . GLY A 1 116 ? 29.642 -7.756 0.134 1.00 0.00 96 GLY A C 9
ATOM 19471 O O . GLY A 1 116 ? 30.168 -6.816 -0.463 1.00 0.00 96 GLY A O 9
ATOM 19475 N N . ASP A 1 117 ? 30.341 -8.699 0.759 1.00 0.00 97 ASP A N 9
ATOM 19476 C CA . ASP A 1 117 ? 31.800 -8.673 0.773 1.00 0.00 97 ASP A CA 9
ATOM 19477 C C . ASP A 1 117 ? 32.351 -8.917 -0.630 1.00 0.00 97 ASP A C 9
ATOM 19478 O O . ASP A 1 117 ? 32.581 -10.058 -1.027 1.00 0.00 97 ASP A O 9
ATOM 19487 N N . ASP A 1 118 ? 32.562 -7.836 -1.374 1.00 0.00 98 ASP A N 9
ATOM 19488 C CA . ASP A 1 118 ? 33.084 -7.944 -2.731 1.00 0.00 98 ASP A CA 9
ATOM 19489 C C . ASP A 1 118 ? 34.380 -8.748 -2.748 1.00 0.00 98 ASP A C 9
ATOM 19490 O O . ASP A 1 118 ? 35.160 -8.707 -1.796 1.00 0.00 98 ASP A O 9
ATOM 19499 N N . LYS A 1 119 ? 34.602 -9.478 -3.836 1.00 0.00 99 LYS A N 9
ATOM 19500 C CA . LYS A 1 119 ? 35.808 -10.289 -3.964 1.00 0.00 99 LYS A CA 9
ATOM 19501 C C . LYS A 1 119 ? 36.918 -9.498 -4.649 1.00 0.00 99 LYS A C 9
ATOM 19502 O O . LYS A 1 119 ? 38.052 -9.967 -4.753 1.00 0.00 99 LYS A O 9
ATOM 19521 N N . ASP A 1 120 ? 36.585 -8.301 -5.118 1.00 0.00 100 ASP A N 9
ATOM 19522 C CA . ASP A 1 120 ? 37.564 -7.457 -5.795 1.00 0.00 100 ASP A CA 9
ATOM 19523 C C . ASP A 1 120 ? 38.325 -6.597 -4.789 1.00 0.00 100 ASP A C 9
ATOM 19524 O O . ASP A 1 120 ? 39.493 -6.270 -4.999 1.00 0.00 100 ASP A O 9
ATOM 19533 N N . ASP A 1 121 ? 37.655 -6.233 -3.701 1.00 0.00 101 ASP A N 9
ATOM 19534 C CA . ASP A 1 121 ? 38.281 -5.410 -2.673 1.00 0.00 101 ASP A CA 9
ATOM 19535 C C . ASP A 1 121 ? 39.644 -5.975 -2.285 1.00 0.00 101 ASP A C 9
ATOM 19536 O O . ASP A 1 121 ? 40.530 -5.240 -1.849 1.00 0.00 101 ASP A O 9
ATOM 19545 N N . LEU A 1 122 ? 39.807 -7.286 -2.441 1.00 0.00 102 LEU A N 9
ATOM 19546 C CA . LEU A 1 122 ? 41.070 -7.927 -2.097 1.00 0.00 102 LEU A CA 9
ATOM 19547 C C . LEU A 1 122 ? 42.108 -7.674 -3.171 1.00 0.00 102 LEU A C 9
ATOM 19548 O O . LEU A 1 122 ? 43.206 -7.189 -2.892 1.00 0.00 102 LEU A O 9
ATOM 19564 N N . GLN A 1 123 ? 41.748 -7.983 -4.398 1.00 0.00 103 GLN A N 9
ATOM 19565 C CA . GLN A 1 123 ? 42.655 -7.758 -5.508 1.00 0.00 103 GLN A CA 9
ATOM 19566 C C . GLN A 1 123 ? 43.277 -6.383 -5.334 1.00 0.00 103 GLN A C 9
ATOM 19567 O O . GLN A 1 123 ? 44.324 -6.067 -5.903 1.00 0.00 103 GLN A O 9
ATOM 19581 N N . ARG A 1 124 ? 42.610 -5.577 -4.513 1.00 0.00 104 ARG A N 9
ATOM 19582 C CA . ARG A 1 124 ? 43.073 -4.228 -4.227 1.00 0.00 104 ARG A CA 9
ATOM 19583 C C . ARG A 1 124 ? 44.078 -4.254 -3.082 1.00 0.00 104 ARG A C 9
ATOM 19584 O O . ARG A 1 124 ? 45.071 -3.534 -3.098 1.00 0.00 104 ARG A O 9
ATOM 19605 N N . ALA A 1 125 ? 43.811 -5.096 -2.089 1.00 0.00 105 ALA A N 9
ATOM 19606 C CA . ALA A 1 125 ? 44.700 -5.211 -0.942 1.00 0.00 105 ALA A CA 9
ATOM 19607 C C . ALA A 1 125 ? 46.140 -5.411 -1.400 1.00 0.00 105 ALA A C 9
ATOM 19608 O O . ALA A 1 125 ? 47.026 -4.631 -1.052 1.00 0.00 105 ALA A O 9
ATOM 19615 N N . ILE A 1 126 ? 46.368 -6.461 -2.184 1.00 0.00 106 ILE A N 9
ATOM 19616 C CA . ILE A 1 126 ? 47.709 -6.750 -2.682 1.00 0.00 106 ILE A CA 9
ATOM 19617 C C . ILE A 1 126 ? 48.170 -5.655 -3.613 1.00 0.00 106 ILE A C 9
ATOM 19618 O O . ILE A 1 126 ? 49.231 -5.062 -3.433 1.00 0.00 106 ILE A O 9
ATOM 19634 N N . ALA A 1 127 ? 47.355 -5.410 -4.609 1.00 0.00 107 ALA A N 9
ATOM 19635 C CA . ALA A 1 127 ? 47.661 -4.387 -5.603 1.00 0.00 107 ALA A CA 9
ATOM 19636 C C . ALA A 1 127 ? 48.193 -3.125 -4.926 1.00 0.00 107 ALA A C 9
ATOM 19637 O O . ALA A 1 127 ? 49.323 -2.701 -5.178 1.00 0.00 107 ALA A O 9
ATOM 19644 N N . LEU A 1 128 ? 47.377 -2.537 -4.060 1.00 0.00 108 LEU A N 9
ATOM 19645 C CA . LEU A 1 128 ? 47.776 -1.330 -3.345 1.00 0.00 108 LEU A CA 9
ATOM 19646 C C . LEU A 1 128 ? 49.168 -1.503 -2.752 1.00 0.00 108 LEU A C 9
ATOM 19647 O O . LEU A 1 128 ? 49.981 -0.579 -2.773 1.00 0.00 108 LEU A O 9
ATOM 19663 N N . SER A 1 129 ? 49.436 -2.693 -2.224 1.00 0.00 109 SER A N 9
ATOM 19664 C CA . SER A 1 129 ? 50.736 -2.971 -1.628 1.00 0.00 109 SER A CA 9
ATOM 19665 C C . SER A 1 129 ? 51.815 -3.009 -2.699 1.00 0.00 109 SER A C 9
ATOM 19666 O O . SER A 1 129 ? 52.883 -2.420 -2.535 1.00 0.00 109 SER A O 9
ATOM 19674 N N . LEU A 1 130 ? 51.530 -3.690 -3.802 1.00 0.00 110 LEU A N 9
ATOM 19675 C CA . LEU A 1 130 ? 52.493 -3.767 -4.887 1.00 0.00 110 LEU A CA 9
ATOM 19676 C C . LEU A 1 130 ? 53.003 -2.368 -5.191 1.00 0.00 110 LEU A C 9
ATOM 19677 O O . LEU A 1 130 ? 54.058 -2.190 -5.798 1.00 0.00 110 LEU A O 9
ATOM 19693 N N . ALA A 1 131 ? 52.237 -1.376 -4.745 1.00 0.00 111 ALA A N 9
ATOM 19694 C CA . ALA A 1 131 ? 52.607 0.019 -4.954 1.00 0.00 111 ALA A CA 9
ATOM 19695 C C . ALA A 1 131 ? 53.481 0.510 -3.806 1.00 0.00 111 ALA A C 9
ATOM 19696 O O . ALA A 1 131 ? 54.612 0.949 -4.013 1.00 0.00 111 ALA A O 9
ATOM 19703 N N . GLU A 1 132 ? 52.947 0.426 -2.592 1.00 0.00 112 GLU A N 9
ATOM 19704 C CA . GLU A 1 132 ? 53.686 0.858 -1.414 1.00 0.00 112 GLU A CA 9
ATOM 19705 C C . GLU A 1 132 ? 55.080 0.248 -1.421 1.00 0.00 112 GLU A C 9
ATOM 19706 O O . GLU A 1 132 ? 55.990 0.738 -0.752 1.00 0.00 112 GLU A O 9
ATOM 19718 N N . SER A 1 133 ? 55.242 -0.822 -2.192 1.00 0.00 113 SER A N 9
ATOM 19719 C CA . SER A 1 133 ? 56.532 -1.491 -2.290 1.00 0.00 113 SER A CA 9
ATOM 19720 C C . SER A 1 133 ? 57.350 -0.883 -3.421 1.00 0.00 113 SER A C 9
ATOM 19721 O O . SER A 1 133 ? 58.495 -0.478 -3.223 1.00 0.00 113 SER A O 9
ATOM 19729 N N . ASN A 1 134 ? 56.750 -0.812 -4.605 1.00 0.00 114 ASN A N 9
ATOM 19730 C CA . ASN A 1 134 ? 57.433 -0.237 -5.754 1.00 0.00 114 ASN A CA 9
ATOM 19731 C C . ASN A 1 134 ? 58.073 1.089 -5.363 1.00 0.00 114 ASN A C 9
ATOM 19732 O O . ASN A 1 134 ? 58.870 1.656 -6.112 1.00 0.00 114 ASN A O 9
ATOM 19743 N N . ARG A 1 135 ? 57.723 1.571 -4.174 1.00 0.00 115 ARG A N 9
ATOM 19744 C CA . ARG A 1 135 ? 58.270 2.827 -3.675 1.00 0.00 115 ARG A CA 9
ATOM 19745 C C . ARG A 1 135 ? 59.291 2.547 -2.580 1.00 0.00 115 ARG A C 9
ATOM 19746 O O . ARG A 1 135 ? 60.309 3.231 -2.472 1.00 0.00 115 ARG A O 9
ATOM 19767 N N . ALA A 1 136 ? 59.012 1.528 -1.773 1.00 0.00 116 ALA A N 9
ATOM 19768 C CA . ALA A 1 136 ? 59.913 1.153 -0.692 1.00 0.00 116 ALA A CA 9
ATOM 19769 C C . ALA A 1 136 ? 60.948 0.152 -1.195 1.00 0.00 116 ALA A C 9
ATOM 19770 O O . ALA A 1 136 ? 61.890 -0.196 -0.485 1.00 0.00 116 ALA A O 9
ATOM 19777 N N . PHE A 1 137 ? 60.760 -0.305 -2.429 1.00 0.00 117 PHE A N 9
ATOM 19778 C CA . PHE A 1 137 ? 61.677 -1.266 -3.031 1.00 0.00 117 PHE A CA 9
ATOM 19779 C C . PHE A 1 137 ? 63.124 -0.887 -2.738 1.00 0.00 117 PHE A C 9
ATOM 19780 O O . PHE A 1 137 ? 63.392 0.127 -2.092 1.00 0.00 117 PHE A O 9
ATOM 19797 N N . ARG A 1 138 ? 64.054 -1.704 -3.220 1.00 0.00 118 ARG A N 9
ATOM 19798 C CA . ARG A 1 138 ? 65.471 -1.441 -3.008 1.00 0.00 118 ARG A CA 9
ATOM 19799 C C . ARG A 1 138 ? 66.021 -0.572 -4.133 1.00 0.00 118 ARG A C 9
ATOM 19800 O O . ARG A 1 138 ? 66.613 -1.075 -5.088 1.00 0.00 118 ARG A O 9
ATOM 19821 N N . GLU A 1 139 ? 65.813 0.735 -4.014 1.00 0.00 119 GLU A N 9
ATOM 19822 C CA . GLU A 1 139 ? 66.279 1.674 -5.028 1.00 0.00 119 GLU A CA 9
ATOM 19823 C C . GLU A 1 139 ? 67.800 1.794 -5.008 1.00 0.00 119 GLU A C 9
ATOM 19824 O O . GLU A 1 139 ? 68.341 2.899 -5.017 1.00 0.00 119 GLU A O 9
ATOM 19836 N N . THR A 1 140 ? 68.486 0.656 -4.990 1.00 0.00 120 THR A N 9
ATOM 19837 C CA . THR A 1 140 ? 69.943 0.664 -4.980 1.00 0.00 120 THR A CA 9
ATOM 19838 C C . THR A 1 140 ? 70.468 1.502 -6.141 1.00 0.00 120 THR A C 9
ATOM 19839 O O . THR A 1 140 ? 69.700 1.924 -7.006 1.00 0.00 120 THR A O 9
ATOM 19850 N N . GLY A 1 141 ? 71.774 1.744 -6.158 1.00 0.00 121 GLY A N 9
ATOM 19851 C CA . GLY A 1 141 ? 72.372 2.539 -7.226 1.00 0.00 121 GLY A CA 9
ATOM 19852 C C . GLY A 1 141 ? 73.895 2.517 -7.144 1.00 0.00 121 GLY A C 9
ATOM 19853 O O . GLY A 1 141 ? 74.554 1.788 -7.883 1.00 0.00 121 GLY A O 9
ATOM 19857 N N . ILE A 1 142 ? 74.448 3.328 -6.249 1.00 0.00 122 ILE A N 9
ATOM 19858 C CA . ILE A 1 142 ? 75.896 3.394 -6.093 1.00 0.00 122 ILE A CA 9
ATOM 19859 C C . ILE A 1 142 ? 76.271 3.766 -4.662 1.00 0.00 122 ILE A C 9
ATOM 19860 O O . ILE A 1 142 ? 75.594 4.567 -4.019 1.00 0.00 122 ILE A O 9
ATOM 19876 N N . THR A 1 143 ? 77.359 3.178 -4.175 1.00 0.00 123 THR A N 9
ATOM 19877 C CA . THR A 1 143 ? 77.829 3.449 -2.821 1.00 0.00 123 THR A CA 9
ATOM 19878 C C . THR A 1 143 ? 79.232 2.882 -2.628 1.00 0.00 123 THR A C 9
ATOM 19879 O O . THR A 1 143 ? 79.630 2.547 -1.513 1.00 0.00 123 THR A O 9
ATOM 19890 N N . ASP A 1 144 ? 79.976 2.775 -3.725 1.00 0.00 124 ASP A N 9
ATOM 19891 C CA . ASP A 1 144 ? 81.334 2.245 -3.669 1.00 0.00 124 ASP A CA 9
ATOM 19892 C C . ASP A 1 144 ? 82.343 3.296 -4.122 1.00 0.00 124 ASP A C 9
ATOM 19893 O O . ASP A 1 144 ? 83.248 3.005 -4.903 1.00 0.00 124 ASP A O 9
ATOM 19902 N N . GLU A 1 145 ? 82.180 4.519 -3.627 1.00 0.00 125 GLU A N 9
ATOM 19903 C CA . GLU A 1 145 ? 83.082 5.606 -3.990 1.00 0.00 125 GLU A CA 9
ATOM 19904 C C . GLU A 1 145 ? 84.385 5.511 -3.201 1.00 0.00 125 GLU A C 9
ATOM 19905 O O . GLU A 1 145 ? 85.456 5.833 -3.716 1.00 0.00 125 GLU A O 9
ATOM 19917 N N . GLU A 1 146 ? 84.289 5.067 -1.951 1.00 0.00 126 GLU A N 9
ATOM 19918 C CA . GLU A 1 146 ? 85.471 4.933 -1.108 1.00 0.00 126 GLU A CA 9
ATOM 19919 C C . GLU A 1 146 ? 86.412 3.875 -1.674 1.00 0.00 126 GLU A C 9
ATOM 19920 O O . GLU A 1 146 ? 87.593 4.136 -1.901 1.00 0.00 126 GLU A O 9
ATOM 19932 N N . GLN A 1 147 ? 85.876 2.681 -1.909 1.00 0.00 127 GLN A N 9
ATOM 19933 C CA . GLN A 1 147 ? 86.675 1.594 -2.458 1.00 0.00 127 GLN A CA 9
ATOM 19934 C C . GLN A 1 147 ? 87.145 1.946 -3.865 1.00 0.00 127 GLN A C 9
ATOM 19935 O O . GLN A 1 147 ? 88.257 1.602 -4.263 1.00 0.00 127 GLN A O 9
ATOM 19949 N N . ALA A 1 148 ? 86.289 2.640 -4.610 1.00 0.00 128 ALA A N 9
ATOM 19950 C CA . ALA A 1 148 ? 86.629 3.041 -5.969 1.00 0.00 128 ALA A CA 9
ATOM 19951 C C . ALA A 1 148 ? 87.882 3.910 -5.963 1.00 0.00 128 ALA A C 9
ATOM 19952 O O . ALA A 1 148 ? 88.961 3.462 -6.349 1.00 0.00 128 ALA A O 9
ATOM 19959 N N . ILE A 1 149 ? 87.733 5.154 -5.517 1.00 0.00 129 ILE A N 9
ATOM 19960 C CA . ILE A 1 149 ? 88.865 6.070 -5.463 1.00 0.00 129 ILE A CA 9
ATOM 19961 C C . ILE A 1 149 ? 90.138 5.317 -5.095 1.00 0.00 129 ILE A C 9
ATOM 19962 O O . ILE A 1 149 ? 91.204 5.571 -5.656 1.00 0.00 129 ILE A O 9
ATOM 19978 N N . SER A 1 150 ? 90.020 4.386 -4.153 1.00 0.00 130 SER A N 9
ATOM 19979 C CA . SER A 1 150 ? 91.170 3.599 -3.723 1.00 0.00 130 SER A CA 9
ATOM 19980 C C . SER A 1 150 ? 91.652 2.697 -4.853 1.00 0.00 130 SER A C 9
ATOM 19981 O O . SER A 1 150 ? 92.726 2.909 -5.417 1.00 0.00 130 SER A O 9
ATOM 19989 N N . ARG A 1 151 ? 90.848 1.690 -5.179 1.00 0.00 131 ARG A N 9
ATOM 19990 C CA . ARG A 1 151 ? 91.195 0.757 -6.244 1.00 0.00 131 ARG A CA 9
ATOM 19991 C C . ARG A 1 151 ? 91.782 1.501 -7.442 1.00 0.00 131 ARG A C 9
ATOM 19992 O O . ARG A 1 151 ? 92.827 1.119 -7.970 1.00 0.00 131 ARG A O 9
ATOM 20013 N N . VAL A 1 152 ? 91.102 2.561 -7.869 1.00 0.00 132 VAL A N 9
ATOM 20014 C CA . VAL A 1 152 ? 91.565 3.345 -9.008 1.00 0.00 132 VAL A CA 9
ATOM 20015 C C . VAL A 1 152 ? 92.977 3.869 -8.763 1.00 0.00 132 VAL A C 9
ATOM 20016 O O . VAL A 1 152 ? 93.910 3.528 -9.490 1.00 0.00 132 VAL A O 9
ATOM 20029 N N . LEU A 1 153 ? 93.127 4.699 -7.735 1.00 0.00 133 LEU A N 9
ATOM 20030 C CA . LEU A 1 153 ? 94.433 5.262 -7.407 1.00 0.00 133 LEU A CA 9
ATOM 20031 C C . LEU A 1 153 ? 95.521 4.200 -7.542 1.00 0.00 133 LEU A C 9
ATOM 20032 O O . LEU A 1 153 ? 96.644 4.495 -7.947 1.00 0.00 133 LEU A O 9
ATOM 20048 N N . GLU A 1 154 ? 95.176 2.961 -7.202 1.00 0.00 134 GLU A N 9
ATOM 20049 C CA . GLU A 1 154 ? 96.130 1.860 -7.289 1.00 0.00 134 GLU A CA 9
ATOM 20050 C C . GLU A 1 154 ? 96.583 1.657 -8.732 1.00 0.00 134 GLU A C 9
ATOM 20051 O O . GLU A 1 154 ? 97.778 1.560 -9.010 1.00 0.00 134 GLU A O 9
ATOM 20063 N N . ALA A 1 155 ? 95.621 1.592 -9.646 1.00 0.00 135 ALA A N 9
ATOM 20064 C CA . ALA A 1 155 ? 95.934 1.399 -11.057 1.00 0.00 135 ALA A CA 9
ATOM 20065 C C . ALA A 1 155 ? 96.828 2.524 -11.571 1.00 0.00 135 ALA A C 9
ATOM 20066 O O . ALA A 1 155 ? 97.461 2.398 -12.618 1.00 0.00 135 ALA A O 9
ATOM 20073 N N . SER A 1 156 ? 96.874 3.624 -10.826 1.00 0.00 136 SER A N 9
ATOM 20074 C CA . SER A 1 156 ? 97.696 4.765 -11.217 1.00 0.00 136 SER A CA 9
ATOM 20075 C C . SER A 1 156 ? 99.115 4.609 -10.682 1.00 0.00 136 SER A C 9
ATOM 20076 O O . SER A 1 156 ? 100.088 4.742 -11.424 1.00 0.00 136 SER A O 9
ATOM 20084 N N . ILE A 1 157 ? 99.226 4.324 -9.388 1.00 0.00 137 ILE A N 9
ATOM 20085 C CA . ILE A 1 157 ? 100.532 4.150 -8.764 1.00 0.00 137 ILE A CA 9
ATOM 20086 C C . ILE A 1 157 ? 101.124 2.794 -9.134 1.00 0.00 137 ILE A C 9
ATOM 20087 O O . ILE A 1 157 ? 102.310 2.543 -8.918 1.00 0.00 137 ILE A O 9
ATOM 20103 N N . ALA A 1 158 ? 100.290 1.924 -9.693 1.00 0.00 138 ALA A N 9
ATOM 20104 C CA . ALA A 1 158 ? 100.741 0.595 -10.091 1.00 0.00 138 ALA A CA 9
ATOM 20105 C C . ALA A 1 158 ? 101.104 0.570 -11.573 1.00 0.00 138 ALA A C 9
ATOM 20106 O O . ALA A 1 158 ? 101.438 -0.479 -12.122 1.00 0.00 138 ALA A O 9
ATOM 20113 N N . GLU A 1 159 ? 101.039 1.732 -12.214 1.00 0.00 139 GLU A N 9
ATOM 20114 C CA . GLU A 1 159 ? 101.366 1.832 -13.632 1.00 0.00 139 GLU A CA 9
ATOM 20115 C C . GLU A 1 159 ? 102.812 2.281 -13.815 1.00 0.00 139 GLU A C 9
ATOM 20116 O O . GLU A 1 159 ? 103.132 3.458 -13.650 1.00 0.00 139 GLU A O 9
ATOM 20128 N N . ASN A 1 160 ? 103.687 1.337 -14.153 1.00 0.00 140 ASN A N 9
ATOM 20129 C CA . ASN A 1 160 ? 105.097 1.655 -14.348 1.00 0.00 140 ASN A CA 9
ATOM 20130 C C . ASN A 1 160 ? 105.696 0.807 -15.467 1.00 0.00 140 ASN A C 9
ATOM 20131 O O . ASN A 1 160 ? 106.597 0.001 -15.234 1.00 0.00 140 ASN A O 9
ATOM 20142 N N . LYS A 1 161 ? 105.193 0.999 -16.682 1.00 0.00 141 LYS A N 9
ATOM 20143 C CA . LYS A 1 161 ? 105.690 0.253 -17.831 1.00 0.00 141 LYS A CA 9
ATOM 20144 C C . LYS A 1 161 ? 106.006 1.205 -18.982 1.00 0.00 141 LYS A C 9
ATOM 20145 O O . LYS A 1 161 ? 105.117 1.879 -19.502 1.00 0.00 141 LYS A O 9
ATOM 20164 N N . ALA A 1 162 ? 107.275 1.258 -19.369 1.00 0.00 142 ALA A N 9
ATOM 20165 C CA . ALA A 1 162 ? 107.695 2.137 -20.455 1.00 0.00 142 ALA A CA 9
ATOM 20166 C C . ALA A 1 162 ? 108.143 1.328 -21.667 1.00 0.00 142 ALA A C 9
ATOM 20167 O O . ALA A 1 162 ? 107.706 0.194 -21.867 1.00 0.00 142 ALA A O 9
ATOM 20174 N N . CYS A 1 163 ? 109.018 1.921 -22.471 1.00 0.00 143 CYS A N 9
ATOM 20175 C CA . CYS A 1 163 ? 109.525 1.253 -23.664 1.00 0.00 143 CYS A CA 9
ATOM 20176 C C . CYS A 1 163 ? 110.856 1.863 -24.089 1.00 0.00 143 CYS A C 9
ATOM 20177 O O . CYS A 1 163 ? 111.168 1.930 -25.279 1.00 0.00 143 CYS A O 9
ATOM 20185 N N . LEU A 1 164 ? 111.636 2.311 -23.111 1.00 0.00 144 LEU A N 9
ATOM 20186 C CA . LEU A 1 164 ? 112.930 2.918 -23.396 1.00 0.00 144 LEU A CA 9
ATOM 20187 C C . LEU A 1 164 ? 113.845 1.922 -24.105 1.00 0.00 144 LEU A C 9
ATOM 20188 O O . LEU A 1 164 ? 113.677 0.708 -23.979 1.00 0.00 144 LEU A O 9
ATOM 20204 N N . LYS A 1 165 ? 114.813 2.447 -24.849 1.00 0.00 145 LYS A N 9
ATOM 20205 C CA . LYS A 1 165 ? 115.755 1.601 -25.574 1.00 0.00 145 LYS A CA 9
ATOM 20206 C C . LYS A 1 165 ? 117.097 2.309 -25.720 1.00 0.00 145 LYS A C 9
ATOM 20207 O O . LYS A 1 165 ? 117.955 1.883 -26.494 1.00 0.00 145 LYS A O 9
ATOM 20226 N N . ARG A 1 166 ? 117.271 3.390 -24.967 1.00 0.00 146 ARG A N 9
ATOM 20227 C CA . ARG A 1 166 ? 118.513 4.155 -25.015 1.00 0.00 146 ARG A CA 9
ATOM 20228 C C . ARG A 1 166 ? 119.708 3.226 -25.201 1.00 0.00 146 ARG A C 9
ATOM 20229 O O . ARG A 1 166 ? 120.279 3.235 -26.278 1.00 0.00 146 ARG A O 9
ATOM 20251 N N . MET A 1 21 ? -47.578 -59.266 -17.315 1.00 0.00 1 MET A N 10
ATOM 20252 C CA . MET A 1 21 ? -47.471 -57.828 -17.696 1.00 0.00 1 MET A CA 10
ATOM 20253 C C . MET A 1 21 ? -48.541 -57.030 -16.958 1.00 0.00 1 MET A C 10
ATOM 20254 O O . MET A 1 21 ? -48.303 -56.518 -15.865 1.00 0.00 1 MET A O 10
ATOM 20268 N N . THR A 1 22 ? -49.720 -56.929 -17.561 1.00 0.00 2 THR A N 10
ATOM 20269 C CA . THR A 1 22 ? -50.820 -56.193 -16.948 1.00 0.00 2 THR A CA 10
ATOM 20270 C C . THR A 1 22 ? -51.918 -57.152 -16.503 1.00 0.00 2 THR A C 10
ATOM 20271 O O . THR A 1 22 ? -52.836 -57.456 -17.263 1.00 0.00 2 THR A O 10
ATOM 20282 N N . VAL A 1 23 ? -51.812 -57.629 -15.267 1.00 0.00 3 VAL A N 10
ATOM 20283 C CA . VAL A 1 23 ? -52.797 -58.557 -14.725 1.00 0.00 3 VAL A CA 10
ATOM 20284 C C . VAL A 1 23 ? -53.303 -59.505 -15.808 1.00 0.00 3 VAL A C 10
ATOM 20285 O O . VAL A 1 23 ? -54.432 -59.990 -15.744 1.00 0.00 3 VAL A O 10
ATOM 20298 N N . GLU A 1 24 ? -52.458 -59.767 -16.801 1.00 0.00 4 GLU A N 10
ATOM 20299 C CA . GLU A 1 24 ? -52.829 -60.661 -17.893 1.00 0.00 4 GLU A CA 10
ATOM 20300 C C . GLU A 1 24 ? -51.886 -61.860 -17.942 1.00 0.00 4 GLU A C 10
ATOM 20301 O O . GLU A 1 24 ? -51.144 -62.118 -16.994 1.00 0.00 4 GLU A O 10
ATOM 20313 N N . GLN A 1 25 ? -51.919 -62.586 -19.054 1.00 0.00 5 GLN A N 10
ATOM 20314 C CA . GLN A 1 25 ? -51.060 -63.753 -19.218 1.00 0.00 5 GLN A CA 10
ATOM 20315 C C . GLN A 1 25 ? -50.932 -64.513 -17.902 1.00 0.00 5 GLN A C 10
ATOM 20316 O O . GLN A 1 25 ? -49.898 -65.121 -17.624 1.00 0.00 5 GLN A O 10
ATOM 20330 N N . ASN A 1 26 ? -51.985 -64.472 -17.094 1.00 0.00 6 ASN A N 10
ATOM 20331 C CA . ASN A 1 26 ? -51.977 -65.161 -15.809 1.00 0.00 6 ASN A CA 10
ATOM 20332 C C . ASN A 1 26 ? -50.884 -64.597 -14.909 1.00 0.00 6 ASN A C 10
ATOM 20333 O O . ASN A 1 26 ? -51.118 -63.667 -14.137 1.00 0.00 6 ASN A O 10
ATOM 20344 N N . VAL A 1 27 ? -49.688 -65.167 -15.015 1.00 0.00 7 VAL A N 10
ATOM 20345 C CA . VAL A 1 27 ? -48.563 -64.713 -14.207 1.00 0.00 7 VAL A CA 10
ATOM 20346 C C . VAL A 1 27 ? -48.946 -64.680 -12.731 1.00 0.00 7 VAL A C 10
ATOM 20347 O O . VAL A 1 27 ? -48.174 -64.220 -11.891 1.00 0.00 7 VAL A O 10
ATOM 20360 N N . LEU A 1 28 ? -50.142 -65.170 -12.427 1.00 0.00 8 LEU A N 10
ATOM 20361 C CA . LEU A 1 28 ? -50.620 -65.193 -11.050 1.00 0.00 8 LEU A CA 10
ATOM 20362 C C . LEU A 1 28 ? -50.176 -66.471 -10.348 1.00 0.00 8 LEU A C 10
ATOM 20363 O O . LEU A 1 28 ? -50.474 -66.681 -9.172 1.00 0.00 8 LEU A O 10
ATOM 20379 N N . GLN A 1 29 ? -49.467 -67.323 -11.079 1.00 0.00 9 GLN A N 10
ATOM 20380 C CA . GLN A 1 29 ? -48.990 -68.582 -10.518 1.00 0.00 9 GLN A CA 10
ATOM 20381 C C . GLN A 1 29 ? -47.689 -68.372 -9.751 1.00 0.00 9 GLN A C 10
ATOM 20382 O O . GLN A 1 29 ? -46.709 -69.086 -9.965 1.00 0.00 9 GLN A O 10
ATOM 20396 N N . GLN A 1 30 ? -47.688 -67.391 -8.856 1.00 0.00 10 GLN A N 10
ATOM 20397 C CA . GLN A 1 30 ? -46.502 -67.098 -8.059 1.00 0.00 10 GLN A CA 10
ATOM 20398 C C . GLN A 1 30 ? -46.823 -67.206 -6.572 1.00 0.00 10 GLN A C 10
ATOM 20399 O O . GLN A 1 30 ? -47.988 -67.252 -6.180 1.00 0.00 10 GLN A O 10
ATOM 20413 N N . SER A 1 31 ? -45.781 -67.248 -5.749 1.00 0.00 11 SER A N 10
ATOM 20414 C CA . SER A 1 31 ? -45.966 -67.352 -4.306 1.00 0.00 11 SER A CA 10
ATOM 20415 C C . SER A 1 31 ? -44.698 -66.929 -3.571 1.00 0.00 11 SER A C 10
ATOM 20416 O O . SER A 1 31 ? -44.755 -66.192 -2.587 1.00 0.00 11 SER A O 10
ATOM 20424 N N . ALA A 1 32 ? -43.554 -67.402 -4.056 1.00 0.00 12 ALA A N 10
ATOM 20425 C CA . ALA A 1 32 ? -42.277 -67.067 -3.437 1.00 0.00 12 ALA A CA 10
ATOM 20426 C C . ALA A 1 32 ? -42.003 -65.571 -3.548 1.00 0.00 12 ALA A C 10
ATOM 20427 O O . ALA A 1 32 ? -41.147 -65.032 -2.846 1.00 0.00 12 ALA A O 10
ATOM 20434 N N . ALA A 1 33 ? -42.734 -64.905 -4.436 1.00 0.00 13 ALA A N 10
ATOM 20435 C CA . ALA A 1 33 ? -42.560 -63.470 -4.632 1.00 0.00 13 ALA A CA 10
ATOM 20436 C C . ALA A 1 33 ? -43.085 -62.695 -3.426 1.00 0.00 13 ALA A C 10
ATOM 20437 O O . ALA A 1 33 ? -42.701 -61.547 -3.199 1.00 0.00 13 ALA A O 10
ATOM 20444 N N . GLN A 1 34 ? -43.966 -63.329 -2.657 1.00 0.00 14 GLN A N 10
ATOM 20445 C CA . GLN A 1 34 ? -44.540 -62.688 -1.477 1.00 0.00 14 GLN A CA 10
ATOM 20446 C C . GLN A 1 34 ? -43.473 -62.471 -0.407 1.00 0.00 14 GLN A C 10
ATOM 20447 O O . GLN A 1 34 ? -43.358 -61.382 0.156 1.00 0.00 14 GLN A O 10
ATOM 20461 N N . LYS A 1 35 ? -42.696 -63.514 -0.131 1.00 0.00 15 LYS A N 10
ATOM 20462 C CA . LYS A 1 35 ? -41.641 -63.425 0.874 1.00 0.00 15 LYS A CA 10
ATOM 20463 C C . LYS A 1 35 ? -40.505 -62.536 0.382 1.00 0.00 15 LYS A C 10
ATOM 20464 O O . LYS A 1 35 ? -39.695 -62.052 1.173 1.00 0.00 15 LYS A O 10
ATOM 20483 N N . HIS A 1 36 ? -40.447 -62.333 -0.929 1.00 0.00 16 HIS A N 10
ATOM 20484 C CA . HIS A 1 36 ? -39.400 -61.507 -1.517 1.00 0.00 16 HIS A CA 10
ATOM 20485 C C . HIS A 1 36 ? -39.754 -60.026 -1.419 1.00 0.00 16 HIS A C 10
ATOM 20486 O O . HIS A 1 36 ? -38.881 -59.164 -1.519 1.00 0.00 16 HIS A O 10
ATOM 20500 N N . GLN A 1 37 ? -41.038 -59.731 -1.221 1.00 0.00 17 GLN A N 10
ATOM 20501 C CA . GLN A 1 37 ? -41.476 -58.345 -1.111 1.00 0.00 17 GLN A CA 10
ATOM 20502 C C . GLN A 1 37 ? -40.544 -57.571 -0.187 1.00 0.00 17 GLN A C 10
ATOM 20503 O O . GLN A 1 37 ? -40.205 -56.423 -0.452 1.00 0.00 17 GLN A O 10
ATOM 20517 N N . GLN A 1 38 ? -40.130 -58.211 0.898 1.00 0.00 18 GLN A N 10
ATOM 20518 C CA . GLN A 1 38 ? -39.242 -57.567 1.858 1.00 0.00 18 GLN A CA 10
ATOM 20519 C C . GLN A 1 38 ? -38.125 -56.808 1.149 1.00 0.00 18 GLN A C 10
ATOM 20520 O O . GLN A 1 38 ? -37.971 -55.601 1.333 1.00 0.00 18 GLN A O 10
ATOM 20534 N N . THR A 1 39 ? -37.345 -57.518 0.344 1.00 0.00 19 THR A N 10
ATOM 20535 C CA . THR A 1 39 ? -36.242 -56.894 -0.378 1.00 0.00 19 THR A CA 10
ATOM 20536 C C . THR A 1 39 ? -36.766 -56.021 -1.507 1.00 0.00 19 THR A C 10
ATOM 20537 O O . THR A 1 39 ? -36.192 -54.985 -1.836 1.00 0.00 19 THR A O 10
ATOM 20548 N N . PHE A 1 40 ? -37.856 -56.466 -2.094 1.00 0.00 20 PHE A N 10
ATOM 20549 C CA . PHE A 1 40 ? -38.480 -55.749 -3.199 1.00 0.00 20 PHE A CA 10
ATOM 20550 C C . PHE A 1 40 ? -38.695 -54.275 -2.853 1.00 0.00 20 PHE A C 10
ATOM 20551 O O . PHE A 1 40 ? -38.159 -53.391 -3.521 1.00 0.00 20 PHE A O 10
ATOM 20568 N N . LEU A 1 41 ? -39.478 -54.012 -1.811 1.00 0.00 21 LEU A N 10
ATOM 20569 C CA . LEU A 1 41 ? -39.745 -52.632 -1.404 1.00 0.00 21 LEU A CA 10
ATOM 20570 C C . LEU A 1 41 ? -38.465 -51.978 -0.897 1.00 0.00 21 LEU A C 10
ATOM 20571 O O . LEU A 1 41 ? -38.131 -50.859 -1.286 1.00 0.00 21 LEU A O 10
ATOM 20587 N N . ASN A 1 42 ? -37.746 -52.687 -0.032 1.00 0.00 22 ASN A N 10
ATOM 20588 C CA . ASN A 1 42 ? -36.499 -52.163 0.509 1.00 0.00 22 ASN A CA 10
ATOM 20589 C C . ASN A 1 42 ? -35.621 -51.631 -0.617 1.00 0.00 22 ASN A C 10
ATOM 20590 O O . ASN A 1 42 ? -35.020 -50.562 -0.502 1.00 0.00 22 ASN A O 10
ATOM 20601 N N . GLN A 1 43 ? -35.559 -52.383 -1.710 1.00 0.00 23 GLN A N 10
ATOM 20602 C CA . GLN A 1 43 ? -34.758 -51.977 -2.857 1.00 0.00 23 GLN A CA 10
ATOM 20603 C C . GLN A 1 43 ? -35.299 -50.677 -3.436 1.00 0.00 23 GLN A C 10
ATOM 20604 O O . GLN A 1 43 ? -34.562 -49.705 -3.589 1.00 0.00 23 GLN A O 10
ATOM 20618 N N . LEU A 1 44 ? -36.593 -50.663 -3.747 1.00 0.00 24 LEU A N 10
ATOM 20619 C CA . LEU A 1 44 ? -37.215 -49.468 -4.300 1.00 0.00 24 LEU A CA 10
ATOM 20620 C C . LEU A 1 44 ? -36.830 -48.247 -3.475 1.00 0.00 24 LEU A C 10
ATOM 20621 O O . LEU A 1 44 ? -36.815 -47.126 -3.975 1.00 0.00 24 LEU A O 10
ATOM 20637 N N . ARG A 1 45 ? -36.516 -48.479 -2.210 1.00 0.00 25 ARG A N 10
ATOM 20638 C CA . ARG A 1 45 ? -36.122 -47.397 -1.317 1.00 0.00 25 ARG A CA 10
ATOM 20639 C C . ARG A 1 45 ? -34.628 -47.114 -1.449 1.00 0.00 25 ARG A C 10
ATOM 20640 O O . ARG A 1 45 ? -34.148 -46.060 -1.037 1.00 0.00 25 ARG A O 10
ATOM 20661 N N . GLU A 1 46 ? -33.895 -48.082 -1.991 1.00 0.00 26 GLU A N 10
ATOM 20662 C CA . GLU A 1 46 ? -32.446 -47.949 -2.130 1.00 0.00 26 GLU A CA 10
ATOM 20663 C C . GLU A 1 46 ? -32.014 -47.240 -3.421 1.00 0.00 26 GLU A C 10
ATOM 20664 O O . GLU A 1 46 ? -31.303 -46.236 -3.364 1.00 0.00 26 GLU A O 10
ATOM 20676 N N . ILE A 1 47 ? -32.394 -47.776 -4.583 1.00 0.00 27 ILE A N 10
ATOM 20677 C CA . ILE A 1 47 ? -31.966 -47.173 -5.851 1.00 0.00 27 ILE A CA 10
ATOM 20678 C C . ILE A 1 47 ? -32.572 -45.810 -6.088 1.00 0.00 27 ILE A C 10
ATOM 20679 O O . ILE A 1 47 ? -31.859 -44.847 -6.374 1.00 0.00 27 ILE A O 10
ATOM 20695 N N . THR A 1 48 ? -33.882 -45.738 -6.035 1.00 0.00 28 THR A N 10
ATOM 20696 C CA . THR A 1 48 ? -34.545 -44.494 -6.318 1.00 0.00 28 THR A CA 10
ATOM 20697 C C . THR A 1 48 ? -34.680 -43.630 -5.063 1.00 0.00 28 THR A C 10
ATOM 20698 O O . THR A 1 48 ? -35.135 -42.489 -5.124 1.00 0.00 28 THR A O 10
ATOM 20709 N N . GLY A 1 49 ? -34.226 -44.175 -3.938 1.00 0.00 29 GLY A N 10
ATOM 20710 C CA . GLY A 1 49 ? -34.232 -43.450 -2.668 1.00 0.00 29 GLY A CA 10
ATOM 20711 C C . GLY A 1 49 ? -35.628 -43.037 -2.204 1.00 0.00 29 GLY A C 10
ATOM 20712 O O . GLY A 1 49 ? -35.760 -42.352 -1.190 1.00 0.00 29 GLY A O 10
ATOM 20716 N N . ILE A 1 50 ? -36.670 -43.444 -2.919 1.00 0.00 30 ILE A N 10
ATOM 20717 C CA . ILE A 1 50 ? -38.022 -43.077 -2.504 1.00 0.00 30 ILE A CA 10
ATOM 20718 C C . ILE A 1 50 ? -38.358 -43.745 -1.173 1.00 0.00 30 ILE A C 10
ATOM 20719 O O . ILE A 1 50 ? -38.236 -44.961 -1.031 1.00 0.00 30 ILE A O 10
ATOM 20735 N N . ASN A 1 51 ? -38.767 -42.938 -0.196 1.00 0.00 31 ASN A N 10
ATOM 20736 C CA . ASN A 1 51 ? -39.102 -43.459 1.126 1.00 0.00 31 ASN A CA 10
ATOM 20737 C C . ASN A 1 51 ? -40.613 -43.479 1.346 1.00 0.00 31 ASN A C 10
ATOM 20738 O O . ASN A 1 51 ? -41.085 -43.339 2.475 1.00 0.00 31 ASN A O 10
ATOM 20749 N N . ASP A 1 52 ? -41.366 -43.664 0.269 1.00 0.00 32 ASP A N 10
ATOM 20750 C CA . ASP A 1 52 ? -42.822 -43.711 0.368 1.00 0.00 32 ASP A CA 10
ATOM 20751 C C . ASP A 1 52 ? -43.300 -45.159 0.339 1.00 0.00 32 ASP A C 10
ATOM 20752 O O . ASP A 1 52 ? -43.584 -45.706 -0.725 1.00 0.00 32 ASP A O 10
ATOM 20761 N N . THR A 1 53 ? -43.378 -45.773 1.517 1.00 0.00 33 THR A N 10
ATOM 20762 C CA . THR A 1 53 ? -43.811 -47.163 1.624 1.00 0.00 33 THR A CA 10
ATOM 20763 C C . THR A 1 53 ? -45.155 -47.367 0.940 1.00 0.00 33 THR A C 10
ATOM 20764 O O . THR A 1 53 ? -45.444 -48.448 0.426 1.00 0.00 33 THR A O 10
ATOM 20775 N N . GLN A 1 54 ? -45.972 -46.324 0.938 1.00 0.00 34 GLN A N 10
ATOM 20776 C CA . GLN A 1 54 ? -47.285 -46.399 0.316 1.00 0.00 34 GLN A CA 10
ATOM 20777 C C . GLN A 1 54 ? -47.152 -46.537 -1.198 1.00 0.00 34 GLN A C 10
ATOM 20778 O O . GLN A 1 54 ? -47.736 -47.437 -1.803 1.00 0.00 34 GLN A O 10
ATOM 20792 N N . ILE A 1 55 ? -46.381 -45.641 -1.802 1.00 0.00 35 ILE A N 10
ATOM 20793 C CA . ILE A 1 55 ? -46.181 -45.672 -3.245 1.00 0.00 35 ILE A CA 10
ATOM 20794 C C . ILE A 1 55 ? -45.240 -46.806 -3.638 1.00 0.00 35 ILE A C 10
ATOM 20795 O O . ILE A 1 55 ? -45.252 -47.264 -4.782 1.00 0.00 35 ILE A O 10
ATOM 20811 N N . LEU A 1 56 ? -44.425 -47.256 -2.689 1.00 0.00 36 LEU A N 10
ATOM 20812 C CA . LEU A 1 56 ? -43.485 -48.335 -2.964 1.00 0.00 36 LEU A CA 10
ATOM 20813 C C . LEU A 1 56 ? -44.215 -49.668 -3.067 1.00 0.00 36 LEU A C 10
ATOM 20814 O O . LEU A 1 56 ? -44.237 -50.289 -4.131 1.00 0.00 36 LEU A O 10
ATOM 20830 N N . GLN A 1 57 ? -44.825 -50.099 -1.970 1.00 0.00 37 GLN A N 10
ATOM 20831 C CA . GLN A 1 57 ? -45.565 -51.353 -1.978 1.00 0.00 37 GLN A CA 10
ATOM 20832 C C . GLN A 1 57 ? -46.547 -51.346 -3.139 1.00 0.00 37 GLN A C 10
ATOM 20833 O O . GLN A 1 57 ? -46.910 -52.393 -3.677 1.00 0.00 37 GLN A O 10
ATOM 20847 N N . GLN A 1 58 ? -46.964 -50.144 -3.518 1.00 0.00 38 GLN A N 10
ATOM 20848 C CA . GLN A 1 58 ? -47.901 -49.973 -4.620 1.00 0.00 38 GLN A CA 10
ATOM 20849 C C . GLN A 1 58 ? -47.205 -50.218 -5.954 1.00 0.00 38 GLN A C 10
ATOM 20850 O O . GLN A 1 58 ? -47.846 -50.579 -6.941 1.00 0.00 38 GLN A O 10
ATOM 20864 N N . ALA A 1 59 ? -45.889 -50.019 -5.979 1.00 0.00 39 ALA A N 10
ATOM 20865 C CA . ALA A 1 59 ? -45.124 -50.222 -7.198 1.00 0.00 39 ALA A CA 10
ATOM 20866 C C . ALA A 1 59 ? -44.975 -51.713 -7.478 1.00 0.00 39 ALA A C 10
ATOM 20867 O O . ALA A 1 59 ? -44.990 -52.140 -8.631 1.00 0.00 39 ALA A O 10
ATOM 20874 N N . LEU A 1 60 ? -44.844 -52.498 -6.413 1.00 0.00 40 LEU A N 10
ATOM 20875 C CA . LEU A 1 60 ? -44.705 -53.944 -6.550 1.00 0.00 40 LEU A CA 10
ATOM 20876 C C . LEU A 1 60 ? -45.999 -54.555 -7.084 1.00 0.00 40 LEU A C 10
ATOM 20877 O O . LEU A 1 60 ? -45.984 -55.362 -8.012 1.00 0.00 40 LEU A O 10
ATOM 20893 N N . LYS A 1 61 ? -47.116 -54.163 -6.482 1.00 0.00 41 LYS A N 10
ATOM 20894 C CA . LYS A 1 61 ? -48.419 -54.677 -6.886 1.00 0.00 41 LYS A CA 10
ATOM 20895 C C . LYS A 1 61 ? -48.714 -54.356 -8.348 1.00 0.00 41 LYS A C 10
ATOM 20896 O O . LYS A 1 61 ? -49.243 -55.192 -9.079 1.00 0.00 41 LYS A O 10
ATOM 20915 N N . ASP A 1 62 ? -48.382 -53.141 -8.766 1.00 0.00 42 ASP A N 10
ATOM 20916 C CA . ASP A 1 62 ? -48.633 -52.729 -10.140 1.00 0.00 42 ASP A CA 10
ATOM 20917 C C . ASP A 1 62 ? -47.480 -53.136 -11.056 1.00 0.00 42 ASP A C 10
ATOM 20918 O O . ASP A 1 62 ? -47.617 -53.131 -12.279 1.00 0.00 42 ASP A O 10
ATOM 20927 N N . SER A 1 63 ? -46.344 -53.478 -10.458 1.00 0.00 43 SER A N 10
ATOM 20928 C CA . SER A 1 63 ? -45.170 -53.874 -11.232 1.00 0.00 43 SER A CA 10
ATOM 20929 C C . SER A 1 63 ? -45.305 -55.299 -11.763 1.00 0.00 43 SER A C 10
ATOM 20930 O O . SER A 1 63 ? -44.777 -55.625 -12.826 1.00 0.00 43 SER A O 10
ATOM 20938 N N . ASN A 1 64 ? -46.006 -56.142 -11.015 1.00 0.00 44 ASN A N 10
ATOM 20939 C CA . ASN A 1 64 ? -46.192 -57.532 -11.419 1.00 0.00 44 ASN A CA 10
ATOM 20940 C C . ASN A 1 64 ? -45.004 -58.392 -10.982 1.00 0.00 44 ASN A C 10
ATOM 20941 O O . ASN A 1 64 ? -44.858 -59.531 -11.424 1.00 0.00 44 ASN A O 10
ATOM 20952 N N . GLY A 1 65 ? -44.167 -57.847 -10.100 1.00 0.00 45 GLY A N 10
ATOM 20953 C CA . GLY A 1 65 ? -43.007 -58.587 -9.601 1.00 0.00 45 GLY A CA 10
ATOM 20954 C C . GLY A 1 65 ? -41.703 -58.146 -10.269 1.00 0.00 45 GLY A C 10
ATOM 20955 O O . GLY A 1 65 ? -40.679 -58.816 -10.140 1.00 0.00 45 GLY A O 10
ATOM 20959 N N . ASN A 1 66 ? -41.737 -57.018 -10.968 1.00 0.00 46 ASN A N 10
ATOM 20960 C CA . ASN A 1 66 ? -40.540 -56.503 -11.633 1.00 0.00 46 ASN A CA 10
ATOM 20961 C C . ASN A 1 66 ? -40.023 -55.267 -10.896 1.00 0.00 46 ASN A C 10
ATOM 20962 O O . ASN A 1 66 ? -40.793 -54.368 -10.566 1.00 0.00 46 ASN A O 10
ATOM 20973 N N . LEU A 1 67 ? -38.726 -55.243 -10.596 1.00 0.00 47 LEU A N 10
ATOM 20974 C CA . LEU A 1 67 ? -38.148 -54.120 -9.852 1.00 0.00 47 LEU A CA 10
ATOM 20975 C C . LEU A 1 67 ? -37.737 -52.964 -10.760 1.00 0.00 47 LEU A C 10
ATOM 20976 O O . LEU A 1 67 ? -38.298 -51.875 -10.672 1.00 0.00 47 LEU A O 10
ATOM 20992 N N . GLU A 1 68 ? -36.759 -53.192 -11.631 1.00 0.00 48 GLU A N 10
ATOM 20993 C CA . GLU A 1 68 ? -36.310 -52.132 -12.525 1.00 0.00 48 GLU A CA 10
ATOM 20994 C C . GLU A 1 68 ? -37.514 -51.455 -13.141 1.00 0.00 48 GLU A C 10
ATOM 20995 O O . GLU A 1 68 ? -37.477 -50.280 -13.511 1.00 0.00 48 GLU A O 10
ATOM 21007 N N . LEU A 1 69 ? -38.586 -52.216 -13.222 1.00 0.00 49 LEU A N 10
ATOM 21008 C CA . LEU A 1 69 ? -39.828 -51.723 -13.771 1.00 0.00 49 LEU A CA 10
ATOM 21009 C C . LEU A 1 69 ? -40.640 -51.054 -12.666 1.00 0.00 49 LEU A C 10
ATOM 21010 O O . LEU A 1 69 ? -41.368 -50.096 -12.917 1.00 0.00 49 LEU A O 10
ATOM 21026 N N . ALA A 1 70 ? -40.467 -51.529 -11.427 1.00 0.00 50 ALA A N 10
ATOM 21027 C CA . ALA A 1 70 ? -41.154 -50.919 -10.294 1.00 0.00 50 ALA A CA 10
ATOM 21028 C C . ALA A 1 70 ? -40.472 -49.594 -9.986 1.00 0.00 50 ALA A C 10
ATOM 21029 O O . ALA A 1 70 ? -41.085 -48.535 -10.051 1.00 0.00 50 ALA A O 10
ATOM 21036 N N . VAL A 1 71 ? -39.179 -49.651 -9.699 1.00 0.00 51 VAL A N 10
ATOM 21037 C CA . VAL A 1 71 ? -38.440 -48.435 -9.453 1.00 0.00 51 VAL A CA 10
ATOM 21038 C C . VAL A 1 71 ? -38.855 -47.429 -10.501 1.00 0.00 51 VAL A C 10
ATOM 21039 O O . VAL A 1 71 ? -39.043 -46.245 -10.224 1.00 0.00 51 VAL A O 10
ATOM 21052 N N . ALA A 1 72 ? -39.012 -47.939 -11.712 1.00 0.00 52 ALA A N 10
ATOM 21053 C CA . ALA A 1 72 ? -39.424 -47.125 -12.832 1.00 0.00 52 ALA A CA 10
ATOM 21054 C C . ALA A 1 72 ? -40.869 -46.650 -12.644 1.00 0.00 52 ALA A C 10
ATOM 21055 O O . ALA A 1 72 ? -41.244 -45.589 -13.128 1.00 0.00 52 ALA A O 10
ATOM 21062 N N . PHE A 1 73 ? -41.678 -47.420 -11.918 1.00 0.00 53 PHE A N 10
ATOM 21063 C CA . PHE A 1 73 ? -43.059 -47.006 -11.673 1.00 0.00 53 PHE A CA 10
ATOM 21064 C C . PHE A 1 73 ? -43.047 -45.671 -10.939 1.00 0.00 53 PHE A C 10
ATOM 21065 O O . PHE A 1 73 ? -43.970 -44.866 -11.067 1.00 0.00 53 PHE A O 10
ATOM 21082 N N . LEU A 1 74 ? -41.984 -45.451 -10.168 1.00 0.00 54 LEU A N 10
ATOM 21083 C CA . LEU A 1 74 ? -41.835 -44.218 -9.408 1.00 0.00 54 LEU A CA 10
ATOM 21084 C C . LEU A 1 74 ? -41.315 -43.101 -10.308 1.00 0.00 54 LEU A C 10
ATOM 21085 O O . LEU A 1 74 ? -41.915 -42.029 -10.392 1.00 0.00 54 LEU A O 10
ATOM 21101 N N . THR A 1 75 ? -40.200 -43.364 -10.986 1.00 0.00 55 THR A N 10
ATOM 21102 C CA . THR A 1 75 ? -39.613 -42.378 -11.888 1.00 0.00 55 THR A CA 10
ATOM 21103 C C . THR A 1 75 ? -40.241 -42.497 -13.271 1.00 0.00 55 THR A C 10
ATOM 21104 O O . THR A 1 75 ? -40.655 -41.503 -13.864 1.00 0.00 55 THR A O 10
ATOM 21115 N N . ALA A 1 76 ? -40.319 -43.730 -13.764 1.00 0.00 56 ALA A N 10
ATOM 21116 C CA . ALA A 1 76 ? -40.913 -44.002 -15.073 1.00 0.00 56 ALA A CA 10
ATOM 21117 C C . ALA A 1 76 ? -40.712 -42.824 -16.023 1.00 0.00 56 ALA A C 10
ATOM 21118 O O . ALA A 1 76 ? -41.381 -41.797 -15.908 1.00 0.00 56 ALA A O 10
ATOM 21125 N N . LYS A 1 77 ? -39.785 -42.982 -16.964 1.00 0.00 57 LYS A N 10
ATOM 21126 C CA . LYS A 1 77 ? -39.493 -41.927 -17.930 1.00 0.00 57 LYS A CA 10
ATOM 21127 C C . LYS A 1 77 ? -40.652 -41.736 -18.905 1.00 0.00 57 LYS A C 10
ATOM 21128 O O . LYS A 1 77 ? -41.711 -42.346 -18.759 1.00 0.00 57 LYS A O 10
ATOM 21147 N N . ASN A 1 78 ? -40.435 -40.881 -19.901 1.00 0.00 58 ASN A N 10
ATOM 21148 C CA . ASN A 1 78 ? -41.456 -40.603 -20.905 1.00 0.00 58 ASN A CA 10
ATOM 21149 C C . ASN A 1 78 ? -42.840 -40.539 -20.275 1.00 0.00 58 ASN A C 10
ATOM 21150 O O . ASN A 1 78 ? -43.851 -40.614 -20.973 1.00 0.00 58 ASN A O 10
ATOM 21161 N N . ALA A 1 79 ? -42.887 -40.400 -18.956 1.00 0.00 59 ALA A N 10
ATOM 21162 C CA . ALA A 1 79 ? -44.167 -40.330 -18.267 1.00 0.00 59 ALA A CA 10
ATOM 21163 C C . ALA A 1 79 ? -44.963 -41.611 -18.496 1.00 0.00 59 ALA A C 10
ATOM 21164 O O . ALA A 1 79 ? -45.096 -42.442 -17.598 1.00 0.00 59 ALA A O 10
ATOM 21171 N N . LYS A 1 80 ? -45.491 -41.761 -19.708 1.00 0.00 60 LYS A N 10
ATOM 21172 C CA . LYS A 1 80 ? -46.272 -42.938 -20.052 1.00 0.00 60 LYS A CA 10
ATOM 21173 C C . LYS A 1 80 ? -45.585 -43.716 -21.168 1.00 0.00 60 LYS A C 10
ATOM 21174 O O . LYS A 1 80 ? -45.027 -44.789 -20.933 1.00 0.00 60 LYS A O 10
ATOM 21193 N N . THR A 1 81 ? -45.624 -43.172 -22.381 1.00 0.00 61 THR A N 10
ATOM 21194 C CA . THR A 1 81 ? -44.996 -43.836 -23.518 1.00 0.00 61 THR A CA 10
ATOM 21195 C C . THR A 1 81 ? -45.081 -42.974 -24.773 1.00 0.00 61 THR A C 10
ATOM 21196 O O . THR A 1 81 ? -44.095 -42.803 -25.489 1.00 0.00 61 THR A O 10
ATOM 21207 N N . PRO A 1 82 ? -46.239 -42.443 -25.050 1.00 0.00 62 PRO A N 10
ATOM 21208 C CA . PRO A 1 82 ? -46.477 -41.592 -26.238 1.00 0.00 62 PRO A CA 10
ATOM 21209 C C . PRO A 1 82 ? -46.176 -40.123 -25.964 1.00 0.00 62 PRO A C 10
ATOM 21210 O O . PRO A 1 82 ? -46.815 -39.232 -26.522 1.00 0.00 62 PRO A O 10
ATOM 21221 N N . GLN A 1 83 ? -45.196 -39.881 -25.102 1.00 0.00 63 GLN A N 10
ATOM 21222 C CA . GLN A 1 83 ? -44.814 -38.519 -24.758 1.00 0.00 63 GLN A CA 10
ATOM 21223 C C . GLN A 1 83 ? -43.542 -38.123 -25.501 1.00 0.00 63 GLN A C 10
ATOM 21224 O O . GLN A 1 83 ? -43.226 -38.687 -26.548 1.00 0.00 63 GLN A O 10
ATOM 21238 N N . GLN A 1 84 ? -42.816 -37.153 -24.955 1.00 0.00 64 GLN A N 10
ATOM 21239 C CA . GLN A 1 84 ? -41.580 -36.698 -25.580 1.00 0.00 64 GLN A CA 10
ATOM 21240 C C . GLN A 1 84 ? -40.522 -37.796 -25.530 1.00 0.00 64 GLN A C 10
ATOM 21241 O O . GLN A 1 84 ? -39.450 -37.614 -24.951 1.00 0.00 64 GLN A O 10
ATOM 21255 N N . GLU A 1 85 ? -40.828 -38.936 -26.142 1.00 0.00 65 GLU A N 10
ATOM 21256 C CA . GLU A 1 85 ? -39.895 -40.056 -26.160 1.00 0.00 65 GLU A CA 10
ATOM 21257 C C . GLU A 1 85 ? -39.148 -40.152 -24.833 1.00 0.00 65 GLU A C 10
ATOM 21258 O O . GLU A 1 85 ? -39.758 -40.129 -23.763 1.00 0.00 65 GLU A O 10
ATOM 21270 N N . GLU A 1 86 ? -37.825 -40.257 -24.911 1.00 0.00 66 GLU A N 10
ATOM 21271 C CA . GLU A 1 86 ? -37.004 -40.355 -23.710 1.00 0.00 66 GLU A CA 10
ATOM 21272 C C . GLU A 1 86 ? -35.822 -39.394 -23.792 1.00 0.00 66 GLU A C 10
ATOM 21273 O O . GLU A 1 86 ? -34.799 -39.594 -23.135 1.00 0.00 66 GLU A O 10
ATOM 21285 N N . THR A 1 87 ? -35.970 -38.353 -24.605 1.00 0.00 67 THR A N 10
ATOM 21286 C CA . THR A 1 87 ? -34.909 -37.367 -24.770 1.00 0.00 67 THR A CA 10
ATOM 21287 C C . THR A 1 87 ? -33.739 -37.961 -25.548 1.00 0.00 67 THR A C 10
ATOM 21288 O O . THR A 1 87 ? -33.921 -38.524 -26.626 1.00 0.00 67 THR A O 10
ATOM 21299 N N . THR A 1 88 ? -32.538 -37.829 -24.993 1.00 0.00 68 THR A N 10
ATOM 21300 C CA . THR A 1 88 ? -31.345 -38.355 -25.646 1.00 0.00 68 THR A CA 10
ATOM 21301 C C . THR A 1 88 ? -30.390 -38.959 -24.620 1.00 0.00 68 THR A C 10
ATOM 21302 O O . THR A 1 88 ? -29.966 -40.108 -24.752 1.00 0.00 68 THR A O 10
ATOM 21313 N N . TYR A 1 89 ? -30.053 -38.178 -23.598 1.00 0.00 69 TYR A N 10
ATOM 21314 C CA . TYR A 1 89 ? -29.144 -38.649 -22.557 1.00 0.00 69 TYR A CA 10
ATOM 21315 C C . TYR A 1 89 ? -29.228 -37.755 -21.322 1.00 0.00 69 TYR A C 10
ATOM 21316 O O . TYR A 1 89 ? -29.697 -36.619 -21.395 1.00 0.00 69 TYR A O 10
ATOM 21334 N N . TYR A 1 90 ? -28.770 -38.277 -20.187 1.00 0.00 70 TYR A N 10
ATOM 21335 C CA . TYR A 1 90 ? -28.797 -37.518 -18.940 1.00 0.00 70 TYR A CA 10
ATOM 21336 C C . TYR A 1 90 ? -27.380 -37.272 -18.432 1.00 0.00 70 TYR A C 10
ATOM 21337 O O . TYR A 1 90 ? -26.409 -37.443 -19.170 1.00 0.00 70 TYR A O 10
ATOM 21355 N N . GLN A 1 91 ? -27.267 -36.870 -17.169 1.00 0.00 71 GLN A N 10
ATOM 21356 C CA . GLN A 1 91 ? -25.961 -36.605 -16.577 1.00 0.00 71 GLN A CA 10
ATOM 21357 C C . GLN A 1 91 ? -25.751 -37.466 -15.336 1.00 0.00 71 GLN A C 10
ATOM 21358 O O . GLN A 1 91 ? -26.310 -37.187 -14.275 1.00 0.00 71 GLN A O 10
ATOM 21372 N N . THR A 1 92 ? -24.943 -38.511 -15.476 1.00 0.00 72 THR A N 10
ATOM 21373 C CA . THR A 1 92 ? -24.667 -39.404 -14.358 1.00 0.00 72 THR A CA 10
ATOM 21374 C C . THR A 1 92 ? -23.167 -39.491 -14.101 1.00 0.00 72 THR A C 10
ATOM 21375 O O . THR A 1 92 ? -22.733 -39.765 -12.982 1.00 0.00 72 THR A O 10
ATOM 21386 N N . ALA A 1 93 ? -22.378 -39.251 -15.144 1.00 0.00 73 ALA A N 10
ATOM 21387 C CA . ALA A 1 93 ? -20.927 -39.302 -15.020 1.00 0.00 73 ALA A CA 10
ATOM 21388 C C . ALA A 1 93 ? -20.371 -37.925 -14.670 1.00 0.00 73 ALA A C 10
ATOM 21389 O O . ALA A 1 93 ? -21.050 -37.114 -14.039 1.00 0.00 73 ALA A O 10
ATOM 21396 N N . LEU A 1 94 ? -19.135 -37.667 -15.084 1.00 0.00 74 LEU A N 10
ATOM 21397 C CA . LEU A 1 94 ? -18.501 -36.383 -14.807 1.00 0.00 74 LEU A CA 10
ATOM 21398 C C . LEU A 1 94 ? -18.953 -35.843 -13.454 1.00 0.00 74 LEU A C 10
ATOM 21399 O O . LEU A 1 94 ? -19.965 -35.149 -13.358 1.00 0.00 74 LEU A O 10
ATOM 21415 N N . PRO A 1 95 ? -18.223 -36.147 -12.414 1.00 0.00 75 PRO A N 10
ATOM 21416 C CA . PRO A 1 95 ? -18.548 -35.685 -11.040 1.00 0.00 75 PRO A CA 10
ATOM 21417 C C . PRO A 1 95 ? -18.072 -34.258 -10.790 1.00 0.00 75 PRO A C 10
ATOM 21418 O O . PRO A 1 95 ? -18.319 -33.685 -9.728 1.00 0.00 75 PRO A O 10
ATOM 21429 N N . GLY A 1 96 ? -17.389 -33.691 -11.778 1.00 0.00 76 GLY A N 10
ATOM 21430 C CA . GLY A 1 96 ? -16.877 -32.332 -11.661 1.00 0.00 76 GLY A CA 10
ATOM 21431 C C . GLY A 1 96 ? -15.374 -32.342 -11.416 1.00 0.00 76 GLY A C 10
ATOM 21432 O O . GLY A 1 96 ? -14.747 -31.290 -11.296 1.00 0.00 76 GLY A O 10
ATOM 21436 N N . ASN A 1 97 ? -14.802 -33.540 -11.347 1.00 0.00 77 ASN A N 10
ATOM 21437 C CA . ASN A 1 97 ? -13.370 -33.681 -11.119 1.00 0.00 77 ASN A CA 10
ATOM 21438 C C . ASN A 1 97 ? -12.923 -32.799 -9.959 1.00 0.00 77 ASN A C 10
ATOM 21439 O O . ASN A 1 97 ? -11.993 -32.003 -10.094 1.00 0.00 77 ASN A O 10
ATOM 21450 N N . ASP A 1 98 ? -13.590 -32.944 -8.819 1.00 0.00 78 ASP A N 10
ATOM 21451 C CA . ASP A 1 98 ? -13.253 -32.154 -7.641 1.00 0.00 78 ASP A CA 10
ATOM 21452 C C . ASP A 1 98 ? -11.781 -32.333 -7.282 1.00 0.00 78 ASP A C 10
ATOM 21453 O O . ASP A 1 98 ? -11.100 -33.206 -7.820 1.00 0.00 78 ASP A O 10
ATOM 21462 N N . ARG A 1 99 ? -11.296 -31.501 -6.367 1.00 0.00 79 ARG A N 10
ATOM 21463 C CA . ARG A 1 99 ? -9.904 -31.576 -5.940 1.00 0.00 79 ARG A CA 10
ATOM 21464 C C . ARG A 1 99 ? -9.749 -31.003 -4.536 1.00 0.00 79 ARG A C 10
ATOM 21465 O O . ARG A 1 99 ? -10.602 -30.252 -4.065 1.00 0.00 79 ARG A O 10
ATOM 21486 N N . TYR A 1 100 ? -8.655 -31.363 -3.870 1.00 0.00 80 TYR A N 10
ATOM 21487 C CA . TYR A 1 100 ? -8.402 -30.879 -2.522 1.00 0.00 80 TYR A CA 10
ATOM 21488 C C . TYR A 1 100 ? -7.147 -30.014 -2.494 1.00 0.00 80 TYR A C 10
ATOM 21489 O O . TYR A 1 100 ? -6.585 -29.688 -3.539 1.00 0.00 80 TYR A O 10
ATOM 21507 N N . ILE A 1 101 ? -6.722 -29.654 -1.286 1.00 0.00 81 ILE A N 10
ATOM 21508 C CA . ILE A 1 101 ? -5.531 -28.826 -1.099 1.00 0.00 81 ILE A CA 10
ATOM 21509 C C . ILE A 1 101 ? -5.124 -28.143 -2.401 1.00 0.00 81 ILE A C 10
ATOM 21510 O O . ILE A 1 101 ? -4.166 -28.554 -3.055 1.00 0.00 81 ILE A O 10
ATOM 21526 N N . SER A 1 102 ? -5.858 -27.098 -2.768 1.00 0.00 82 SER A N 10
ATOM 21527 C CA . SER A 1 102 ? -5.566 -26.362 -3.993 1.00 0.00 82 SER A CA 10
ATOM 21528 C C . SER A 1 102 ? -4.758 -25.105 -3.683 1.00 0.00 82 SER A C 10
ATOM 21529 O O . SER A 1 102 ? -3.937 -24.669 -4.489 1.00 0.00 82 SER A O 10
ATOM 21537 N N . VAL A 1 103 ? -4.997 -24.528 -2.509 1.00 0.00 83 VAL A N 10
ATOM 21538 C CA . VAL A 1 103 ? -4.286 -23.320 -2.103 1.00 0.00 83 VAL A CA 10
ATOM 21539 C C . VAL A 1 103 ? -2.926 -23.670 -1.506 1.00 0.00 83 VAL A C 10
ATOM 21540 O O . VAL A 1 103 ? -2.685 -23.450 -0.318 1.00 0.00 83 VAL A O 10
ATOM 21553 N N . GLY A 1 104 ? -2.039 -24.209 -2.335 1.00 0.00 84 GLY A N 10
ATOM 21554 C CA . GLY A 1 104 ? -0.705 -24.578 -1.874 1.00 0.00 84 GLY A CA 10
ATOM 21555 C C . GLY A 1 104 ? 0.041 -23.358 -1.347 1.00 0.00 84 GLY A C 10
ATOM 21556 O O . GLY A 1 104 ? 0.669 -23.409 -0.290 1.00 0.00 84 GLY A O 10
ATOM 21560 N N . SER A 1 105 ? -0.036 -22.260 -2.092 1.00 0.00 85 SER A N 10
ATOM 21561 C CA . SER A 1 105 ? 0.632 -21.026 -1.692 1.00 0.00 85 SER A CA 10
ATOM 21562 C C . SER A 1 105 ? 1.899 -21.332 -0.899 1.00 0.00 85 SER A C 10
ATOM 21563 O O . SER A 1 105 ? 2.112 -20.786 0.184 1.00 0.00 85 SER A O 10
ATOM 21571 N N . GLN A 1 106 ? 2.738 -22.204 -1.447 1.00 0.00 86 GLN A N 10
ATOM 21572 C CA . GLN A 1 106 ? 3.984 -22.573 -0.782 1.00 0.00 86 GLN A CA 10
ATOM 21573 C C . GLN A 1 106 ? 5.017 -21.460 -0.929 1.00 0.00 86 GLN A C 10
ATOM 21574 O O . GLN A 1 106 ? 4.703 -20.365 -1.398 1.00 0.00 86 GLN A O 10
ATOM 21588 N N . ALA A 1 107 ? 6.251 -21.747 -0.527 1.00 0.00 87 ALA A N 10
ATOM 21589 C CA . ALA A 1 107 ? 7.323 -20.762 -0.619 1.00 0.00 87 ALA A CA 10
ATOM 21590 C C . ALA A 1 107 ? 8.506 -21.329 -1.398 1.00 0.00 87 ALA A C 10
ATOM 21591 O O . ALA A 1 107 ? 8.961 -22.441 -1.133 1.00 0.00 87 ALA A O 10
ATOM 21598 N N . ASP A 1 108 ? 9.001 -20.555 -2.359 1.00 0.00 88 ASP A N 10
ATOM 21599 C CA . ASP A 1 108 ? 10.133 -20.988 -3.172 1.00 0.00 88 ASP A CA 10
ATOM 21600 C C . ASP A 1 108 ? 11.186 -19.887 -3.254 1.00 0.00 88 ASP A C 10
ATOM 21601 O O . ASP A 1 108 ? 11.859 -19.732 -4.274 1.00 0.00 88 ASP A O 10
ATOM 21610 N N . THR A 1 109 ? 11.321 -19.127 -2.174 1.00 0.00 89 THR A N 10
ATOM 21611 C CA . THR A 1 109 ? 12.294 -18.041 -2.130 1.00 0.00 89 THR A CA 10
ATOM 21612 C C . THR A 1 109 ? 13.045 -18.053 -0.802 1.00 0.00 89 THR A C 10
ATOM 21613 O O . THR A 1 109 ? 12.436 -18.028 0.267 1.00 0.00 89 THR A O 10
ATOM 21624 N N . ASN A 1 110 ? 14.372 -18.091 -0.878 1.00 0.00 90 ASN A N 10
ATOM 21625 C CA . ASN A 1 110 ? 15.196 -18.106 0.325 1.00 0.00 90 ASN A CA 10
ATOM 21626 C C . ASN A 1 110 ? 16.654 -17.893 -0.050 1.00 0.00 90 ASN A C 10
ATOM 21627 O O . ASN A 1 110 ? 17.565 -18.315 0.661 1.00 0.00 90 ASN A O 10
ATOM 21638 N N . VAL A 1 111 ? 16.859 -17.241 -1.186 1.00 0.00 91 VAL A N 10
ATOM 21639 C CA . VAL A 1 111 ? 18.202 -16.977 -1.675 1.00 0.00 91 VAL A CA 10
ATOM 21640 C C . VAL A 1 111 ? 18.614 -15.543 -1.390 1.00 0.00 91 VAL A C 10
ATOM 21641 O O . VAL A 1 111 ? 17.772 -14.651 -1.292 1.00 0.00 91 VAL A O 10
ATOM 21654 N N . ILE A 1 112 ? 19.918 -15.328 -1.282 1.00 0.00 92 ILE A N 10
ATOM 21655 C CA . ILE A 1 112 ? 20.436 -13.993 -1.033 1.00 0.00 92 ILE A CA 10
ATOM 21656 C C . ILE A 1 112 ? 21.954 -14.013 -0.957 1.00 0.00 92 ILE A C 10
ATOM 21657 O O . ILE A 1 112 ? 22.607 -14.932 -1.450 1.00 0.00 92 ILE A O 10
ATOM 21673 N N . ASP A 1 113 ? 22.499 -12.987 -0.330 1.00 0.00 93 ASP A N 10
ATOM 21674 C CA . ASP A 1 113 ? 23.944 -12.871 -0.176 1.00 0.00 93 ASP A CA 10
ATOM 21675 C C . ASP A 1 113 ? 24.330 -12.923 1.299 1.00 0.00 93 ASP A C 10
ATOM 21676 O O . ASP A 1 113 ? 23.687 -12.294 2.140 1.00 0.00 93 ASP A O 10
ATOM 21685 N N . LEU A 1 114 ? 25.379 -13.677 1.605 1.00 0.00 94 LEU A N 10
ATOM 21686 C CA . LEU A 1 114 ? 25.838 -13.804 2.983 1.00 0.00 94 LEU A CA 10
ATOM 21687 C C . LEU A 1 114 ? 26.950 -12.801 3.274 1.00 0.00 94 LEU A C 10
ATOM 21688 O O . LEU A 1 114 ? 27.400 -12.671 4.412 1.00 0.00 94 LEU A O 10
ATOM 21704 N N . THR A 1 115 ? 27.390 -12.093 2.237 1.00 0.00 95 THR A N 10
ATOM 21705 C CA . THR A 1 115 ? 28.450 -11.106 2.397 1.00 0.00 95 THR A CA 10
ATOM 21706 C C . THR A 1 115 ? 27.934 -9.705 2.081 1.00 0.00 95 THR A C 10
ATOM 21707 O O . THR A 1 115 ? 28.007 -8.804 2.917 1.00 0.00 95 THR A O 10
ATOM 21718 N N . GLY A 1 116 ? 27.414 -9.528 0.871 1.00 0.00 96 GLY A N 10
ATOM 21719 C CA . GLY A 1 116 ? 26.890 -8.232 0.458 1.00 0.00 96 GLY A CA 10
ATOM 21720 C C . GLY A 1 116 ? 27.874 -7.517 -0.463 1.00 0.00 96 GLY A C 10
ATOM 21721 O O . GLY A 1 116 ? 27.721 -6.331 -0.751 1.00 0.00 96 GLY A O 10
ATOM 21725 N N . ASP A 1 117 ? 28.884 -8.249 -0.921 1.00 0.00 97 ASP A N 10
ATOM 21726 C CA . ASP A 1 117 ? 29.890 -7.678 -1.809 1.00 0.00 97 ASP A CA 10
ATOM 21727 C C . ASP A 1 117 ? 30.923 -8.732 -2.190 1.00 0.00 97 ASP A C 10
ATOM 21728 O O . ASP A 1 117 ? 31.257 -9.607 -1.390 1.00 0.00 97 ASP A O 10
ATOM 21737 N N . ASP A 1 118 ? 31.424 -8.645 -3.418 1.00 0.00 98 ASP A N 10
ATOM 21738 C CA . ASP A 1 118 ? 32.418 -9.599 -3.895 1.00 0.00 98 ASP A CA 10
ATOM 21739 C C . ASP A 1 118 ? 33.742 -9.398 -3.167 1.00 0.00 98 ASP A C 10
ATOM 21740 O O . ASP A 1 118 ? 34.033 -8.306 -2.678 1.00 0.00 98 ASP A O 10
ATOM 21749 N N . LYS A 1 119 ? 34.540 -10.458 -3.100 1.00 0.00 99 LYS A N 10
ATOM 21750 C CA . LYS A 1 119 ? 35.833 -10.389 -2.429 1.00 0.00 99 LYS A CA 10
ATOM 21751 C C . LYS A 1 119 ? 36.909 -9.889 -3.387 1.00 0.00 99 LYS A C 10
ATOM 21752 O O . LYS A 1 119 ? 38.050 -9.658 -2.988 1.00 0.00 99 LYS A O 10
ATOM 21771 N N . ASP A 1 120 ? 36.536 -9.727 -4.652 1.00 0.00 100 ASP A N 10
ATOM 21772 C CA . ASP A 1 120 ? 37.478 -9.254 -5.659 1.00 0.00 100 ASP A CA 10
ATOM 21773 C C . ASP A 1 120 ? 38.208 -8.008 -5.169 1.00 0.00 100 ASP A C 10
ATOM 21774 O O . ASP A 1 120 ? 39.252 -7.637 -5.706 1.00 0.00 100 ASP A O 10
ATOM 21783 N N . ASP A 1 121 ? 37.651 -7.365 -4.148 1.00 0.00 101 ASP A N 10
ATOM 21784 C CA . ASP A 1 121 ? 38.258 -6.160 -3.597 1.00 0.00 101 ASP A CA 10
ATOM 21785 C C . ASP A 1 121 ? 39.702 -6.426 -3.187 1.00 0.00 101 ASP A C 10
ATOM 21786 O O . ASP A 1 121 ? 40.517 -5.506 -3.111 1.00 0.00 101 ASP A O 10
ATOM 21795 N N . LEU A 1 122 ? 40.017 -7.690 -2.925 1.00 0.00 102 LEU A N 10
ATOM 21796 C CA . LEU A 1 122 ? 41.370 -8.049 -2.525 1.00 0.00 102 LEU A CA 10
ATOM 21797 C C . LEU A 1 122 ? 42.363 -7.578 -3.564 1.00 0.00 102 LEU A C 10
ATOM 21798 O O . LEU A 1 122 ? 43.382 -6.968 -3.239 1.00 0.00 102 LEU A O 10
ATOM 21814 N N . GLN A 1 123 ? 42.045 -7.836 -4.813 1.00 0.00 103 GLN A N 10
ATOM 21815 C CA . GLN A 1 123 ? 42.902 -7.406 -5.902 1.00 0.00 103 GLN A CA 10
ATOM 21816 C C . GLN A 1 123 ? 43.298 -5.961 -5.656 1.00 0.00 103 GLN A C 10
ATOM 21817 O O . GLN A 1 123 ? 44.283 -5.461 -6.201 1.00 0.00 103 GLN A O 10
ATOM 21831 N N . ARG A 1 124 ? 42.509 -5.304 -4.816 1.00 0.00 104 ARG A N 10
ATOM 21832 C CA . ARG A 1 124 ? 42.755 -3.911 -4.473 1.00 0.00 104 ARG A CA 10
ATOM 21833 C C . ARG A 1 124 ? 43.760 -3.826 -3.331 1.00 0.00 104 ARG A C 10
ATOM 21834 O O . ARG A 1 124 ? 44.607 -2.933 -3.301 1.00 0.00 104 ARG A O 10
ATOM 21855 N N . ALA A 1 125 ? 43.662 -4.766 -2.399 1.00 0.00 105 ALA A N 10
ATOM 21856 C CA . ALA A 1 125 ? 44.573 -4.795 -1.262 1.00 0.00 105 ALA A CA 10
ATOM 21857 C C . ALA A 1 125 ? 46.006 -5.014 -1.737 1.00 0.00 105 ALA A C 10
ATOM 21858 O O . ALA A 1 125 ? 46.931 -4.335 -1.288 1.00 0.00 105 ALA A O 10
ATOM 21865 N N . ILE A 1 126 ? 46.185 -5.965 -2.652 1.00 0.00 106 ILE A N 10
ATOM 21866 C CA . ILE A 1 126 ? 47.513 -6.258 -3.182 1.00 0.00 106 ILE A CA 10
ATOM 21867 C C . ILE A 1 126 ? 48.003 -5.116 -4.050 1.00 0.00 106 ILE A C 10
ATOM 21868 O O . ILE A 1 126 ? 49.197 -4.830 -4.113 1.00 0.00 106 ILE A O 10
ATOM 21884 N N . ALA A 1 127 ? 47.066 -4.473 -4.712 1.00 0.00 107 ALA A N 10
ATOM 21885 C CA . ALA A 1 127 ? 47.386 -3.352 -5.582 1.00 0.00 107 ALA A CA 10
ATOM 21886 C C . ALA A 1 127 ? 47.981 -2.206 -4.769 1.00 0.00 107 ALA A C 10
ATOM 21887 O O . ALA A 1 127 ? 49.118 -1.789 -4.998 1.00 0.00 107 ALA A O 10
ATOM 21894 N N . LEU A 1 128 ? 47.202 -1.705 -3.816 1.00 0.00 108 LEU A N 10
ATOM 21895 C CA . LEU A 1 128 ? 47.656 -0.610 -2.967 1.00 0.00 108 LEU A CA 10
ATOM 21896 C C . LEU A 1 128 ? 49.061 -0.887 -2.443 1.00 0.00 108 LEU A C 10
ATOM 21897 O O . LEU A 1 128 ? 49.910 0.004 -2.414 1.00 0.00 108 LEU A O 10
ATOM 21913 N N . SER A 1 129 ? 49.301 -2.127 -2.029 1.00 0.00 109 SER A N 10
ATOM 21914 C CA . SER A 1 129 ? 50.610 -2.503 -1.508 1.00 0.00 109 SER A CA 10
ATOM 21915 C C . SER A 1 129 ? 51.631 -2.587 -2.632 1.00 0.00 109 SER A C 10
ATOM 21916 O O . SER A 1 129 ? 52.767 -2.134 -2.485 1.00 0.00 109 SER A O 10
ATOM 21924 N N . LEU A 1 130 ? 51.225 -3.157 -3.757 1.00 0.00 110 LEU A N 10
ATOM 21925 C CA . LEU A 1 130 ? 52.125 -3.275 -4.892 1.00 0.00 110 LEU A CA 10
ATOM 21926 C C . LEU A 1 130 ? 52.793 -1.932 -5.142 1.00 0.00 110 LEU A C 10
ATOM 21927 O O . LEU A 1 130 ? 53.844 -1.854 -5.778 1.00 0.00 110 LEU A O 10
ATOM 21943 N N . ALA A 1 131 ? 52.174 -0.877 -4.621 1.00 0.00 111 ALA A N 10
ATOM 21944 C CA . ALA A 1 131 ? 52.716 0.468 -4.777 1.00 0.00 111 ALA A CA 10
ATOM 21945 C C . ALA A 1 131 ? 53.668 0.789 -3.631 1.00 0.00 111 ALA A C 10
ATOM 21946 O O . ALA A 1 131 ? 54.848 1.077 -3.848 1.00 0.00 111 ALA A O 10
ATOM 21953 N N . GLU A 1 132 ? 53.149 0.724 -2.407 1.00 0.00 112 GLU A N 10
ATOM 21954 C CA . GLU A 1 132 ? 53.968 0.999 -1.235 1.00 0.00 112 GLU A CA 10
ATOM 21955 C C . GLU A 1 132 ? 55.273 0.223 -1.332 1.00 0.00 112 GLU A C 10
ATOM 21956 O O . GLU A 1 132 ? 56.271 0.579 -0.705 1.00 0.00 112 GLU A O 10
ATOM 21968 N N . SER A 1 133 ? 55.257 -0.835 -2.138 1.00 0.00 113 SER A N 10
ATOM 21969 C CA . SER A 1 133 ? 56.444 -1.654 -2.332 1.00 0.00 113 SER A CA 10
ATOM 21970 C C . SER A 1 133 ? 57.264 -1.110 -3.493 1.00 0.00 113 SER A C 10
ATOM 21971 O O . SER A 1 133 ? 58.479 -0.947 -3.385 1.00 0.00 113 SER A O 10
ATOM 21979 N N . ASN A 1 134 ? 56.589 -0.816 -4.601 1.00 0.00 114 ASN A N 10
ATOM 21980 C CA . ASN A 1 134 ? 57.275 -0.274 -5.763 1.00 0.00 114 ASN A CA 10
ATOM 21981 C C . ASN A 1 134 ? 58.339 0.710 -5.300 1.00 0.00 114 ASN A C 10
ATOM 21982 O O . ASN A 1 134 ? 59.292 1.003 -6.021 1.00 0.00 114 ASN A O 10
ATOM 21993 N N . ARG A 1 135 ? 58.169 1.205 -4.076 1.00 0.00 115 ARG A N 10
ATOM 21994 C CA . ARG A 1 135 ? 59.122 2.148 -3.503 1.00 0.00 115 ARG A CA 10
ATOM 21995 C C . ARG A 1 135 ? 59.953 1.465 -2.420 1.00 0.00 115 ARG A C 10
ATOM 21996 O O . ARG A 1 135 ? 61.159 1.689 -2.316 1.00 0.00 115 ARG A O 10
ATOM 22017 N N . ALA A 1 136 ? 59.298 0.633 -1.617 1.00 0.00 116 ALA A N 10
ATOM 22018 C CA . ALA A 1 136 ? 59.983 -0.080 -0.544 1.00 0.00 116 ALA A CA 10
ATOM 22019 C C . ALA A 1 136 ? 60.388 -1.476 -1.004 1.00 0.00 116 ALA A C 10
ATOM 22020 O O . ALA A 1 136 ? 60.580 -2.379 -0.188 1.00 0.00 116 ALA A O 10
ATOM 22027 N N . PHE A 1 137 ? 60.513 -1.649 -2.315 1.00 0.00 117 PHE A N 10
ATOM 22028 C CA . PHE A 1 137 ? 60.893 -2.941 -2.875 1.00 0.00 117 PHE A CA 10
ATOM 22029 C C . PHE A 1 137 ? 62.408 -3.115 -2.847 1.00 0.00 117 PHE A C 10
ATOM 22030 O O . PHE A 1 137 ? 62.949 -3.798 -1.977 1.00 0.00 117 PHE A O 10
ATOM 22047 N N . ARG A 1 138 ? 63.087 -2.490 -3.803 1.00 0.00 118 ARG A N 10
ATOM 22048 C CA . ARG A 1 138 ? 64.541 -2.580 -3.880 1.00 0.00 118 ARG A CA 10
ATOM 22049 C C . ARG A 1 138 ? 65.169 -2.278 -2.525 1.00 0.00 118 ARG A C 10
ATOM 22050 O O . ARG A 1 138 ? 66.168 -2.889 -2.142 1.00 0.00 118 ARG A O 10
ATOM 22071 N N . GLU A 1 139 ? 64.580 -1.331 -1.805 1.00 0.00 119 GLU A N 10
ATOM 22072 C CA . GLU A 1 139 ? 65.091 -0.951 -0.493 1.00 0.00 119 GLU A CA 10
ATOM 22073 C C . GLU A 1 139 ? 66.526 -0.445 -0.604 1.00 0.00 119 GLU A C 10
ATOM 22074 O O . GLU A 1 139 ? 67.379 -0.786 0.216 1.00 0.00 119 GLU A O 10
ATOM 22086 N N . THR A 1 140 ? 66.785 0.371 -1.621 1.00 0.00 120 THR A N 10
ATOM 22087 C CA . THR A 1 140 ? 68.122 0.918 -1.826 1.00 0.00 120 THR A CA 10
ATOM 22088 C C . THR A 1 140 ? 68.295 2.220 -1.049 1.00 0.00 120 THR A C 10
ATOM 22089 O O . THR A 1 140 ? 67.340 2.742 -0.473 1.00 0.00 120 THR A O 10
ATOM 22100 N N . GLY A 1 141 ? 69.520 2.737 -1.035 1.00 0.00 121 GLY A N 10
ATOM 22101 C CA . GLY A 1 141 ? 69.807 3.978 -0.325 1.00 0.00 121 GLY A CA 10
ATOM 22102 C C . GLY A 1 141 ? 70.059 3.714 1.157 1.00 0.00 121 GLY A C 10
ATOM 22103 O O . GLY A 1 141 ? 70.017 4.631 1.976 1.00 0.00 121 GLY A O 10
ATOM 22107 N N . ILE A 1 142 ? 70.321 2.455 1.492 1.00 0.00 122 ILE A N 10
ATOM 22108 C CA . ILE A 1 142 ? 70.578 2.086 2.880 1.00 0.00 122 ILE A CA 10
ATOM 22109 C C . ILE A 1 142 ? 71.781 2.851 3.422 1.00 0.00 122 ILE A C 10
ATOM 22110 O O . ILE A 1 142 ? 72.711 3.168 2.681 1.00 0.00 122 ILE A O 10
ATOM 22126 N N . THR A 1 143 ? 71.754 3.144 4.718 1.00 0.00 123 THR A N 10
ATOM 22127 C CA . THR A 1 143 ? 72.848 3.872 5.349 1.00 0.00 123 THR A CA 10
ATOM 22128 C C . THR A 1 143 ? 73.372 3.104 6.558 1.00 0.00 123 THR A C 10
ATOM 22129 O O . THR A 1 143 ? 72.721 3.053 7.602 1.00 0.00 123 THR A O 10
ATOM 22140 N N . ASP A 1 144 ? 74.552 2.510 6.410 1.00 0.00 124 ASP A N 10
ATOM 22141 C CA . ASP A 1 144 ? 75.152 1.748 7.499 1.00 0.00 124 ASP A CA 10
ATOM 22142 C C . ASP A 1 144 ? 75.906 2.675 8.447 1.00 0.00 124 ASP A C 10
ATOM 22143 O O . ASP A 1 144 ? 76.782 3.431 8.027 1.00 0.00 124 ASP A O 10
ATOM 22152 N N . GLU A 1 145 ? 75.557 2.611 9.727 1.00 0.00 125 GLU A N 10
ATOM 22153 C CA . GLU A 1 145 ? 76.202 3.449 10.732 1.00 0.00 125 GLU A CA 10
ATOM 22154 C C . GLU A 1 145 ? 77.722 3.382 10.602 1.00 0.00 125 GLU A C 10
ATOM 22155 O O . GLU A 1 145 ? 78.390 4.409 10.481 1.00 0.00 125 GLU A O 10
ATOM 22167 N N . GLU A 1 146 ? 78.262 2.168 10.637 1.00 0.00 126 GLU A N 10
ATOM 22168 C CA . GLU A 1 146 ? 79.705 1.980 10.530 1.00 0.00 126 GLU A CA 10
ATOM 22169 C C . GLU A 1 146 ? 80.261 2.721 9.317 1.00 0.00 126 GLU A C 10
ATOM 22170 O O . GLU A 1 146 ? 81.253 3.442 9.420 1.00 0.00 126 GLU A O 10
ATOM 22182 N N . GLN A 1 147 ? 79.620 2.532 8.169 1.00 0.00 127 GLN A N 10
ATOM 22183 C CA . GLN A 1 147 ? 80.063 3.184 6.942 1.00 0.00 127 GLN A CA 10
ATOM 22184 C C . GLN A 1 147 ? 79.990 4.702 7.079 1.00 0.00 127 GLN A C 10
ATOM 22185 O O . GLN A 1 147 ? 80.719 5.430 6.406 1.00 0.00 127 GLN A O 10
ATOM 22199 N N . ALA A 1 148 ? 79.106 5.172 7.953 1.00 0.00 128 ALA A N 10
ATOM 22200 C CA . ALA A 1 148 ? 78.947 6.607 8.165 1.00 0.00 128 ALA A CA 10
ATOM 22201 C C . ALA A 1 148 ? 80.203 7.203 8.796 1.00 0.00 128 ALA A C 10
ATOM 22202 O O . ALA A 1 148 ? 80.919 7.977 8.160 1.00 0.00 128 ALA A O 10
ATOM 22209 N N . ILE A 1 149 ? 80.460 6.843 10.049 1.00 0.00 129 ILE A N 10
ATOM 22210 C CA . ILE A 1 149 ? 81.630 7.353 10.757 1.00 0.00 129 ILE A CA 10
ATOM 22211 C C . ILE A 1 149 ? 82.889 7.196 9.909 1.00 0.00 129 ILE A C 10
ATOM 22212 O O . ILE A 1 149 ? 83.802 8.018 9.980 1.00 0.00 129 ILE A O 10
ATOM 22228 N N . SER A 1 150 ? 82.933 6.135 9.110 1.00 0.00 130 SER A N 10
ATOM 22229 C CA . SER A 1 150 ? 84.089 5.880 8.258 1.00 0.00 130 SER A CA 10
ATOM 22230 C C . SER A 1 150 ? 84.184 6.924 7.149 1.00 0.00 130 SER A C 10
ATOM 22231 O O . SER A 1 150 ? 85.264 7.188 6.624 1.00 0.00 130 SER A O 10
ATOM 22239 N N . ARG A 1 151 ? 83.046 7.512 6.798 1.00 0.00 131 ARG A N 10
ATOM 22240 C CA . ARG A 1 151 ? 83.013 8.524 5.747 1.00 0.00 131 ARG A CA 10
ATOM 22241 C C . ARG A 1 151 ? 83.342 9.902 6.312 1.00 0.00 131 ARG A C 10
ATOM 22242 O O . ARG A 1 151 ? 84.185 10.619 5.773 1.00 0.00 131 ARG A O 10
ATOM 22263 N N . VAL A 1 152 ? 82.670 10.267 7.398 1.00 0.00 132 VAL A N 10
ATOM 22264 C CA . VAL A 1 152 ? 82.895 11.564 8.027 1.00 0.00 132 VAL A CA 10
ATOM 22265 C C . VAL A 1 152 ? 84.370 11.753 8.364 1.00 0.00 132 VAL A C 10
ATOM 22266 O O . VAL A 1 152 ? 84.923 12.839 8.182 1.00 0.00 132 VAL A O 10
ATOM 22279 N N . LEU A 1 153 ? 85.004 10.694 8.858 1.00 0.00 133 LEU A N 10
ATOM 22280 C CA . LEU A 1 153 ? 86.416 10.761 9.216 1.00 0.00 133 LEU A CA 10
ATOM 22281 C C . LEU A 1 153 ? 87.290 10.611 7.976 1.00 0.00 133 LEU A C 10
ATOM 22282 O O . LEU A 1 153 ? 88.002 11.538 7.591 1.00 0.00 133 LEU A O 10
ATOM 22298 N N . GLU A 1 154 ? 87.229 9.439 7.352 1.00 0.00 134 GLU A N 10
ATOM 22299 C CA . GLU A 1 154 ? 88.019 9.184 6.154 1.00 0.00 134 GLU A CA 10
ATOM 22300 C C . GLU A 1 154 ? 88.074 10.432 5.279 1.00 0.00 134 GLU A C 10
ATOM 22301 O O . GLU A 1 154 ? 89.061 10.674 4.585 1.00 0.00 134 GLU A O 10
ATOM 22313 N N . ALA A 1 155 ? 87.006 11.221 5.323 1.00 0.00 135 ALA A N 10
ATOM 22314 C CA . ALA A 1 155 ? 86.941 12.446 4.533 1.00 0.00 135 ALA A CA 10
ATOM 22315 C C . ALA A 1 155 ? 87.745 13.557 5.200 1.00 0.00 135 ALA A C 10
ATOM 22316 O O . ALA A 1 155 ? 88.601 14.181 4.572 1.00 0.00 135 ALA A O 10
ATOM 22323 N N . SER A 1 156 ? 87.463 13.801 6.476 1.00 0.00 136 SER A N 10
ATOM 22324 C CA . SER A 1 156 ? 88.164 14.842 7.220 1.00 0.00 136 SER A CA 10
ATOM 22325 C C . SER A 1 156 ? 89.672 14.728 7.020 1.00 0.00 136 SER A C 10
ATOM 22326 O O . SER A 1 156 ? 90.364 15.734 6.867 1.00 0.00 136 SER A O 10
ATOM 22334 N N . ILE A 1 157 ? 90.173 13.499 7.023 1.00 0.00 137 ILE A N 10
ATOM 22335 C CA . ILE A 1 157 ? 91.601 13.269 6.842 1.00 0.00 137 ILE A CA 10
ATOM 22336 C C . ILE A 1 157 ? 91.906 12.901 5.393 1.00 0.00 137 ILE A C 10
ATOM 22337 O O . ILE A 1 157 ? 92.631 13.616 4.702 1.00 0.00 137 ILE A O 10
ATOM 22353 N N . ALA A 1 158 ? 91.349 11.783 4.941 1.00 0.00 138 ALA A N 10
ATOM 22354 C CA . ALA A 1 158 ? 91.571 11.331 3.573 1.00 0.00 138 ALA A CA 10
ATOM 22355 C C . ALA A 1 158 ? 93.056 11.095 3.324 1.00 0.00 138 ALA A C 10
ATOM 22356 O O . ALA A 1 158 ? 93.904 11.568 4.082 1.00 0.00 138 ALA A O 10
ATOM 22363 N N . GLU A 1 159 ? 93.367 10.360 2.262 1.00 0.00 139 GLU A N 10
ATOM 22364 C CA . GLU A 1 159 ? 94.756 10.068 1.929 1.00 0.00 139 GLU A CA 10
ATOM 22365 C C . GLU A 1 159 ? 95.103 10.612 0.547 1.00 0.00 139 GLU A C 10
ATOM 22366 O O . GLU A 1 159 ? 95.398 9.850 -0.374 1.00 0.00 139 GLU A O 10
ATOM 22378 N N . ASN A 1 160 ? 95.069 11.933 0.410 1.00 0.00 140 ASN A N 10
ATOM 22379 C CA . ASN A 1 160 ? 95.385 12.568 -0.864 1.00 0.00 140 ASN A CA 10
ATOM 22380 C C . ASN A 1 160 ? 96.867 12.925 -0.928 1.00 0.00 140 ASN A C 10
ATOM 22381 O O . ASN A 1 160 ? 97.383 13.291 -1.984 1.00 0.00 140 ASN A O 10
ATOM 22392 N N . LYS A 1 161 ? 97.544 12.817 0.210 1.00 0.00 141 LYS A N 10
ATOM 22393 C CA . LYS A 1 161 ? 98.965 13.133 0.275 1.00 0.00 141 LYS A CA 10
ATOM 22394 C C . LYS A 1 161 ? 99.807 11.874 0.092 1.00 0.00 141 LYS A C 10
ATOM 22395 O O . LYS A 1 161 ? 99.625 10.884 0.800 1.00 0.00 141 LYS A O 10
ATOM 22414 N N . ALA A 1 162 ? 100.730 11.921 -0.863 1.00 0.00 142 ALA A N 10
ATOM 22415 C CA . ALA A 1 162 ? 101.597 10.781 -1.134 1.00 0.00 142 ALA A CA 10
ATOM 22416 C C . ALA A 1 162 ? 103.063 11.188 -1.027 1.00 0.00 142 ALA A C 10
ATOM 22417 O O . ALA A 1 162 ? 103.600 11.848 -1.916 1.00 0.00 142 ALA A O 10
ATOM 22424 N N . CYS A 1 163 ? 103.705 10.791 0.068 1.00 0.00 143 CYS A N 10
ATOM 22425 C CA . CYS A 1 163 ? 105.109 11.123 0.281 1.00 0.00 143 CYS A CA 10
ATOM 22426 C C . CYS A 1 163 ? 105.981 10.494 -0.802 1.00 0.00 143 CYS A C 10
ATOM 22427 O O . CYS A 1 163 ? 105.640 9.448 -1.355 1.00 0.00 143 CYS A O 10
ATOM 22435 N N . LEU A 1 164 ? 107.105 11.137 -1.099 1.00 0.00 144 LEU A N 10
ATOM 22436 C CA . LEU A 1 164 ? 108.017 10.630 -2.120 1.00 0.00 144 LEU A CA 10
ATOM 22437 C C . LEU A 1 164 ? 108.967 9.595 -1.524 1.00 0.00 144 LEU A C 10
ATOM 22438 O O . LEU A 1 164 ? 110.032 9.937 -1.012 1.00 0.00 144 LEU A O 10
ATOM 22454 N N . LYS A 1 165 ? 108.572 8.328 -1.597 1.00 0.00 145 LYS A N 10
ATOM 22455 C CA . LYS A 1 165 ? 109.397 7.250 -1.061 1.00 0.00 145 LYS A CA 10
ATOM 22456 C C . LYS A 1 165 ? 110.870 7.499 -1.372 1.00 0.00 145 LYS A C 10
ATOM 22457 O O . LYS A 1 165 ? 111.648 7.855 -0.487 1.00 0.00 145 LYS A O 10
ATOM 22476 N N . ARG A 1 166 ? 111.242 7.312 -2.633 1.00 0.00 146 ARG A N 10
ATOM 22477 C CA . ARG A 1 166 ? 112.624 7.521 -3.049 1.00 0.00 146 ARG A CA 10
ATOM 22478 C C . ARG A 1 166 ? 112.768 8.852 -3.780 1.00 0.00 146 ARG A C 10
ATOM 22479 O O . ARG A 1 166 ? 113.604 9.642 -3.370 1.00 0.00 146 ARG A O 10
ATOM 22501 N N . MET A 1 21 ? -10.354 -57.407 53.932 1.00 0.00 1 MET A N 11
ATOM 22502 C CA . MET A 1 21 ? -11.005 -56.138 53.498 1.00 0.00 1 MET A CA 11
ATOM 22503 C C . MET A 1 21 ? -12.030 -56.440 52.410 1.00 0.00 1 MET A C 11
ATOM 22504 O O . MET A 1 21 ? -11.905 -55.973 51.279 1.00 0.00 1 MET A O 11
ATOM 22518 N N . THR A 1 22 ? -13.044 -57.221 52.764 1.00 0.00 2 THR A N 11
ATOM 22519 C CA . THR A 1 22 ? -14.089 -57.578 51.811 1.00 0.00 2 THR A CA 11
ATOM 22520 C C . THR A 1 22 ? -15.250 -56.593 51.900 1.00 0.00 2 THR A C 11
ATOM 22521 O O . THR A 1 22 ? -15.436 -55.755 51.017 1.00 0.00 2 THR A O 11
ATOM 22532 N N . VAL A 1 23 ? -16.028 -56.701 52.973 1.00 0.00 3 VAL A N 11
ATOM 22533 C CA . VAL A 1 23 ? -17.168 -55.819 53.172 1.00 0.00 3 VAL A CA 11
ATOM 22534 C C . VAL A 1 23 ? -16.728 -54.357 53.165 1.00 0.00 3 VAL A C 11
ATOM 22535 O O . VAL A 1 23 ? -16.652 -53.718 54.214 1.00 0.00 3 VAL A O 11
ATOM 22548 N N . GLU A 1 24 ? -16.439 -53.836 51.977 1.00 0.00 4 GLU A N 11
ATOM 22549 C CA . GLU A 1 24 ? -16.008 -52.449 51.847 1.00 0.00 4 GLU A CA 11
ATOM 22550 C C . GLU A 1 24 ? -16.834 -51.723 50.787 1.00 0.00 4 GLU A C 11
ATOM 22551 O O . GLU A 1 24 ? -17.279 -52.329 49.811 1.00 0.00 4 GLU A O 11
ATOM 22563 N N . GLN A 1 25 ? -17.033 -50.424 50.985 1.00 0.00 5 GLN A N 11
ATOM 22564 C CA . GLN A 1 25 ? -17.803 -49.625 50.039 1.00 0.00 5 GLN A CA 11
ATOM 22565 C C . GLN A 1 25 ? -17.336 -48.174 50.067 1.00 0.00 5 GLN A C 11
ATOM 22566 O O . GLN A 1 25 ? -16.964 -47.610 49.039 1.00 0.00 5 GLN A O 11
ATOM 22580 N N . ASN A 1 26 ? -17.357 -47.577 51.255 1.00 0.00 6 ASN A N 11
ATOM 22581 C CA . ASN A 1 26 ? -16.932 -46.191 51.413 1.00 0.00 6 ASN A CA 11
ATOM 22582 C C . ASN A 1 26 ? -17.131 -45.413 50.118 1.00 0.00 6 ASN A C 11
ATOM 22583 O O . ASN A 1 26 ? -16.191 -44.822 49.586 1.00 0.00 6 ASN A O 11
ATOM 22594 N N . VAL A 1 27 ? -18.361 -45.413 49.614 1.00 0.00 7 VAL A N 11
ATOM 22595 C CA . VAL A 1 27 ? -18.668 -44.699 48.381 1.00 0.00 7 VAL A CA 11
ATOM 22596 C C . VAL A 1 27 ? -18.013 -43.322 48.390 1.00 0.00 7 VAL A C 11
ATOM 22597 O O . VAL A 1 27 ? -18.060 -42.607 49.391 1.00 0.00 7 VAL A O 11
ATOM 22610 N N . LEU A 1 28 ? -17.395 -42.958 47.271 1.00 0.00 8 LEU A N 11
ATOM 22611 C CA . LEU A 1 28 ? -16.727 -41.667 47.166 1.00 0.00 8 LEU A CA 11
ATOM 22612 C C . LEU A 1 28 ? -16.507 -41.292 45.704 1.00 0.00 8 LEU A C 11
ATOM 22613 O O . LEU A 1 28 ? -16.073 -42.115 44.899 1.00 0.00 8 LEU A O 11
ATOM 22629 N N . GLN A 1 29 ? -16.800 -40.039 45.373 1.00 0.00 9 GLN A N 11
ATOM 22630 C CA . GLN A 1 29 ? -16.625 -39.559 44.008 1.00 0.00 9 GLN A CA 11
ATOM 22631 C C . GLN A 1 29 ? -15.253 -38.910 43.852 1.00 0.00 9 GLN A C 11
ATOM 22632 O O . GLN A 1 29 ? -15.005 -37.827 44.383 1.00 0.00 9 GLN A O 11
ATOM 22646 N N . GLN A 1 30 ? -14.365 -39.580 43.127 1.00 0.00 10 GLN A N 11
ATOM 22647 C CA . GLN A 1 30 ? -13.018 -39.061 42.915 1.00 0.00 10 GLN A CA 11
ATOM 22648 C C . GLN A 1 30 ? -12.703 -38.967 41.426 1.00 0.00 10 GLN A C 11
ATOM 22649 O O . GLN A 1 30 ? -13.577 -39.163 40.582 1.00 0.00 10 GLN A O 11
ATOM 22663 N N . SER A 1 31 ? -11.446 -38.667 41.114 1.00 0.00 11 SER A N 11
ATOM 22664 C CA . SER A 1 31 ? -11.015 -38.551 39.726 1.00 0.00 11 SER A CA 11
ATOM 22665 C C . SER A 1 31 ? -11.215 -37.128 39.216 1.00 0.00 11 SER A C 11
ATOM 22666 O O . SER A 1 31 ? -11.103 -36.164 39.975 1.00 0.00 11 SER A O 11
ATOM 22674 N N . ALA A 1 32 ? -11.509 -37.003 37.926 1.00 0.00 12 ALA A N 11
ATOM 22675 C CA . ALA A 1 32 ? -11.722 -35.692 37.323 1.00 0.00 12 ALA A CA 11
ATOM 22676 C C . ALA A 1 32 ? -13.006 -35.061 37.852 1.00 0.00 12 ALA A C 11
ATOM 22677 O O . ALA A 1 32 ? -13.228 -33.860 37.698 1.00 0.00 12 ALA A O 11
ATOM 22684 N N . ALA A 1 33 ? -13.849 -35.880 38.474 1.00 0.00 13 ALA A N 11
ATOM 22685 C CA . ALA A 1 33 ? -15.111 -35.393 39.022 1.00 0.00 13 ALA A CA 11
ATOM 22686 C C . ALA A 1 33 ? -14.862 -34.411 40.165 1.00 0.00 13 ALA A C 11
ATOM 22687 O O . ALA A 1 33 ? -15.732 -33.611 40.508 1.00 0.00 13 ALA A O 11
ATOM 22694 N N . GLN A 1 34 ? -13.671 -34.480 40.752 1.00 0.00 14 GLN A N 11
ATOM 22695 C CA . GLN A 1 34 ? -13.318 -33.593 41.858 1.00 0.00 14 GLN A CA 11
ATOM 22696 C C . GLN A 1 34 ? -13.603 -32.137 41.501 1.00 0.00 14 GLN A C 11
ATOM 22697 O O . GLN A 1 34 ? -13.709 -31.282 42.379 1.00 0.00 14 GLN A O 11
ATOM 22711 N N . LYS A 1 35 ? -13.720 -31.862 40.207 1.00 0.00 15 LYS A N 11
ATOM 22712 C CA . LYS A 1 35 ? -13.989 -30.506 39.745 1.00 0.00 15 LYS A CA 11
ATOM 22713 C C . LYS A 1 35 ? -15.491 -30.225 39.766 1.00 0.00 15 LYS A C 11
ATOM 22714 O O . LYS A 1 35 ? -15.918 -29.071 39.740 1.00 0.00 15 LYS A O 11
ATOM 22733 N N . HIS A 1 36 ? -16.284 -31.289 39.801 1.00 0.00 16 HIS A N 11
ATOM 22734 C CA . HIS A 1 36 ? -17.736 -31.152 39.814 1.00 0.00 16 HIS A CA 11
ATOM 22735 C C . HIS A 1 36 ? -18.191 -30.175 40.895 1.00 0.00 16 HIS A C 11
ATOM 22736 O O . HIS A 1 36 ? -19.188 -29.473 40.723 1.00 0.00 16 HIS A O 11
ATOM 22750 N N . GLN A 1 37 ? -17.466 -30.138 42.009 1.00 0.00 17 GLN A N 11
ATOM 22751 C CA . GLN A 1 37 ? -17.825 -29.242 43.104 1.00 0.00 17 GLN A CA 11
ATOM 22752 C C . GLN A 1 37 ? -18.151 -27.847 42.576 1.00 0.00 17 GLN A C 11
ATOM 22753 O O . GLN A 1 37 ? -18.952 -27.123 43.165 1.00 0.00 17 GLN A O 11
ATOM 22767 N N . GLN A 1 38 ? -17.523 -27.473 41.465 1.00 0.00 18 GLN A N 11
ATOM 22768 C CA . GLN A 1 38 ? -17.757 -26.159 40.877 1.00 0.00 18 GLN A CA 11
ATOM 22769 C C . GLN A 1 38 ? -19.219 -26.004 40.470 1.00 0.00 18 GLN A C 11
ATOM 22770 O O . GLN A 1 38 ? -19.908 -25.096 40.932 1.00 0.00 18 GLN A O 11
ATOM 22784 N N . THR A 1 39 ? -19.686 -26.896 39.602 1.00 0.00 19 THR A N 11
ATOM 22785 C CA . THR A 1 39 ? -21.068 -26.844 39.143 1.00 0.00 19 THR A CA 11
ATOM 22786 C C . THR A 1 39 ? -22.006 -27.318 40.244 1.00 0.00 19 THR A C 11
ATOM 22787 O O . THR A 1 39 ? -23.121 -26.820 40.396 1.00 0.00 19 THR A O 11
ATOM 22798 N N . PHE A 1 40 ? -21.529 -28.282 41.005 1.00 0.00 20 PHE A N 11
ATOM 22799 C CA . PHE A 1 40 ? -22.302 -28.843 42.106 1.00 0.00 20 PHE A CA 11
ATOM 22800 C C . PHE A 1 40 ? -22.818 -27.741 43.026 1.00 0.00 20 PHE A C 11
ATOM 22801 O O . PHE A 1 40 ? -24.025 -27.583 43.209 1.00 0.00 20 PHE A O 11
ATOM 22818 N N . LEU A 1 41 ? -21.892 -26.993 43.611 1.00 0.00 21 LEU A N 11
ATOM 22819 C CA . LEU A 1 41 ? -22.253 -25.917 44.527 1.00 0.00 21 LEU A CA 11
ATOM 22820 C C . LEU A 1 41 ? -22.956 -24.782 43.787 1.00 0.00 21 LEU A C 11
ATOM 22821 O O . LEU A 1 41 ? -23.825 -24.112 44.348 1.00 0.00 21 LEU A O 11
ATOM 22837 N N . ASN A 1 42 ? -22.587 -24.570 42.528 1.00 0.00 22 ASN A N 11
ATOM 22838 C CA . ASN A 1 42 ? -23.205 -23.512 41.736 1.00 0.00 22 ASN A CA 11
ATOM 22839 C C . ASN A 1 42 ? -24.707 -23.753 41.618 1.00 0.00 22 ASN A C 11
ATOM 22840 O O . ASN A 1 42 ? -25.508 -22.824 41.731 1.00 0.00 22 ASN A O 11
ATOM 22851 N N . GLN A 1 43 ? -25.080 -25.010 41.399 1.00 0.00 23 GLN A N 11
ATOM 22852 C CA . GLN A 1 43 ? -26.490 -25.374 41.277 1.00 0.00 23 GLN A CA 11
ATOM 22853 C C . GLN A 1 43 ? -27.196 -25.187 42.612 1.00 0.00 23 GLN A C 11
ATOM 22854 O O . GLN A 1 43 ? -28.251 -24.557 42.692 1.00 0.00 23 GLN A O 11
ATOM 22868 N N . LEU A 1 44 ? -26.598 -25.747 43.658 1.00 0.00 24 LEU A N 11
ATOM 22869 C CA . LEU A 1 44 ? -27.160 -25.650 44.995 1.00 0.00 24 LEU A CA 11
ATOM 22870 C C . LEU A 1 44 ? -27.603 -24.219 45.281 1.00 0.00 24 LEU A C 11
ATOM 22871 O O . LEU A 1 44 ? -28.563 -23.990 46.010 1.00 0.00 24 LEU A O 11
ATOM 22887 N N . ARG A 1 45 ? -26.900 -23.258 44.702 1.00 0.00 25 ARG A N 11
ATOM 22888 C CA . ARG A 1 45 ? -27.246 -21.856 44.895 1.00 0.00 25 ARG A CA 11
ATOM 22889 C C . ARG A 1 45 ? -28.281 -21.413 43.861 1.00 0.00 25 ARG A C 11
ATOM 22890 O O . ARG A 1 45 ? -28.955 -20.399 44.036 1.00 0.00 25 ARG A O 11
ATOM 22911 N N . GLU A 1 46 ? -28.367 -22.159 42.762 1.00 0.00 26 GLU A N 11
ATOM 22912 C CA . GLU A 1 46 ? -29.285 -21.816 41.675 1.00 0.00 26 GLU A CA 11
ATOM 22913 C C . GLU A 1 46 ? -30.690 -22.398 41.854 1.00 0.00 26 GLU A C 11
ATOM 22914 O O . GLU A 1 46 ? -31.676 -21.660 41.839 1.00 0.00 26 GLU A O 11
ATOM 22926 N N . ILE A 1 47 ? -30.788 -23.721 41.967 1.00 0.00 27 ILE A N 11
ATOM 22927 C CA . ILE A 1 47 ? -32.098 -24.368 42.080 1.00 0.00 27 ILE A CA 11
ATOM 22928 C C . ILE A 1 47 ? -32.850 -23.955 43.326 1.00 0.00 27 ILE A C 11
ATOM 22929 O O . ILE A 1 47 ? -34.052 -23.701 43.271 1.00 0.00 27 ILE A O 11
ATOM 22945 N N . THR A 1 48 ? -32.168 -23.919 44.453 1.00 0.00 28 THR A N 11
ATOM 22946 C CA . THR A 1 48 ? -32.847 -23.568 45.683 1.00 0.00 28 THR A CA 11
ATOM 22947 C C . THR A 1 48 ? -32.612 -22.106 46.060 1.00 0.00 28 THR A C 11
ATOM 22948 O O . THR A 1 48 ? -33.177 -21.607 47.035 1.00 0.00 28 THR A O 11
ATOM 22959 N N . GLY A 1 49 ? -31.803 -21.416 45.263 1.00 0.00 29 GLY A N 11
ATOM 22960 C CA . GLY A 1 49 ? -31.526 -19.999 45.494 1.00 0.00 29 GLY A CA 11
ATOM 22961 C C . GLY A 1 49 ? -30.806 -19.754 46.817 1.00 0.00 29 GLY A C 11
ATOM 22962 O O . GLY A 1 49 ? -30.805 -18.633 47.326 1.00 0.00 29 GLY A O 11
ATOM 22966 N N . ILE A 1 50 ? -30.188 -20.790 47.368 1.00 0.00 30 ILE A N 11
ATOM 22967 C CA . ILE A 1 50 ? -29.467 -20.639 48.626 1.00 0.00 30 ILE A CA 11
ATOM 22968 C C . ILE A 1 50 ? -28.103 -20.001 48.373 1.00 0.00 30 ILE A C 11
ATOM 22969 O O . ILE A 1 50 ? -27.239 -20.598 47.731 1.00 0.00 30 ILE A O 11
ATOM 22985 N N . ASN A 1 51 ? -27.920 -18.784 48.874 1.00 0.00 31 ASN A N 11
ATOM 22986 C CA . ASN A 1 51 ? -26.659 -18.072 48.688 1.00 0.00 31 ASN A CA 11
ATOM 22987 C C . ASN A 1 51 ? -25.586 -18.618 49.624 1.00 0.00 31 ASN A C 11
ATOM 22988 O O . ASN A 1 51 ? -24.481 -18.945 49.191 1.00 0.00 31 ASN A O 11
ATOM 22999 N N . ASP A 1 52 ? -25.916 -18.713 50.908 1.00 0.00 32 ASP A N 11
ATOM 23000 C CA . ASP A 1 52 ? -24.966 -19.222 51.892 1.00 0.00 32 ASP A CA 11
ATOM 23001 C C . ASP A 1 52 ? -24.211 -20.420 51.328 1.00 0.00 32 ASP A C 11
ATOM 23002 O O . ASP A 1 52 ? -24.750 -21.523 51.247 1.00 0.00 32 ASP A O 11
ATOM 23011 N N . THR A 1 53 ? -22.961 -20.193 50.938 1.00 0.00 33 THR A N 11
ATOM 23012 C CA . THR A 1 53 ? -22.140 -21.259 50.379 1.00 0.00 33 THR A CA 11
ATOM 23013 C C . THR A 1 53 ? -21.730 -22.252 51.465 1.00 0.00 33 THR A C 11
ATOM 23014 O O . THR A 1 53 ? -21.491 -23.427 51.185 1.00 0.00 33 THR A O 11
ATOM 23025 N N . GLN A 1 54 ? -21.654 -21.773 52.704 1.00 0.00 34 GLN A N 11
ATOM 23026 C CA . GLN A 1 54 ? -21.273 -22.629 53.821 1.00 0.00 34 GLN A CA 11
ATOM 23027 C C . GLN A 1 54 ? -22.252 -23.790 53.963 1.00 0.00 34 GLN A C 11
ATOM 23028 O O . GLN A 1 54 ? -21.850 -24.927 54.211 1.00 0.00 34 GLN A O 11
ATOM 23042 N N . ILE A 1 55 ? -23.539 -23.494 53.808 1.00 0.00 35 ILE A N 11
ATOM 23043 C CA . ILE A 1 55 ? -24.568 -24.520 53.925 1.00 0.00 35 ILE A CA 11
ATOM 23044 C C . ILE A 1 55 ? -24.479 -25.507 52.767 1.00 0.00 35 ILE A C 11
ATOM 23045 O O . ILE A 1 55 ? -24.537 -26.720 52.970 1.00 0.00 35 ILE A O 11
ATOM 23061 N N . LEU A 1 56 ? -24.336 -24.987 51.552 1.00 0.00 36 LEU A N 11
ATOM 23062 C CA . LEU A 1 56 ? -24.241 -25.847 50.380 1.00 0.00 36 LEU A CA 11
ATOM 23063 C C . LEU A 1 56 ? -22.983 -26.704 50.457 1.00 0.00 36 LEU A C 11
ATOM 23064 O O . LEU A 1 56 ? -23.065 -27.931 50.500 1.00 0.00 36 LEU A O 11
ATOM 23080 N N . GLN A 1 57 ? -21.820 -26.060 50.498 1.00 0.00 37 GLN A N 11
ATOM 23081 C CA . GLN A 1 57 ? -20.572 -26.807 50.594 1.00 0.00 37 GLN A CA 11
ATOM 23082 C C . GLN A 1 57 ? -20.739 -27.920 51.616 1.00 0.00 37 GLN A C 11
ATOM 23083 O O . GLN A 1 57 ? -20.114 -28.978 51.519 1.00 0.00 37 GLN A O 11
ATOM 23097 N N . GLN A 1 58 ? -21.607 -27.669 52.590 1.00 0.00 38 GLN A N 11
ATOM 23098 C CA . GLN A 1 58 ? -21.879 -28.646 53.634 1.00 0.00 38 GLN A CA 11
ATOM 23099 C C . GLN A 1 58 ? -22.830 -29.718 53.113 1.00 0.00 38 GLN A C 11
ATOM 23100 O O . GLN A 1 58 ? -22.745 -30.881 53.509 1.00 0.00 38 GLN A O 11
ATOM 23114 N N . ALA A 1 59 ? -23.726 -29.324 52.209 1.00 0.00 39 ALA A N 11
ATOM 23115 C CA . ALA A 1 59 ? -24.666 -30.270 51.634 1.00 0.00 39 ALA A CA 11
ATOM 23116 C C . ALA A 1 59 ? -23.912 -31.231 50.727 1.00 0.00 39 ALA A C 11
ATOM 23117 O O . ALA A 1 59 ? -24.252 -32.406 50.630 1.00 0.00 39 ALA A O 11
ATOM 23124 N N . LEU A 1 60 ? -22.870 -30.717 50.078 1.00 0.00 40 LEU A N 11
ATOM 23125 C CA . LEU A 1 60 ? -22.051 -31.530 49.189 1.00 0.00 40 LEU A CA 11
ATOM 23126 C C . LEU A 1 60 ? -21.307 -32.599 49.991 1.00 0.00 40 LEU A C 11
ATOM 23127 O O . LEU A 1 60 ? -21.147 -33.733 49.540 1.00 0.00 40 LEU A O 11
ATOM 23143 N N . LYS A 1 61 ? -20.851 -32.223 51.182 1.00 0.00 41 LYS A N 11
ATOM 23144 C CA . LYS A 1 61 ? -20.114 -33.145 52.043 1.00 0.00 41 LYS A CA 11
ATOM 23145 C C . LYS A 1 61 ? -21.023 -34.232 52.631 1.00 0.00 41 LYS A C 11
ATOM 23146 O O . LYS A 1 61 ? -20.637 -35.399 52.691 1.00 0.00 41 LYS A O 11
ATOM 23165 N N . ASP A 1 62 ? -22.218 -33.848 53.077 1.00 0.00 42 ASP A N 11
ATOM 23166 C CA . ASP A 1 62 ? -23.145 -34.814 53.671 1.00 0.00 42 ASP A CA 11
ATOM 23167 C C . ASP A 1 62 ? -24.000 -35.496 52.606 1.00 0.00 42 ASP A C 11
ATOM 23168 O O . ASP A 1 62 ? -24.503 -36.600 52.812 1.00 0.00 42 ASP A O 11
ATOM 23177 N N . SER A 1 63 ? -24.163 -34.829 51.473 1.00 0.00 43 SER A N 11
ATOM 23178 C CA . SER A 1 63 ? -24.964 -35.369 50.379 1.00 0.00 43 SER A CA 11
ATOM 23179 C C . SER A 1 63 ? -24.354 -36.662 49.849 1.00 0.00 43 SER A C 11
ATOM 23180 O O . SER A 1 63 ? -25.067 -37.545 49.370 1.00 0.00 43 SER A O 11
ATOM 23188 N N . ASN A 1 64 ? -23.034 -36.767 49.940 1.00 0.00 44 ASN A N 11
ATOM 23189 C CA . ASN A 1 64 ? -22.337 -37.956 49.469 1.00 0.00 44 ASN A CA 11
ATOM 23190 C C . ASN A 1 64 ? -22.077 -37.879 47.965 1.00 0.00 44 ASN A C 11
ATOM 23191 O O . ASN A 1 64 ? -21.731 -38.878 47.336 1.00 0.00 44 ASN A O 11
ATOM 23202 N N . GLY A 1 65 ? -22.234 -36.686 47.393 1.00 0.00 45 GLY A N 11
ATOM 23203 C CA . GLY A 1 65 ? -22.000 -36.499 45.963 1.00 0.00 45 GLY A CA 11
ATOM 23204 C C . GLY A 1 65 ? -23.310 -36.419 45.184 1.00 0.00 45 GLY A C 11
ATOM 23205 O O . GLY A 1 65 ? -23.305 -36.341 43.954 1.00 0.00 45 GLY A O 11
ATOM 23209 N N . ASN A 1 66 ? -24.428 -36.424 45.899 1.00 0.00 46 ASN A N 11
ATOM 23210 C CA . ASN A 1 66 ? -25.735 -36.333 45.255 1.00 0.00 46 ASN A CA 11
ATOM 23211 C C . ASN A 1 66 ? -26.261 -34.906 45.360 1.00 0.00 46 ASN A C 11
ATOM 23212 O O . ASN A 1 66 ? -26.244 -34.309 46.432 1.00 0.00 46 ASN A O 11
ATOM 23223 N N . LEU A 1 67 ? -26.698 -34.347 44.239 1.00 0.00 47 LEU A N 11
ATOM 23224 C CA . LEU A 1 67 ? -27.189 -32.971 44.239 1.00 0.00 47 LEU A CA 11
ATOM 23225 C C . LEU A 1 67 ? -28.664 -32.894 44.618 1.00 0.00 47 LEU A C 11
ATOM 23226 O O . LEU A 1 67 ? -29.011 -32.293 45.631 1.00 0.00 47 LEU A O 11
ATOM 23242 N N . GLU A 1 68 ? -29.527 -33.499 43.802 1.00 0.00 48 GLU A N 11
ATOM 23243 C CA . GLU A 1 68 ? -30.963 -33.473 44.065 1.00 0.00 48 GLU A CA 11
ATOM 23244 C C . GLU A 1 68 ? -31.233 -33.676 45.542 1.00 0.00 48 GLU A C 11
ATOM 23245 O O . GLU A 1 68 ? -32.130 -33.058 46.115 1.00 0.00 48 GLU A O 11
ATOM 23257 N N . LEU A 1 69 ? -30.450 -34.543 46.152 1.00 0.00 49 LEU A N 11
ATOM 23258 C CA . LEU A 1 69 ? -30.605 -34.819 47.563 1.00 0.00 49 LEU A CA 11
ATOM 23259 C C . LEU A 1 69 ? -29.910 -33.728 48.367 1.00 0.00 49 LEU A C 11
ATOM 23260 O O . LEU A 1 69 ? -30.310 -33.425 49.491 1.00 0.00 49 LEU A O 11
ATOM 23276 N N . ALA A 1 70 ? -28.894 -33.102 47.768 1.00 0.00 50 ALA A N 11
ATOM 23277 C CA . ALA A 1 70 ? -28.209 -32.012 48.444 1.00 0.00 50 ALA A CA 11
ATOM 23278 C C . ALA A 1 70 ? -29.163 -30.828 48.511 1.00 0.00 50 ALA A C 11
ATOM 23279 O O . ALA A 1 70 ? -29.523 -30.370 49.588 1.00 0.00 50 ALA A O 11
ATOM 23286 N N . VAL A 1 71 ? -29.621 -30.365 47.352 1.00 0.00 51 VAL A N 11
ATOM 23287 C CA . VAL A 1 71 ? -30.579 -29.276 47.342 1.00 0.00 51 VAL A CA 11
ATOM 23288 C C . VAL A 1 71 ? -31.608 -29.578 48.399 1.00 0.00 51 VAL A C 11
ATOM 23289 O O . VAL A 1 71 ? -32.002 -28.726 49.195 1.00 0.00 51 VAL A O 11
ATOM 23302 N N . ALA A 1 72 ? -32.024 -30.829 48.379 1.00 0.00 52 ALA A N 11
ATOM 23303 C CA . ALA A 1 72 ? -33.001 -31.329 49.309 1.00 0.00 52 ALA A CA 11
ATOM 23304 C C . ALA A 1 72 ? -32.476 -31.221 50.742 1.00 0.00 52 ALA A C 11
ATOM 23305 O O . ALA A 1 72 ? -33.248 -31.056 51.676 1.00 0.00 52 ALA A O 11
ATOM 23312 N N . PHE A 1 73 ? -31.160 -31.284 50.916 1.00 0.00 53 PHE A N 11
ATOM 23313 C CA . PHE A 1 73 ? -30.589 -31.155 52.254 1.00 0.00 53 PHE A CA 11
ATOM 23314 C C . PHE A 1 73 ? -30.884 -29.758 52.792 1.00 0.00 53 PHE A C 11
ATOM 23315 O O . PHE A 1 73 ? -31.005 -29.554 54.001 1.00 0.00 53 PHE A O 11
ATOM 23332 N N . LEU A 1 74 ? -30.993 -28.795 51.875 1.00 0.00 54 LEU A N 11
ATOM 23333 C CA . LEU A 1 74 ? -31.266 -27.412 52.254 1.00 0.00 54 LEU A CA 11
ATOM 23334 C C . LEU A 1 74 ? -32.732 -27.249 52.639 1.00 0.00 54 LEU A C 11
ATOM 23335 O O . LEU A 1 74 ? -33.050 -26.830 53.752 1.00 0.00 54 LEU A O 11
ATOM 23351 N N . THR A 1 75 ? -33.620 -27.590 51.712 1.00 0.00 55 THR A N 11
ATOM 23352 C CA . THR A 1 75 ? -35.052 -27.487 51.964 1.00 0.00 55 THR A CA 11
ATOM 23353 C C . THR A 1 75 ? -35.564 -28.794 52.559 1.00 0.00 55 THR A C 11
ATOM 23354 O O . THR A 1 75 ? -36.311 -28.797 53.535 1.00 0.00 55 THR A O 11
ATOM 23365 N N . ALA A 1 76 ? -35.130 -29.900 51.968 1.00 0.00 56 ALA A N 11
ATOM 23366 C CA . ALA A 1 76 ? -35.513 -31.226 52.438 1.00 0.00 56 ALA A CA 11
ATOM 23367 C C . ALA A 1 76 ? -37.001 -31.291 52.786 1.00 0.00 56 ALA A C 11
ATOM 23368 O O . ALA A 1 76 ? -37.385 -31.806 53.838 1.00 0.00 56 ALA A O 11
ATOM 23375 N N . LYS A 1 77 ? -37.831 -30.780 51.882 1.00 0.00 57 LYS A N 11
ATOM 23376 C CA . LYS A 1 77 ? -39.279 -30.794 52.076 1.00 0.00 57 LYS A CA 11
ATOM 23377 C C . LYS A 1 77 ? -39.991 -30.377 50.791 1.00 0.00 57 LYS A C 11
ATOM 23378 O O . LYS A 1 77 ? -40.821 -31.117 50.262 1.00 0.00 57 LYS A O 11
ATOM 23397 N N . ASN A 1 78 ? -39.657 -29.191 50.291 1.00 0.00 58 ASN A N 11
ATOM 23398 C CA . ASN A 1 78 ? -40.267 -28.690 49.065 1.00 0.00 58 ASN A CA 11
ATOM 23399 C C . ASN A 1 78 ? -39.692 -27.326 48.697 1.00 0.00 58 ASN A C 11
ATOM 23400 O O . ASN A 1 78 ? -39.786 -26.372 49.469 1.00 0.00 58 ASN A O 11
ATOM 23411 N N . ALA A 1 79 ? -39.097 -27.243 47.511 1.00 0.00 59 ALA A N 11
ATOM 23412 C CA . ALA A 1 79 ? -38.506 -25.992 47.044 1.00 0.00 59 ALA A CA 11
ATOM 23413 C C . ALA A 1 79 ? -37.819 -26.197 45.698 1.00 0.00 59 ALA A C 11
ATOM 23414 O O . ALA A 1 79 ? -36.921 -27.030 45.569 1.00 0.00 59 ALA A O 11
ATOM 23421 N N . LYS A 1 80 ? -38.255 -25.442 44.696 1.00 0.00 60 LYS A N 11
ATOM 23422 C CA . LYS A 1 80 ? -37.685 -25.558 43.361 1.00 0.00 60 LYS A CA 11
ATOM 23423 C C . LYS A 1 80 ? -37.549 -24.185 42.703 1.00 0.00 60 LYS A C 11
ATOM 23424 O O . LYS A 1 80 ? -37.748 -23.155 43.348 1.00 0.00 60 LYS A O 11
ATOM 23443 N N . THR A 1 81 ? -37.208 -24.178 41.416 1.00 0.00 61 THR A N 11
ATOM 23444 C CA . THR A 1 81 ? -37.048 -22.929 40.679 1.00 0.00 61 THR A CA 11
ATOM 23445 C C . THR A 1 81 ? -36.415 -23.199 39.318 1.00 0.00 61 THR A C 11
ATOM 23446 O O . THR A 1 81 ? -35.191 -23.224 39.184 1.00 0.00 61 THR A O 11
ATOM 23457 N N . PRO A 1 82 ? -37.224 -23.406 38.314 1.00 0.00 62 PRO A N 11
ATOM 23458 C CA . PRO A 1 82 ? -36.753 -23.687 36.940 1.00 0.00 62 PRO A CA 11
ATOM 23459 C C . PRO A 1 82 ? -36.587 -22.413 36.118 1.00 0.00 62 PRO A C 11
ATOM 23460 O O . PRO A 1 82 ? -35.936 -22.418 35.073 1.00 0.00 62 PRO A O 11
ATOM 23471 N N . GLN A 1 83 ? -37.180 -21.326 36.597 1.00 0.00 63 GLN A N 11
ATOM 23472 C CA . GLN A 1 83 ? -37.089 -20.051 35.898 1.00 0.00 63 GLN A CA 11
ATOM 23473 C C . GLN A 1 83 ? -35.774 -19.961 35.133 1.00 0.00 63 GLN A C 11
ATOM 23474 O O . GLN A 1 83 ? -34.758 -19.542 35.682 1.00 0.00 63 GLN A O 11
ATOM 23488 N N . GLN A 1 84 ? -35.809 -20.365 33.864 1.00 0.00 64 GLN A N 11
ATOM 23489 C CA . GLN A 1 84 ? -34.621 -20.341 33.010 1.00 0.00 64 GLN A CA 11
ATOM 23490 C C . GLN A 1 84 ? -33.515 -19.482 33.616 1.00 0.00 64 GLN A C 11
ATOM 23491 O O . GLN A 1 84 ? -33.428 -18.285 33.345 1.00 0.00 64 GLN A O 11
ATOM 23505 N N . GLU A 1 85 ? -32.666 -20.103 34.430 1.00 0.00 65 GLU A N 11
ATOM 23506 C CA . GLU A 1 85 ? -31.563 -19.384 35.059 1.00 0.00 65 GLU A CA 11
ATOM 23507 C C . GLU A 1 85 ? -30.253 -20.142 34.871 1.00 0.00 65 GLU A C 11
ATOM 23508 O O . GLU A 1 85 ? -30.124 -21.291 35.294 1.00 0.00 65 GLU A O 11
ATOM 23520 N N . GLU A 1 86 ? -29.286 -19.493 34.235 1.00 0.00 66 GLU A N 11
ATOM 23521 C CA . GLU A 1 86 ? -27.988 -20.115 33.998 1.00 0.00 66 GLU A CA 11
ATOM 23522 C C . GLU A 1 86 ? -26.950 -19.058 33.639 1.00 0.00 66 GLU A C 11
ATOM 23523 O O . GLU A 1 86 ? -25.992 -18.838 34.380 1.00 0.00 66 GLU A O 11
ATOM 23535 N N . THR A 1 87 ? -27.146 -18.404 32.499 1.00 0.00 67 THR A N 11
ATOM 23536 C CA . THR A 1 87 ? -26.218 -17.371 32.055 1.00 0.00 67 THR A CA 11
ATOM 23537 C C . THR A 1 87 ? -26.700 -16.735 30.755 1.00 0.00 67 THR A C 11
ATOM 23538 O O . THR A 1 87 ? -26.245 -15.657 30.373 1.00 0.00 67 THR A O 11
ATOM 23549 N N . THR A 1 88 ? -27.625 -17.410 30.078 1.00 0.00 68 THR A N 11
ATOM 23550 C CA . THR A 1 88 ? -28.163 -16.902 28.822 1.00 0.00 68 THR A CA 11
ATOM 23551 C C . THR A 1 88 ? -27.088 -16.893 27.741 1.00 0.00 68 THR A C 11
ATOM 23552 O O . THR A 1 88 ? -26.387 -17.886 27.539 1.00 0.00 68 THR A O 11
ATOM 23563 N N . TYR A 1 89 ? -26.962 -15.766 27.049 1.00 0.00 69 TYR A N 11
ATOM 23564 C CA . TYR A 1 89 ? -25.968 -15.635 25.989 1.00 0.00 69 TYR A CA 11
ATOM 23565 C C . TYR A 1 89 ? -26.168 -16.712 24.927 1.00 0.00 69 TYR A C 11
ATOM 23566 O O . TYR A 1 89 ? -26.960 -17.638 25.106 1.00 0.00 69 TYR A O 11
ATOM 23584 N N . TYR A 1 90 ? -25.443 -16.583 23.821 1.00 0.00 70 TYR A N 11
ATOM 23585 C CA . TYR A 1 90 ? -25.547 -17.547 22.733 1.00 0.00 70 TYR A CA 11
ATOM 23586 C C . TYR A 1 90 ? -24.750 -18.807 23.055 1.00 0.00 70 TYR A C 11
ATOM 23587 O O . TYR A 1 90 ? -24.586 -19.170 24.219 1.00 0.00 70 TYR A O 11
ATOM 23605 N N . GLN A 1 91 ? -24.257 -19.469 22.014 1.00 0.00 71 GLN A N 11
ATOM 23606 C CA . GLN A 1 91 ? -23.478 -20.688 22.196 1.00 0.00 71 GLN A CA 11
ATOM 23607 C C . GLN A 1 91 ? -22.011 -20.441 21.852 1.00 0.00 71 GLN A C 11
ATOM 23608 O O . GLN A 1 91 ? -21.136 -20.548 22.712 1.00 0.00 71 GLN A O 11
ATOM 23622 N N . THR A 1 92 ? -21.754 -20.103 20.593 1.00 0.00 72 THR A N 11
ATOM 23623 C CA . THR A 1 92 ? -20.393 -19.833 20.141 1.00 0.00 72 THR A CA 11
ATOM 23624 C C . THR A 1 92 ? -19.498 -21.055 20.333 1.00 0.00 72 THR A C 11
ATOM 23625 O O . THR A 1 92 ? -18.351 -21.069 19.886 1.00 0.00 72 THR A O 11
ATOM 23636 N N . ALA A 1 93 ? -20.024 -22.076 20.998 1.00 0.00 73 ALA A N 11
ATOM 23637 C CA . ALA A 1 93 ? -19.255 -23.293 21.238 1.00 0.00 73 ALA A CA 11
ATOM 23638 C C . ALA A 1 93 ? -17.787 -22.958 21.492 1.00 0.00 73 ALA A C 11
ATOM 23639 O O . ALA A 1 93 ? -17.457 -21.838 21.882 1.00 0.00 73 ALA A O 11
ATOM 23646 N N . LEU A 1 94 ? -16.912 -23.934 21.271 1.00 0.00 74 LEU A N 11
ATOM 23647 C CA . LEU A 1 94 ? -15.484 -23.727 21.484 1.00 0.00 74 LEU A CA 11
ATOM 23648 C C . LEU A 1 94 ? -14.998 -22.490 20.724 1.00 0.00 74 LEU A C 11
ATOM 23649 O O . LEU A 1 94 ? -14.978 -22.482 19.493 1.00 0.00 74 LEU A O 11
ATOM 23665 N N . PRO A 1 95 ? -14.605 -21.454 21.425 1.00 0.00 75 PRO A N 11
ATOM 23666 C CA . PRO A 1 95 ? -14.111 -20.201 20.786 1.00 0.00 75 PRO A CA 11
ATOM 23667 C C . PRO A 1 95 ? -13.098 -20.483 19.681 1.00 0.00 75 PRO A C 11
ATOM 23668 O O . PRO A 1 95 ? -12.967 -19.707 18.734 1.00 0.00 75 PRO A O 11
ATOM 23679 N N . GLY A 1 96 ? -12.385 -21.598 19.809 1.00 0.00 76 GLY A N 11
ATOM 23680 C CA . GLY A 1 96 ? -11.387 -21.970 18.815 1.00 0.00 76 GLY A CA 11
ATOM 23681 C C . GLY A 1 96 ? -10.285 -20.921 18.734 1.00 0.00 76 GLY A C 11
ATOM 23682 O O . GLY A 1 96 ? -10.217 -20.016 19.565 1.00 0.00 76 GLY A O 11
ATOM 23686 N N . ASN A 1 97 ? -9.426 -21.047 17.729 1.00 0.00 77 ASN A N 11
ATOM 23687 C CA . ASN A 1 97 ? -8.329 -20.101 17.551 1.00 0.00 77 ASN A CA 11
ATOM 23688 C C . ASN A 1 97 ? -7.903 -19.518 18.894 1.00 0.00 77 ASN A C 11
ATOM 23689 O O . ASN A 1 97 ? -8.097 -18.331 19.155 1.00 0.00 77 ASN A O 11
ATOM 23700 N N . ASP A 1 98 ? -7.323 -20.360 19.744 1.00 0.00 78 ASP A N 11
ATOM 23701 C CA . ASP A 1 98 ? -6.877 -19.912 21.059 1.00 0.00 78 ASP A CA 11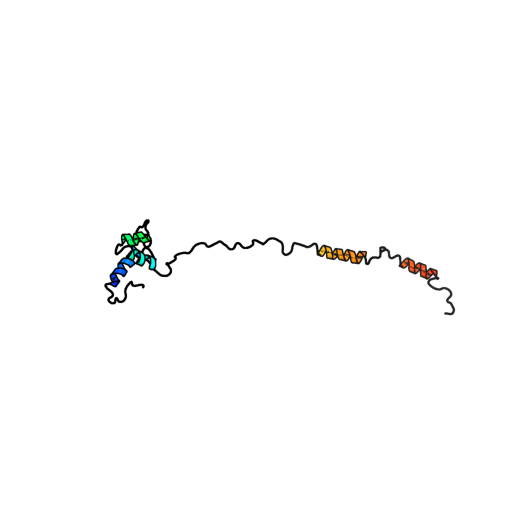
ATOM 23702 C C . ASP A 1 98 ? -5.856 -20.881 21.646 1.00 0.00 78 ASP A C 11
ATOM 23703 O O . ASP A 1 98 ? -6.215 -21.953 22.135 1.00 0.00 78 ASP A O 11
ATOM 23712 N N . ARG A 1 99 ? -4.585 -20.495 21.605 1.00 0.00 79 ARG A N 11
ATOM 23713 C CA . ARG A 1 99 ? -3.527 -21.337 22.148 1.00 0.00 79 ARG A CA 11
ATOM 23714 C C . ARG A 1 99 ? -2.717 -20.564 23.184 1.00 0.00 79 ARG A C 11
ATOM 23715 O O . ARG A 1 99 ? -1.627 -20.982 23.570 1.00 0.00 79 ARG A O 11
ATOM 23736 N N . TYR A 1 100 ? -3.274 -19.439 23.631 1.00 0.00 80 TYR A N 11
ATOM 23737 C CA . TYR A 1 100 ? -2.620 -18.597 24.632 1.00 0.00 80 TYR A CA 11
ATOM 23738 C C . TYR A 1 100 ? -1.318 -18.001 24.099 1.00 0.00 80 TYR A C 11
ATOM 23739 O O . TYR A 1 100 ? -1.107 -16.790 24.175 1.00 0.00 80 TYR A O 11
ATOM 23757 N N . ILE A 1 101 ? -0.443 -18.848 23.566 1.00 0.00 81 ILE A N 11
ATOM 23758 C CA . ILE A 1 101 ? 0.832 -18.375 23.039 1.00 0.00 81 ILE A CA 11
ATOM 23759 C C . ILE A 1 101 ? 0.824 -18.364 21.512 1.00 0.00 81 ILE A C 11
ATOM 23760 O O . ILE A 1 101 ? -0.111 -18.857 20.881 1.00 0.00 81 ILE A O 11
ATOM 23776 N N . SER A 1 102 ? 1.873 -17.794 20.928 1.00 0.00 82 SER A N 11
ATOM 23777 C CA . SER A 1 102 ? 1.981 -17.717 19.475 1.00 0.00 82 SER A CA 11
ATOM 23778 C C . SER A 1 102 ? 1.537 -19.025 18.834 1.00 0.00 82 SER A C 11
ATOM 23779 O O . SER A 1 102 ? 1.864 -20.109 19.318 1.00 0.00 82 SER A O 11
ATOM 23787 N N . VAL A 1 103 ? 0.793 -18.917 17.739 1.00 0.00 83 VAL A N 11
ATOM 23788 C CA . VAL A 1 103 ? 0.313 -20.099 17.036 1.00 0.00 83 VAL A CA 11
ATOM 23789 C C . VAL A 1 103 ? -0.033 -19.759 15.590 1.00 0.00 83 VAL A C 11
ATOM 23790 O O . VAL A 1 103 ? -1.189 -19.857 15.179 1.00 0.00 83 VAL A O 11
ATOM 23803 N N . GLY A 1 104 ? 0.977 -19.359 14.826 1.00 0.00 84 GLY A N 11
ATOM 23804 C CA . GLY A 1 104 ? 0.771 -19.007 13.427 1.00 0.00 84 GLY A CA 11
ATOM 23805 C C . GLY A 1 104 ? 2.043 -19.227 12.618 1.00 0.00 84 GLY A C 11
ATOM 23806 O O . GLY A 1 104 ? 2.020 -19.874 11.570 1.00 0.00 84 GLY A O 11
ATOM 23810 N N . SER A 1 105 ? 3.153 -18.687 13.111 1.00 0.00 85 SER A N 11
ATOM 23811 C CA . SER A 1 105 ? 4.433 -18.833 12.425 1.00 0.00 85 SER A CA 11
ATOM 23812 C C . SER A 1 105 ? 4.364 -18.233 11.024 1.00 0.00 85 SER A C 11
ATOM 23813 O O . SER A 1 105 ? 4.270 -18.958 10.034 1.00 0.00 85 SER A O 11
ATOM 23821 N N . GLN A 1 106 ? 4.412 -16.906 10.949 1.00 0.00 86 GLN A N 11
ATOM 23822 C CA . GLN A 1 106 ? 4.356 -16.223 9.661 1.00 0.00 86 GLN A CA 11
ATOM 23823 C C . GLN A 1 106 ? 5.720 -16.251 8.980 1.00 0.00 86 GLN A C 11
ATOM 23824 O O . GLN A 1 106 ? 6.044 -17.193 8.257 1.00 0.00 86 GLN A O 11
ATOM 23838 N N . ALA A 1 107 ? 6.514 -15.212 9.216 1.00 0.00 87 ALA A N 11
ATOM 23839 C CA . ALA A 1 107 ? 7.842 -15.126 8.621 1.00 0.00 87 ALA A CA 11
ATOM 23840 C C . ALA A 1 107 ? 8.626 -13.970 9.232 1.00 0.00 87 ALA A C 11
ATOM 23841 O O . ALA A 1 107 ? 8.158 -13.315 10.163 1.00 0.00 87 ALA A O 11
ATOM 23848 N N . ASP A 1 108 ? 9.821 -13.723 8.705 1.00 0.00 88 ASP A N 11
ATOM 23849 C CA . ASP A 1 108 ? 10.657 -12.641 9.212 1.00 0.00 88 ASP A CA 11
ATOM 23850 C C . ASP A 1 108 ? 11.542 -12.077 8.105 1.00 0.00 88 ASP A C 11
ATOM 23851 O O . ASP A 1 108 ? 11.795 -10.874 8.053 1.00 0.00 88 ASP A O 11
ATOM 23860 N N . THR A 1 109 ? 12.015 -12.952 7.224 1.00 0.00 89 THR A N 11
ATOM 23861 C CA . THR A 1 109 ? 12.875 -12.522 6.127 1.00 0.00 89 THR A CA 11
ATOM 23862 C C . THR A 1 109 ? 14.111 -11.815 6.673 1.00 0.00 89 THR A C 11
ATOM 23863 O O . THR A 1 109 ? 14.006 -10.762 7.303 1.00 0.00 89 THR A O 11
ATOM 23874 N N . ASN A 1 110 ? 15.279 -12.401 6.435 1.00 0.00 90 ASN A N 11
ATOM 23875 C CA . ASN A 1 110 ? 16.525 -11.816 6.914 1.00 0.00 90 ASN A CA 11
ATOM 23876 C C . ASN A 1 110 ? 17.706 -12.609 6.379 1.00 0.00 90 ASN A C 11
ATOM 23877 O O . ASN A 1 110 ? 18.739 -12.733 7.036 1.00 0.00 90 ASN A O 11
ATOM 23888 N N . VAL A 1 111 ? 17.535 -13.154 5.184 1.00 0.00 91 VAL A N 11
ATOM 23889 C CA . VAL A 1 111 ? 18.577 -13.950 4.560 1.00 0.00 91 VAL A CA 11
ATOM 23890 C C . VAL A 1 111 ? 19.336 -13.142 3.523 1.00 0.00 91 VAL A C 11
ATOM 23891 O O . VAL A 1 111 ? 18.849 -12.124 3.032 1.00 0.00 91 VAL A O 11
ATOM 23904 N N . ILE A 1 112 ? 20.525 -13.619 3.178 1.00 0.00 92 ILE A N 11
ATOM 23905 C CA . ILE A 1 112 ? 21.339 -12.947 2.179 1.00 0.00 92 ILE A CA 11
ATOM 23906 C C . ILE A 1 112 ? 22.647 -13.690 1.959 1.00 0.00 92 ILE A C 11
ATOM 23907 O O . ILE A 1 112 ? 22.776 -14.869 2.288 1.00 0.00 92 ILE A O 11
ATOM 23923 N N . ASP A 1 113 ? 23.607 -12.981 1.397 1.00 0.00 93 ASP A N 11
ATOM 23924 C CA . ASP A 1 113 ? 24.918 -13.554 1.119 1.00 0.00 93 ASP A CA 11
ATOM 23925 C C . ASP A 1 113 ? 25.522 -14.157 2.384 1.00 0.00 93 ASP A C 11
ATOM 23926 O O . ASP A 1 113 ? 26.084 -15.251 2.351 1.00 0.00 93 ASP A O 11
ATOM 23935 N N . LEU A 1 114 ? 25.405 -13.438 3.496 1.00 0.00 94 LEU A N 11
ATOM 23936 C CA . LEU A 1 114 ? 25.949 -13.918 4.762 1.00 0.00 94 LEU A CA 11
ATOM 23937 C C . LEU A 1 114 ? 27.443 -13.621 4.845 1.00 0.00 94 LEU A C 11
ATOM 23938 O O . LEU A 1 114 ? 27.912 -13.006 5.802 1.00 0.00 94 LEU A O 11
ATOM 23954 N N . THR A 1 115 ? 28.186 -14.061 3.833 1.00 0.00 95 THR A N 11
ATOM 23955 C CA . THR A 1 115 ? 29.626 -13.830 3.799 1.00 0.00 95 THR A CA 11
ATOM 23956 C C . THR A 1 115 ? 29.918 -12.376 3.447 1.00 0.00 95 THR A C 11
ATOM 23957 O O . THR A 1 115 ? 30.865 -11.779 3.959 1.00 0.00 95 THR A O 11
ATOM 23968 N N . GLY A 1 116 ? 29.092 -11.813 2.572 1.00 0.00 96 GLY A N 11
ATOM 23969 C CA . GLY A 1 116 ? 29.260 -10.425 2.156 1.00 0.00 96 GLY A CA 11
ATOM 23970 C C . GLY A 1 116 ? 30.730 -10.020 2.177 1.00 0.00 96 GLY A C 11
ATOM 23971 O O . GLY A 1 116 ? 31.084 -8.964 2.699 1.00 0.00 96 GLY A O 11
ATOM 23975 N N . ASP A 1 117 ? 31.580 -10.866 1.604 1.00 0.00 97 ASP A N 11
ATOM 23976 C CA . ASP A 1 117 ? 33.009 -10.581 1.561 1.00 0.00 97 ASP A CA 11
ATOM 23977 C C . ASP A 1 117 ? 33.350 -9.760 0.321 1.00 0.00 97 ASP A C 11
ATOM 23978 O O . ASP A 1 117 ? 32.681 -9.867 -0.707 1.00 0.00 97 ASP A O 11
ATOM 23987 N N . ASP A 1 118 ? 34.390 -8.940 0.425 1.00 0.00 98 ASP A N 11
ATOM 23988 C CA . ASP A 1 118 ? 34.802 -8.105 -0.698 1.00 0.00 98 ASP A CA 11
ATOM 23989 C C . ASP A 1 118 ? 36.079 -8.647 -1.332 1.00 0.00 98 ASP A C 11
ATOM 23990 O O . ASP A 1 118 ? 37.182 -8.219 -0.991 1.00 0.00 98 ASP A O 11
ATOM 23999 N N . LYS A 1 119 ? 35.922 -9.586 -2.261 1.00 0.00 99 LYS A N 11
ATOM 24000 C CA . LYS A 1 119 ? 37.072 -10.171 -2.941 1.00 0.00 99 LYS A CA 11
ATOM 24001 C C . LYS A 1 119 ? 37.563 -9.238 -4.040 1.00 0.00 99 LYS A C 11
ATOM 24002 O O . LYS A 1 119 ? 38.759 -8.965 -4.147 1.00 0.00 99 LYS A O 11
ATOM 24021 N N . ASP A 1 120 ? 36.632 -8.745 -4.851 1.00 0.00 100 ASP A N 11
ATOM 24022 C CA . ASP A 1 120 ? 36.988 -7.838 -5.935 1.00 0.00 100 ASP A CA 11
ATOM 24023 C C . ASP A 1 120 ? 37.854 -6.703 -5.401 1.00 0.00 100 ASP A C 11
ATOM 24024 O O . ASP A 1 120 ? 38.786 -6.252 -6.067 1.00 0.00 100 ASP A O 11
ATOM 24033 N N . ASP A 1 121 ? 37.541 -6.254 -4.191 1.00 0.00 101 ASP A N 11
ATOM 24034 C CA . ASP A 1 121 ? 38.298 -5.176 -3.568 1.00 0.00 101 ASP A CA 11
ATOM 24035 C C . ASP A 1 121 ? 39.587 -5.719 -2.959 1.00 0.00 101 ASP A C 11
ATOM 24036 O O . ASP A 1 121 ? 40.546 -4.978 -2.744 1.00 0.00 101 ASP A O 11
ATOM 24045 N N . LEU A 1 122 ? 39.604 -7.020 -2.682 1.00 0.00 102 LEU A N 11
ATOM 24046 C CA . LEU A 1 122 ? 40.786 -7.643 -2.101 1.00 0.00 102 LEU A CA 11
ATOM 24047 C C . LEU A 1 122 ? 41.943 -7.580 -3.071 1.00 0.00 102 LEU A C 11
ATOM 24048 O O . LEU A 1 122 ? 43.024 -7.091 -2.740 1.00 0.00 102 LEU A O 11
ATOM 24064 N N . GLN A 1 123 ? 41.703 -8.052 -4.273 1.00 0.00 103 GLN A N 11
ATOM 24065 C CA . GLN A 1 123 ? 42.731 -8.020 -5.296 1.00 0.00 103 GLN A CA 11
ATOM 24066 C C . GLN A 1 123 ? 43.394 -6.655 -5.266 1.00 0.00 103 GLN A C 11
ATOM 24067 O O . GLN A 1 123 ? 44.503 -6.462 -5.769 1.00 0.00 103 GLN A O 11
ATOM 24081 N N . ARG A 1 124 ? 42.693 -5.711 -4.647 1.00 0.00 104 ARG A N 11
ATOM 24082 C CA . ARG A 1 124 ? 43.195 -4.350 -4.522 1.00 0.00 104 ARG A CA 11
ATOM 24083 C C . ARG A 1 124 ? 44.111 -4.246 -3.313 1.00 0.00 104 ARG A C 11
ATOM 24084 O O . ARG A 1 124 ? 45.105 -3.523 -3.337 1.00 0.00 104 ARG A O 11
ATOM 24105 N N . ALA A 1 125 ? 43.776 -4.983 -2.260 1.00 0.00 105 ALA A N 11
ATOM 24106 C CA . ALA A 1 125 ? 44.588 -4.974 -1.051 1.00 0.00 105 ALA A CA 11
ATOM 24107 C C . ALA A 1 125 ? 45.993 -5.470 -1.376 1.00 0.00 105 ALA A C 11
ATOM 24108 O O . ALA A 1 125 ? 46.987 -4.922 -0.895 1.00 0.00 105 ALA A O 11
ATOM 24115 N N . ILE A 1 126 ? 46.065 -6.502 -2.213 1.00 0.00 106 ILE A N 11
ATOM 24116 C CA . ILE A 1 126 ? 47.353 -7.055 -2.614 1.00 0.00 106 ILE A CA 11
ATOM 24117 C C . ILE A 1 126 ? 48.096 -6.053 -3.470 1.00 0.00 106 ILE A C 11
ATOM 24118 O O . ILE A 1 126 ? 49.307 -5.872 -3.347 1.00 0.00 106 ILE A O 11
ATOM 24134 N N . ALA A 1 127 ? 47.343 -5.407 -4.332 1.00 0.00 107 ALA A N 11
ATOM 24135 C CA . ALA A 1 127 ? 47.893 -4.405 -5.228 1.00 0.00 107 ALA A CA 11
ATOM 24136 C C . ALA A 1 127 ? 48.342 -3.180 -4.437 1.00 0.00 107 ALA A C 11
ATOM 24137 O O . ALA A 1 127 ? 49.328 -2.528 -4.785 1.00 0.00 107 ALA A O 11
ATOM 24144 N N . LEU A 1 128 ? 47.614 -2.881 -3.366 1.00 0.00 108 LEU A N 11
ATOM 24145 C CA . LEU A 1 128 ? 47.943 -1.739 -2.525 1.00 0.00 108 LEU A CA 11
ATOM 24146 C C . LEU A 1 128 ? 49.355 -1.884 -1.973 1.00 0.00 108 LEU A C 11
ATOM 24147 O O . LEU A 1 128 ? 50.114 -0.916 -1.918 1.00 0.00 108 LEU A O 11
ATOM 24163 N N . SER A 1 129 ? 49.707 -3.101 -1.569 1.00 0.00 109 SER A N 11
ATOM 24164 C CA . SER A 1 129 ? 51.036 -3.354 -1.031 1.00 0.00 109 SER A CA 11
ATOM 24165 C C . SER A 1 129 ? 52.068 -3.327 -2.146 1.00 0.00 109 SER A C 11
ATOM 24166 O O . SER A 1 129 ? 53.102 -2.668 -2.032 1.00 0.00 109 SER A O 11
ATOM 24174 N N . LEU A 1 130 ? 51.776 -4.030 -3.233 1.00 0.00 110 LEU A N 11
ATOM 24175 C CA . LEU A 1 130 ? 52.685 -4.052 -4.367 1.00 0.00 110 LEU A CA 11
ATOM 24176 C C . LEU A 1 130 ? 53.093 -2.627 -4.707 1.00 0.00 110 LEU A C 11
ATOM 24177 O O . LEU A 1 130 ? 54.095 -2.391 -5.385 1.00 0.00 110 LEU A O 11
ATOM 24193 N N . ALA A 1 131 ? 52.300 -1.678 -4.221 1.00 0.00 111 ALA A N 11
ATOM 24194 C CA . ALA A 1 131 ? 52.570 -0.266 -4.464 1.00 0.00 111 ALA A CA 11
ATOM 24195 C C . ALA A 1 131 ? 53.557 0.267 -3.435 1.00 0.00 111 ALA A C 11
ATOM 24196 O O . ALA A 1 131 ? 54.583 0.850 -3.787 1.00 0.00 111 ALA A O 11
ATOM 24203 N N . GLU A 1 132 ? 53.244 0.058 -2.161 1.00 0.00 112 GLU A N 11
ATOM 24204 C CA . GLU A 1 132 ? 54.117 0.517 -1.091 1.00 0.00 112 GLU A CA 11
ATOM 24205 C C . GLU A 1 132 ? 55.556 0.126 -1.398 1.00 0.00 112 GLU A C 11
ATOM 24206 O O . GLU A 1 132 ? 56.502 0.714 -0.874 1.00 0.00 112 GLU A O 11
ATOM 24218 N N . SER A 1 133 ? 55.710 -0.870 -2.262 1.00 0.00 113 SER A N 11
ATOM 24219 C CA . SER A 1 133 ? 57.034 -1.333 -2.648 1.00 0.00 113 SER A CA 11
ATOM 24220 C C . SER A 1 133 ? 57.548 -0.519 -3.824 1.00 0.00 113 SER A C 11
ATOM 24221 O O . SER A 1 133 ? 58.634 0.059 -3.762 1.00 0.00 113 SER A O 11
ATOM 24229 N N . ASN A 1 134 ? 56.759 -0.459 -4.891 1.00 0.00 114 ASN A N 11
ATOM 24230 C CA . ASN A 1 134 ? 57.157 0.313 -6.059 1.00 0.00 114 ASN A CA 11
ATOM 24231 C C . ASN A 1 134 ? 57.619 1.692 -5.611 1.00 0.00 114 ASN A C 11
ATOM 24232 O O . ASN A 1 134 ? 58.219 2.443 -6.379 1.00 0.00 114 ASN A O 11
ATOM 24243 N N . ARG A 1 135 ? 57.346 2.000 -4.347 1.00 0.00 115 ARG A N 11
ATOM 24244 C CA . ARG A 1 135 ? 57.746 3.276 -3.770 1.00 0.00 115 ARG A CA 11
ATOM 24245 C C . ARG A 1 135 ? 59.080 3.103 -3.058 1.00 0.00 115 ARG A C 11
ATOM 24246 O O . ARG A 1 135 ? 59.976 3.939 -3.173 1.00 0.00 115 ARG A O 11
ATOM 24267 N N . ALA A 1 136 ? 59.204 1.994 -2.338 1.00 0.00 116 ALA A N 11
ATOM 24268 C CA . ALA A 1 136 ? 60.434 1.687 -1.621 1.00 0.00 116 ALA A CA 11
ATOM 24269 C C . ALA A 1 136 ? 61.425 1.025 -2.570 1.00 0.00 116 ALA A C 11
ATOM 24270 O O . ALA A 1 136 ? 62.360 0.347 -2.141 1.00 0.00 116 ALA A O 11
ATOM 24277 N N . PHE A 1 137 ? 61.205 1.224 -3.867 1.00 0.00 117 PHE A N 11
ATOM 24278 C CA . PHE A 1 137 ? 62.070 0.642 -4.882 1.00 0.00 117 PHE A CA 11
ATOM 24279 C C . PHE A 1 137 ? 62.043 1.486 -6.152 1.00 0.00 117 PHE A C 11
ATOM 24280 O O . PHE A 1 137 ? 61.238 2.408 -6.280 1.00 0.00 117 PHE A O 11
ATOM 24297 N N . ARG A 1 138 ? 62.928 1.160 -7.086 1.00 0.00 118 ARG A N 11
ATOM 24298 C CA . ARG A 1 138 ? 63.007 1.886 -8.348 1.00 0.00 118 ARG A CA 11
ATOM 24299 C C . ARG A 1 138 ? 64.185 1.375 -9.169 1.00 0.00 118 ARG A C 11
ATOM 24300 O O . ARG A 1 138 ? 64.041 1.044 -10.346 1.00 0.00 118 ARG A O 11
ATOM 24321 N N . GLU A 1 139 ? 65.350 1.311 -8.532 1.00 0.00 119 GLU A N 11
ATOM 24322 C CA . GLU A 1 139 ? 66.556 0.837 -9.202 1.00 0.00 119 GLU A CA 11
ATOM 24323 C C . GLU A 1 139 ? 66.704 1.476 -10.578 1.00 0.00 119 GLU A C 11
ATOM 24324 O O . GLU A 1 139 ? 67.594 1.113 -11.347 1.00 0.00 119 GLU A O 11
ATOM 24336 N N . THR A 1 140 ? 65.830 2.430 -10.886 1.00 0.00 120 THR A N 11
ATOM 24337 C CA . THR A 1 140 ? 65.882 3.108 -12.176 1.00 0.00 120 THR A CA 11
ATOM 24338 C C . THR A 1 140 ? 67.308 3.555 -12.485 1.00 0.00 120 THR A C 11
ATOM 24339 O O . THR A 1 140 ? 67.850 3.242 -13.544 1.00 0.00 120 THR A O 11
ATOM 24350 N N . GLY A 1 141 ? 67.911 4.282 -11.549 1.00 0.00 121 GLY A N 11
ATOM 24351 C CA . GLY A 1 141 ? 69.277 4.764 -11.732 1.00 0.00 121 GLY A CA 11
ATOM 24352 C C . GLY A 1 141 ? 69.307 5.991 -12.635 1.00 0.00 121 GLY A C 11
ATOM 24353 O O . GLY A 1 141 ? 69.367 5.873 -13.859 1.00 0.00 121 GLY A O 11
ATOM 24357 N N . ILE A 1 142 ? 69.265 7.171 -12.023 1.00 0.00 122 ILE A N 11
ATOM 24358 C CA . ILE A 1 142 ? 69.287 8.416 -12.784 1.00 0.00 122 ILE A CA 11
ATOM 24359 C C . ILE A 1 142 ? 69.997 9.511 -11.995 1.00 0.00 122 ILE A C 11
ATOM 24360 O O . ILE A 1 142 ? 69.657 9.781 -10.843 1.00 0.00 122 ILE A O 11
ATOM 24376 N N . THR A 1 143 ? 70.982 10.141 -12.626 1.00 0.00 123 THR A N 11
ATOM 24377 C CA . THR A 1 143 ? 71.733 11.208 -11.977 1.00 0.00 123 THR A CA 11
ATOM 24378 C C . THR A 1 143 ? 72.269 12.189 -13.014 1.00 0.00 123 THR A C 11
ATOM 24379 O O . THR A 1 143 ? 72.441 11.840 -14.182 1.00 0.00 123 THR A O 11
ATOM 24390 N N . ASP A 1 144 ? 72.531 13.418 -12.581 1.00 0.00 124 ASP A N 11
ATOM 24391 C CA . ASP A 1 144 ? 73.046 14.440 -13.484 1.00 0.00 124 ASP A CA 11
ATOM 24392 C C . ASP A 1 144 ? 74.502 14.752 -13.161 1.00 0.00 124 ASP A C 11
ATOM 24393 O O . ASP A 1 144 ? 75.314 14.971 -14.061 1.00 0.00 124 ASP A O 11
ATOM 24402 N N . GLU A 1 145 ? 74.829 14.769 -11.873 1.00 0.00 125 GLU A N 11
ATOM 24403 C CA . GLU A 1 145 ? 76.193 15.054 -11.448 1.00 0.00 125 GLU A CA 11
ATOM 24404 C C . GLU A 1 145 ? 77.185 14.185 -12.218 1.00 0.00 125 GLU A C 11
ATOM 24405 O O . GLU A 1 145 ? 78.305 14.610 -12.499 1.00 0.00 125 GLU A O 11
ATOM 24417 N N . GLU A 1 146 ? 76.763 12.971 -12.563 1.00 0.00 126 GLU A N 11
ATOM 24418 C CA . GLU A 1 146 ? 77.624 12.061 -13.308 1.00 0.00 126 GLU A CA 11
ATOM 24419 C C . GLU A 1 146 ? 77.995 12.672 -14.654 1.00 0.00 126 GLU A C 11
ATOM 24420 O O . GLU A 1 146 ? 79.083 12.433 -15.181 1.00 0.00 126 GLU A O 11
ATOM 24432 N N . GLN A 1 147 ? 77.082 13.467 -15.202 1.00 0.00 127 GLN A N 11
ATOM 24433 C CA . GLN A 1 147 ? 77.318 14.118 -16.484 1.00 0.00 127 GLN A CA 11
ATOM 24434 C C . GLN A 1 147 ? 78.320 15.257 -16.327 1.00 0.00 127 GLN A C 11
ATOM 24435 O O . GLN A 1 147 ? 79.157 15.487 -17.201 1.00 0.00 127 GLN A O 11
ATOM 24449 N N . ALA A 1 148 ? 78.229 15.967 -15.206 1.00 0.00 128 ALA A N 11
ATOM 24450 C CA . ALA A 1 148 ? 79.134 17.080 -14.944 1.00 0.00 128 ALA A CA 11
ATOM 24451 C C . ALA A 1 148 ? 80.570 16.583 -14.820 1.00 0.00 128 ALA A C 11
ATOM 24452 O O . ALA A 1 148 ? 81.422 16.905 -15.649 1.00 0.00 128 ALA A O 11
ATOM 24459 N N . ILE A 1 149 ? 80.833 15.795 -13.781 1.00 0.00 129 ILE A N 11
ATOM 24460 C CA . ILE A 1 149 ? 82.170 15.257 -13.562 1.00 0.00 129 ILE A CA 11
ATOM 24461 C C . ILE A 1 149 ? 82.733 14.686 -14.860 1.00 0.00 129 ILE A C 11
ATOM 24462 O O . ILE A 1 149 ? 83.941 14.734 -15.097 1.00 0.00 129 ILE A O 11
ATOM 24478 N N . SER A 1 150 ? 81.852 14.145 -15.694 1.00 0.00 130 SER A N 11
ATOM 24479 C CA . SER A 1 150 ? 82.270 13.564 -16.964 1.00 0.00 130 SER A CA 11
ATOM 24480 C C . SER A 1 150 ? 82.884 14.630 -17.867 1.00 0.00 130 SER A C 11
ATOM 24481 O O . SER A 1 150 ? 83.853 14.370 -18.579 1.00 0.00 130 SER A O 11
ATOM 24489 N N . ARG A 1 151 ? 82.312 15.829 -17.831 1.00 0.00 131 ARG A N 11
ATOM 24490 C CA . ARG A 1 151 ? 82.812 16.928 -18.650 1.00 0.00 131 ARG A CA 11
ATOM 24491 C C . ARG A 1 151 ? 84.213 17.331 -18.202 1.00 0.00 131 ARG A C 11
ATOM 24492 O O . ARG A 1 151 ? 85.077 17.633 -19.026 1.00 0.00 131 ARG A O 11
ATOM 24513 N N . VAL A 1 152 ? 84.430 17.333 -16.892 1.00 0.00 132 VAL A N 11
ATOM 24514 C CA . VAL A 1 152 ? 85.731 17.701 -16.343 1.00 0.00 132 VAL A CA 11
ATOM 24515 C C . VAL A 1 152 ? 86.825 16.798 -16.902 1.00 0.00 132 VAL A C 11
ATOM 24516 O O . VAL A 1 152 ? 87.788 17.273 -17.505 1.00 0.00 132 VAL A O 11
ATOM 24529 N N . LEU A 1 153 ? 86.669 15.494 -16.697 1.00 0.00 133 LEU A N 11
ATOM 24530 C CA . LEU A 1 153 ? 87.650 14.529 -17.181 1.00 0.00 133 LEU A CA 11
ATOM 24531 C C . LEU A 1 153 ? 87.989 14.793 -18.646 1.00 0.00 133 LEU A C 11
ATOM 24532 O O . LEU A 1 153 ? 89.145 15.038 -18.990 1.00 0.00 133 LEU A O 11
ATOM 24548 N N . GLU A 1 154 ? 86.974 14.735 -19.503 1.00 0.00 134 GLU A N 11
ATOM 24549 C CA . GLU A 1 154 ? 87.175 14.963 -20.931 1.00 0.00 134 GLU A CA 11
ATOM 24550 C C . GLU A 1 154 ? 87.907 16.280 -21.173 1.00 0.00 134 GLU A C 11
ATOM 24551 O O . GLU A 1 154 ? 88.978 16.302 -21.780 1.00 0.00 134 GLU A O 11
ATOM 24563 N N . ALA A 1 155 ? 87.321 17.374 -20.700 1.00 0.00 135 ALA A N 11
ATOM 24564 C CA . ALA A 1 155 ? 87.924 18.689 -20.878 1.00 0.00 135 ALA A CA 11
ATOM 24565 C C . ALA A 1 155 ? 89.380 18.685 -20.422 1.00 0.00 135 ALA A C 11
ATOM 24566 O O . ALA A 1 155 ? 90.215 19.402 -20.975 1.00 0.00 135 ALA A O 11
ATOM 24573 N N . SER A 1 156 ? 89.682 17.878 -19.410 1.00 0.00 136 SER A N 11
ATOM 24574 C CA . SER A 1 156 ? 91.044 17.801 -18.891 1.00 0.00 136 SER A CA 11
ATOM 24575 C C . SER A 1 156 ? 91.827 16.687 -19.582 1.00 0.00 136 SER A C 11
ATOM 24576 O O . SER A 1 156 ? 93.026 16.525 -19.353 1.00 0.00 136 SER A O 11
ATOM 24584 N N . ILE A 1 157 ? 91.145 15.923 -20.429 1.00 0.00 137 ILE A N 11
ATOM 24585 C CA . ILE A 1 157 ? 91.794 14.832 -21.147 1.00 0.00 137 ILE A CA 11
ATOM 24586 C C . ILE A 1 157 ? 91.835 15.128 -22.643 1.00 0.00 137 ILE A C 11
ATOM 24587 O O . ILE A 1 157 ? 92.891 15.433 -23.196 1.00 0.00 137 ILE A O 11
ATOM 24603 N N . ALA A 1 158 ? 90.678 15.035 -23.291 1.00 0.00 138 ALA A N 11
ATOM 24604 C CA . ALA A 1 158 ? 90.595 15.295 -24.725 1.00 0.00 138 ALA A CA 11
ATOM 24605 C C . ALA A 1 158 ? 91.495 14.334 -25.495 1.00 0.00 138 ALA A C 11
ATOM 24606 O O . ALA A 1 158 ? 92.700 14.558 -25.606 1.00 0.00 138 ALA A O 11
ATOM 24613 N N . GLU A 1 159 ? 90.891 13.270 -26.024 1.00 0.00 139 GLU A N 11
ATOM 24614 C CA . GLU A 1 159 ? 91.617 12.263 -26.792 1.00 0.00 139 GLU A CA 11
ATOM 24615 C C . GLU A 1 159 ? 93.127 12.404 -26.624 1.00 0.00 139 GLU A C 11
ATOM 24616 O O . GLU A 1 159 ? 93.627 12.565 -25.509 1.00 0.00 139 GLU A O 11
ATOM 24628 N N . ASN A 1 160 ? 93.850 12.334 -27.738 1.00 0.00 140 ASN A N 11
ATOM 24629 C CA . ASN A 1 160 ? 95.305 12.451 -27.706 1.00 0.00 140 ASN A CA 11
ATOM 24630 C C . ASN A 1 160 ? 95.919 11.869 -28.975 1.00 0.00 140 ASN A C 11
ATOM 24631 O O . ASN A 1 160 ? 95.212 11.567 -29.937 1.00 0.00 140 ASN A O 11
ATOM 24642 N N . LYS A 1 161 ? 97.240 11.713 -28.967 1.00 0.00 141 LYS A N 11
ATOM 24643 C CA . LYS A 1 161 ? 97.943 11.161 -30.119 1.00 0.00 141 LYS A CA 11
ATOM 24644 C C . LYS A 1 161 ? 97.259 11.573 -31.419 1.00 0.00 141 LYS A C 11
ATOM 24645 O O . LYS A 1 161 ? 96.708 10.735 -32.133 1.00 0.00 141 LYS A O 11
ATOM 24664 N N . ALA A 1 162 ? 97.299 12.866 -31.721 1.00 0.00 142 ALA A N 11
ATOM 24665 C CA . ALA A 1 162 ? 96.680 13.374 -32.940 1.00 0.00 142 ALA A CA 11
ATOM 24666 C C . ALA A 1 162 ? 97.130 12.559 -34.148 1.00 0.00 142 ALA A C 11
ATOM 24667 O O . ALA A 1 162 ? 96.441 12.513 -35.168 1.00 0.00 142 ALA A O 11
ATOM 24674 N N . CYS A 1 163 ? 98.289 11.919 -34.029 1.00 0.00 143 CYS A N 11
ATOM 24675 C CA . CYS A 1 163 ? 98.822 11.109 -35.119 1.00 0.00 143 CYS A CA 11
ATOM 24676 C C . CYS A 1 163 ? 100.336 10.983 -35.003 1.00 0.00 143 CYS A C 11
ATOM 24677 O O . CYS A 1 163 ? 100.930 11.404 -34.010 1.00 0.00 143 CYS A O 11
ATOM 24685 N N . LEU A 1 164 ? 100.956 10.402 -36.025 1.00 0.00 144 LEU A N 11
ATOM 24686 C CA . LEU A 1 164 ? 102.404 10.226 -36.025 1.00 0.00 144 LEU A CA 11
ATOM 24687 C C . LEU A 1 164 ? 102.904 9.873 -37.423 1.00 0.00 144 LEU A C 11
ATOM 24688 O O . LEU A 1 164 ? 103.757 8.999 -37.585 1.00 0.00 144 LEU A O 11
ATOM 24704 N N . LYS A 1 165 ? 102.371 10.558 -38.429 1.00 0.00 145 LYS A N 11
ATOM 24705 C CA . LYS A 1 165 ? 102.773 10.307 -39.809 1.00 0.00 145 LYS A CA 11
ATOM 24706 C C . LYS A 1 165 ? 103.599 11.472 -40.347 1.00 0.00 145 LYS A C 11
ATOM 24707 O O . LYS A 1 165 ? 103.097 12.588 -40.486 1.00 0.00 145 LYS A O 11
ATOM 24726 N N . ARG A 1 166 ? 104.865 11.206 -40.648 1.00 0.00 146 ARG A N 11
ATOM 24727 C CA . ARG A 1 166 ? 105.748 12.242 -41.171 1.00 0.00 146 ARG A CA 11
ATOM 24728 C C . ARG A 1 166 ? 105.385 12.573 -42.615 1.00 0.00 146 ARG A C 11
ATOM 24729 O O . ARG A 1 166 ? 104.940 13.682 -42.855 1.00 0.00 146 ARG A O 11
ATOM 24751 N N . MET A 1 21 ? -24.383 4.881 9.324 1.00 0.00 1 MET A N 12
ATOM 24752 C CA . MET A 1 21 ? -24.131 3.555 8.692 1.00 0.00 1 MET A CA 12
ATOM 24753 C C . MET A 1 21 ? -25.291 3.206 7.764 1.00 0.00 1 MET A C 12
ATOM 24754 O O . MET A 1 21 ? -25.113 2.495 6.774 1.00 0.00 1 MET A O 12
ATOM 24768 N N . THR A 1 22 ? -26.476 3.710 8.090 1.00 0.00 2 THR A N 12
ATOM 24769 C CA . THR A 1 22 ? -27.659 3.444 7.278 1.00 0.00 2 THR A CA 12
ATOM 24770 C C . THR A 1 22 ? -28.680 4.565 7.436 1.00 0.00 2 THR A C 12
ATOM 24771 O O . THR A 1 22 ? -29.648 4.435 8.185 1.00 0.00 2 THR A O 12
ATOM 24782 N N . VAL A 1 23 ? -28.454 5.668 6.729 1.00 0.00 3 VAL A N 12
ATOM 24783 C CA . VAL A 1 23 ? -29.358 6.808 6.802 1.00 0.00 3 VAL A CA 12
ATOM 24784 C C . VAL A 1 23 ? -30.808 6.361 6.643 1.00 0.00 3 VAL A C 12
ATOM 24785 O O . VAL A 1 23 ? -31.733 7.157 6.801 1.00 0.00 3 VAL A O 12
ATOM 24798 N N . GLU A 1 24 ? -30.996 5.084 6.333 1.00 0.00 4 GLU A N 12
ATOM 24799 C CA . GLU A 1 24 ? -32.338 4.542 6.159 1.00 0.00 4 GLU A CA 12
ATOM 24800 C C . GLU A 1 24 ? -32.276 3.082 5.719 1.00 0.00 4 GLU A C 12
ATOM 24801 O O . GLU A 1 24 ? -31.554 2.735 4.785 1.00 0.00 4 GLU A O 12
ATOM 24813 N N . GLN A 1 25 ? -33.041 2.233 6.398 1.00 0.00 5 GLN A N 12
ATOM 24814 C CA . GLN A 1 25 ? -33.071 0.813 6.068 1.00 0.00 5 GLN A CA 12
ATOM 24815 C C . GLN A 1 25 ? -34.477 0.395 5.647 1.00 0.00 5 GLN A C 12
ATOM 24816 O O . GLN A 1 25 ? -35.278 1.225 5.218 1.00 0.00 5 GLN A O 12
ATOM 24830 N N . ASN A 1 26 ? -34.770 -0.897 5.768 1.00 0.00 6 ASN A N 12
ATOM 24831 C CA . ASN A 1 26 ? -36.081 -1.412 5.394 1.00 0.00 6 ASN A CA 12
ATOM 24832 C C . ASN A 1 26 ? -36.323 -1.205 3.900 1.00 0.00 6 ASN A C 12
ATOM 24833 O O . ASN A 1 26 ? -35.503 -1.602 3.073 1.00 0.00 6 ASN A O 12
ATOM 24844 N N . VAL A 1 27 ? -37.448 -0.588 3.558 1.00 0.00 7 VAL A N 12
ATOM 24845 C CA . VAL A 1 27 ? -37.776 -0.344 2.161 1.00 0.00 7 VAL A CA 12
ATOM 24846 C C . VAL A 1 27 ? -38.738 0.833 2.036 1.00 0.00 7 VAL A C 12
ATOM 24847 O O . VAL A 1 27 ? -38.535 1.723 1.211 1.00 0.00 7 VAL A O 12
ATOM 24860 N N . LEU A 1 28 ? -39.779 0.832 2.866 1.00 0.00 8 LEU A N 12
ATOM 24861 C CA . LEU A 1 28 ? -40.770 1.906 2.852 1.00 0.00 8 LEU A CA 12
ATOM 24862 C C . LEU A 1 28 ? -40.797 2.608 1.499 1.00 0.00 8 LEU A C 12
ATOM 24863 O O . LEU A 1 28 ? -39.927 3.420 1.187 1.00 0.00 8 LEU A O 12
ATOM 24879 N N . GLN A 1 29 ? -41.808 2.289 0.706 1.00 0.00 9 GLN A N 12
ATOM 24880 C CA . GLN A 1 29 ? -41.954 2.889 -0.614 1.00 0.00 9 GLN A CA 12
ATOM 24881 C C . GLN A 1 29 ? -42.586 4.274 -0.510 1.00 0.00 9 GLN A C 12
ATOM 24882 O O . GLN A 1 29 ? -43.651 4.524 -1.076 1.00 0.00 9 GLN A O 12
ATOM 24896 N N . GLN A 1 30 ? -41.924 5.170 0.213 1.00 0.00 10 GLN A N 12
ATOM 24897 C CA . GLN A 1 30 ? -42.431 6.526 0.381 1.00 0.00 10 GLN A CA 12
ATOM 24898 C C . GLN A 1 30 ? -42.220 7.337 -0.893 1.00 0.00 10 GLN A C 12
ATOM 24899 O O . GLN A 1 30 ? -41.152 7.285 -1.503 1.00 0.00 10 GLN A O 12
ATOM 24913 N N . SER A 1 31 ? -43.245 8.084 -1.290 1.00 0.00 11 SER A N 12
ATOM 24914 C CA . SER A 1 31 ? -43.157 8.900 -2.493 1.00 0.00 11 SER A CA 12
ATOM 24915 C C . SER A 1 31 ? -42.030 9.920 -2.369 1.00 0.00 11 SER A C 12
ATOM 24916 O O . SER A 1 31 ? -42.275 11.122 -2.270 1.00 0.00 11 SER A O 12
ATOM 24924 N N . ALA A 1 32 ? -40.795 9.430 -2.371 1.00 0.00 12 ALA A N 12
ATOM 24925 C CA . ALA A 1 32 ? -39.633 10.305 -2.255 1.00 0.00 12 ALA A CA 12
ATOM 24926 C C . ALA A 1 32 ? -39.677 11.401 -3.316 1.00 0.00 12 ALA A C 12
ATOM 24927 O O . ALA A 1 32 ? -38.987 12.414 -3.204 1.00 0.00 12 ALA A O 12
ATOM 24934 N N . ALA A 1 33 ? -40.489 11.191 -4.346 1.00 0.00 13 ALA A N 12
ATOM 24935 C CA . ALA A 1 33 ? -40.611 12.169 -5.421 1.00 0.00 13 ALA A CA 12
ATOM 24936 C C . ALA A 1 33 ? -41.403 13.386 -4.953 1.00 0.00 13 ALA A C 12
ATOM 24937 O O . ALA A 1 33 ? -41.181 14.502 -5.423 1.00 0.00 13 ALA A O 12
ATOM 24944 N N . GLN A 1 34 ? -42.328 13.163 -4.024 1.00 0.00 14 GLN A N 12
ATOM 24945 C CA . GLN A 1 34 ? -43.146 14.251 -3.499 1.00 0.00 14 GLN A CA 12
ATOM 24946 C C . GLN A 1 34 ? -42.268 15.344 -2.901 1.00 0.00 14 GLN A C 12
ATOM 24947 O O . GLN A 1 34 ? -42.658 16.511 -2.853 1.00 0.00 14 GLN A O 12
ATOM 24961 N N . LYS A 1 35 ? -41.082 14.958 -2.443 1.00 0.00 15 LYS A N 12
ATOM 24962 C CA . LYS A 1 35 ? -40.155 15.912 -1.844 1.00 0.00 15 LYS A CA 12
ATOM 24963 C C . LYS A 1 35 ? -39.314 16.593 -2.919 1.00 0.00 15 LYS A C 12
ATOM 24964 O O . LYS A 1 35 ? -38.724 17.648 -2.684 1.00 0.00 15 LYS A O 12
ATOM 24983 N N . HIS A 1 36 ? -39.260 15.982 -4.098 1.00 0.00 16 HIS A N 12
ATOM 24984 C CA . HIS A 1 36 ? -38.486 16.537 -5.203 1.00 0.00 16 HIS A CA 12
ATOM 24985 C C . HIS A 1 36 ? -39.276 17.632 -5.912 1.00 0.00 16 HIS A C 12
ATOM 24986 O O . HIS A 1 36 ? -38.701 18.488 -6.584 1.00 0.00 16 HIS A O 12
ATOM 25000 N N . GLN A 1 37 ? -40.596 17.596 -5.763 1.00 0.00 17 GLN A N 12
ATOM 25001 C CA . GLN A 1 37 ? -41.451 18.590 -6.401 1.00 0.00 17 GLN A CA 12
ATOM 25002 C C . GLN A 1 37 ? -40.956 20.000 -6.100 1.00 0.00 17 GLN A C 12
ATOM 25003 O O . GLN A 1 37 ? -41.202 20.933 -6.865 1.00 0.00 17 GLN A O 12
ATOM 25017 N N . GLN A 1 38 ? -40.261 20.149 -4.977 1.00 0.00 18 GLN A N 12
ATOM 25018 C CA . GLN A 1 38 ? -39.741 21.451 -4.581 1.00 0.00 18 GLN A CA 12
ATOM 25019 C C . GLN A 1 38 ? -38.824 22.019 -5.660 1.00 0.00 18 GLN A C 12
ATOM 25020 O O . GLN A 1 38 ? -39.068 23.105 -6.186 1.00 0.00 18 GLN A O 12
ATOM 25034 N N . THR A 1 39 ? -37.768 21.281 -5.984 1.00 0.00 19 THR A N 12
ATOM 25035 C CA . THR A 1 39 ? -36.822 21.726 -7.001 1.00 0.00 19 THR A CA 12
ATOM 25036 C C . THR A 1 39 ? -37.430 21.587 -8.386 1.00 0.00 19 THR A C 12
ATOM 25037 O O . THR A 1 39 ? -37.280 22.460 -9.242 1.00 0.00 19 THR A O 12
ATOM 25048 N N . PHE A 1 40 ? -38.120 20.484 -8.585 1.00 0.00 20 PHE A N 12
ATOM 25049 C CA . PHE A 1 40 ? -38.771 20.211 -9.860 1.00 0.00 20 PHE A CA 12
ATOM 25050 C C . PHE A 1 40 ? -39.608 21.408 -10.288 1.00 0.00 20 PHE A C 12
ATOM 25051 O O . PHE A 1 40 ? -39.371 22.010 -11.334 1.00 0.00 20 PHE A O 12
ATOM 25068 N N . LEU A 1 41 ? -40.589 21.744 -9.462 1.00 0.00 21 LEU A N 12
ATOM 25069 C CA . LEU A 1 41 ? -41.469 22.871 -9.744 1.00 0.00 21 LEU A CA 12
ATOM 25070 C C . LEU A 1 41 ? -40.658 24.152 -9.862 1.00 0.00 21 LEU A C 12
ATOM 25071 O O . LEU A 1 41 ? -40.795 24.896 -10.833 1.00 0.00 21 LEU A O 12
ATOM 25087 N N . ASN A 1 42 ? -39.800 24.400 -8.877 1.00 0.00 22 ASN A N 12
ATOM 25088 C CA . ASN A 1 42 ? -38.966 25.593 -8.905 1.00 0.00 22 ASN A CA 12
ATOM 25089 C C . ASN A 1 42 ? -38.382 25.763 -10.299 1.00 0.00 22 ASN A C 12
ATOM 25090 O O . ASN A 1 42 ? -38.330 26.869 -10.839 1.00 0.00 22 ASN A O 12
ATOM 25101 N N . GLN A 1 43 ? -37.963 24.647 -10.882 1.00 0.00 23 GLN A N 12
ATOM 25102 C CA . GLN A 1 43 ? -37.402 24.666 -12.226 1.00 0.00 23 GLN A CA 12
ATOM 25103 C C . GLN A 1 43 ? -38.472 25.083 -13.228 1.00 0.00 23 GLN A C 12
ATOM 25104 O O . GLN A 1 43 ? -38.268 26.000 -14.022 1.00 0.00 23 GLN A O 12
ATOM 25118 N N . LEU A 1 44 ? -39.611 24.393 -13.183 1.00 0.00 24 LEU A N 12
ATOM 25119 C CA . LEU A 1 44 ? -40.718 24.674 -14.088 1.00 0.00 24 LEU A CA 12
ATOM 25120 C C . LEU A 1 44 ? -40.944 26.173 -14.217 1.00 0.00 24 LEU A C 12
ATOM 25121 O O . LEU A 1 44 ? -41.411 26.650 -15.248 1.00 0.00 24 LEU A O 12
ATOM 25137 N N . ARG A 1 45 ? -40.596 26.911 -13.177 1.00 0.00 25 ARG A N 12
ATOM 25138 C CA . ARG A 1 45 ? -40.744 28.358 -13.202 1.00 0.00 25 ARG A CA 12
ATOM 25139 C C . ARG A 1 45 ? -39.492 28.995 -13.807 1.00 0.00 25 ARG A C 12
ATOM 25140 O O . ARG A 1 45 ? -39.522 30.129 -14.283 1.00 0.00 25 ARG A O 12
ATOM 25161 N N . GLU A 1 46 ? -38.384 28.260 -13.742 1.00 0.00 26 GLU A N 12
ATOM 25162 C CA . GLU A 1 46 ? -37.099 28.760 -14.243 1.00 0.00 26 GLU A CA 12
ATOM 25163 C C . GLU A 1 46 ? -36.847 28.480 -15.735 1.00 0.00 26 GLU A C 12
ATOM 25164 O O . GLU A 1 46 ? -36.557 29.404 -16.495 1.00 0.00 26 GLU A O 12
ATOM 25176 N N . ILE A 1 47 ? -36.896 27.208 -16.144 1.00 0.00 27 ILE A N 12
ATOM 25177 C CA . ILE A 1 47 ? -36.600 26.854 -17.544 1.00 0.00 27 ILE A CA 12
ATOM 25178 C C . ILE A 1 47 ? -37.441 27.662 -18.519 1.00 0.00 27 ILE A C 12
ATOM 25179 O O . ILE A 1 47 ? -36.913 28.371 -19.376 1.00 0.00 27 ILE A O 12
ATOM 25195 N N . THR A 1 48 ? -38.751 27.528 -18.395 1.00 0.00 28 THR A N 12
ATOM 25196 C CA . THR A 1 48 ? -39.667 28.225 -19.282 1.00 0.00 28 THR A CA 12
ATOM 25197 C C . THR A 1 48 ? -39.860 29.660 -18.817 1.00 0.00 28 THR A C 12
ATOM 25198 O O . THR A 1 48 ? -40.385 30.500 -19.548 1.00 0.00 28 THR A O 12
ATOM 25209 N N . GLY A 1 49 ? -39.422 29.932 -17.595 1.00 0.00 29 GLY A N 12
ATOM 25210 C CA . GLY A 1 49 ? -39.541 31.270 -17.028 1.00 0.00 29 GLY A CA 12
ATOM 25211 C C . GLY A 1 49 ? -41.005 31.630 -16.840 1.00 0.00 29 GLY A C 12
ATOM 25212 O O . GLY A 1 49 ? -41.394 32.792 -16.962 1.00 0.00 29 GLY A O 12
ATOM 25216 N N . ILE A 1 50 ? -41.813 30.617 -16.560 1.00 0.00 30 ILE A N 12
ATOM 25217 C CA . ILE A 1 50 ? -43.243 30.823 -16.376 1.00 0.00 30 ILE A CA 12
ATOM 25218 C C . ILE A 1 50 ? -43.558 31.115 -14.910 1.00 0.00 30 ILE A C 12
ATOM 25219 O O . ILE A 1 50 ? -42.832 30.692 -14.011 1.00 0.00 30 ILE A O 12
ATOM 25235 N N . ASN A 1 51 ? -44.645 31.846 -14.682 1.00 0.00 31 ASN A N 12
ATOM 25236 C CA . ASN A 1 51 ? -45.050 32.200 -13.325 1.00 0.00 31 ASN A CA 12
ATOM 25237 C C . ASN A 1 51 ? -46.250 31.368 -12.885 1.00 0.00 31 ASN A C 12
ATOM 25238 O O . ASN A 1 51 ? -46.329 30.942 -11.735 1.00 0.00 31 ASN A O 12
ATOM 25249 N N . ASP A 1 52 ? -47.183 31.142 -13.803 1.00 0.00 32 ASP A N 12
ATOM 25250 C CA . ASP A 1 52 ? -48.369 30.358 -13.484 1.00 0.00 32 ASP A CA 12
ATOM 25251 C C . ASP A 1 52 ? -47.972 29.063 -12.787 1.00 0.00 32 ASP A C 12
ATOM 25252 O O . ASP A 1 52 ? -47.807 28.026 -13.429 1.00 0.00 32 ASP A O 12
ATOM 25261 N N . THR A 1 53 ? -47.814 29.135 -11.470 1.00 0.00 33 THR A N 12
ATOM 25262 C CA . THR A 1 53 ? -47.428 27.965 -10.688 1.00 0.00 33 THR A CA 12
ATOM 25263 C C . THR A 1 53 ? -48.466 26.856 -10.815 1.00 0.00 33 THR A C 12
ATOM 25264 O O . THR A 1 53 ? -48.174 25.690 -10.551 1.00 0.00 33 THR A O 12
ATOM 25275 N N . GLN A 1 54 ? -49.679 27.224 -11.216 1.00 0.00 34 GLN A N 12
ATOM 25276 C CA . GLN A 1 54 ? -50.753 26.247 -11.368 1.00 0.00 34 GLN A CA 12
ATOM 25277 C C . GLN A 1 54 ? -50.455 25.281 -12.512 1.00 0.00 34 GLN A C 12
ATOM 25278 O O . GLN A 1 54 ? -50.554 24.062 -12.353 1.00 0.00 34 GLN A O 12
ATOM 25292 N N . ILE A 1 55 ? -50.097 25.832 -13.669 1.00 0.00 35 ILE A N 12
ATOM 25293 C CA . ILE A 1 55 ? -49.799 25.009 -14.834 1.00 0.00 35 ILE A CA 12
ATOM 25294 C C . ILE A 1 55 ? -48.580 24.125 -14.586 1.00 0.00 35 ILE A C 12
ATOM 25295 O O . ILE A 1 55 ? -48.486 23.022 -15.124 1.00 0.00 35 ILE A O 12
ATOM 25311 N N . LEU A 1 56 ? -47.647 24.612 -13.774 1.00 0.00 36 LEU A N 12
ATOM 25312 C CA . LEU A 1 56 ? -46.443 23.844 -13.478 1.00 0.00 36 LEU A CA 12
ATOM 25313 C C . LEU A 1 56 ? -46.792 22.553 -12.744 1.00 0.00 36 LEU A C 12
ATOM 25314 O O . LEU A 1 56 ? -46.533 21.458 -13.241 1.00 0.00 36 LEU A O 12
ATOM 25330 N N . GLN A 1 57 ? -47.381 22.687 -11.561 1.00 0.00 37 GLN A N 12
ATOM 25331 C CA . GLN A 1 57 ? -47.758 21.514 -10.777 1.00 0.00 37 GLN A CA 12
ATOM 25332 C C . GLN A 1 57 ? -48.511 20.531 -11.660 1.00 0.00 37 GLN A C 12
ATOM 25333 O O . GLN A 1 57 ? -48.497 19.321 -11.426 1.00 0.00 37 GLN A O 12
ATOM 25347 N N . GLN A 1 58 ? -49.163 21.066 -12.684 1.00 0.00 38 GLN A N 12
ATOM 25348 C CA . GLN A 1 58 ? -49.923 20.239 -13.613 1.00 0.00 38 GLN A CA 12
ATOM 25349 C C . GLN A 1 58 ? -48.992 19.596 -14.635 1.00 0.00 38 GLN A C 12
ATOM 25350 O O . GLN A 1 58 ? -49.179 18.441 -15.020 1.00 0.00 38 GLN A O 12
ATOM 25364 N N . ALA A 1 59 ? -47.983 20.349 -15.067 1.00 0.00 39 ALA A N 12
ATOM 25365 C CA . ALA A 1 59 ? -47.028 19.837 -16.039 1.00 0.00 39 ALA A CA 12
ATOM 25366 C C . ALA A 1 59 ? -46.255 18.666 -15.447 1.00 0.00 39 ALA A C 12
ATOM 25367 O O . ALA A 1 59 ? -46.044 17.652 -16.109 1.00 0.00 39 ALA A O 12
ATOM 25374 N N . LEU A 1 60 ? -45.846 18.810 -14.190 1.00 0.00 40 LEU A N 12
ATOM 25375 C CA . LEU A 1 60 ? -45.108 17.751 -13.513 1.00 0.00 40 LEU A CA 12
ATOM 25376 C C . LEU A 1 60 ? -45.985 16.508 -13.409 1.00 0.00 40 LEU A C 12
ATOM 25377 O O . LEU A 1 60 ? -45.526 15.390 -13.640 1.00 0.00 40 LEU A O 12
ATOM 25393 N N . LYS A 1 61 ? -47.256 16.714 -13.075 1.00 0.00 41 LYS A N 12
ATOM 25394 C CA . LYS A 1 61 ? -48.188 15.602 -12.957 1.00 0.00 41 LYS A CA 12
ATOM 25395 C C . LYS A 1 61 ? -48.149 14.756 -14.223 1.00 0.00 41 LYS A C 12
ATOM 25396 O O . LYS A 1 61 ? -48.314 13.538 -14.174 1.00 0.00 41 LYS A O 12
ATOM 25415 N N . ASP A 1 62 ? -47.921 15.412 -15.358 1.00 0.00 42 ASP A N 12
ATOM 25416 C CA . ASP A 1 62 ? -47.852 14.708 -16.631 1.00 0.00 42 ASP A CA 12
ATOM 25417 C C . ASP A 1 62 ? -46.434 14.195 -16.886 1.00 0.00 42 ASP A C 12
ATOM 25418 O O . ASP A 1 62 ? -46.243 13.059 -17.319 1.00 0.00 42 ASP A O 12
ATOM 25427 N N . SER A 1 63 ? -45.446 15.044 -16.616 1.00 0.00 43 SER A N 12
ATOM 25428 C CA . SER A 1 63 ? -44.046 14.675 -16.817 1.00 0.00 43 SER A CA 12
ATOM 25429 C C . SER A 1 63 ? -43.647 13.555 -15.861 1.00 0.00 43 SER A C 12
ATOM 25430 O O . SER A 1 63 ? -42.779 12.739 -16.169 1.00 0.00 43 SER A O 12
ATOM 25438 N N . ASN A 1 64 ? -44.295 13.528 -14.704 1.00 0.00 44 ASN A N 12
ATOM 25439 C CA . ASN A 1 64 ? -44.027 12.511 -13.692 1.00 0.00 44 ASN A CA 12
ATOM 25440 C C . ASN A 1 64 ? -42.531 12.352 -13.420 1.00 0.00 44 ASN A C 12
ATOM 25441 O O . ASN A 1 64 ? -42.004 11.241 -13.455 1.00 0.00 44 ASN A O 12
ATOM 25452 N N . GLY A 1 65 ? -41.857 13.459 -13.115 1.00 0.00 45 GLY A N 12
ATOM 25453 C CA . GLY A 1 65 ? -40.428 13.404 -12.802 1.00 0.00 45 GLY A CA 12
ATOM 25454 C C . GLY A 1 65 ? -39.555 13.843 -13.974 1.00 0.00 45 GLY A C 12
ATOM 25455 O O . GLY A 1 65 ? -38.346 14.016 -13.819 1.00 0.00 45 GLY A O 12
ATOM 25459 N N . ASN A 1 66 ? -40.158 14.020 -15.140 1.00 0.00 46 ASN A N 12
ATOM 25460 C CA . ASN A 1 66 ? -39.401 14.439 -16.315 1.00 0.00 46 ASN A CA 12
ATOM 25461 C C . ASN A 1 66 ? -39.494 15.957 -16.490 1.00 0.00 46 ASN A C 12
ATOM 25462 O O . ASN A 1 66 ? -40.578 16.502 -16.696 1.00 0.00 46 ASN A O 12
ATOM 25473 N N . LEU A 1 67 ? -38.350 16.633 -16.384 1.00 0.00 47 LEU A N 12
ATOM 25474 C CA . LEU A 1 67 ? -38.311 18.094 -16.499 1.00 0.00 47 LEU A CA 12
ATOM 25475 C C . LEU A 1 67 ? -38.409 18.542 -17.952 1.00 0.00 47 LEU A C 12
ATOM 25476 O O . LEU A 1 67 ? -39.380 19.192 -18.340 1.00 0.00 47 LEU A O 12
ATOM 25492 N N . GLU A 1 68 ? -37.416 18.184 -18.758 1.00 0.00 48 GLU A N 12
ATOM 25493 C CA . GLU A 1 68 ? -37.437 18.552 -20.163 1.00 0.00 48 GLU A CA 12
ATOM 25494 C C . GLU A 1 68 ? -38.839 18.329 -20.696 1.00 0.00 48 GLU A C 12
ATOM 25495 O O . GLU A 1 68 ? -39.238 18.887 -21.719 1.00 0.00 48 GLU A O 12
ATOM 25507 N N . LEU A 1 69 ? -39.572 17.493 -19.975 1.00 0.00 49 LEU A N 12
ATOM 25508 C CA . LEU A 1 69 ? -40.936 17.158 -20.335 1.00 0.00 49 LEU A CA 12
ATOM 25509 C C . LEU A 1 69 ? -41.909 18.154 -19.735 1.00 0.00 49 LEU A C 12
ATOM 25510 O O . LEU A 1 69 ? -42.727 18.720 -20.447 1.00 0.00 49 LEU A O 12
ATOM 25526 N N . ALA A 1 70 ? -41.815 18.372 -18.425 1.00 0.00 50 ALA A N 12
ATOM 25527 C CA . ALA A 1 70 ? -42.705 19.321 -17.775 1.00 0.00 50 ALA A CA 12
ATOM 25528 C C . ALA A 1 70 ? -42.671 20.639 -18.532 1.00 0.00 50 ALA A C 12
ATOM 25529 O O . ALA A 1 70 ? -43.712 21.209 -18.851 1.00 0.00 50 ALA A O 12
ATOM 25536 N N . VAL A 1 71 ? -41.462 21.103 -18.843 1.00 0.00 51 VAL A N 12
ATOM 25537 C CA . VAL A 1 71 ? -41.303 22.341 -19.593 1.00 0.00 51 VAL A CA 12
ATOM 25538 C C . VAL A 1 71 ? -41.917 22.174 -20.966 1.00 0.00 51 VAL A C 12
ATOM 25539 O O . VAL A 1 71 ? -42.885 22.845 -21.324 1.00 0.00 51 VAL A O 12
ATOM 25552 N N . ALA A 1 72 ? -41.350 21.248 -21.720 1.00 0.00 52 ALA A N 12
ATOM 25553 C CA . ALA A 1 72 ? -41.837 20.957 -23.047 1.00 0.00 52 ALA A CA 12
ATOM 25554 C C . ALA A 1 72 ? -43.353 20.808 -23.004 1.00 0.00 52 ALA A C 12
ATOM 25555 O O . ALA A 1 72 ? -44.045 21.068 -23.987 1.00 0.00 52 ALA A O 12
ATOM 25562 N N . PHE A 1 73 ? -43.859 20.402 -21.842 1.00 0.00 53 PHE A N 12
ATOM 25563 C CA . PHE A 1 73 ? -45.296 20.239 -21.655 1.00 0.00 53 PHE A CA 12
ATOM 25564 C C . PHE A 1 73 ? -45.993 21.592 -21.749 1.00 0.00 53 PHE A C 12
ATOM 25565 O O . PHE A 1 73 ? -47.088 21.701 -22.300 1.00 0.00 53 PHE A O 12
ATOM 25582 N N . LEU A 1 74 ? -45.348 22.624 -21.210 1.00 0.00 54 LEU A N 12
ATOM 25583 C CA . LEU A 1 74 ? -45.914 23.966 -21.243 1.00 0.00 54 LEU A CA 12
ATOM 25584 C C . LEU A 1 74 ? -45.902 24.509 -22.667 1.00 0.00 54 LEU A C 12
ATOM 25585 O O . LEU A 1 74 ? -46.944 24.880 -23.210 1.00 0.00 54 LEU A O 12
ATOM 25601 N N . THR A 1 75 ? -44.719 24.546 -23.270 1.00 0.00 55 THR A N 12
ATOM 25602 C CA . THR A 1 75 ? -44.581 25.038 -24.637 1.00 0.00 55 THR A CA 12
ATOM 25603 C C . THR A 1 75 ? -44.966 23.944 -25.628 1.00 0.00 55 THR A C 12
ATOM 25604 O O . THR A 1 75 ? -45.772 24.166 -26.530 1.00 0.00 55 THR A O 12
ATOM 25615 N N . ALA A 1 76 ? -44.385 22.762 -25.441 1.00 0.00 56 ALA A N 12
ATOM 25616 C CA . ALA A 1 76 ? -44.667 21.624 -26.311 1.00 0.00 56 ALA A CA 12
ATOM 25617 C C . ALA A 1 76 ? -45.085 22.086 -27.705 1.00 0.00 56 ALA A C 12
ATOM 25618 O O . ALA A 1 76 ? -46.220 22.511 -27.916 1.00 0.00 56 ALA A O 12
ATOM 25625 N N . LYS A 1 77 ? -44.159 21.989 -28.655 1.00 0.00 57 LYS A N 12
ATOM 25626 C CA . LYS A 1 77 ? -44.441 22.392 -30.030 1.00 0.00 57 LYS A CA 12
ATOM 25627 C C . LYS A 1 77 ? -45.066 21.238 -30.809 1.00 0.00 57 LYS A C 12
ATOM 25628 O O . LYS A 1 77 ? -44.381 20.287 -31.185 1.00 0.00 57 LYS A O 12
ATOM 25647 N N . ASN A 1 78 ? -46.371 21.330 -31.051 1.00 0.00 58 ASN A N 12
ATOM 25648 C CA . ASN A 1 78 ? -47.076 20.286 -31.787 1.00 0.00 58 ASN A CA 12
ATOM 25649 C C . ASN A 1 78 ? -47.158 19.011 -30.954 1.00 0.00 58 ASN A C 12
ATOM 25650 O O . ASN A 1 78 ? -48.249 18.533 -30.639 1.00 0.00 58 ASN A O 12
ATOM 25661 N N . ALA A 1 79 ? -46.000 18.467 -30.597 1.00 0.00 59 ALA A N 12
ATOM 25662 C CA . ALA A 1 79 ? -45.952 17.248 -29.795 1.00 0.00 59 ALA A CA 12
ATOM 25663 C C . ALA A 1 79 ? -47.114 17.209 -28.807 1.00 0.00 59 ALA A C 12
ATOM 25664 O O . ALA A 1 79 ? -47.464 18.225 -28.207 1.00 0.00 59 ALA A O 12
ATOM 25671 N N . LYS A 1 80 ? -47.712 16.032 -28.643 1.00 0.00 60 LYS A N 12
ATOM 25672 C CA . LYS A 1 80 ? -48.832 15.883 -27.728 1.00 0.00 60 LYS A CA 12
ATOM 25673 C C . LYS A 1 80 ? -49.055 14.412 -27.381 1.00 0.00 60 LYS A C 12
ATOM 25674 O O . LYS A 1 80 ? -48.997 13.544 -28.252 1.00 0.00 60 LYS A O 12
ATOM 25693 N N . THR A 1 81 ? -49.311 14.140 -26.103 1.00 0.00 61 THR A N 12
ATOM 25694 C CA . THR A 1 81 ? -49.541 12.769 -25.654 1.00 0.00 61 THR A CA 12
ATOM 25695 C C . THR A 1 81 ? -49.660 12.713 -24.129 1.00 0.00 61 THR A C 12
ATOM 25696 O O . THR A 1 81 ? -48.773 12.207 -23.441 1.00 0.00 61 THR A O 12
ATOM 25707 N N . PRO A 1 82 ? -50.737 13.229 -23.597 1.00 0.00 62 PRO A N 12
ATOM 25708 C CA . PRO A 1 82 ? -50.995 13.253 -22.139 1.00 0.00 62 PRO A CA 12
ATOM 25709 C C . PRO A 1 82 ? -51.788 12.037 -21.669 1.00 0.00 62 PRO A C 12
ATOM 25710 O O . PRO A 1 82 ? -51.226 10.963 -21.449 1.00 0.00 62 PRO A O 12
ATOM 25721 N N . GLN A 1 83 ? -53.097 12.217 -21.516 1.00 0.00 63 GLN A N 12
ATOM 25722 C CA . GLN A 1 83 ? -53.965 11.133 -21.070 1.00 0.00 63 GLN A CA 12
ATOM 25723 C C . GLN A 1 83 ? -53.727 10.842 -19.593 1.00 0.00 63 GLN A C 12
ATOM 25724 O O . GLN A 1 83 ? -52.606 10.963 -19.102 1.00 0.00 63 GLN A O 12
ATOM 25738 N N . GLN A 1 84 ? -54.789 10.463 -18.889 1.00 0.00 64 GLN A N 12
ATOM 25739 C CA . GLN A 1 84 ? -54.684 10.162 -17.467 1.00 0.00 64 GLN A CA 12
ATOM 25740 C C . GLN A 1 84 ? -53.632 9.082 -17.226 1.00 0.00 64 GLN A C 12
ATOM 25741 O O . GLN A 1 84 ? -53.958 7.955 -16.851 1.00 0.00 64 GLN A O 12
ATOM 25755 N N . GLU A 1 85 ? -52.370 9.437 -17.444 1.00 0.00 65 GLU A N 12
ATOM 25756 C CA . GLU A 1 85 ? -51.276 8.496 -17.250 1.00 0.00 65 GLU A CA 12
ATOM 25757 C C . GLU A 1 85 ? -51.029 8.264 -15.764 1.00 0.00 65 GLU A C 12
ATOM 25758 O O . GLU A 1 85 ? -50.971 9.211 -14.980 1.00 0.00 65 GLU A O 12
ATOM 25770 N N . GLU A 1 86 ? -50.885 7.001 -15.385 1.00 0.00 66 GLU A N 12
ATOM 25771 C CA . GLU A 1 86 ? -50.646 6.657 -13.990 1.00 0.00 66 GLU A CA 12
ATOM 25772 C C . GLU A 1 86 ? -49.363 7.314 -13.491 1.00 0.00 66 GLU A C 12
ATOM 25773 O O . GLU A 1 86 ? -48.957 8.364 -13.989 1.00 0.00 66 GLU A O 12
ATOM 25785 N N . THR A 1 87 ? -48.729 6.691 -12.502 1.00 0.00 67 THR A N 12
ATOM 25786 C CA . THR A 1 87 ? -47.494 7.228 -11.943 1.00 0.00 67 THR A CA 12
ATOM 25787 C C . THR A 1 87 ? -46.381 6.188 -11.998 1.00 0.00 67 THR A C 12
ATOM 25788 O O . THR A 1 87 ? -45.674 6.071 -13.000 1.00 0.00 67 THR A O 12
ATOM 25799 N N . THR A 1 88 ? -46.229 5.436 -10.914 1.00 0.00 68 THR A N 12
ATOM 25800 C CA . THR A 1 88 ? -45.196 4.409 -10.845 1.00 0.00 68 THR A CA 12
ATOM 25801 C C . THR A 1 88 ? -43.812 5.047 -10.889 1.00 0.00 68 THR A C 12
ATOM 25802 O O . THR A 1 88 ? -43.355 5.488 -11.943 1.00 0.00 68 THR A O 12
ATOM 25813 N N . TYR A 1 89 ? -43.154 5.098 -9.736 1.00 0.00 69 TYR A N 12
ATOM 25814 C CA . TYR A 1 89 ? -41.824 5.691 -9.653 1.00 0.00 69 TYR A CA 12
ATOM 25815 C C . TYR A 1 89 ? -40.755 4.608 -9.548 1.00 0.00 69 TYR A C 12
ATOM 25816 O O . TYR A 1 89 ? -41.057 3.415 -9.585 1.00 0.00 69 TYR A O 12
ATOM 25834 N N . TYR A 1 90 ? -39.502 5.034 -9.419 1.00 0.00 70 TYR A N 12
ATOM 25835 C CA . TYR A 1 90 ? -38.392 4.093 -9.311 1.00 0.00 70 TYR A CA 12
ATOM 25836 C C . TYR A 1 90 ? -38.252 3.590 -7.877 1.00 0.00 70 TYR A C 12
ATOM 25837 O O . TYR A 1 90 ? -39.127 3.817 -7.041 1.00 0.00 70 TYR A O 12
ATOM 25855 N N . GLN A 1 91 ? -37.149 2.902 -7.602 1.00 0.00 71 GLN A N 12
ATOM 25856 C CA . GLN A 1 91 ? -36.907 2.367 -6.267 1.00 0.00 71 GLN A CA 12
ATOM 25857 C C . GLN A 1 91 ? -35.902 3.234 -5.512 1.00 0.00 71 GLN A C 12
ATOM 25858 O O . GLN A 1 91 ? -35.426 4.244 -6.029 1.00 0.00 71 GLN A O 12
ATOM 25872 N N . THR A 1 92 ? -35.586 2.827 -4.287 1.00 0.00 72 THR A N 12
ATOM 25873 C CA . THR A 1 92 ? -34.636 3.569 -3.467 1.00 0.00 72 THR A CA 12
ATOM 25874 C C . THR A 1 92 ? -33.367 2.752 -3.252 1.00 0.00 72 THR A C 12
ATOM 25875 O O . THR A 1 92 ? -33.136 1.757 -3.937 1.00 0.00 72 THR A O 12
ATOM 25886 N N . ALA A 1 93 ? -32.548 3.180 -2.298 1.00 0.00 73 ALA A N 12
ATOM 25887 C CA . ALA A 1 93 ? -31.303 2.480 -2.001 1.00 0.00 73 ALA A CA 12
ATOM 25888 C C . ALA A 1 93 ? -30.361 3.382 -1.213 1.00 0.00 73 ALA A C 12
ATOM 25889 O O . ALA A 1 93 ? -30.219 4.566 -1.516 1.00 0.00 73 ALA A O 12
ATOM 25896 N N . LEU A 1 94 ? -29.722 2.814 -0.196 1.00 0.00 74 LEU A N 12
ATOM 25897 C CA . LEU A 1 94 ? -28.798 3.577 0.633 1.00 0.00 74 LEU A CA 12
ATOM 25898 C C . LEU A 1 94 ? -27.581 4.026 -0.183 1.00 0.00 74 LEU A C 12
ATOM 25899 O O . LEU A 1 94 ? -26.899 3.201 -0.790 1.00 0.00 74 LEU A O 12
ATOM 25915 N N . PRO A 1 95 ? -27.295 5.306 -0.209 1.00 0.00 75 PRO A N 12
ATOM 25916 C CA . PRO A 1 95 ? -26.132 5.849 -0.966 1.00 0.00 75 PRO A CA 12
ATOM 25917 C C . PRO A 1 95 ? -24.895 4.968 -0.826 1.00 0.00 75 PRO A C 12
ATOM 25918 O O . PRO A 1 95 ? -24.217 4.671 -1.811 1.00 0.00 75 PRO A O 12
ATOM 25929 N N . GLY A 1 96 ? -24.606 4.556 0.403 1.00 0.00 76 GLY A N 12
ATOM 25930 C CA . GLY A 1 96 ? -23.448 3.710 0.663 1.00 0.00 76 GLY A CA 12
ATOM 25931 C C . GLY A 1 96 ? -22.189 4.309 0.045 1.00 0.00 76 GLY A C 12
ATOM 25932 O O . GLY A 1 96 ? -21.893 4.081 -1.129 1.00 0.00 76 GLY A O 12
ATOM 25936 N N . ASN A 1 97 ? -21.452 5.077 0.841 1.00 0.00 77 ASN A N 12
ATOM 25937 C CA . ASN A 1 97 ? -20.227 5.707 0.360 1.00 0.00 77 ASN A CA 12
ATOM 25938 C C . ASN A 1 97 ? -19.153 5.692 1.443 1.00 0.00 77 ASN A C 12
ATOM 25939 O O . ASN A 1 97 ? -18.677 4.631 1.848 1.00 0.00 77 ASN A O 12
ATOM 25950 N N . ASP A 1 98 ? -18.775 6.879 1.905 1.00 0.00 78 ASP A N 12
ATOM 25951 C CA . ASP A 1 98 ? -17.756 7.002 2.941 1.00 0.00 78 ASP A CA 12
ATOM 25952 C C . ASP A 1 98 ? -16.787 5.824 2.894 1.00 0.00 78 ASP A C 12
ATOM 25953 O O . ASP A 1 98 ? -16.945 4.849 3.630 1.00 0.00 78 ASP A O 12
ATOM 25962 N N . ARG A 1 99 ? -15.782 5.922 2.029 1.00 0.00 79 ARG A N 12
ATOM 25963 C CA . ARG A 1 99 ? -14.791 4.860 1.904 1.00 0.00 79 ARG A CA 12
ATOM 25964 C C . ARG A 1 99 ? -13.669 5.068 2.917 1.00 0.00 79 ARG A C 12
ATOM 25965 O O . ARG A 1 99 ? -13.639 4.423 3.965 1.00 0.00 79 ARG A O 12
ATOM 25986 N N . TYR A 1 100 ? -12.753 5.978 2.601 1.00 0.00 80 TYR A N 12
ATOM 25987 C CA . TYR A 1 100 ? -11.643 6.273 3.494 1.00 0.00 80 TYR A CA 12
ATOM 25988 C C . TYR A 1 100 ? -10.760 5.047 3.693 1.00 0.00 80 TYR A C 12
ATOM 25989 O O . TYR A 1 100 ? -11.182 3.915 3.459 1.00 0.00 80 TYR A O 12
ATOM 26007 N N . ILE A 1 101 ? -9.531 5.293 4.128 1.00 0.00 81 ILE A N 12
ATOM 26008 C CA . ILE A 1 101 ? -8.576 4.215 4.365 1.00 0.00 81 ILE A CA 12
ATOM 26009 C C . ILE A 1 101 ? -8.112 3.608 3.046 1.00 0.00 81 ILE A C 12
ATOM 26010 O O . ILE A 1 101 ? -8.850 2.868 2.397 1.00 0.00 81 ILE A O 12
ATOM 26026 N N . SER A 1 102 ? -6.882 3.927 2.656 1.00 0.00 82 SER A N 12
ATOM 26027 C CA . SER A 1 102 ? -6.328 3.406 1.412 1.00 0.00 82 SER A CA 12
ATOM 26028 C C . SER A 1 102 ? -4.862 3.032 1.594 1.00 0.00 82 SER A C 12
ATOM 26029 O O . SER A 1 102 ? -4.234 3.403 2.585 1.00 0.00 82 SER A O 12
ATOM 26037 N N . VAL A 1 103 ? -4.322 2.293 0.631 1.00 0.00 83 VAL A N 12
ATOM 26038 C CA . VAL A 1 103 ? -2.927 1.872 0.694 1.00 0.00 83 VAL A CA 12
ATOM 26039 C C . VAL A 1 103 ? -2.310 1.860 -0.700 1.00 0.00 83 VAL A C 12
ATOM 26040 O O . VAL A 1 103 ? -3.001 1.645 -1.695 1.00 0.00 83 VAL A O 12
ATOM 26053 N N . GLY A 1 104 ? -1.004 2.097 -0.764 1.00 0.00 84 GLY A N 12
ATOM 26054 C CA . GLY A 1 104 ? -0.302 2.116 -2.042 1.00 0.00 84 GLY A CA 12
ATOM 26055 C C . GLY A 1 104 ? -0.279 0.727 -2.673 1.00 0.00 84 GLY A C 12
ATOM 26056 O O . GLY A 1 104 ? -0.999 0.461 -3.636 1.00 0.00 84 GLY A O 12
ATOM 26060 N N . SER A 1 105 ? 0.556 -0.152 -2.129 1.00 0.00 85 SER A N 12
ATOM 26061 C CA . SER A 1 105 ? 0.668 -1.508 -2.651 1.00 0.00 85 SER A CA 12
ATOM 26062 C C . SER A 1 105 ? 1.356 -1.497 -4.013 1.00 0.00 85 SER A C 12
ATOM 26063 O O . SER A 1 105 ? 1.377 -2.505 -4.717 1.00 0.00 85 SER A O 12
ATOM 26071 N N . GLN A 1 106 ? 1.917 -0.349 -4.374 1.00 0.00 86 GLN A N 12
ATOM 26072 C CA . GLN A 1 106 ? 2.605 -0.215 -5.652 1.00 0.00 86 GLN A CA 12
ATOM 26073 C C . GLN A 1 106 ? 4.024 0.307 -5.445 1.00 0.00 86 GLN A C 12
ATOM 26074 O O . GLN A 1 106 ? 4.355 0.824 -4.378 1.00 0.00 86 GLN A O 12
ATOM 26088 N N . ALA A 1 107 ? 4.859 0.166 -6.470 1.00 0.00 87 ALA A N 12
ATOM 26089 C CA . ALA A 1 107 ? 6.241 0.625 -6.385 1.00 0.00 87 ALA A CA 12
ATOM 26090 C C . ALA A 1 107 ? 6.934 0.015 -5.171 1.00 0.00 87 ALA A C 12
ATOM 26091 O O . ALA A 1 107 ? 7.624 0.709 -4.424 1.00 0.00 87 ALA A O 12
ATOM 26098 N N . ASP A 1 108 ? 6.745 -1.287 -4.978 1.00 0.00 88 ASP A N 12
ATOM 26099 C CA . ASP A 1 108 ? 7.356 -1.978 -3.849 1.00 0.00 88 ASP A CA 12
ATOM 26100 C C . ASP A 1 108 ? 8.749 -2.483 -4.215 1.00 0.00 88 ASP A C 12
ATOM 26101 O O . ASP A 1 108 ? 9.279 -3.390 -3.575 1.00 0.00 88 ASP A O 12
ATOM 26110 N N . THR A 1 109 ? 9.335 -1.889 -5.249 1.00 0.00 89 THR A N 12
ATOM 26111 C CA . THR A 1 109 ? 10.666 -2.288 -5.689 1.00 0.00 89 THR A CA 12
ATOM 26112 C C . THR A 1 109 ? 11.647 -2.258 -4.521 1.00 0.00 89 THR A C 12
ATOM 26113 O O . THR A 1 109 ? 11.544 -1.412 -3.634 1.00 0.00 89 THR A O 12
ATOM 26124 N N . ASN A 1 110 ? 12.601 -3.184 -4.531 1.00 0.00 90 ASN A N 12
ATOM 26125 C CA . ASN A 1 110 ? 13.598 -3.252 -3.470 1.00 0.00 90 ASN A CA 12
ATOM 26126 C C . ASN A 1 110 ? 14.794 -4.058 -3.948 1.00 0.00 90 ASN A C 12
ATOM 26127 O O . ASN A 1 110 ? 15.397 -4.815 -3.187 1.00 0.00 90 ASN A O 12
ATOM 26138 N N . VAL A 1 111 ? 15.117 -3.897 -5.223 1.00 0.00 91 VAL A N 12
ATOM 26139 C CA . VAL A 1 111 ? 16.228 -4.620 -5.816 1.00 0.00 91 VAL A CA 12
ATOM 26140 C C . VAL A 1 111 ? 17.143 -3.678 -6.585 1.00 0.00 91 VAL A C 12
ATOM 26141 O O . VAL A 1 111 ? 16.821 -2.507 -6.789 1.00 0.00 91 VAL A O 12
ATOM 26154 N N . ILE A 1 112 ? 18.279 -4.205 -7.018 1.00 0.00 92 ILE A N 12
ATOM 26155 C CA . ILE A 1 112 ? 19.235 -3.416 -7.776 1.00 0.00 92 ILE A CA 12
ATOM 26156 C C . ILE A 1 112 ? 20.531 -4.177 -7.970 1.00 0.00 92 ILE A C 12
ATOM 26157 O O . ILE A 1 112 ? 20.799 -5.169 -7.291 1.00 0.00 92 ILE A O 12
ATOM 26173 N N . ASP A 1 113 ? 21.328 -3.701 -8.909 1.00 0.00 93 ASP A N 12
ATOM 26174 C CA . ASP A 1 113 ? 22.605 -4.334 -9.210 1.00 0.00 93 ASP A CA 12
ATOM 26175 C C . ASP A 1 113 ? 22.428 -5.842 -9.347 1.00 0.00 93 ASP A C 12
ATOM 26176 O O . ASP A 1 113 ? 21.313 -6.355 -9.258 1.00 0.00 93 ASP A O 12
ATOM 26185 N N . LEU A 1 114 ? 23.534 -6.544 -9.558 1.00 0.00 94 LEU A N 12
ATOM 26186 C CA . LEU A 1 114 ? 23.490 -7.995 -9.700 1.00 0.00 94 LEU A CA 12
ATOM 26187 C C . LEU A 1 114 ? 24.791 -8.612 -9.201 1.00 0.00 94 LEU A C 12
ATOM 26188 O O . LEU A 1 114 ? 24.918 -9.832 -9.112 1.00 0.00 94 LEU A O 12
ATOM 26204 N N . THR A 1 115 ? 25.753 -7.755 -8.876 1.00 0.00 95 THR A N 12
ATOM 26205 C CA . THR A 1 115 ? 27.044 -8.219 -8.384 1.00 0.00 95 THR A CA 12
ATOM 26206 C C . THR A 1 115 ? 27.001 -8.400 -6.869 1.00 0.00 95 THR A C 12
ATOM 26207 O O . THR A 1 115 ? 27.659 -9.285 -6.322 1.00 0.00 95 THR A O 12
ATOM 26218 N N . GLY A 1 116 ? 26.221 -7.558 -6.199 1.00 0.00 96 GLY A N 12
ATOM 26219 C CA . GLY A 1 116 ? 26.100 -7.638 -4.747 1.00 0.00 96 GLY A CA 12
ATOM 26220 C C . GLY A 1 116 ? 27.465 -7.508 -4.077 1.00 0.00 96 GLY A C 12
ATOM 26221 O O . GLY A 1 116 ? 27.563 -7.472 -2.850 1.00 0.00 96 GLY A O 12
ATOM 26225 N N . ASP A 1 117 ? 28.515 -7.438 -4.889 1.00 0.00 97 ASP A N 12
ATOM 26226 C CA . ASP A 1 117 ? 29.870 -7.312 -4.362 1.00 0.00 97 ASP A CA 12
ATOM 26227 C C . ASP A 1 117 ? 30.900 -7.621 -5.447 1.00 0.00 97 ASP A C 12
ATOM 26228 O O . ASP A 1 117 ? 30.671 -8.473 -6.306 1.00 0.00 97 ASP A O 12
ATOM 26237 N N . ASP A 1 118 ? 32.032 -6.924 -5.399 1.00 0.00 98 ASP A N 12
ATOM 26238 C CA . ASP A 1 118 ? 33.090 -7.135 -6.381 1.00 0.00 98 ASP A CA 12
ATOM 26239 C C . ASP A 1 118 ? 34.321 -7.749 -5.722 1.00 0.00 98 ASP A C 12
ATOM 26240 O O . ASP A 1 118 ? 34.576 -7.533 -4.536 1.00 0.00 98 ASP A O 12
ATOM 26249 N N . LYS A 1 119 ? 35.081 -8.516 -6.499 1.00 0.00 99 LYS A N 12
ATOM 26250 C CA . LYS A 1 119 ? 36.284 -9.159 -5.981 1.00 0.00 99 LYS A CA 12
ATOM 26251 C C . LYS A 1 119 ? 37.492 -8.241 -6.136 1.00 0.00 99 LYS A C 12
ATOM 26252 O O . LYS A 1 119 ? 38.614 -8.612 -5.792 1.00 0.00 99 LYS A O 12
ATOM 26271 N N . ASP A 1 120 ? 37.255 -7.041 -6.656 1.00 0.00 100 ASP A N 12
ATOM 26272 C CA . ASP A 1 120 ? 38.332 -6.078 -6.851 1.00 0.00 100 ASP A CA 12
ATOM 26273 C C . ASP A 1 120 ? 38.801 -5.520 -5.512 1.00 0.00 100 ASP A C 12
ATOM 26274 O O . ASP A 1 120 ? 39.872 -4.921 -5.418 1.00 0.00 100 ASP A O 12
ATOM 26283 N N . ASP A 1 121 ? 37.988 -5.717 -4.480 1.00 0.00 101 ASP A N 12
ATOM 26284 C CA . ASP A 1 121 ? 38.326 -5.225 -3.150 1.00 0.00 101 ASP A CA 12
ATOM 26285 C C . ASP A 1 121 ? 39.644 -5.824 -2.670 1.00 0.00 101 ASP A C 12
ATOM 26286 O O . ASP A 1 121 ? 40.586 -5.097 -2.348 1.00 0.00 101 ASP A O 12
ATOM 26295 N N . LEU A 1 122 ? 39.713 -7.152 -2.622 1.00 0.00 102 LEU A N 12
ATOM 26296 C CA . LEU A 1 122 ? 40.934 -7.811 -2.174 1.00 0.00 102 LEU A CA 12
ATOM 26297 C C . LEU A 1 122 ? 42.040 -7.619 -3.188 1.00 0.00 102 LEU A C 12
ATOM 26298 O O . LEU A 1 122 ? 43.182 -7.328 -2.832 1.00 0.00 102 LEU A O 12
ATOM 26314 N N . GLN A 1 123 ? 41.688 -7.747 -4.449 1.00 0.00 103 GLN A N 12
ATOM 26315 C CA . GLN A 1 123 ? 42.659 -7.546 -5.507 1.00 0.00 103 GLN A CA 12
ATOM 26316 C C . GLN A 1 123 ? 43.357 -6.221 -5.255 1.00 0.00 103 GLN A C 12
ATOM 26317 O O . GLN A 1 123 ? 44.449 -5.958 -5.759 1.00 0.00 103 GLN A O 12
ATOM 26331 N N . ARG A 1 124 ? 42.698 -5.399 -4.448 1.00 0.00 104 ARG A N 12
ATOM 26332 C CA . ARG A 1 124 ? 43.226 -4.091 -4.092 1.00 0.00 104 ARG A CA 12
ATOM 26333 C C . ARG A 1 124 ? 44.153 -4.213 -2.891 1.00 0.00 104 ARG A C 12
ATOM 26334 O O . ARG A 1 124 ? 45.123 -3.470 -2.758 1.00 0.00 104 ARG A O 12
ATOM 26355 N N . ALA A 1 125 ? 43.833 -5.159 -2.017 1.00 0.00 105 ALA A N 12
ATOM 26356 C CA . ALA A 1 125 ? 44.628 -5.384 -0.816 1.00 0.00 105 ALA A CA 12
ATOM 26357 C C . ALA A 1 125 ? 46.091 -5.663 -1.159 1.00 0.00 105 ALA A C 12
ATOM 26358 O O . ALA A 1 125 ? 46.990 -4.968 -0.680 1.00 0.00 105 ALA A O 12
ATOM 26365 N N . ILE A 1 126 ? 46.332 -6.684 -1.977 1.00 0.00 106 ILE A N 12
ATOM 26366 C CA . ILE A 1 126 ? 47.704 -7.033 -2.345 1.00 0.00 106 ILE A CA 12
ATOM 26367 C C . ILE A 1 126 ? 48.252 -6.084 -3.396 1.00 0.00 106 ILE A C 12
ATOM 26368 O O . ILE A 1 126 ? 49.444 -5.776 -3.413 1.00 0.00 106 ILE A O 12
ATOM 26384 N N . ALA A 1 127 ? 47.378 -5.627 -4.264 1.00 0.00 107 ALA A N 12
ATOM 26385 C CA . ALA A 1 127 ? 47.778 -4.710 -5.318 1.00 0.00 107 ALA A CA 12
ATOM 26386 C C . ALA A 1 127 ? 48.300 -3.409 -4.717 1.00 0.00 107 ALA A C 12
ATOM 26387 O O . ALA A 1 127 ? 49.453 -3.033 -4.932 1.00 0.00 107 ALA A O 12
ATOM 26394 N N . LEU A 1 128 ? 47.447 -2.728 -3.955 1.00 0.00 108 LEU A N 12
ATOM 26395 C CA . LEU A 1 128 ? 47.845 -1.475 -3.326 1.00 0.00 108 LEU A CA 12
ATOM 26396 C C . LEU A 1 128 ? 49.121 -1.676 -2.516 1.00 0.00 108 LEU A C 12
ATOM 26397 O O . LEU A 1 128 ? 49.979 -0.794 -2.461 1.00 0.00 108 LEU A O 12
ATOM 26413 N N . SER A 1 129 ? 49.251 -2.847 -1.899 1.00 0.00 109 SER A N 12
ATOM 26414 C CA . SER A 1 129 ? 50.442 -3.139 -1.112 1.00 0.00 109 SER A CA 12
ATOM 26415 C C . SER A 1 129 ? 51.659 -3.168 -2.021 1.00 0.00 109 SER A C 12
ATOM 26416 O O . SER A 1 129 ? 52.647 -2.467 -1.781 1.00 0.00 109 SER A O 12
ATOM 26424 N N . LEU A 1 130 ? 51.576 -3.956 -3.085 1.00 0.00 110 LEU A N 12
ATOM 26425 C CA . LEU A 1 130 ? 52.672 -4.029 -4.032 1.00 0.00 110 LEU A CA 12
ATOM 26426 C C . LEU A 1 130 ? 53.099 -2.618 -4.382 1.00 0.00 110 LEU A C 12
ATOM 26427 O O . LEU A 1 130 ? 54.201 -2.383 -4.876 1.00 0.00 110 LEU A O 12
ATOM 26443 N N . ALA A 1 131 ? 52.202 -1.678 -4.103 1.00 0.00 111 ALA A N 12
ATOM 26444 C CA . ALA A 1 131 ? 52.471 -0.272 -4.372 1.00 0.00 111 ALA A CA 12
ATOM 26445 C C . ALA A 1 131 ? 53.483 0.260 -3.370 1.00 0.00 111 ALA A C 12
ATOM 26446 O O . ALA A 1 131 ? 54.520 0.806 -3.751 1.00 0.00 111 ALA A O 12
ATOM 26453 N N . GLU A 1 132 ? 53.188 0.085 -2.086 1.00 0.00 112 GLU A N 12
ATOM 26454 C CA . GLU A 1 132 ? 54.100 0.541 -1.050 1.00 0.00 112 GLU A CA 12
ATOM 26455 C C . GLU A 1 132 ? 55.511 0.104 -1.409 1.00 0.00 112 GLU A C 12
ATOM 26456 O O . GLU A 1 132 ? 56.497 0.699 -0.970 1.00 0.00 112 GLU A O 12
ATOM 26468 N N . SER A 1 133 ? 55.591 -0.937 -2.230 1.00 0.00 113 SER A N 12
ATOM 26469 C CA . SER A 1 133 ? 56.878 -1.454 -2.670 1.00 0.00 113 SER A CA 12
ATOM 26470 C C . SER A 1 133 ? 57.352 -0.687 -3.898 1.00 0.00 113 SER A C 12
ATOM 26471 O O . SER A 1 133 ? 58.517 -0.299 -3.989 1.00 0.00 113 SER A O 12
ATOM 26479 N N . ASN A 1 134 ? 56.436 -0.461 -4.836 1.00 0.00 114 ASN A N 12
ATOM 26480 C CA . ASN A 1 134 ? 56.773 0.276 -6.046 1.00 0.00 114 ASN A CA 12
ATOM 26481 C C . ASN A 1 134 ? 57.401 1.612 -5.669 1.00 0.00 114 ASN A C 12
ATOM 26482 O O . ASN A 1 134 ? 57.934 2.326 -6.518 1.00 0.00 114 ASN A O 12
ATOM 26493 N N . ARG A 1 135 ? 57.337 1.934 -4.379 1.00 0.00 115 ARG A N 12
ATOM 26494 C CA . ARG A 1 135 ? 57.906 3.178 -3.878 1.00 0.00 115 ARG A CA 12
ATOM 26495 C C . ARG A 1 135 ? 59.246 2.901 -3.211 1.00 0.00 115 ARG A C 12
ATOM 26496 O O . ARG A 1 135 ? 60.231 3.597 -3.459 1.00 0.00 115 ARG A O 12
ATOM 26517 N N . ALA A 1 136 ? 59.276 1.871 -2.372 1.00 0.00 116 ALA A N 12
ATOM 26518 C CA . ALA A 1 136 ? 60.505 1.499 -1.681 1.00 0.00 116 ALA A CA 12
ATOM 26519 C C . ALA A 1 136 ? 61.532 0.994 -2.687 1.00 0.00 116 ALA A C 12
ATOM 26520 O O . ALA A 1 136 ? 62.691 0.756 -2.344 1.00 0.00 116 ALA A O 12
ATOM 26527 N N . PHE A 1 137 ? 61.097 0.836 -3.932 1.00 0.00 117 PHE A N 12
ATOM 26528 C CA . PHE A 1 137 ? 61.980 0.361 -4.990 1.00 0.00 117 PHE A CA 12
ATOM 26529 C C . PHE A 1 137 ? 62.648 1.541 -5.690 1.00 0.00 117 PHE A C 12
ATOM 26530 O O . PHE A 1 137 ? 62.803 2.613 -5.106 1.00 0.00 117 PHE A O 12
ATOM 26547 N N . ARG A 1 138 ? 63.040 1.339 -6.944 1.00 0.00 118 ARG A N 12
ATOM 26548 C CA . ARG A 1 138 ? 63.690 2.398 -7.707 1.00 0.00 118 ARG A CA 12
ATOM 26549 C C . ARG A 1 138 ? 64.941 2.883 -6.985 1.00 0.00 118 ARG A C 12
ATOM 26550 O O . ARG A 1 138 ? 65.325 4.047 -7.102 1.00 0.00 118 ARG A O 12
ATOM 26571 N N . GLU A 1 139 ? 65.570 1.985 -6.235 1.00 0.00 119 GLU A N 12
ATOM 26572 C CA . GLU A 1 139 ? 66.777 2.332 -5.493 1.00 0.00 119 GLU A CA 12
ATOM 26573 C C . GLU A 1 139 ? 67.843 2.888 -6.432 1.00 0.00 119 GLU A C 12
ATOM 26574 O O . GLU A 1 139 ? 68.837 2.221 -6.720 1.00 0.00 119 GLU A O 12
ATOM 26586 N N . THR A 1 140 ? 67.634 4.113 -6.903 1.00 0.00 120 THR A N 12
ATOM 26587 C CA . THR A 1 140 ? 68.589 4.745 -7.805 1.00 0.00 120 THR A CA 12
ATOM 26588 C C . THR A 1 140 ? 69.972 4.789 -7.164 1.00 0.00 120 THR A C 12
ATOM 26589 O O . THR A 1 140 ? 70.213 5.560 -6.236 1.00 0.00 120 THR A O 12
ATOM 26600 N N . GLY A 1 141 ? 70.874 3.952 -7.664 1.00 0.00 121 GLY A N 12
ATOM 26601 C CA . GLY A 1 141 ? 72.230 3.897 -7.130 1.00 0.00 121 GLY A CA 12
ATOM 26602 C C . GLY A 1 141 ? 73.202 4.665 -8.018 1.00 0.00 121 GLY A C 12
ATOM 26603 O O . GLY A 1 141 ? 73.182 4.528 -9.241 1.00 0.00 121 GLY A O 12
ATOM 26607 N N . ILE A 1 142 ? 74.054 5.472 -7.394 1.00 0.00 122 ILE A N 12
ATOM 26608 C CA . ILE A 1 142 ? 75.033 6.257 -8.136 1.00 0.00 122 ILE A CA 12
ATOM 26609 C C . ILE A 1 142 ? 75.971 5.343 -8.918 1.00 0.00 122 ILE A C 12
ATOM 26610 O O . ILE A 1 142 ? 76.528 5.739 -9.941 1.00 0.00 122 ILE A O 12
ATOM 26626 N N . THR A 1 143 ? 76.141 4.121 -8.424 1.00 0.00 123 THR A N 12
ATOM 26627 C CA . THR A 1 143 ? 77.017 3.152 -9.076 1.00 0.00 123 THR A CA 12
ATOM 26628 C C . THR A 1 143 ? 78.439 3.272 -8.542 1.00 0.00 123 THR A C 12
ATOM 26629 O O . THR A 1 143 ? 78.649 3.505 -7.352 1.00 0.00 123 THR A O 12
ATOM 26640 N N . ASP A 1 144 ? 79.414 3.111 -9.430 1.00 0.00 124 ASP A N 12
ATOM 26641 C CA . ASP A 1 144 ? 80.814 3.202 -9.037 1.00 0.00 124 ASP A CA 12
ATOM 26642 C C . ASP A 1 144 ? 81.088 2.309 -7.829 1.00 0.00 124 ASP A C 12
ATOM 26643 O O . ASP A 1 144 ? 82.148 2.394 -7.209 1.00 0.00 124 ASP A O 12
ATOM 26652 N N . GLU A 1 145 ? 80.122 1.457 -7.501 1.00 0.00 125 GLU A N 12
ATOM 26653 C CA . GLU A 1 145 ? 80.263 0.554 -6.365 1.00 0.00 125 GLU A CA 12
ATOM 26654 C C . GLU A 1 145 ? 81.484 -0.345 -6.541 1.00 0.00 125 GLU A C 12
ATOM 26655 O O . GLU A 1 145 ? 82.218 -0.604 -5.587 1.00 0.00 125 GLU A O 12
ATOM 26667 N N . GLU A 1 146 ? 81.694 -0.815 -7.765 1.00 0.00 126 GLU A N 12
ATOM 26668 C CA . GLU A 1 146 ? 82.829 -1.683 -8.057 1.00 0.00 126 GLU A CA 12
ATOM 26669 C C . GLU A 1 146 ? 84.141 -0.982 -7.721 1.00 0.00 126 GLU A C 12
ATOM 26670 O O . GLU A 1 146 ? 85.078 -1.604 -7.222 1.00 0.00 126 GLU A O 12
ATOM 26682 N N . GLN A 1 147 ? 84.198 0.317 -7.995 1.00 0.00 127 GLN A N 12
ATOM 26683 C CA . GLN A 1 147 ? 85.400 1.094 -7.717 1.00 0.00 127 GLN A CA 12
ATOM 26684 C C . GLN A 1 147 ? 85.550 1.328 -6.218 1.00 0.00 127 GLN A C 12
ATOM 26685 O O . GLN A 1 147 ? 86.658 1.300 -5.682 1.00 0.00 127 GLN A O 12
ATOM 26699 N N . ALA A 1 148 ? 84.428 1.561 -5.547 1.00 0.00 128 ALA A N 12
ATOM 26700 C CA . ALA A 1 148 ? 84.444 1.801 -4.108 1.00 0.00 128 ALA A CA 12
ATOM 26701 C C . ALA A 1 148 ? 85.022 0.598 -3.367 1.00 0.00 128 ALA A C 12
ATOM 26702 O O . ALA A 1 148 ? 85.968 0.732 -2.591 1.00 0.00 128 ALA A O 12
ATOM 26709 N N . ILE A 1 149 ? 84.445 -0.574 -3.609 1.00 0.00 129 ILE A N 12
ATOM 26710 C CA . ILE A 1 149 ? 84.911 -1.793 -2.955 1.00 0.00 129 ILE A CA 12
ATOM 26711 C C . ILE A 1 149 ? 86.376 -2.054 -3.288 1.00 0.00 129 ILE A C 12
ATOM 26712 O O . ILE A 1 149 ? 87.137 -2.535 -2.448 1.00 0.00 129 ILE A O 12
ATOM 26728 N N . SER A 1 150 ? 86.764 -1.737 -4.518 1.00 0.00 130 SER A N 12
ATOM 26729 C CA . SER A 1 150 ? 88.140 -1.944 -4.952 1.00 0.00 130 SER A CA 12
ATOM 26730 C C . SER A 1 150 ? 89.094 -1.078 -4.135 1.00 0.00 130 SER A C 12
ATOM 26731 O O . SER A 1 150 ? 89.804 -1.575 -3.262 1.00 0.00 130 SER A O 12
ATOM 26739 N N . ARG A 1 151 ? 89.103 0.220 -4.422 1.00 0.00 131 ARG A N 12
ATOM 26740 C CA . ARG A 1 151 ? 89.974 1.143 -3.703 1.00 0.00 131 ARG A CA 12
ATOM 26741 C C . ARG A 1 151 ? 90.135 0.701 -2.254 1.00 0.00 131 ARG A C 12
ATOM 26742 O O . ARG A 1 151 ? 91.225 0.320 -1.828 1.00 0.00 131 ARG A O 12
ATOM 26763 N N . VAL A 1 152 ? 89.040 0.750 -1.502 1.00 0.00 132 VAL A N 12
ATOM 26764 C CA . VAL A 1 152 ? 89.070 0.347 -0.103 1.00 0.00 132 VAL A CA 12
ATOM 26765 C C . VAL A 1 152 ? 89.951 -0.883 0.080 1.00 0.00 132 VAL A C 12
ATOM 26766 O O . VAL A 1 152 ? 90.952 -0.842 0.795 1.00 0.00 132 VAL A O 12
ATOM 26779 N N . LEU A 1 153 ? 89.571 -1.978 -0.573 1.00 0.00 133 LEU A N 12
ATOM 26780 C CA . LEU A 1 153 ? 90.332 -3.217 -0.478 1.00 0.00 133 LEU A CA 12
ATOM 26781 C C . LEU A 1 153 ? 91.826 -2.921 -0.383 1.00 0.00 133 LEU A C 12
ATOM 26782 O O . LEU A 1 153 ? 92.509 -3.412 0.516 1.00 0.00 133 LEU A O 12
ATOM 26798 N N . GLU A 1 154 ? 92.323 -2.115 -1.314 1.00 0.00 134 GLU A N 12
ATOM 26799 C CA . GLU A 1 154 ? 93.737 -1.757 -1.325 1.00 0.00 134 GLU A CA 12
ATOM 26800 C C . GLU A 1 154 ? 94.101 -0.971 -0.069 1.00 0.00 134 GLU A C 12
ATOM 26801 O O . GLU A 1 154 ? 94.890 -1.433 0.757 1.00 0.00 134 GLU A O 12
ATOM 26813 N N . ALA A 1 155 ? 93.522 0.217 0.069 1.00 0.00 135 ALA A N 12
ATOM 26814 C CA . ALA A 1 155 ? 93.791 1.061 1.227 1.00 0.00 135 ALA A CA 12
ATOM 26815 C C . ALA A 1 155 ? 93.313 0.386 2.510 1.00 0.00 135 ALA A C 12
ATOM 26816 O O . ALA A 1 155 ? 93.290 1.002 3.575 1.00 0.00 135 ALA A O 12
ATOM 26823 N N . SER A 1 156 ? 92.934 -0.883 2.399 1.00 0.00 136 SER A N 12
ATOM 26824 C CA . SER A 1 156 ? 92.462 -1.632 3.558 1.00 0.00 136 SER A CA 12
ATOM 26825 C C . SER A 1 156 ? 93.250 -2.927 3.718 1.00 0.00 136 SER A C 12
ATOM 26826 O O . SER A 1 156 ? 93.152 -3.602 4.742 1.00 0.00 136 SER A O 12
ATOM 26834 N N . ILE A 1 157 ? 94.031 -3.269 2.699 1.00 0.00 137 ILE A N 12
ATOM 26835 C CA . ILE A 1 157 ? 94.829 -4.488 2.738 1.00 0.00 137 ILE A CA 12
ATOM 26836 C C . ILE A 1 157 ? 96.308 -4.151 2.897 1.00 0.00 137 ILE A C 12
ATOM 26837 O O . ILE A 1 157 ? 97.129 -5.025 3.173 1.00 0.00 137 ILE A O 12
ATOM 26853 N N . ALA A 1 158 ? 96.641 -2.875 2.720 1.00 0.00 138 ALA A N 12
ATOM 26854 C CA . ALA A 1 158 ? 98.024 -2.430 2.846 1.00 0.00 138 ALA A CA 12
ATOM 26855 C C . ALA A 1 158 ? 98.672 -3.036 4.086 1.00 0.00 138 ALA A C 12
ATOM 26856 O O . ALA A 1 158 ? 99.892 -2.986 4.249 1.00 0.00 138 ALA A O 12
ATOM 26863 N N . GLU A 1 159 ? 97.849 -3.609 4.959 1.00 0.00 139 GLU A N 12
ATOM 26864 C CA . GLU A 1 159 ? 98.351 -4.222 6.184 1.00 0.00 139 GLU A CA 12
ATOM 26865 C C . GLU A 1 159 ? 99.746 -4.796 5.964 1.00 0.00 139 GLU A C 12
ATOM 26866 O O . GLU A 1 159 ? 100.696 -4.429 6.657 1.00 0.00 139 GLU A O 12
ATOM 26878 N N . ASN A 1 160 ? 99.864 -5.702 4.999 1.00 0.00 140 ASN A N 12
ATOM 26879 C CA . ASN A 1 160 ? 101.151 -6.321 4.701 1.00 0.00 140 ASN A CA 12
ATOM 26880 C C . ASN A 1 160 ? 101.608 -5.964 3.289 1.00 0.00 140 ASN A C 12
ATOM 26881 O O . ASN A 1 160 ? 100.838 -6.058 2.334 1.00 0.00 140 ASN A O 12
ATOM 26892 N N . LYS A 1 161 ? 102.868 -5.555 3.169 1.00 0.00 141 LYS A N 12
ATOM 26893 C CA . LYS A 1 161 ? 103.425 -5.185 1.873 1.00 0.00 141 LYS A CA 12
ATOM 26894 C C . LYS A 1 161 ? 104.894 -4.799 2.017 1.00 0.00 141 LYS A C 12
ATOM 26895 O O . LYS A 1 161 ? 105.301 -4.243 3.037 1.00 0.00 141 LYS A O 12
ATOM 26914 N N . ALA A 1 162 ? 105.687 -5.100 0.992 1.00 0.00 142 ALA A N 12
ATOM 26915 C CA . ALA A 1 162 ? 107.110 -4.781 1.024 1.00 0.00 142 ALA A CA 12
ATOM 26916 C C . ALA A 1 162 ? 107.508 -3.959 -0.199 1.00 0.00 142 ALA A C 12
ATOM 26917 O O . ALA A 1 162 ? 107.325 -4.392 -1.337 1.00 0.00 142 ALA A O 12
ATOM 26924 N N . CYS A 1 163 ? 108.059 -2.774 0.046 1.00 0.00 143 CYS A N 12
ATOM 26925 C CA . CYS A 1 163 ? 108.486 -1.900 -1.042 1.00 0.00 143 CYS A CA 12
ATOM 26926 C C . CYS A 1 163 ? 109.852 -1.294 -0.731 1.00 0.00 143 CYS A C 12
ATOM 26927 O O . CYS A 1 163 ? 109.948 -0.271 -0.051 1.00 0.00 143 CYS A O 12
ATOM 26935 N N . LEU A 1 164 ? 110.905 -1.935 -1.229 1.00 0.00 144 LEU A N 12
ATOM 26936 C CA . LEU A 1 164 ? 112.263 -1.457 -0.994 1.00 0.00 144 LEU A CA 12
ATOM 26937 C C . LEU A 1 164 ? 112.432 -0.027 -1.498 1.00 0.00 144 LEU A C 12
ATOM 26938 O O . LEU A 1 164 ? 111.850 0.360 -2.511 1.00 0.00 144 LEU A O 12
ATOM 26954 N N . LYS A 1 165 ? 113.237 0.751 -0.781 1.00 0.00 145 LYS A N 12
ATOM 26955 C CA . LYS A 1 165 ? 113.485 2.138 -1.160 1.00 0.00 145 LYS A CA 12
ATOM 26956 C C . LYS A 1 165 ? 114.665 2.703 -0.375 1.00 0.00 145 LYS A C 12
ATOM 26957 O O . LYS A 1 165 ? 114.486 3.314 0.680 1.00 0.00 145 LYS A O 12
ATOM 26976 N N . ARG A 1 166 ? 115.870 2.494 -0.894 1.00 0.00 146 ARG A N 12
ATOM 26977 C CA . ARG A 1 166 ? 117.073 2.987 -0.232 1.00 0.00 146 ARG A CA 12
ATOM 26978 C C . ARG A 1 166 ? 117.879 3.876 -1.174 1.00 0.00 146 ARG A C 12
ATOM 26979 O O . ARG A 1 166 ? 117.726 3.726 -2.376 1.00 0.00 146 ARG A O 12
ATOM 27001 N N . MET A 1 21 ? -5.917 -5.525 21.240 1.00 0.00 1 MET A N 13
ATOM 27002 C CA . MET A 1 21 ? -7.262 -5.834 21.799 1.00 0.00 1 MET A CA 13
ATOM 27003 C C . MET A 1 21 ? -7.523 -4.947 23.012 1.00 0.00 1 MET A C 13
ATOM 27004 O O . MET A 1 21 ? -8.261 -3.966 22.928 1.00 0.00 1 MET A O 13
ATOM 27018 N N . THR A 1 22 ? -6.914 -5.299 24.140 1.00 0.00 2 THR A N 13
ATOM 27019 C CA . THR A 1 22 ? -7.088 -4.528 25.366 1.00 0.00 2 THR A CA 13
ATOM 27020 C C . THR A 1 22 ? -6.108 -3.360 25.413 1.00 0.00 2 THR A C 13
ATOM 27021 O O . THR A 1 22 ? -6.474 -2.218 25.138 1.00 0.00 2 THR A O 13
ATOM 27032 N N . VAL A 1 23 ? -4.860 -3.656 25.763 1.00 0.00 3 VAL A N 13
ATOM 27033 C CA . VAL A 1 23 ? -3.833 -2.634 25.844 1.00 0.00 3 VAL A CA 13
ATOM 27034 C C . VAL A 1 23 ? -4.108 -1.504 24.853 1.00 0.00 3 VAL A C 13
ATOM 27035 O O . VAL A 1 23 ? -4.416 -1.750 23.687 1.00 0.00 3 VAL A O 13
ATOM 27048 N N . GLU A 1 24 ? -3.995 -0.267 25.329 1.00 0.00 4 GLU A N 13
ATOM 27049 C CA . GLU A 1 24 ? -4.233 0.895 24.481 1.00 0.00 4 GLU A CA 13
ATOM 27050 C C . GLU A 1 24 ? -3.889 2.182 25.226 1.00 0.00 4 GLU A C 13
ATOM 27051 O O . GLU A 1 24 ? -4.469 2.482 26.270 1.00 0.00 4 GLU A O 13
ATOM 27063 N N . GLN A 1 25 ? -2.938 2.936 24.683 1.00 0.00 5 GLN A N 13
ATOM 27064 C CA . GLN A 1 25 ? -2.518 4.189 25.302 1.00 0.00 5 GLN A CA 13
ATOM 27065 C C . GLN A 1 25 ? -3.676 4.840 26.053 1.00 0.00 5 GLN A C 13
ATOM 27066 O O . GLN A 1 25 ? -4.790 4.934 25.537 1.00 0.00 5 GLN A O 13
ATOM 27080 N N . ASN A 1 26 ? -3.404 5.285 27.278 1.00 0.00 6 ASN A N 13
ATOM 27081 C CA . ASN A 1 26 ? -4.420 5.922 28.094 1.00 0.00 6 ASN A CA 13
ATOM 27082 C C . ASN A 1 26 ? -4.535 7.407 27.755 1.00 0.00 6 ASN A C 13
ATOM 27083 O O . ASN A 1 26 ? -3.645 8.196 28.074 1.00 0.00 6 ASN A O 13
ATOM 27094 N N . VAL A 1 27 ? -5.635 7.778 27.109 1.00 0.00 7 VAL A N 13
ATOM 27095 C CA . VAL A 1 27 ? -5.856 9.170 26.734 1.00 0.00 7 VAL A CA 13
ATOM 27096 C C . VAL A 1 27 ? -7.294 9.581 27.038 1.00 0.00 7 VAL A C 13
ATOM 27097 O O . VAL A 1 27 ? -8.143 8.735 27.317 1.00 0.00 7 VAL A O 13
ATOM 27110 N N . LEU A 1 28 ? -7.564 10.881 26.976 1.00 0.00 8 LEU A N 13
ATOM 27111 C CA . LEU A 1 28 ? -8.906 11.380 27.243 1.00 0.00 8 LEU A CA 13
ATOM 27112 C C . LEU A 1 28 ? -9.534 11.917 25.962 1.00 0.00 8 LEU A C 13
ATOM 27113 O O . LEU A 1 28 ? -10.747 12.113 25.886 1.00 0.00 8 LEU A O 13
ATOM 27129 N N . GLN A 1 29 ? -8.698 12.148 24.955 1.00 0.00 9 GLN A N 13
ATOM 27130 C CA . GLN A 1 29 ? -9.178 12.657 23.676 1.00 0.00 9 GLN A CA 13
ATOM 27131 C C . GLN A 1 29 ? -9.597 11.501 22.775 1.00 0.00 9 GLN A C 13
ATOM 27132 O O . GLN A 1 29 ? -8.995 10.428 22.808 1.00 0.00 9 GLN A O 13
ATOM 27146 N N . GLN A 1 30 ? -10.634 11.723 21.976 1.00 0.00 10 GLN A N 13
ATOM 27147 C CA . GLN A 1 30 ? -11.122 10.684 21.079 1.00 0.00 10 GLN A CA 13
ATOM 27148 C C . GLN A 1 30 ? -11.543 9.453 21.877 1.00 0.00 10 GLN A C 13
ATOM 27149 O O . GLN A 1 30 ? -11.685 8.361 21.327 1.00 0.00 10 GLN A O 13
ATOM 27163 N N . SER A 1 31 ? -11.735 9.640 23.180 1.00 0.00 11 SER A N 13
ATOM 27164 C CA . SER A 1 31 ? -12.135 8.541 24.052 1.00 0.00 11 SER A CA 13
ATOM 27165 C C . SER A 1 31 ? -13.551 8.082 23.728 1.00 0.00 11 SER A C 13
ATOM 27166 O O . SER A 1 31 ? -14.492 8.368 24.469 1.00 0.00 11 SER A O 13
ATOM 27174 N N . ALA A 1 32 ? -13.694 7.365 22.619 1.00 0.00 12 ALA A N 13
ATOM 27175 C CA . ALA A 1 32 ? -15.001 6.867 22.208 1.00 0.00 12 ALA A CA 13
ATOM 27176 C C . ALA A 1 32 ? -15.316 5.546 22.903 1.00 0.00 12 ALA A C 13
ATOM 27177 O O . ALA A 1 32 ? -16.361 5.401 23.538 1.00 0.00 12 ALA A O 13
ATOM 27184 N N . ALA A 1 33 ? -14.407 4.583 22.776 1.00 0.00 13 ALA A N 13
ATOM 27185 C CA . ALA A 1 33 ? -14.599 3.274 23.393 1.00 0.00 13 ALA A CA 13
ATOM 27186 C C . ALA A 1 33 ? -14.243 3.314 24.876 1.00 0.00 13 ALA A C 13
ATOM 27187 O O . ALA A 1 33 ? -15.066 2.986 25.730 1.00 0.00 13 ALA A O 13
ATOM 27194 N N . GLN A 1 34 ? -13.011 3.716 25.175 1.00 0.00 14 GLN A N 13
ATOM 27195 C CA . GLN A 1 34 ? -12.555 3.792 26.559 1.00 0.00 14 GLN A CA 13
ATOM 27196 C C . GLN A 1 34 ? -13.571 4.537 27.421 1.00 0.00 14 GLN A C 13
ATOM 27197 O O . GLN A 1 34 ? -13.558 4.430 28.647 1.00 0.00 14 GLN A O 13
ATOM 27211 N N . LYS A 1 35 ? -14.448 5.290 26.769 1.00 0.00 15 LYS A N 13
ATOM 27212 C CA . LYS A 1 35 ? -15.469 6.053 27.479 1.00 0.00 15 LYS A CA 13
ATOM 27213 C C . LYS A 1 35 ? -16.570 5.128 27.993 1.00 0.00 15 LYS A C 13
ATOM 27214 O O . LYS A 1 35 ? -17.260 5.443 28.961 1.00 0.00 15 LYS A O 13
ATOM 27233 N N . HIS A 1 36 ? -16.730 3.984 27.338 1.00 0.00 16 HIS A N 13
ATOM 27234 C CA . HIS A 1 3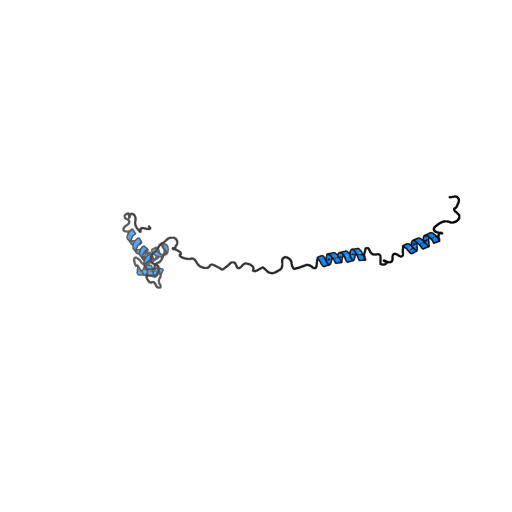6 ? -17.754 3.023 27.735 1.00 0.00 16 HIS A CA 13
ATOM 27235 C C . HIS A 1 36 ? -17.560 2.577 29.183 1.00 0.00 16 HIS A C 13
ATOM 27236 O O . HIS A 1 36 ? -18.528 2.423 29.928 1.00 0.00 16 HIS A O 13
ATOM 27250 N N . GLN A 1 37 ? -16.309 2.357 29.570 1.00 0.00 17 GLN A N 13
ATOM 27251 C CA . GLN A 1 37 ? -16.004 1.914 30.928 1.00 0.00 17 GLN A CA 13
ATOM 27252 C C . GLN A 1 37 ? -16.699 2.792 31.966 1.00 0.00 17 GLN A C 13
ATOM 27253 O O . GLN A 1 37 ? -17.214 2.292 32.966 1.00 0.00 17 GLN A O 13
ATOM 27267 N N . GLN A 1 38 ? -16.701 4.099 31.733 1.00 0.00 18 GLN A N 13
ATOM 27268 C CA . GLN A 1 38 ? -17.326 5.025 32.670 1.00 0.00 18 GLN A CA 13
ATOM 27269 C C . GLN A 1 38 ? -18.695 4.515 33.108 1.00 0.00 18 GLN A C 13
ATOM 27270 O O . GLN A 1 38 ? -18.938 4.327 34.298 1.00 0.00 18 GLN A O 13
ATOM 27284 N N . THR A 1 39 ? -19.588 4.304 32.145 1.00 0.00 19 THR A N 13
ATOM 27285 C CA . THR A 1 39 ? -20.935 3.832 32.455 1.00 0.00 19 THR A CA 13
ATOM 27286 C C . THR A 1 39 ? -20.899 2.497 33.185 1.00 0.00 19 THR A C 13
ATOM 27287 O O . THR A 1 39 ? -21.558 2.315 34.209 1.00 0.00 19 THR A O 13
ATOM 27298 N N . PHE A 1 40 ? -20.125 1.574 32.654 1.00 0.00 20 PHE A N 13
ATOM 27299 C CA . PHE A 1 40 ? -19.999 0.253 33.258 1.00 0.00 20 PHE A CA 13
ATOM 27300 C C . PHE A 1 40 ? -19.714 0.388 34.750 1.00 0.00 20 PHE A C 13
ATOM 27301 O O . PHE A 1 40 ? -20.469 -0.093 35.591 1.00 0.00 20 PHE A O 13
ATOM 27318 N N . LEU A 1 41 ? -18.617 1.059 35.060 1.00 0.00 21 LEU A N 13
ATOM 27319 C CA . LEU A 1 41 ? -18.222 1.283 36.445 1.00 0.00 21 LEU A CA 13
ATOM 27320 C C . LEU A 1 41 ? -19.289 2.099 37.167 1.00 0.00 21 LEU A C 13
ATOM 27321 O O . LEU A 1 41 ? -19.608 1.833 38.324 1.00 0.00 21 LEU A O 13
ATOM 27337 N N . ASN A 1 42 ? -19.853 3.083 36.474 1.00 0.00 22 ASN A N 13
ATOM 27338 C CA . ASN A 1 42 ? -20.898 3.900 37.074 1.00 0.00 22 ASN A CA 13
ATOM 27339 C C . ASN A 1 42 ? -21.988 2.984 37.608 1.00 0.00 22 ASN A C 13
ATOM 27340 O O . ASN A 1 42 ? -22.518 3.191 38.700 1.00 0.00 22 ASN A O 13
ATOM 27351 N N . GLN A 1 43 ? -22.297 1.952 36.828 1.00 0.00 23 GLN A N 13
ATOM 27352 C CA . GLN A 1 43 ? -23.308 0.981 37.228 1.00 0.00 23 GLN A CA 13
ATOM 27353 C C . GLN A 1 43 ? -22.897 0.328 38.539 1.00 0.00 23 GLN A C 13
ATOM 27354 O O . GLN A 1 43 ? -23.670 0.290 39.492 1.00 0.00 23 GLN A O 13
ATOM 27368 N N . LEU A 1 44 ? -21.668 -0.186 38.567 1.00 0.00 24 LEU A N 13
ATOM 27369 C CA . LEU A 1 44 ? -21.138 -0.846 39.750 1.00 0.00 24 LEU A CA 13
ATOM 27370 C C . LEU A 1 44 ? -21.462 -0.043 41.001 1.00 0.00 24 LEU A C 13
ATOM 27371 O O . LEU A 1 44 ? -21.753 -0.604 42.057 1.00 0.00 24 LEU A O 13
ATOM 27387 N N . ARG A 1 45 ? -21.425 1.273 40.866 1.00 0.00 25 ARG A N 13
ATOM 27388 C CA . ARG A 1 45 ? -21.732 2.159 41.979 1.00 0.00 25 ARG A CA 13
ATOM 27389 C C . ARG A 1 45 ? -23.239 2.224 42.183 1.00 0.00 25 ARG A C 13
ATOM 27390 O O . ARG A 1 45 ? -23.722 2.646 43.230 1.00 0.00 25 ARG A O 13
ATOM 27411 N N . GLU A 1 46 ? -23.969 1.840 41.145 1.00 0.00 26 GLU A N 13
ATOM 27412 C CA . GLU A 1 4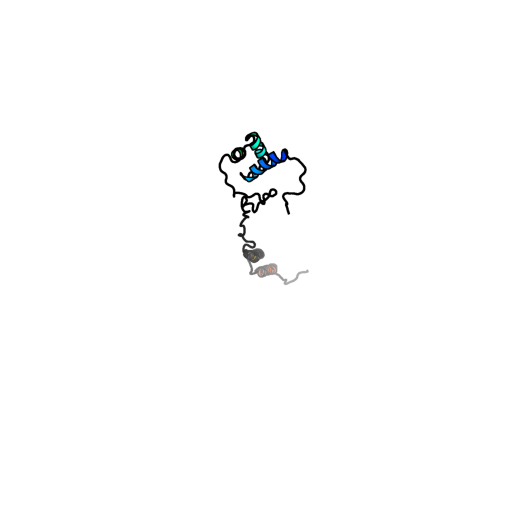6 ? -25.431 1.886 41.175 1.00 0.00 26 GLU A CA 13
ATOM 27413 C C . GLU A 1 46 ? -26.076 0.615 41.749 1.00 0.00 26 GLU A C 13
ATOM 27414 O O . GLU A 1 46 ? -26.848 0.686 42.705 1.00 0.00 26 GLU A O 13
ATOM 27426 N N . ILE A 1 47 ? -25.800 -0.533 41.133 1.00 0.00 27 ILE A N 13
ATOM 27427 C CA . ILE A 1 47 ? -26.411 -1.798 41.565 1.00 0.00 27 ILE A CA 13
ATOM 27428 C C . ILE A 1 47 ? -26.049 -2.144 43.007 1.00 0.00 27 ILE A C 13
ATOM 27429 O O . ILE A 1 47 ? -26.926 -2.300 43.856 1.00 0.00 27 ILE A O 13
ATOM 27445 N N . THR A 1 48 ? -24.757 -2.289 43.269 1.00 0.00 28 THR A N 13
ATOM 27446 C CA . THR A 1 48 ? -24.296 -2.647 44.607 1.00 0.00 28 THR A CA 13
ATOM 27447 C C . THR A 1 48 ? -24.150 -1.415 45.494 1.00 0.00 28 THR A C 13
ATOM 27448 O O . THR A 1 48 ? -23.840 -1.526 46.680 1.00 0.00 28 THR A O 13
ATOM 27459 N N . GLY A 1 49 ? -24.391 -0.245 44.920 1.00 0.00 29 GLY A N 13
ATOM 27460 C CA . GLY A 1 49 ? -24.300 0.998 45.681 1.00 0.00 29 GLY A CA 13
ATOM 27461 C C . GLY A 1 49 ? -22.897 1.228 46.248 1.00 0.00 29 GLY A C 13
ATOM 27462 O O . GLY A 1 49 ? -22.746 1.841 47.305 1.00 0.00 29 GLY A O 13
ATOM 27466 N N . ILE A 1 50 ? -21.870 0.744 45.549 1.00 0.00 30 ILE A N 13
ATOM 27467 C CA . ILE A 1 50 ? -20.495 0.927 46.018 1.00 0.00 30 ILE A CA 13
ATOM 27468 C C . ILE A 1 50 ? -19.969 2.299 45.612 1.00 0.00 30 ILE A C 13
ATOM 27469 O O . ILE A 1 50 ? -20.334 2.828 44.566 1.00 0.00 30 ILE A O 13
ATOM 27485 N N . ASN A 1 51 ? -19.110 2.872 46.447 1.00 0.00 31 ASN A N 13
ATOM 27486 C CA . ASN A 1 51 ? -18.549 4.186 46.157 1.00 0.00 31 ASN A CA 13
ATOM 27487 C C . ASN A 1 51 ? -17.101 4.071 45.689 1.00 0.00 31 ASN A C 13
ATOM 27488 O O . ASN A 1 51 ? -16.729 4.630 44.657 1.00 0.00 31 ASN A O 13
ATOM 27499 N N . ASP A 1 52 ? -16.287 3.346 46.451 1.00 0.00 32 ASP A N 13
ATOM 27500 C CA . ASP A 1 52 ? -14.881 3.173 46.096 1.00 0.00 32 ASP A CA 13
ATOM 27501 C C . ASP A 1 52 ? -14.736 2.895 44.603 1.00 0.00 32 ASP A C 13
ATOM 27502 O O . ASP A 1 52 ? -15.011 1.789 44.139 1.00 0.00 32 ASP A O 13
ATOM 27511 N N . THR A 1 53 ? -14.305 3.909 43.856 1.00 0.00 33 THR A N 13
ATOM 27512 C CA . THR A 1 53 ? -14.132 3.773 42.412 1.00 0.00 33 THR A CA 13
ATOM 27513 C C . THR A 1 53 ? -12.974 2.833 42.082 1.00 0.00 33 THR A C 13
ATOM 27514 O O . THR A 1 53 ? -12.941 2.231 41.009 1.00 0.00 33 THR A O 13
ATOM 27525 N N . GLN A 1 54 ? -12.025 2.719 43.003 1.00 0.00 34 GLN A N 13
ATOM 27526 C CA . GLN A 1 54 ? -10.869 1.854 42.788 1.00 0.00 34 GLN A CA 13
ATOM 27527 C C . GLN A 1 54 ? -11.292 0.390 42.694 1.00 0.00 34 GLN A C 13
ATOM 27528 O O . GLN A 1 54 ? -10.827 -0.347 41.825 1.00 0.00 34 GLN A O 13
ATOM 27542 N N . ILE A 1 55 ? -12.166 -0.028 43.602 1.00 0.00 35 ILE A N 13
ATOM 27543 C CA . ILE A 1 55 ? -12.631 -1.409 43.620 1.00 0.00 35 ILE A CA 13
ATOM 27544 C C . ILE A 1 55 ? -13.494 -1.724 42.399 1.00 0.00 35 ILE A C 13
ATOM 27545 O O . ILE A 1 55 ? -13.585 -2.878 41.980 1.00 0.00 35 ILE A O 13
ATOM 27561 N N . LEU A 1 56 ? -14.130 -0.701 41.831 1.00 0.00 36 LEU A N 13
ATOM 27562 C CA . LEU A 1 56 ? -14.983 -0.912 40.663 1.00 0.00 36 LEU A CA 13
ATOM 27563 C C . LEU A 1 56 ? -14.148 -1.265 39.437 1.00 0.00 36 LEU A C 13
ATOM 27564 O O . LEU A 1 56 ? -14.432 -2.244 38.745 1.00 0.00 36 LEU A O 13
ATOM 27580 N N . GLN A 1 57 ? -13.122 -0.467 39.168 1.00 0.00 37 GLN A N 13
ATOM 27581 C CA . GLN A 1 57 ? -12.260 -0.716 38.017 1.00 0.00 37 GLN A CA 13
ATOM 27582 C C . GLN A 1 57 ? -11.618 -2.093 38.132 1.00 0.00 37 GLN A C 13
ATOM 27583 O O . GLN A 1 57 ? -11.364 -2.761 37.129 1.00 0.00 37 GLN A O 13
ATOM 27597 N N . GLN A 1 58 ? -11.366 -2.510 39.368 1.00 0.00 38 GLN A N 13
ATOM 27598 C CA . GLN A 1 58 ? -10.760 -3.811 39.619 1.00 0.00 38 GLN A CA 13
ATOM 27599 C C . GLN A 1 58 ? -11.767 -4.924 39.355 1.00 0.00 38 GLN A C 13
ATOM 27600 O O . GLN A 1 58 ? -11.418 -5.980 38.827 1.00 0.00 38 GLN A O 13
ATOM 27614 N N . ALA A 1 59 ? -13.021 -4.680 39.724 1.00 0.00 39 ALA A N 13
ATOM 27615 C CA . ALA A 1 59 ? -14.075 -5.666 39.521 1.00 0.00 39 ALA A CA 13
ATOM 27616 C C . ALA A 1 59 ? -14.288 -5.920 38.031 1.00 0.00 39 ALA A C 13
ATOM 27617 O O . ALA A 1 59 ? -14.583 -7.041 37.620 1.00 0.00 39 ALA A O 13
ATOM 27624 N N . LEU A 1 60 ? -14.126 -4.874 37.229 1.00 0.00 40 LEU A N 13
ATOM 27625 C CA . LEU A 1 60 ? -14.294 -4.998 35.786 1.00 0.00 40 LEU A CA 13
ATOM 27626 C C . LEU A 1 60 ? -13.212 -5.901 35.207 1.00 0.00 40 LEU A C 13
ATOM 27627 O O . LEU A 1 60 ? -13.488 -6.775 34.386 1.00 0.00 40 LEU A O 13
ATOM 27643 N N . LYS A 1 61 ? -11.976 -5.683 35.646 1.00 0.00 41 LYS A N 13
ATOM 27644 C CA . LYS A 1 61 ? -10.852 -6.480 35.173 1.00 0.00 41 LYS A CA 13
ATOM 27645 C C . LYS A 1 61 ? -11.070 -7.957 35.481 1.00 0.00 41 LYS A C 13
ATOM 27646 O O . LYS A 1 61 ? -10.668 -8.829 34.710 1.00 0.00 41 LYS A O 13
ATOM 27665 N N . ASP A 1 62 ? -11.706 -8.232 36.615 1.00 0.00 42 ASP A N 13
ATOM 27666 C CA . ASP A 1 62 ? -11.967 -9.609 37.018 1.00 0.00 42 ASP A CA 13
ATOM 27667 C C . ASP A 1 62 ? -13.266 -10.119 36.400 1.00 0.00 42 ASP A C 13
ATOM 27668 O O . ASP A 1 62 ? -13.540 -11.318 36.419 1.00 0.00 42 ASP A O 13
ATOM 27677 N N . SER A 1 63 ? -14.064 -9.202 35.860 1.00 0.00 43 SER A N 13
ATOM 27678 C CA . SER A 1 63 ? -15.336 -9.575 35.248 1.00 0.00 43 SER A CA 13
ATOM 27679 C C . SER A 1 63 ? -15.203 -9.716 33.733 1.00 0.00 43 SER A C 13
ATOM 27680 O O . SER A 1 63 ? -15.908 -10.513 33.114 1.00 0.00 43 SER A O 13
ATOM 27688 N N . ASN A 1 64 ? -14.296 -8.947 33.140 1.00 0.00 44 ASN A N 13
ATOM 27689 C CA . ASN A 1 64 ? -14.087 -9.011 31.696 1.00 0.00 44 ASN A CA 13
ATOM 27690 C C . ASN A 1 64 ? -15.183 -8.256 30.947 1.00 0.00 44 ASN A C 13
ATOM 27691 O O . ASN A 1 64 ? -15.456 -8.540 29.781 1.00 0.00 44 ASN A O 13
ATOM 27702 N N . GLY A 1 65 ? -15.809 -7.293 31.618 1.00 0.00 45 GLY A N 13
ATOM 27703 C CA . GLY A 1 65 ? -16.871 -6.511 30.992 1.00 0.00 45 GLY A CA 13
ATOM 27704 C C . GLY A 1 65 ? -18.245 -7.000 31.436 1.00 0.00 45 GLY A C 13
ATOM 27705 O O . GLY A 1 65 ? -19.270 -6.575 30.904 1.00 0.00 45 GLY A O 13
ATOM 27709 N N . ASN A 1 66 ? -18.255 -7.894 32.418 1.00 0.00 46 ASN A N 13
ATOM 27710 C CA . ASN A 1 66 ? -19.505 -8.438 32.938 1.00 0.00 46 ASN A CA 13
ATOM 27711 C C . ASN A 1 66 ? -19.920 -7.678 34.201 1.00 0.00 46 ASN A C 13
ATOM 27712 O O . ASN A 1 66 ? -19.108 -7.463 35.101 1.00 0.00 46 ASN A O 13
ATOM 27723 N N . LEU A 1 67 ? -21.182 -7.250 34.247 1.00 0.00 47 LEU A N 13
ATOM 27724 C CA . LEU A 1 67 ? -21.686 -6.475 35.388 1.00 0.00 47 LEU A CA 13
ATOM 27725 C C . LEU A 1 67 ? -22.093 -7.385 36.544 1.00 0.00 47 LEU A C 13
ATOM 27726 O O . LEU A 1 67 ? -21.497 -7.330 37.618 1.00 0.00 47 LEU A O 13
ATOM 27742 N N . GLU A 1 68 ? -23.098 -8.226 36.320 1.00 0.00 48 GLU A N 13
ATOM 27743 C CA . GLU A 1 68 ? -23.547 -9.138 37.362 1.00 0.00 48 GLU A CA 13
ATOM 27744 C C . GLU A 1 68 ? -22.336 -9.785 38.008 1.00 0.00 48 GLU A C 13
ATOM 27745 O O . GLU A 1 68 ? -22.394 -10.278 39.135 1.00 0.00 48 GLU A O 13
ATOM 27757 N N . LEU A 1 69 ? -21.239 -9.772 37.267 1.00 0.00 49 LEU A N 13
ATOM 27758 C CA . LEU A 1 69 ? -19.994 -10.348 37.731 1.00 0.00 49 LEU A CA 13
ATOM 27759 C C . LEU A 1 69 ? -19.197 -9.319 38.509 1.00 0.00 49 LEU A C 13
ATOM 27760 O O . LEU A 1 69 ? -18.680 -9.609 39.583 1.00 0.00 49 LEU A O 13
ATOM 27776 N N . ALA A 1 70 ? -19.108 -8.113 37.964 1.00 0.00 50 ALA A N 13
ATOM 27777 C CA . ALA A 1 70 ? -18.377 -7.051 38.631 1.00 0.00 50 ALA A CA 13
ATOM 27778 C C . ALA A 1 70 ? -18.992 -6.791 39.998 1.00 0.00 50 ALA A C 13
ATOM 27779 O O . ALA A 1 70 ? -18.285 -6.730 41.000 1.00 0.00 50 ALA A O 13
ATOM 27786 N N . VAL A 1 71 ? -20.318 -6.670 40.038 1.00 0.00 51 VAL A N 13
ATOM 27787 C CA . VAL A 1 71 ? -21.003 -6.450 41.303 1.00 0.00 51 VAL A CA 13
ATOM 27788 C C . VAL A 1 71 ? -20.709 -7.610 42.224 1.00 0.00 51 VAL A C 13
ATOM 27789 O O . VAL A 1 71 ? -20.115 -7.452 43.290 1.00 0.00 51 VAL A O 13
ATOM 27802 N N . ALA A 1 72 ? -21.119 -8.783 41.779 1.00 0.00 52 ALA A N 13
ATOM 27803 C CA . ALA A 1 72 ? -20.892 -9.991 42.531 1.00 0.00 52 ALA A CA 13
ATOM 27804 C C . ALA A 1 72 ? -19.446 -10.019 43.007 1.00 0.00 52 ALA A C 13
ATOM 27805 O O . ALA A 1 72 ? -19.162 -10.354 44.149 1.00 0.00 52 ALA A O 13
ATOM 27812 N N . PHE A 1 73 ? -18.536 -9.633 42.125 1.00 0.00 53 PHE A N 13
ATOM 27813 C CA . PHE A 1 73 ? -17.125 -9.592 42.478 1.00 0.00 53 PHE A CA 13
ATOM 27814 C C . PHE A 1 73 ? -16.935 -8.779 43.752 1.00 0.00 53 PHE A C 13
ATOM 27815 O O . PHE A 1 73 ? -16.005 -9.016 44.523 1.00 0.00 53 PHE A O 13
ATOM 27832 N N . LEU A 1 74 ? -17.832 -7.819 43.968 1.00 0.00 54 LEU A N 13
ATOM 27833 C CA . LEU A 1 74 ? -17.764 -6.972 45.155 1.00 0.00 54 LEU A CA 13
ATOM 27834 C C . LEU A 1 74 ? -18.418 -7.668 46.346 1.00 0.00 54 LEU A C 13
ATOM 27835 O O . LEU A 1 74 ? -17.834 -7.746 47.426 1.00 0.00 54 LEU A O 13
ATOM 27851 N N . THR A 1 75 ? -19.627 -8.182 46.139 1.00 0.00 55 THR A N 13
ATOM 27852 C CA . THR A 1 75 ? -20.341 -8.879 47.203 1.00 0.00 55 THR A CA 13
ATOM 27853 C C . THR A 1 75 ? -19.858 -10.321 47.293 1.00 0.00 55 THR A C 13
ATOM 27854 O O . THR A 1 75 ? -19.505 -10.806 48.367 1.00 0.00 55 THR A O 13
ATOM 27865 N N . ALA A 1 76 ? -19.838 -10.995 46.149 1.00 0.00 56 ALA A N 13
ATOM 27866 C CA . ALA A 1 76 ? -19.388 -12.381 46.091 1.00 0.00 56 ALA A CA 13
ATOM 27867 C C . ALA A 1 76 ? -18.164 -12.581 46.977 1.00 0.00 56 ALA A C 13
ATOM 27868 O O . ALA A 1 76 ? -17.441 -11.630 47.278 1.00 0.00 56 ALA A O 13
ATOM 27875 N N . LYS A 1 77 ? -17.931 -13.822 47.387 1.00 0.00 57 LYS A N 13
ATOM 27876 C CA . LYS A 1 77 ? -16.785 -14.133 48.230 1.00 0.00 57 LYS A CA 13
ATOM 27877 C C . LYS A 1 77 ? -15.823 -15.059 47.492 1.00 0.00 57 LYS A C 13
ATOM 27878 O O . LYS A 1 77 ? -15.659 -14.955 46.277 1.00 0.00 57 LYS A O 13
ATOM 27897 N N . ASN A 1 78 ? -15.189 -15.964 48.230 1.00 0.00 58 ASN A N 13
ATOM 27898 C CA . ASN A 1 78 ? -14.249 -16.898 47.623 1.00 0.00 58 ASN A CA 13
ATOM 27899 C C . ASN A 1 78 ? -14.760 -18.331 47.740 1.00 0.00 58 ASN A C 13
ATOM 27900 O O . ASN A 1 78 ? -15.963 -18.581 47.651 1.00 0.00 58 ASN A O 13
ATOM 27911 N N . ALA A 1 79 ? -13.839 -19.268 47.939 1.00 0.00 59 ALA A N 13
ATOM 27912 C CA . ALA A 1 79 ? -14.208 -20.672 48.067 1.00 0.00 59 ALA A CA 13
ATOM 27913 C C . ALA A 1 79 ? -14.677 -21.227 46.726 1.00 0.00 59 ALA A C 13
ATOM 27914 O O . ALA A 1 79 ? -14.268 -20.748 45.667 1.00 0.00 59 ALA A O 13
ATOM 27921 N N . LYS A 1 80 ? -15.532 -22.243 46.778 1.00 0.00 60 LYS A N 13
ATOM 27922 C CA . LYS A 1 80 ? -16.046 -22.859 45.564 1.00 0.00 60 LYS A CA 13
ATOM 27923 C C . LYS A 1 80 ? -16.779 -21.835 44.706 1.00 0.00 60 LYS A C 13
ATOM 27924 O O . LYS A 1 80 ? -16.989 -20.696 45.124 1.00 0.00 60 LYS A O 13
ATOM 27943 N N . THR A 1 81 ? -17.170 -22.250 43.507 1.00 0.00 61 THR A N 13
ATOM 27944 C CA . THR A 1 81 ? -17.885 -21.363 42.599 1.00 0.00 61 THR A CA 13
ATOM 27945 C C . THR A 1 81 ? -18.332 -22.117 41.349 1.00 0.00 61 THR A C 13
ATOM 27946 O O . THR A 1 81 ? -18.129 -21.653 40.228 1.00 0.00 61 THR A O 13
ATOM 27957 N N . PRO A 1 82 ? -18.938 -23.261 41.524 1.00 0.00 62 PRO A N 13
ATOM 27958 C CA . PRO A 1 82 ? -19.427 -24.092 40.388 1.00 0.00 62 PRO A CA 13
ATOM 27959 C C . PRO A 1 82 ? -20.635 -23.458 39.708 1.00 0.00 62 PRO A C 13
ATOM 27960 O O . PRO A 1 82 ? -20.818 -23.580 38.497 1.00 0.00 62 PRO A O 13
ATOM 27971 N N . GLN A 1 83 ? -21.452 -22.775 40.500 1.00 0.00 63 GLN A N 13
ATOM 27972 C CA . GLN A 1 83 ? -22.640 -22.114 39.976 1.00 0.00 63 GLN A CA 13
ATOM 27973 C C . GLN A 1 83 ? -22.245 -21.034 38.973 1.00 0.00 63 GLN A C 13
ATOM 27974 O O . GLN A 1 83 ? -22.884 -20.873 37.934 1.00 0.00 63 GLN A O 13
ATOM 27988 N N . GLN A 1 84 ? -21.181 -20.301 39.293 1.00 0.00 64 GLN A N 13
ATOM 27989 C CA . GLN A 1 84 ? -20.700 -19.241 38.413 1.00 0.00 64 GLN A CA 13
ATOM 27990 C C . GLN A 1 84 ? -19.228 -19.459 38.077 1.00 0.00 64 GLN A C 13
ATOM 27991 O O . GLN A 1 84 ? -18.342 -19.061 38.834 1.00 0.00 64 GLN A O 13
ATOM 28005 N N . GLU A 1 85 ? -18.974 -20.100 36.941 1.00 0.00 65 GLU A N 13
ATOM 28006 C CA . GLU A 1 85 ? -17.605 -20.376 36.515 1.00 0.00 65 GLU A CA 13
ATOM 28007 C C . GLU A 1 85 ? -16.682 -19.205 36.843 1.00 0.00 65 GLU A C 13
ATOM 28008 O O . GLU A 1 85 ? -17.140 -18.104 37.148 1.00 0.00 65 GLU A O 13
ATOM 28020 N N . GLU A 1 86 ? -15.377 -19.454 36.773 1.00 0.00 66 GLU A N 13
ATOM 28021 C CA . GLU A 1 86 ? -14.391 -18.418 37.062 1.00 0.00 66 GLU A CA 13
ATOM 28022 C C . GLU A 1 86 ? -13.419 -18.269 35.895 1.00 0.00 66 GLU A C 13
ATOM 28023 O O . GLU A 1 86 ? -12.759 -17.240 35.751 1.00 0.00 66 GLU A O 13
ATOM 28035 N N . THR A 1 87 ? -13.336 -19.306 35.067 1.00 0.00 67 THR A N 13
ATOM 28036 C CA . THR A 1 87 ? -12.440 -19.286 33.916 1.00 0.00 67 THR A CA 13
ATOM 28037 C C . THR A 1 87 ? -11.240 -18.381 34.180 1.00 0.00 67 THR A C 13
ATOM 28038 O O . THR A 1 87 ? -11.305 -17.171 33.963 1.00 0.00 67 THR A O 13
ATOM 28049 N N . THR A 1 88 ? -10.147 -18.977 34.643 1.00 0.00 68 THR A N 13
ATOM 28050 C CA . THR A 1 88 ? -8.938 -18.213 34.927 1.00 0.00 68 THR A CA 13
ATOM 28051 C C . THR A 1 88 ? -8.408 -17.566 33.652 1.00 0.00 68 THR A C 13
ATOM 28052 O O . THR A 1 88 ? -9.157 -16.926 32.912 1.00 0.00 68 THR A O 13
ATOM 28063 N N . TYR A 1 89 ? -7.116 -17.738 33.399 1.00 0.00 69 TYR A N 13
ATOM 28064 C CA . TYR A 1 89 ? -6.499 -17.167 32.207 1.00 0.00 69 TYR A CA 13
ATOM 28065 C C . TYR A 1 89 ? -6.784 -15.672 32.113 1.00 0.00 69 TYR A C 13
ATOM 28066 O O . TYR A 1 89 ? -7.204 -15.046 33.086 1.00 0.00 69 TYR A O 13
ATOM 28084 N N . TYR A 1 90 ? -6.554 -15.108 30.932 1.00 0.00 70 TYR A N 13
ATOM 28085 C CA . TYR A 1 90 ? -6.790 -13.686 30.709 1.00 0.00 70 TYR A CA 13
ATOM 28086 C C . TYR A 1 90 ? -5.826 -12.840 31.536 1.00 0.00 70 TYR A C 13
ATOM 28087 O O . TYR A 1 90 ? -4.819 -12.358 31.018 1.00 0.00 70 TYR A O 13
ATOM 28105 N N . GLN A 1 91 ? -6.152 -12.665 32.819 1.00 0.00 71 GLN A N 13
ATOM 28106 C CA . GLN A 1 91 ? -5.324 -11.870 33.730 1.00 0.00 71 GLN A CA 13
ATOM 28107 C C . GLN A 1 91 ? -3.998 -11.489 33.081 1.00 0.00 71 GLN A C 13
ATOM 28108 O O . GLN A 1 91 ? -3.896 -10.457 32.418 1.00 0.00 71 GLN A O 13
ATOM 28122 N N . THR A 1 92 ? -2.987 -12.329 33.270 1.00 0.00 72 THR A N 13
ATOM 28123 C CA . THR A 1 92 ? -1.674 -12.068 32.691 1.00 0.00 72 THR A CA 13
ATOM 28124 C C . THR A 1 92 ? -1.768 -12.029 31.168 1.00 0.00 72 THR A C 13
ATOM 28125 O O . THR A 1 92 ? -2.230 -11.044 30.589 1.00 0.00 72 THR A O 13
ATOM 28136 N N . ALA A 1 93 ? -1.330 -13.107 30.526 1.00 0.00 73 ALA A N 13
ATOM 28137 C CA . ALA A 1 93 ? -1.371 -13.191 29.071 1.00 0.00 73 ALA A CA 13
ATOM 28138 C C . ALA A 1 93 ? -0.551 -12.073 28.438 1.00 0.00 73 ALA A C 13
ATOM 28139 O O . ALA A 1 93 ? -0.640 -10.915 28.844 1.00 0.00 73 ALA A O 13
ATOM 28146 N N . LEU A 1 94 ? 0.244 -12.434 27.437 1.00 0.00 74 LEU A N 13
ATOM 28147 C CA . LEU A 1 94 ? 1.077 -11.461 26.742 1.00 0.00 74 LEU A CA 13
ATOM 28148 C C . LEU A 1 94 ? 1.471 -11.994 25.365 1.00 0.00 74 LEU A C 13
ATOM 28149 O O . LEU A 1 94 ? 2.406 -12.785 25.247 1.00 0.00 74 LEU A O 13
ATOM 28165 N N . PRO A 1 95 ? 0.775 -11.592 24.332 1.00 0.00 75 PRO A N 13
ATOM 28166 C CA . PRO A 1 95 ? 1.064 -12.058 22.948 1.00 0.00 75 PRO A CA 13
ATOM 28167 C C . PRO A 1 95 ? 2.298 -11.389 22.352 1.00 0.00 75 PRO A C 13
ATOM 28168 O O . PRO A 1 95 ? 2.193 -10.561 21.448 1.00 0.00 75 PRO A O 13
ATOM 28179 N N . GLY A 1 96 ? 3.467 -11.759 22.861 1.00 0.00 76 GLY A N 13
ATOM 28180 C CA . GLY A 1 96 ? 4.717 -11.195 22.365 1.00 0.00 76 GLY A CA 13
ATOM 28181 C C . GLY A 1 96 ? 5.213 -11.980 21.156 1.00 0.00 76 GLY A C 13
ATOM 28182 O O . GLY A 1 96 ? 4.791 -13.114 20.928 1.00 0.00 76 GLY A O 13
ATOM 28186 N N . ASN A 1 97 ? 6.108 -11.374 20.385 1.00 0.00 77 ASN A N 13
ATOM 28187 C CA . ASN A 1 97 ? 6.648 -12.035 19.203 1.00 0.00 77 ASN A CA 13
ATOM 28188 C C . ASN A 1 97 ? 7.813 -12.942 19.583 1.00 0.00 77 ASN A C 13
ATOM 28189 O O . ASN A 1 97 ? 8.965 -12.511 19.605 1.00 0.00 77 ASN A O 13
ATOM 28200 N N . ASP A 1 98 ? 7.506 -14.201 19.878 1.00 0.00 78 ASP A N 13
ATOM 28201 C CA . ASP A 1 98 ? 8.538 -15.160 20.253 1.00 0.00 78 ASP A CA 13
ATOM 28202 C C . ASP A 1 98 ? 9.171 -15.775 19.009 1.00 0.00 78 ASP A C 13
ATOM 28203 O O . ASP A 1 98 ? 8.710 -15.548 17.890 1.00 0.00 78 ASP A O 13
ATOM 28212 N N . ARG A 1 99 ? 10.230 -16.551 19.212 1.00 0.00 79 ARG A N 13
ATOM 28213 C CA . ARG A 1 99 ? 10.922 -17.191 18.099 1.00 0.00 79 ARG A CA 13
ATOM 28214 C C . ARG A 1 99 ? 10.439 -18.627 17.919 1.00 0.00 79 ARG A C 13
ATOM 28215 O O . ARG A 1 99 ? 10.278 -19.365 18.893 1.00 0.00 79 ARG A O 13
ATOM 28236 N N . TYR A 1 100 ? 10.210 -19.018 16.669 1.00 0.00 80 TYR A N 13
ATOM 28237 C CA . TYR A 1 100 ? 9.746 -20.369 16.373 1.00 0.00 80 TYR A CA 13
ATOM 28238 C C . TYR A 1 100 ? 10.561 -21.399 17.148 1.00 0.00 80 TYR A C 13
ATOM 28239 O O . TYR A 1 100 ? 10.008 -22.321 17.747 1.00 0.00 80 TYR A O 13
ATOM 28257 N N . ILE A 1 101 ? 11.881 -21.236 17.130 1.00 0.00 81 ILE A N 13
ATOM 28258 C CA . ILE A 1 101 ? 12.764 -22.159 17.833 1.00 0.00 81 ILE A CA 13
ATOM 28259 C C . ILE A 1 101 ? 13.322 -21.510 19.095 1.00 0.00 81 ILE A C 13
ATOM 28260 O O . ILE A 1 101 ? 14.312 -20.780 19.046 1.00 0.00 81 ILE A O 13
ATOM 28276 N N . SER A 1 102 ? 12.675 -21.781 20.220 1.00 0.00 82 SER A N 13
ATOM 28277 C CA . SER A 1 102 ? 13.106 -21.219 21.495 1.00 0.00 82 SER A CA 13
ATOM 28278 C C . SER A 1 102 ? 13.560 -22.320 22.449 1.00 0.00 82 SER A C 13
ATOM 28279 O O . SER A 1 102 ? 14.137 -22.042 23.500 1.00 0.00 82 SER A O 13
ATOM 28287 N N . VAL A 1 103 ? 13.297 -23.568 22.077 1.00 0.00 83 VAL A N 13
ATOM 28288 C CA . VAL A 1 103 ? 13.688 -24.698 22.913 1.00 0.00 83 VAL A CA 13
ATOM 28289 C C . VAL A 1 103 ? 14.801 -25.498 22.247 1.00 0.00 83 VAL A C 13
ATOM 28290 O O . VAL A 1 103 ? 14.764 -26.728 22.218 1.00 0.00 83 VAL A O 13
ATOM 28303 N N . GLY A 1 104 ? 15.791 -24.791 21.712 1.00 0.00 84 GLY A N 13
ATOM 28304 C CA . GLY A 1 104 ? 16.913 -25.445 21.048 1.00 0.00 84 GLY A CA 13
ATOM 28305 C C . GLY A 1 104 ? 18.033 -25.737 22.040 1.00 0.00 84 GLY A C 13
ATOM 28306 O O . GLY A 1 104 ? 18.042 -26.782 22.690 1.00 0.00 84 GLY A O 13
ATOM 28310 N N . SER A 1 105 ? 18.974 -24.806 22.154 1.00 0.00 85 SER A N 13
ATOM 28311 C CA . SER A 1 105 ? 20.093 -24.974 23.074 1.00 0.00 85 SER A CA 13
ATOM 28312 C C . SER A 1 105 ? 21.111 -25.960 22.511 1.00 0.00 85 SER A C 13
ATOM 28313 O O . SER A 1 105 ? 21.978 -26.453 23.234 1.00 0.00 85 SER A O 13
ATOM 28321 N N . GLN A 1 106 ? 21.000 -26.245 21.218 1.00 0.00 86 GLN A N 13
ATOM 28322 C CA . GLN A 1 106 ? 21.918 -27.177 20.570 1.00 0.00 86 GLN A CA 13
ATOM 28323 C C . GLN A 1 106 ? 22.912 -26.427 19.690 1.00 0.00 86 GLN A C 13
ATOM 28324 O O . GLN A 1 106 ? 23.995 -26.051 20.140 1.00 0.00 86 GLN A O 13
ATOM 28338 N N . ALA A 1 107 ? 22.537 -26.215 18.433 1.00 0.00 87 ALA A N 13
ATOM 28339 C CA . ALA A 1 107 ? 23.403 -25.511 17.495 1.00 0.00 87 ALA A CA 13
ATOM 28340 C C . ALA A 1 107 ? 23.544 -24.045 17.889 1.00 0.00 87 ALA A C 13
ATOM 28341 O O . ALA A 1 107 ? 22.559 -23.379 18.206 1.00 0.00 87 ALA A O 13
ATOM 28348 N N . ASP A 1 108 ? 24.777 -23.550 17.860 1.00 0.00 88 ASP A N 13
ATOM 28349 C CA . ASP A 1 108 ? 25.040 -22.160 18.211 1.00 0.00 88 ASP A CA 13
ATOM 28350 C C . ASP A 1 108 ? 25.401 -21.359 16.965 1.00 0.00 88 ASP A C 13
ATOM 28351 O O . ASP A 1 108 ? 26.559 -21.330 16.551 1.00 0.00 88 ASP A O 13
ATOM 28360 N N . THR A 1 109 ? 24.397 -20.716 16.373 1.00 0.00 89 THR A N 13
ATOM 28361 C CA . THR A 1 109 ? 24.610 -19.916 15.170 1.00 0.00 89 THR A CA 13
ATOM 28362 C C . THR A 1 109 ? 26.063 -19.466 15.069 1.00 0.00 89 THR A C 13
ATOM 28363 O O . THR A 1 109 ? 26.699 -19.155 16.077 1.00 0.00 89 THR A O 13
ATOM 28374 N N . ASN A 1 110 ? 26.583 -19.435 13.847 1.00 0.00 90 ASN A N 13
ATOM 28375 C CA . ASN A 1 110 ? 27.964 -19.021 13.624 1.00 0.00 90 ASN A CA 13
ATOM 28376 C C . ASN A 1 110 ? 28.117 -18.544 12.189 1.00 0.00 90 ASN A C 13
ATOM 28377 O O . ASN A 1 110 ? 29.213 -18.220 11.733 1.00 0.00 90 ASN A O 13
ATOM 28388 N N . VAL A 1 111 ? 26.994 -18.512 11.486 1.00 0.00 91 VAL A N 13
ATOM 28389 C CA . VAL A 1 111 ? 26.975 -18.085 10.099 1.00 0.00 91 VAL A CA 13
ATOM 28390 C C . VAL A 1 111 ? 26.847 -16.574 9.999 1.00 0.00 91 VAL A C 13
ATOM 28391 O O . VAL A 1 111 ? 26.341 -15.924 10.911 1.00 0.00 91 VAL A O 13
ATOM 28404 N N . ILE A 1 112 ? 27.290 -16.032 8.872 1.00 0.00 92 ILE A N 13
ATOM 28405 C CA . ILE A 1 112 ? 27.208 -14.599 8.635 1.00 0.00 92 ILE A CA 13
ATOM 28406 C C . ILE A 1 112 ? 28.230 -14.163 7.600 1.00 0.00 92 ILE A C 13
ATOM 28407 O O . ILE A 1 112 ? 29.169 -14.892 7.282 1.00 0.00 92 ILE A O 13
ATOM 28423 N N . ASP A 1 113 ? 28.033 -12.961 7.083 1.00 0.00 93 ASP A N 13
ATOM 28424 C CA . ASP A 1 113 ? 28.933 -12.405 6.079 1.00 0.00 93 ASP A CA 13
ATOM 28425 C C . ASP A 1 113 ? 28.456 -11.022 5.646 1.00 0.00 93 ASP A C 13
ATOM 28426 O O . ASP A 1 113 ? 27.477 -10.894 4.910 1.00 0.00 93 ASP A O 13
ATOM 28435 N N . LEU A 1 114 ? 29.153 -9.988 6.109 1.00 0.00 94 LEU A N 13
ATOM 28436 C CA . LEU A 1 114 ? 28.791 -8.617 5.765 1.00 0.00 94 LEU A CA 13
ATOM 28437 C C . LEU A 1 114 ? 29.446 -8.199 4.452 1.00 0.00 94 LEU A C 13
ATOM 28438 O O . LEU A 1 114 ? 28.947 -7.320 3.751 1.00 0.00 94 LEU A O 13
ATOM 28454 N N . THR A 1 115 ? 30.568 -8.834 4.126 1.00 0.00 95 THR A N 13
ATOM 28455 C CA . THR A 1 115 ? 31.283 -8.518 2.895 1.00 0.00 95 THR A CA 13
ATOM 28456 C C . THR A 1 115 ? 30.952 -9.533 1.806 1.00 0.00 95 THR A C 13
ATOM 28457 O O . THR A 1 115 ? 31.190 -9.289 0.624 1.00 0.00 95 THR A O 13
ATOM 28468 N N . GLY A 1 116 ? 30.399 -10.671 2.213 1.00 0.00 96 GLY A N 13
ATOM 28469 C CA . GLY A 1 116 ? 30.038 -11.715 1.260 1.00 0.00 96 GLY A CA 13
ATOM 28470 C C . GLY A 1 116 ? 31.216 -12.056 0.356 1.00 0.00 96 GLY A C 13
ATOM 28471 O O . GLY A 1 116 ? 31.076 -12.124 -0.865 1.00 0.00 96 GLY A O 13
ATOM 28475 N N . ASP A 1 117 ? 32.378 -12.270 0.964 1.00 0.00 97 ASP A N 13
ATOM 28476 C CA . ASP A 1 117 ? 33.577 -12.604 0.205 1.00 0.00 97 ASP A CA 13
ATOM 28477 C C . ASP A 1 117 ? 34.054 -11.399 -0.598 1.00 0.00 97 ASP A C 13
ATOM 28478 O O . ASP A 1 117 ? 33.297 -10.823 -1.379 1.00 0.00 97 ASP A O 13
ATOM 28487 N N . ASP A 1 118 ? 35.314 -11.024 -0.403 1.00 0.00 98 ASP A N 13
ATOM 28488 C CA . ASP A 1 118 ? 35.880 -9.886 -1.117 1.00 0.00 98 ASP A CA 13
ATOM 28489 C C . ASP A 1 118 ? 36.857 -10.361 -2.187 1.00 0.00 98 ASP A C 13
ATOM 28490 O O . ASP A 1 118 ? 38.037 -10.582 -1.912 1.00 0.00 98 ASP A O 13
ATOM 28499 N N . LYS A 1 119 ? 36.359 -10.515 -3.409 1.00 0.00 99 LYS A N 13
ATOM 28500 C CA . LYS A 1 119 ? 37.198 -10.965 -4.514 1.00 0.00 99 LYS A CA 13
ATOM 28501 C C . LYS A 1 119 ? 37.790 -9.770 -5.255 1.00 0.00 99 LYS A C 13
ATOM 28502 O O . LYS A 1 119 ? 38.981 -9.749 -5.567 1.00 0.00 99 LYS A O 13
ATOM 28521 N N . ASP A 1 120 ? 36.949 -8.779 -5.534 1.00 0.00 100 ASP A N 13
ATOM 28522 C CA . ASP A 1 120 ? 37.397 -7.584 -6.241 1.00 0.00 100 ASP A CA 13
ATOM 28523 C C . ASP A 1 120 ? 38.119 -6.637 -5.289 1.00 0.00 100 ASP A C 13
ATOM 28524 O O . ASP A 1 120 ? 39.058 -5.943 -5.682 1.00 0.00 100 ASP A O 13
ATOM 28533 N N . ASP A 1 121 ? 37.675 -6.612 -4.038 1.00 0.00 101 ASP A N 13
ATOM 28534 C CA . ASP A 1 121 ? 38.287 -5.746 -3.039 1.00 0.00 101 ASP A CA 13
ATOM 28535 C C . ASP A 1 121 ? 39.658 -6.277 -2.638 1.00 0.00 101 ASP A C 13
ATOM 28536 O O . ASP A 1 121 ? 40.485 -5.542 -2.100 1.00 0.00 101 ASP A O 13
ATOM 28545 N N . LEU A 1 122 ? 39.893 -7.558 -2.904 1.00 0.00 102 LEU A N 13
ATOM 28546 C CA . LEU A 1 122 ? 41.172 -8.166 -2.564 1.00 0.00 102 LEU A CA 13
ATOM 28547 C C . LEU A 1 122 ? 42.241 -7.732 -3.542 1.00 0.00 102 LEU A C 13
ATOM 28548 O O . LEU A 1 122 ? 43.286 -7.214 -3.148 1.00 0.00 102 LEU A O 13
ATOM 28564 N N . GLN A 1 123 ? 41.967 -7.920 -4.814 1.00 0.00 103 GLN A N 13
ATOM 28565 C CA . GLN A 1 123 ? 42.911 -7.515 -5.838 1.00 0.00 103 GLN A CA 13
ATOM 28566 C C . GLN A 1 123 ? 43.439 -6.136 -5.478 1.00 0.00 103 GLN A C 13
ATOM 28567 O O . GLN A 1 123 ? 44.494 -5.703 -5.950 1.00 0.00 103 GLN A O 13
ATOM 28581 N N . ARG A 1 124 ? 42.684 -5.459 -4.620 1.00 0.00 104 ARG A N 13
ATOM 28582 C CA . ARG A 1 124 ? 43.050 -4.123 -4.172 1.00 0.00 104 ARG A CA 13
ATOM 28583 C C . ARG A 1 124 ? 43.971 -4.203 -2.959 1.00 0.00 104 ARG A C 13
ATOM 28584 O O . ARG A 1 124 ? 44.923 -3.432 -2.840 1.00 0.00 104 ARG A O 13
ATOM 28605 N N . ALA A 1 125 ? 43.685 -5.145 -2.066 1.00 0.00 105 ALA A N 13
ATOM 28606 C CA . ALA A 1 125 ? 44.499 -5.319 -0.869 1.00 0.00 105 ALA A CA 13
ATOM 28607 C C . ALA A 1 125 ? 45.971 -5.465 -1.243 1.00 0.00 105 ALA A C 13
ATOM 28608 O O . ALA A 1 125 ? 46.816 -4.696 -0.786 1.00 0.00 105 ALA A O 13
ATOM 28615 N N . ILE A 1 126 ? 46.270 -6.457 -2.078 1.00 0.00 106 ILE A N 13
ATOM 28616 C CA . ILE A 1 126 ? 47.645 -6.690 -2.505 1.00 0.00 106 ILE A CA 13
ATOM 28617 C C . ILE A 1 126 ? 48.146 -5.523 -3.320 1.00 0.00 106 ILE A C 13
ATOM 28618 O O . ILE A 1 126 ? 49.173 -4.922 -3.019 1.00 0.00 106 ILE A O 13
ATOM 28634 N N . ALA A 1 127 ? 47.404 -5.222 -4.355 1.00 0.00 107 ALA A N 13
ATOM 28635 C CA . ALA A 1 127 ? 47.760 -4.125 -5.246 1.00 0.00 107 ALA A CA 13
ATOM 28636 C C . ALA A 1 127 ? 48.221 -2.908 -4.445 1.00 0.00 107 ALA A C 13
ATOM 28637 O O . ALA A 1 127 ? 49.240 -2.293 -4.764 1.00 0.00 107 ALA A O 13
ATOM 28644 N N . LEU A 1 128 ? 47.468 -2.566 -3.402 1.00 0.00 108 LEU A N 13
ATOM 28645 C CA . LEU A 1 128 ? 47.815 -1.420 -2.567 1.00 0.00 108 LEU A CA 13
ATOM 28646 C C . LEU A 1 128 ? 49.199 -1.597 -1.950 1.00 0.00 108 LEU A C 13
ATOM 28647 O O . LEU A 1 128 ? 50.018 -0.678 -1.967 1.00 0.00 108 LEU A O 13
ATOM 28663 N N . SER A 1 129 ? 49.457 -2.782 -1.401 1.00 0.00 109 SER A N 13
ATOM 28664 C CA . SER A 1 129 ? 50.749 -3.054 -0.779 1.00 0.00 109 SER A CA 13
ATOM 28665 C C . SER A 1 129 ? 51.850 -3.105 -1.830 1.00 0.00 109 SER A C 13
ATOM 28666 O O . SER A 1 129 ? 52.852 -2.398 -1.724 1.00 0.00 109 SER A O 13
ATOM 28674 N N . LEU A 1 130 ? 51.651 -3.925 -2.850 1.00 0.00 110 LEU A N 13
ATOM 28675 C CA . LEU A 1 130 ? 52.630 -4.032 -3.918 1.00 0.00 110 LEU A CA 13
ATOM 28676 C C . LEU A 1 130 ? 53.028 -2.634 -4.360 1.00 0.00 110 LEU A C 13
ATOM 28677 O O . LEU A 1 130 ? 54.055 -2.437 -5.009 1.00 0.00 110 LEU A O 13
ATOM 28693 N N . ALA A 1 131 ? 52.192 -1.668 -3.996 1.00 0.00 111 ALA A N 13
ATOM 28694 C CA . ALA A 1 131 ? 52.441 -0.276 -4.346 1.00 0.00 111 ALA A CA 13
ATOM 28695 C C . ALA A 1 131 ? 53.460 0.341 -3.396 1.00 0.00 111 ALA A C 13
ATOM 28696 O O . ALA A 1 131 ? 54.503 0.842 -3.822 1.00 0.00 111 ALA A O 13
ATOM 28703 N N . GLU A 1 132 ? 53.153 0.297 -2.104 1.00 0.00 112 GLU A N 13
ATOM 28704 C CA . GLU A 1 132 ? 54.050 0.854 -1.103 1.00 0.00 112 GLU A CA 13
ATOM 28705 C C . GLU A 1 132 ? 55.473 0.399 -1.383 1.00 0.00 112 GLU A C 13
ATOM 28706 O O . GLU A 1 132 ? 56.439 1.056 -0.995 1.00 0.00 112 GLU A O 13
ATOM 28718 N N . SER A 1 133 ? 55.592 -0.728 -2.074 1.00 0.00 113 SER A N 13
ATOM 28719 C CA . SER A 1 133 ? 56.902 -1.262 -2.417 1.00 0.00 113 SER A CA 13
ATOM 28720 C C . SER A 1 133 ? 57.353 -0.720 -3.764 1.00 0.00 113 SER A C 13
ATOM 28721 O O . SER A 1 133 ? 58.482 -0.256 -3.911 1.00 0.00 113 SER A O 13
ATOM 28729 N N . ASN A 1 134 ? 56.461 -0.777 -4.744 1.00 0.00 114 ASN A N 13
ATOM 28730 C CA . ASN A 1 134 ? 56.785 -0.284 -6.072 1.00 0.00 114 ASN A CA 13
ATOM 28731 C C . ASN A 1 134 ? 57.604 0.997 -5.969 1.00 0.00 114 ASN A C 13
ATOM 28732 O O . ASN A 1 134 ? 58.279 1.389 -6.921 1.00 0.00 114 ASN A O 13
ATOM 28743 N N . ARG A 1 135 ? 57.547 1.645 -4.807 1.00 0.00 115 ARG A N 13
ATOM 28744 C CA . ARG A 1 135 ? 58.299 2.878 -4.602 1.00 0.00 115 ARG A CA 13
ATOM 28745 C C . ARG A 1 135 ? 59.402 2.667 -3.570 1.00 0.00 115 ARG A C 13
ATOM 28746 O O . ARG A 1 135 ? 60.442 3.326 -3.616 1.00 0.00 115 ARG A O 13
ATOM 28767 N N . ALA A 1 136 ? 59.175 1.741 -2.643 1.00 0.00 116 ALA A N 13
ATOM 28768 C CA . ALA A 1 136 ? 60.163 1.450 -1.612 1.00 0.00 116 ALA A CA 13
ATOM 28769 C C . ALA A 1 136 ? 60.991 0.231 -2.004 1.00 0.00 116 ALA A C 13
ATOM 28770 O O . ALA A 1 136 ? 61.862 -0.211 -1.255 1.00 0.00 116 ALA A O 13
ATOM 28777 N N . PHE A 1 137 ? 60.709 -0.305 -3.188 1.00 0.00 117 PHE A N 13
ATOM 28778 C CA . PHE A 1 137 ? 61.429 -1.472 -3.685 1.00 0.00 117 PHE A CA 13
ATOM 28779 C C . PHE A 1 137 ? 62.640 -1.035 -4.508 1.00 0.00 117 PHE A C 13
ATOM 28780 O O . PHE A 1 137 ? 63.784 -1.260 -4.114 1.00 0.00 117 PHE A O 13
ATOM 28797 N N . ARG A 1 138 ? 62.376 -0.403 -5.648 1.00 0.00 118 ARG A N 13
ATOM 28798 C CA . ARG A 1 138 ? 63.437 0.074 -6.519 1.00 0.00 118 ARG A CA 13
ATOM 28799 C C . ARG A 1 138 ? 64.606 0.621 -5.703 1.00 0.00 118 ARG A C 13
ATOM 28800 O O . ARG A 1 138 ? 65.565 -0.095 -5.414 1.00 0.00 118 ARG A O 13
ATOM 28821 N N . GLU A 1 139 ? 64.517 1.897 -5.340 1.00 0.00 119 GLU A N 13
ATOM 28822 C CA . GLU A 1 139 ? 65.569 2.540 -4.561 1.00 0.00 119 GLU A CA 13
ATOM 28823 C C . GLU A 1 139 ? 66.862 2.620 -5.369 1.00 0.00 119 GLU A C 13
ATOM 28824 O O . GLU A 1 139 ? 67.860 1.982 -5.031 1.00 0.00 119 GLU A O 13
ATOM 28836 N N . THR A 1 140 ? 66.835 3.410 -6.436 1.00 0.00 120 THR A N 13
ATOM 28837 C CA . THR A 1 140 ? 68.006 3.571 -7.289 1.00 0.00 120 THR A CA 13
ATOM 28838 C C . THR A 1 140 ? 69.031 4.482 -6.621 1.00 0.00 120 THR A C 13
ATOM 28839 O O . THR A 1 140 ? 69.114 5.671 -6.930 1.00 0.00 120 THR A O 13
ATOM 28850 N N . GLY A 1 141 ? 69.807 3.914 -5.707 1.00 0.00 121 GLY A N 13
ATOM 28851 C CA . GLY A 1 141 ? 70.825 4.682 -4.999 1.00 0.00 121 GLY A CA 13
ATOM 28852 C C . GLY A 1 141 ? 71.950 3.777 -4.510 1.00 0.00 121 GLY A C 13
ATOM 28853 O O . GLY A 1 141 ? 71.739 2.910 -3.661 1.00 0.00 121 GLY A O 13
ATOM 28857 N N . ILE A 1 142 ? 73.147 3.987 -5.048 1.00 0.00 122 ILE A N 13
ATOM 28858 C CA . ILE A 1 142 ? 74.301 3.186 -4.654 1.00 0.00 122 ILE A CA 13
ATOM 28859 C C . ILE A 1 142 ? 75.467 4.089 -4.266 1.00 0.00 122 ILE A C 13
ATOM 28860 O O . ILE A 1 142 ? 75.648 5.164 -4.839 1.00 0.00 122 ILE A O 13
ATOM 28876 N N . THR A 1 143 ? 76.253 3.651 -3.288 1.00 0.00 123 THR A N 13
ATOM 28877 C CA . THR A 1 143 ? 77.395 4.435 -2.832 1.00 0.00 123 THR A CA 13
ATOM 28878 C C . THR A 1 143 ? 78.705 3.817 -3.312 1.00 0.00 123 THR A C 13
ATOM 28879 O O . THR A 1 143 ? 79.784 4.350 -3.056 1.00 0.00 123 THR A O 13
ATOM 28890 N N . ASP A 1 144 ? 78.605 2.689 -4.007 1.00 0.00 124 ASP A N 13
ATOM 28891 C CA . ASP A 1 144 ? 79.791 2.010 -4.513 1.00 0.00 124 ASP A CA 13
ATOM 28892 C C . ASP A 1 144 ? 80.357 2.747 -5.723 1.00 0.00 124 ASP A C 13
ATOM 28893 O O . ASP A 1 144 ? 81.544 2.635 -6.029 1.00 0.00 124 ASP A O 13
ATOM 28902 N N . GLU A 1 145 ? 79.502 3.501 -6.406 1.00 0.00 125 GLU A N 13
ATOM 28903 C CA . GLU A 1 145 ? 79.935 4.251 -7.581 1.00 0.00 125 GLU A CA 13
ATOM 28904 C C . GLU A 1 145 ? 81.065 5.206 -7.217 1.00 0.00 125 GLU A C 13
ATOM 28905 O O . GLU A 1 145 ? 82.149 5.152 -7.798 1.00 0.00 125 GLU A O 13
ATOM 28917 N N . GLU A 1 146 ? 80.802 6.082 -6.252 1.00 0.00 126 GLU A N 13
ATOM 28918 C CA . GLU A 1 146 ? 81.804 7.046 -5.816 1.00 0.00 126 GLU A CA 13
ATOM 28919 C C . GLU A 1 146 ? 83.132 6.345 -5.553 1.00 0.00 126 GLU A C 13
ATOM 28920 O O . GLU A 1 146 ? 84.194 6.835 -5.940 1.00 0.00 126 GLU A O 13
ATOM 28932 N N . GLN A 1 147 ? 83.062 5.190 -4.900 1.00 0.00 127 GLN A N 13
ATOM 28933 C CA . GLN A 1 147 ? 84.262 4.421 -4.594 1.00 0.00 127 GLN A CA 13
ATOM 28934 C C . GLN A 1 147 ? 84.977 4.025 -5.880 1.00 0.00 127 GLN A C 13
ATOM 28935 O O . GLN A 1 147 ? 86.196 4.161 -5.992 1.00 0.00 127 GLN A O 13
ATOM 28949 N N . ALA A 1 148 ? 84.211 3.535 -6.849 1.00 0.00 128 ALA A N 13
ATOM 28950 C CA . ALA A 1 148 ? 84.783 3.124 -8.124 1.00 0.00 128 ALA A CA 13
ATOM 28951 C C . ALA A 1 148 ? 85.649 4.238 -8.701 1.00 0.00 128 ALA A C 13
ATOM 28952 O O . ALA A 1 148 ? 86.844 4.053 -8.931 1.00 0.00 128 ALA A O 13
ATOM 28959 N N . ILE A 1 149 ? 85.037 5.394 -8.930 1.00 0.00 129 ILE A N 13
ATOM 28960 C CA . ILE A 1 149 ? 85.758 6.536 -9.480 1.00 0.00 129 ILE A CA 13
ATOM 28961 C C . ILE A 1 149 ? 87.123 6.685 -8.816 1.00 0.00 129 ILE A C 13
ATOM 28962 O O . ILE A 1 149 ? 88.152 6.710 -9.493 1.00 0.00 129 ILE A O 13
ATOM 28978 N N . SER A 1 150 ? 87.126 6.786 -7.491 1.00 0.00 130 SER A N 13
ATOM 28979 C CA . SER A 1 150 ? 88.374 6.934 -6.749 1.00 0.00 130 SER A CA 13
ATOM 28980 C C . SER A 1 150 ? 89.419 5.940 -7.246 1.00 0.00 130 SER A C 13
ATOM 28981 O O . SER A 1 150 ? 90.543 6.320 -7.577 1.00 0.00 130 SER A O 13
ATOM 28989 N N . ARG A 1 151 ? 89.043 4.667 -7.296 1.00 0.00 131 ARG A N 13
ATOM 28990 C CA . ARG A 1 151 ? 89.957 3.627 -7.755 1.00 0.00 131 ARG A CA 13
ATOM 28991 C C . ARG A 1 151 ? 90.657 4.057 -9.041 1.00 0.00 131 ARG A C 13
ATOM 28992 O O . ARG A 1 151 ? 91.878 3.949 -9.159 1.00 0.00 131 ARG A O 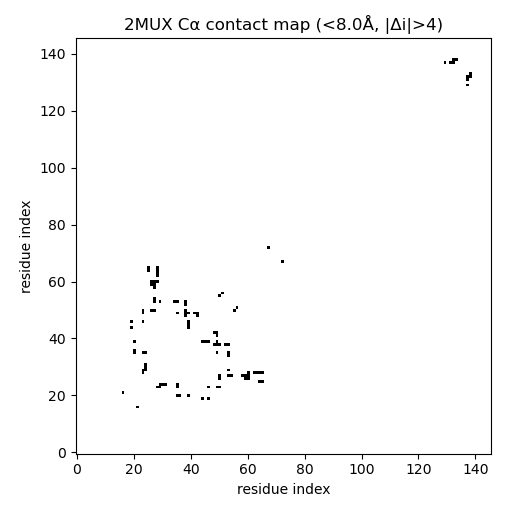13
ATOM 29013 N N . VAL A 1 152 ? 89.876 4.542 -10.001 1.00 0.00 132 VAL A N 13
ATOM 29014 C CA . VAL A 1 152 ? 90.432 4.981 -11.275 1.00 0.00 132 VAL A CA 13
ATOM 29015 C C . VAL A 1 152 ? 91.365 6.172 -11.077 1.00 0.00 132 VAL A C 13
ATOM 29016 O O . VAL A 1 152 ? 92.522 6.143 -11.495 1.00 0.00 132 VAL A O 13
ATOM 29029 N N . LEU A 1 153 ? 90.853 7.221 -10.440 1.00 0.00 133 LEU A N 13
ATOM 29030 C CA . LEU A 1 153 ? 91.650 8.419 -10.194 1.00 0.00 133 LEU A CA 13
ATOM 29031 C C . LEU A 1 153 ? 92.996 8.056 -9.576 1.00 0.00 133 LEU A C 13
ATOM 29032 O O . LEU A 1 153 ? 94.034 8.583 -9.974 1.00 0.00 133 LEU A O 13
ATOM 29048 N N . GLU A 1 154 ? 92.971 7.155 -8.600 1.00 0.00 134 GLU A N 13
ATOM 29049 C CA . GLU A 1 154 ? 94.197 6.731 -7.934 1.00 0.00 134 GLU A CA 13
ATOM 29050 C C . GLU A 1 154 ? 95.117 6.007 -8.913 1.00 0.00 134 GLU A C 13
ATOM 29051 O O . GLU A 1 154 ? 96.237 6.449 -9.168 1.00 0.00 134 GLU A O 13
ATOM 29063 N N . ALA A 1 155 ? 94.636 4.894 -9.459 1.00 0.00 135 ALA A N 13
ATOM 29064 C CA . ALA A 1 155 ? 95.423 4.119 -10.412 1.00 0.00 135 ALA A CA 13
ATOM 29065 C C . ALA A 1 155 ? 96.139 5.045 -11.389 1.00 0.00 135 ALA A C 13
ATOM 29066 O O . ALA A 1 155 ? 97.218 4.725 -11.888 1.00 0.00 135 ALA A O 13
ATOM 29073 N N . SER A 1 156 ? 95.527 6.193 -11.658 1.00 0.00 136 SER A N 13
ATOM 29074 C CA . SER A 1 156 ? 96.110 7.163 -12.578 1.00 0.00 136 SER A CA 13
ATOM 29075 C C . SER A 1 156 ? 97.330 7.828 -11.950 1.00 0.00 136 SER A C 13
ATOM 29076 O O . SER A 1 156 ? 98.459 7.621 -12.394 1.00 0.00 136 SER A O 13
ATOM 29084 N N . ILE A 1 157 ? 97.095 8.627 -10.914 1.00 0.00 137 ILE A N 13
ATOM 29085 C CA . ILE A 1 157 ? 98.185 9.316 -10.233 1.00 0.00 137 ILE A CA 13
ATOM 29086 C C . ILE A 1 157 ? 99.111 8.312 -9.556 1.00 0.00 137 ILE A C 13
ATOM 29087 O O . ILE A 1 157 ? 100.100 8.689 -8.929 1.00 0.00 137 ILE A O 13
ATOM 29103 N N . ALA A 1 158 ? 98.780 7.031 -9.689 1.00 0.00 138 ALA A N 13
ATOM 29104 C CA . ALA A 1 158 ? 99.589 5.976 -9.088 1.00 0.00 138 ALA A CA 13
ATOM 29105 C C . ALA A 1 158 ? 100.367 5.215 -10.158 1.00 0.00 138 ALA A C 13
ATOM 29106 O O . ALA A 1 158 ? 100.931 4.154 -9.890 1.00 0.00 138 ALA A O 13
ATOM 29113 N N . GLU A 1 159 ? 100.393 5.763 -11.370 1.00 0.00 139 GLU A N 13
ATOM 29114 C CA . GLU A 1 159 ? 101.107 5.122 -12.469 1.00 0.00 139 GLU A CA 13
ATOM 29115 C C . GLU A 1 159 ? 102.245 6.008 -12.963 1.00 0.00 139 GLU A C 13
ATOM 29116 O O . GLU A 1 159 ? 103.022 6.538 -12.168 1.00 0.00 139 GLU A O 13
ATOM 29128 N N . ASN A 1 160 ? 102.339 6.164 -14.279 1.00 0.00 140 ASN A N 13
ATOM 29129 C CA . ASN A 1 160 ? 103.388 6.988 -14.869 1.00 0.00 140 ASN A CA 13
ATOM 29130 C C . ASN A 1 160 ? 102.813 7.899 -15.950 1.00 0.00 140 ASN A C 13
ATOM 29131 O O . ASN A 1 160 ? 101.804 7.573 -16.578 1.00 0.00 140 ASN A O 13
ATOM 29142 N N . LYS A 1 161 ? 103.460 9.040 -16.162 1.00 0.00 141 LYS A N 13
ATOM 29143 C CA . LYS A 1 161 ? 103.003 9.990 -17.169 1.00 0.00 141 LYS A CA 13
ATOM 29144 C C . LYS A 1 161 ? 103.506 9.589 -18.553 1.00 0.00 141 LYS A C 13
ATOM 29145 O O . LYS A 1 161 ? 103.201 8.501 -19.042 1.00 0.00 141 LYS A O 13
ATOM 29164 N N . ALA A 1 162 ? 104.274 10.475 -19.178 1.00 0.00 142 ALA A N 13
ATOM 29165 C CA . ALA A 1 162 ? 104.811 10.204 -20.508 1.00 0.00 142 ALA A CA 13
ATOM 29166 C C . ALA A 1 162 ? 106.169 9.515 -20.412 1.00 0.00 142 ALA A C 13
ATOM 29167 O O . ALA A 1 162 ? 106.369 8.626 -19.584 1.00 0.00 142 ALA A O 13
ATOM 29174 N N . CYS A 1 163 ? 107.101 9.930 -21.266 1.00 0.00 143 CYS A N 13
ATOM 29175 C CA . CYS A 1 163 ? 108.436 9.343 -21.271 1.00 0.00 143 CYS A CA 13
ATOM 29176 C C . CYS A 1 163 ? 108.444 8.040 -22.064 1.00 0.00 143 CYS A C 13
ATOM 29177 O O . CYS A 1 163 ? 108.885 7.004 -21.569 1.00 0.00 143 CYS A O 13
ATOM 29185 N N . LEU A 1 164 ? 107.948 8.100 -23.296 1.00 0.00 144 LEU A N 13
ATOM 29186 C CA . LEU A 1 164 ? 107.899 6.917 -24.147 1.00 0.00 144 LEU A CA 13
ATOM 29187 C C . LEU A 1 164 ? 107.857 7.313 -25.620 1.00 0.00 144 LEU A C 13
ATOM 29188 O O . LEU A 1 164 ? 108.627 6.799 -26.432 1.00 0.00 144 LEU A O 13
ATOM 29204 N N . LYS A 1 165 ? 106.951 8.224 -25.958 1.00 0.00 145 LYS A N 13
ATOM 29205 C CA . LYS A 1 165 ? 106.813 8.677 -27.338 1.00 0.00 145 LYS A CA 13
ATOM 29206 C C . LYS A 1 165 ? 108.055 9.443 -27.784 1.00 0.00 145 LYS A C 13
ATOM 29207 O O . LYS A 1 165 ? 108.025 10.162 -28.783 1.00 0.00 145 LYS A O 13
ATOM 29226 N N . ARG A 1 166 ? 109.144 9.281 -27.042 1.00 0.00 146 ARG A N 13
ATOM 29227 C CA . ARG A 1 166 ? 110.391 9.961 -27.376 1.00 0.00 146 ARG A CA 13
ATOM 29228 C C . ARG A 1 166 ? 111.268 9.070 -28.248 1.00 0.00 146 ARG A C 13
ATOM 29229 O O . ARG A 1 166 ? 112.461 9.019 -27.999 1.00 0.00 146 ARG A O 13
ATOM 29251 N N . MET A 1 21 ? -21.195 -7.531 -1.551 1.00 0.00 1 MET A N 14
ATOM 29252 C CA . MET A 1 21 ? -22.392 -6.756 -1.115 1.00 0.00 1 MET A CA 14
ATOM 29253 C C . MET A 1 21 ? -22.113 -5.264 -1.265 1.00 0.00 1 MET A C 14
ATOM 29254 O O . MET A 1 21 ? -20.962 -4.830 -1.201 1.00 0.00 1 MET A O 14
ATOM 29268 N N . THR A 1 22 ? -23.170 -4.483 -1.470 1.00 0.00 2 THR A N 14
ATOM 29269 C CA . THR A 1 22 ? -23.018 -3.040 -1.631 1.00 0.00 2 THR A CA 14
ATOM 29270 C C . THR A 1 22 ? -24.323 -2.319 -1.307 1.00 0.00 2 THR A C 14
ATOM 29271 O O . THR A 1 22 ? -24.675 -1.333 -1.955 1.00 0.00 2 THR A O 14
ATOM 29282 N N . VAL A 1 23 ? -25.039 -2.816 -0.302 1.00 0.00 3 VAL A N 14
ATOM 29283 C CA . VAL A 1 23 ? -26.303 -2.210 0.094 1.00 0.00 3 VAL A CA 14
ATOM 29284 C C . VAL A 1 23 ? -26.130 -0.715 0.353 1.00 0.00 3 VAL A C 14
ATOM 29285 O O . VAL A 1 23 ? -25.721 -0.307 1.441 1.00 0.00 3 VAL A O 14
ATOM 29298 N N . GLU A 1 24 ? -26.448 0.095 -0.651 1.00 0.00 4 GLU A N 14
ATOM 29299 C CA . GLU A 1 24 ? -26.330 1.544 -0.522 1.00 0.00 4 GLU A CA 14
ATOM 29300 C C . GLU A 1 24 ? -27.707 2.194 -0.610 1.00 0.00 4 GLU A C 14
ATOM 29301 O O . GLU A 1 24 ? -28.549 1.776 -1.405 1.00 0.00 4 GLU A O 14
ATOM 29313 N N . GLN A 1 25 ? -27.935 3.212 0.213 1.00 0.00 5 GLN A N 14
ATOM 29314 C CA . GLN A 1 25 ? -29.222 3.900 0.214 1.00 0.00 5 GLN A CA 14
ATOM 29315 C C . GLN A 1 25 ? -29.073 5.337 0.706 1.00 0.00 5 GLN A C 14
ATOM 29316 O O . GLN A 1 25 ? -28.096 6.014 0.389 1.00 0.00 5 GLN A O 14
ATOM 29330 N N . ASN A 1 26 ? -30.055 5.790 1.479 1.00 0.00 6 ASN A N 14
ATOM 29331 C CA . ASN A 1 26 ? -30.037 7.147 2.013 1.00 0.00 6 ASN A CA 14
ATOM 29332 C C . ASN A 1 26 ? -31.439 7.565 2.445 1.00 0.00 6 ASN A C 14
ATOM 29333 O O . ASN A 1 26 ? -32.368 6.758 2.427 1.00 0.00 6 ASN A O 14
ATOM 29344 N N . VAL A 1 27 ? -31.587 8.828 2.833 1.00 0.00 7 VAL A N 14
ATOM 29345 C CA . VAL A 1 27 ? -32.885 9.334 3.267 1.00 0.00 7 VAL A CA 14
ATOM 29346 C C . VAL A 1 27 ? -32.784 10.796 3.686 1.00 0.00 7 VAL A C 14
ATOM 29347 O O . VAL A 1 27 ? -31.792 11.214 4.285 1.00 0.00 7 VAL A O 14
ATOM 29360 N N . LEU A 1 28 ? -33.818 11.571 3.372 1.00 0.00 8 LEU A N 14
ATOM 29361 C CA . LEU A 1 28 ? -33.833 12.986 3.729 1.00 0.00 8 LEU A CA 14
ATOM 29362 C C . LEU A 1 28 ? -35.223 13.578 3.522 1.00 0.00 8 LEU A C 14
ATOM 29363 O O . LEU A 1 28 ? -36.025 13.052 2.751 1.00 0.00 8 LEU A O 14
ATOM 29379 N N . GLN A 1 29 ? -35.503 14.670 4.226 1.00 0.00 9 GLN A N 14
ATOM 29380 C CA . GLN A 1 29 ? -36.802 15.324 4.126 1.00 0.00 9 GLN A CA 14
ATOM 29381 C C . GLN A 1 29 ? -36.647 16.804 3.790 1.00 0.00 9 GLN A C 14
ATOM 29382 O O . GLN A 1 29 ? -35.763 17.191 3.026 1.00 0.00 9 GLN A O 14
ATOM 29396 N N . GLN A 1 30 ? -37.516 17.626 4.374 1.00 0.00 10 GLN A N 14
ATOM 29397 C CA . GLN A 1 30 ? -37.475 19.064 4.140 1.00 0.00 10 GLN A CA 14
ATOM 29398 C C . GLN A 1 30 ? -37.912 19.392 2.716 1.00 0.00 10 GLN A C 14
ATOM 29399 O O . GLN A 1 30 ? -37.442 18.783 1.756 1.00 0.00 10 GLN A O 14
ATOM 29413 N N . SER A 1 31 ? -38.818 20.359 2.589 1.00 0.00 11 SER A N 14
ATOM 29414 C CA . SER A 1 31 ? -39.313 20.759 1.277 1.00 0.00 11 SER A CA 14
ATOM 29415 C C . SER A 1 31 ? -38.520 21.948 0.745 1.00 0.00 11 SER A C 14
ATOM 29416 O O . SER A 1 31 ? -37.474 22.302 1.291 1.00 0.00 11 SER A O 14
ATOM 29424 N N . ALA A 1 32 ? -39.021 22.559 -0.323 1.00 0.00 12 ALA A N 14
ATOM 29425 C CA . ALA A 1 32 ? -38.345 23.705 -0.919 1.00 0.00 12 ALA A CA 14
ATOM 29426 C C . ALA A 1 32 ? -38.680 24.984 -0.156 1.00 0.00 12 ALA A C 14
ATOM 29427 O O . ALA A 1 32 ? -37.788 25.683 0.322 1.00 0.00 12 ALA A O 14
ATOM 29434 N N . ALA A 1 33 ? -39.971 25.283 -0.045 1.00 0.00 13 ALA A N 14
ATOM 29435 C CA . ALA A 1 33 ? -40.409 26.480 0.664 1.00 0.00 13 ALA A CA 14
ATOM 29436 C C . ALA A 1 33 ? -40.529 26.207 2.161 1.00 0.00 13 ALA A C 14
ATOM 29437 O O . ALA A 1 33 ? -39.910 26.890 2.977 1.00 0.00 13 ALA A O 14
ATOM 29444 N N . GLN A 1 34 ? -41.331 25.206 2.514 1.00 0.00 14 GLN A N 14
ATOM 29445 C CA . GLN A 1 34 ? -41.524 24.858 3.917 1.00 0.00 14 GLN A CA 14
ATOM 29446 C C . GLN A 1 34 ? -40.178 24.751 4.622 1.00 0.00 14 GLN A C 14
ATOM 29447 O O . GLN A 1 34 ? -40.091 24.878 5.844 1.00 0.00 14 GLN A O 14
ATOM 29461 N N . LYS A 1 35 ? -39.130 24.524 3.839 1.00 0.00 15 LYS A N 14
ATOM 29462 C CA . LYS A 1 35 ? -37.787 24.410 4.391 1.00 0.00 15 LYS A CA 14
ATOM 29463 C C . LYS A 1 35 ? -37.505 25.579 5.332 1.00 0.00 15 LYS A C 14
ATOM 29464 O O . LYS A 1 35 ? -36.683 25.472 6.242 1.00 0.00 15 LYS A O 14
ATOM 29483 N N . HIS A 1 36 ? -38.196 26.692 5.104 1.00 0.00 16 HIS A N 14
ATOM 29484 C CA . HIS A 1 36 ? -38.015 27.877 5.935 1.00 0.00 16 HIS A CA 14
ATOM 29485 C C . HIS A 1 36 ? -38.658 27.674 7.302 1.00 0.00 16 HIS A C 14
ATOM 29486 O O . HIS A 1 36 ? -37.980 27.732 8.326 1.00 0.00 16 HIS A O 14
ATOM 29500 N N . GLN A 1 37 ? -39.963 27.419 7.316 1.00 0.00 17 GLN A N 14
ATOM 29501 C CA . GLN A 1 37 ? -40.658 27.193 8.576 1.00 0.00 17 GLN A CA 14
ATOM 29502 C C . GLN A 1 37 ? -40.038 25.999 9.284 1.00 0.00 17 GLN A C 14
ATOM 29503 O O . GLN A 1 37 ? -40.026 25.925 10.511 1.00 0.00 17 GLN A O 14
ATOM 29517 N N . GLN A 1 38 ? -39.515 25.070 8.495 1.00 0.00 18 GLN A N 14
ATOM 29518 C CA . GLN A 1 38 ? -38.885 23.883 9.050 1.00 0.00 18 GLN A CA 14
ATOM 29519 C C . GLN A 1 38 ? -37.558 24.243 9.695 1.00 0.00 18 GLN A C 14
ATOM 29520 O O . GLN A 1 38 ? -37.087 23.543 10.584 1.00 0.00 18 GLN A O 14
ATOM 29534 N N . THR A 1 39 ? -36.954 25.334 9.236 1.00 0.00 19 THR A N 14
ATOM 29535 C CA . THR A 1 39 ? -35.673 25.756 9.783 1.00 0.00 19 THR A CA 14
ATOM 29536 C C . THR A 1 39 ? -35.848 26.292 11.195 1.00 0.00 19 THR A C 14
ATOM 29537 O O . THR A 1 39 ? -35.164 25.870 12.127 1.00 0.00 19 THR A O 14
ATOM 29548 N N . PHE A 1 40 ? -36.779 27.214 11.339 1.00 0.00 20 PHE A N 14
ATOM 29549 C CA . PHE A 1 40 ? -37.068 27.807 12.637 1.00 0.00 20 PHE A CA 14
ATOM 29550 C C . PHE A 1 40 ? -37.504 26.712 13.596 1.00 0.00 20 PHE A C 14
ATOM 29551 O O . PHE A 1 40 ? -36.933 26.538 14.673 1.00 0.00 20 PHE A O 14
ATOM 29568 N N . LEU A 1 41 ? -38.508 25.964 13.169 1.00 0.00 21 LEU A N 14
ATOM 29569 C CA . LEU A 1 41 ? -39.027 24.854 13.954 1.00 0.00 21 LEU A CA 14
ATOM 29570 C C . LEU A 1 41 ? -37.911 23.843 14.189 1.00 0.00 21 LEU A C 14
ATOM 29571 O O . LEU A 1 41 ? -37.705 23.379 15.310 1.00 0.00 21 LEU A O 14
ATOM 29587 N N . ASN A 1 42 ? -37.172 23.528 13.124 1.00 0.00 22 ASN A N 14
ATOM 29588 C CA . ASN A 1 42 ? -36.058 22.598 13.241 1.00 0.00 22 ASN A CA 14
ATOM 29589 C C . ASN A 1 42 ? -35.189 23.036 14.403 1.00 0.00 22 ASN A C 14
ATOM 29590 O O . ASN A 1 42 ? -34.859 22.246 15.288 1.00 0.00 22 ASN A O 14
ATOM 29601 N N . GLN A 1 43 ? -34.849 24.319 14.400 1.00 0.00 23 GLN A N 14
ATOM 29602 C CA . GLN A 1 43 ? -34.046 24.886 15.468 1.00 0.00 23 GLN A CA 14
ATOM 29603 C C . GLN A 1 43 ? -34.727 24.599 16.806 1.00 0.00 23 GLN A C 14
ATOM 29604 O O . GLN A 1 43 ? -34.134 23.990 17.695 1.00 0.00 23 GLN A O 14
ATOM 29618 N N . LEU A 1 44 ? -35.987 25.025 16.921 1.00 0.00 24 LEU A N 14
ATOM 29619 C CA . LEU A 1 44 ? -36.779 24.807 18.128 1.00 0.00 24 LEU A CA 14
ATOM 29620 C C . LEU A 1 44 ? -36.614 23.375 18.617 1.00 0.00 24 LEU A C 14
ATOM 29621 O O . LEU A 1 44 ? -36.717 23.101 19.807 1.00 0.00 24 LEU A O 14
ATOM 29637 N N . ARG A 1 45 ? -36.352 22.469 17.689 1.00 0.00 25 ARG A N 14
ATOM 29638 C CA . ARG A 1 45 ? -36.158 21.069 18.036 1.00 0.00 25 ARG A CA 14
ATOM 29639 C C . ARG A 1 45 ? -34.692 20.817 18.385 1.00 0.00 25 ARG A C 14
ATOM 29640 O O . ARG A 1 45 ? -34.360 19.862 19.082 1.00 0.00 25 ARG A O 14
ATOM 29661 N N . GLU A 1 46 ? -33.818 21.671 17.858 1.00 0.00 26 GLU A N 14
ATOM 29662 C CA . GLU A 1 46 ? -32.376 21.527 18.075 1.00 0.00 26 GLU A CA 14
ATOM 29663 C C . GLU A 1 46 ? -31.859 22.232 19.337 1.00 0.00 26 GLU A C 14
ATOM 29664 O O . GLU A 1 46 ? -31.207 21.606 20.173 1.00 0.00 26 GLU A O 14
ATOM 29676 N N . ILE A 1 47 ? -32.095 23.539 19.448 1.00 0.00 27 ILE A N 14
ATOM 29677 C CA . ILE A 1 47 ? -31.574 24.301 20.594 1.00 0.00 27 ILE A CA 14
ATOM 29678 C C . ILE A 1 47 ? -31.969 23.655 21.919 1.00 0.00 27 ILE A C 14
ATOM 29679 O O . ILE A 1 47 ? -31.110 23.293 22.724 1.00 0.00 27 ILE A O 14
ATOM 29695 N N . THR A 1 48 ? -33.269 23.533 22.147 1.00 0.00 28 THR A N 14
ATOM 29696 C CA . THR A 1 48 ? -33.770 22.952 23.386 1.00 0.00 28 THR A CA 14
ATOM 29697 C C . THR A 1 48 ? -33.874 21.437 23.268 1.00 0.00 28 THR A C 14
ATOM 29698 O O . THR A 1 48 ? -34.152 20.742 24.246 1.00 0.00 28 THR A O 14
ATOM 29709 N N . GLY A 1 49 ? -33.635 20.931 22.066 1.00 0.00 29 GLY A N 14
ATOM 29710 C CA . GLY A 1 49 ? -33.688 19.492 21.829 1.00 0.00 29 GLY A CA 14
ATOM 29711 C C . GLY A 1 49 ? -35.118 18.946 21.878 1.00 0.00 29 GLY A C 14
ATOM 29712 O O . GLY A 1 49 ? -35.315 17.731 21.880 1.00 0.00 29 GLY A O 14
ATOM 29716 N N . ILE A 1 50 ? -36.116 19.828 21.918 1.00 0.00 30 ILE A N 14
ATOM 29717 C CA . ILE A 1 50 ? -37.506 19.365 21.966 1.00 0.00 30 ILE A CA 14
ATOM 29718 C C . ILE A 1 50 ? -37.822 18.514 20.742 1.00 0.00 30 ILE A C 14
ATOM 29719 O O . ILE A 1 50 ? -37.205 18.668 19.689 1.00 0.00 30 ILE A O 14
ATOM 29735 N N . ASN A 1 51 ? -38.784 17.610 20.893 1.00 0.00 31 ASN A N 14
ATOM 29736 C CA . ASN A 1 51 ? -39.174 16.730 19.798 1.00 0.00 31 ASN A CA 14
ATOM 29737 C C . ASN A 1 51 ? -40.596 17.037 19.334 1.00 0.00 31 ASN A C 14
ATOM 29738 O O . ASN A 1 51 ? -40.870 17.077 18.134 1.00 0.00 31 ASN A O 14
ATOM 29749 N N . ASP A 1 52 ? -41.495 17.253 20.290 1.00 0.00 32 ASP A N 14
ATOM 29750 C CA . ASP A 1 52 ? -42.886 17.554 19.965 1.00 0.00 32 ASP A CA 14
ATOM 29751 C C . ASP A 1 52 ? -42.963 18.583 18.841 1.00 0.00 32 ASP A C 14
ATOM 29752 O O . ASP A 1 52 ? -42.787 19.779 19.072 1.00 0.00 32 ASP A O 14
ATOM 29761 N N . THR A 1 53 ? -43.224 18.109 17.627 1.00 0.00 33 THR A N 14
ATOM 29762 C CA . THR A 1 53 ? -43.316 18.995 16.470 1.00 0.00 33 THR A CA 14
ATOM 29763 C C . THR A 1 53 ? -44.530 19.916 16.575 1.00 0.00 33 THR A C 14
ATOM 29764 O O . THR A 1 53 ? -44.505 21.044 16.084 1.00 0.00 33 THR A O 14
ATOM 29775 N N . GLN A 1 54 ? -45.591 19.428 17.208 1.00 0.00 34 GLN A N 14
ATOM 29776 C CA . GLN A 1 54 ? -46.807 20.218 17.358 1.00 0.00 34 GLN A CA 14
ATOM 29777 C C . GLN A 1 54 ? -46.554 21.446 18.234 1.00 0.00 34 GLN A C 14
ATOM 29778 O O . GLN A 1 54 ? -47.108 22.519 17.988 1.00 0.00 34 GLN A O 14
ATOM 29792 N N . ILE A 1 55 ? -45.723 21.279 19.257 1.00 0.00 35 ILE A N 14
ATOM 29793 C CA . ILE A 1 55 ? -45.414 22.380 20.163 1.00 0.00 35 ILE A CA 14
ATOM 29794 C C . ILE A 1 55 ? -44.619 23.469 19.446 1.00 0.00 35 ILE A C 14
ATOM 29795 O O . ILE A 1 55 ? -44.849 24.658 19.664 1.00 0.00 35 ILE A O 14
ATOM 29811 N N . LEU A 1 56 ? -43.685 23.061 18.591 1.00 0.00 36 LEU A N 14
ATOM 29812 C CA . LEU A 1 56 ? -42.871 24.025 17.856 1.00 0.00 36 LEU A CA 14
ATOM 29813 C C . LEU A 1 56 ? -43.754 24.901 16.971 1.00 0.00 36 LEU A C 14
ATOM 29814 O O . LEU A 1 56 ? -43.793 26.120 17.135 1.00 0.00 36 LEU A O 14
ATOM 29830 N N . GLN A 1 57 ? -44.463 24.274 16.039 1.00 0.00 37 GLN A N 14
ATOM 29831 C CA . GLN A 1 57 ? -45.344 25.013 15.140 1.00 0.00 37 GLN A CA 14
ATOM 29832 C C . GLN A 1 57 ? -46.173 26.023 15.925 1.00 0.00 37 GLN A C 14
ATOM 29833 O O . GLN A 1 57 ? -46.501 27.100 15.426 1.00 0.00 37 GLN A O 14
ATOM 29847 N N . GLN A 1 58 ? -46.507 25.665 17.160 1.00 0.00 38 GLN A N 14
ATOM 29848 C CA . GLN A 1 58 ? -47.299 26.544 18.012 1.00 0.00 38 GLN A CA 14
ATOM 29849 C C . GLN A 1 58 ? -46.418 27.605 18.664 1.00 0.00 38 GLN A C 14
ATOM 29850 O O . GLN A 1 58 ? -46.869 28.718 18.931 1.00 0.00 38 GLN A O 14
ATOM 29864 N N . ALA A 1 59 ? -45.158 27.257 18.911 1.00 0.00 39 ALA A N 14
ATOM 29865 C CA . ALA A 1 59 ? -44.228 28.195 19.523 1.00 0.00 39 ALA A CA 14
ATOM 29866 C C . ALA A 1 59 ? -43.796 29.238 18.502 1.00 0.00 39 ALA A C 14
ATOM 29867 O O . ALA A 1 59 ? -43.404 30.344 18.861 1.00 0.00 39 ALA A O 14
ATOM 29874 N N . LEU A 1 60 ? -43.886 28.875 17.227 1.00 0.00 40 LEU A N 14
ATOM 29875 C CA . LEU A 1 60 ? -43.514 29.782 16.146 1.00 0.00 40 LEU A CA 14
ATOM 29876 C C . LEU A 1 60 ? -44.623 30.807 15.919 1.00 0.00 40 LEU A C 14
ATOM 29877 O O . LEU A 1 60 ? -44.361 31.994 15.728 1.00 0.00 40 LEU A O 14
ATOM 29893 N N . LYS A 1 61 ? -45.864 30.333 15.943 1.00 0.00 41 LYS A N 14
ATOM 29894 C CA . LYS A 1 61 ? -47.016 31.204 15.732 1.00 0.00 41 LYS A CA 14
ATOM 29895 C C . LYS A 1 61 ? -47.113 32.278 16.815 1.00 0.00 41 LYS A C 14
ATOM 29896 O O . LYS A 1 61 ? -47.394 33.440 16.519 1.00 0.00 41 LYS A O 14
ATOM 29915 N N . ASP A 1 62 ? -46.897 31.886 18.066 1.00 0.00 42 ASP A N 14
ATOM 29916 C CA . ASP A 1 62 ? -46.981 32.833 19.173 1.00 0.00 42 ASP A CA 14
ATOM 29917 C C . ASP A 1 62 ? -45.652 33.555 19.385 1.00 0.00 42 ASP A C 14
ATOM 29918 O O . ASP A 1 62 ? -45.609 34.637 19.970 1.00 0.00 42 ASP A O 14
ATOM 29927 N N . SER A 1 63 ? -44.572 32.942 18.919 1.00 0.00 43 SER A N 14
ATOM 29928 C CA . SER A 1 63 ? -43.241 33.525 19.075 1.00 0.00 43 SER A CA 14
ATOM 29929 C C . SER A 1 63 ? -43.113 34.844 18.320 1.00 0.00 43 SER A C 14
ATOM 29930 O O . SER A 1 63 ? -42.362 35.728 18.729 1.00 0.00 43 SER A O 14
ATOM 29938 N N . ASN A 1 64 ? -43.836 34.968 17.214 1.00 0.00 44 ASN A N 14
ATOM 29939 C CA . ASN A 1 64 ? -43.775 36.184 16.412 1.00 0.00 44 ASN A CA 14
ATOM 29940 C C . ASN A 1 64 ? -42.529 36.179 15.526 1.00 0.00 44 ASN A C 14
ATOM 29941 O O . ASN A 1 64 ? -42.202 37.183 14.895 1.00 0.00 44 ASN A O 14
ATOM 29952 N N . GLY A 1 65 ? -41.841 35.040 15.481 1.00 0.00 45 GLY A N 14
ATOM 29953 C CA . GLY A 1 65 ? -40.635 34.917 14.665 1.00 0.00 45 GLY A CA 14
ATOM 29954 C C . GLY A 1 65 ? -39.370 35.009 15.515 1.00 0.00 45 GLY A C 14
ATOM 29955 O O . GLY A 1 65 ? -38.274 35.207 14.992 1.00 0.00 45 GLY A O 14
ATOM 29959 N N . ASN A 1 66 ? -39.530 34.861 16.825 1.00 0.00 46 ASN A N 14
ATOM 29960 C CA . ASN A 1 66 ? -38.393 34.927 17.739 1.00 0.00 46 ASN A CA 14
ATOM 29961 C C . ASN A 1 66 ? -38.013 33.528 18.229 1.00 0.00 46 ASN A C 14
ATOM 29962 O O . ASN A 1 66 ? -38.871 32.755 18.646 1.00 0.00 46 ASN A O 14
ATOM 29973 N N . LEU A 1 67 ? -36.723 33.210 18.151 1.00 0.00 47 LEU A N 14
ATOM 29974 C CA . LEU A 1 67 ? -36.221 31.893 18.562 1.00 0.00 47 LEU A CA 14
ATOM 29975 C C . LEU A 1 67 ? -36.081 31.781 20.086 1.00 0.00 47 LEU A C 14
ATOM 29976 O O . LEU A 1 67 ? -36.702 30.923 20.708 1.00 0.00 47 LEU A O 14
ATOM 29992 N N . GLU A 1 68 ? -35.241 32.628 20.676 1.00 0.00 48 GLU A N 14
ATOM 29993 C CA . GLU A 1 68 ? -35.000 32.588 22.122 1.00 0.00 48 GLU A CA 14
ATOM 29994 C C . GLU A 1 68 ? -36.289 32.675 22.934 1.00 0.00 48 GLU A C 14
ATOM 29995 O O . GLU A 1 68 ? -36.347 32.195 24.069 1.00 0.00 48 GLU A O 14
ATOM 30007 N N . LEU A 1 69 ? -37.315 33.275 22.367 1.00 0.00 49 LEU A N 14
ATOM 30008 C CA . LEU A 1 69 ? -38.577 33.400 23.081 1.00 0.00 49 LEU A CA 14
ATOM 30009 C C . LEU A 1 69 ? -39.450 32.174 22.823 1.00 0.00 49 LEU A C 14
ATOM 30010 O O . LEU A 1 69 ? -40.273 31.806 23.660 1.00 0.00 49 LEU A O 14
ATOM 30026 N N . ALA A 1 70 ? -39.242 31.516 21.685 1.00 0.00 50 ALA A N 14
ATOM 30027 C CA . ALA A 1 70 ? -39.998 30.308 21.390 1.00 0.00 50 ALA A CA 14
ATOM 30028 C C . ALA A 1 70 ? -39.354 29.170 22.156 1.00 0.00 50 ALA A C 14
ATOM 30029 O O . ALA A 1 70 ? -39.993 28.500 22.959 1.00 0.00 50 ALA A O 14
ATOM 30036 N N . VAL A 1 71 ? -38.057 28.991 21.961 1.00 0.00 51 VAL A N 14
ATOM 30037 C CA . VAL A 1 71 ? -37.362 27.971 22.711 1.00 0.00 51 VAL A CA 14
ATOM 30038 C C . VAL A 1 71 ? -37.838 28.083 24.137 1.00 0.00 51 VAL A C 14
ATOM 30039 O O . VAL A 1 71 ? -38.072 27.092 24.825 1.00 0.00 51 VAL A O 14
ATOM 30052 N N . ALA A 1 72 ? -37.983 29.333 24.557 1.00 0.00 52 ALA A N 14
ATOM 30053 C CA . ALA A 1 72 ? -38.437 29.643 25.890 1.00 0.00 52 ALA A CA 14
ATOM 30054 C C . ALA A 1 72 ? -39.872 29.163 26.089 1.00 0.00 52 ALA A C 14
ATOM 30055 O O . ALA A 1 72 ? -40.233 28.728 27.177 1.00 0.00 52 ALA A O 14
ATOM 30062 N N . PHE A 1 73 ? -40.687 29.208 25.033 1.00 0.00 53 PHE A N 14
ATOM 30063 C CA . PHE A 1 73 ? -42.062 28.733 25.150 1.00 0.00 53 PHE A CA 14
ATOM 30064 C C . PHE A 1 73 ? -42.030 27.310 25.684 1.00 0.00 53 PHE A C 14
ATOM 30065 O O . PHE A 1 73 ? -42.926 26.870 26.405 1.00 0.00 53 PHE A O 14
ATOM 30082 N N . LEU A 1 74 ? -40.980 26.597 25.292 1.00 0.00 54 LEU A N 14
ATOM 30083 C CA . LEU A 1 74 ? -40.791 25.216 25.685 1.00 0.00 54 LEU A CA 14
ATOM 30084 C C . LEU A 1 74 ? -40.051 25.127 27.017 1.00 0.00 54 LEU A C 14
ATOM 30085 O O . LEU A 1 74 ? -40.501 24.460 27.948 1.00 0.00 54 LEU A O 14
ATOM 30101 N N . THR A 1 75 ? -38.907 25.802 27.095 1.00 0.00 55 THR A N 14
ATOM 30102 C CA . THR A 1 75 ? -38.102 25.790 28.313 1.00 0.00 55 THR A CA 14
ATOM 30103 C C . THR A 1 75 ? -38.802 26.571 29.417 1.00 0.00 55 THR A C 14
ATOM 30104 O O . THR A 1 75 ? -38.839 26.135 30.567 1.00 0.00 55 THR A O 14
ATOM 30115 N N . ALA A 1 76 ? -39.351 27.726 29.051 1.00 0.00 56 ALA A N 14
ATOM 30116 C CA . ALA A 1 76 ? -40.056 28.575 30.011 1.00 0.00 56 ALA A CA 14
ATOM 30117 C C . ALA A 1 76 ? -40.534 27.756 31.208 1.00 0.00 56 ALA A C 14
ATOM 30118 O O . ALA A 1 76 ? -40.463 28.209 32.350 1.00 0.00 56 ALA A O 14
ATOM 30125 N N . LYS A 1 77 ? -41.016 26.548 30.937 1.00 0.00 57 LYS A N 14
ATOM 30126 C CA . LYS A 1 77 ? -41.498 25.670 31.997 1.00 0.00 57 LYS A CA 14
ATOM 30127 C C . LYS A 1 77 ? -40.460 24.599 32.321 1.00 0.00 57 LYS A C 14
ATOM 30128 O O . LYS A 1 77 ? -39.846 24.619 33.387 1.00 0.00 57 LYS A O 14
ATOM 30147 N N . ASN A 1 78 ? -40.269 23.665 31.393 1.00 0.00 58 ASN A N 14
ATOM 30148 C CA . ASN A 1 78 ? -39.301 22.589 31.588 1.00 0.00 58 ASN A CA 14
ATOM 30149 C C . ASN A 1 78 ? -38.707 22.155 30.250 1.00 0.00 58 ASN A C 14
ATOM 30150 O O . ASN A 1 78 ? -39.023 22.728 29.207 1.00 0.00 58 ASN A O 14
ATOM 30161 N N . ALA A 1 79 ? -37.844 21.143 30.286 1.00 0.00 59 ALA A N 14
ATOM 30162 C CA . ALA A 1 79 ? -37.216 20.649 29.065 1.00 0.00 59 ALA A CA 14
ATOM 30163 C C . ALA A 1 79 ? -36.060 19.710 29.392 1.00 0.00 59 ALA A C 14
ATOM 30164 O O . ALA A 1 79 ? -35.287 19.959 30.318 1.00 0.00 59 ALA A O 14
ATOM 30171 N N . LYS A 1 80 ? -35.946 18.632 28.624 1.00 0.00 60 LYS A N 14
ATOM 30172 C CA . LYS A 1 80 ? -34.879 17.661 28.838 1.00 0.00 60 LYS A CA 14
ATOM 30173 C C . LYS A 1 80 ? -34.507 16.978 27.524 1.00 0.00 60 LYS A C 14
ATOM 30174 O O . LYS A 1 80 ? -35.380 16.587 26.749 1.00 0.00 60 LYS A O 14
ATOM 30193 N N . THR A 1 81 ? -33.207 16.834 27.283 1.00 0.00 61 THR A N 14
ATOM 30194 C CA . THR A 1 81 ? -32.726 16.196 26.060 1.00 0.00 61 THR A CA 14
ATOM 30195 C C . THR A 1 81 ? -31.204 16.086 26.079 1.00 0.00 61 THR A C 14
ATOM 30196 O O . THR A 1 81 ? -30.506 16.873 25.438 1.00 0.00 61 THR A O 14
ATOM 30207 N N . PRO A 1 82 ? -30.685 15.130 26.801 1.00 0.00 62 PRO A N 14
ATOM 30208 C CA . PRO A 1 82 ? -29.219 14.906 26.917 1.00 0.00 62 PRO A CA 14
ATOM 30209 C C . PRO A 1 82 ? -28.664 14.092 25.751 1.00 0.00 62 PRO A C 14
ATOM 30210 O O . PRO A 1 82 ? -27.461 14.097 25.495 1.00 0.00 62 PRO A O 14
ATOM 30221 N N . GLN A 1 83 ? -29.550 13.392 25.051 1.00 0.00 63 GLN A N 14
ATOM 30222 C CA . GLN A 1 83 ? -29.139 12.575 23.916 1.00 0.00 63 GLN A CA 14
ATOM 30223 C C . GLN A 1 83 ? -28.379 13.414 22.893 1.00 0.00 63 GLN A C 14
ATOM 30224 O O . GLN A 1 83 ? -27.476 12.919 22.219 1.00 0.00 63 GLN A O 14
ATOM 30238 N N . GLN A 1 84 ? -28.754 14.684 22.780 1.00 0.00 64 GLN A N 14
ATOM 30239 C CA . GLN A 1 84 ? -28.101 15.580 21.833 1.00 0.00 64 GLN A CA 14
ATOM 30240 C C . GLN A 1 84 ? -26.951 16.325 22.503 1.00 0.00 64 GLN A C 14
ATOM 30241 O O . GLN A 1 84 ? -27.012 17.539 22.696 1.00 0.00 64 GLN A O 14
ATOM 30255 N N . GLU A 1 85 ? -25.902 15.589 22.857 1.00 0.00 65 GLU A N 14
ATOM 30256 C CA . GLU A 1 85 ? -24.744 16.190 23.505 1.00 0.00 65 GLU A CA 14
ATOM 30257 C C . GLU A 1 85 ? -23.497 16.018 22.643 1.00 0.00 65 GLU A C 14
ATOM 30258 O O . GLU A 1 85 ? -22.547 15.343 23.037 1.00 0.00 65 GLU A O 14
ATOM 30270 N N . GLU A 1 86 ? -23.508 16.632 21.463 1.00 0.00 66 GLU A N 14
ATOM 30271 C CA . GLU A 1 86 ? -22.373 16.535 20.552 1.00 0.00 66 GLU A CA 14
ATOM 30272 C C . GLU A 1 86 ? -21.589 17.842 20.527 1.00 0.00 66 GLU A C 14
ATOM 30273 O O . GLU A 1 86 ? -22.019 18.825 19.925 1.00 0.00 66 GLU A O 14
ATOM 30285 N N . THR A 1 87 ? -20.434 17.842 21.186 1.00 0.00 67 THR A N 14
ATOM 30286 C CA . THR A 1 87 ? -19.590 19.031 21.238 1.00 0.00 67 THR A CA 14
ATOM 30287 C C . THR A 1 87 ? -18.269 18.710 21.929 1.00 0.00 67 THR A C 14
ATOM 30288 O O . THR A 1 87 ? -17.384 19.559 22.024 1.00 0.00 67 THR A O 14
ATOM 30299 N N . THR A 1 88 ? -18.147 17.478 22.415 1.00 0.00 68 THR A N 14
ATOM 30300 C CA . THR A 1 88 ? -16.932 17.054 23.102 1.00 0.00 68 THR A CA 14
ATOM 30301 C C . THR A 1 88 ? -15.735 17.109 22.158 1.00 0.00 68 THR A C 14
ATOM 30302 O O . THR A 1 88 ? -14.646 17.530 22.549 1.00 0.00 68 THR A O 14
ATOM 30313 N N . TYR A 1 89 ? -15.942 16.681 20.917 1.00 0.00 69 TYR A N 14
ATOM 30314 C CA . TYR A 1 89 ? -14.867 16.687 19.930 1.00 0.00 69 TYR A CA 14
ATOM 30315 C C . TYR A 1 89 ? -13.726 15.781 20.378 1.00 0.00 69 TYR A C 14
ATOM 30316 O O . TYR A 1 89 ? -13.040 16.069 21.358 1.00 0.00 69 TYR A O 14
ATOM 30334 N N . TYR A 1 90 ? -13.528 14.683 19.656 1.00 0.00 70 TYR A N 14
ATOM 30335 C CA . TYR A 1 90 ? -12.466 13.742 19.994 1.00 0.00 70 TYR A CA 14
ATOM 30336 C C . TYR A 1 90 ? -11.120 14.455 20.073 1.00 0.00 70 TYR A C 14
ATOM 30337 O O . TYR A 1 90 ? -11.033 15.664 19.860 1.00 0.00 70 TYR A O 14
ATOM 30355 N N . GLN A 1 91 ? -10.074 13.695 20.382 1.00 0.00 71 GLN A N 14
ATOM 30356 C CA . GLN A 1 91 ? -8.735 14.262 20.489 1.00 0.00 71 GLN A CA 14
ATOM 30357 C C . GLN A 1 91 ? -7.809 13.647 19.444 1.00 0.00 71 GLN A C 14
ATOM 30358 O O . GLN A 1 91 ? -6.670 13.287 19.745 1.00 0.00 71 GLN A O 14
ATOM 30372 N N . THR A 1 92 ? -8.305 13.528 18.216 1.00 0.00 72 THR A N 14
ATOM 30373 C CA . THR A 1 92 ? -7.512 12.953 17.135 1.00 0.00 72 THR A CA 14
ATOM 30374 C C . THR A 1 92 ? -6.656 11.803 17.654 1.00 0.00 72 THR A C 14
ATOM 30375 O O . THR A 1 92 ? -5.577 12.020 18.207 1.00 0.00 72 THR A O 14
ATOM 30386 N N . ALA A 1 93 ? -7.145 10.581 17.476 1.00 0.00 73 ALA A N 14
ATOM 30387 C CA . ALA A 1 93 ? -6.418 9.405 17.934 1.00 0.00 73 ALA A CA 14
ATOM 30388 C C . ALA A 1 93 ? -5.752 8.695 16.759 1.00 0.00 73 ALA A C 14
ATOM 30389 O O . ALA A 1 93 ? -4.692 9.110 16.290 1.00 0.00 73 ALA A O 14
ATOM 30396 N N . LEU A 1 94 ? -6.379 7.621 16.292 1.00 0.00 74 LEU A N 14
ATOM 30397 C CA . LEU A 1 94 ? -5.837 6.859 15.173 1.00 0.00 74 LEU A CA 14
ATOM 30398 C C . LEU A 1 94 ? -6.928 6.579 14.141 1.00 0.00 74 LEU A C 14
ATOM 30399 O O . LEU A 1 94 ? -7.688 5.621 14.277 1.00 0.00 74 LEU A O 14
ATOM 30415 N N . PRO A 1 95 ? -7.022 7.394 13.122 1.00 0.00 75 PRO A N 14
ATOM 30416 C CA . PRO A 1 95 ? -8.047 7.225 12.052 1.00 0.00 75 PRO A CA 14
ATOM 30417 C C . PRO A 1 95 ? -8.135 5.781 11.561 1.00 0.00 75 PRO A C 14
ATOM 30418 O O . PRO A 1 95 ? -9.192 5.328 11.124 1.00 0.00 75 PRO A O 14
ATOM 30429 N N . GLY A 1 96 ? -7.017 5.066 11.642 1.00 0.00 76 GLY A N 14
ATOM 30430 C CA . GLY A 1 96 ? -6.980 3.673 11.206 1.00 0.00 76 GLY A CA 14
ATOM 30431 C C . GLY A 1 96 ? -7.182 3.564 9.699 1.00 0.00 76 GLY A C 14
ATOM 30432 O O . GLY A 1 96 ? -7.143 2.469 9.138 1.00 0.00 76 GLY A O 14
ATOM 30436 N N . ASN A 1 97 ? -7.398 4.703 9.050 1.00 0.00 77 ASN A N 14
ATOM 30437 C CA . ASN A 1 97 ? -7.605 4.718 7.606 1.00 0.00 77 ASN A CA 14
ATOM 30438 C C . ASN A 1 97 ? -8.426 3.508 7.171 1.00 0.00 77 ASN A C 14
ATOM 30439 O O . ASN A 1 97 ? -9.394 3.135 7.831 1.00 0.00 77 ASN A O 14
ATOM 30450 N N . ASP A 1 98 ? -8.030 2.901 6.056 1.00 0.00 78 ASP A N 14
ATOM 30451 C CA . ASP A 1 98 ? -8.739 1.734 5.543 1.00 0.00 78 ASP A CA 14
ATOM 30452 C C . ASP A 1 98 ? -7.777 0.792 4.825 1.00 0.00 78 ASP A C 14
ATOM 30453 O O . ASP A 1 98 ? -7.294 1.095 3.734 1.00 0.00 78 ASP A O 14
ATOM 30462 N N . ARG A 1 99 ? -7.506 -0.351 5.445 1.00 0.00 79 ARG A N 14
ATOM 30463 C CA . ARG A 1 99 ? -6.600 -1.334 4.860 1.00 0.00 79 ARG A CA 14
ATOM 30464 C C . ARG A 1 99 ? -7.338 -2.214 3.856 1.00 0.00 79 ARG A C 14
ATOM 30465 O O . ARG A 1 99 ? -6.740 -2.738 2.918 1.00 0.00 79 ARG A O 14
ATOM 30486 N N . TYR A 1 100 ? -8.640 -2.373 4.067 1.00 0.00 80 TYR A N 14
ATOM 30487 C CA . TYR A 1 100 ? -9.455 -3.196 3.181 1.00 0.00 80 TYR A CA 14
ATOM 30488 C C . TYR A 1 100 ? -8.996 -3.059 1.734 1.00 0.00 80 TYR A C 14
ATOM 30489 O O . TYR A 1 100 ? -8.841 -4.055 1.027 1.00 0.00 80 TYR A O 14
ATOM 30507 N N . ILE A 1 101 ? -8.781 -1.823 1.294 1.00 0.00 81 ILE A N 14
ATOM 30508 C CA . ILE A 1 1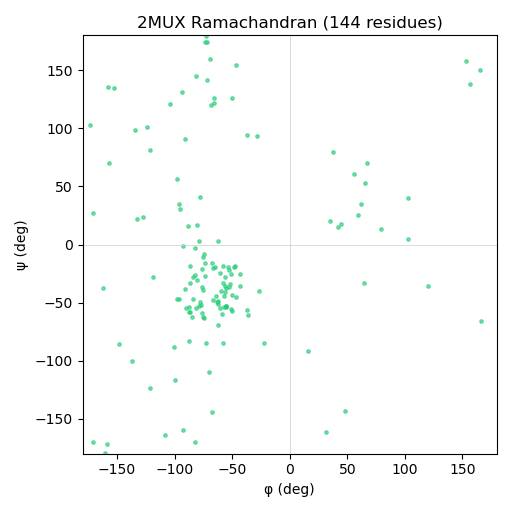01 ? -8.343 -1.582 -0.076 1.00 0.00 81 ILE A CA 14
ATOM 30509 C C . ILE A 1 101 ? -7.296 -0.473 -0.127 1.00 0.00 81 ILE A C 14
ATOM 30510 O O . ILE A 1 101 ? -7.630 0.704 -0.265 1.00 0.00 81 ILE A O 14
ATOM 30526 N N . SER A 1 102 ? -6.028 -0.859 -0.025 1.00 0.00 82 SER A N 14
ATOM 30527 C CA . SER A 1 102 ? -4.938 0.109 -0.070 1.00 0.00 82 SER A CA 14
ATOM 30528 C C . SER A 1 102 ? -4.095 -0.108 -1.322 1.00 0.00 82 SER A C 14
ATOM 30529 O O . SER A 1 102 ? -4.584 -0.622 -2.328 1.00 0.00 82 SER A O 14
ATOM 30537 N N . VAL A 1 103 ? -2.827 0.280 -1.255 1.00 0.00 83 VAL A N 14
ATOM 30538 C CA . VAL A 1 103 ? -1.932 0.112 -2.394 1.00 0.00 83 VAL A CA 14
ATOM 30539 C C . VAL A 1 103 ? -1.333 -1.289 -2.395 1.00 0.00 83 VAL A C 14
ATOM 30540 O O . VAL A 1 103 ? -1.522 -2.055 -1.449 1.00 0.00 83 VAL A O 14
ATOM 30553 N N . GLY A 1 104 ? -0.613 -1.620 -3.459 1.00 0.00 84 GLY A N 14
ATOM 30554 C CA . GLY A 1 104 ? 0.008 -2.934 -3.570 1.00 0.00 84 GLY A CA 14
ATOM 30555 C C . GLY A 1 104 ? 0.128 -3.359 -5.029 1.00 0.00 84 GLY A C 14
ATOM 30556 O O . GLY A 1 104 ? -0.675 -4.152 -5.522 1.00 0.00 84 GLY A O 14
ATOM 30560 N N . SER A 1 105 ? 1.135 -2.826 -5.712 1.00 0.00 85 SER A N 14
ATOM 30561 C CA . SER A 1 105 ? 1.354 -3.154 -7.115 1.00 0.00 85 SER A CA 14
ATOM 30562 C C . SER A 1 105 ? 2.697 -3.856 -7.295 1.00 0.00 85 SER A C 14
ATOM 30563 O O . SER A 1 105 ? 2.753 -5.022 -7.688 1.00 0.00 85 SER A O 14
ATOM 30571 N N . GLN A 1 106 ? 3.776 -3.139 -6.999 1.00 0.00 86 GLN A N 14
ATOM 30572 C CA . GLN A 1 106 ? 5.116 -3.701 -7.126 1.00 0.00 86 GLN A CA 14
ATOM 30573 C C . GLN A 1 106 ? 5.917 -3.459 -5.851 1.00 0.00 86 GLN A C 14
ATOM 30574 O O . GLN A 1 106 ? 5.400 -3.609 -4.744 1.00 0.00 86 GLN A O 14
ATOM 30588 N N . ALA A 1 107 ? 7.182 -3.083 -6.013 1.00 0.00 87 ALA A N 14
ATOM 30589 C CA . ALA A 1 107 ? 8.040 -2.822 -4.862 1.00 0.00 87 ALA A CA 14
ATOM 30590 C C . ALA A 1 107 ? 9.330 -2.136 -5.296 1.00 0.00 87 ALA A C 14
ATOM 30591 O O . ALA A 1 107 ? 10.134 -2.709 -6.030 1.00 0.00 87 ALA A O 14
ATOM 30598 N N . ASP A 1 108 ? 9.522 -0.905 -4.832 1.00 0.00 88 ASP A N 14
ATOM 30599 C CA . ASP A 1 108 ? 10.717 -0.145 -5.175 1.00 0.00 88 ASP A CA 14
ATOM 30600 C C . ASP A 1 108 ? 11.927 -0.674 -4.410 1.00 0.00 88 ASP A C 14
ATOM 30601 O O . ASP A 1 108 ? 12.813 0.088 -4.024 1.00 0.00 88 ASP A O 14
ATOM 30610 N N . THR A 1 109 ? 11.955 -1.986 -4.192 1.00 0.00 89 THR A N 14
ATOM 30611 C CA . THR A 1 109 ? 13.061 -2.608 -3.470 1.00 0.00 89 THR A CA 14
ATOM 30612 C C . THR A 1 109 ? 13.897 -3.472 -4.409 1.00 0.00 89 THR A C 14
ATOM 30613 O O . THR A 1 109 ? 13.397 -3.977 -5.414 1.00 0.00 89 THR A O 14
ATOM 30624 N N . ASN A 1 110 ? 15.173 -3.639 -4.074 1.00 0.00 90 ASN A N 14
ATOM 30625 C CA . ASN A 1 110 ? 16.071 -4.444 -4.895 1.00 0.00 90 ASN A CA 14
ATOM 30626 C C . ASN A 1 110 ? 17.458 -4.463 -4.267 1.00 0.00 90 ASN A C 14
ATOM 30627 O O . ASN A 1 110 ? 18.473 -4.459 -4.963 1.00 0.00 90 ASN A O 14
ATOM 30638 N N . VAL A 1 111 ? 17.484 -4.468 -2.941 1.00 0.00 91 VAL A N 14
ATOM 30639 C CA . VAL A 1 111 ? 18.739 -4.465 -2.204 1.00 0.00 91 VAL A CA 14
ATOM 30640 C C . VAL A 1 111 ? 19.070 -5.853 -1.672 1.00 0.00 91 VAL A C 14
ATOM 30641 O O . VAL A 1 111 ? 18.280 -6.789 -1.804 1.00 0.00 91 VAL A O 14
ATOM 30654 N N . ILE A 1 112 ? 20.244 -5.973 -1.059 1.00 0.00 92 ILE A N 14
ATOM 30655 C CA . ILE A 1 112 ? 20.676 -7.242 -0.494 1.00 0.00 92 ILE A CA 14
ATOM 30656 C C . ILE A 1 112 ? 22.071 -7.128 0.095 1.00 0.00 92 ILE A C 14
ATOM 30657 O O . ILE A 1 112 ? 22.806 -6.179 -0.178 1.00 0.00 92 ILE A O 14
ATOM 30673 N N . ASP A 1 113 ? 22.419 -8.112 0.908 1.00 0.00 93 ASP A N 14
ATOM 30674 C CA . ASP A 1 113 ? 23.726 -8.137 1.554 1.00 0.00 93 ASP A CA 14
ATOM 30675 C C . ASP A 1 113 ? 23.994 -6.813 2.262 1.00 0.00 93 ASP A C 14
ATOM 30676 O O . ASP A 1 113 ? 23.201 -5.877 2.168 1.00 0.00 93 ASP A O 14
ATOM 30685 N N . LEU A 1 114 ? 25.115 -6.743 2.972 1.00 0.00 94 LEU A N 14
ATOM 30686 C CA . LEU A 1 114 ? 25.473 -5.527 3.693 1.00 0.00 94 LEU A CA 14
ATOM 30687 C C . LEU A 1 114 ? 26.902 -5.108 3.362 1.00 0.00 94 LEU A C 14
ATOM 30688 O O . LEU A 1 114 ? 27.241 -3.926 3.417 1.00 0.00 94 LEU A O 14
ATOM 30704 N N . THR A 1 115 ? 27.735 -6.084 3.017 1.00 0.00 95 THR A N 14
ATOM 30705 C CA . THR A 1 115 ? 29.125 -5.803 2.678 1.00 0.00 95 THR A CA 14
ATOM 30706 C C . THR A 1 115 ? 29.272 -5.559 1.180 1.00 0.00 95 THR A C 14
ATOM 30707 O O . THR A 1 115 ? 30.078 -4.733 0.751 1.00 0.00 95 THR A O 14
ATOM 30718 N N . GLY A 1 116 ? 28.489 -6.283 0.388 1.00 0.00 96 GLY A N 14
ATOM 30719 C CA . GLY A 1 116 ? 28.540 -6.136 -1.062 1.00 0.00 96 GLY A CA 14
ATOM 30720 C C . GLY A 1 116 ? 29.067 -7.406 -1.719 1.00 0.00 96 GLY A C 14
ATOM 30721 O O . GLY A 1 116 ? 28.899 -7.610 -2.921 1.00 0.00 96 GLY A O 14
ATOM 30725 N N . ASP A 1 117 ? 29.707 -8.256 -0.923 1.00 0.00 97 ASP A N 14
ATOM 30726 C CA . ASP A 1 117 ? 30.256 -9.502 -1.443 1.00 0.00 97 ASP A CA 14
ATOM 30727 C C . ASP A 1 117 ? 31.254 -9.219 -2.561 1.00 0.00 97 ASP A C 14
ATOM 30728 O O . ASP A 1 117 ? 31.411 -10.020 -3.483 1.00 0.00 97 ASP A O 14
ATOM 30737 N N . ASP A 1 118 ? 31.924 -8.075 -2.475 1.00 0.00 98 ASP A N 14
ATOM 30738 C CA . ASP A 1 118 ? 32.902 -7.696 -3.489 1.00 0.00 98 ASP A CA 14
ATOM 30739 C C . ASP A 1 118 ? 34.259 -8.327 -3.191 1.00 0.00 98 ASP A C 14
ATOM 30740 O O . ASP A 1 118 ? 35.109 -7.717 -2.543 1.00 0.00 98 ASP A O 14
ATOM 30749 N N . LYS A 1 119 ? 34.454 -9.551 -3.670 1.00 0.00 99 LYS A N 14
ATOM 30750 C CA . LYS A 1 119 ? 35.711 -10.256 -3.451 1.00 0.00 99 LYS A CA 14
ATOM 30751 C C . LYS A 1 119 ? 36.836 -9.608 -4.251 1.00 0.00 99 LYS A C 14
ATOM 30752 O O . LYS A 1 119 ? 38.012 -9.902 -4.038 1.00 0.00 99 LYS A O 14
ATOM 30771 N N . ASP A 1 120 ? 36.467 -8.727 -5.175 1.00 0.00 100 ASP A N 14
ATOM 30772 C CA . ASP A 1 120 ? 37.455 -8.044 -6.003 1.00 0.00 100 ASP A CA 14
ATOM 30773 C C . ASP A 1 120 ? 38.205 -6.998 -5.186 1.00 0.00 100 ASP A C 14
ATOM 30774 O O . ASP A 1 120 ? 39.258 -6.511 -5.597 1.00 0.00 100 ASP A O 14
ATOM 30783 N N . ASP A 1 121 ? 37.651 -6.654 -4.029 1.00 0.00 101 ASP A N 14
ATOM 30784 C CA . ASP A 1 121 ? 38.270 -5.660 -3.160 1.00 0.00 101 ASP A CA 14
ATOM 30785 C C . ASP A 1 121 ? 39.650 -6.123 -2.702 1.00 0.00 101 ASP A C 14
ATOM 30786 O O . ASP A 1 121 ? 40.550 -5.307 -2.491 1.00 0.00 101 ASP A O 14
ATOM 30795 N N . LEU A 1 122 ? 39.816 -7.432 -2.541 1.00 0.00 102 LEU A N 14
ATOM 30796 C CA . LEU A 1 122 ? 41.097 -7.966 -2.098 1.00 0.00 102 LEU A CA 14
ATOM 30797 C C . LEU A 1 122 ? 42.162 -7.718 -3.143 1.00 0.00 102 LEU A C 14
ATOM 30798 O O . LEU A 1 122 ? 43.323 -7.472 -2.818 1.00 0.00 102 LEU A O 14
ATOM 30814 N N . GLN A 1 123 ? 41.757 -7.744 -4.394 1.00 0.00 103 GLN A N 14
ATOM 30815 C CA . GLN A 1 123 ? 42.687 -7.477 -5.474 1.00 0.00 103 GLN A CA 14
ATOM 30816 C C . GLN A 1 123 ? 43.286 -6.100 -5.247 1.00 0.00 103 GLN A C 14
ATOM 30817 O O . GLN A 1 123 ? 44.348 -5.760 -5.774 1.00 0.00 103 GLN A O 14
ATOM 30831 N N . ARG A 1 124 ? 42.586 -5.322 -4.431 1.00 0.00 104 ARG A N 14
ATOM 30832 C CA . ARG A 1 124 ? 43.026 -3.974 -4.101 1.00 0.00 104 ARG A CA 14
ATOM 30833 C C . ARG A 1 124 ? 43.973 -4.008 -2.910 1.00 0.00 104 ARG A C 14
ATOM 30834 O O . ARG A 1 124 ? 44.851 -3.155 -2.773 1.00 0.00 104 ARG A O 14
ATOM 30855 N N . ALA A 1 125 ? 43.782 -4.999 -2.047 1.00 0.00 105 ALA A N 14
ATOM 30856 C CA . ALA A 1 125 ? 44.619 -5.139 -0.862 1.00 0.00 105 ALA A CA 14
ATOM 30857 C C . ALA A 1 125 ? 46.081 -5.367 -1.241 1.00 0.00 105 ALA A C 14
ATOM 30858 O O . ALA A 1 125 ? 46.961 -4.600 -0.839 1.00 0.00 105 ALA A O 14
ATOM 30865 N N . ILE A 1 126 ? 46.345 -6.421 -2.010 1.00 0.00 106 ILE A N 14
ATOM 30866 C CA . ILE A 1 126 ? 47.717 -6.717 -2.411 1.00 0.00 106 ILE A CA 14
ATOM 30867 C C . ILE A 1 126 ? 48.206 -5.710 -3.431 1.00 0.00 106 ILE A C 14
ATOM 30868 O O . ILE A 1 126 ? 49.374 -5.325 -3.428 1.00 0.00 106 ILE A O 14
ATOM 30884 N N . ALA A 1 127 ? 47.306 -5.274 -4.285 1.00 0.00 107 ALA A N 14
ATOM 30885 C CA . ALA A 1 127 ? 47.658 -4.289 -5.293 1.00 0.00 107 ALA A CA 14
ATOM 30886 C C . ALA A 1 127 ? 48.212 -3.045 -4.607 1.00 0.00 107 ALA A C 14
ATOM 30887 O O . ALA A 1 127 ? 49.310 -2.580 -4.921 1.00 0.00 107 ALA A O 14
ATOM 30894 N N . LEU A 1 128 ? 47.448 -2.527 -3.648 1.00 0.00 108 LEU A N 14
ATOM 30895 C CA . LEU A 1 128 ? 47.876 -1.354 -2.900 1.00 0.00 108 LEU A CA 14
ATOM 30896 C C . LEU A 1 128 ? 49.291 -1.567 -2.385 1.00 0.00 108 LEU A C 14
ATOM 30897 O O . LEU A 1 128 ? 50.112 -0.650 -2.386 1.00 0.00 108 LEU A O 14
ATOM 30913 N N . SER A 1 129 ? 49.573 -2.794 -1.954 1.00 0.00 109 SER A N 14
ATOM 30914 C CA . SER A 1 129 ? 50.898 -3.125 -1.448 1.00 0.00 109 SER A CA 14
ATOM 30915 C C . SER A 1 129 ? 51.907 -3.140 -2.586 1.00 0.00 109 SER A C 14
ATOM 30916 O O . SER A 1 129 ? 53.014 -2.619 -2.452 1.00 0.00 109 SER A O 14
ATOM 30924 N N . LEU A 1 130 ? 51.516 -3.724 -3.712 1.00 0.00 110 LEU A N 14
ATOM 30925 C CA . LEU A 1 130 ? 52.399 -3.776 -4.864 1.00 0.00 110 LEU A CA 14
ATOM 30926 C C . LEU A 1 130 ? 52.969 -2.391 -5.114 1.00 0.00 110 LEU A C 14
ATOM 30927 O O . LEU A 1 130 ? 53.989 -2.232 -5.784 1.00 0.00 110 LEU A O 14
ATOM 30943 N N . ALA A 1 131 ? 52.295 -1.390 -4.556 1.00 0.00 111 ALA A N 14
ATOM 30944 C CA . ALA A 1 131 ? 52.732 -0.007 -4.705 1.00 0.00 111 ALA A CA 14
ATOM 30945 C C . ALA A 1 131 ? 53.708 0.364 -3.596 1.00 0.00 111 ALA A C 14
ATOM 30946 O O . ALA A 1 131 ? 54.845 0.756 -3.860 1.00 0.00 111 ALA A O 14
ATOM 30953 N N . GLU A 1 132 ? 53.258 0.232 -2.351 1.00 0.00 112 GLU A N 14
ATOM 30954 C CA . GLU A 1 132 ? 54.105 0.551 -1.209 1.00 0.00 112 GLU A CA 14
ATOM 30955 C C . GLU A 1 132 ? 55.475 -0.091 -1.383 1.00 0.00 112 GLU A C 14
ATOM 30956 O O . GLU A 1 132 ? 56.457 0.333 -0.773 1.00 0.00 112 GLU A O 14
ATOM 30968 N N . SER A 1 133 ? 55.531 -1.112 -2.228 1.00 0.00 113 SER A N 14
ATOM 30969 C CA . SER A 1 133 ? 56.783 -1.806 -2.488 1.00 0.00 113 SER A CA 14
ATOM 30970 C C . SER A 1 133 ? 57.527 -1.128 -3.631 1.00 0.00 113 SER A C 14
ATOM 30971 O O . SER A 1 133 ? 58.702 -0.782 -3.499 1.00 0.00 113 SER A O 14
ATOM 30979 N N . ASN A 1 134 ? 56.836 -0.927 -4.749 1.00 0.00 114 ASN A N 14
ATOM 30980 C CA . ASN A 1 134 ? 57.451 -0.273 -5.895 1.00 0.00 114 ASN A CA 14
ATOM 30981 C C . ASN A 1 134 ? 58.207 0.963 -5.426 1.00 0.00 114 ASN A C 14
ATOM 30982 O O . ASN A 1 134 ? 59.005 1.539 -6.164 1.00 0.00 114 ASN A O 14
ATOM 30993 N N . ARG A 1 135 ? 57.952 1.350 -4.180 1.00 0.00 115 ARG A N 14
ATOM 30994 C CA . ARG A 1 135 ? 58.613 2.507 -3.594 1.00 0.00 115 ARG A CA 14
ATOM 30995 C C . ARG A 1 135 ? 59.735 2.043 -2.674 1.00 0.00 115 ARG A C 14
ATOM 30996 O O . ARG A 1 135 ? 60.804 2.652 -2.619 1.00 0.00 115 ARG A O 14
ATOM 31017 N N . ALA A 1 136 ? 59.483 0.947 -1.963 1.00 0.00 116 ALA A N 14
ATOM 31018 C CA . ALA A 1 136 ? 60.476 0.389 -1.053 1.00 0.00 116 ALA A CA 14
ATOM 31019 C C . ALA A 1 136 ? 61.305 -0.672 -1.770 1.00 0.00 116 ALA A C 14
ATOM 31020 O O . ALA A 1 136 ? 62.001 -1.464 -1.136 1.00 0.00 116 ALA A O 14
ATOM 31027 N N . PHE A 1 137 ? 61.218 -0.680 -3.096 1.00 0.00 117 PHE A N 14
ATOM 31028 C CA . PHE A 1 137 ? 61.959 -1.648 -3.897 1.00 0.00 117 PHE A CA 14
ATOM 31029 C C . PHE A 1 137 ? 63.458 -1.530 -3.635 1.00 0.00 117 PHE A C 14
ATOM 31030 O O . PHE A 1 137 ? 63.924 -0.540 -3.072 1.00 0.00 117 PHE A O 14
ATOM 31047 N N . ARG A 1 138 ? 64.207 -2.548 -4.049 1.00 0.00 118 ARG A N 14
ATOM 31048 C CA . ARG A 1 138 ? 65.653 -2.550 -3.859 1.00 0.00 118 ARG A CA 14
ATOM 31049 C C . ARG A 1 138 ? 66.272 -1.293 -4.463 1.00 0.00 118 ARG A C 14
ATOM 31050 O O . ARG A 1 138 ? 66.568 -1.249 -5.657 1.00 0.00 118 ARG A O 14
ATOM 31071 N N . GLU A 1 139 ? 66.459 -0.270 -3.634 1.00 0.00 119 GLU A N 14
ATOM 31072 C CA . GLU A 1 139 ? 67.037 0.985 -4.103 1.00 0.00 119 GLU A CA 14
ATOM 31073 C C . GLU A 1 139 ? 68.562 0.912 -4.118 1.00 0.00 119 GLU A C 14
ATOM 31074 O O . GLU A 1 139 ? 69.241 1.895 -3.820 1.00 0.00 119 GLU A O 14
ATOM 31086 N N . THR A 1 140 ? 69.096 -0.252 -4.473 1.00 0.00 120 THR A N 14
ATOM 31087 C CA . THR A 1 140 ? 70.543 -0.429 -4.526 1.00 0.00 120 THR A CA 14
ATOM 31088 C C . THR A 1 140 ? 71.113 0.217 -5.785 1.00 0.00 120 THR A C 14
ATOM 31089 O O . THR A 1 140 ? 71.249 1.438 -5.860 1.00 0.00 120 THR A O 14
ATOM 31100 N N . GLY A 1 141 ? 71.444 -0.610 -6.772 1.00 0.00 121 GLY A N 14
ATOM 31101 C CA . GLY A 1 141 ? 71.998 -0.107 -8.023 1.00 0.00 121 GLY A CA 14
ATOM 31102 C C . GLY A 1 141 ? 73.408 0.436 -7.813 1.00 0.00 121 GLY A C 14
ATOM 31103 O O . GLY A 1 141 ? 73.665 1.620 -8.029 1.00 0.00 121 GLY A O 14
ATOM 31107 N N . ILE A 1 142 ? 74.315 -0.437 -7.390 1.00 0.00 122 ILE A N 14
ATOM 31108 C CA . ILE A 1 142 ? 75.697 -0.035 -7.153 1.00 0.00 122 ILE A CA 14
ATOM 31109 C C . ILE A 1 142 ? 76.603 -1.259 -7.067 1.00 0.00 122 ILE A C 14
ATOM 31110 O O . ILE A 1 142 ? 76.196 -2.309 -6.569 1.00 0.00 122 ILE A O 14
ATOM 31126 N N . THR A 1 143 ? 77.833 -1.116 -7.552 1.00 0.00 123 THR A N 14
ATOM 31127 C CA . THR A 1 143 ? 78.790 -2.216 -7.522 1.00 0.00 123 THR A CA 14
ATOM 31128 C C . THR A 1 143 ? 78.497 -3.148 -6.351 1.00 0.00 123 THR A C 14
ATOM 31129 O O . THR A 1 143 ? 79.084 -3.015 -5.277 1.00 0.00 123 THR A O 14
ATOM 31140 N N . ASP A 1 144 ? 77.584 -4.091 -6.565 1.00 0.00 124 ASP A N 14
ATOM 31141 C CA . ASP A 1 144 ? 77.215 -5.039 -5.520 1.00 0.00 124 ASP A CA 14
ATOM 31142 C C . ASP A 1 144 ? 78.410 -5.909 -5.140 1.00 0.00 124 ASP A C 14
ATOM 31143 O O . ASP A 1 144 ? 79.449 -5.876 -5.798 1.00 0.00 124 ASP A O 14
ATOM 31152 N N . GLU A 1 145 ? 78.252 -6.688 -4.075 1.00 0.00 125 GLU A N 14
ATOM 31153 C CA . GLU A 1 145 ? 79.323 -7.565 -3.616 1.00 0.00 125 GLU A CA 14
ATOM 31154 C C . GLU A 1 145 ? 79.554 -8.694 -4.613 1.00 0.00 125 GLU A C 14
ATOM 31155 O O . GLU A 1 145 ? 80.665 -8.882 -5.107 1.00 0.00 125 GLU A O 14
ATOM 31167 N N . GLU A 1 146 ? 78.495 -9.443 -4.906 1.00 0.00 126 GLU A N 14
ATOM 31168 C CA . GLU A 1 146 ? 78.593 -10.550 -5.848 1.00 0.00 126 GLU A CA 14
ATOM 31169 C C . GLU A 1 146 ? 79.194 -10.074 -7.167 1.00 0.00 126 GLU A C 14
ATOM 31170 O O . GLU A 1 146 ? 80.014 -10.763 -7.771 1.00 0.00 126 GLU A O 14
ATOM 31182 N N . GLN A 1 147 ? 78.781 -8.889 -7.605 1.00 0.00 127 GLN A N 14
ATOM 31183 C CA . GLN A 1 147 ? 79.285 -8.326 -8.851 1.00 0.00 127 GLN A CA 14
ATOM 31184 C C . GLN A 1 147 ? 80.762 -7.966 -8.716 1.00 0.00 127 GLN A C 14
ATOM 31185 O O . GLN A 1 147 ? 81.495 -7.929 -9.703 1.00 0.00 127 GLN A O 14
ATOM 31199 N N . ALA A 1 148 ? 81.187 -7.699 -7.485 1.00 0.00 128 ALA A N 14
ATOM 31200 C CA . ALA A 1 148 ? 82.578 -7.339 -7.227 1.00 0.00 128 ALA A CA 14
ATOM 31201 C C . ALA A 1 148 ? 83.475 -8.571 -7.293 1.00 0.00 128 ALA A C 14
ATOM 31202 O O . ALA A 1 148 ? 84.427 -8.617 -8.073 1.00 0.00 128 ALA A O 14
ATOM 31209 N N . ILE A 1 149 ? 83.166 -9.563 -6.467 1.00 0.00 129 ILE A N 14
ATOM 31210 C CA . ILE A 1 149 ? 83.950 -10.793 -6.434 1.00 0.00 129 ILE A CA 14
ATOM 31211 C C . ILE A 1 149 ? 84.060 -11.399 -7.829 1.00 0.00 129 ILE A C 14
ATOM 31212 O O . ILE A 1 149 ? 85.140 -11.808 -8.254 1.00 0.00 129 ILE A O 14
ATOM 31228 N N . SER A 1 150 ? 82.936 -11.453 -8.533 1.00 0.00 130 SER A N 14
ATOM 31229 C CA . SER A 1 150 ? 82.919 -12.014 -9.880 1.00 0.00 130 SER A CA 14
ATOM 31230 C C . SER A 1 150 ? 83.843 -11.225 -10.804 1.00 0.00 130 SER A C 14
ATOM 31231 O O . SER A 1 150 ? 84.842 -11.751 -11.293 1.00 0.00 130 SER A O 14
ATOM 31239 N N . ARG A 1 151 ? 83.501 -9.963 -11.039 1.00 0.00 131 ARG A N 14
ATOM 31240 C CA . ARG A 1 151 ? 84.306 -9.111 -11.908 1.00 0.00 131 ARG A CA 14
ATOM 31241 C C . ARG A 1 151 ? 85.794 -9.381 -11.699 1.00 0.00 131 ARG A C 14
ATOM 31242 O O . ARG A 1 151 ? 86.536 -9.587 -12.659 1.00 0.00 131 ARG A O 14
ATOM 31263 N N . VAL A 1 152 ? 86.221 -9.375 -10.440 1.00 0.00 132 VAL A N 14
ATOM 31264 C CA . VAL A 1 152 ? 87.624 -9.619 -10.119 1.00 0.00 132 VAL A CA 14
ATOM 31265 C C . VAL A 1 152 ? 88.067 -10.983 -10.638 1.00 0.00 132 VAL A C 14
ATOM 31266 O O . VAL A 1 152 ? 89.082 -11.099 -11.325 1.00 0.00 132 VAL A O 14
ATOM 31279 N N . LEU A 1 153 ? 87.299 -12.014 -10.300 1.00 0.00 133 LEU A N 14
ATOM 31280 C CA . LEU A 1 153 ? 87.621 -13.369 -10.731 1.00 0.00 133 LEU A CA 14
ATOM 31281 C C . LEU A 1 153 ? 88.044 -13.384 -12.196 1.00 0.00 133 LEU A C 14
ATOM 31282 O O . LEU A 1 153 ? 89.140 -13.832 -12.529 1.00 0.00 133 LEU A O 14
ATOM 31298 N N . GLU A 1 154 ? 87.167 -12.895 -13.066 1.00 0.00 134 GLU A N 14
ATOM 31299 C CA . GLU A 1 154 ? 87.464 -12.861 -14.494 1.00 0.00 134 GLU A CA 14
ATOM 31300 C C . GLU A 1 154 ? 88.798 -12.166 -14.748 1.00 0.00 134 GLU A C 14
ATOM 31301 O O . GLU A 1 154 ? 89.706 -12.744 -15.347 1.00 0.00 134 GLU A O 14
ATOM 31313 N N . ALA A 1 155 ? 88.909 -10.924 -14.291 1.00 0.00 135 ALA A N 14
ATOM 31314 C CA . ALA A 1 155 ? 90.136 -10.156 -14.477 1.00 0.00 135 ALA A CA 14
ATOM 31315 C C . ALA A 1 155 ? 91.349 -10.960 -14.015 1.00 0.00 135 ALA A C 14
ATOM 31316 O O . ALA A 1 155 ? 92.463 -10.748 -14.492 1.00 0.00 135 ALA A O 14
ATOM 31323 N N . SER A 1 156 ? 91.123 -11.883 -13.086 1.00 0.00 136 SER A N 14
ATOM 31324 C CA . SER A 1 156 ? 92.206 -12.714 -12.572 1.00 0.00 136 SER A CA 14
ATOM 31325 C C . SER A 1 156 ? 92.599 -13.775 -13.596 1.00 0.00 136 SER A C 14
ATOM 31326 O O . SER A 1 156 ? 93.729 -13.791 -14.084 1.00 0.00 136 SER A O 14
ATOM 31334 N N . ILE A 1 157 ? 91.659 -14.659 -13.915 1.00 0.00 137 ILE A N 14
ATOM 31335 C CA . ILE A 1 157 ? 91.918 -15.721 -14.881 1.00 0.00 137 ILE A CA 14
ATOM 31336 C C . ILE A 1 157 ? 92.128 -15.142 -16.278 1.00 0.00 137 ILE A C 14
ATOM 31337 O O . ILE A 1 157 ? 92.479 -15.863 -17.212 1.00 0.00 137 ILE A O 14
ATOM 31353 N N . ALA A 1 158 ? 91.910 -13.838 -16.413 1.00 0.00 138 ALA A N 14
ATOM 31354 C CA . ALA A 1 158 ? 92.078 -13.174 -17.701 1.00 0.00 138 ALA A CA 14
ATOM 31355 C C . ALA A 1 158 ? 93.532 -12.765 -17.910 1.00 0.00 138 ALA A C 14
ATOM 31356 O O . ALA A 1 158 ? 93.841 -11.582 -18.047 1.00 0.00 138 ALA A O 14
ATOM 31363 N N . GLU A 1 159 ? 94.423 -13.753 -17.935 1.00 0.00 139 GLU A N 14
ATOM 31364 C CA . GLU A 1 159 ? 95.842 -13.483 -18.130 1.00 0.00 139 GLU A CA 14
ATOM 31365 C C . GLU A 1 159 ? 96.216 -13.614 -19.604 1.00 0.00 139 GLU A C 14
ATOM 31366 O O . GLU A 1 159 ? 96.415 -12.615 -20.293 1.00 0.00 139 GLU A O 14
ATOM 31378 N N . ASN A 1 160 ? 96.308 -14.854 -20.078 1.00 0.00 140 ASN A N 14
ATOM 31379 C CA . ASN A 1 160 ? 96.659 -15.104 -21.472 1.00 0.00 140 ASN A CA 14
ATOM 31380 C C . ASN A 1 160 ? 97.802 -14.192 -21.911 1.00 0.00 140 ASN A C 14
ATOM 31381 O O . ASN A 1 160 ? 97.604 -12.996 -22.128 1.00 0.00 140 ASN A O 14
ATOM 31392 N N . LYS A 1 161 ? 98.994 -14.763 -22.042 1.00 0.00 141 LYS A N 14
ATOM 31393 C CA . LYS A 1 161 ? 100.160 -13.991 -22.456 1.00 0.00 141 LYS A CA 14
ATOM 31394 C C . LYS A 1 161 ? 100.126 -13.733 -23.959 1.00 0.00 141 LYS A C 14
ATOM 31395 O O . LYS A 1 161 ? 101.127 -13.918 -24.652 1.00 0.00 141 LYS A O 14
ATOM 31414 N N . ALA A 1 162 ? 98.971 -13.306 -24.456 1.00 0.00 142 ALA A N 14
ATOM 31415 C CA . ALA A 1 162 ? 98.820 -13.028 -25.880 1.00 0.00 142 ALA A CA 14
ATOM 31416 C C . ALA A 1 162 ? 100.133 -12.522 -26.472 1.00 0.00 142 ALA A C 14
ATOM 31417 O O . ALA A 1 162 ? 100.460 -11.340 -26.362 1.00 0.00 142 ALA A O 14
ATOM 31424 N N . CYS A 1 163 ? 100.881 -13.425 -27.098 1.00 0.00 143 CYS A N 14
ATOM 31425 C CA . CYS A 1 163 ? 102.156 -13.063 -27.704 1.00 0.00 143 CYS A CA 14
ATOM 31426 C C . CYS A 1 163 ? 102.524 -14.050 -28.808 1.00 0.00 143 CYS A C 14
ATOM 31427 O O . CYS A 1 163 ? 102.110 -15.209 -28.779 1.00 0.00 143 CYS A O 14
ATOM 31435 N N . LEU A 1 164 ? 103.300 -13.584 -29.781 1.00 0.00 144 LEU A N 14
ATOM 31436 C CA . LEU A 1 164 ? 103.713 -14.439 -30.889 1.00 0.00 144 LEU A CA 14
ATOM 31437 C C . LEU A 1 164 ? 104.752 -15.457 -30.427 1.00 0.00 144 LEU A C 14
ATOM 31438 O O . LEU A 1 164 ? 105.249 -15.385 -29.304 1.00 0.00 144 LEU A O 14
ATOM 31454 N N . LYS A 1 165 ? 105.074 -16.402 -31.306 1.00 0.00 145 LYS A N 14
ATOM 31455 C CA . LYS A 1 165 ? 106.057 -17.434 -30.989 1.00 0.00 145 LYS A CA 14
ATOM 31456 C C . LYS A 1 165 ? 106.135 -17.666 -29.483 1.00 0.00 145 LYS A C 14
ATOM 31457 O O . LYS A 1 165 ? 106.784 -16.909 -28.761 1.00 0.00 145 LYS A O 14
ATOM 31476 N N . ARG A 1 166 ? 105.471 -18.718 -29.015 1.00 0.00 146 ARG A N 14
ATOM 31477 C CA . ARG A 1 166 ? 105.475 -19.041 -27.594 1.00 0.00 146 ARG A CA 14
ATOM 31478 C C . ARG A 1 166 ? 106.752 -19.788 -27.219 1.00 0.00 146 ARG A C 14
ATOM 31479 O O . ARG A 1 166 ? 106.658 -20.734 -26.454 1.00 0.00 146 ARG A O 14
ATOM 31501 N N . MET A 1 21 ? 15.545 -54.307 13.875 1.00 0.00 1 MET A N 15
ATOM 31502 C CA . MET A 1 21 ? 14.085 -54.324 14.170 1.00 0.00 1 MET A CA 15
ATOM 31503 C C . MET A 1 21 ? 13.349 -53.482 13.134 1.00 0.00 1 MET A C 15
ATOM 31504 O O . MET A 1 21 ? 13.066 -52.306 13.362 1.00 0.00 1 MET A O 15
ATOM 31518 N N . THR A 1 22 ? 13.039 -54.092 11.994 1.00 0.00 2 THR A N 15
ATOM 31519 C CA . THR A 1 22 ? 12.332 -53.385 10.933 1.00 0.00 2 THR A CA 15
ATOM 31520 C C . THR A 1 22 ? 10.831 -53.638 11.034 1.00 0.00 2 THR A C 15
ATOM 31521 O O . THR A 1 22 ? 10.277 -54.449 10.293 1.00 0.00 2 THR A O 15
ATOM 31532 N N . VAL A 1 23 ? 10.183 -52.938 11.959 1.00 0.00 3 VAL A N 15
ATOM 31533 C CA . VAL A 1 23 ? 8.745 -53.093 12.152 1.00 0.00 3 VAL A CA 15
ATOM 31534 C C . VAL A 1 23 ? 8.071 -53.512 10.851 1.00 0.00 3 VAL A C 15
ATOM 31535 O O . VAL A 1 23 ? 7.825 -52.685 9.973 1.00 0.00 3 VAL A O 15
ATOM 31548 N N . GLU A 1 24 ? 7.774 -54.803 10.733 1.00 0.00 4 GLU A N 15
ATOM 31549 C CA . GLU A 1 24 ? 7.129 -55.321 9.533 1.00 0.00 4 GLU A CA 15
ATOM 31550 C C . GLU A 1 24 ? 5.622 -55.437 9.740 1.00 0.00 4 GLU A C 15
ATOM 31551 O O . GLU A 1 24 ? 4.950 -56.209 9.056 1.00 0.00 4 GLU A O 15
ATOM 31563 N N . GLN A 1 25 ? 5.099 -54.662 10.684 1.00 0.00 5 GLN A N 15
ATOM 31564 C CA . GLN A 1 25 ? 3.669 -54.682 10.972 1.00 0.00 5 GLN A CA 15
ATOM 31565 C C . GLN A 1 25 ? 3.135 -53.260 11.111 1.00 0.00 5 GLN A C 15
ATOM 31566 O O . GLN A 1 25 ? 3.018 -52.530 10.127 1.00 0.00 5 GLN A O 15
ATOM 31580 N N . ASN A 1 26 ? 2.819 -52.872 12.342 1.00 0.00 6 ASN A N 15
ATOM 31581 C CA . ASN A 1 26 ? 2.303 -51.533 12.604 1.00 0.00 6 ASN A CA 15
ATOM 31582 C C . ASN A 1 26 ? 0.981 -51.309 11.875 1.00 0.00 6 ASN A C 15
ATOM 31583 O O . ASN A 1 26 ? 0.958 -50.823 10.745 1.00 0.00 6 ASN A O 15
ATOM 31594 N N . VAL A 1 27 ? -0.118 -51.660 12.535 1.00 0.00 7 VAL A N 15
ATOM 31595 C CA . VAL A 1 27 ? -1.440 -51.488 11.946 1.00 0.00 7 VAL A CA 15
ATOM 31596 C C . VAL A 1 27 ? -2.374 -50.796 12.932 1.00 0.00 7 VAL A C 15
ATOM 31597 O O . VAL A 1 27 ? -3.376 -50.199 12.540 1.00 0.00 7 VAL A O 15
ATOM 31610 N N . LEU A 1 28 ? -2.037 -50.882 14.214 1.00 0.00 8 LEU A N 15
ATOM 31611 C CA . LEU A 1 28 ? -2.850 -50.260 15.252 1.00 0.00 8 LEU A CA 15
ATOM 31612 C C . LEU A 1 28 ? -2.998 -48.765 14.989 1.00 0.00 8 LEU A C 15
ATOM 31613 O O . LEU A 1 28 ? -4.111 -48.240 14.949 1.00 0.00 8 LEU A O 15
ATOM 31629 N N . GLN A 1 29 ? -1.870 -48.087 14.808 1.00 0.00 9 GLN A N 15
ATOM 31630 C CA . GLN A 1 29 ? -1.881 -46.652 14.546 1.00 0.00 9 GLN A CA 15
ATOM 31631 C C . GLN A 1 29 ? -2.582 -46.352 13.225 1.00 0.00 9 GLN A C 15
ATOM 31632 O O . GLN A 1 29 ? -3.197 -45.298 13.063 1.00 0.00 9 GLN A O 15
ATOM 31646 N N . GLN A 1 30 ? -2.484 -47.285 12.284 1.00 0.00 10 GLN A N 15
ATOM 31647 C CA . GLN A 1 30 ? -3.110 -47.109 10.978 1.00 0.00 10 GLN A CA 15
ATOM 31648 C C . GLN A 1 30 ? -4.627 -47.028 11.117 1.00 0.00 10 GLN A C 15
ATOM 31649 O O . GLN A 1 30 ? -5.163 -47.100 12.223 1.00 0.00 10 GLN A O 15
ATOM 31663 N N . SER A 1 31 ? -5.311 -46.877 9.988 1.00 0.00 11 SER A N 15
ATOM 31664 C CA . SER A 1 31 ? -6.766 -46.786 9.995 1.00 0.00 11 SER A CA 15
ATOM 31665 C C . SER A 1 31 ? -7.368 -47.737 8.967 1.00 0.00 11 SER A C 15
ATOM 31666 O O . SER A 1 31 ? -8.074 -48.682 9.320 1.00 0.00 11 SER A O 15
ATOM 31674 N N . ALA A 1 32 ? -7.087 -47.479 7.694 1.00 0.00 12 ALA A N 15
ATOM 31675 C CA . ALA A 1 32 ? -7.608 -48.319 6.623 1.00 0.00 12 ALA A CA 15
ATOM 31676 C C . ALA A 1 32 ? -6.891 -49.666 6.597 1.00 0.00 12 ALA A C 15
ATOM 31677 O O . ALA A 1 32 ? -7.528 -50.718 6.560 1.00 0.00 12 ALA A O 15
ATOM 31684 N N . ALA A 1 33 ? -5.563 -49.625 6.618 1.00 0.00 13 ALA A N 15
ATOM 31685 C CA . ALA A 1 33 ? -4.771 -50.848 6.596 1.00 0.00 13 ALA A CA 15
ATOM 31686 C C . ALA A 1 33 ? -5.341 -51.875 7.569 1.00 0.00 13 ALA A C 15
ATOM 31687 O O . ALA A 1 33 ? -5.073 -53.071 7.452 1.00 0.00 13 ALA A O 15
ATOM 31694 N N . GLN A 1 34 ? -6.128 -51.402 8.529 1.00 0.00 14 GLN A N 15
ATOM 31695 C CA . GLN A 1 34 ? -6.730 -52.292 9.516 1.00 0.00 14 GLN A CA 15
ATOM 31696 C C . GLN A 1 34 ? -7.417 -53.464 8.824 1.00 0.00 14 GLN A C 15
ATOM 31697 O O . GLN A 1 34 ? -7.689 -54.491 9.444 1.00 0.00 14 GLN A O 15
ATOM 31711 N N . LYS A 1 35 ? -7.695 -53.303 7.536 1.00 0.00 15 LYS A N 15
ATOM 31712 C CA . LYS A 1 35 ? -8.352 -54.355 6.769 1.00 0.00 15 LYS A CA 15
ATOM 31713 C C . LYS A 1 35 ? -7.613 -55.682 6.929 1.00 0.00 15 LYS A C 15
ATOM 31714 O O . LYS A 1 35 ? -8.169 -56.747 6.665 1.00 0.00 15 LYS A O 15
ATOM 31733 N N . HIS A 1 36 ? -6.357 -55.608 7.359 1.00 0.00 16 HIS A N 15
ATOM 31734 C CA . HIS A 1 36 ? -5.552 -56.811 7.543 1.00 0.00 16 HIS A CA 15
ATOM 31735 C C . HIS A 1 36 ? -5.969 -57.563 8.805 1.00 0.00 16 HIS A C 15
ATOM 31736 O O . HIS A 1 36 ? -5.758 -58.771 8.912 1.00 0.00 16 HIS A O 15
ATOM 31750 N N . GLN A 1 37 ? -6.559 -56.847 9.758 1.00 0.00 17 GLN A N 15
ATOM 31751 C CA . GLN A 1 37 ? -6.993 -57.475 11.001 1.00 0.00 17 GLN A CA 15
ATOM 31752 C C . GLN A 1 37 ? -7.752 -58.765 10.708 1.00 0.00 17 GLN A C 15
ATOM 31753 O O . GLN A 1 37 ? -7.712 -59.713 11.491 1.00 0.00 17 GLN A O 15
ATOM 31767 N N . GLN A 1 38 ? -8.442 -58.793 9.571 1.00 0.00 18 GLN A N 15
ATOM 31768 C CA . GLN A 1 38 ? -9.203 -59.975 9.183 1.00 0.00 18 GLN A CA 15
ATOM 31769 C C . GLN A 1 38 ? -8.362 -61.231 9.368 1.00 0.00 18 GLN A C 15
ATOM 31770 O O . GLN A 1 38 ? -8.852 -62.251 9.852 1.00 0.00 18 GLN A O 15
ATOM 31784 N N . THR A 1 39 ? -7.093 -61.148 8.986 1.00 0.00 19 THR A N 15
ATOM 31785 C CA . THR A 1 39 ? -6.196 -62.287 9.125 1.00 0.00 19 THR A CA 15
ATOM 31786 C C . THR A 1 39 ? -5.942 -62.560 10.596 1.00 0.00 19 THR A C 15
ATOM 31787 O O . THR A 1 39 ? -5.901 -63.707 11.040 1.00 0.00 19 THR A O 15
ATOM 31798 N N . PHE A 1 40 ? -5.785 -61.483 11.341 1.00 0.00 20 PHE A N 15
ATOM 31799 C CA . PHE A 1 40 ? -5.545 -61.575 12.774 1.00 0.00 20 PHE A CA 15
ATOM 31800 C C . PHE A 1 40 ? -6.684 -62.335 13.444 1.00 0.00 20 PHE A C 15
ATOM 31801 O O . PHE A 1 40 ? -6.465 -63.343 14.115 1.00 0.00 20 PHE A O 15
ATOM 31818 N N . LEU A 1 41 ? -7.901 -61.844 13.245 1.00 0.00 21 LEU A N 15
ATOM 31819 C CA . LEU A 1 41 ? -9.079 -62.481 13.819 1.00 0.00 21 LEU A CA 15
ATOM 31820 C C . LEU A 1 41 ? -9.259 -63.873 13.226 1.00 0.00 21 LEU A C 15
ATOM 31821 O O . LEU A 1 41 ? -9.496 -64.839 13.951 1.00 0.00 21 LEU A O 15
ATOM 31837 N N . ASN A 1 42 ? -9.131 -63.974 11.908 1.00 0.00 22 ASN A N 15
ATOM 31838 C CA . ASN A 1 42 ? -9.267 -65.263 11.245 1.00 0.00 22 ASN A CA 15
ATOM 31839 C C . ASN A 1 42 ? -8.457 -66.303 12.005 1.00 0.00 22 ASN A C 15
ATOM 31840 O O . ASN A 1 42 ? -8.885 -67.444 12.170 1.00 0.00 22 ASN A O 15
ATOM 31851 N N . GLN A 1 43 ? -7.288 -65.885 12.480 1.00 0.00 23 GLN A N 15
ATOM 31852 C CA . GLN A 1 43 ? -6.420 -66.779 13.248 1.00 0.00 23 GLN A CA 15
ATOM 31853 C C . GLN A 1 43 ? -7.080 -67.121 14.575 1.00 0.00 23 GLN A C 15
ATOM 31854 O O . GLN A 1 43 ? -7.064 -68.272 15.011 1.00 0.00 23 GLN A O 15
ATOM 31868 N N . LEU A 1 44 ? -7.659 -66.110 15.212 1.00 0.00 24 LEU A N 15
ATOM 31869 C CA . LEU A 1 44 ? -8.320 -66.314 16.492 1.00 0.00 24 LEU A CA 15
ATOM 31870 C C . LEU A 1 44 ? -9.365 -67.421 16.381 1.00 0.00 24 LEU A C 15
ATOM 31871 O O . LEU A 1 44 ? -9.290 -68.430 17.078 1.00 0.00 24 LEU A O 15
ATOM 31887 N N . ARG A 1 45 ? -10.327 -67.231 15.487 1.00 0.00 25 ARG A N 15
ATOM 31888 C CA . ARG A 1 45 ? -11.375 -68.221 15.278 1.00 0.00 25 ARG A CA 15
ATOM 31889 C C . ARG A 1 45 ? -10.754 -69.545 14.865 1.00 0.00 25 ARG A C 15
ATOM 31890 O O . ARG A 1 45 ? -11.389 -70.595 14.929 1.00 0.00 25 ARG A O 15
ATOM 31911 N N . GLU A 1 46 ? -9.510 -69.476 14.416 1.00 0.00 26 GLU A N 15
ATOM 31912 C CA . GLU A 1 46 ? -8.815 -70.668 13.962 1.00 0.00 26 GLU A CA 15
ATOM 31913 C C . GLU A 1 46 ? -8.323 -71.531 15.125 1.00 0.00 26 GLU A C 15
ATOM 31914 O O . GLU A 1 46 ? -8.456 -72.755 15.089 1.00 0.00 26 GLU A O 15
ATOM 31926 N N . ILE A 1 47 ? -7.730 -70.906 16.141 1.00 0.00 27 ILE A N 15
ATOM 31927 C CA . ILE A 1 47 ? -7.202 -71.672 17.275 1.00 0.00 27 ILE A CA 15
ATOM 31928 C C . ILE A 1 47 ? -8.209 -71.838 18.392 1.00 0.00 27 ILE A C 15
ATOM 31929 O O . ILE A 1 47 ? -8.284 -72.899 19.012 1.00 0.00 27 ILE A O 15
ATOM 31945 N N . THR A 1 48 ? -8.945 -70.787 18.692 1.00 0.00 28 THR A N 15
ATOM 31946 C CA . THR A 1 48 ? -9.883 -70.862 19.787 1.00 0.00 28 THR A CA 15
ATOM 31947 C C . THR A 1 48 ? -11.290 -71.218 19.310 1.00 0.00 28 THR A C 15
ATOM 31948 O O . THR A 1 48 ? -12.192 -71.432 20.119 1.00 0.00 28 THR A O 15
ATOM 31959 N N . GLY A 1 49 ? -11.463 -71.305 17.997 1.00 0.00 29 GLY A N 15
ATOM 31960 C CA . GLY A 1 49 ? -12.756 -71.665 17.422 1.00 0.00 29 GLY A CA 15
ATOM 31961 C C . GLY A 1 49 ? -13.866 -70.700 17.833 1.00 0.00 29 GLY A C 15
ATOM 31962 O O . GLY A 1 49 ? -15.026 -71.095 17.945 1.00 0.00 29 GLY A O 15
ATOM 31966 N N . ILE A 1 50 ? -13.520 -69.436 18.043 1.00 0.00 30 ILE A N 15
ATOM 31967 C CA . ILE A 1 50 ? -14.521 -68.446 18.423 1.00 0.00 30 ILE A CA 15
ATOM 31968 C C . ILE A 1 50 ? -15.113 -67.796 17.177 1.00 0.00 30 ILE A C 15
ATOM 31969 O O . ILE A 1 50 ? -14.425 -67.073 16.457 1.00 0.00 30 ILE A O 15
ATOM 31985 N N . ASN A 1 51 ? -16.391 -68.065 16.924 1.00 0.00 31 ASN A N 15
ATOM 31986 C CA . ASN A 1 51 ? -17.063 -67.507 15.754 1.00 0.00 31 ASN A CA 15
ATOM 31987 C C . ASN A 1 51 ? -17.417 -66.039 15.976 1.00 0.00 31 ASN A C 15
ATOM 31988 O O . ASN A 1 51 ? -17.261 -65.213 15.076 1.00 0.00 31 ASN A O 15
ATOM 31999 N N . ASP A 1 52 ? -17.896 -65.717 17.173 1.00 0.00 32 ASP A N 15
ATOM 32000 C CA . ASP A 1 52 ? -18.265 -64.340 17.486 1.00 0.00 32 ASP A CA 15
ATOM 32001 C C . ASP A 1 52 ? -17.133 -63.388 17.113 1.00 0.00 32 ASP A C 15
ATOM 32002 O O . ASP A 1 52 ? -16.250 -63.110 17.925 1.00 0.00 32 ASP A O 15
ATOM 32011 N N . THR A 1 53 ? -17.163 -62.894 15.878 1.00 0.00 33 THR A N 15
ATOM 32012 C CA . THR A 1 53 ? -16.130 -61.978 15.406 1.00 0.00 33 THR A CA 15
ATOM 32013 C C . THR A 1 53 ? -16.058 -60.740 16.294 1.00 0.00 33 THR A C 15
ATOM 32014 O O . THR A 1 53 ? -14.976 -60.216 16.556 1.00 0.00 33 THR A O 15
ATOM 32025 N N . GLN A 1 54 ? -17.215 -60.280 16.756 1.00 0.00 34 GLN A N 15
ATOM 32026 C CA . GLN A 1 54 ? -17.262 -59.105 17.616 1.00 0.00 34 GLN A CA 15
ATOM 32027 C C . GLN A 1 54 ? -16.404 -59.330 18.854 1.00 0.00 34 GLN A C 15
ATOM 32028 O O . GLN A 1 54 ? -15.641 -58.453 19.264 1.00 0.00 34 GLN A O 15
ATOM 32042 N N . ILE A 1 55 ? -16.527 -60.515 19.441 1.00 0.00 35 ILE A N 15
ATOM 32043 C CA . ILE A 1 55 ? -15.750 -60.847 20.625 1.00 0.00 35 ILE A CA 15
ATOM 32044 C C . ILE A 1 55 ? -14.272 -60.962 20.271 1.00 0.00 35 ILE A C 15
ATOM 32045 O O . ILE A 1 55 ? -13.403 -60.707 21.103 1.00 0.00 35 ILE A O 15
ATOM 32061 N N . LEU A 1 56 ? -13.995 -61.342 19.026 1.00 0.00 36 LEU A N 15
ATOM 32062 C CA . LEU A 1 56 ? -12.616 -61.479 18.574 1.00 0.00 36 LEU A CA 15
ATOM 32063 C C . LEU A 1 56 ? -11.957 -60.110 18.477 1.00 0.00 36 LEU A C 15
ATOM 32064 O O . LEU A 1 56 ? -10.882 -59.887 19.031 1.00 0.00 36 LEU A O 15
ATOM 32080 N N . GLN A 1 57 ? -12.615 -59.192 17.776 1.00 0.00 37 GLN A N 15
ATOM 32081 C CA . GLN A 1 57 ? -12.085 -57.845 17.626 1.00 0.00 37 GLN A CA 15
ATOM 32082 C C . GLN A 1 57 ? -11.774 -57.261 18.998 1.00 0.00 37 GLN A C 15
ATOM 32083 O O . GLN A 1 57 ? -10.895 -56.411 19.141 1.00 0.00 37 GLN A O 15
ATOM 32097 N N . GLN A 1 58 ? -12.500 -57.737 20.007 1.00 0.00 38 GLN A N 15
ATOM 32098 C CA . GLN A 1 58 ? -12.297 -57.272 21.372 1.00 0.00 38 GLN A CA 15
ATOM 32099 C C . GLN A 1 58 ? -11.082 -57.957 21.990 1.00 0.00 38 GLN A C 15
ATOM 32100 O O . GLN A 1 58 ? -10.453 -57.423 22.904 1.00 0.00 38 GLN A O 15
ATOM 32114 N N . ALA A 1 59 ? -10.755 -59.142 21.481 1.00 0.00 39 ALA A N 15
ATOM 32115 C CA . ALA A 1 59 ? -9.612 -59.891 21.985 1.00 0.00 39 ALA A CA 15
ATOM 32116 C C . ALA A 1 59 ? -8.317 -59.330 21.407 1.00 0.00 39 ALA A C 15
ATOM 32117 O O . ALA A 1 59 ? -7.311 -59.219 22.106 1.00 0.00 39 ALA A O 15
ATOM 32124 N N . LEU A 1 60 ? -8.355 -58.974 20.128 1.00 0.00 40 LEU A N 15
ATOM 32125 C CA . LEU A 1 60 ? -7.182 -58.421 19.462 1.00 0.00 40 LEU A CA 15
ATOM 32126 C C . LEU A 1 60 ? -6.929 -56.996 19.947 1.00 0.00 40 LEU A C 15
ATOM 32127 O O . LEU A 1 60 ? -5.791 -56.530 19.987 1.00 0.00 40 LEU A O 15
ATOM 32143 N N . LYS A 1 61 ? -8.002 -56.307 20.324 1.00 0.00 41 LYS A N 15
ATOM 32144 C CA . LYS A 1 61 ? -7.886 -54.936 20.807 1.00 0.00 41 LYS A CA 15
ATOM 32145 C C . LYS A 1 61 ? -7.204 -54.899 22.172 1.00 0.00 41 LYS A C 15
ATOM 32146 O O . LYS A 1 61 ? -6.334 -54.063 22.419 1.00 0.00 41 LYS A O 15
ATOM 32165 N N . ASP A 1 62 ? -7.605 -55.808 23.055 1.00 0.00 42 ASP A N 15
ATOM 32166 C CA . ASP A 1 62 ? -7.028 -55.870 24.393 1.00 0.00 42 ASP A CA 15
ATOM 32167 C C . ASP A 1 62 ? -5.624 -56.467 24.350 1.00 0.00 42 ASP A C 15
ATOM 32168 O O . ASP A 1 62 ? -4.838 -56.294 25.281 1.00 0.00 42 ASP A O 15
ATOM 32177 N N . SER A 1 63 ? -5.318 -57.173 23.267 1.00 0.00 43 SER A N 15
ATOM 32178 C CA . SER A 1 63 ? -4.005 -57.795 23.117 1.00 0.00 43 SER A CA 15
ATOM 32179 C C . SER A 1 63 ? -2.984 -56.792 22.589 1.00 0.00 43 SER A C 15
ATOM 32180 O O . SER A 1 63 ? -1.799 -56.878 22.904 1.00 0.00 43 SER A O 15
ATOM 32188 N N . ASN A 1 64 ? -3.454 -55.839 21.790 1.00 0.00 44 ASN A N 15
ATOM 32189 C CA . ASN A 1 64 ? -2.574 -54.819 21.227 1.00 0.00 44 ASN A CA 15
ATOM 32190 C C . ASN A 1 64 ? -1.825 -55.352 20.004 1.00 0.00 44 ASN A C 15
ATOM 32191 O O . ASN A 1 64 ? -0.764 -54.842 19.645 1.00 0.00 44 ASN A O 15
ATOM 32202 N N . GLY A 1 65 ? -2.382 -56.377 19.361 1.00 0.00 45 GLY A N 15
ATOM 32203 C CA . GLY A 1 65 ? -1.747 -56.955 18.181 1.00 0.00 45 GLY A CA 15
ATOM 32204 C C . GLY A 1 65 ? -1.044 -58.261 18.530 1.00 0.00 45 GLY A C 15
ATOM 32205 O O . GLY A 1 65 ? -0.325 -58.832 17.710 1.00 0.00 45 GLY A O 15
ATOM 32209 N N . ASN A 1 66 ? -1.271 -58.730 19.750 1.00 0.00 46 ASN A N 15
ATOM 32210 C CA . ASN A 1 66 ? -0.674 -59.977 20.209 1.00 0.00 46 ASN A CA 15
ATOM 32211 C C . ASN A 1 66 ? -1.679 -61.114 20.024 1.00 0.00 46 ASN A C 15
ATOM 32212 O O . ASN A 1 66 ? -2.845 -60.986 20.398 1.00 0.00 46 ASN A O 15
ATOM 32223 N N . LEU A 1 67 ? -1.233 -62.212 19.415 1.00 0.00 47 LEU A N 15
ATOM 32224 C CA . LEU A 1 67 ? -2.129 -63.340 19.150 1.00 0.00 47 LEU A CA 15
ATOM 32225 C C . LEU A 1 67 ? -2.268 -64.255 20.360 1.00 0.00 47 LEU A C 15
ATOM 32226 O O . LEU A 1 67 ? -3.358 -64.392 20.912 1.00 0.00 47 LEU A O 15
ATOM 32242 N N . GLU A 1 68 ? -1.170 -64.876 20.781 1.00 0.00 48 GLU A N 15
ATOM 32243 C CA . GLU A 1 68 ? -1.233 -65.759 21.937 1.00 0.00 48 GLU A CA 15
ATOM 32244 C C . GLU A 1 68 ? -2.024 -65.075 23.032 1.00 0.00 48 GLU A C 15
ATOM 32245 O O . GLU A 1 68 ? -2.560 -65.715 23.937 1.00 0.00 48 GLU A O 15
ATOM 32257 N N . LEU A 1 69 ? -2.083 -63.758 22.928 1.00 0.00 49 LEU A N 15
ATOM 32258 C CA . LEU A 1 69 ? -2.799 -62.947 23.891 1.00 0.00 49 LEU A CA 15
ATOM 32259 C C . LEU A 1 69 ? -4.266 -62.851 23.512 1.00 0.00 49 LEU A C 15
ATOM 32260 O O . LEU A 1 69 ? -5.138 -62.969 24.365 1.00 0.00 49 LEU A O 15
ATOM 32276 N N . ALA A 1 70 ? -4.534 -62.652 22.223 1.00 0.00 50 ALA A N 15
ATOM 32277 C CA . ALA A 1 70 ? -5.909 -62.563 21.756 1.00 0.00 50 ALA A CA 15
ATOM 32278 C C . ALA A 1 70 ? -6.628 -63.874 22.056 1.00 0.00 50 ALA A C 15
ATOM 32279 O O . ALA A 1 70 ? -7.635 -63.890 22.763 1.00 0.00 50 ALA A O 15
ATOM 32286 N N . VAL A 1 71 ? -6.082 -64.982 21.551 1.00 0.00 51 VAL A N 15
ATOM 32287 C CA . VAL A 1 71 ? -6.669 -66.285 21.821 1.00 0.00 51 VAL A CA 15
ATOM 32288 C C . VAL A 1 71 ? -6.891 -66.422 23.309 1.00 0.00 51 VAL A C 15
ATOM 32289 O O . VAL A 1 71 ? -8.020 -66.500 23.788 1.00 0.00 51 VAL A O 15
ATOM 32302 N N . ALA A 1 72 ? -5.783 -66.436 24.026 1.00 0.00 52 ALA A N 15
ATOM 32303 C CA . ALA A 1 72 ? -5.808 -66.548 25.464 1.00 0.00 52 ALA A CA 15
ATOM 32304 C C . ALA A 1 72 ? -6.853 -65.600 26.044 1.00 0.00 52 ALA A C 15
ATOM 32305 O O . ALA A 1 72 ? -7.610 -65.970 26.934 1.00 0.00 52 ALA A O 15
ATOM 32312 N N . PHE A 1 73 ? -6.911 -64.384 25.513 1.00 0.00 53 PHE A N 15
ATOM 32313 C CA . PHE A 1 73 ? -7.896 -63.412 25.980 1.00 0.00 53 PHE A CA 15
ATOM 32314 C C . PHE A 1 73 ? -9.289 -64.020 25.880 1.00 0.00 53 PHE A C 15
ATOM 32315 O O . PHE A 1 73 ? -10.181 -63.706 26.669 1.00 0.00 53 PHE A O 15
ATOM 32332 N N . LEU A 1 74 ? -9.459 -64.894 24.894 1.00 0.00 54 LEU A N 15
ATOM 32333 C CA . LEU A 1 74 ? -10.735 -65.557 24.671 1.00 0.00 54 LEU A CA 15
ATOM 32334 C C . LEU A 1 74 ? -10.828 -66.823 25.516 1.00 0.00 54 LEU A C 15
ATOM 32335 O O . LEU A 1 74 ? -11.804 -67.027 26.238 1.00 0.00 54 LEU A O 15
ATOM 32351 N N . THR A 1 75 ? -9.798 -67.657 25.438 1.00 0.00 55 THR A N 15
ATOM 32352 C CA . THR A 1 75 ? -9.764 -68.885 26.220 1.00 0.00 55 THR A CA 15
ATOM 32353 C C . THR A 1 75 ? -9.649 -68.530 27.696 1.00 0.00 55 THR A C 15
ATOM 32354 O O . THR A 1 75 ? -10.419 -69.006 28.529 1.00 0.00 55 THR A O 15
ATOM 32365 N N . ALA A 1 76 ? -8.680 -67.673 28.000 1.00 0.00 56 ALA A N 15
ATOM 32366 C CA . ALA A 1 76 ? -8.460 -67.228 29.372 1.00 0.00 56 ALA A CA 15
ATOM 32367 C C . ALA A 1 76 ? -9.777 -66.805 30.014 1.00 0.00 56 ALA A C 15
ATOM 32368 O O . ALA A 1 76 ? -10.197 -67.370 31.025 1.00 0.00 56 ALA A O 15
ATOM 32375 N N . LYS A 1 77 ? -10.422 -65.804 29.421 1.00 0.00 57 LYS A N 15
ATOM 32376 C CA . LYS A 1 77 ? -11.689 -65.305 29.942 1.00 0.00 57 LYS A CA 15
ATOM 32377 C C . LYS A 1 77 ? -11.494 -64.709 31.332 1.00 0.00 57 LYS A C 15
ATOM 32378 O O . LYS A 1 77 ? -11.186 -65.423 32.286 1.00 0.00 57 LYS A O 15
ATOM 32397 N N . ASN A 1 78 ? -11.672 -63.397 31.438 1.00 0.00 58 ASN A N 15
ATOM 32398 C CA . ASN A 1 78 ? -11.507 -62.716 32.717 1.00 0.00 58 ASN A CA 15
ATOM 32399 C C . ASN A 1 78 ? -12.616 -61.690 32.929 1.00 0.00 58 ASN A C 15
ATOM 32400 O O . ASN A 1 78 ? -12.359 -60.564 33.357 1.00 0.00 58 ASN A O 15
ATOM 32411 N N . ALA A 1 79 ? -13.849 -62.086 32.633 1.00 0.00 59 ALA A N 15
ATOM 32412 C CA . ALA A 1 79 ? -14.990 -61.192 32.801 1.00 0.00 59 ALA A CA 15
ATOM 32413 C C . ALA A 1 79 ? -14.948 -60.059 31.781 1.00 0.00 59 ALA A C 15
ATOM 32414 O O . ALA A 1 79 ? -13.942 -59.362 31.651 1.00 0.00 59 ALA A O 15
ATOM 32421 N N . LYS A 1 80 ? -16.052 -59.881 31.062 1.00 0.00 60 LYS A N 15
ATOM 32422 C CA . LYS A 1 80 ? -16.143 -58.834 30.060 1.00 0.00 60 LYS A CA 15
ATOM 32423 C C . LYS A 1 80 ? -17.407 -58.010 30.292 1.00 0.00 60 LYS A C 15
ATOM 32424 O O . LYS A 1 80 ? -17.359 -56.935 30.891 1.00 0.00 60 LYS A O 15
ATOM 32443 N N . THR A 1 81 ? -18.536 -58.523 29.814 1.00 0.00 61 THR A N 15
ATOM 32444 C CA . THR A 1 81 ? -19.808 -57.831 29.975 1.00 0.00 61 THR A CA 15
ATOM 32445 C C . THR A 1 81 ? -20.085 -56.935 28.776 1.00 0.00 61 THR A C 15
ATOM 32446 O O . THR A 1 81 ? -20.160 -55.712 28.899 1.00 0.00 61 THR A O 15
ATOM 32457 N N . PRO A 1 82 ? -20.235 -57.530 27.627 1.00 0.00 62 PRO A N 15
ATOM 32458 C CA . PRO A 1 82 ? -20.509 -56.805 26.362 1.00 0.00 62 PRO A CA 15
ATOM 32459 C C . PRO A 1 82 ? -22.002 -56.552 26.164 1.00 0.00 62 PRO A C 15
ATOM 32460 O O . PRO A 1 82 ? -22.410 -55.892 25.207 1.00 0.00 62 PRO A O 15
ATOM 32471 N N . GLN A 1 83 ? -22.810 -57.085 27.076 1.00 0.00 63 GLN A N 15
ATOM 32472 C CA . GLN A 1 83 ? -24.257 -56.919 26.998 1.00 0.00 63 GLN A CA 15
ATOM 32473 C C . GLN A 1 83 ? -24.614 -55.504 26.558 1.00 0.00 63 GLN A C 15
ATOM 32474 O O . GLN A 1 83 ? -24.926 -55.267 25.390 1.00 0.00 63 GLN A O 15
ATOM 32488 N N . GLN A 1 84 ? -24.569 -54.566 27.499 1.00 0.00 64 GLN A N 15
ATOM 32489 C CA . GLN A 1 84 ? -24.894 -53.178 27.194 1.00 0.00 64 GLN A CA 15
ATOM 32490 C C . GLN A 1 84 ? -23.760 -52.252 27.627 1.00 0.00 64 GLN A C 15
ATOM 32491 O O . GLN A 1 84 ? -23.903 -51.484 28.579 1.00 0.00 64 GLN A O 15
ATOM 32505 N N . GLU A 1 85 ? -22.637 -52.329 26.920 1.00 0.00 65 GLU A N 15
ATOM 32506 C CA . GLU A 1 85 ? -21.487 -51.491 27.240 1.00 0.00 65 GLU A CA 15
ATOM 32507 C C . GLU A 1 85 ? -21.019 -50.733 26.002 1.00 0.00 65 GLU A C 15
ATOM 32508 O O . GLU A 1 85 ? -19.864 -50.844 25.594 1.00 0.00 65 GLU A O 15
ATOM 32520 N N . GLU A 1 86 ? -21.927 -49.963 25.410 1.00 0.00 66 GLU A N 15
ATOM 32521 C CA . GLU A 1 86 ? -21.595 -49.191 24.219 1.00 0.00 66 GLU A CA 15
ATOM 32522 C C . GLU A 1 86 ? -22.522 -47.988 24.085 1.00 0.00 66 GLU A C 15
ATOM 32523 O O . GLU A 1 86 ? -23.744 -48.124 24.141 1.00 0.00 66 GLU A O 15
ATOM 32535 N N . THR A 1 87 ? -21.931 -46.812 23.909 1.00 0.00 67 THR A N 15
ATOM 32536 C CA . THR A 1 87 ? -22.709 -45.587 23.767 1.00 0.00 67 THR A CA 15
ATOM 32537 C C . THR A 1 87 ? -21.794 -44.419 23.410 1.00 0.00 67 THR A C 15
ATOM 32538 O O . THR A 1 87 ? -22.256 -43.357 22.994 1.00 0.00 67 THR A O 15
ATOM 32549 N N . THR A 1 88 ? -20.492 -44.632 23.572 1.00 0.00 68 THR A N 15
ATOM 32550 C CA . THR A 1 88 ? -19.512 -43.599 23.264 1.00 0.00 68 THR A CA 15
ATOM 32551 C C . THR A 1 88 ? -18.141 -44.225 23.033 1.00 0.00 68 THR A C 15
ATOM 32552 O O . THR A 1 88 ? -18.039 -45.378 22.616 1.00 0.00 68 THR A O 15
ATOM 32563 N N . TYR A 1 89 ? -17.088 -43.461 23.306 1.00 0.00 69 TYR A N 15
ATOM 32564 C CA . TYR A 1 89 ? -15.731 -43.959 23.120 1.00 0.00 69 TYR A CA 15
ATOM 32565 C C . TYR A 1 89 ? -14.759 -43.235 24.047 1.00 0.00 69 TYR A C 15
ATOM 32566 O O . TYR A 1 89 ? -14.486 -42.047 23.871 1.00 0.00 69 TYR A O 15
ATOM 32584 N N . TYR A 1 90 ? -14.240 -43.958 25.034 1.00 0.00 70 TYR A N 15
ATOM 32585 C CA . TYR A 1 90 ? -13.300 -43.375 25.986 1.00 0.00 70 TYR A CA 15
ATOM 32586 C C . TYR A 1 90 ? -12.045 -44.235 26.094 1.00 0.00 70 TYR A C 15
ATOM 32587 O O . TYR A 1 90 ? -10.939 -43.774 25.813 1.00 0.00 70 TYR A O 15
ATOM 32605 N N . GLN A 1 91 ? -12.224 -45.488 26.503 1.00 0.00 71 GLN A N 15
ATOM 32606 C CA . GLN A 1 91 ? -11.106 -46.403 26.646 1.00 0.00 71 GLN A CA 15
ATOM 32607 C C . GLN A 1 91 ? -10.092 -46.198 25.525 1.00 0.00 71 GLN A C 15
ATOM 32608 O O . GLN A 1 91 ? -10.370 -45.513 24.540 1.00 0.00 71 GLN A O 15
ATOM 32622 N N . THR A 1 92 ? -8.915 -46.793 25.682 1.00 0.00 72 THR A N 15
ATOM 32623 C CA . THR A 1 92 ? -7.868 -46.667 24.676 1.00 0.00 72 THR A CA 15
ATOM 32624 C C . THR A 1 92 ? -7.842 -45.250 24.113 1.00 0.00 72 THR A C 15
ATOM 32625 O O . THR A 1 92 ? -8.187 -45.028 22.953 1.00 0.00 72 THR A O 15
ATOM 32636 N N . ALA A 1 93 ? -7.435 -44.297 24.943 1.00 0.00 73 ALA A N 15
ATOM 32637 C CA . ALA A 1 93 ? -7.372 -42.904 24.517 1.00 0.00 73 ALA A CA 15
ATOM 32638 C C . ALA A 1 93 ? -5.941 -42.509 24.171 1.00 0.00 73 ALA A C 15
ATOM 32639 O O . ALA A 1 93 ? -5.673 -41.358 23.827 1.00 0.00 73 ALA A O 15
ATOM 32646 N N . LEU A 1 94 ? -5.024 -43.468 24.260 1.00 0.00 74 LEU A N 15
ATOM 32647 C CA . LEU A 1 94 ? -3.624 -43.200 23.948 1.00 0.00 74 LEU A CA 15
ATOM 32648 C C . LEU A 1 94 ? -3.479 -42.800 22.478 1.00 0.00 74 LEU A C 15
ATOM 32649 O O . LEU A 1 94 ? -3.873 -43.555 21.588 1.00 0.00 74 LEU A O 15
ATOM 32665 N N . PRO A 1 95 ? -2.935 -41.639 22.198 1.00 0.00 75 PRO A N 15
ATOM 32666 C CA . PRO A 1 95 ? -2.760 -41.163 20.795 1.00 0.00 75 PRO A CA 15
ATOM 32667 C C . PRO A 1 95 ? -1.683 -41.947 20.050 1.00 0.00 75 PRO A C 15
ATOM 32668 O O . PRO A 1 95 ? -0.812 -41.365 19.404 1.00 0.00 75 PRO A O 15
ATOM 32679 N N . GLY A 1 96 ? -1.752 -43.271 20.143 1.00 0.00 76 GLY A N 15
ATOM 32680 C CA . GLY A 1 96 ? -0.783 -44.127 19.470 1.00 0.00 76 GLY A CA 15
ATOM 32681 C C . GLY A 1 96 ? 0.515 -44.214 20.266 1.00 0.00 76 GLY A C 15
ATOM 32682 O O . GLY A 1 96 ? 0.574 -43.801 21.424 1.00 0.00 76 GLY A O 15
ATOM 32686 N N . ASN A 1 97 ? 1.552 -44.756 19.635 1.00 0.00 77 ASN A N 15
ATOM 32687 C CA . ASN A 1 97 ? 2.847 -44.893 20.293 1.00 0.00 77 ASN A CA 15
ATOM 32688 C C . ASN A 1 97 ? 3.775 -43.751 19.899 1.00 0.00 77 ASN A C 15
ATOM 32689 O O . ASN A 1 97 ? 3.442 -42.577 20.069 1.00 0.00 77 ASN A O 15
ATOM 32700 N N . ASP A 1 98 ? 4.944 -44.105 19.375 1.00 0.00 78 ASP A N 15
ATOM 32701 C CA . ASP A 1 98 ? 5.921 -43.105 18.961 1.00 0.00 78 ASP A CA 15
ATOM 32702 C C . ASP A 1 98 ? 7.065 -43.761 18.192 1.00 0.00 78 ASP A C 15
ATOM 32703 O O . ASP A 1 98 ? 7.406 -44.919 18.438 1.00 0.00 78 ASP A O 15
ATOM 32712 N N . ARG A 1 99 ? 7.656 -43.016 17.262 1.00 0.00 79 ARG A N 15
ATOM 32713 C CA . ARG A 1 99 ? 8.761 -43.540 16.468 1.00 0.00 79 ARG A CA 15
ATOM 32714 C C . ARG A 1 99 ? 10.024 -43.655 17.317 1.00 0.00 79 ARG A C 15
ATOM 32715 O O . ARG A 1 99 ? 10.966 -42.880 17.152 1.00 0.00 79 ARG A O 15
ATOM 32736 N N . TYR A 1 100 ? 10.039 -44.625 18.225 1.00 0.00 80 TYR A N 15
ATOM 32737 C CA . TYR A 1 100 ? 11.197 -44.827 19.089 1.00 0.00 80 TYR A CA 15
ATOM 32738 C C . TYR A 1 100 ? 12.480 -44.461 18.350 1.00 0.00 80 TYR A C 15
ATOM 32739 O O . TYR A 1 100 ? 13.228 -43.583 18.780 1.00 0.00 80 TYR A O 15
ATOM 32757 N N . ILE A 1 101 ? 12.725 -45.139 17.234 1.00 0.00 81 ILE A N 15
ATOM 32758 C CA . ILE A 1 101 ? 13.917 -44.879 16.436 1.00 0.00 81 ILE A CA 15
ATOM 32759 C C . ILE A 1 101 ? 13.545 -44.143 15.153 1.00 0.00 81 ILE A C 15
ATOM 32760 O O . ILE A 1 101 ? 12.580 -44.503 14.478 1.00 0.00 81 ILE A O 15
ATOM 32776 N N . SER A 1 102 ? 14.312 -43.110 14.822 1.00 0.00 82 SER A N 15
ATOM 32777 C CA . SER A 1 102 ? 14.047 -42.332 13.616 1.00 0.00 82 SER A CA 15
ATOM 32778 C C . SER A 1 102 ? 15.155 -41.312 13.381 1.00 0.00 82 SER A C 15
ATOM 32779 O O . SER A 1 102 ? 15.680 -41.195 12.274 1.00 0.00 82 SER A O 15
ATOM 32787 N N . VAL A 1 103 ? 15.508 -40.576 14.429 1.00 0.00 83 VAL A N 15
ATOM 32788 C CA . VAL A 1 103 ? 16.555 -39.568 14.324 1.00 0.00 83 VAL A CA 15
ATOM 32789 C C . VAL A 1 103 ? 17.614 -39.994 13.311 1.00 0.00 83 VAL A C 15
ATOM 32790 O O . VAL A 1 103 ? 18.312 -40.989 13.508 1.00 0.00 83 VAL A O 15
ATOM 32803 N N . GLY A 1 104 ? 17.728 -39.233 12.227 1.00 0.00 84 GLY A N 15
ATOM 32804 C CA . GLY A 1 104 ? 18.706 -39.539 11.189 1.00 0.00 84 GLY A CA 15
ATOM 32805 C C . GLY A 1 104 ? 20.006 -38.779 11.425 1.00 0.00 84 GLY A C 15
ATOM 32806 O O . GLY A 1 104 ? 21.036 -39.375 11.738 1.00 0.00 84 GLY A O 15
ATOM 32810 N N . SER A 1 105 ? 19.951 -37.461 11.274 1.00 0.00 85 SER A N 15
ATOM 32811 C CA . SER A 1 105 ? 21.131 -36.628 11.475 1.00 0.00 85 SER A CA 15
ATOM 32812 C C . SER A 1 105 ? 20.878 -35.212 10.972 1.00 0.00 85 SER A C 15
ATOM 32813 O O . SER A 1 105 ? 20.515 -34.330 11.748 1.00 0.00 85 SER A O 15
ATOM 32821 N N . GLN A 1 106 ? 21.072 -35.015 9.668 1.00 0.00 86 GLN A N 15
ATOM 32822 C CA . GLN A 1 106 ? 20.868 -33.710 9.036 1.00 0.00 86 GLN A CA 15
ATOM 32823 C C . GLN A 1 106 ? 21.969 -33.448 8.014 1.00 0.00 86 GLN A C 15
ATOM 32824 O O . GLN A 1 106 ? 21.724 -33.453 6.807 1.00 0.00 86 GLN A O 15
ATOM 32838 N N . ALA A 1 107 ? 23.182 -33.219 8.507 1.00 0.00 87 ALA A N 15
ATOM 32839 C CA . ALA A 1 107 ? 24.317 -32.956 7.629 1.00 0.00 87 ALA A CA 15
ATOM 32840 C C . ALA A 1 107 ? 24.014 -31.788 6.696 1.00 0.00 87 ALA A C 15
ATOM 32841 O O . ALA A 1 107 ? 23.614 -30.713 7.144 1.00 0.00 87 ALA A O 15
ATOM 32848 N N . ASP A 1 108 ? 24.206 -32.005 5.399 1.00 0.00 88 ASP A N 15
ATOM 32849 C CA . ASP A 1 108 ? 23.949 -30.959 4.416 1.00 0.00 88 ASP A CA 15
ATOM 32850 C C . ASP A 1 108 ? 24.204 -29.582 5.020 1.00 0.00 88 ASP A C 15
ATOM 32851 O O . ASP A 1 108 ? 23.274 -28.798 5.215 1.00 0.00 88 ASP A O 15
ATOM 32860 N N . THR A 1 109 ? 25.466 -29.293 5.318 1.00 0.00 89 THR A N 15
ATOM 32861 C CA . THR A 1 109 ? 25.826 -28.007 5.901 1.00 0.00 89 THR A CA 15
ATOM 32862 C C . THR A 1 109 ? 27.307 -27.712 5.685 1.00 0.00 89 THR A C 15
ATOM 32863 O O . THR A 1 109 ? 28.172 -28.475 6.113 1.00 0.00 89 THR A O 15
ATOM 32874 N N . ASN A 1 110 ? 27.589 -26.598 5.016 1.00 0.00 90 ASN A N 15
ATOM 32875 C CA . ASN A 1 110 ? 28.969 -26.206 4.743 1.00 0.00 90 ASN A CA 15
ATOM 32876 C C . ASN A 1 110 ? 28.994 -24.801 4.157 1.00 0.00 90 ASN A C 15
ATOM 32877 O O . ASN A 1 110 ? 30.035 -24.308 3.724 1.00 0.00 90 ASN A O 15
ATOM 32888 N N . VAL A 1 111 ? 27.827 -24.175 4.150 1.00 0.00 91 VAL A N 15
ATOM 32889 C CA . VAL A 1 111 ? 27.677 -22.828 3.620 1.00 0.00 91 VAL A CA 15
ATOM 32890 C C . VAL A 1 111 ? 28.573 -21.840 4.357 1.00 0.00 91 VAL A C 15
ATOM 32891 O O . VAL A 1 111 ? 29.728 -21.633 3.988 1.00 0.00 91 VAL A O 15
ATOM 32904 N N . ILE A 1 112 ? 28.014 -21.229 5.394 1.00 0.00 92 ILE A N 15
ATOM 32905 C CA . ILE A 1 112 ? 28.740 -20.250 6.192 1.00 0.00 92 ILE A CA 15
ATOM 32906 C C . ILE A 1 112 ? 29.722 -19.460 5.346 1.00 0.00 92 ILE A C 15
ATOM 32907 O O . ILE A 1 112 ? 29.625 -19.421 4.118 1.00 0.00 92 ILE A O 15
ATOM 32923 N N . ASP A 1 113 ? 30.666 -18.828 6.023 1.00 0.00 93 ASP A N 15
ATOM 32924 C CA . ASP A 1 113 ? 31.679 -18.026 5.346 1.00 0.00 93 ASP A CA 15
ATOM 32925 C C . ASP A 1 113 ? 33.039 -18.201 6.014 1.00 0.00 93 ASP A C 15
ATOM 32926 O O . ASP A 1 113 ? 33.128 -18.391 7.227 1.00 0.00 93 ASP A O 15
ATOM 32935 N N . LEU A 1 114 ? 34.096 -18.134 5.212 1.00 0.00 94 LEU A N 15
ATOM 32936 C CA . LEU A 1 114 ? 35.451 -18.285 5.732 1.00 0.00 94 LEU A CA 15
ATOM 32937 C C . LEU A 1 114 ? 36.233 -16.987 5.568 1.00 0.00 94 LEU A C 15
ATOM 32938 O O . LEU A 1 114 ? 37.141 -16.695 6.346 1.00 0.00 94 LEU A O 15
ATOM 32954 N N . THR A 1 115 ? 35.877 -16.213 4.547 1.00 0.00 95 THR A N 15
ATOM 32955 C CA . THR A 1 115 ? 36.556 -14.949 4.287 1.00 0.00 95 THR A CA 15
ATOM 32956 C C . THR A 1 115 ? 35.656 -13.767 4.634 1.00 0.00 95 THR A C 15
ATOM 32957 O O . THR A 1 115 ? 36.122 -12.753 5.154 1.00 0.00 95 THR A O 15
ATOM 32968 N N . GLY A 1 116 ? 34.366 -13.902 4.342 1.00 0.00 96 GLY A N 15
ATOM 32969 C CA . GLY A 1 116 ? 33.416 -12.834 4.630 1.00 0.00 96 GLY A CA 15
ATOM 32970 C C . GLY A 1 116 ? 33.902 -11.505 4.063 1.00 0.00 96 GLY A C 15
ATOM 32971 O O . GLY A 1 116 ? 34.011 -10.514 4.786 1.00 0.00 96 GLY A O 15
ATOM 32975 N N . ASP A 1 117 ? 34.192 -11.487 2.766 1.00 0.00 97 ASP A N 15
ATOM 32976 C CA . ASP A 1 117 ? 34.665 -10.269 2.117 1.00 0.00 97 ASP A CA 15
ATOM 32977 C C . ASP A 1 117 ? 34.603 -10.409 0.600 1.00 0.00 97 ASP A C 15
ATOM 32978 O O . ASP A 1 117 ? 34.637 -11.517 0.066 1.00 0.00 97 ASP A O 15
ATOM 32987 N N . ASP A 1 118 ? 34.511 -9.275 -0.090 1.00 0.00 98 ASP A N 15
ATOM 32988 C CA . ASP A 1 118 ? 34.444 -9.280 -1.546 1.00 0.00 98 ASP A CA 15
ATOM 32989 C C . ASP A 1 118 ? 35.682 -9.950 -2.137 1.00 0.00 98 ASP A C 15
ATOM 32990 O O . ASP A 1 118 ? 36.726 -10.026 -1.488 1.00 0.00 98 ASP A O 15
ATOM 32999 N N . LYS A 1 119 ? 35.558 -10.433 -3.368 1.00 0.00 99 LYS A N 15
ATOM 33000 C CA . LYS A 1 119 ? 36.675 -11.096 -4.032 1.00 0.00 99 LYS A CA 15
ATOM 33001 C C . LYS A 1 119 ? 37.427 -10.115 -4.925 1.00 0.00 99 LYS A C 15
ATOM 33002 O O . LYS A 1 119 ? 38.575 -10.356 -5.298 1.00 0.00 99 LYS A O 15
ATOM 33021 N N . ASP A 1 120 ? 36.772 -9.011 -5.268 1.00 0.00 100 ASP A N 15
ATOM 33022 C CA . ASP A 1 120 ? 37.392 -8.005 -6.122 1.00 0.00 100 ASP A CA 15
ATOM 33023 C C . ASP A 1 120 ? 38.197 -7.011 -5.291 1.00 0.00 100 ASP A C 15
ATOM 33024 O O . ASP A 1 120 ? 39.344 -6.703 -5.616 1.00 0.00 100 ASP A O 15
ATOM 33033 N N . ASP A 1 121 ? 37.593 -6.514 -4.216 1.00 0.00 101 ASP A N 15
ATOM 33034 C CA . ASP A 1 121 ? 38.272 -5.557 -3.351 1.00 0.00 101 ASP A CA 15
ATOM 33035 C C . ASP A 1 121 ? 39.645 -6.088 -2.950 1.00 0.00 101 ASP A C 15
ATOM 33036 O O . ASP A 1 121 ? 40.601 -5.323 -2.794 1.00 0.00 101 ASP A O 15
ATOM 33045 N N . LEU A 1 122 ? 39.744 -7.403 -2.790 1.00 0.00 102 LEU A N 15
ATOM 33046 C CA . LEU A 1 122 ? 41.012 -8.005 -2.413 1.00 0.00 102 LEU A CA 15
ATOM 33047 C C . LEU A 1 122 ? 42.082 -7.600 -3.403 1.00 0.00 102 LEU A C 15
ATOM 33048 O O . LEU A 1 122 ? 43.240 -7.397 -3.039 1.00 0.00 102 LEU A O 15
ATOM 33064 N N . GLN A 1 123 ? 41.672 -7.449 -4.647 1.00 0.00 103 GLN A N 15
ATOM 33065 C CA . GLN A 1 123 ? 42.589 -7.023 -5.688 1.00 0.00 103 GLN A CA 15
ATOM 33066 C C . GLN A 1 123 ? 43.229 -5.720 -5.251 1.00 0.00 103 GLN A C 15
ATOM 33067 O O . GLN A 1 123 ? 44.286 -5.319 -5.744 1.00 0.00 103 GLN A O 15
ATOM 33081 N N . ARG A 1 124 ? 42.561 -5.071 -4.307 1.00 0.00 104 ARG A N 15
ATOM 33082 C CA . ARG A 1 124 ? 43.029 -3.802 -3.771 1.00 0.00 104 ARG A CA 15
ATOM 33083 C C . ARG A 1 124 ? 44.017 -4.038 -2.639 1.00 0.00 104 ARG A C 15
ATOM 33084 O O . ARG A 1 124 ? 44.942 -3.253 -2.431 1.00 0.00 104 ARG A O 15
ATOM 33105 N N . ALA A 1 125 ? 43.807 -5.121 -1.903 1.00 0.00 105 ALA A N 15
ATOM 33106 C CA . ALA A 1 125 ? 44.678 -5.453 -0.781 1.00 0.00 105 ALA A CA 15
ATOM 33107 C C . ALA A 1 125 ? 46.123 -5.669 -1.236 1.00 0.00 105 ALA A C 15
ATOM 33108 O O . ALA A 1 125 ? 47.040 -4.999 -0.754 1.00 0.00 105 ALA A O 15
ATOM 33115 N N . ILE A 1 126 ? 46.327 -6.613 -2.155 1.00 0.00 106 ILE A N 15
ATOM 33116 C CA . ILE A 1 126 ? 47.678 -6.903 -2.636 1.00 0.00 106 ILE A CA 15
ATOM 33117 C C . ILE A 1 126 ? 48.173 -5.815 -3.568 1.00 0.00 106 ILE A C 15
ATOM 33118 O O . ILE A 1 126 ? 49.366 -5.523 -3.626 1.00 0.00 106 ILE A O 15
ATOM 33134 N N . ALA A 1 127 ? 47.251 -5.221 -4.291 1.00 0.00 107 ALA A N 15
ATOM 33135 C CA . ALA A 1 127 ? 47.595 -4.159 -5.222 1.00 0.00 107 ALA A CA 15
ATOM 33136 C C . ALA A 1 127 ? 48.197 -2.975 -4.473 1.00 0.00 107 ALA A C 15
ATOM 33137 O O . ALA A 1 127 ? 49.280 -2.493 -4.814 1.00 0.00 107 ALA A O 15
ATOM 33144 N N . LEU A 1 128 ? 47.488 -2.511 -3.448 1.00 0.00 108 LEU A N 15
ATOM 33145 C CA . LEU A 1 128 ? 47.956 -1.382 -2.655 1.00 0.00 108 LEU A CA 15
ATOM 33146 C C . LEU A 1 128 ? 49.327 -1.670 -2.050 1.00 0.00 108 LEU A C 15
ATOM 33147 O O . LEU A 1 128 ? 50.176 -0.782 -1.973 1.00 0.00 108 LEU A O 15
ATOM 33163 N N . SER A 1 129 ? 49.536 -2.908 -1.611 1.00 0.00 109 SER A N 15
ATOM 33164 C CA . SER A 1 129 ? 50.811 -3.278 -1.006 1.00 0.00 109 SER A CA 15
ATOM 33165 C C . SER A 1 129 ? 51.912 -3.368 -2.054 1.00 0.00 109 SER A C 15
ATOM 33166 O O . SER A 1 129 ? 52.948 -2.714 -1.934 1.00 0.00 109 SER A O 15
ATOM 33174 N N . LEU A 1 130 ? 51.683 -4.167 -3.086 1.00 0.00 110 LEU A N 15
ATOM 33175 C CA . LEU A 1 130 ? 52.673 -4.309 -4.142 1.00 0.00 110 LEU A CA 15
ATOM 33176 C C . LEU A 1 130 ? 53.150 -2.929 -4.565 1.00 0.00 110 LEU A C 15
ATOM 33177 O O . LEU A 1 130 ? 54.203 -2.779 -5.185 1.00 0.00 110 LEU A O 15
ATOM 33193 N N . ALA A 1 131 ? 52.361 -1.923 -4.209 1.00 0.00 111 ALA A N 15
ATOM 33194 C CA . ALA A 1 131 ? 52.699 -0.544 -4.540 1.00 0.00 111 ALA A CA 15
ATOM 33195 C C . ALA A 1 131 ? 53.612 0.042 -3.482 1.00 0.00 111 ALA A C 15
ATOM 33196 O O . ALA A 1 131 ? 54.636 0.646 -3.799 1.00 0.00 111 ALA A O 15
ATOM 33203 N N . GLU A 1 132 ? 53.243 -0.144 -2.224 1.00 0.00 112 GLU A N 15
ATOM 33204 C CA . GLU A 1 132 ? 54.047 0.376 -1.137 1.00 0.00 112 GLU A CA 15
ATOM 33205 C C . GLU A 1 132 ? 55.515 0.069 -1.401 1.00 0.00 112 GLU A C 15
ATOM 33206 O O . GLU A 1 132 ? 56.407 0.733 -0.874 1.00 0.00 112 GLU A O 15
ATOM 33218 N N . SER A 1 133 ? 55.752 -0.947 -2.227 1.00 0.00 113 SER A N 15
ATOM 33219 C CA . SER A 1 133 ? 57.116 -1.341 -2.562 1.00 0.00 113 SER A CA 15
ATOM 33220 C C . SER A 1 133 ? 57.612 -0.650 -3.828 1.00 0.00 113 SER A C 15
ATOM 33221 O O . SER A 1 133 ? 58.669 -0.018 -3.825 1.00 0.00 113 SER A O 15
ATOM 33229 N N . ASN A 1 134 ? 56.860 -0.788 -4.912 1.00 0.00 114 ASN A N 15
ATOM 33230 C CA . ASN A 1 134 ? 57.257 -0.185 -6.179 1.00 0.00 114 ASN A CA 15
ATOM 33231 C C . ASN A 1 134 ? 57.817 1.216 -5.969 1.00 0.00 114 ASN A C 15
ATOM 33232 O O . ASN A 1 134 ? 58.446 1.777 -6.867 1.00 0.00 114 ASN A O 15
ATOM 33243 N N . ARG A 1 135 ? 57.607 1.778 -4.783 1.00 0.00 115 ARG A N 15
ATOM 33244 C CA . ARG A 1 135 ? 58.129 3.115 -4.502 1.00 0.00 115 ARG A CA 15
ATOM 33245 C C . ARG A 1 135 ? 59.063 3.072 -3.301 1.00 0.00 115 ARG A C 15
ATOM 33246 O O . ARG A 1 135 ? 60.047 3.810 -3.244 1.00 0.00 115 ARG A O 15
ATOM 33267 N N . ALA A 1 136 ? 58.771 2.185 -2.356 1.00 0.00 116 ALA A N 15
ATOM 33268 C CA . ALA A 1 136 ? 59.622 2.041 -1.184 1.00 0.00 116 ALA A CA 15
ATOM 33269 C C . ALA A 1 136 ? 60.827 1.183 -1.551 1.00 0.00 116 ALA A C 15
ATOM 33270 O O . ALA A 1 136 ? 61.768 1.035 -0.771 1.00 0.00 116 ALA A O 15
ATOM 33277 N N . PHE A 1 137 ? 60.779 0.628 -2.759 1.00 0.00 117 PHE A N 15
ATOM 33278 C CA . PHE A 1 137 ? 61.857 -0.215 -3.259 1.00 0.00 117 PHE A CA 15
ATOM 33279 C C . PHE A 1 137 ? 63.176 0.555 -3.268 1.00 0.00 117 PHE A C 15
ATOM 33280 O O . PHE A 1 137 ? 63.734 0.858 -2.213 1.00 0.00 117 PHE A O 15
ATOM 33297 N N . ARG A 1 138 ? 63.667 0.872 -4.462 1.00 0.00 118 ARG A N 15
ATOM 33298 C CA . ARG A 1 138 ? 64.919 1.611 -4.591 1.00 0.00 118 ARG A CA 15
ATOM 33299 C C . ARG A 1 138 ? 64.766 2.754 -5.589 1.00 0.00 118 ARG A C 15
ATOM 33300 O O . ARG A 1 138 ? 65.650 2.998 -6.410 1.00 0.00 118 ARG A O 15
ATOM 33321 N N . GLU A 1 139 ? 63.637 3.450 -5.511 1.00 0.00 119 GLU A N 15
ATOM 33322 C CA . GLU A 1 139 ? 63.373 4.567 -6.413 1.00 0.00 119 GLU A CA 15
ATOM 33323 C C . GLU A 1 139 ? 64.048 5.838 -5.904 1.00 0.00 119 GLU A C 15
ATOM 33324 O O . GLU A 1 139 ? 63.530 6.940 -6.083 1.00 0.00 119 GLU A O 15
ATOM 33336 N N . THR A 1 140 ? 65.206 5.677 -5.271 1.00 0.00 120 THR A N 15
ATOM 33337 C CA . THR A 1 140 ? 65.939 6.823 -4.745 1.00 0.00 120 THR A CA 15
ATOM 33338 C C . THR A 1 140 ? 66.450 7.700 -5.883 1.00 0.00 120 THR A C 15
ATOM 33339 O O . THR A 1 140 ? 66.246 7.390 -7.058 1.00 0.00 120 THR A O 15
ATOM 33350 N N . GLY A 1 141 ? 67.116 8.793 -5.529 1.00 0.00 121 GLY A N 15
ATOM 33351 C CA . GLY A 1 141 ? 67.650 9.707 -6.532 1.00 0.00 121 GLY A CA 15
ATOM 33352 C C . GLY A 1 141 ? 66.524 10.368 -7.320 1.00 0.00 121 GLY A C 15
ATOM 33353 O O . GLY A 1 141 ? 65.816 9.708 -8.081 1.00 0.00 121 GLY A O 15
ATOM 33357 N N . ILE A 1 142 ? 66.362 11.674 -7.131 1.00 0.00 122 ILE A N 15
ATOM 33358 C CA . ILE A 1 142 ? 65.317 12.415 -7.829 1.00 0.00 122 ILE A CA 15
ATOM 33359 C C . ILE A 1 142 ? 65.852 12.990 -9.137 1.00 0.00 122 ILE A C 15
ATOM 33360 O O . ILE A 1 142 ? 65.339 13.988 -9.644 1.00 0.00 122 ILE A O 15
ATOM 33376 N N . THR A 1 143 ? 66.883 12.352 -9.678 1.00 0.00 123 THR A N 15
ATOM 33377 C CA . THR A 1 143 ? 67.480 12.806 -10.929 1.00 0.00 123 THR A CA 15
ATOM 33378 C C . THR A 1 143 ? 67.997 14.234 -10.790 1.00 0.00 123 THR A C 15
ATOM 33379 O O . THR A 1 143 ? 68.637 14.765 -11.699 1.00 0.00 123 THR A O 15
ATOM 33390 N N . ASP A 1 144 ? 67.715 14.851 -9.648 1.00 0.00 124 ASP A N 15
ATOM 33391 C CA . ASP A 1 144 ? 68.158 16.218 -9.403 1.00 0.00 124 ASP A CA 15
ATOM 33392 C C . ASP A 1 144 ? 68.073 17.045 -10.681 1.00 0.00 124 ASP A C 15
ATOM 33393 O O . ASP A 1 144 ? 69.065 17.206 -11.394 1.00 0.00 124 ASP A O 15
ATOM 33402 N N . GLU A 1 145 ? 66.884 17.566 -10.967 1.00 0.00 125 GLU A N 15
ATOM 33403 C CA . GLU A 1 145 ? 66.682 18.376 -12.164 1.00 0.00 125 GLU A CA 15
ATOM 33404 C C . GLU A 1 145 ? 67.378 19.726 -12.020 1.00 0.00 125 GLU A C 15
ATOM 33405 O O . GLU A 1 145 ? 68.176 20.118 -12.872 1.00 0.00 125 GLU A O 15
ATOM 33417 N N . GLU A 1 146 ? 67.068 20.434 -10.938 1.00 0.00 126 GLU A N 15
ATOM 33418 C CA . GLU A 1 146 ? 67.669 21.740 -10.694 1.00 0.00 126 GLU A CA 15
ATOM 33419 C C . GLU A 1 146 ? 69.191 21.641 -10.718 1.00 0.00 126 GLU A C 15
ATOM 33420 O O . GLU A 1 146 ? 69.868 22.474 -11.321 1.00 0.00 126 GLU A O 15
ATOM 33432 N N . GLN A 1 147 ? 69.723 20.617 -10.058 1.00 0.00 127 GLN A N 15
ATOM 33433 C CA . GLN A 1 147 ? 71.167 20.418 -10.011 1.00 0.00 127 GLN A CA 15
ATOM 33434 C C . GLN A 1 147 ? 71.711 20.114 -11.403 1.00 0.00 127 GLN A C 15
ATOM 33435 O O . GLN A 1 147 ? 72.847 20.460 -11.725 1.00 0.00 127 GLN A O 15
ATOM 33449 N N . ALA A 1 148 ? 70.890 19.467 -12.225 1.00 0.00 128 ALA A N 15
ATOM 33450 C CA . ALA A 1 148 ? 71.299 19.124 -13.582 1.00 0.00 128 ALA A CA 15
ATOM 33451 C C . ALA A 1 148 ? 71.654 20.383 -14.364 1.00 0.00 128 ALA A C 15
ATOM 33452 O O . ALA A 1 148 ? 72.829 20.678 -14.584 1.00 0.00 128 ALA A O 15
ATOM 33459 N N . ILE A 1 149 ? 70.633 21.123 -14.782 1.00 0.00 129 ILE A N 15
ATOM 33460 C CA . ILE A 1 149 ? 70.853 22.351 -15.535 1.00 0.00 129 ILE A CA 15
ATOM 33461 C C . ILE A 1 149 ? 71.966 23.173 -14.894 1.00 0.00 129 ILE A C 15
ATOM 33462 O O . ILE A 1 149 ? 72.858 23.672 -15.579 1.00 0.00 129 ILE A O 15
ATOM 33478 N N . SER A 1 150 ? 71.907 23.306 -13.572 1.00 0.00 130 SER A N 15
ATOM 33479 C CA . SER A 1 150 ? 72.918 24.066 -12.846 1.00 0.00 130 SER A CA 15
ATOM 33480 C C . SER A 1 150 ? 74.304 23.491 -13.113 1.00 0.00 130 SER A C 15
ATOM 33481 O O . SER A 1 150 ? 75.271 24.231 -13.296 1.00 0.00 130 SER A O 15
ATOM 33489 N N . ARG A 1 151 ? 74.392 22.164 -13.139 1.00 0.00 131 ARG A N 15
ATOM 33490 C CA . ARG A 1 151 ? 75.664 21.499 -13.390 1.00 0.00 131 ARG A CA 15
ATOM 33491 C C . ARG A 1 151 ? 76.310 22.058 -14.653 1.00 0.00 131 ARG A C 15
ATOM 33492 O O . ARG A 1 151 ? 77.495 22.393 -14.660 1.00 0.00 131 ARG A O 15
ATOM 33513 N N . VAL A 1 152 ? 75.520 22.163 -15.717 1.00 0.00 132 VAL A N 15
ATOM 33514 C CA . VAL A 1 152 ? 76.024 22.691 -16.978 1.00 0.00 132 VAL A CA 15
ATOM 33515 C C . VAL A 1 152 ? 76.616 24.078 -16.766 1.00 0.00 132 VAL A C 15
ATOM 33516 O O . VAL A 1 152 ? 77.688 24.394 -17.283 1.00 0.00 132 VAL A O 15
ATOM 33529 N N . LEU A 1 153 ? 75.913 24.901 -15.995 1.00 0.00 133 LEU A N 15
ATOM 33530 C CA . LEU A 1 153 ? 76.380 26.252 -15.713 1.00 0.00 133 LEU A CA 15
ATOM 33531 C C . LEU A 1 153 ? 77.803 26.214 -15.165 1.00 0.00 133 LEU A C 15
ATOM 33532 O O . LEU A 1 153 ? 78.709 26.837 -15.717 1.00 0.00 133 LEU A O 15
ATOM 33548 N N . GLU A 1 154 ? 77.991 25.473 -14.077 1.00 0.00 134 GLU A N 15
ATOM 33549 C CA . GLU A 1 154 ? 79.309 25.355 -13.466 1.00 0.00 134 GLU A CA 15
ATOM 33550 C C . GLU A 1 154 ? 80.339 24.935 -14.510 1.00 0.00 134 GLU A C 15
ATOM 33551 O O . GLU A 1 154 ? 81.481 25.393 -14.488 1.00 0.00 134 GLU A O 15
ATOM 33563 N N . ALA A 1 155 ? 79.923 24.064 -15.423 1.00 0.00 135 ALA A N 15
ATOM 33564 C CA . ALA A 1 155 ? 80.817 23.593 -16.473 1.00 0.00 135 ALA A CA 15
ATOM 33565 C C . ALA A 1 155 ? 81.423 24.775 -17.222 1.00 0.00 135 ALA A C 15
ATOM 33566 O O . ALA A 1 155 ? 82.610 24.771 -17.551 1.00 0.00 135 ALA A O 15
ATOM 33573 N N . SER A 1 156 ? 80.601 25.785 -17.485 1.00 0.00 136 SER A N 15
ATOM 33574 C CA . SER A 1 156 ? 81.067 26.972 -18.192 1.00 0.00 136 SER A CA 15
ATOM 33575 C C . SER A 1 156 ? 81.977 27.805 -17.294 1.00 0.00 136 SER A C 15
ATOM 33576 O O . SER A 1 156 ? 82.811 28.570 -17.777 1.00 0.00 136 SER A O 15
ATOM 33584 N N . ILE A 1 157 ? 81.810 27.648 -15.984 1.00 0.00 137 ILE A N 15
ATOM 33585 C CA . ILE A 1 157 ? 82.623 28.387 -15.024 1.00 0.00 137 ILE A CA 15
ATOM 33586 C C . ILE A 1 157 ? 83.940 27.660 -14.767 1.00 0.00 137 ILE A C 15
ATOM 33587 O O . ILE A 1 157 ? 84.949 28.283 -14.440 1.00 0.00 137 ILE A O 15
ATOM 33603 N N . ALA A 1 158 ? 83.920 26.340 -14.919 1.00 0.00 138 ALA A N 15
ATOM 33604 C CA . ALA A 1 158 ? 85.119 25.536 -14.701 1.00 0.00 138 ALA A CA 15
ATOM 33605 C C . ALA A 1 158 ? 85.203 25.080 -13.248 1.00 0.00 138 ALA A C 15
ATOM 33606 O O . ALA A 1 158 ? 86.171 25.379 -12.549 1.00 0.00 138 ALA A O 15
ATOM 33613 N N . GLU A 1 159 ? 84.181 24.358 -12.800 1.00 0.00 139 GLU A N 15
ATOM 33614 C CA . GLU A 1 159 ? 84.139 23.867 -11.436 1.00 0.00 139 GLU A CA 15
ATOM 33615 C C . GLU A 1 159 ? 85.431 23.140 -11.070 1.00 0.00 139 GLU A C 15
ATOM 33616 O O . GLU A 1 159 ? 85.599 22.686 -9.938 1.00 0.00 139 GLU A O 15
ATOM 33628 N N . ASN A 1 160 ? 86.339 23.032 -12.034 1.00 0.00 140 ASN A N 15
ATOM 33629 C CA . ASN A 1 160 ? 87.610 22.357 -11.797 1.00 0.00 140 ASN A CA 15
ATOM 33630 C C . ASN A 1 160 ? 88.609 23.306 -11.141 1.00 0.00 140 ASN A C 15
ATOM 33631 O O . ASN A 1 160 ? 89.551 23.771 -11.783 1.00 0.00 140 ASN A O 15
ATOM 33642 N N . LYS A 1 161 ? 88.396 23.589 -9.859 1.00 0.00 141 LYS A N 15
ATOM 33643 C CA . LYS A 1 161 ? 89.287 24.485 -9.129 1.00 0.00 141 LYS A CA 15
ATOM 33644 C C . LYS A 1 161 ? 90.732 24.282 -9.573 1.00 0.00 141 LYS A C 15
ATOM 33645 O O . LYS A 1 161 ? 91.138 23.169 -9.908 1.00 0.00 141 LYS A O 15
ATOM 33664 N N . ALA A 1 162 ? 91.502 25.364 -9.577 1.00 0.00 142 ALA A N 15
ATOM 33665 C CA . ALA A 1 162 ? 92.900 25.294 -9.986 1.00 0.00 142 ALA A CA 15
ATOM 33666 C C . ALA A 1 162 ? 93.772 24.784 -8.841 1.00 0.00 142 ALA A C 15
ATOM 33667 O O . ALA A 1 162 ? 94.016 25.496 -7.869 1.00 0.00 142 ALA A O 15
ATOM 33674 N N . CYS A 1 163 ? 94.235 23.544 -8.968 1.00 0.00 143 CYS A N 15
ATOM 33675 C CA . CYS A 1 163 ? 95.081 22.943 -7.943 1.00 0.00 143 CYS A CA 15
ATOM 33676 C C . CYS A 1 163 ? 94.499 23.184 -6.553 1.00 0.00 143 CYS A C 15
ATOM 33677 O O . CYS A 1 163 ? 94.496 24.311 -6.058 1.00 0.00 143 CYS A O 15
ATOM 33685 N N . LEU A 1 164 ? 94.010 22.118 -5.929 1.00 0.00 144 LEU A N 15
ATOM 33686 C CA . LEU A 1 164 ? 93.431 22.223 -4.595 1.00 0.00 144 LEU A CA 15
ATOM 33687 C C . LEU A 1 164 ? 94.292 23.123 -3.713 1.00 0.00 144 LEU A C 15
ATOM 33688 O O . LEU A 1 164 ? 93.823 24.139 -3.200 1.00 0.00 144 LEU A O 15
ATOM 33704 N N . LYS A 1 165 ? 95.555 22.742 -3.544 1.00 0.00 145 LYS A N 15
ATOM 33705 C CA . LYS A 1 165 ? 96.477 23.522 -2.725 1.00 0.00 145 LYS A CA 15
ATOM 33706 C C . LYS A 1 165 ? 97.877 22.919 -2.774 1.00 0.00 145 LYS A C 15
ATOM 33707 O O . LYS A 1 165 ? 98.306 22.244 -1.838 1.00 0.00 145 LYS A O 15
ATOM 33726 N N . ARG A 1 166 ? 98.584 23.166 -3.871 1.00 0.00 146 ARG A N 15
ATOM 33727 C CA . ARG A 1 166 ? 99.935 22.642 -4.031 1.00 0.00 146 ARG A CA 15
ATOM 33728 C C . ARG A 1 166 ? 100.909 23.766 -4.368 1.00 0.00 146 ARG A C 15
ATOM 33729 O O . ARG A 1 166 ? 100.840 24.272 -5.476 1.00 0.00 146 ARG A O 15
#

Sequence (146 aa):
MTVEQNVLQQSAAQKHQQTFLNQLREITGINDTQILQQALKDSNGNLELAVAFLTAKNAKTPQQEETTYYQTALPGNDRYISVGSQADTNVIDLTGDDKDDLQRAIALSLAESNRAFRETGITDEEQAISRVLEASIAENKACLKRMTVEQNVLQQSAAQKHQQTFLNQLREITGINDTQILQQALKDSNGNLELAVAFLTAKNAKTPQQEETTYYQTALPGNDRYISVGSQADTNVIDLTGDDKDDLQRAIALSLAESNRAFRETGITDEEQAISRVLEASIAENKACLKRMTVEQNVLQQSAAQKHQQTFLNQLREITGINDTQILQQALKDSNGNLELAVAFLTAKNAKTPQQEETTYYQTALPGNDRYISVGSQADTNVIDLTGDDKDDLQRAIALSLAESNRAFRETGITDEEQAISRVLEASIAENKACLKRMTVEQNVLQQSAAQKHQQTFLNQLREITGINDTQILQQALKDSNGNLELAVAFLTAKNAKTPQQEETTYYQTALPGNDRYISVGSQADTNVIDLTGDDKDDLQRAIALSLAESNRAFRETGITDEEQAISRVLEASIAENKACLKRMTVEQNVLQQSAAQKHQQTFLNQLREITGINDTQILQQALKDSNGNLELAVAFLTAKNAKTPQQEETTYYQTALPGNDRYISVGSQADTNVIDLTGDDKDDLQRAIALSLAESNRAFRETGITDEEQAISRVLEASIAENKACLKRMTVEQNVLQQSAAQKHQQTFLNQLREITGINDTQILQQALKDSNGNLELAVAFLTAKNAKTPQQEETTYYQTALPGNDRYISVGSQADTNVIDLTGDDKDDLQRAIALSLAESNRAFRETGITDEEQAISRVLEASIAENKACLKRMTVEQNVLQQSAAQKHQQTFLNQLREITGINDTQILQQALKDSNGNLELAVAFLTAKNAKTPQQEETTYYQTALPGNDRYISVGSQADTNVIDLTGDDKDDLQRAIALSLAESNRAFRETGITDEEQAISRVLEASIAENKACLKRMTVEQNVLQQSAAQKHQQTFLNQLREITGINDTQILQQALKDSNGNLELAVAFLTAKNAKTPQQEETTYYQTALPGNDRYISVGSQADTNVIDLTGDDKDDLQRAIALSLAESNRAFRETGITDEEQAISRVLEASIAENKACLKRMTVEQNVLQQSAAQKHQQTFLNQLREITGINDTQILQQALKDSNGNLELAVAFLTAKNAKTPQQEETTYYQTALPGNDRYISVGSQADTNVIDLTGDDKDDLQRAIALSLAESNRAFRETGITDEEQAISRVLEASIAENKACLKRMTVEQNVLQQSAAQKHQQTFLNQLREITGINDTQILQQALKDSNGNLELAVAFLTAKNAKTPQQEETTYYQTALPGNDRYISVGSQADTNVIDLTGDDKDDLQRAIALSLAESNRAFRETGITDEEQAISRVLEASIAENKACLKRMTVEQNVLQQSAAQKHQQTFLNQLREITGINDTQILQQALKDSNGNLELAVAFLTAKNAKTPQQEETTYYQTALPGNDRYISVGSQADTNVIDLTGDDKDDLQRAIALSLAESNRAFRETGITDEEQAISRVLEASIAENKACLKRMTVEQNVLQQSAAQKHQQTFLNQLREITGINDTQILQQALKDSNGNLELAVAFLTAKNAKTPQQEETTYYQTALPGNDRYISVGSQADTNVIDLTGDDKDDLQRAIALSLAESNRAFRETGITDEEQAISRVLEASIAENKACLKRMTVEQNVLQQSAAQKHQQTFLNQLREITGINDTQILQQALKDSNGNLELAVAFLTAKNAKTPQQEETTYYQTALPGNDRYISVGSQADTNVIDLTGDDKDDLQRAIALSLAESNRAFRETGITDEEQAISRVLEASIAENKACLKRMTVEQNVLQQSAAQKHQQTFLNQLREITGINDTQILQQALKDSNGNLELAVAFLTAKNAKTPQQEETTYYQTALPGNDRYISVGSQADTNVIDLTGDDKDDLQRAIALSLAESNRAFRETGITDEEQAISRVLEASIAENKACLKRMTVEQNVLQQSAAQKHQQTFLNQLREITGINDTQILQQALKDSNGNLELAVAFLTAKNAKTPQQEETTYYQTALPGNDRYISVGSQADTNVIDLTGDDKDDLQRAIALSLAESNRAFRETGITDEEQAISRVLEASIAENKACLKR

Radius of gyration: 55.37 Å; Cα contacts (8 Å, |Δi|>4): 56; chains: 1; bounding box: 161×26×37 Å

GO terms:
  GO:0101005 deubiquitinase activity (F, IDA)
  GO:0005737 cytoplasm (C, IDA)
  GO:1903882 negative regulation of interleukin-17-mediated signaling pathway (P, IDA)
  GO:1902883 negative regulation of response to oxidative stress (P, IDA)
  GO:0005783 endoplasmic reticulum (C, IDA)
  GO:0016579 protein deubiquitination (P, IDA)
  GO:1904293 negative regulation of ERAD pathway (P, IMP)
  GO:0051117 ATPase binding (F, IPI)
  GO:0031625 ubiquitin protein ligase binding (F, IPI)
  GO:0004843 cysteine-type deubiquitinase activity (F, EXP)
  GO:0005737 cytoplasm (C, EXP)
  GO:0101005 deubiquitinase activity (F, IMP)
  GO:0005737 cytoplasm (C, IMP)
  GO:0005515 protein binding (F, IPI)
  GO:0004843 cysteine-type deubiquitinase activity (F, TAS)
  GO:0008233 peptidase activity (F, TAS)
  GO:0036211 protein modification process (P, TAS)
  GO:0006508 proteolysis (P, TAS)
  GO:0005829 cytosol (C, TAS)
  GO:0016579 protein deubiquitination (P, TAS)